Protein 9DAZ (pdb70)

Foldseek 3Di:
DVVDVLVFLAHDPFKAWAEKEKEWEWDPPPLGKIKIKMKIKIAGQDWDFKDKWAAAAKAWDADVHARKAKAWCDPGWDFPHWDADHVSRIIMTGTPGIDDHPTMMMMMTIIMHGQDCDQAAWHKDWDQDPNDIDIKIKGQHADHRVNHHPIHRQFFQRWYKYKYKYKAQPQKDKDWQAAWPDDFPVITMTTGDIDDTWHSNLTMMMIGNWDWDWDAAPVQAIEIEIEHPVLVVLPQQVLLVLLLRLLQVVLCVLLVHHQPGRYAYEYADCDDVVAWDQRNRYIYGHCQQATHDPAFDDVVSVVSNQLVSNLSVNCSQQDIQEHANHLQQVLLRQQVSLQCSQVSSCRSPVQQVSNLCLCVVAQLVVLVVLQALPDAFSGDDRVVQRDSVSSVVNPDSCSHRLSNLVVLLVCVLLDVVLLSQLSNVLSVVAGSRHDHVVSSQVSSQVSVVVDDPHDDPDGSCVQCCLRGVDTAAWEWEAEQQFQKIFIDGHHLALPDDRPDDDPLRNFHWWWKWKAKQLHTDDIDIDGRDGMDGDNVRHDDLQIAMDICASVSTNYAYHYDPSNLVNVLVCLQPDVVSHDVSVLLRVLLRLLSCCSNVNDPVVSSVSSCPSLLPDQWQRNLVSNCVSCVLVCLQPVPHPLVVLQLVLLLSSLVVNQVVVCVVCVNVPRADDHNGNLNSNLSSLQSCLVSDPPVSLVVLQVQLVVCVVPVVRRPDDSSCLLSSLLSNQQVDDDVSLVVLLVCLLPDDDDVSNVSSLLSNLNYPDPVSLLVVLVQLVDCNRPPLVCSLVSLLSNCVDPNSLVVSVVSCLVCVVVCCVSAVPPHCSVLVSLCSSLQSQQDPVSLVVLVVSLVVDDPVVNVSSVVSSVNNPVNNVVCVVCVVVSSVSSVVND/DEKEKEWEWEQDPVGAIDTELPIDIDDVPDYHYAYFYDYPVPDRPHGDDLRNDWDWDPVFIWTHHPPGIGTRGGDD/DVVDVLVFLAHDPFKAWAEKEKEWEWDPPPLGKIKIKMKIKIAGQDWDFKDKWAAAAKAWDADVHARKAKAWCDPGWDFPHWDADHVSRIIMTGTPGIDDHPTMMMMMTIIMHGQDCDQAAWHKDWDQDPNDIDIKIKGQHADHRVNHHPIHRQFFQRWYKYKYKYKAQPQKDKDWQAAWPDDFPVITMTTGDIDDTWHSNLTMMMIGNWDWDWDAAPVQAIEIEIEHPVLVVLPQQVLLVLLLRLLQVVLCVLLVHHQPGRYAYEYADCDDPVAWDQRNRYIYGHCQQATHDPAFDDVVSVVSNQLVSNLSVNCSQQDIQEHANHLQQVLLRQQVSLQCSQVSSCRSPVQQVSNLCLCVVAQLVVLVVLQALPDAFSGDDRVVQRDSVSSVVNPDSCSHRLSNLVVLLVCVLLDVVLLSQLSNVLSVVAGSRHDHVVSSQVSSQVSVVVDDPHDDPDGSCVQCCLRGVDTAAWEWEAEQQFQKIFIDGHHLALPDDRPDDDPLRNFHWWWKWKAKQLHTDDIDIDGRDGMDGDNVRHDDLQIAMDICASVSTNYAYHYDPSNLVNVLVCLQPDVVSHDVSVLLRVLLRLLSCCSNVNDPVVSSVSSCPSLLPDQWQRNLVSNCVSCVLVCLQPVPHPLVVLQLVLLLSSLVVNQVVVCVVCVNVPRADDHNGNLNSNLSSLQSCLVSDPPVSLVVLQVQLVVCVVPVVRRPDDSSCLLSSLLSNQQVDDDVSLVVLLVCLLPDDDDVSNVSSLLSNLNYPDPVSLLVVLVQLVDCNRPPLVCSLVSLLSNCVDPNSLVVSVVSCLVCVVVCCVSAVPPHCSVLVSLCSSLQSQQDPVSLVVLVVSLVVDDPVVNVSSVVSSVNNPVNNVVCVVCVVVSSVSSVVND/DEKEKEWEWEQDPVGAIDTELPIDIDDVPDYHYAYFYDYPVPDRPHGDDLRNDWDWDPVFIWTHHPPGIGTRGGDD

B-factor: mean 32.69, std 19.56, range [0.03, 134.79]

Solvent-accessible surface area: 77500 Å² total; per-residue (Å²): 128,132,95,14,54,76,45,50,74,56,3,35,148,40,9,46,7,59,30,3,67,5,49,9,82,5,73,41,76,112,195,49,28,6,43,14,47,2,70,0,104,6,38,0,75,50,67,18,45,35,6,7,0,4,7,48,162,6,110,33,60,87,41,107,65,53,43,1,40,29,37,21,124,153,105,65,22,60,25,75,150,19,36,93,29,95,136,7,28,1,0,0,2,42,13,82,55,95,9,54,64,70,34,77,8,20,5,59,12,48,11,91,8,109,3,26,79,56,50,16,0,8,10,55,17,73,26,78,34,107,87,63,88,77,46,7,7,6,7,21,2,38,20,19,51,0,14,26,4,4,0,0,3,2,10,3,48,27,28,3,24,5,48,10,22,0,33,8,36,100,91,43,57,9,9,2,4,33,68,60,145,38,135,53,114,111,98,11,66,9,41,2,32,69,8,36,84,2,0,4,12,1,7,3,7,5,4,1,33,20,27,107,35,51,43,158,22,151,93,36,15,35,5,35,0,18,1,60,56,41,5,20,127,123,25,27,2,80,24,1,36,133,1,0,20,56,0,11,45,34,0,33,138,28,0,111,20,106,23,39,16,106,8,2,2,0,1,2,6,31,63,8,106,55,23,24,4,12,4,2,1,1,3,8,0,84,43,59,23,1,29,42,31,77,101,13,12,21,12,30,43,37,24,46,2,0,15,33,0,0,24,8,0,1,0,1,0,12,5,2,5,6,2,15,87,16,3,25,7,6,4,11,14,6,0,1,2,14,21,2,23,17,33,0,0,40,94,16,22,98,93,21,79,0,100,43,6,3,3,28,57,8,3,28,134,2,8,54,65,1,0,76,39,98,7,68,24,13,14,41,99,40,87,58,12,47,41,47,71,74,5,64,73,31,57,39,52,10,9,66,3,0,0,0,6,1,1,24,4,0,10,77,23,0,41,67,56,20,7,85,102,0,2,21,37,7,1,58,82,67,97,88,20,40,7,58,35,90,34,0,4,50,20,2,43,119,23,11,105,90,36,140,92,44,88,34,68,40,62,0,38,39,1,1,39,39,2,0,58,4,2,0,1,0,3,0,55,1,62,7,78,48,0,32,1,35,7,105,29,1,32,47,74,79,95,37,83,50,126,104,126,23,134,36,118,33,41,0,16,0,12,1,32,5,17,63,55,34,53,116,42,65,96,29,37,0,73,11,71,118,137,25,99,47,100,41,0,97,20,70,101,92,30,12,0,1,0,2,42,67,5,32,4,3,3,3,2,14,14,39,79,56,2,4,117,45,1,29,88,32,3,87,102,65,25,88,58,2,57,33,14,0,19,3,6,4,0,25,4,0,18,31,0,17,50,6,122,83,17,84,20,41,12,0,1,47,3,3,54,3,7,57,86,5,62,71,41,10,0,4,56,7,1,46,65,23,10,52,69,8,74,33,13,3,9,56,38,81,5,27,9,13,0,56,122,4,6,77,103,6,0,49,51,7,0,62,55,8,39,170,76,0,127,42,13,11,54,46,23,95,48,2,23,70,26,28,4,1,48,17,0,2,48,7,0,13,59,24,32,5,84,76,0,55,52,1,1,49,39,16,9,61,35,9,79,88,54,61,100,97,33,26,1,36,4,15,4,19,49,24,1,7,41,15,6,4,35,85,32,30,38,57,43,1,68,28,0,26,49,34,25,91,151,36,103,84,72,49,28,18,48,45,10,35,37,3,0,5,29,5,80,74,10,11,1,0,40,37,0,6,59,52,6,112,34,106,100,62,2,160,112,88,24,14,19,47,3,0,33,34,0,3,57,22,47,20,0,12,53,33,0,29,35,27,0,37,62,38,32,65,53,11,70,129,76,26,18,100,82,61,74,36,7,47,99,5,1,63,24,2,7,96,13,8,12,65,70,79,31,36,61,45,1,47,66,22,51,71,97,50,172,85,72,10,39,64,14,1,42,137,9,17,61,97,0,109,57,1,56,134,52,29,83,68,24,32,77,41,0,43,144,17,0,69,129,42,42,100,68,42,47,20,46,8,4,0,17,75,0,2,52,38,71,37,26,14,15,71,105,5,92,72,56,103,127,128,73,71,65,54,63,32,27,12,11,70,38,52,71,45,61,137,59,96,28,67,102,75,20,113,5,50,24,61,151,94,51,22,16,0,33,22,115,98,81,70,38,83,17,118,74,77,141,127,131,94,13,53,78,46,51,74,54,3,37,146,38,9,46,8,60,31,3,69,5,51,9,82,4,74,40,76,113,196,48,28,5,43,15,46,1,71,0,103,5,37,0,77,50,68,16,45,35,7,7,0,4,8,47,161,5,110,33,57,88,41,108,66,52,43,1,40,30,37,20,123,152,106,66,23,61,25,74,148,19,36,92,29,95,138,8,27,2,0,0,2,42,13,80,57,94,9,53,64,71,35,78,9,20,4,60,11,46,11,91,8,111,2,26,80,57,51,16,0,7,10,53,15,73,27,78,36,107,86,62,89,78,47,9,9,7,7,21,2,38,21,19,50,0,14,27,4,4,0,0,3,3,10,2,49,26,27,3,25,4,47,10,22,1,35,9,36,100,89,43,56,10,9,2,4,33,67,61,148,39,138,52,113,111,96,11,67,9,42,2,31,68,8,34,84,2,0,4,10,0,8,4,7,7,4,1,33,21,28,108,36,49,43,158,23,152,91,37,15,36,5,33,0,17,1,56,59,41,6,21,126,123,25,26,2,81,24,1,36,133,2,0,19,55,0,10,46,33,0,32,137,29,0,113,20,105,25,38,16,106,8,2,2,0,1,2,6,33,62,8,105,55,22,23,3,11,4,2,1,0,3,9,0,82,44,60,23,1,30,42,32,76,101,13,13,21,12,29,44,37,24,48,2,0,17,32,0,0,24,8,0,1,0,1,0,10,5,2,5,6,2,16,87,17,3,25,7,6,4,10,15,6,0,1,2,14,21,1,23,17,33,0,0,40,94,16,22,97,93,22,79,0,100,43,6,4,4,28,57,8,3,29,132,2,7,55,66,1,1,78,41,100,8,68,24,14,12,42,99,40,87,59,12,48,41,46,71,76,5,65,72,30,59,41,52,10,8,66,2,1,0,1,6,1,0,24,4,0,9,74,24,1,41,65,57,20,8,84,102,0,2,21,36,7,1,60,84,68,98,89,20,39,7,59,36,89,35,0,4,51,20,1,42,119,23,11,101,92,36,136,92,44,89,35,66,41,63,0,40,41,0,1,40,39,1,0,60,5,1,1,2,0,2,0,54,1,63,7,79,49,0,33,0,34,6,104,29,1,31,47,75,79,95,37,82,49,128,105,124,23,135,39,120,32,43,0,18,0,11,1,31,4,17,65,54,36,54,116,41,66,97,31,37,0,74,12,70,121,139,25,99,46,101,40,0,96,20,69,101,94,28,12,0,0,0,2,44,67,6,32,5,3,3,4,2,14,15,38,79,56,2,4,118,45,2,31,86,32,3,86,103,64,26,87,58,3,58,33,13,0,18,3,6,4,0,25,5,0,18,32,0,18,50,5,123,81,15,83,18,41,13,0,1,48,3,3,54,4,7,56,86,5,59,70,42,10,0,3,58,7,1,45,64,23,10,52,68,8,73,35,13,3,8,55,38,79,5,27,9,14,0,56,120,4,7,78,101,7,0,49,50,6,1,62,55,7,38,168,78,0,127,41,13,11,55,49,24,93,50,2,24,71,26,30,3,1,48,16,0,1,49,7,0,12,60,24,33,4,86,76,0,54,49,1,1,49,40,15,8,62,37,10,81,88,52,61,101,99,32,27,1,37,4,16,6,20,48,23,2,6,41,15,6,3,34,84,31,31,38,59,43,2,66,30,0,27,50,32,23,92,152,37,104,86,72,50,28,18,47,44,10,35,38,4,0,6,28,4,80,74,11,10,1,0,41,37,0,6,60,52,6,113,35,106,99,61,2,163,112,88,23,14,19,51,3,0,32,34,0,2,58,22,49,19,0,12,51,34,0,29,35,29,0,37,63,38,33,66,53,11,69,129,76,26,18,101,84,60,73,36,7,48,99,6,1,63,22,2,6,96,14,9,13,65,68,79,28,36,61,44,1,46,66,21,53,71,98,50,173,86,72,10,39,63,14,1,43,138,9,19,62,98,0,108,57,1,56,135,49,30,83,69,24,33,75,40,0,43,142,17,1,69,130,43,42,99,67,41,48,20,47,8,5,0,16,75,0,1,50,38,71,38,24,13,16,72,104,4,90,74,53,103,126,130,76,72,66,54,64,33,26,11,11,67,38,50,69,45,59,138,57,95,28,67,100,74,20,112,4,50,23,62,153,93,51,22,15,0,32,21,114,98,81,69,38,82,17,118,76,78,140

Structure (mmCIF, N/CA/C/O backbone):
data_9DAZ
#
_entry.id   9DAZ
#
loop_
_entity.id
_entity.type
_entity.pdbx_description
1 polymer 'Aminopeptidase N,Immunoglobulin gamma-1 heavy chain'
2 polymer 'Spike glycoprotein'
3 branched 2-acetamido-2-deoxy-beta-D-glucopyranose-(1-4)-2-acetamido-2-deoxy-beta-D-glucopyranose
4 branched 2-acetamido-2-deoxy-beta-D-glucopyranose-(1-4)-[alpha-L-fucopyranose-(1-6)]2-acetamido-2-deoxy-beta-D-glucopyranose
5 non-polymer 2-acetamido-2-deoxy-beta-D-glucopyranose
6 non-polymer 'ZINC ION'
7 water water
#
loop_
_atom_site.group_PDB
_atom_site.id
_atom_site.type_symbol
_atom_site.label_atom_id
_atom_site.label_alt_id
_atom_site.label_comp_id
_atom_site.label_asym_id
_atom_site.label_entity_id
_atom_site.label_seq_id
_atom_site.pdbx_PDB_ins_code
_atom_site.Cartn_x
_atom_site.Cartn_y
_atom_site.Cartn_z
_atom_site.occupancy
_atom_site.B_iso_or_equiv
_atom_site.auth_seq_id
_atom_site.auth_comp_id
_atom_site.auth_asym_id
_atom_site.auth_atom_id
_atom_site.pdbx_PDB_model_num
ATOM 1 N N . ASP A 1 33 ? 303.543 262.903 203.104 1.00 71.95 64 ASP A N 1
ATOM 2 C CA . ASP A 1 33 ? 304.850 262.830 202.463 1.00 75.14 64 ASP A CA 1
ATOM 3 C C . ASP A 1 33 ? 305.949 262.620 203.499 1.00 73.44 64 ASP A C 1
ATOM 4 O O . ASP A 1 33 ? 306.479 263.579 204.059 1.00 71.93 64 ASP A O 1
ATOM 9 N N . GLN A 1 34 ? 306.292 261.356 203.745 1.00 71.64 65 GLN A N 1
ATOM 10 C CA . GLN A 1 34 ? 307.271 261.016 204.769 1.00 68.86 65 GLN A CA 1
ATOM 11 C C . GLN A 1 34 ? 308.709 261.219 204.314 1.00 68.29 65 GLN A C 1
ATOM 12 O O . GLN A 1 34 ? 309.625 261.045 205.125 1.00 69.35 65 GLN A O 1
ATOM 18 N N . SER A 1 35 ? 308.932 261.565 203.044 1.00 69.24 66 SER A N 1
ATOM 19 C CA . SER A 1 35 ? 310.288 261.844 202.584 1.00 68.43 66 SER A CA 1
ATOM 20 C C . SER A 1 35 ? 310.866 263.068 203.284 1.00 69.31 66 SER A C 1
ATOM 21 O O . SER A 1 35 ? 312.046 263.083 203.653 1.00 67.79 66 SER A O 1
ATOM 23 N N . LYS A 1 36 ? 310.053 264.103 203.470 1.00 68.50 67 LYS A N 1
ATOM 24 C CA . LYS A 1 36 ? 310.502 265.304 204.165 1.00 63.59 67 LYS A CA 1
ATOM 25 C C . LYS A 1 36 ? 310.610 265.029 205.662 1.00 60.10 67 LYS A C 1
ATOM 26 O O . LYS A 1 36 ? 309.635 264.582 206.274 1.00 60.21 67 LYS A O 1
ATOM 28 N N . PRO A 1 37 ? 311.767 265.284 206.280 1.00 57.33 68 PRO A N 1
ATOM 29 C CA . PRO A 1 37 ? 311.921 264.971 207.710 1.00 56.69 68 PRO A CA 1
ATOM 30 C C . PRO A 1 37 ? 311.019 265.782 208.625 1.00 55.55 68 PRO A C 1
ATOM 31 O O . PRO A 1 37 ? 310.813 265.373 209.775 1.00 54.11 68 PRO A O 1
ATOM 35 N N . TRP A 1 38 ? 310.482 266.911 208.169 1.00 55.83 69 TRP A N 1
ATOM 36 C CA . TRP A 1 38 ? 309.604 267.728 208.996 1.00 52.81 69 TRP A CA 1
ATOM 37 C C . TRP A 1 38 ? 308.152 267.273 208.953 1.00 52.16 69 TRP A C 1
ATOM 38 O O . TRP A 1 38 ? 307.313 267.866 209.638 1.00 53.67 69 TRP A O 1
ATOM 49 N N . ASN A 1 39 ? 307.832 266.250 208.164 1.00 53.94 70 ASN A N 1
ATOM 50 C CA . ASN A 1 39 ? 306.509 265.642 208.170 1.00 55.34 70 ASN A CA 1
ATOM 51 C C . ASN A 1 39 ? 306.432 264.414 209.067 1.00 53.60 70 ASN A C 1
ATOM 52 O O . ASN A 1 39 ? 305.364 263.804 209.170 1.00 49.40 70 ASN A O 1
ATOM 57 N N . VAL A 1 40 ? 307.533 264.043 209.713 1.00 52.81 71 VAL A N 1
ATOM 58 C CA . VAL A 1 40 ? 307.578 262.878 210.588 1.00 47.43 71 VAL A CA 1
ATOM 59 C C . VAL A 1 40 ? 307.351 263.336 212.021 1.00 42.67 71 VAL A C 1
ATOM 60 O O . VAL A 1 40 ? 307.986 264.289 212.487 1.00 46.83 71 VAL A O 1
ATOM 64 N N . TYR A 1 41 ? 306.437 262.660 212.723 1.00 41.16 72 TYR A N 1
ATOM 65 C CA . TYR A 1 41 ? 306.112 263.042 214.092 1.00 36.03 72 TYR A CA 1
ATOM 66 C C . TYR A 1 41 ? 307.267 262.818 215.058 1.00 34.27 72 TYR A C 1
ATOM 67 O O . TYR A 1 41 ? 307.289 263.438 216.126 1.00 40.98 72 TYR A O 1
ATOM 76 N N . ARG A 1 42 ? 308.218 261.955 214.719 1.00 31.30 73 ARG A N 1
ATOM 77 C CA . ARG A 1 42 ? 309.349 261.685 215.595 1.00 29.82 73 ARG A CA 1
ATOM 78 C C . ARG A 1 42 ? 310.519 262.595 215.247 1.00 36.51 73 ARG A C 1
ATOM 79 O O . ARG A 1 42 ? 310.836 262.804 214.073 1.00 40.35 73 ARG A O 1
ATOM 87 N N . LEU A 1 43 ? 311.154 263.133 216.281 1.00 36.89 74 LEU A N 1
ATOM 88 C CA . LEU A 1 43 ? 312.244 264.076 216.091 1.00 35.03 74 LEU A CA 1
ATOM 89 C C . LEU A 1 43 ? 313.465 263.368 215.508 1.00 37.43 74 LEU A C 1
ATOM 90 O O . LEU A 1 43 ? 313.740 262.216 215.857 1.00 43.12 74 LEU A O 1
ATOM 95 N N . PRO A 1 44 ? 314.213 264.023 214.620 1.00 41.24 75 PRO A N 1
ATOM 96 C CA . PRO A 1 44 ? 315.425 263.400 214.075 1.00 42.57 75 PRO A CA 1
ATOM 97 C C . PRO A 1 44 ? 316.475 263.173 215.153 1.00 47.55 75 PRO A C 1
ATOM 98 O O . PRO A 1 44 ? 316.533 263.885 216.157 1.00 54.09 75 PRO A O 1
ATOM 102 N N . LYS A 1 45 ? 317.314 262.159 214.930 1.00 49.56 76 LYS A N 1
ATOM 103 C CA . LYS A 1 45 ? 318.383 261.799 215.854 1.00 55.26 76 LYS A CA 1
ATOM 104 C C . LYS A 1 45 ? 319.705 262.485 215.525 1.00 58.25 76 LYS A C 1
ATOM 105 O O . LYS A 1 45 ? 320.772 261.955 215.860 1.00 58.40 76 LYS A O 1
ATOM 111 N N . THR A 1 46 ? 319.666 263.651 214.881 1.00 61.58 77 THR A N 1
ATOM 112 C CA . THR A 1 46 ? 320.886 264.314 214.434 1.00 61.62 77 THR A CA 1
ATOM 113 C C . THR A 1 46 ? 321.429 265.314 215.450 1.00 62.80 77 THR A C 1
ATOM 114 O O . THR A 1 46 ? 322.649 265.461 215.574 1.00 63.34 77 THR A O 1
ATOM 118 N N . LEU A 1 47 ? 320.555 266.003 216.181 1.00 60.10 78 LEU A N 1
ATOM 119 C CA . LEU A 1 47 ? 320.954 267.054 217.108 1.00 57.75 78 LEU A CA 1
ATOM 120 C C . LEU A 1 47 ? 320.561 266.665 218.526 1.00 55.73 78 LEU A C 1
ATOM 121 O O . LEU A 1 47 ? 319.430 266.226 218.761 1.00 58.59 78 LEU A O 1
ATOM 126 N N . ILE A 1 48 ? 321.486 266.830 219.466 1.00 55.41 79 ILE A N 1
ATOM 127 C CA . ILE A 1 48 ? 321.271 266.479 220.864 1.00 53.76 79 ILE A CA 1
ATOM 128 C C . ILE A 1 48 ? 321.503 267.721 221.717 1.00 48.89 79 ILE A C 1
ATOM 129 O O . ILE A 1 48 ? 322.604 268.278 221.707 1.00 48.94 79 ILE A O 1
ATOM 131 N N . PRO A 1 49 ? 320.507 268.197 222.461 1.00 48.52 80 PRO A N 1
ATOM 132 C CA . PRO A 1 49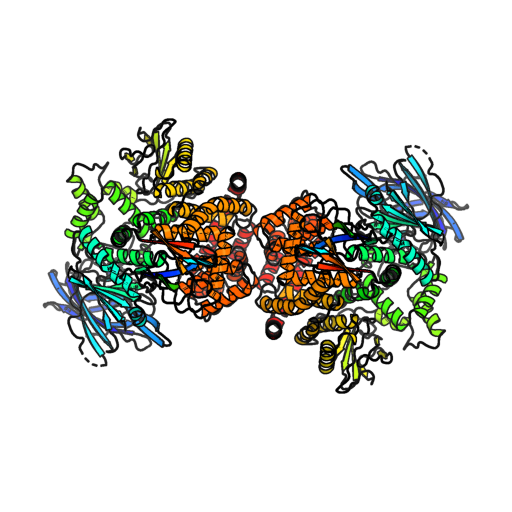 ? 320.720 269.365 223.321 1.00 45.27 80 PRO A CA 1
ATOM 133 C C . PRO A 1 49 ? 321.551 269.023 224.548 1.00 42.68 80 PRO A C 1
ATOM 134 O O . PRO A 1 49 ? 321.599 267.876 224.998 1.00 42.16 80 PRO A O 1
ATOM 138 N N . ASP A 1 50 ? 322.212 270.044 225.093 1.00 42.95 81 ASP A N 1
ATOM 139 C CA . ASP A 1 50 ? 323.018 269.903 226.300 1.00 45.18 81 ASP A CA 1
ATOM 140 C C . ASP A 1 50 ? 322.536 270.799 227.429 1.00 43.38 81 ASP A C 1
ATOM 141 O O . ASP A 1 50 ? 322.404 270.337 228.571 1.00 38.57 81 ASP A O 1
ATOM 146 N N . SER A 1 51 ? 322.260 272.069 227.143 1.00 39.92 82 SER A N 1
ATOM 147 C CA . SER A 1 51 ? 321.805 272.996 228.166 1.00 32.87 82 SER A CA 1
ATOM 148 C C . SER A 1 51 ? 320.873 274.021 227.539 1.00 34.56 82 SER A C 1
ATOM 149 O O . SER A 1 51 ? 320.927 274.292 226.338 1.00 35.88 82 SER A O 1
ATOM 151 N N . TYR A 1 52 ? 320.012 274.586 228.380 1.00 37.06 83 TYR A N 1
ATOM 152 C CA . TYR A 1 52 ? 319.053 275.604 227.984 1.00 34.59 83 TYR A CA 1
ATOM 153 C C . TYR A 1 52 ? 319.178 276.808 228.905 1.00 37.62 83 TYR A C 1
ATOM 154 O O . TYR A 1 52 ? 319.502 276.673 230.087 1.00 36.14 83 TYR A O 1
ATOM 163 N N . ASN A 1 53 ? 318.901 277.987 228.352 1.00 39.32 84 ASN A N 1
ATOM 164 C CA . ASN A 1 53 ? 318.748 279.221 229.119 1.00 31.66 84 ASN A CA 1
ATOM 165 C C . ASN A 1 53 ? 317.373 279.783 228.794 1.00 33.99 84 ASN A C 1
ATOM 166 O O . ASN A 1 53 ? 317.174 280.349 227.715 1.00 38.83 84 ASN A O 1
ATOM 171 N N . VAL A 1 54 ? 316.424 279.629 229.713 1.00 33.00 85 VAL A N 1
ATOM 172 C CA . VAL A 1 54 ? 315.048 280.060 229.499 1.00 32.82 85 VAL A CA 1
ATOM 173 C C . VAL A 1 54 ? 314.764 281.247 230.406 1.00 33.01 85 VAL A C 1
ATOM 174 O O . VAL A 1 54 ? 314.999 281.181 231.619 1.00 34.06 85 VAL A O 1
ATOM 178 N N . THR A 1 55 ? 314.271 282.332 229.815 1.00 34.22 86 THR A N 1
ATOM 179 C CA . THR A 1 55 ? 313.853 283.523 230.539 1.00 31.96 86 THR A CA 1
ATOM 180 C C . THR A 1 55 ? 312.385 283.784 230.236 1.00 33.63 86 THR A C 1
ATOM 181 O O . THR A 1 55 ? 311.992 283.839 229.067 1.00 34.00 86 THR A O 1
ATOM 185 N N . LEU A 1 56 ? 311.581 283.941 231.283 1.00 35.00 87 LEU A N 1
ATOM 186 C CA . LEU A 1 56 ? 310.147 284.129 231.135 1.00 37.60 87 LEU A CA 1
ATOM 187 C C . LEU A 1 56 ? 309.707 285.378 231.883 1.00 40.46 87 LEU A C 1
ATOM 188 O O . LEU A 1 56 ? 310.315 285.771 232.882 1.00 43.78 87 LEU A O 1
ATOM 190 N N . ARG A 1 57 ? 308.642 286.001 231.382 1.00 38.94 88 ARG A N 1
ATOM 191 C CA . ARG A 1 57 ? 308.099 287.225 231.968 1.00 40.11 88 ARG A CA 1
ATOM 192 C C . ARG A 1 57 ? 306.586 287.207 231.816 1.00 38.41 88 ARG A C 1
ATOM 193 O O . ARG A 1 57 ? 306.038 287.731 230.838 1.00 40.98 88 ARG A O 1
ATOM 201 N N . PRO A 1 58 ? 305.877 286.593 232.759 1.00 41.53 89 PRO A N 1
ATOM 202 C CA . PRO A 1 58 ? 304.414 286.578 232.683 1.00 44.99 89 PRO A CA 1
ATOM 203 C C . PRO A 1 58 ? 303.826 287.964 232.894 1.00 49.67 89 PRO A C 1
ATOM 204 O O . PRO A 1 58 ? 304.384 288.803 233.605 1.00 51.06 89 PRO A O 1
ATOM 208 N N . TYR A 1 59 ? 302.678 288.194 232.263 1.00 46.41 90 TYR A N 1
ATOM 209 C CA . TYR A 1 59 ? 301.934 289.446 232.384 1.00 45.67 90 TYR A CA 1
ATOM 210 C C . TYR A 1 59 ? 300.550 289.107 232.926 1.00 48.30 90 TYR A C 1
ATOM 211 O O . TYR A 1 59 ? 299.617 288.849 232.162 1.00 50.50 90 TYR A O 1
ATOM 220 N N . LEU A 1 60 ? 300.420 289.112 234.254 1.00 50.82 91 LEU A N 1
ATOM 221 C CA . LEU A 1 60 ? 299.146 288.810 234.893 1.00 52.73 91 LEU A CA 1
ATOM 222 C C . LEU A 1 60 ? 298.089 289.874 234.634 1.00 57.51 91 LEU A C 1
ATOM 223 O O . LEU A 1 60 ? 296.907 289.620 234.887 1.00 53.55 91 LEU A O 1
ATOM 225 N N . THR A 1 61 ? 298.481 291.047 234.153 1.00 61.21 92 THR A N 1
ATOM 226 C CA . THR A 1 61 ? 297.521 292.095 233.829 1.00 60.43 92 THR A CA 1
ATOM 227 C C . THR A 1 61 ? 296.896 291.822 232.465 1.00 62.48 92 THR A C 1
ATOM 228 O O . THR A 1 61 ? 297.622 291.669 231.478 1.00 61.79 92 THR A O 1
ATOM 230 N N . PRO A 1 62 ? 295.560 291.752 232.368 1.00 60.99 93 PRO A N 1
ATOM 231 C CA . PRO A 1 62 ? 294.873 291.503 231.097 1.00 58.98 93 PRO A CA 1
ATOM 232 C C . PRO A 1 62 ? 294.978 292.679 230.130 1.00 64.81 93 PRO A C 1
ATOM 233 O O . PRO A 1 62 ? 295.508 293.723 230.509 1.00 68.49 93 PRO A O 1
ATOM 237 N N . LEU A 1 67 ? 293.089 289.647 227.609 1.00 62.63 98 LEU A N 1
ATOM 238 C CA . LEU A 1 67 ? 294.126 289.221 226.678 1.00 65.41 98 LEU A CA 1
ATOM 239 C C . LEU A 1 67 ? 295.437 288.949 227.406 1.00 63.27 98 LEU A C 1
ATOM 240 O O . LEU A 1 67 ? 296.443 289.617 227.167 1.00 58.80 98 LEU A O 1
ATOM 245 N N . TYR A 1 68 ? 295.415 287.963 228.300 1.00 61.28 99 TYR A N 1
ATOM 246 C CA . TYR A 1 68 ? 296.612 287.596 229.042 1.00 55.31 99 TYR A CA 1
ATOM 247 C C . TYR A 1 68 ? 297.640 286.968 228.109 1.00 49.24 99 TYR A C 1
ATOM 248 O O . TYR A 1 68 ? 297.308 286.126 227.272 1.00 49.27 99 TYR A O 1
ATOM 257 N N . VAL A 1 69 ? 298.897 287.381 228.258 1.00 44.85 100 VAL A N 1
ATOM 258 C CA . VAL A 1 69 ? 299.982 286.928 227.397 1.00 45.37 100 VAL A CA 1
ATOM 259 C C . VAL A 1 69 ? 301.276 286.925 228.202 1.00 42.30 100 VAL A C 1
ATOM 260 O O . VAL A 1 69 ? 301.346 287.457 229.310 1.00 47.51 100 VAL A O 1
ATOM 262 N N . PHE A 1 70 ? 302.310 286.307 227.636 1.00 36.68 101 PHE A N 1
ATOM 263 C CA . PHE A 1 70 ? 303.635 286.292 228.233 1.00 38.23 101 PHE A CA 1
ATOM 264 C C . PHE A 1 70 ? 304.672 286.379 227.126 1.00 36.36 101 PHE A C 1
ATOM 265 O O . PHE A 1 70 ? 304.406 286.019 225.978 1.00 36.88 101 PHE A O 1
ATOM 273 N N . THR A 1 71 ? 305.856 286.869 227.477 1.00 34.75 102 THR A N 1
ATOM 274 C CA . THR A 1 71 ? 306.959 287.000 226.540 1.00 34.50 102 THR A CA 1
ATOM 275 C C . THR A 1 71 ? 308.184 286.313 227.123 1.00 30.68 102 THR A C 1
ATOM 276 O O . THR A 1 71 ? 308.276 286.097 228.333 1.00 37.66 102 THR A O 1
ATOM 280 N N . GLY A 1 72 ? 309.127 285.964 226.256 1.00 24.06 103 GLY A N 1
ATOM 281 C CA . GLY A 1 72 ? 310.322 285.306 226.749 1.00 24.17 103 GLY A CA 1
ATOM 282 C C . GLY A 1 72 ? 311.421 285.271 225.714 1.00 24.98 103 GLY A C 1
ATOM 283 O O . GLY A 1 72 ? 311.223 285.606 224.543 1.00 25.50 103 GLY A O 1
ATOM 284 N N . THR A 1 73 ? 312.598 284.862 226.179 1.00 24.94 104 THR A N 1
ATOM 285 C CA . THR A 1 73 ? 313.763 284.644 225.340 1.00 29.12 104 THR A CA 1
ATOM 286 C C . THR A 1 73 ? 314.376 283.300 225.703 1.00 35.52 104 THR A C 1
ATOM 287 O O . THR A 1 73 ? 314.267 282.841 226.843 1.00 39.16 104 THR A O 1
ATOM 289 N N . ASN A 1 74 ? 315.021 282.667 224.727 1.00 36.61 105 ASN A N 1
ATOM 290 C CA . ASN A 1 74 ? 315.504 281.309 224.919 1.00 35.83 105 ASN A CA 1
ATOM 291 C C . ASN A 1 74 ? 316.806 281.101 224.161 1.00 37.28 105 ASN A C 1
ATOM 292 O O . ASN A 1 74 ? 316.998 281.651 223.073 1.00 41.59 105 ASN A O 1
ATOM 297 N N . ILE A 1 75 ? 317.699 280.313 224.757 1.00 37.57 106 ILE A N 1
ATOM 298 C CA . ILE A 1 75 ? 318.972 279.937 224.157 1.00 40.86 106 ILE A CA 1
ATOM 299 C C . ILE A 1 75 ? 319.128 278.429 224.289 1.00 43.00 106 ILE A C 1
ATOM 300 O O . ILE A 1 75 ? 318.980 277.881 225.386 1.00 41.05 106 ILE A O 1
ATOM 305 N N . VAL A 1 76 ? 319.425 277.760 223.177 1.00 45.26 107 VAL A N 1
ATOM 306 C CA . VAL A 1 76 ? 319.603 276.312 223.153 1.00 41.66 107 VAL A CA 1
ATOM 307 C C . VAL A 1 76 ? 321.007 276.003 222.657 1.00 42.01 107 VAL A C 1
ATOM 308 O O . VAL A 1 76 ? 321.402 276.459 221.580 1.00 47.91 107 VAL A O 1
ATOM 312 N N . ARG A 1 77 ? 321.749 275.220 223.432 1.00 41.83 108 ARG A N 1
ATOM 313 C CA . ARG A 1 77 ? 323.061 274.724 223.037 1.00 46.55 108 ARG A CA 1
ATOM 314 C C . ARG A 1 77 ? 322.924 273.246 222.698 1.00 53.78 108 ARG A C 1
ATOM 315 O O . ARG A 1 77 ? 322.419 272.466 223.513 1.00 52.12 108 ARG A O 1
ATOM 323 N N . PHE A 1 78 ? 323.359 272.863 221.499 1.00 53.45 109 PHE A N 1
ATOM 324 C CA . PHE A 1 78 ? 323.204 271.485 221.054 1.00 50.20 109 PHE A CA 1
ATOM 325 C C . PHE A 1 78 ? 324.429 271.040 220.270 1.00 54.67 109 PHE A C 1
ATOM 326 O O . PHE A 1 78 ? 325.198 271.851 219.751 1.00 57.33 109 PHE A O 1
ATOM 334 N N . THR A 1 79 ? 324.598 269.724 220.192 1.00 56.45 110 THR A N 1
ATOM 335 C CA . THR A 1 79 ? 325.682 269.100 219.449 1.00 57.19 110 THR A CA 1
ATOM 336 C C . THR A 1 79 ? 325.110 268.314 218.277 1.00 62.34 110 THR A C 1
ATOM 337 O O . THR A 1 79 ? 324.080 267.643 218.409 1.00 60.72 110 THR A O 1
ATOM 341 N N . CYS A 1 80 ? 325.776 268.408 217.128 1.00 65.43 111 CYS A N 1
ATOM 342 C CA . CYS A 1 80 ? 325.365 267.693 215.924 1.00 65.84 111 CYS A CA 1
ATOM 343 C C . CYS A 1 80 ? 326.102 266.360 215.870 1.00 70.02 111 CYS A C 1
ATOM 344 O O . CYS A 1 80 ? 327.299 266.315 215.568 1.00 70.61 111 CYS A O 1
ATOM 346 N N . LYS A 1 81 ? 325.387 265.273 216.170 1.00 69.87 112 LYS A N 1
ATOM 347 C CA . LYS A 1 81 ? 325.993 263.946 216.108 1.00 68.44 112 LYS A CA 1
ATOM 348 C C . LYS A 1 81 ? 326.345 263.565 214.675 1.00 69.22 112 LYS A C 1
ATOM 349 O O . LYS A 1 81 ? 327.391 262.953 214.429 1.00 68.76 112 LYS A O 1
ATOM 351 N N . GLU A 1 82 ? 325.486 263.913 213.720 1.00 71.09 113 GLU A N 1
ATOM 352 C CA . GLU A 1 82 ? 325.717 263.634 212.312 1.00 72.34 113 GLU A CA 1
ATOM 353 C C . GLU A 1 82 ? 325.491 264.903 211.502 1.00 74.46 113 GLU A C 1
ATOM 354 O O . GLU A 1 82 ? 324.652 265.738 211.851 1.00 74.36 113 GLU A O 1
ATOM 356 N N . SER A 1 83 ? 326.253 265.039 210.418 1.00 72.82 114 SER A N 1
ATOM 357 C CA . SER A 1 83 ? 326.172 266.233 209.587 1.00 72.02 114 SER A CA 1
ATOM 358 C C . SER A 1 83 ? 324.790 266.360 208.958 1.00 71.22 114 SER A C 1
ATOM 359 O O . SER A 1 83 ? 324.235 265.386 208.442 1.00 71.46 114 SER A O 1
ATOM 361 N N . THR A 1 84 ? 324.236 267.570 209.001 1.00 69.60 115 THR A N 1
ATOM 362 C CA . THR A 1 84 ? 322.911 267.825 208.458 1.00 66.50 115 THR A CA 1
ATOM 363 C C . THR A 1 84 ? 322.820 269.281 208.029 1.00 64.24 115 THR A C 1
ATOM 364 O O . THR A 1 84 ? 323.564 270.139 208.511 1.00 67.15 115 THR A O 1
ATOM 366 N N . ASN A 1 85 ? 321.887 269.552 207.116 1.00 63.62 116 ASN A N 1
ATOM 367 C CA . ASN A 1 85 ? 321.667 270.892 206.584 1.00 65.26 116 ASN A CA 1
ATOM 368 C C . ASN A 1 85 ? 320.269 271.402 206.916 1.00 61.80 116 ASN A C 1
ATOM 369 O O . ASN A 1 85 ? 319.675 272.157 206.144 1.00 58.54 116 ASN A O 1
ATOM 371 N N . ILE A 1 86 ? 319.731 270.992 208.063 1.00 61.32 117 ILE A N 1
ATOM 372 C CA . ILE A 1 86 ? 318.392 271.385 208.483 1.00 57.38 117 ILE A CA 1
ATOM 373 C C . ILE A 1 86 ? 318.312 271.252 209.996 1.00 55.71 117 ILE A C 1
ATOM 374 O O . ILE A 1 86 ? 318.935 270.370 210.592 1.00 57.56 117 ILE A O 1
ATOM 379 N N . VAL A 1 87 ? 317.559 272.152 210.625 1.00 54.23 118 VAL A N 1
ATOM 380 C CA . VAL A 1 87 ? 317.338 272.124 212.067 1.00 52.21 118 VAL A CA 1
ATOM 381 C C . VAL A 1 87 ? 315.837 272.102 212.315 1.00 47.20 118 VAL A C 1
ATOM 382 O O . VAL A 1 87 ? 315.117 273.006 211.877 1.00 46.78 118 VAL A O 1
ATOM 386 N N . ILE A 1 88 ? 315.368 271.077 213.020 1.00 48.01 119 ILE A N 1
ATOM 387 C CA . ILE A 1 88 ? 313.956 270.916 213.345 1.00 47.33 119 ILE A CA 1
ATOM 388 C C . ILE A 1 88 ? 313.819 270.924 214.859 1.00 44.05 119 ILE A C 1
ATOM 389 O O . ILE A 1 88 ? 314.520 270.176 215.550 1.00 45.65 119 ILE A O 1
ATOM 394 N N . ILE A 1 89 ? 312.926 271.769 215.375 1.00 43.23 120 ILE A N 1
ATOM 395 C CA . ILE A 1 89 ? 312.746 271.874 216.820 1.00 40.75 120 ILE A CA 1
ATOM 396 C C . ILE A 1 89 ? 311.272 272.118 217.118 1.00 37.40 120 ILE A C 1
ATOM 397 O O . ILE A 1 89 ? 310.585 272.826 216.386 1.00 42.34 120 ILE A O 1
ATOM 402 N N . HIS A 1 90 ? 310.783 271.520 218.200 1.00 32.28 121 HIS A N 1
ATOM 403 C CA . HIS A 1 90 ? 309.369 271.640 218.534 1.00 33.87 121 HIS A CA 1
ATOM 404 C C . HIS A 1 90 ? 309.002 273.079 218.886 1.00 37.99 121 HIS A C 1
ATOM 405 O O . HIS A 1 90 ? 309.770 273.805 219.522 1.00 40.48 121 HIS A O 1
ATOM 412 N N . SER A 1 91 ? 307.804 273.481 218.466 1.00 36.10 122 SER A N 1
ATOM 413 C CA . SER A 1 91 ? 307.293 274.821 218.725 1.00 31.67 122 SER A CA 1
ATOM 414 C C . SER A 1 91 ? 305.791 274.811 218.489 1.00 31.53 122 SER A C 1
ATOM 415 O O . SER A 1 91 ? 305.335 274.348 217.440 1.00 39.96 122 SER A O 1
ATOM 418 N N . LYS A 1 92 ? 305.029 275.319 219.455 1.00 33.35 123 LYS A N 1
ATOM 419 C CA . LYS A 1 92 ? 303.571 275.269 219.405 1.00 35.14 123 LYS A CA 1
ATOM 420 C C . LYS A 1 92 ? 303.001 276.606 219.860 1.00 42.11 123 LYS A C 1
ATOM 421 O O . LYS A 1 92 ? 303.067 276.941 221.047 1.00 44.79 123 LYS A O 1
ATOM 427 N N . ARG A 1 93 ? 302.438 277.360 218.914 1.00 47.00 124 ARG A N 1
ATOM 428 C CA . ARG A 1 93 ? 301.742 278.621 219.182 1.00 42.61 124 ARG A CA 1
ATOM 429 C C . ARG A 1 93 ? 302.653 279.631 219.883 1.00 40.72 124 ARG A C 1
ATOM 430 O O . ARG A 1 93 ? 302.364 280.124 220.974 1.00 41.79 124 ARG A O 1
ATOM 438 N N . LEU A 1 94 ? 303.766 279.942 219.223 1.00 46.02 125 LEU A N 1
ATOM 439 C CA . LEU A 1 94 ? 304.708 280.947 219.701 1.00 47.64 125 LEU A CA 1
ATOM 440 C C . LEU A 1 94 ? 304.967 281.943 218.582 1.00 51.07 125 LEU A C 1
ATOM 441 O O . LEU A 1 94 ? 305.361 281.551 217.479 1.00 48.87 125 LEU A O 1
ATOM 446 N N . ASN A 1 95 ? 304.752 283.225 218.867 1.00 48.32 126 ASN A N 1
ATOM 447 C CA . ASN A 1 95 ? 305.038 284.291 217.916 1.00 42.25 126 ASN A CA 1
ATOM 448 C C . ASN A 1 95 ? 306.468 284.766 218.132 1.00 40.20 126 ASN A C 1
ATOM 449 O O . ASN A 1 95 ? 306.816 285.220 219.226 1.00 43.79 126 ASN A O 1
ATOM 454 N N . TYR A 1 96 ? 307.291 284.663 217.097 1.00 38.77 127 TYR A N 1
ATOM 455 C CA . TYR A 1 96 ? 308.693 285.039 217.179 1.00 43.33 127 TYR A CA 1
ATOM 456 C C . TYR A 1 96 ? 308.905 286.448 216.639 1.00 51.55 127 TYR A C 1
ATOM 457 O O . TYR A 1 96 ? 308.048 287.026 215.966 1.00 53.88 127 TYR A O 1
ATOM 466 N N . THR A 1 97 ? 310.075 287.000 216.946 1.00 51.11 128 THR A N 1
ATOM 467 C CA . THR A 1 97 ? 310.478 288.316 216.477 1.00 57.92 128 THR A CA 1
ATOM 468 C C . THR A 1 97 ? 311.603 288.167 215.462 1.00 66.62 128 THR A C 1
ATOM 469 O O . THR A 1 97 ? 312.493 287.326 215.628 1.00 65.06 128 THR A O 1
ATOM 471 N N . SER A 1 98 ? 311.557 288.984 214.413 1.00 66.56 129 SER A N 1
ATOM 472 C CA . SER A 1 98 ? 312.523 288.865 213.330 1.00 64.90 129 SER A CA 1
ATOM 473 C C . SER A 1 98 ? 313.920 289.231 213.812 1.00 67.06 129 SER A C 1
ATOM 474 O O . SER A 1 98 ? 314.126 290.285 214.421 1.00 69.91 129 SER A O 1
ATOM 476 N N . HIS A 1 99 ? 314.880 288.354 213.536 1.00 64.72 130 HIS A N 1
ATOM 477 C CA . HIS A 1 99 ? 316.289 288.575 213.852 1.00 64.40 130 HIS A CA 1
ATOM 478 C C . HIS A 1 99 ? 317.059 288.453 212.542 1.00 70.28 130 HIS A C 1
ATOM 479 O O . HIS A 1 99 ? 317.300 287.342 212.060 1.00 72.62 130 HIS A O 1
ATOM 481 N N . GLN A 1 100 ? 317.432 289.600 211.969 1.00 67.89 131 GLN A N 1
ATOM 482 C CA . GLN A 1 100 ? 318.056 289.668 210.647 1.00 64.35 131 GLN A CA 1
ATOM 483 C C . GLN A 1 100 ? 317.162 289.053 209.573 1.00 65.74 131 GLN A C 1
ATOM 484 O O . GLN A 1 100 ? 317.648 288.465 208.604 1.00 64.35 131 GLN A O 1
ATOM 486 N N . GLY A 1 101 ? 315.846 289.187 209.739 1.00 64.61 132 GLY A N 1
ATOM 487 C CA . GLY A 1 101 ? 314.883 288.687 208.783 1.00 65.46 132 GLY A CA 1
ATOM 488 C C . GLY A 1 101 ? 314.302 287.326 209.102 1.00 68.97 132 GLY A C 1
ATOM 489 O O . GLY A 1 101 ? 313.331 286.920 208.451 1.00 68.23 132 GLY A O 1
ATOM 490 N N . HIS A 1 102 ? 314.856 286.613 210.079 1.00 67.53 133 HIS A N 1
ATOM 491 C CA . HIS A 1 102 ? 314.419 285.267 210.413 1.00 63.63 133 HIS A CA 1
ATOM 492 C C . HIS A 1 102 ? 313.941 285.213 211.858 1.00 65.55 133 HIS A C 1
ATOM 493 O O . HIS A 1 102 ? 314.266 286.077 212.677 1.00 68.59 133 HIS A O 1
ATOM 500 N N . MET A 1 103 ? 313.153 284.178 212.162 1.00 63.21 134 MET A N 1
ATOM 501 C CA . MET A 1 103 ? 312.539 284.072 213.482 1.00 59.71 134 MET A CA 1
ATOM 502 C C . MET A 1 103 ? 313.570 283.794 214.570 1.00 59.42 134 MET A C 1
ATOM 503 O O . MET A 1 103 ? 313.459 284.320 215.683 1.00 65.57 134 MET A O 1
ATOM 508 N N . VAL A 1 104 ? 314.576 282.971 214.277 1.00 51.73 135 VAL A N 1
ATOM 509 C CA . VAL A 1 104 ? 315.594 282.614 215.254 1.00 53.23 135 VAL A CA 1
ATOM 510 C C . VAL A 1 104 ? 316.965 282.910 214.663 1.00 55.02 135 VAL A C 1
ATOM 511 O O . VAL A 1 104 ? 317.121 283.093 213.454 1.00 58.94 135 VAL A O 1
ATOM 515 N N . ALA A 1 105 ? 317.966 282.963 215.538 1.00 50.28 136 ALA A N 1
ATOM 516 C CA . ALA A 1 105 ? 319.346 283.186 215.138 1.00 48.76 136 ALA A CA 1
ATOM 517 C C . ALA A 1 105 ? 320.184 281.985 215.544 1.00 52.53 136 ALA A C 1
ATOM 518 O O . ALA A 1 105 ? 319.974 281.407 216.612 1.00 54.86 136 ALA A O 1
ATOM 520 N N . LEU A 1 106 ? 321.126 281.601 214.689 1.00 54.56 137 LEU A N 1
ATOM 521 C CA . LEU A 1 106 ? 321.977 280.446 214.932 1.00 55.24 137 LEU A CA 1
ATOM 522 C C . LEU A 1 106 ? 323.440 280.847 214.820 1.00 57.35 137 LEU A C 1
ATOM 523 O O . LEU A 1 106 ? 323.803 281.678 213.981 1.00 61.77 137 LEU A O 1
ATOM 525 N N . SER A 1 107 ? 324.279 280.252 215.667 1.00 54.72 138 SER A N 1
ATOM 526 C CA . SER A 1 107 ? 325.701 280.557 215.665 1.00 57.25 138 SER A CA 1
ATOM 527 C C . SER A 1 107 ? 326.469 279.350 216.181 1.00 56.48 138 SER A C 1
ATOM 528 O O . SER A 1 107 ? 325.897 278.430 216.768 1.00 57.66 138 SER A O 1
ATOM 530 N N . GLY A 1 108 ? 327.780 279.361 215.944 1.00 57.76 139 GLY A N 1
ATOM 531 C CA . GLY A 1 108 ? 328.643 278.291 216.390 1.00 56.77 139 GLY A CA 1
ATOM 532 C C . GLY A 1 108 ? 329.220 278.547 217.770 1.00 59.30 139 GLY A C 1
ATOM 533 O O . GLY A 1 108 ? 328.930 279.544 218.429 1.00 63.93 139 GLY A O 1
ATOM 534 N N . VAL A 1 109 ? 330.058 277.612 218.206 1.00 59.44 140 VAL A N 1
ATOM 535 C CA . VAL A 1 109 ? 330.716 277.712 219.503 1.00 61.71 140 VAL A CA 1
ATOM 536 C C . VAL A 1 109 ? 332.197 277.384 219.367 1.00 60.60 140 VAL A C 1
ATOM 537 O O . VAL A 1 109 ? 333.056 278.214 219.660 1.00 63.38 140 VAL A O 1
ATOM 541 N N . HIS A 1 113 ? 334.803 279.304 213.128 1.00 90.10 144 HIS A N 1
ATOM 542 C CA . HIS A 1 113 ? 333.376 279.587 213.240 1.00 90.41 144 HIS A CA 1
ATOM 543 C C . HIS A 1 113 ? 332.723 279.688 211.863 1.00 89.91 144 HIS A C 1
ATOM 544 O O . HIS A 1 113 ? 332.539 280.785 211.335 1.00 88.66 144 HIS A O 1
ATOM 551 N N . PRO A 1 114 ? 332.380 278.542 211.275 1.00 92.61 145 PRO A N 1
ATOM 552 C CA . PRO A 1 114 ? 331.614 278.543 210.011 1.00 90.78 145 PRO A CA 1
ATOM 553 C C . PRO A 1 114 ? 330.138 278.835 210.268 1.00 88.63 145 PRO A C 1
ATOM 554 O O . PRO A 1 114 ? 329.287 277.951 210.374 1.00 88.29 145 PRO A O 1
ATOM 558 N N . GLN A 1 115 ? 329.825 280.120 210.382 1.00 86.78 146 GLN A N 1
ATOM 559 C CA . GLN A 1 115 ? 328.484 280.548 210.754 1.00 86.40 146 GLN A CA 1
ATOM 560 C C . GLN A 1 115 ? 327.474 280.126 209.694 1.00 83.37 146 GLN A C 1
ATOM 561 O O . GLN A 1 115 ? 327.634 280.486 208.518 1.00 83.55 146 GLN A O 1
ATOM 563 N N . PRO A 1 116 ? 326.441 279.370 210.052 1.00 80.32 147 PRO A N 1
ATOM 564 C CA . PRO A 1 116 ? 325.434 278.981 209.061 1.00 78.52 147 PRO A CA 1
ATOM 565 C C . PRO A 1 116 ? 324.618 280.174 208.594 1.00 74.62 147 PRO A C 1
ATOM 566 O O . PRO A 1 116 ? 324.416 281.147 209.325 1.00 73.84 147 PRO A O 1
ATOM 570 N N . VAL A 1 117 ? 324.144 280.086 207.356 1.00 71.85 148 VAL A N 1
ATOM 571 C CA . VAL A 1 117 ? 323.294 281.108 206.758 1.00 72.34 148 VAL A CA 1
ATOM 572 C C . VAL A 1 117 ? 321.883 280.544 206.678 1.00 66.64 148 VAL A C 1
ATOM 573 O O . VAL A 1 117 ? 321.652 279.521 206.021 1.00 66.74 148 VAL A O 1
ATOM 575 N N . ILE A 1 118 ? 320.943 281.207 207.343 1.00 61.33 149 ILE A N 1
ATOM 576 C CA . ILE A 1 118 ? 319.563 280.737 207.395 1.00 64.24 149 ILE A CA 1
ATOM 577 C C . ILE A 1 118 ? 318.881 281.111 206.083 1.00 65.08 149 ILE A C 1
ATOM 578 O O . ILE A 1 118 ? 318.540 282.275 205.859 1.00 67.57 149 ILE A O 1
ATOM 583 N N . VAL A 1 119 ? 318.687 280.123 205.209 1.00 63.66 150 VAL A N 1
ATOM 584 C CA . VAL A 1 119 ? 317.982 280.375 203.957 1.00 64.20 150 VAL A CA 1
ATOM 585 C C . VAL A 1 119 ? 316.514 280.682 204.225 1.00 65.23 150 VAL A C 1
ATOM 586 O O . VAL A 1 119 ? 315.943 281.610 203.640 1.00 67.10 150 VAL A O 1
ATOM 588 N N . ARG A 1 120 ? 315.882 279.915 205.110 1.00 62.67 151 ARG A N 1
ATOM 589 C CA . ARG A 1 120 ? 314.485 280.144 205.447 1.00 64.61 151 ARG A CA 1
ATOM 590 C C . ARG A 1 120 ? 314.200 279.539 206.814 1.00 65.69 151 ARG A C 1
ATOM 591 O O . ARG A 1 120 ? 314.966 278.718 207.326 1.00 66.40 151 ARG A O 1
ATOM 599 N N . THR A 1 121 ? 313.085 279.968 207.398 1.00 62.95 152 THR A N 1
ATOM 600 C CA . THR A 1 121 ? 312.598 279.420 208.656 1.00 56.48 152 THR A CA 1
ATOM 601 C C . THR A 1 121 ? 311.079 279.447 208.617 1.00 56.25 152 THR A C 1
ATOM 602 O O . THR A 1 121 ? 310.487 280.485 208.308 1.00 57.04 152 THR A O 1
ATOM 604 N N . GLU A 1 122 ? 310.454 278.312 208.922 1.00 55.13 153 GLU A N 1
ATOM 605 C CA . GLU A 1 122 ? 309.003 278.210 208.841 1.00 54.85 153 GLU A CA 1
ATOM 606 C C . GLU A 1 122 ? 308.463 277.386 210.002 1.00 51.23 153 GLU A C 1
ATOM 607 O O . GLU A 1 122 ? 309.209 276.745 210.747 1.00 52.30 153 GLU A O 1
ATOM 613 N N . LEU A 1 123 ? 307.140 277.425 210.150 1.00 47.60 154 LEU A N 1
ATOM 614 C CA . LEU A 1 123 ? 306.418 276.686 211.175 1.00 48.81 154 LEU A CA 1
ATOM 615 C C . LEU A 1 123 ? 305.512 275.661 210.509 1.00 52.35 154 LEU A C 1
ATOM 616 O O . LEU A 1 123 ? 304.759 275.999 209.590 1.00 56.70 154 LEU A O 1
ATOM 621 N N . VAL A 1 124 ? 305.582 274.418 210.972 1.00 51.03 155 VAL A N 1
ATOM 622 C CA . VAL A 1 124 ? 304.709 273.348 210.503 1.00 48.38 155 VAL A CA 1
ATOM 623 C C . VAL A 1 124 ? 303.714 273.074 211.624 1.00 48.62 155 VAL A C 1
ATOM 624 O O . VAL A 1 124 ? 304.063 272.495 212.656 1.00 52.55 155 VAL A O 1
ATOM 628 N N . GLU A 1 125 ? 302.462 273.491 211.421 1.00 48.15 156 GLU A N 1
ATOM 629 C CA . GLU A 1 125 ? 301.473 273.414 212.491 1.00 49.00 156 GLU A CA 1
ATOM 630 C C . GLU A 1 125 ? 300.999 271.987 212.736 1.00 53.91 156 GLU A C 1
ATOM 631 O O . GLU A 1 125 ? 300.614 271.653 213.862 1.00 54.80 156 GLU A O 1
ATOM 633 N N . LEU A 1 126 ? 301.003 271.140 211.704 1.00 52.98 157 LEU A N 1
ATOM 634 C CA . LEU A 1 126 ? 300.517 269.773 211.871 1.00 52.17 157 LEU A CA 1
ATOM 635 C C . LEU A 1 126 ? 301.401 268.985 212.830 1.00 49.64 157 LEU A C 1
ATOM 636 O O . LEU A 1 126 ? 300.905 268.348 213.766 1.00 46.75 157 LEU A O 1
ATOM 641 N N . THR A 1 127 ? 302.712 269.019 212.614 1.00 47.90 158 THR A N 1
ATOM 642 C CA . THR A 1 127 ? 303.658 268.309 213.461 1.00 48.64 158 THR A CA 1
ATOM 643 C C . THR A 1 127 ? 304.239 269.184 214.561 1.00 49.28 158 THR A C 1
ATOM 644 O O . THR A 1 127 ? 305.116 268.722 215.298 1.00 52.85 158 THR A O 1
ATOM 648 N N . GLU A 1 128 ? 303.776 270.431 214.685 1.00 47.50 159 GLU A N 1
ATOM 649 C CA . GLU A 1 128 ? 304.232 271.362 215.717 1.00 42.68 159 GLU A CA 1
ATOM 650 C C . GLU A 1 128 ? 305.752 271.525 215.668 1.00 42.50 159 GLU A C 1
ATOM 651 O O . GLU A 1 128 ? 306.472 271.233 216.623 1.00 40.81 159 GLU A O 1
ATOM 657 N N . TYR A 1 129 ? 306.229 272.006 214.525 1.00 43.77 160 TYR A N 1
ATOM 658 C CA . TYR A 1 129 ? 307.653 272.097 214.253 1.00 44.24 160 TYR A CA 1
ATOM 659 C C . TYR A 1 129 ? 308.058 273.529 213.928 1.00 48.35 160 TYR A C 1
ATOM 660 O O . TYR A 1 129 ? 307.234 274.390 213.613 1.00 50.77 160 TYR A O 1
ATOM 669 N N . LEU A 1 130 ? 309.364 273.758 214.026 1.00 45.54 161 LEU A N 1
ATOM 670 C CA . LEU A 1 130 ? 310.027 274.980 213.584 1.00 44.65 161 LEU A CA 1
ATOM 671 C C . LEU A 1 130 ? 311.234 274.495 212.790 1.00 46.90 161 LEU A C 1
ATOM 672 O O . LEU A 1 130 ? 312.105 273.805 213.338 1.00 44.70 161 LEU A O 1
ATOM 677 N N . VAL A 1 131 ? 311.252 274.817 211.498 1.00 52.52 162 VAL A N 1
ATOM 678 C CA . VAL A 1 131 ? 312.243 274.305 210.561 1.00 51.45 162 VAL A CA 1
ATOM 679 C C . VAL A 1 131 ? 313.129 275.454 210.106 1.00 53.41 162 VAL A C 1
ATOM 680 O O . VAL A 1 131 ? 312.631 276.487 209.640 1.00 53.96 162 VAL A O 1
ATOM 684 N N . VAL A 1 132 ? 314.440 275.268 210.238 1.00 54.61 163 VAL A N 1
ATOM 685 C CA . VAL A 1 132 ? 315.446 276.240 209.832 1.00 54.11 163 VAL A CA 1
ATOM 686 C C . VAL A 1 132 ? 316.320 275.580 208.777 1.00 56.42 163 VAL A C 1
ATOM 687 O O . VAL A 1 132 ? 316.879 274.500 209.015 1.00 55.57 163 VAL A O 1
ATOM 691 N N . HIS A 1 133 ? 316.444 276.224 207.619 1.00 57.83 164 HIS A N 1
ATOM 692 C CA . HIS A 1 133 ? 317.207 275.688 206.500 1.00 55.99 164 HIS A CA 1
ATOM 693 C C . HIS A 1 133 ? 318.555 276.393 206.433 1.00 58.12 164 HIS A C 1
ATOM 694 O O . HIS A 1 133 ? 318.615 277.626 206.406 1.00 62.35 164 HIS A O 1
ATOM 701 N N . LEU A 1 134 ? 319.629 275.611 206.401 1.00 60.20 165 LEU A N 1
ATOM 702 C CA . LEU A 1 134 ? 320.987 276.132 206.399 1.00 63.46 165 LEU A CA 1
ATOM 703 C C . LEU A 1 134 ? 321.615 275.937 205.026 1.00 68.04 165 LEU A C 1
ATOM 704 O O . LEU A 1 134 ? 321.393 274.914 204.371 1.00 70.71 165 LEU A O 1
ATOM 709 N N . GLN A 1 135 ? 322.401 276.926 204.596 1.00 69.93 166 GLN A N 1
ATOM 710 C CA . GLN A 1 135 ? 323.012 276.873 203.274 1.00 72.94 166 GLN A CA 1
ATOM 711 C C . GLN A 1 135 ? 324.105 275.817 203.175 1.00 73.63 166 GLN A C 1
ATOM 712 O O . GLN A 1 135 ? 324.428 275.383 202.064 1.00 74.44 166 GLN A O 1
ATOM 714 N N . GLU A 1 136 ? 324.680 275.398 204.296 1.00 73.36 167 GLU A N 1
ATOM 715 C CA . GLU A 1 136 ? 325.732 274.394 204.306 1.00 74.44 167 GLU A CA 1
ATOM 716 C C . GLU A 1 136 ? 325.469 273.398 205.425 1.00 76.78 167 GLU A C 1
ATOM 717 O O . GLU A 1 136 ? 324.879 273.754 206.452 1.00 78.90 167 GLU A O 1
ATOM 719 N N . PRO A 1 137 ? 325.884 272.144 205.250 1.00 74.87 168 PRO A N 1
ATOM 720 C CA . PRO A 1 137 ? 325.699 271.154 206.316 1.00 72.54 168 PRO A CA 1
ATOM 721 C C . PRO A 1 137 ? 326.507 271.506 207.556 1.00 71.88 168 PRO A C 1
ATOM 722 O O . PRO A 1 137 ? 327.598 272.074 207.476 1.00 71.42 168 PRO A O 1
ATOM 726 N N . LEU A 1 138 ? 325.952 271.161 208.715 1.00 71.61 169 LEU A N 1
ATOM 727 C CA . LEU A 1 138 ? 326.650 271.382 209.974 1.00 69.37 169 LEU A CA 1
ATOM 728 C C . LEU A 1 138 ? 327.789 270.384 210.134 1.00 72.16 169 LEU A C 1
ATOM 729 O O . LEU A 1 138 ? 327.677 269.220 209.742 1.00 77.31 169 LEU A O 1
ATOM 734 N N . VAL A 1 139 ? 328.891 270.846 210.714 1.00 71.94 170 VAL A N 1
ATOM 735 C CA . VAL A 1 139 ? 330.051 269.992 210.938 1.00 72.48 170 VAL A CA 1
ATOM 736 C C . VAL A 1 139 ? 329.784 269.097 212.139 1.00 75.28 170 VAL A C 1
ATOM 737 O O . VAL A 1 139 ? 329.381 269.572 213.207 1.00 77.06 170 VAL A O 1
ATOM 739 N N . ALA A 1 140 ? 330.000 267.796 211.965 1.00 77.61 171 ALA A N 1
ATOM 740 C CA . ALA A 1 140 ? 329.815 266.854 213.058 1.00 77.73 171 ALA A CA 1
ATOM 741 C C . ALA A 1 140 ? 330.877 267.059 214.132 1.00 79.36 171 ALA A C 1
ATOM 742 O O . ALA A 1 140 ? 332.030 267.392 213.845 1.00 79.64 171 ALA A O 1
ATOM 744 N N . GLY A 1 141 ? 330.475 266.854 215.384 1.00 77.71 172 GLY A N 1
ATOM 745 C CA . GLY A 1 141 ? 331.373 267.035 216.505 1.00 76.31 172 GLY A CA 1
ATOM 746 C C . GLY A 1 141 ? 331.518 268.457 216.993 1.00 76.97 172 GLY A C 1
ATOM 747 O O . GLY A 1 141 ? 332.383 268.719 217.836 1.00 77.06 172 GLY A O 1
ATOM 748 N N . ARG A 1 142 ? 330.702 269.383 216.496 1.00 72.95 173 ARG A N 1
ATOM 749 C CA . ARG A 1 142 ? 330.767 270.783 216.884 1.00 71.24 173 ARG A CA 1
ATOM 750 C C . ARG A 1 142 ? 329.470 271.191 217.569 1.00 68.92 173 ARG A C 1
ATOM 751 O O . ARG A 1 142 ? 328.395 270.666 217.263 1.00 68.46 173 ARG A O 1
ATOM 753 N N . GLN A 1 143 ? 329.580 272.135 218.499 1.00 66.27 174 GLN A N 1
ATOM 754 C CA . GLN A 1 143 ? 328.442 272.614 219.270 1.00 62.24 174 GLN A CA 1
ATOM 755 C C . GLN A 1 143 ? 327.953 273.943 218.712 1.00 58.98 174 GLN A C 1
ATOM 756 O O . GLN A 1 143 ? 328.747 274.763 218.243 1.00 61.08 174 GLN A O 1
ATOM 762 N N . TYR A 1 144 ? 326.639 274.147 218.763 1.00 57.17 175 TYR A N 1
ATOM 763 C CA . TYR A 1 144 ? 326.002 275.325 218.200 1.00 55.73 175 TYR A CA 1
ATOM 764 C C . TYR A 1 144 ? 324.975 275.869 219.180 1.00 53.91 175 TYR A C 1
ATOM 765 O O . TYR A 1 144 ? 324.426 275.133 220.006 1.00 52.91 175 TYR A O 1
ATOM 774 N N . GLU A 1 145 ? 324.723 277.171 219.082 1.00 52.56 176 GLU A N 1
ATOM 775 C CA . GLU A 1 145 ? 323.776 277.860 219.944 1.00 49.45 176 GLU A CA 1
ATOM 776 C C . GLU A 1 145 ? 322.735 278.578 219.097 1.00 49.91 176 GLU A C 1
ATOM 777 O O . GLU A 1 145 ? 323.070 279.279 218.137 1.00 56.78 176 GLU A O 1
ATOM 779 N N . MET A 1 146 ? 321.471 278.408 219.472 1.00 48.19 177 MET A N 1
ATOM 780 C CA . MET A 1 146 ? 320.345 279.028 218.778 1.00 50.68 177 MET A CA 1
ATOM 781 C C . MET A 1 146 ? 319.624 279.932 219.773 1.00 50.98 177 MET A C 1
ATOM 782 O O . MET A 1 146 ? 319.172 279.473 220.826 1.00 48.74 177 MET A O 1
ATOM 787 N N . ASN A 1 147 ? 319.543 281.216 219.439 1.00 51.60 178 ASN A N 1
ATOM 788 C CA . ASN A 1 147 ? 318.829 282.194 220.239 1.00 45.40 178 ASN A CA 1
ATOM 789 C C . ASN A 1 147 ? 317.485 282.527 219.597 1.00 44.32 178 ASN A C 1
ATOM 790 O O . ASN A 1 147 ? 317.329 282.519 218.371 1.00 49.86 178 ASN A O 1
ATOM 795 N N . SER A 1 148 ? 316.505 282.823 220.446 1.00 39.47 179 SER A N 1
ATOM 796 C CA . SER A 1 148 ? 315.182 283.179 219.958 1.00 39.97 179 SER A CA 1
ATOM 797 C C . SER A 1 148 ? 314.490 284.065 220.981 1.00 38.07 179 SER A C 1
ATOM 798 O O . SER A 1 148 ? 314.809 284.040 222.172 1.00 38.49 179 SER A O 1
ATOM 800 N N . GLU A 1 149 ? 313.530 284.848 220.492 1.00 35.54 180 GLU A N 1
ATOM 801 C CA . GLU A 1 149 ? 312.678 285.681 221.333 1.00 29.39 180 GLU A CA 1
ATOM 802 C C . GLU A 1 149 ? 311.243 285.474 220.883 1.00 31.15 180 GLU A C 1
ATOM 803 O O . GLU A 1 149 ? 310.936 285.638 219.699 1.00 36.17 180 GLU A O 1
ATOM 805 N N . PHE A 1 150 ? 310.367 285.121 221.818 1.00 29.22 181 PHE A N 1
ATOM 806 C CA . PHE A 1 150 ? 309.027 284.661 221.492 1.00 31.80 181 PHE A CA 1
ATOM 807 C C . PHE A 1 150 ? 308.004 285.309 222.416 1.00 30.88 181 PHE A C 1
ATOM 808 O O . PHE A 1 150 ? 308.339 285.898 223.447 1.00 31.78 181 PHE A O 1
ATOM 816 N N . GLN A 1 151 ? 306.737 285.177 222.031 1.00 36.11 182 GLN A N 1
ATOM 817 C CA . GLN A 1 151 ? 305.626 285.709 222.812 1.00 35.98 182 GLN A CA 1
ATOM 818 C C . GLN A 1 151 ? 304.437 284.774 222.666 1.00 39.94 182 GLN A C 1
ATOM 819 O O . GLN A 1 151 ? 303.925 284.590 221.558 1.00 41.30 182 GLN A O 1
ATOM 825 N N . GLY A 1 152 ? 304.000 284.188 223.782 1.00 36.90 183 GLY A N 1
ATOM 826 C CA . GLY A 1 152 ? 302.861 283.312 223.810 1.00 33.49 183 GLY A CA 1
ATOM 827 C C . GLY A 1 152 ? 301.729 283.859 224.653 1.00 35.79 183 GLY A C 1
ATOM 828 O O . GLY A 1 152 ? 301.752 285.008 225.111 1.00 43.14 183 GLY A O 1
ATOM 829 N N . GLU A 1 153 ? 300.737 283.009 224.895 1.00 36.63 184 GLU A N 1
ATOM 830 C CA . GLU A 1 153 ? 299.537 283.399 225.620 1.00 42.76 184 GLU A CA 1
ATOM 831 C C . GLU A 1 153 ? 299.390 282.569 226.887 1.00 44.43 184 GLU A C 1
ATOM 832 O O . GLU A 1 153 ? 299.605 281.353 226.871 1.00 47.59 184 GLU A O 1
ATOM 838 N N . LEU A 1 154 ? 299.031 283.234 227.986 1.00 44.62 185 LEU A N 1
ATOM 839 C CA . LEU A 1 154 ? 298.684 282.563 229.239 1.00 40.36 185 LEU A CA 1
ATOM 840 C C . LEU A 1 154 ? 297.182 282.312 229.226 1.00 43.46 185 LEU A C 1
ATOM 841 O O . LEU A 1 154 ? 296.391 283.116 229.718 1.00 42.63 185 LEU A O 1
ATOM 846 N N . ALA A 1 155 ? 296.783 281.179 228.655 1.00 47.03 186 ALA A N 1
ATOM 847 C CA . ALA A 1 155 ? 295.376 280.857 228.498 1.00 47.64 186 ALA A CA 1
ATOM 848 C C . ALA A 1 155 ? 294.827 280.208 229.768 1.00 45.86 186 ALA A C 1
ATOM 849 O O . ALA A 1 155 ? 295.534 280.018 230.760 1.00 43.63 186 ALA A O 1
ATOM 851 N N . ASP A 1 156 ? 293.543 279.864 229.735 1.00 43.61 187 ASP A N 1
ATOM 852 C CA . ASP A 1 156 ? 292.880 279.205 230.851 1.00 47.27 187 ASP A CA 1
ATOM 853 C C . ASP A 1 156 ? 292.904 277.687 230.740 1.00 51.59 187 ASP A C 1
ATOM 854 O O . ASP A 1 156 ? 292.312 277.009 231.586 1.00 50.97 187 ASP A O 1
ATOM 856 N N . ASP A 1 157 ? 293.566 277.141 229.723 1.00 50.28 188 ASP A N 1
ATOM 857 C CA . ASP A 1 157 ? 293.678 275.700 229.550 1.00 50.03 188 ASP A CA 1
ATOM 858 C C . ASP A 1 157 ? 294.922 275.196 230.270 1.00 49.89 188 ASP A C 1
ATOM 859 O O . ASP A 1 157 ? 296.003 275.776 230.132 1.00 49.22 188 ASP A O 1
ATOM 861 N N . LEU A 1 158 ? 294.768 274.110 231.027 1.00 43.99 189 LEU A N 1
ATOM 862 C CA . LEU A 1 158 ? 295.862 273.581 231.831 1.00 39.40 189 LEU A CA 1
ATOM 863 C C . LEU A 1 158 ? 296.893 272.877 230.958 1.00 39.81 189 LEU A C 1
ATOM 864 O O . LEU A 1 158 ? 297.009 271.649 230.990 1.00 45.05 189 LEU A O 1
ATOM 866 N N . ALA A 1 159 ? 297.647 273.649 230.179 1.00 36.04 190 ALA A N 1
ATOM 867 C CA . ALA A 1 159 ? 298.659 273.098 229.291 1.00 37.18 190 ALA A CA 1
ATOM 868 C C . ALA A 1 159 ? 299.792 274.101 229.155 1.00 36.31 190 ALA A C 1
ATOM 869 O O . ALA A 1 159 ? 299.545 275.285 228.911 1.00 42.33 190 ALA A O 1
ATOM 871 N N . GLY A 1 160 ? 301.025 273.626 229.305 1.00 34.47 191 GLY A N 1
ATOM 872 C CA . GLY A 1 160 ? 302.158 274.520 229.219 1.00 33.09 191 GLY A CA 1
ATOM 873 C C . GLY A 1 160 ? 302.124 275.567 230.316 1.00 37.05 191 GLY A C 1
ATOM 874 O O . GLY A 1 160 ? 301.761 275.297 231.464 1.00 38.03 191 GLY A O 1
ATOM 875 N N . PHE A 1 161 ? 302.519 276.786 229.950 1.00 42.92 192 PHE A N 1
ATOM 876 C CA . PHE A 1 161 ? 302.493 277.933 230.853 1.00 38.71 192 PHE A CA 1
ATOM 877 C C . PHE A 1 161 ? 301.128 278.604 230.747 1.00 36.45 192 PHE A C 1
ATOM 878 O O . PHE A 1 161 ? 300.830 279.261 229.745 1.00 37.11 192 PHE A O 1
ATOM 886 N N . TYR A 1 162 ? 300.295 278.447 231.776 1.00 35.45 193 TYR A N 1
ATOM 887 C CA . TYR A 1 162 ? 298.947 278.996 231.744 1.00 38.36 193 TYR A CA 1
ATOM 888 C C . TYR A 1 162 ? 298.625 279.740 233.035 1.00 40.41 193 TYR A C 1
ATOM 889 O O . TYR A 1 162 ? 299.480 279.870 233.920 1.00 39.69 193 TYR A O 1
ATOM 898 N N . ARG A 1 163 ? 297.390 280.221 233.152 1.00 42.25 194 ARG A N 1
ATOM 899 C CA . ARG A 1 163 ? 296.949 280.993 234.301 1.00 42.12 194 ARG A CA 1
ATOM 900 C C . ARG A 1 163 ? 295.773 280.304 234.980 1.00 44.73 194 ARG A C 1
ATOM 901 O O . ARG A 1 163 ? 294.958 279.639 234.334 1.00 46.52 194 ARG A O 1
ATOM 909 N N . SER A 1 164 ? 295.706 280.462 236.298 1.00 49.91 195 SER A N 1
ATOM 910 C CA . SER A 1 164 ? 294.617 279.947 237.114 1.00 52.81 195 SER A CA 1
ATOM 911 C C . SER A 1 164 ? 293.989 281.101 237.880 1.00 53.12 195 SER A C 1
ATOM 912 O O . SER A 1 164 ? 294.691 281.848 238.569 1.00 53.18 195 SER A O 1
ATOM 914 N N . GLU A 1 165 ? 292.673 281.241 237.762 1.00 54.45 196 GLU A N 1
ATOM 915 C CA . GLU A 1 165 ? 291.930 282.309 238.417 1.00 54.64 196 GLU A CA 1
ATOM 916 C C . GLU A 1 165 ? 291.066 281.702 239.513 1.00 61.54 196 GLU A C 1
ATOM 917 O O . GLU A 1 165 ? 290.277 280.788 239.251 1.00 61.13 196 GLU A O 1
ATOM 919 N N . TYR A 1 166 ? 291.210 282.215 240.732 1.00 61.54 197 TYR A N 1
ATOM 920 C CA . TYR A 1 166 ? 290.447 281.717 241.866 1.00 60.08 197 TYR A CA 1
ATOM 921 C C . TYR A 1 166 ? 289.840 282.890 242.618 1.00 65.14 197 TYR A C 1
ATOM 922 O O . TYR A 1 166 ? 290.142 284.053 242.344 1.00 66.53 197 TYR A O 1
ATOM 931 N N . MET A 1 167 ? 288.956 282.572 243.559 1.00 69.09 198 MET A N 1
ATOM 932 C CA . MET A 1 167 ? 288.269 283.576 244.363 1.00 68.75 198 MET A CA 1
ATOM 933 C C . MET A 1 167 ? 288.798 283.503 245.791 1.00 70.99 198 MET A C 1
ATOM 934 O O . MET A 1 167 ? 288.593 282.503 246.487 1.00 72.29 198 MET A O 1
ATOM 936 N N . GLU A 1 168 ? 289.477 284.561 246.224 1.00 71.71 199 GLU A N 1
ATOM 937 C CA . GLU A 1 168 ? 289.978 284.675 247.587 1.00 71.68 199 GLU A CA 1
ATOM 938 C C . GLU A 1 168 ? 289.204 285.781 248.289 1.00 74.55 199 GLU A C 1
ATOM 939 O O . GLU A 1 168 ? 289.195 286.927 247.823 1.00 75.74 199 GLU A O 1
ATOM 945 N N . ASN A 1 169 ? 288.557 285.435 249.403 1.00 75.66 200 ASN A N 1
ATOM 946 C CA . ASN A 1 169 ? 287.667 286.339 250.137 1.00 78.33 200 ASN A CA 1
ATOM 947 C C . ASN A 1 169 ? 286.591 286.797 249.159 1.00 81.60 200 ASN A C 1
ATOM 948 O O . ASN A 1 169 ? 285.870 285.938 248.622 1.00 81.72 200 ASN A O 1
ATOM 950 N N . GLY A 1 170 ? 286.441 288.091 248.894 1.00 79.32 201 GLY A N 1
ATOM 951 C CA . GLY A 1 170 ? 285.490 288.550 247.903 1.00 78.92 201 GLY A CA 1
ATOM 952 C C . GLY A 1 170 ? 286.137 288.930 246.587 1.00 79.10 201 GLY A C 1
ATOM 953 O O . GLY A 1 170 ? 285.444 289.270 245.624 1.00 81.85 201 GLY A O 1
ATOM 954 N N . VAL A 1 171 ? 287.464 288.873 246.530 1.00 77.30 202 VAL A N 1
ATOM 955 C CA . VAL A 1 171 ? 288.199 289.314 245.354 1.00 74.71 202 VAL A CA 1
ATOM 956 C C . VAL A 1 171 ? 288.566 288.110 244.496 1.00 74.70 202 VAL A C 1
ATOM 957 O O . VAL A 1 171 ? 288.494 286.957 244.926 1.00 75.31 202 VAL A O 1
ATOM 959 N N . LYS A 1 172 ? 288.959 288.386 243.256 1.00 72.05 203 LYS A N 1
ATOM 960 C CA . LYS A 1 172 ? 289.408 287.366 242.319 1.00 67.86 203 LYS A CA 1
ATOM 961 C C . LYS A 1 172 ? 290.895 287.553 242.053 1.00 66.23 203 LYS A C 1
ATOM 962 O O . LYS A 1 172 ? 291.328 288.642 241.661 1.00 63.72 203 LYS A O 1
ATOM 964 N N . LYS A 1 173 ? 291.670 286.493 242.263 1.00 67.68 204 LYS A N 1
ATOM 965 C CA . LYS A 1 173 ? 293.115 286.533 242.116 1.00 64.75 204 LYS A CA 1
ATOM 966 C C . LYS A 1 173 ? 293.556 285.586 241.007 1.00 57.93 204 LYS A C 1
ATOM 967 O O . LYS A 1 173 ? 292.859 284.626 240.661 1.00 56.60 204 LYS A O 1
ATOM 973 N N . VAL A 1 174 ? 294.727 285.879 240.445 1.00 54.32 205 VAL A N 1
ATOM 974 C CA . VAL A 1 174 ? 295.263 285.168 239.291 1.00 53.57 205 VAL A CA 1
ATOM 975 C C . VAL A 1 174 ? 296.682 284.715 239.609 1.00 52.57 205 VAL A C 1
ATOM 976 O O . VAL A 1 174 ? 297.474 285.486 240.162 1.00 51.56 205 VAL A O 1
ATOM 980 N N . LEU A 1 175 ? 296.998 283.469 239.264 1.00 49.73 206 LEU A N 1
ATOM 981 C CA . LEU A 1 175 ? 298.343 282.930 239.390 1.00 47.46 206 LEU A CA 1
ATOM 982 C C . LEU A 1 175 ? 298.773 282.349 238.049 1.00 42.20 206 LEU A C 1
ATOM 983 O O . LEU A 1 175 ? 297.943 282.024 237.200 1.00 42.30 206 LEU A O 1
ATOM 985 N N . ALA A 1 176 ? 300.085 282.229 237.860 1.00 37.40 207 ALA A N 1
ATOM 986 C CA . ALA A 1 176 ? 300.661 281.706 236.624 1.00 37.05 207 ALA A CA 1
ATOM 987 C C . ALA A 1 176 ? 301.418 280.423 236.943 1.00 38.41 207 ALA A C 1
ATOM 988 O O . ALA A 1 176 ? 302.428 280.456 237.654 1.00 35.56 207 ALA A O 1
ATOM 990 N N . THR A 1 177 ? 300.945 279.300 236.406 1.00 43.19 208 THR A N 1
ATOM 991 C CA . THR A 1 177 ? 301.518 277.994 236.710 1.00 39.36 208 THR A CA 1
ATOM 992 C C . THR A 1 177 ? 301.696 277.196 235.425 1.00 36.91 208 THR A C 1
ATOM 993 O O . THR A 1 177 ? 301.114 277.512 234.385 1.00 39.83 208 THR A O 1
ATOM 997 N N . THR A 1 178 ? 302.503 276.140 235.503 1.00 37.08 209 THR A N 1
ATOM 998 C CA . THR A 1 178 ? 302.825 275.318 234.345 1.00 36.98 209 THR A CA 1
ATOM 999 C C . THR A 1 178 ? 302.423 273.869 234.574 1.00 37.38 209 THR A C 1
ATOM 1000 O O . THR A 1 178 ? 302.656 273.307 235.649 1.00 37.00 209 THR A O 1
ATOM 1004 N N . HIS A 1 179 ? 301.820 273.274 233.546 1.00 36.92 210 HIS A N 1
ATOM 1005 C CA . HIS A 1 179 ? 301.556 271.836 233.479 1.00 32.99 210 HIS A CA 1
ATOM 1006 C C . HIS A 1 179 ? 302.043 271.371 232.111 1.00 32.38 210 HIS A C 1
ATOM 1007 O O . HIS A 1 179 ? 301.289 271.388 231.136 1.00 36.27 210 HIS A O 1
ATOM 1014 N N . MET A 1 180 ? 303.307 270.952 232.040 1.00 30.66 211 MET A N 1
ATOM 1015 C CA . MET A 1 180 ? 303.958 270.635 230.776 1.00 30.00 211 MET A CA 1
ATOM 1016 C C . MET A 1 180 ? 304.195 269.139 230.595 1.00 31.97 211 MET A C 1
ATOM 1017 O O . MET A 1 180 ? 305.143 268.744 229.909 1.00 32.36 211 MET A O 1
ATOM 1022 N N . GLN A 1 181 ? 303.353 268.299 231.190 1.00 36.32 212 GLN A N 1
ATOM 1023 C CA . GLN A 1 181 ? 303.525 266.861 231.055 1.00 31.52 212 GLN A CA 1
ATOM 1024 C C . GLN A 1 181 ? 303.263 266.427 229.618 1.00 40.84 212 GLN A C 1
ATOM 1025 O O . GLN A 1 181 ? 302.514 267.071 228.878 1.00 42.08 212 GLN A O 1
ATOM 1031 N N . ALA A 1 182 ? 303.907 265.322 229.231 1.00 39.62 213 ALA A N 1
ATOM 1032 C CA . ALA A 1 182 ? 303.827 264.746 227.893 1.00 28.59 213 ALA A CA 1
ATOM 1033 C C . ALA A 1 182 ? 304.494 265.652 226.866 1.00 31.12 213 ALA A C 1
ATOM 1034 O O . ALA A 1 182 ? 305.725 265.714 226.797 1.00 32.41 213 ALA A O 1
ATOM 1036 N N . THR A 1 183 ? 303.699 266.353 226.064 1.00 34.42 214 THR A N 1
ATOM 1037 C CA . THR A 1 183 ? 304.200 267.102 224.914 1.00 34.15 214 THR A CA 1
ATOM 1038 C C . THR A 1 183 ? 303.691 268.537 224.940 1.00 37.34 214 THR A C 1
ATOM 1039 O O . THR A 1 183 ? 303.203 269.068 223.941 1.00 39.15 214 THR A O 1
ATOM 1043 N N . GLU A 1 184 ? 303.804 269.194 226.096 1.00 39.02 215 GLU A N 1
ATOM 1044 C CA . GLU A 1 184 ? 303.314 270.556 226.255 1.00 33.01 215 GLU A CA 1
ATOM 1045 C C . GLU A 1 184 ? 304.384 271.551 226.682 1.00 31.48 215 GLU A C 1
ATOM 1046 O O . GLU A 1 184 ? 304.055 272.716 226.931 1.00 33.42 215 GLU A O 1
ATOM 1052 N N . ALA A 1 185 ? 305.647 271.136 226.781 1.00 30.84 216 ALA A N 1
ATOM 1053 C CA . ALA A 1 185 ? 306.725 272.088 227.018 1.00 25.26 216 ALA A CA 1
ATOM 1054 C C . ALA A 1 185 ? 307.065 272.893 225.772 1.00 32.99 216 ALA A C 1
ATOM 1055 O O . ALA A 1 185 ? 307.625 273.988 225.889 1.00 36.31 216 ALA A O 1
ATOM 1057 N N . ARG A 1 186 ? 306.747 272.369 224.587 1.00 36.11 217 ARG A N 1
ATOM 1058 C CA . ARG A 1 186 ? 306.905 273.119 223.348 1.00 33.28 217 ARG A CA 1
ATOM 1059 C C . ARG A 1 186 ? 305.958 274.308 223.276 1.00 36.16 217 ARG A C 1
ATOM 1060 O O . ARG A 1 186 ? 306.230 275.261 222.538 1.00 35.61 217 ARG A O 1
ATOM 1068 N N . LYS A 1 187 ? 304.854 274.266 224.023 1.00 32.31 218 LYS A N 1
ATOM 1069 C CA . LYS A 1 187 ? 303.889 275.356 224.032 1.00 32.41 218 LYS A CA 1
ATOM 1070 C C . LYS A 1 187 ? 304.417 276.590 224.754 1.00 36.22 218 LYS A C 1
ATOM 1071 O O . LYS A 1 187 ? 303.872 277.683 224.569 1.00 40.72 218 LYS A O 1
ATOM 1077 N N . SER A 1 188 ? 305.463 276.444 225.563 1.00 34.56 219 SER A N 1
ATOM 1078 C CA . SER A 1 188 ? 306.022 277.541 226.343 1.00 35.09 219 SER A CA 1
ATOM 1079 C C . SER A 1 188 ? 307.315 278.099 225.773 1.00 31.76 219 SER A C 1
ATOM 1080 O O . SER A 1 188 ? 307.524 279.311 225.814 1.00 36.19 219 SER A O 1
ATOM 1083 N N . PHE A 1 189 ? 308.196 277.248 225.251 1.00 32.88 220 PHE A N 1
ATOM 1084 C CA . PHE A 1 189 ? 309.431 277.707 224.630 1.00 31.44 220 PHE A CA 1
ATOM 1085 C C . PHE A 1 189 ? 309.912 276.632 223.670 1.00 35.62 220 PHE A C 1
ATOM 1086 O O . PHE A 1 189 ? 309.650 275.446 223.898 1.00 34.63 220 PHE A O 1
ATOM 1094 N N . PRO A 1 190 ? 310.600 277.006 222.591 1.00 38.50 221 PRO A N 1
ATOM 1095 C CA . PRO A 1 190 ? 311.090 275.997 221.641 1.00 33.78 221 PRO A CA 1
ATOM 1096 C C . PRO A 1 190 ? 312.131 275.091 222.283 1.00 31.73 221 PRO A C 1
ATOM 1097 O O . PRO A 1 190 ? 313.087 275.559 222.903 1.00 32.94 221 PRO A O 1
ATOM 1101 N N . CYS A 1 191 ? 311.940 273.785 222.120 1.00 32.38 222 CYS A N 1
ATOM 1102 C CA . CYS A 1 191 ? 312.834 272.795 222.705 1.00 30.64 222 CYS A CA 1
ATOM 1103 C C . CYS A 1 191 ? 312.661 271.481 221.960 1.00 30.58 222 CYS A C 1
ATOM 1104 O O . CYS A 1 191 ? 311.708 271.293 221.202 1.00 32.56 222 CYS A O 1
ATOM 1107 N N . PHE A 1 192 ? 313.609 270.573 222.180 1.00 32.87 223 PHE A N 1
ATOM 1108 C CA . PHE A 1 192 ? 313.499 269.195 221.706 1.00 30.48 223 PHE A CA 1
ATOM 1109 C C . PHE A 1 192 ? 312.639 268.437 222.711 1.00 27.13 223 PHE A C 1
ATOM 1110 O O . PHE A 1 192 ? 313.136 267.823 223.654 1.00 26.59 223 PHE A O 1
ATOM 1118 N N . ASP A 1 193 ? 311.324 268.481 222.501 1.00 24.17 224 ASP A N 1
ATOM 1119 C CA . ASP A 1 193 ? 310.357 268.028 223.502 1.00 23.89 224 ASP A CA 1
ATOM 1120 C C . ASP A 1 193 ? 310.114 266.523 223.368 1.00 26.84 224 ASP A C 1
ATOM 1121 O O . ASP A 1 193 ? 309.049 266.057 222.960 1.00 27.26 224 ASP A O 1
ATOM 1126 N N . GLU A 1 194 ? 311.140 265.755 223.735 1.00 27.50 225 GLU A N 1
ATOM 1127 C CA . GLU A 1 194 ? 311.043 264.305 223.823 1.00 24.75 225 GLU A CA 1
ATOM 1128 C C . GLU A 1 194 ? 311.713 263.846 225.111 1.00 27.37 225 GLU A C 1
ATOM 1129 O O . GLU A 1 194 ? 312.729 264.426 225.521 1.00 29.16 225 GLU A O 1
ATOM 1135 N N . PRO A 1 195 ? 311.167 262.820 225.771 1.00 25.24 226 PRO A N 1
ATOM 1136 C CA . PRO A 1 195 ? 311.745 262.382 227.053 1.00 20.25 226 PRO A CA 1
ATOM 1137 C C . PRO A 1 195 ? 313.184 261.910 226.952 1.00 22.30 226 PRO A C 1
ATOM 1138 O O . PRO A 1 195 ? 313.952 262.095 227.904 1.00 25.01 226 PRO A O 1
ATOM 1142 N N . ALA A 1 196 ? 313.577 261.303 225.831 1.00 27.15 227 ALA A N 1
ATOM 1143 C CA . ALA A 1 196 ? 314.951 260.840 225.681 1.00 25.40 227 ALA A CA 1
ATOM 1144 C C . ALA A 1 196 ? 315.934 261.988 225.499 1.00 29.80 227 ALA A C 1
ATOM 1145 O O . ALA A 1 196 ? 317.141 261.785 225.669 1.00 35.96 227 ALA A O 1
ATOM 1147 N N . MET A 1 197 ? 315.453 263.180 225.156 1.00 31.35 228 MET A N 1
ATOM 1148 C CA . MET A 1 197 ? 316.299 264.362 225.034 1.00 32.12 228 MET A CA 1
ATOM 1149 C C . MET A 1 197 ? 316.442 264.993 226.414 1.00 37.03 228 MET A C 1
ATOM 1150 O O . MET A 1 197 ? 315.497 265.599 226.929 1.00 36.46 228 MET A O 1
ATOM 1155 N N . LYS A 1 198 ? 317.621 264.849 227.015 1.00 34.62 229 LYS A N 1
ATOM 1156 C CA . LYS A 1 198 ? 317.877 265.314 228.372 1.00 30.47 229 LYS A CA 1
ATOM 1157 C C . LYS A 1 198 ? 318.957 266.384 228.358 1.00 36.06 229 LYS A C 1
ATOM 1158 O O . LYS A 1 198 ? 319.979 266.235 227.679 1.00 40.01 229 LYS A O 1
ATOM 1164 N N . ALA A 1 199 ? 318.732 267.455 229.116 1.00 36.51 230 ALA A N 1
ATOM 1165 C CA . ALA A 1 199 ? 319.646 268.586 229.147 1.00 34.83 230 ALA A CA 1
ATOM 1166 C C . ALA A 1 199 ? 319.495 269.315 230.473 1.00 34.85 230 ALA A C 1
ATOM 1167 O O . ALA A 1 199 ? 318.520 269.119 231.203 1.00 31.75 230 ALA A O 1
ATOM 1169 N N . THR A 1 200 ? 320.479 270.156 230.781 1.00 33.08 231 THR A N 1
ATOM 1170 C CA . THR A 1 200 ? 320.405 271.026 231.946 1.00 28.31 231 THR A CA 1
ATOM 1171 C C . THR A 1 200 ? 319.623 272.288 231.598 1.00 30.89 231 THR A C 1
ATOM 1172 O O . THR A 1 200 ? 319.497 272.653 230.429 1.00 32.25 231 THR A O 1
ATOM 1174 N N . PHE A 1 201 ? 319.086 272.949 232.622 1.00 31.82 232 PHE A N 1
ATOM 1175 C CA . PHE A 1 201 ? 318.249 274.126 232.418 1.00 31.63 232 PHE A CA 1
ATOM 1176 C C . PHE A 1 201 ? 318.652 275.249 233.365 1.00 34.30 232 PHE A C 1
ATOM 1177 O O . PHE A 1 201 ? 318.958 275.006 234.535 1.00 33.99 232 PHE A O 1
ATOM 1185 N N . ASN A 1 202 ? 318.646 276.480 232.848 1.00 36.70 233 ASN A N 1
ATOM 1186 C CA . ASN A 1 202 ? 318.864 277.692 233.635 1.00 29.26 233 ASN A CA 1
ATOM 1187 C C . ASN A 1 202 ? 317.635 278.578 233.481 1.00 31.06 233 ASN A C 1
ATOM 1188 O O . ASN A 1 202 ? 317.408 279.150 232.409 1.00 33.82 233 ASN A O 1
ATOM 1193 N N . ILE A 1 203 ? 316.857 278.709 234.552 1.00 29.64 234 ILE A N 1
ATOM 1194 C CA . ILE A 1 203 ? 315.558 279.373 234.515 1.00 29.77 234 ILE A CA 1
ATOM 1195 C C . ILE A 1 203 ? 315.675 280.762 235.126 1.00 33.41 234 ILE A C 1
ATOM 1196 O O . ILE A 1 203 ? 316.328 280.949 236.160 1.00 37.13 234 ILE A O 1
ATOM 1201 N N . THR A 1 204 ? 315.052 281.743 234.474 1.00 30.64 235 THR A N 1
ATOM 1202 C CA . THR A 1 204 ? 314.949 283.098 234.997 1.00 28.06 235 THR A CA 1
ATOM 1203 C C . THR A 1 204 ? 313.515 283.575 234.829 1.00 29.95 235 THR A C 1
ATOM 1204 O O . THR A 1 204 ? 312.899 283.331 233.789 1.00 33.63 235 THR A O 1
ATOM 1206 N N . ILE A 1 205 ? 312.986 284.247 235.850 1.00 32.65 236 ILE A N 1
ATOM 1207 C CA . ILE A 1 205 ? 311.607 284.719 235.860 1.00 36.12 236 ILE A CA 1
ATOM 1208 C C . ILE A 1 205 ? 311.604 286.209 236.171 1.00 41.43 236 ILE A C 1
ATOM 1209 O O . ILE A 1 205 ? 312.405 286.684 236.982 1.00 42.13 236 ILE A O 1
ATOM 1214 N N . ILE A 1 206 ? 310.721 286.948 235.507 1.00 39.82 237 ILE A N 1
ATOM 1215 C CA . ILE A 1 206 ? 310.499 288.362 235.792 1.00 43.96 237 ILE A CA 1
ATOM 1216 C C . ILE A 1 206 ? 309.060 288.513 236.266 1.00 46.58 237 ILE A C 1
ATOM 1217 O O . ILE A 1 206 ? 308.120 288.233 235.513 1.00 49.12 237 ILE A O 1
ATOM 1222 N N . HIS A 1 207 ? 308.886 288.955 237.505 1.00 48.59 238 HIS A N 1
ATOM 1223 C CA . HIS A 1 207 ? 307.581 288.948 238.148 1.00 49.43 238 HIS A CA 1
ATOM 1224 C C . HIS A 1 207 ? 307.402 290.212 238.973 1.00 55.37 238 HIS A C 1
ATOM 1225 O O . HIS A 1 207 ? 308.384 290.837 239.385 1.00 54.28 238 HIS A O 1
ATOM 1232 N N . PRO A 1 208 ? 306.157 290.610 239.238 1.00 56.60 239 PRO A N 1
ATOM 1233 C CA . PRO A 1 208 ? 305.924 291.780 240.091 1.00 53.83 239 PRO A CA 1
ATOM 1234 C C . PRO A 1 208 ? 306.456 291.566 241.502 1.00 53.49 239 PRO A C 1
ATOM 1235 O O . PRO A 1 208 ? 306.580 290.440 241.988 1.00 54.18 239 PRO A O 1
ATOM 1239 N N . ASN A 1 209 ? 306.785 292.683 242.158 1.00 58.42 240 ASN A N 1
ATOM 1240 C CA . ASN A 1 209 ? 307.350 292.624 243.504 1.00 57.71 240 ASN A CA 1
ATOM 1241 C C . ASN A 1 209 ? 306.374 292.025 244.509 1.00 55.46 240 ASN A C 1
ATOM 1242 O O . ASN A 1 209 ? 306.800 291.470 245.528 1.00 52.74 240 ASN A O 1
ATOM 1247 N N . ASN A 1 210 ? 305.072 292.122 244.245 1.00 53.32 241 ASN A N 1
ATOM 1248 C CA . ASN A 1 210 ? 304.070 291.614 245.172 1.00 50.85 241 ASN A CA 1
ATOM 1249 C C . ASN A 1 210 ? 303.902 290.102 245.103 1.00 57.94 241 ASN A C 1
ATOM 1250 O O . ASN A 1 210 ? 303.151 289.543 245.910 1.00 57.65 241 ASN A O 1
ATOM 1252 N N . LEU A 1 211 ? 304.573 289.431 244.172 1.00 54.97 242 LEU A N 1
ATOM 1253 C CA . LEU A 1 211 ? 304.435 287.998 243.972 1.00 47.02 242 LEU A CA 1
ATOM 1254 C C . LEU A 1 211 ? 305.750 287.293 244.282 1.00 45.09 242 LEU A C 1
ATOM 1255 O O . LEU A 1 211 ? 306.803 287.918 244.429 1.00 43.90 242 LEU A O 1
ATOM 1260 N N . VAL A 1 212 ? 305.673 285.967 244.381 1.00 44.16 243 VAL A N 1
ATOM 1261 C CA . VAL A 1 212 ? 306.834 285.116 244.603 1.00 44.67 243 VAL A CA 1
ATOM 1262 C C . VAL A 1 212 ? 306.855 284.045 243.520 1.00 41.29 243 VAL A C 1
ATOM 1263 O O . VAL A 1 212 ? 305.813 283.647 242.987 1.00 38.06 243 VAL A O 1
ATOM 1267 N N . ALA A 1 213 ? 308.062 283.588 243.187 1.00 35.81 244 ALA A N 1
ATOM 1268 C CA . ALA A 1 213 ? 308.289 282.653 242.093 1.00 36.16 244 ALA A CA 1
ATOM 1269 C C . ALA A 1 213 ? 308.955 281.387 242.613 1.00 38.06 244 ALA A C 1
ATOM 1270 O O . ALA A 1 213 ? 309.921 281.457 243.380 1.00 35.78 244 ALA A O 1
ATOM 1272 N N . LEU A 1 214 ? 308.443 280.237 242.180 1.00 35.22 245 LEU A N 1
ATOM 1273 C CA . LEU A 1 214 ? 308.963 278.928 242.541 1.00 32.55 245 LEU A CA 1
ATOM 1274 C C . LEU A 1 214 ? 309.359 278.171 241.281 1.00 30.36 245 LEU A C 1
ATOM 1275 O O . LEU A 1 214 ? 308.726 278.312 240.229 1.00 35.58 245 LEU A O 1
ATOM 1280 N N . SER A 1 215 ? 310.399 277.352 241.399 1.00 25.46 246 SER A N 1
ATOM 1281 C CA . SER A 1 215 ? 310.888 276.551 240.284 1.00 28.41 246 SER A CA 1
ATOM 1282 C C . SER A 1 215 ? 311.366 275.208 240.825 1.00 28.93 246 SER A C 1
ATOM 1283 O O . SER A 1 215 ? 311.093 274.847 241.973 1.00 33.28 246 SER A O 1
ATOM 1286 N N . ASN A 1 216 ? 312.081 274.458 239.984 1.00 27.56 247 ASN A N 1
ATOM 1287 C CA . ASN A 1 216 ? 312.572 273.144 240.388 1.00 25.18 247 ASN A CA 1
ATOM 1288 C C . ASN A 1 216 ? 313.700 273.244 241.406 1.00 27.70 247 ASN A C 1
ATOM 1289 O O . ASN A 1 216 ? 313.809 272.389 242.291 1.00 28.61 247 ASN A O 1
ATOM 1294 N N . MET A 1 217 ? 314.546 274.263 241.298 1.00 31.16 248 MET A N 1
ATOM 1295 C CA . MET A 1 217 ? 315.739 274.397 242.120 1.00 27.75 248 MET A CA 1
ATOM 1296 C C . MET A 1 217 ? 315.621 275.614 243.032 1.00 29.14 248 MET A C 1
ATOM 1297 O O . MET A 1 217 ? 314.664 276.388 242.962 1.00 30.14 248 MET A O 1
ATOM 1302 N N . LEU A 1 218 ? 316.616 275.770 243.902 1.00 31.49 249 LEU A N 1
ATOM 1303 C CA . LEU A 1 218 ? 316.668 276.924 244.783 1.00 33.65 249 LEU A CA 1
ATOM 1304 C C . LEU A 1 218 ? 317.092 278.172 244.010 1.00 31.27 249 LEU A C 1
ATOM 1305 O O . LEU A 1 218 ? 317.883 278.089 243.067 1.00 35.39 249 LEU A O 1
ATOM 1310 N N . PRO A 1 219 ? 316.574 279.340 244.387 1.00 35.45 250 PRO A N 1
ATOM 1311 C CA . PRO A 1 219 ? 317.051 280.586 243.778 1.00 35.35 250 PRO A CA 1
ATOM 1312 C C . PRO A 1 219 ? 318.518 280.829 244.095 1.00 35.91 250 PRO A C 1
ATOM 1313 O O . PRO A 1 219 ? 319.025 280.431 245.145 1.00 40.41 250 PRO A O 1
ATOM 1317 N N . ARG A 1 220 ? 319.206 281.489 243.161 1.00 35.37 251 ARG A N 1
ATOM 1318 C CA . ARG A 1 220 ? 320.622 281.785 243.342 1.00 40.78 251 ARG A CA 1
ATOM 1319 C C . ARG A 1 220 ? 320.878 282.875 244.375 1.00 46.85 251 ARG A C 1
ATOM 1320 O O . ARG A 1 220 ? 322.025 283.035 244.805 1.00 46.23 251 ARG A O 1
ATOM 1328 N N . GLY A 1 221 ? 319.853 283.618 244.782 1.00 43.88 252 GLY A N 1
ATOM 1329 C CA . GLY A 1 221 ? 320.013 284.661 245.766 1.00 44.40 252 GLY A CA 1
ATOM 1330 C C . GLY A 1 221 ? 318.801 285.564 245.849 1.00 51.50 252 GLY A C 1
ATOM 1331 O O . GLY A 1 221 ? 317.701 285.210 245.412 1.00 51.32 252 GLY A O 1
ATOM 1332 N N . PRO A 1 222 ? 318.979 286.752 246.428 1.00 54.19 253 PRO A N 1
ATOM 1333 C CA . PRO A 1 222 ? 317.865 287.702 246.517 1.00 52.88 253 PRO A CA 1
ATOM 1334 C C . PRO A 1 222 ? 317.390 288.137 245.139 1.00 52.14 253 PRO A C 1
ATOM 1335 O O . PRO A 1 222 ? 318.170 288.241 244.190 1.00 49.04 253 PRO A O 1
ATOM 1339 N N . SER A 1 223 ? 316.089 288.395 245.039 1.00 48.10 254 SER A N 1
ATOM 1340 C CA . SER A 1 223 ? 315.464 288.791 243.779 1.00 50.25 254 SER A CA 1
ATOM 1341 C C . SER A 1 223 ? 315.619 290.297 243.614 1.00 53.07 254 SER A C 1
ATOM 1342 O O . SER A 1 223 ? 314.949 291.081 244.291 1.00 55.83 254 SER A O 1
ATOM 1344 N N . VAL A 1 224 ? 316.502 290.704 242.709 1.00 54.82 255 VAL A N 1
ATOM 1345 C CA . VAL A 1 224 ? 316.723 292.117 242.432 1.00 56.06 255 VAL A CA 1
ATOM 1346 C C . VAL A 1 224 ? 316.781 292.352 240.929 1.00 55.54 255 VAL A C 1
ATOM 1347 O O . VAL A 1 224 ? 317.717 291.914 240.261 1.00 55.47 255 VAL A O 1
ATOM 1349 N N . THR A 1 231 ? 309.021 298.161 239.786 1.00 51.65 262 THR A N 1
ATOM 1350 C CA . THR A 1 231 ? 307.770 297.447 240.016 1.00 58.31 262 THR A CA 1
ATOM 1351 C C . THR A 1 231 ? 307.883 295.986 239.590 1.00 62.52 262 THR A C 1
ATOM 1352 O O . THR A 1 231 ? 306.931 295.216 239.720 1.00 58.82 262 THR A O 1
ATOM 1354 N N . TRP A 1 232 ? 309.055 295.613 239.080 1.00 60.42 263 TRP A N 1
ATOM 1355 C CA . TRP A 1 232 ? 309.327 294.258 238.624 1.00 54.39 263 TRP A CA 1
ATOM 1356 C C . TRP A 1 232 ? 310.646 293.779 239.209 1.00 55.99 263 TRP A C 1
ATOM 1357 O O . TRP A 1 232 ? 311.592 294.559 239.350 1.00 56.40 263 TRP A O 1
ATOM 1368 N N . LYS A 1 233 ? 310.704 292.493 239.545 1.00 57.28 264 LYS A N 1
ATOM 1369 C CA . LYS A 1 233 ? 311.890 291.863 240.098 1.00 55.80 264 LYS A CA 1
ATOM 1370 C C . LYS A 1 233 ? 312.253 290.640 239.267 1.00 49.66 264 LYS A C 1
ATOM 1371 O O . LYS A 1 233 ? 311.395 290.019 238.628 1.00 49.08 264 LYS A O 1
ATOM 1373 N N . VAL A 1 234 ? 313.539 290.301 239.289 1.00 45.66 265 VAL A N 1
ATOM 1374 C CA . VAL A 1 234 ? 314.092 289.208 238.499 1.00 46.55 265 VAL A CA 1
ATOM 1375 C C . VAL A 1 234 ? 314.594 288.137 239.456 1.00 45.67 265 VAL A C 1
ATOM 1376 O O . VAL A 1 234 ? 315.448 288.409 240.309 1.00 41.34 265 VAL A O 1
ATOM 1380 N N . THR A 1 235 ? 314.072 286.923 239.307 1.00 42.61 266 THR A N 1
ATOM 1381 C CA . THR A 1 235 ? 314.465 285.783 240.120 1.00 40.55 266 THR A CA 1
ATOM 1382 C C . THR A 1 235 ? 315.197 284.774 239.247 1.00 36.87 266 THR A C 1
ATOM 1383 O O . THR A 1 235 ? 314.665 284.328 238.225 1.00 38.06 266 THR A O 1
ATOM 1387 N N . GLU A 1 236 ? 316.410 284.418 239.652 1.00 36.36 267 GLU A N 1
ATOM 1388 C CA . GLU A 1 236 ? 317.212 283.428 238.955 1.00 32.13 267 GLU A CA 1
ATOM 1389 C C . GLU A 1 236 ? 317.363 282.196 239.833 1.00 34.17 267 GLU A C 1
ATOM 1390 O O . GLU A 1 236 ? 317.480 282.298 241.057 1.00 39.50 267 GLU A O 1
ATOM 1392 N N . PHE A 1 237 ? 317.358 281.029 239.198 1.00 32.00 268 PHE A N 1
ATOM 1393 C CA . PHE A 1 237 ? 317.418 279.758 239.899 1.00 30.24 268 PHE A CA 1
ATOM 1394 C C . PHE A 1 237 ? 318.681 279.008 239.502 1.00 34.70 268 PHE A C 1
ATOM 1395 O O . PHE A 1 237 ? 319.245 279.223 238.426 1.00 37.48 268 PHE A O 1
ATOM 1403 N N . GLU A 1 238 ? 319.122 278.123 240.391 1.00 32.71 269 GLU A N 1
ATOM 1404 C CA . GLU A 1 238 ? 320.313 277.334 240.130 1.00 35.09 269 GLU A CA 1
ATOM 1405 C C . GLU A 1 238 ? 320.069 276.361 238.980 1.00 37.77 269 GLU A C 1
ATOM 1406 O O . GLU A 1 238 ? 318.930 276.062 238.610 1.00 41.85 269 GLU A O 1
ATOM 1408 N N . THR A 1 239 ? 321.164 275.873 238.405 1.00 36.47 270 THR A N 1
ATOM 1409 C CA . THR A 1 239 ? 321.071 274.973 237.264 1.00 35.25 270 THR A CA 1
ATOM 1410 C C . THR A 1 239 ? 320.493 273.628 237.690 1.00 31.08 270 THR A C 1
ATOM 1411 O O . THR A 1 239 ? 320.929 273.035 238.682 1.00 32.63 270 THR A O 1
ATOM 1415 N N . THR A 1 240 ? 319.498 273.154 236.944 1.00 29.30 271 THR A N 1
ATOM 1416 C CA . THR A 1 240 ? 318.902 271.860 237.222 1.00 26.97 271 THR A CA 1
ATOM 1417 C C . THR A 1 240 ? 319.868 270.745 236.831 1.00 27.68 271 THR A C 1
ATOM 1418 O O . THR A 1 240 ? 320.781 270.953 236.029 1.00 30.44 271 THR A O 1
ATOM 1422 N N . PRO A 1 241 ? 319.695 269.548 237.396 1.00 28.58 272 PRO A N 1
ATOM 1423 C CA . PRO A 1 241 ? 320.463 268.395 236.905 1.00 30.24 272 PRO A CA 1
ATOM 1424 C C . PRO A 1 241 ? 319.985 267.947 235.533 1.00 25.37 272 PRO A C 1
ATOM 1425 O O . PRO A 1 241 ? 319.098 268.574 234.945 1.00 25.67 272 PRO A O 1
ATOM 1429 N N . ILE A 1 242 ? 320.566 266.871 235.009 1.00 22.14 273 ILE A N 1
ATOM 1430 C CA . ILE A 1 242 ? 320.133 266.335 233.723 1.00 25.50 273 ILE A CA 1
ATOM 1431 C C . ILE A 1 242 ? 318.740 265.738 233.884 1.00 24.50 273 ILE A C 1
ATOM 1432 O O . ILE A 1 242 ? 318.545 264.769 234.626 1.00 25.02 273 ILE A O 1
ATOM 1437 N N . MET A 1 243 ? 317.765 266.313 233.184 1.00 24.69 274 MET A N 1
ATOM 1438 C CA . MET A 1 243 ? 316.373 265.914 233.331 1.00 20.71 274 MET A CA 1
ATOM 1439 C C . MET A 1 243 ? 315.661 266.089 231.996 1.00 22.23 274 MET A C 1
ATOM 1440 O O . MET A 1 243 ? 316.260 266.489 230.995 1.00 25.59 274 MET A O 1
ATOM 1445 N N . SER A 1 244 ? 314.368 265.784 231.992 1.00 23.77 275 SER A N 1
ATOM 1446 C CA . SER A 1 244 ? 313.532 265.873 230.805 1.00 23.13 275 SER A CA 1
ATOM 1447 C C . SER A 1 244 ? 312.712 267.157 230.820 1.00 22.32 275 SER A C 1
ATOM 1448 O O . SER A 1 244 ? 312.530 267.796 231.858 1.00 24.99 275 SER A O 1
ATOM 1451 N N . THR A 1 245 ? 312.210 267.526 229.639 1.00 23.17 276 THR A N 1
ATOM 1452 C CA . THR A 1 245 ? 311.482 268.784 229.504 1.00 21.98 276 THR A CA 1
ATOM 1453 C C . THR A 1 245 ? 310.122 268.726 230.191 1.00 19.66 276 THR A C 1
ATOM 1454 O O . THR A 1 245 ? 309.657 269.733 230.736 1.00 25.12 276 THR A O 1
ATOM 1458 N N . TYR A 1 246 ? 309.467 267.564 230.179 1.00 19.07 277 TYR A N 1
ATOM 1459 C CA . TYR A 1 246 ? 308.123 267.481 230.738 1.00 21.54 277 TYR A CA 1
ATOM 1460 C C . TYR A 1 246 ? 308.112 267.485 232.262 1.00 22.79 277 TYR A C 1
ATOM 1461 O O . TYR A 1 246 ? 307.031 267.558 232.855 1.00 23.57 277 TYR A O 1
ATOM 1470 N N . LEU A 1 247 ? 309.274 267.411 232.904 1.00 19.81 278 LEU A N 1
ATOM 1471 C CA . LEU A 1 247 ? 309.372 267.453 234.356 1.00 19.63 278 LEU A CA 1
ATOM 1472 C C . LEU A 1 247 ? 309.665 268.847 234.900 1.00 24.38 278 LEU A C 1
ATOM 1473 O O . LEU A 1 247 ? 309.829 268.996 236.115 1.00 27.51 278 LEU A O 1
ATOM 1478 N N . LEU A 1 248 ? 309.738 269.863 234.045 1.00 24.99 279 LEU A N 1
ATOM 1479 C CA . LEU A 1 248 ? 310.026 271.216 234.493 1.00 25.22 279 LEU A CA 1
ATOM 1480 C C . LEU A 1 248 ? 308.747 271.928 234.928 1.00 26.65 279 LEU A C 1
ATOM 1481 O O . LEU A 1 248 ? 307.643 271.611 234.477 1.00 25.56 279 LEU A O 1
ATOM 1483 N N . ALA A 1 249 ? 308.911 272.906 235.818 1.00 28.56 280 ALA A N 1
ATOM 1484 C CA . ALA A 1 249 ? 307.777 273.657 236.339 1.00 27.01 280 ALA A CA 1
ATOM 1485 C C . ALA A 1 249 ? 308.263 274.958 236.962 1.00 26.93 280 ALA A C 1
ATOM 1486 O O . ALA A 1 249 ? 309.372 275.030 237.497 1.00 27.03 280 ALA A O 1
ATOM 1488 N N . TYR A 1 250 ? 307.415 275.982 236.883 1.00 27.34 281 TYR A N 1
ATOM 1489 C CA . TYR A 1 250 ? 307.636 277.247 237.569 1.00 24.86 281 TYR A CA 1
ATOM 1490 C C . TYR A 1 250 ? 306.290 277.924 237.780 1.00 29.75 281 TYR A C 1
ATOM 1491 O O . TYR A 1 250 ? 305.450 277.941 236.878 1.00 31.24 281 TYR A O 1
ATOM 1500 N N . ILE A 1 251 ? 306.091 278.477 238.975 1.00 35.01 282 ILE A N 1
ATOM 1501 C CA . ILE A 1 251 ? 304.811 279.056 239.373 1.00 31.81 282 ILE A CA 1
ATOM 1502 C C . ILE A 1 251 ? 305.057 280.421 240.002 1.00 33.51 282 ILE A C 1
ATOM 1503 O O . ILE A 1 251 ? 305.934 280.572 240.856 1.00 34.74 282 ILE A O 1
ATOM 1508 N N . VAL A 1 252 ? 304.280 281.416 239.582 1.00 33.75 283 VAL A N 1
ATOM 1509 C CA . VAL A 1 252 ? 304.337 282.758 240.153 1.00 35.18 283 VAL A CA 1
ATOM 1510 C C . VAL A 1 252 ? 302.994 283.041 240.810 1.00 35.32 283 VAL A C 1
ATOM 1511 O O . VAL A 1 252 ? 301.954 283.022 240.140 1.00 33.31 283 VAL A O 1
ATOM 1515 N N . SER A 1 253 ? 303.015 283.310 242.113 1.00 38.47 284 SER A N 1
ATOM 1516 C CA . SER A 1 253 ? 301.776 283.489 242.862 1.00 41.21 284 SER A CA 1
ATOM 1517 C C . SER A 1 253 ? 302.083 284.188 244.180 1.00 44.47 284 SER A C 1
ATOM 1518 O O . SER A 1 253 ? 303.241 284.436 244.520 1.00 45.20 284 SER A O 1
ATOM 1521 N N . GLU A 1 254 ? 301.025 284.503 244.923 1.00 44.16 285 GLU A N 1
ATOM 1522 C CA . GLU A 1 254 ? 301.126 285.075 246.263 1.00 42.46 285 GLU A CA 1
ATOM 1523 C C . GLU A 1 254 ? 300.651 284.016 247.255 1.00 44.08 285 GLU A C 1
ATOM 1524 O O . GLU A 1 254 ? 299.485 283.978 247.649 1.00 43.51 285 GLU A O 1
ATOM 1526 N N . PHE A 1 255 ? 301.577 283.155 247.669 1.00 43.36 286 PHE A N 1
ATOM 1527 C CA . PHE A 1 255 ? 301.277 282.031 248.542 1.00 38.80 286 PHE A CA 1
ATOM 1528 C C . PHE A 1 255 ? 302.163 282.066 249.779 1.00 39.63 286 PHE A C 1
ATOM 1529 O O . PHE A 1 255 ? 303.244 282.663 249.776 1.00 37.98 286 PHE A O 1
ATOM 1537 N N . SER A 1 256 ? 301.690 281.417 250.837 1.00 35.83 287 SER A N 1
ATOM 1538 C CA . SER A 1 256 ? 302.449 281.220 252.060 1.00 34.62 287 SER A CA 1
ATOM 1539 C C . SER A 1 256 ? 302.909 279.770 252.143 1.00 32.87 287 SER A C 1
ATOM 1540 O O . SER A 1 256 ? 302.405 278.895 251.432 1.00 34.81 287 SER A O 1
ATOM 1542 N N . TYR A 1 257 ? 303.888 279.524 253.010 1.00 29.73 288 TYR A N 1
ATOM 1543 C CA . TYR A 1 257 ? 304.460 278.194 253.139 1.00 29.83 288 TYR A CA 1
ATOM 1544 C C . TYR A 1 257 ? 304.784 277.890 254.594 1.00 32.40 288 TYR A C 1
ATOM 1545 O O . TYR A 1 257 ? 305.031 278.790 255.400 1.00 38.92 288 TYR A O 1
ATOM 1554 N N . VAL A 1 258 ? 304.775 276.600 254.912 1.00 31.53 289 VAL A N 1
ATOM 1555 C CA . VAL A 1 258 ? 305.285 276.074 256.173 1.00 29.90 289 VAL A CA 1
ATOM 1556 C C . VAL A 1 258 ? 306.481 275.190 255.853 1.00 30.00 289 VAL A C 1
ATOM 1557 O O . VAL A 1 258 ? 306.409 274.342 254.956 1.00 35.51 289 VAL A O 1
ATOM 1561 N N . GLU A 1 259 ? 307.578 275.394 256.576 1.00 30.44 290 GLU A N 1
ATOM 1562 C CA . GLU A 1 259 ? 308.852 274.776 256.249 1.00 30.42 290 GLU A CA 1
ATOM 1563 C C . GLU A 1 259 ? 309.359 273.923 257.402 1.00 31.47 290 GLU A C 1
ATOM 1564 O O . GLU A 1 259 ? 309.001 274.135 258.564 1.00 38.40 290 GLU A O 1
ATOM 1566 N N . THR A 1 260 ? 310.197 272.948 257.058 1.00 33.91 291 THR A N 1
ATOM 1567 C CA . THR A 1 260 ? 310.875 272.107 258.034 1.00 36.61 291 THR A CA 1
ATOM 1568 C C . THR A 1 260 ? 312.145 271.573 257.393 1.00 41.73 291 THR A C 1
ATOM 1569 O O . THR A 1 260 ? 312.325 271.655 256.176 1.00 43.37 291 THR A O 1
ATOM 1571 N N . ARG A 1 261 ? 313.037 271.041 258.223 1.00 46.76 292 ARG A N 1
ATOM 1572 C CA . ARG A 1 261 ? 314.283 270.459 257.746 1.00 51.41 292 ARG A CA 1
ATOM 1573 C C . ARG A 1 261 ? 314.445 269.058 258.315 1.00 54.96 292 ARG A C 1
ATOM 1574 O O . ARG A 1 261 ? 314.389 268.867 259.535 1.00 54.47 292 ARG A O 1
ATOM 1582 N N . ALA A 1 262 ? 314.644 268.088 257.431 1.00 57.11 293 ALA A N 1
ATOM 1583 C CA . ALA A 1 262 ? 314.866 266.710 257.829 1.00 61.23 293 ALA A CA 1
ATOM 1584 C C . ALA A 1 262 ? 316.277 266.536 258.380 1.00 66.41 293 ALA A C 1
ATOM 1585 O O . ALA A 1 262 ? 317.170 267.336 258.091 1.00 64.98 293 ALA A O 1
ATOM 1587 N N . PRO A 1 263 ? 316.505 265.498 259.191 1.00 68.55 294 PRO A N 1
ATOM 1588 C CA . PRO A 1 263 ? 317.875 265.230 259.660 1.00 68.27 294 PRO A CA 1
ATOM 1589 C C . PRO A 1 263 ? 318.851 264.942 258.534 1.00 70.74 294 PRO A C 1
ATOM 1590 O O . PRO A 1 263 ? 320.060 265.124 258.722 1.00 73.51 294 PRO A O 1
ATOM 1594 N N . SER A 1 264 ? 318.370 264.497 257.372 1.00 69.82 295 SER A N 1
ATOM 1595 C CA . SER A 1 264 ? 319.235 264.314 256.214 1.00 69.04 295 SER A CA 1
ATOM 1596 C C . SER A 1 264 ? 319.658 265.633 255.582 1.00 66.00 295 SER A C 1
ATOM 1597 O O . SER A 1 264 ? 320.557 265.632 254.734 1.00 67.17 295 SER A O 1
ATOM 1599 N N . GLY A 1 265 ? 319.040 266.746 255.966 1.00 61.04 296 GLY A N 1
ATOM 1600 C CA . GLY A 1 265 ? 319.390 268.044 255.433 1.00 59.59 296 GLY A CA 1
ATOM 1601 C C . GLY A 1 265 ? 318.505 268.559 254.321 1.00 57.13 296 GLY A C 1
ATOM 1602 O O . GLY A 1 265 ? 318.843 269.580 253.713 1.00 58.91 296 GLY A O 1
ATOM 1603 N N . VAL A 1 266 ? 317.390 267.895 254.038 1.00 55.58 297 VAL A N 1
ATOM 1604 C CA . VAL A 1 266 ? 316.494 268.296 252.960 1.00 48.66 297 VAL A CA 1
ATOM 1605 C C . VAL A 1 266 ? 315.463 269.274 253.508 1.00 45.29 297 VAL A C 1
ATOM 1606 O O . VAL A 1 266 ? 314.809 269.000 254.521 1.00 47.92 297 VAL A O 1
ATOM 1610 N N . LEU A 1 267 ? 315.320 270.415 252.841 1.00 40.68 298 LEU A N 1
ATOM 1611 C CA . LEU A 1 267 ? 314.344 271.418 253.243 1.00 39.91 298 LEU A CA 1
ATOM 1612 C C . LEU A 1 267 ? 312.995 271.123 252.599 1.00 37.00 298 LEU A C 1
ATOM 1613 O O . LEU A 1 267 ? 312.865 271.147 251.372 1.00 38.65 298 LEU A O 1
ATOM 1618 N N . ILE A 1 268 ? 311.988 270.865 253.429 1.00 35.41 299 ILE A N 1
ATOM 1619 C CA . ILE A 1 268 ? 310.658 270.473 252.980 1.00 33.30 299 ILE A CA 1
ATOM 1620 C C . ILE A 1 268 ? 309.719 271.650 253.199 1.00 31.29 299 ILE A C 1
ATOM 1621 O O . ILE A 1 268 ? 309.599 272.153 254.323 1.00 33.18 299 ILE A O 1
ATOM 1626 N N . ARG A 1 269 ? 309.048 272.080 252.134 1.00 31.18 300 ARG A N 1
ATOM 1627 C CA . ARG A 1 269 ? 308.117 273.195 252.197 1.00 28.97 300 ARG A CA 1
ATOM 1628 C C . ARG A 1 269 ? 306.749 272.781 251.673 1.00 28.14 300 ARG A C 1
ATOM 1629 O O . ARG A 1 269 ? 306.636 272.028 250.699 1.00 27.88 300 ARG A O 1
ATOM 1637 N N . ILE A 1 270 ? 305.710 273.290 252.331 1.00 24.81 301 ILE A N 1
ATOM 1638 C CA . ILE A 1 270 ? 304.329 273.115 251.900 1.00 26.19 301 ILE A CA 1
ATOM 1639 C C . ILE A 1 270 ? 303.769 274.498 251.604 1.00 24.94 301 ILE A C 1
ATOM 1640 O O . ILE A 1 270 ? 303.734 275.360 252.490 1.00 26.81 301 ILE A O 1
ATOM 1645 N N . TRP A 1 271 ? 303.333 274.705 250.365 1.00 26.39 302 TRP A N 1
ATOM 1646 C CA . TRP A 1 271 ? 302.837 275.989 249.893 1.00 24.27 302 TRP A CA 1
ATOM 1647 C C . TRP A 1 271 ? 301.334 275.928 249.666 1.00 24.86 302 TRP A C 1
ATOM 1648 O O . TRP A 1 271 ? 300.819 274.972 249.076 1.00 28.58 302 TRP A O 1
ATOM 1659 N N . ALA A 1 272 ? 300.637 276.957 250.134 1.00 24.61 303 ALA A N 1
ATOM 1660 C CA . ALA A 1 272 ? 299.199 277.075 249.935 1.00 29.19 303 ALA A CA 1
ATOM 1661 C C . ALA A 1 272 ? 298.816 278.539 250.100 1.00 31.76 303 ALA A C 1
ATOM 1662 O O . ALA A 1 272 ? 299.674 279.410 250.260 1.00 33.79 303 ALA A O 1
ATOM 1664 N N . ARG A 1 273 ? 297.514 278.802 250.056 1.00 34.08 304 ARG A N 1
ATOM 1665 C CA . ARG A 1 273 ? 297.026 280.152 250.273 1.00 34.57 304 ARG A CA 1
ATOM 1666 C C . ARG A 1 273 ? 297.336 280.588 251.704 1.00 42.24 304 ARG A C 1
ATOM 1667 O O . ARG A 1 273 ? 297.395 279.756 252.614 1.00 42.23 304 ARG A O 1
ATOM 1675 N N . PRO A 1 274 ? 297.558 281.888 251.927 1.00 47.49 305 PRO A N 1
ATOM 1676 C CA . PRO A 1 274 ? 297.916 282.339 253.284 1.00 45.99 305 PRO A CA 1
ATOM 1677 C C . PRO A 1 274 ? 296.873 281.996 254.333 1.00 42.14 305 PRO A C 1
ATOM 1678 O O . PRO A 1 274 ? 297.234 281.685 255.474 1.00 43.37 305 PRO A O 1
ATOM 1682 N N . SER A 1 275 ? 295.588 282.034 253.978 1.00 40.78 306 SER A N 1
ATOM 1683 C CA . SER A 1 275 ? 294.545 281.684 254.939 1.00 42.89 306 SER A CA 1
ATOM 1684 C C . SER A 1 275 ? 294.667 280.229 255.376 1.00 46.39 306 SER A C 1
ATOM 1685 O O . SER A 1 275 ? 294.590 279.918 256.571 1.00 49.28 306 SER A O 1
ATOM 1687 N N . ALA A 1 276 ? 294.869 279.322 254.417 1.00 45.37 307 ALA A N 1
ATOM 1688 C CA . ALA A 1 276 ? 294.987 277.905 254.746 1.00 41.90 307 ALA A CA 1
ATOM 1689 C C . ALA A 1 276 ? 296.225 277.633 255.590 1.00 40.44 307 ALA A C 1
ATOM 1690 O O . ALA A 1 276 ? 296.188 276.813 256.513 1.00 40.31 307 ALA A O 1
ATOM 1692 N N . ILE A 1 277 ? 297.334 278.306 255.281 1.00 41.25 308 ILE A N 1
ATOM 1693 C CA . ILE A 1 277 ? 298.551 278.138 256.069 1.00 43.05 308 ILE A CA 1
ATOM 1694 C C . ILE A 1 277 ? 298.347 278.656 257.487 1.00 41.60 308 ILE A C 1
ATOM 1695 O O . ILE A 1 277 ? 298.802 278.041 258.459 1.00 43.27 308 ILE A O 1
ATOM 1700 N N . ASN A 1 278 ? 297.666 279.796 257.631 1.00 41.38 309 ASN A N 1
ATOM 1701 C CA . ASN A 1 278 ? 297.401 280.337 258.961 1.00 46.02 309 ASN A CA 1
ATOM 1702 C C . ASN A 1 278 ? 296.500 279.411 259.767 1.00 45.58 309 ASN A C 1
ATOM 1703 O O . ASN A 1 278 ? 296.705 279.229 260.973 1.00 44.68 309 ASN A O 1
ATOM 1708 N N . GLN A 1 279 ? 295.496 278.816 259.121 1.00 44.74 310 GLN A N 1
ATOM 1709 C CA . GLN A 1 279 ? 294.604 277.898 259.819 1.00 43.23 310 GLN A CA 1
ATOM 1710 C C . GLN A 1 279 ? 295.257 276.557 260.130 1.00 41.98 310 GLN A C 1
ATOM 1711 O O . GLN A 1 279 ? 294.667 275.760 260.866 1.00 46.85 310 GLN A O 1
ATOM 1717 N N . GLY A 1 280 ? 296.447 276.289 259.597 1.00 42.22 311 GLY A N 1
ATOM 1718 C CA . GLY A 1 280 ? 297.143 275.053 259.894 1.00 38.46 311 GLY A CA 1
ATOM 1719 C C . GLY A 1 280 ? 296.729 273.860 259.067 1.00 38.52 311 GLY A C 1
ATOM 1720 O O . GLY A 1 280 ? 296.921 272.722 259.506 1.00 39.47 311 GLY A O 1
ATOM 1721 N N . HIS A 1 281 ? 296.169 274.080 257.878 1.00 38.85 312 HIS A N 1
ATOM 1722 C CA . HIS A 1 281 ? 295.695 272.986 257.040 1.00 37.23 312 HIS A CA 1
ATOM 1723 C C . HIS A 1 281 ? 296.819 272.211 256.364 1.00 37.01 312 HIS A C 1
ATOM 1724 O O . HIS A 1 281 ? 296.555 271.147 255.795 1.00 35.45 312 HIS A O 1
ATOM 1731 N N . GLY A 1 282 ? 298.051 272.708 256.404 1.00 35.95 313 GLY A N 1
ATOM 1732 C CA . GLY A 1 282 ? 299.188 272.026 255.825 1.00 27.79 313 GLY A CA 1
ATOM 1733 C C . GLY A 1 282 ? 300.099 271.323 256.806 1.00 28.35 313 GLY A C 1
ATOM 1734 O O . GLY A 1 282 ? 301.220 270.960 256.432 1.00 27.97 313 GLY A O 1
ATOM 1735 N N . ASP A 1 283 ? 299.663 271.118 258.050 1.00 31.02 314 ASP A N 1
ATOM 1736 C CA . ASP A 1 283 ? 300.531 270.522 259.060 1.00 31.08 314 ASP A CA 1
ATOM 1737 C C . ASP A 1 283 ? 300.689 269.018 258.869 1.00 26.90 314 ASP A C 1
ATOM 1738 O O . ASP A 1 283 ? 301.779 268.478 259.083 1.00 28.15 314 ASP A O 1
ATOM 1743 N N . TYR A 1 284 ? 299.616 268.325 258.484 1.00 26.51 315 TYR A N 1
ATOM 1744 C CA . TYR A 1 284 ? 299.685 266.873 258.336 1.00 25.81 315 TYR A CA 1
ATOM 1745 C C . TYR A 1 284 ? 300.599 266.469 257.184 1.00 25.45 315 TYR A C 1
ATOM 1746 O O . TYR A 1 284 ? 301.368 265.506 257.301 1.00 25.76 315 TYR A O 1
ATOM 1755 N N . ALA A 1 285 ? 300.526 267.191 256.063 1.00 25.12 316 ALA A N 1
ATOM 1756 C CA . ALA A 1 285 ? 301.402 266.897 254.934 1.00 25.88 316 ALA A CA 1
ATOM 1757 C C . ALA A 1 285 ? 302.864 267.098 255.305 1.00 27.39 316 ALA A C 1
ATOM 1758 O O . ALA A 1 285 ? 303.721 266.274 254.962 1.00 28.12 316 ALA A O 1
ATOM 1760 N N . LEU A 1 286 ? 303.167 268.191 256.009 1.00 25.37 317 LEU A N 1
ATOM 1761 C CA . LEU A 1 286 ? 304.533 268.435 256.459 1.00 25.75 317 LEU A CA 1
ATOM 1762 C C . LEU A 1 286 ? 304.988 267.358 257.432 1.00 27.25 317 LEU A C 1
ATOM 1763 O O . LEU A 1 286 ? 306.148 266.931 257.401 1.00 30.15 317 LEU A O 1
ATOM 1768 N N . LYS A 1 287 ? 304.087 266.911 258.307 1.00 28.20 318 LYS A N 1
ATOM 1769 C CA . LYS A 1 287 ? 304.430 265.869 259.267 1.00 27.08 318 LYS A CA 1
ATOM 1770 C C . LYS A 1 287 ? 304.761 264.554 258.573 1.00 27.63 318 LYS A C 1
ATOM 1771 O O . LYS A 1 287 ? 305.712 263.865 258.956 1.00 30.07 318 LYS A O 1
ATOM 1777 N N . VAL A 1 288 ? 303.989 264.187 257.544 1.00 27.87 319 VAL A N 1
ATOM 1778 C CA . VAL A 1 288 ? 304.175 262.878 256.915 1.00 25.86 319 VAL A CA 1
ATOM 1779 C C . VAL A 1 288 ? 305.199 262.876 255.788 1.00 24.07 319 VAL A C 1
ATOM 1780 O O . VAL A 1 288 ? 305.647 261.792 255.383 1.00 23.09 319 VAL A O 1
ATOM 1784 N N . THR A 1 289 ? 305.591 264.042 255.267 1.00 25.35 320 THR A N 1
ATOM 1785 C CA . THR A 1 289 ? 306.520 264.062 254.139 1.00 24.36 320 THR A CA 1
ATOM 1786 C C . THR A 1 289 ? 307.889 263.501 254.518 1.00 26.49 320 THR A C 1
ATOM 1787 O O . THR A 1 289 ? 308.495 262.753 253.741 1.00 28.33 320 THR A O 1
ATOM 1791 N N . GLY A 1 290 ? 308.392 263.849 255.700 1.00 26.41 321 GLY A N 1
ATOM 1792 C CA . GLY A 1 290 ? 309.707 263.428 256.132 1.00 24.59 321 GLY A CA 1
ATOM 1793 C C . GLY A 1 290 ? 309.894 261.925 256.261 1.00 26.40 321 GLY A C 1
ATOM 1794 O O . GLY A 1 290 ? 310.840 261.349 255.708 1.00 27.15 321 GLY A O 1
ATOM 1795 N N . PRO A 1 291 ? 309.011 261.260 257.018 1.00 25.39 322 PRO A N 1
ATOM 1796 C CA . PRO A 1 291 ? 309.109 259.793 257.118 1.00 25.60 322 PRO A CA 1
ATOM 1797 C C . PRO A 1 291 ? 309.009 259.081 255.781 1.00 26.42 322 PRO A C 1
ATOM 1798 O O . PRO A 1 291 ? 309.698 258.076 255.571 1.00 28.19 322 PRO A O 1
ATOM 1802 N N . ILE A 1 292 ? 308.173 259.576 254.866 1.00 25.11 323 ILE A N 1
ATOM 1803 C CA . ILE A 1 292 ? 308.066 258.959 253.547 1.00 23.89 323 ILE A CA 1
ATOM 1804 C C . ILE A 1 292 ? 309.372 259.111 252.776 1.00 22.99 323 ILE A C 1
ATOM 1805 O O . ILE A 1 292 ? 309.827 258.175 252.107 1.00 25.69 323 ILE A O 1
ATOM 1810 N N . LEU A 1 293 ? 309.997 260.290 252.855 1.00 23.64 324 LEU A N 1
ATOM 1811 C CA . LEU A 1 293 ? 311.283 260.489 252.192 1.00 25.47 324 LEU A CA 1
ATOM 1812 C C . LEU A 1 293 ? 312.354 259.575 252.773 1.00 26.99 324 LEU A C 1
ATOM 1813 O O . LEU A 1 293 ? 313.167 259.012 252.032 1.00 28.33 324 LEU A O 1
ATOM 1818 N N . ASP A 1 294 ? 312.375 259.418 254.099 1.00 27.45 325 ASP A N 1
ATOM 1819 C CA . ASP A 1 294 ? 313.339 258.507 254.711 1.00 25.65 325 ASP A CA 1
ATOM 1820 C C . ASP A 1 294 ? 313.098 257.067 254.269 1.00 27.85 325 ASP A C 1
ATOM 1821 O O . ASP A 1 294 ? 314.048 256.331 253.963 1.00 32.41 325 ASP A O 1
ATOM 1823 N N . PHE A 1 295 ? 311.829 256.650 254.221 1.00 24.17 326 PHE A N 1
ATOM 1824 C CA . PHE A 1 295 ? 311.516 255.297 253.777 1.00 23.13 326 PHE A CA 1
ATOM 1825 C C . PHE A 1 295 ? 311.948 255.074 252.336 1.00 24.38 326 PHE A C 1
ATOM 1826 O O . PHE A 1 295 ? 312.465 254.007 251.999 1.00 22.72 326 PHE A O 1
ATOM 1834 N N . PHE A 1 296 ? 311.723 256.058 251.465 1.00 22.32 327 PHE A N 1
ATOM 1835 C CA . PHE A 1 296 ? 312.113 255.892 250.069 1.00 21.96 327 PHE A CA 1
ATOM 1836 C C . PHE A 1 296 ? 313.626 255.936 249.896 1.00 26.33 327 PHE A C 1
ATOM 1837 O O . PHE A 1 296 ? 314.161 255.287 248.991 1.00 27.73 327 PHE A O 1
ATOM 1845 N N . SER A 1 297 ? 314.329 256.693 250.741 1.00 30.75 328 SER A N 1
ATOM 1846 C CA . SER A 1 297 ? 315.787 256.672 250.708 1.00 30.62 328 SER A CA 1
ATOM 1847 C C . SER A 1 297 ? 316.329 255.308 251.113 1.00 31.41 328 SER A C 1
ATOM 1848 O O . SER A 1 297 ? 317.287 254.810 250.511 1.00 34.15 328 SER A O 1
ATOM 1851 N N . GLN A 1 298 ? 315.734 254.689 252.134 1.00 31.50 329 GLN A N 1
ATOM 1852 C CA . GLN A 1 298 ? 316.205 253.373 252.561 1.00 33.06 329 GLN A CA 1
ATOM 1853 C C . GLN A 1 298 ? 315.780 252.270 251.594 1.00 32.49 329 GLN A C 1
ATOM 1854 O O . GLN A 1 298 ? 316.543 251.330 251.348 1.00 35.95 329 GLN A O 1
ATOM 1860 N N . HIS A 1 299 ? 314.569 252.369 251.045 1.00 34.66 330 HIS A N 1
ATOM 1861 C CA . HIS A 1 299 ? 314.027 251.323 250.183 1.00 31.39 330 HIS A CA 1
ATOM 1862 C C . HIS A 1 299 ? 314.753 251.283 248.844 1.00 29.49 330 HIS A C 1
ATOM 1863 O O . HIS A 1 299 ? 315.134 250.210 248.363 1.00 31.75 330 HIS A O 1
ATOM 1870 N N . TYR A 1 300 ? 314.949 252.446 248.226 1.00 28.60 331 TYR A N 1
ATOM 1871 C CA . TYR A 1 300 ? 315.695 252.540 246.980 1.00 31.28 331 TYR A CA 1
ATOM 1872 C C . TYR A 1 300 ? 317.196 252.390 247.178 1.00 35.29 331 TYR A C 1
ATOM 1873 O O . TYR A 1 300 ? 317.913 252.190 246.191 1.00 37.60 331 TYR A O 1
ATOM 1882 N N . ASP A 1 301 ? 317.678 252.479 248.420 1.00 36.34 332 ASP A N 1
ATOM 1883 C CA . ASP A 1 301 ? 319.109 252.454 248.729 1.00 36.93 332 ASP A CA 1
ATOM 1884 C C . ASP A 1 301 ? 319.850 253.560 247.979 1.00 37.71 332 ASP A C 1
ATOM 1885 O O . ASP A 1 301 ? 320.981 253.382 247.524 1.00 37.72 332 ASP A O 1
ATOM 1890 N N . THR A 1 302 ? 319.200 254.719 247.850 1.00 36.01 333 THR A N 1
ATOM 1891 C CA . THR A 1 302 ? 319.749 255.861 247.147 1.00 36.29 333 THR A CA 1
ATOM 1892 C C . THR A 1 302 ? 319.241 257.119 247.839 1.00 39.54 333 THR A C 1
ATOM 1893 O O . THR A 1 302 ? 318.028 257.231 248.077 1.00 40.47 333 THR A O 1
ATOM 1897 N N . PRO A 1 303 ? 320.118 258.062 248.172 1.00 40.20 334 PRO A N 1
ATOM 1898 C CA . PRO A 1 303 ? 319.665 259.298 248.817 1.00 37.88 334 PRO A CA 1
ATOM 1899 C C . PRO A 1 303 ? 318.820 260.147 247.879 1.00 34.70 334 PRO A C 1
ATOM 1900 O O . PRO A 1 303 ? 318.824 259.977 246.658 1.00 33.11 334 PRO A O 1
ATOM 1904 N N . TYR A 1 304 ? 318.083 261.075 248.481 1.00 32.86 335 TYR A N 1
ATOM 1905 C CA . TYR A 1 304 ? 317.232 261.974 247.717 1.00 30.43 335 TYR A CA 1
ATOM 1906 C C . TYR A 1 304 ? 318.086 262.801 246.760 1.00 33.20 335 TYR A C 1
ATOM 1907 O O . TYR A 1 304 ? 319.040 263.459 247.199 1.00 38.60 335 TYR A O 1
ATOM 1916 N N . PRO A 1 305 ? 317.790 262.788 245.457 1.00 37.72 336 PRO A N 1
ATOM 1917 C CA . PRO A 1 305 ? 318.705 263.411 244.485 1.00 33.26 336 PRO A CA 1
ATOM 1918 C C . PRO A 1 305 ? 318.848 264.917 244.627 1.00 32.07 336 PRO A C 1
ATOM 1919 O O . PRO A 1 305 ? 319.861 265.463 244.174 1.00 36.60 336 PRO A O 1
ATOM 1923 N N . LEU A 1 306 ? 317.886 265.606 245.227 1.00 31.80 337 LEU A N 1
ATOM 1924 C CA . LEU A 1 306 ? 317.876 267.061 245.262 1.00 34.06 337 LEU A CA 1
ATOM 1925 C C . LEU A 1 306 ? 318.141 267.561 246.680 1.00 38.46 337 LEU A C 1
ATOM 1926 O O . LEU A 1 306 ? 318.420 266.789 247.600 1.00 42.28 337 LEU A O 1
ATOM 1931 N N . ASN A 1 307 ? 318.062 268.881 246.844 1.00 38.28 338 ASN A N 1
ATOM 1932 C CA . ASN A 1 307 ? 318.270 269.520 248.137 1.00 39.32 338 ASN A CA 1
ATOM 1933 C C . ASN A 1 307 ? 316.983 269.997 248.791 1.00 41.86 338 ASN A C 1
ATOM 1934 O O . ASN A 1 307 ? 316.913 270.048 250.023 1.00 46.55 338 ASN A O 1
ATOM 1939 N N . LYS A 1 308 ? 315.968 270.351 248.008 1.00 36.83 339 LYS A N 1
ATOM 1940 C CA . LYS A 1 308 ? 314.707 270.836 248.541 1.00 33.60 339 LYS A CA 1
ATOM 1941 C C . LYS A 1 308 ? 313.556 269.983 248.024 1.00 35.44 339 LYS A C 1
ATOM 1942 O O . LYS A 1 308 ? 313.676 269.273 247.022 1.00 33.41 339 LYS A O 1
ATOM 1948 N N . SER A 1 309 ? 312.430 270.062 248.731 1.00 35.29 340 SER A N 1
ATOM 1949 C CA . SER A 1 309 ? 311.209 269.352 248.357 1.00 29.50 340 SER A CA 1
ATOM 1950 C C . SER A 1 309 ? 310.037 270.287 248.638 1.00 29.52 340 SER A C 1
ATOM 1951 O O . SER A 1 309 ? 309.623 270.444 249.790 1.00 34.39 340 SER A O 1
ATOM 1954 N N . ASP A 1 310 ? 309.516 270.911 247.588 1.00 25.53 341 ASP A N 1
ATOM 1955 C CA . ASP A 1 310 ? 308.376 271.809 247.699 1.00 24.41 341 ASP A CA 1
ATOM 1956 C C . ASP A 1 310 ? 307.127 271.111 247.181 1.00 23.65 341 ASP A C 1
ATOM 1957 O O . ASP A 1 310 ? 307.156 270.487 246.116 1.00 24.46 341 ASP A O 1
ATOM 1962 N N . GLN A 1 311 ? 306.043 271.198 247.946 1.00 26.14 342 GLN A N 1
ATOM 1963 C CA . GLN A 1 311 ? 304.748 270.680 247.529 1.00 25.01 342 GLN A CA 1
ATOM 1964 C C . GLN A 1 311 ? 303.734 271.805 247.634 1.00 22.51 342 GLN A C 1
ATOM 1965 O O . GLN A 1 311 ? 303.543 272.365 248.716 1.00 26.08 342 GLN A O 1
ATOM 1971 N N . ILE A 1 312 ? 303.080 272.131 246.524 1.00 22.32 343 ILE A N 1
ATOM 1972 C CA . ILE A 1 312 ? 302.207 273.296 246.458 1.00 24.08 343 ILE A CA 1
ATOM 1973 C C . ILE A 1 312 ? 300.798 272.848 246.099 1.00 25.62 343 ILE A C 1
ATOM 1974 O O . ILE A 1 312 ? 300.603 272.057 245.170 1.00 25.29 343 ILE A O 1
ATOM 1979 N N . ALA A 1 313 ? 299.817 273.356 246.841 1.00 28.62 344 ALA A N 1
ATOM 1980 C CA . ALA A 1 313 ? 298.414 273.033 246.619 1.00 30.52 344 ALA A CA 1
ATOM 1981 C C . ALA A 1 313 ? 297.738 274.166 245.858 1.00 34.22 344 ALA A C 1
ATOM 1982 O O . ALA A 1 313 ? 297.834 275.331 246.258 1.00 38.37 344 ALA A O 1
ATOM 1984 N N . LEU A 1 314 ? 297.047 273.820 244.764 1.00 32.40 345 LEU A N 1
ATOM 1985 C CA . LEU A 1 314 ? 296.372 274.790 243.921 1.00 35.53 345 LEU A CA 1
ATOM 1986 C C . LEU A 1 314 ? 294.860 274.682 244.077 1.00 43.60 345 LEU A C 1
ATOM 1987 O O . LEU A 1 314 ? 294.325 273.571 244.157 1.00 47.39 345 LEU A O 1
ATOM 1992 N N . PRO A 1 315 ? 294.152 275.812 244.129 1.00 49.81 346 PRO A N 1
ATOM 1993 C CA . PRO A 1 315 ? 292.690 275.755 244.296 1.00 51.19 346 PRO A CA 1
ATOM 1994 C C . PRO A 1 315 ? 291.970 275.033 243.170 1.00 52.89 346 PRO A C 1
ATOM 1995 O O . PRO A 1 315 ? 290.928 274.413 243.413 1.00 58.32 346 PRO A O 1
ATOM 1999 N N . ASP A 1 316 ? 292.486 275.097 241.944 1.00 52.90 347 ASP A N 1
ATOM 2000 C CA . ASP A 1 316 ? 291.858 274.441 240.800 1.00 54.20 347 ASP A CA 1
ATOM 2001 C C . ASP A 1 316 ? 292.939 273.716 240.012 1.00 54.66 347 ASP A C 1
ATOM 2002 O O . ASP A 1 316 ? 293.757 274.356 239.345 1.00 54.98 347 ASP A O 1
ATOM 2004 N N . PHE A 1 317 ? 292.943 272.384 240.090 1.00 51.97 348 PHE A N 1
ATOM 2005 C CA . PHE A 1 317 ? 293.923 271.573 239.370 1.00 49.06 348 PHE A CA 1
ATOM 2006 C C . PHE A 1 317 ? 293.246 270.252 239.015 1.00 51.45 348 PHE A C 1
ATOM 2007 O O . PHE A 1 317 ? 293.209 269.331 239.836 1.00 48.23 348 PHE A O 1
ATOM 2015 N N . ASN A 1 318 ? 292.716 270.170 237.792 1.00 52.68 349 ASN A N 1
ATOM 2016 C CA . ASN A 1 318 ? 291.968 268.990 237.373 1.00 56.04 349 ASN A CA 1
ATOM 2017 C C . ASN A 1 318 ? 292.852 267.763 237.197 1.00 52.52 349 ASN A C 1
ATOM 2018 O O . ASN A 1 318 ? 292.345 266.638 237.264 1.00 53.34 349 ASN A O 1
ATOM 2020 N N . ALA A 1 319 ? 294.154 267.948 236.969 1.00 46.19 350 ALA A N 1
ATOM 2021 C CA . ALA A 1 319 ? 295.047 266.810 236.781 1.00 44.95 350 ALA A CA 1
ATOM 2022 C C . ALA A 1 319 ? 295.220 265.985 238.050 1.00 44.18 350 ALA A C 1
ATOM 2023 O O . ALA A 1 319 ? 295.613 264.817 237.964 1.00 47.19 350 ALA A O 1
ATOM 2025 N N . GLY A 1 320 ? 294.939 266.559 239.216 1.00 41.36 351 GLY A N 1
ATOM 2026 C CA . GLY A 1 320 ? 295.090 265.843 240.467 1.00 38.07 351 GLY A CA 1
ATOM 2027 C C . GLY A 1 320 ? 296.448 266.032 241.110 1.00 37.63 351 GLY A C 1
ATOM 2028 O O . GLY A 1 320 ? 296.548 266.602 242.199 1.00 35.73 351 GLY A O 1
ATOM 2029 N N . ALA A 1 321 ? 297.500 265.556 240.447 1.00 31.28 352 ALA A N 1
ATOM 2030 C CA . ALA A 1 321 ? 298.854 265.698 240.960 1.00 27.33 352 ALA A CA 1
ATOM 2031 C C . ALA A 1 321 ? 299.841 265.455 239.828 1.00 26.90 352 ALA A C 1
ATOM 2032 O O . ALA A 1 321 ? 299.602 264.612 238.962 1.00 31.50 352 ALA A O 1
ATOM 2034 N N . MET A 1 322 ? 300.946 266.198 239.843 1.00 22.24 353 MET A N 1
ATOM 2035 C CA . MET A 1 322 ? 302.002 266.053 238.852 1.00 21.00 353 MET A CA 1
ATOM 2036 C C . MET A 1 322 ? 303.351 265.973 239.552 1.00 19.17 353 MET A C 1
ATOM 2037 O O . MET A 1 322 ? 303.630 266.745 240.472 1.00 22.11 353 MET A O 1
ATOM 2042 N N . GLU A 1 323 ? 304.188 265.043 239.098 1.00 22.01 354 GLU A N 1
ATOM 2043 C CA . GLU A 1 323 ? 305.444 264.718 239.775 1.00 20.01 354 GLU A CA 1
ATOM 2044 C C . GLU A 1 323 ? 306.619 265.497 239.177 1.00 22.40 354 GLU A C 1
ATOM 2045 O O . GLU A 1 323 ? 307.620 264.937 238.732 1.00 25.95 354 GLU A O 1
ATOM 2051 N N . ASN A 1 324 ? 306.496 266.820 239.190 1.00 23.67 355 ASN A N 1
ATOM 2052 C CA . ASN A 1 324 ? 307.601 267.662 238.752 1.00 21.38 355 ASN A CA 1
ATOM 2053 C C . ASN A 1 324 ? 308.764 267.541 239.729 1.00 20.51 355 ASN A C 1
ATOM 2054 O O . ASN A 1 324 ? 308.572 267.496 240.946 1.00 25.08 355 ASN A O 1
ATOM 2059 N N . TRP A 1 325 ? 309.978 267.482 239.188 1.00 19.13 356 TRP A N 1
ATOM 2060 C CA . TRP A 1 325 ? 311.157 267.198 240.000 1.00 22.92 356 TRP A CA 1
ATOM 2061 C C . TRP A 1 325 ? 311.480 268.398 240.882 1.00 24.74 356 TRP A C 1
ATOM 2062 O O . TRP A 1 325 ? 311.935 269.436 240.392 1.00 29.69 356 TRP A O 1
ATOM 2073 N N . GLY A 1 326 ? 311.249 268.257 242.185 1.00 24.34 357 GLY A N 1
ATOM 2074 C CA . GLY A 1 326 ? 311.557 269.280 243.155 1.00 25.34 357 GLY A CA 1
ATOM 2075 C C . GLY A 1 326 ? 310.403 270.196 243.505 1.00 25.10 357 GLY A C 1
ATOM 2076 O O . GLY A 1 326 ? 310.457 270.864 244.542 1.00 24.53 357 GLY A O 1
ATOM 2077 N N . LEU A 1 327 ? 309.367 270.251 242.668 1.00 24.08 358 LEU A N 1
ATOM 2078 C CA . LEU A 1 327 ? 308.199 271.102 242.912 1.00 23.29 358 LEU A CA 1
ATOM 2079 C C . LEU A 1 327 ? 306.952 270.312 242.517 1.00 21.73 358 LEU A C 1
ATOM 2080 O O . LEU A 1 327 ? 306.496 270.380 241.375 1.00 24.96 358 LEU A O 1
ATOM 2085 N N . VAL A 1 328 ? 306.393 269.579 243.474 1.00 22.46 359 VAL A N 1
ATOM 2086 C CA . VAL A 1 328 ? 305.219 268.754 243.211 1.00 22.87 359 VAL A CA 1
ATOM 2087 C C . VAL A 1 328 ? 303.967 269.609 243.358 1.00 21.01 359 VAL A C 1
ATOM 2088 O O . VAL A 1 328 ? 303.871 270.446 244.264 1.00 22.75 359 VAL A O 1
ATOM 2092 N N . THR A 1 329 ? 303.018 269.415 242.448 1.00 20.63 360 THR A N 1
ATOM 2093 C CA . THR A 1 329 ? 301.785 270.185 242.395 1.00 21.48 360 THR A CA 1
ATOM 2094 C C . THR A 1 329 ? 300.605 269.281 242.722 1.00 24.28 360 THR A C 1
ATOM 2095 O O . THR A 1 329 ? 300.440 268.225 242.106 1.00 25.69 360 THR A O 1
ATOM 2099 N N . TYR A 1 330 ? 299.791 269.695 243.688 1.00 27.05 361 TYR A N 1
ATOM 2100 C CA . TYR A 1 330 ? 298.581 268.986 244.068 1.00 24.07 361 TYR A CA 1
ATOM 2101 C C . TYR A 1 330 ? 297.385 269.915 243.926 1.00 29.36 361 TYR A C 1
ATOM 2102 O O . TYR A 1 330 ? 297.526 271.133 243.803 1.00 36.14 361 TYR A O 1
ATOM 2111 N N . ARG A 1 331 ? 296.195 269.329 243.955 1.00 30.39 362 ARG A N 1
ATOM 2112 C CA . ARG A 1 331 ? 294.979 270.095 244.175 1.00 33.50 362 ARG A CA 1
ATOM 2113 C C . ARG A 1 331 ? 294.753 270.221 245.674 1.00 37.64 362 ARG A C 1
ATOM 2114 O O . ARG A 1 331 ? 295.052 269.298 246.437 1.00 41.03 362 ARG A O 1
ATOM 2122 N N . GLU A 1 332 ? 294.244 271.379 246.099 1.00 40.58 363 GLU A N 1
ATOM 2123 C CA . GLU A 1 332 ? 294.116 271.642 247.527 1.00 39.34 363 GLU A CA 1
ATOM 2124 C C . GLU A 1 332 ? 293.120 270.712 248.206 1.00 38.69 363 GLU A C 1
ATOM 2125 O O . GLU A 1 332 ? 293.192 270.534 249.426 1.00 39.26 363 GLU A O 1
ATOM 2131 N N . SER A 1 333 ? 292.201 270.110 247.451 1.00 38.25 364 SER A N 1
ATOM 2132 C CA . SER A 1 333 ? 291.264 269.157 248.031 1.00 40.54 364 SER A CA 1
ATOM 2133 C C . SER A 1 333 ? 291.912 267.819 248.357 1.00 40.76 364 SER A C 1
ATOM 2134 O O . SER A 1 333 ? 291.282 266.994 249.026 1.00 42.34 364 SER A O 1
ATOM 2136 N N . ALA A 1 334 ? 293.146 267.585 247.908 1.00 40.26 365 ALA A N 1
ATOM 2137 C CA . ALA A 1 334 ? 293.829 266.321 248.132 1.00 36.97 365 ALA A CA 1
ATOM 2138 C C . ALA A 1 334 ? 295.118 266.442 248.933 1.00 35.57 365 ALA A C 1
ATOM 2139 O O . ALA A 1 334 ? 295.714 265.412 249.262 1.00 32.27 365 ALA A O 1
ATOM 2141 N N . LEU A 1 335 ? 295.568 267.655 249.252 1.00 37.07 366 LEU A N 1
ATOM 2142 C CA . LEU A 1 335 ? 296.795 267.852 250.012 1.00 31.25 366 LEU A CA 1
ATOM 2143 C C . LEU A 1 335 ? 296.570 268.464 251.384 1.00 29.35 366 LEU A C 1
ATOM 2144 O O . LEU A 1 335 ? 297.334 268.174 252.307 1.00 31.96 366 LEU A O 1
ATOM 2149 N N . LEU A 1 336 ? 295.543 269.291 251.545 1.00 30.52 367 LEU A N 1
ATOM 2150 C CA . LEU A 1 336 ? 295.268 269.968 252.803 1.00 33.53 367 LEU A CA 1
ATOM 2151 C C . LEU A 1 336 ? 294.295 269.151 253.641 1.00 32.96 367 LEU A C 1
ATOM 2152 O O . LEU A 1 336 ? 293.307 268.619 253.126 1.00 34.52 367 LEU A O 1
ATOM 2157 N N . TYR A 1 337 ? 294.582 269.053 254.936 1.00 33.81 368 TYR A N 1
ATOM 2158 C CA . TYR A 1 337 ? 293.766 268.299 255.876 1.00 31.34 368 TYR A CA 1
ATOM 2159 C C . TYR A 1 337 ? 293.317 269.216 257.003 1.00 33.29 368 TYR A C 1
ATOM 2160 O O . TYR A 1 337 ? 294.141 269.896 257.622 1.00 36.75 368 TYR A O 1
ATOM 2169 N N . ASP A 1 338 ? 292.015 269.229 257.269 1.00 33.58 369 ASP A N 1
ATOM 2170 C CA . ASP A 1 338 ? 291.432 270.010 258.352 1.00 36.17 369 ASP A CA 1
ATOM 2171 C C . ASP A 1 338 ? 290.971 269.054 259.443 1.00 37.49 369 ASP A C 1
ATOM 2172 O O . ASP A 1 338 ? 290.123 268.191 259.199 1.00 36.98 369 ASP A O 1
ATOM 2177 N N . ARG A 1 339 ? 291.516 269.218 260.643 1.00 40.46 370 ARG A N 1
ATOM 2178 C CA . ARG A 1 339 ? 291.195 268.327 261.755 1.00 37.58 370 ARG A CA 1
ATOM 2179 C C . ARG A 1 339 ? 289.817 268.574 262.343 1.00 44.34 370 ARG A C 1
ATOM 2180 O O . ARG A 1 339 ? 289.496 267.971 263.375 1.00 45.89 370 ARG A O 1
ATOM 2182 N N . GLN A 1 340 ? 288.994 269.430 261.736 1.00 44.94 371 GLN A N 1
ATOM 2183 C CA . GLN A 1 340 ? 287.679 269.751 262.267 1.00 43.91 371 GLN A CA 1
ATOM 2184 C C . GLN A 1 340 ? 286.527 269.318 261.373 1.00 44.60 371 GLN A C 1
ATOM 2185 O O . GLN A 1 340 ? 285.399 269.214 261.866 1.00 46.89 371 GLN A O 1
ATOM 2191 N N . SER A 1 341 ? 286.769 269.061 260.086 1.00 42.12 372 SER A N 1
ATOM 2192 C CA . SER A 1 341 ? 285.687 268.701 259.180 1.00 37.44 372 SER A CA 1
ATOM 2193 C C . SER A 1 341 ? 286.060 267.588 258.207 1.00 43.64 372 SER A C 1
ATOM 2194 O O . SER A 1 341 ? 285.253 267.267 257.325 1.00 47.86 372 SER A O 1
ATOM 2197 N N . SER A 1 342 ? 287.241 266.992 258.328 1.00 40.49 373 SER A N 1
ATOM 2198 C CA . SER A 1 342 ? 287.690 265.962 257.403 1.00 32.94 373 SER A CA 1
ATOM 2199 C C . SER A 1 342 ? 287.553 264.585 258.036 1.00 33.68 373 SER A C 1
ATOM 2200 O O . SER A 1 342 ? 287.779 264.414 259.238 1.00 33.17 373 SER A O 1
ATOM 2203 N N . SER A 1 343 ? 287.180 263.605 257.217 1.00 34.54 374 SER A N 1
ATOM 2204 C CA . SER A 1 343 ? 287.012 262.234 257.665 1.00 29.28 374 SER A CA 1
ATOM 2205 C C . SER A 1 343 ? 288.302 261.442 257.449 1.00 31.30 374 SER A C 1
ATOM 2206 O O . SER A 1 343 ? 289.335 261.979 257.044 1.00 28.55 374 SER A O 1
ATOM 2209 N N . SER A 1 344 ? 288.239 260.137 257.727 1.00 31.61 375 SER A N 1
ATOM 2210 C CA . SER A 1 344 ? 289.422 259.291 257.603 1.00 27.79 375 SER A CA 1
ATOM 2211 C C . SER A 1 344 ? 289.780 259.022 256.147 1.00 29.02 375 SER A C 1
ATOM 2212 O O . SER A 1 344 ? 290.962 258.845 255.823 1.00 29.84 375 SER A O 1
ATOM 2215 N N . GLY A 1 345 ? 288.782 258.978 255.263 1.00 27.24 376 GLY A N 1
ATOM 2216 C CA . GLY A 1 345 ? 289.067 258.791 253.851 1.00 30.04 376 GLY A CA 1
ATOM 2217 C C . GLY A 1 345 ? 289.920 259.907 253.281 1.00 30.65 376 GLY A C 1
ATOM 2218 O O . GLY A 1 345 ? 290.818 259.663 252.472 1.00 31.26 376 GLY A O 1
ATOM 2219 N N . ASN A 1 346 ? 289.658 261.145 253.704 1.00 32.54 377 ASN A N 1
ATOM 2220 C CA . ASN A 1 346 ? 290.469 262.271 253.253 1.00 29.24 377 ASN A CA 1
ATOM 2221 C C . ASN A 1 346 ? 291.914 262.134 253.718 1.00 26.01 377 ASN A C 1
ATOM 2222 O O . ASN A 1 346 ? 292.847 262.396 252.951 1.00 28.24 377 ASN A O 1
ATOM 2227 N N . GLN A 1 347 ? 292.118 261.725 254.972 1.00 24.73 378 GLN A N 1
ATOM 2228 C CA . GLN A 1 347 ? 293.472 261.561 255.492 1.00 25.91 378 GLN A CA 1
ATOM 2229 C C . GLN A 1 347 ? 294.219 260.457 254.751 1.00 28.34 378 GLN A C 1
ATOM 2230 O O . GLN A 1 347 ? 295.402 260.612 254.404 1.00 27.53 378 GLN A O 1
ATOM 2236 N N . GLU A 1 348 ? 293.542 259.334 254.498 1.00 27.94 379 GLU A N 1
ATOM 2237 C CA . GLU A 1 348 ? 294.158 258.256 253.735 1.00 25.84 379 GLU A CA 1
ATOM 2238 C C . GLU A 1 348 ? 294.509 258.714 252.326 1.00 24.42 379 GLU A C 1
ATOM 2239 O O . GLU A 1 348 ? 295.589 258.396 251.812 1.00 23.32 379 GLU A O 1
ATOM 2245 N N . ARG A 1 349 ? 293.609 259.464 251.685 1.00 24.46 380 ARG A N 1
ATOM 2246 C CA . ARG A 1 349 ? 293.894 259.981 250.353 1.00 25.31 380 ARG A CA 1
ATOM 2247 C C . ARG A 1 349 ? 295.109 260.897 250.368 1.00 21.86 380 ARG A C 1
ATOM 2248 O O . ARG A 1 349 ? 295.963 260.820 249.478 1.00 22.03 380 ARG A O 1
ATOM 2250 N N . VAL A 1 350 ? 295.209 261.762 251.380 1.00 23.87 381 VAL A N 1
ATOM 2251 C CA . VAL A 1 350 ? 296.343 262.679 251.472 1.00 21.76 381 VAL A CA 1
ATOM 2252 C C . VAL A 1 350 ? 297.650 261.904 251.578 1.00 20.03 381 VAL A C 1
ATOM 2253 O O . VAL A 1 350 ? 298.602 262.146 250.823 1.00 21.20 381 VAL A O 1
ATOM 2257 N N . VAL A 1 351 ? 297.712 260.946 252.506 1.00 20.45 382 VAL A N 1
ATOM 2258 C CA . VAL A 1 351 ? 298.973 260.240 252.719 1.00 17.11 382 VAL A CA 1
ATOM 2259 C C . VAL A 1 351 ? 299.335 259.398 251.495 1.00 18.69 382 VAL A C 1
ATOM 2260 O O . VAL A 1 351 ? 300.504 259.349 251.083 1.00 17.97 382 VAL A O 1
ATOM 2264 N N . THR A 1 352 ? 298.342 258.759 250.866 1.00 19.88 383 THR A N 1
ATOM 2265 C CA . THR A 1 352 ? 298.633 257.916 249.712 1.00 16.42 383 THR A CA 1
ATOM 2266 C C . THR A 1 352 ? 299.067 258.741 248.506 1.00 17.37 383 THR A C 1
ATOM 2267 O O . THR A 1 352 ? 299.975 258.336 247.772 1.00 16.80 383 THR A O 1
ATOM 2271 N N . VAL A 1 353 ? 298.439 259.899 248.278 1.00 16.72 384 VAL A N 1
ATOM 2272 C CA . VAL A 1 353 ? 298.836 260.722 247.140 1.00 17.14 384 VAL A CA 1
ATOM 2273 C C . VAL A 1 353 ? 300.224 261.313 247.366 1.00 14.50 384 VAL A C 1
ATOM 2274 O O . VAL A 1 353 ? 301.024 261.422 246.427 1.00 15.30 384 VAL A O 1
ATOM 2278 N N . ILE A 1 354 ? 300.549 261.675 248.612 1.00 13.89 385 ILE A N 1
ATOM 2279 C CA . ILE A 1 354 ? 301.894 262.167 248.900 1.00 13.53 385 ILE A CA 1
ATOM 2280 C C . ILE A 1 354 ? 302.925 261.077 248.630 1.00 12.29 385 ILE A C 1
ATOM 2281 O O . ILE A 1 354 ? 303.963 261.325 248.006 1.00 14.66 385 ILE A O 1
ATOM 2286 N N . ALA A 1 355 ? 302.652 259.852 249.089 1.00 11.86 386 ALA A N 1
ATOM 2287 C CA . ALA A 1 355 ? 303.587 258.756 248.844 1.00 14.69 386 ALA A CA 1
ATOM 2288 C C . ALA A 1 355 ? 303.736 258.472 247.352 1.00 18.34 386 ALA A C 1
ATOM 2289 O O . ALA A 1 355 ? 304.851 258.253 246.860 1.00 18.03 386 ALA A O 1
ATOM 2291 N N . HIS A 1 356 ? 302.621 258.482 246.615 1.00 17.72 387 HIS A N 1
ATOM 2292 C CA . HIS A 1 356 ? 302.670 258.217 245.182 1.00 14.78 387 HIS A CA 1
ATOM 2293 C C . HIS A 1 356 ? 303.497 259.264 244.450 1.00 17.23 387 HIS A C 1
ATOM 2294 O O . HIS A 1 356 ? 304.289 258.928 243.561 1.00 17.39 387 HIS A O 1
ATOM 2301 N N . GLU A 1 357 ? 303.325 260.540 244.799 1.00 16.63 388 GLU A N 1
ATOM 2302 C CA . GLU A 1 357 ? 304.077 261.577 244.103 1.00 16.46 388 GLU A CA 1
ATOM 2303 C C . GLU A 1 357 ? 305.538 261.620 244.529 1.00 17.41 388 GLU A C 1
ATOM 2304 O O . GLU A 1 357 ? 306.398 261.982 243.719 1.00 18.24 388 GLU A O 1
ATOM 2310 N N . LEU A 1 358 ? 305.847 261.263 245.777 1.00 18.64 389 LEU A N 1
ATOM 2311 C CA . LEU A 1 358 ? 307.238 261.228 246.206 1.00 16.55 389 LEU A CA 1
ATOM 2312 C C . LEU A 1 358 ? 307.983 260.004 245.694 1.00 15.80 389 LEU A C 1
ATOM 2313 O O . LEU A 1 358 ? 309.216 260.024 245.647 1.00 18.58 389 LEU A O 1
ATOM 2318 N N . ALA A 1 359 ? 307.269 258.940 245.319 1.00 19.13 390 ALA A N 1
ATOM 2319 C CA . ALA A 1 359 ? 307.939 257.780 244.739 1.00 15.91 390 ALA A CA 1
ATOM 2320 C C . ALA A 1 359 ? 308.558 258.097 243.383 1.00 15.70 390 ALA A C 1
ATOM 2321 O O . ALA A 1 359 ? 309.573 257.497 243.013 1.00 15.88 390 ALA A O 1
ATOM 2323 N N . HIS A 1 360 ? 307.966 259.028 242.631 1.00 16.29 391 HIS A N 1
ATOM 2324 C CA . HIS A 1 360 ? 308.460 259.352 241.297 1.00 15.32 391 HIS A CA 1
ATOM 2325 C C . HIS A 1 360 ? 309.807 260.062 241.316 1.00 17.92 391 HIS A C 1
ATOM 2326 O O . HIS A 1 360 ? 310.451 260.158 240.268 1.00 17.95 391 HIS A O 1
ATOM 2333 N N . GLN A 1 361 ? 310.241 260.570 242.471 1.00 18.40 392 GLN A N 1
ATOM 2334 C CA . GLN A 1 361 ? 311.491 261.322 242.524 1.00 18.00 392 GLN A CA 1
ATOM 2335 C C . GLN A 1 361 ? 312.693 260.447 242.194 1.00 20.26 392 GLN A C 1
ATOM 2336 O O . GLN A 1 361 ? 313.706 260.949 241.696 1.00 21.15 392 GLN A O 1
ATOM 2342 N N . TRP A 1 362 ? 312.608 259.144 242.466 1.00 20.64 393 TRP A N 1
ATOM 2343 C CA . TRP A 1 362 ? 313.647 258.196 242.077 1.00 19.19 393 TRP A CA 1
ATOM 2344 C C . TRP A 1 362 ? 313.273 257.441 240.806 1.00 18.90 393 TRP A C 1
ATOM 2345 O O . TRP A 1 362 ? 314.000 257.486 239.810 1.00 18.72 393 TRP A O 1
ATOM 2356 N N . PHE A 1 363 ? 312.139 256.744 240.826 1.00 21.38 394 PHE A N 1
ATOM 2357 C CA . PHE A 1 363 ? 311.709 255.892 239.719 1.00 19.46 394 PHE A CA 1
ATOM 2358 C C . PHE A 1 363 ? 310.797 256.713 238.815 1.00 19.18 394 PHE A C 1
ATOM 2359 O O . PHE A 1 363 ? 309.593 256.819 239.057 1.00 20.23 394 PHE A O 1
ATOM 2367 N N . GLY A 1 364 ? 311.372 257.295 237.767 1.00 19.93 395 GLY A N 1
ATOM 2368 C CA . GLY A 1 364 ? 310.611 258.119 236.851 1.00 19.25 395 GLY A CA 1
ATOM 2369 C C . GLY A 1 364 ? 311.286 259.434 236.520 1.00 21.69 395 GLY A C 1
ATOM 2370 O O . GLY A 1 364 ? 311.166 259.934 235.399 1.00 25.31 395 GLY A O 1
ATOM 2371 N N . ASN A 1 365 ? 311.999 260.006 237.489 1.00 23.07 396 ASN A N 1
ATOM 2372 C CA . ASN A 1 365 ? 312.734 261.250 237.299 1.00 16.63 396 ASN A CA 1
ATOM 2373 C C . ASN A 1 365 ? 314.237 261.036 237.239 1.00 18.28 396 ASN A C 1
ATOM 2374 O O . ASN A 1 365 ? 314.900 261.550 236.334 1.00 22.16 396 ASN A O 1
ATOM 2379 N N . LEU A 1 366 ? 314.798 260.293 238.195 1.00 18.61 397 LEU A N 1
ATOM 2380 C CA . LEU A 1 366 ? 316.214 259.950 238.126 1.00 18.09 397 LEU A CA 1
ATOM 2381 C C . LEU A 1 366 ? 316.502 259.056 236.926 1.00 22.14 397 LEU A C 1
ATOM 2382 O O . LEU A 1 366 ? 317.506 259.244 236.230 1.00 24.54 397 LEU A O 1
ATOM 2387 N N . VAL A 1 367 ? 315.635 258.078 236.673 1.00 22.59 398 VAL A N 1
ATOM 2388 C CA . VAL A 1 367 ? 315.684 257.246 235.476 1.00 18.96 398 VAL A CA 1
ATOM 2389 C C . VAL A 1 367 ? 314.343 257.390 234.774 1.00 21.08 398 VAL A C 1
ATOM 2390 O O . VAL A 1 367 ? 313.291 257.163 235.385 1.00 22.48 398 VAL A O 1
ATOM 2394 N N . THR A 1 368 ? 314.375 257.761 233.499 1.00 21.24 399 THR A N 1
ATOM 2395 C CA . THR A 1 368 ? 313.172 258.084 232.749 1.00 23.94 399 THR A CA 1
ATOM 2396 C C . THR A 1 368 ? 312.934 257.050 231.654 1.00 21.43 399 THR A C 1
ATOM 2397 O O . THR A 1 368 ? 313.838 256.309 231.262 1.00 20.02 399 THR A O 1
ATOM 2401 N N . LEU A 1 369 ? 311.693 256.992 231.178 1.00 19.97 400 LEU A N 1
ATOM 2402 C CA . LEU A 1 369 ? 311.352 256.112 230.072 1.00 16.62 400 LEU A CA 1
ATOM 2403 C C . LEU A 1 369 ? 311.974 256.611 228.772 1.00 22.75 400 LEU A C 1
ATOM 2404 O O . LEU A 1 369 ? 312.145 257.814 228.557 1.00 24.60 400 LEU A O 1
ATOM 2409 N N . GLU A 1 370 ? 312.327 255.664 227.903 1.00 22.55 401 GLU A N 1
ATOM 2410 C CA . GLU A 1 370 ? 312.882 256.029 226.604 1.00 21.52 401 GLU A CA 1
ATOM 2411 C C . GLU A 1 370 ? 311.808 256.597 225.684 1.00 21.41 401 GLU A C 1
ATOM 2412 O O . GLU A 1 370 ? 312.063 257.547 224.936 1.00 26.70 401 GLU A O 1
ATOM 2418 N N . TRP A 1 371 ? 310.603 256.033 225.727 1.00 19.67 402 TRP A N 1
ATOM 2419 C CA . TRP A 1 371 ? 309.488 256.532 224.937 1.00 15.50 402 TRP A CA 1
ATOM 2420 C C . TRP A 1 371 ? 308.193 256.209 225.670 1.00 14.84 402 TRP A C 1
ATOM 2421 O O . TRP A 1 371 ? 308.161 255.374 226.577 1.00 15.43 402 TRP A O 1
ATOM 2432 N N . TRP A 1 372 ? 307.119 256.887 225.264 1.00 15.64 403 TRP A N 1
ATOM 2433 C CA . TRP A 1 372 ? 305.837 256.849 225.958 1.00 14.69 403 TRP A CA 1
ATOM 2434 C C . TRP A 1 372 ? 305.129 255.503 225.878 1.00 14.49 403 TRP A C 1
ATOM 2435 O O . TRP A 1 372 ? 304.003 255.399 226.375 1.00 18.16 403 TRP A O 1
ATOM 2446 N N . ASN A 1 373 ? 305.730 254.479 225.278 1.00 14.38 404 ASN A N 1
ATOM 2447 C CA . ASN A 1 373 ? 305.104 253.165 225.234 1.00 14.95 404 ASN A CA 1
ATOM 2448 C C . ASN A 1 373 ? 305.412 252.314 226.460 1.00 16.76 404 ASN A C 1
ATOM 2449 O O . ASN A 1 373 ? 304.818 251.241 226.613 1.00 18.81 404 ASN A O 1
ATOM 2454 N N . ASP A 1 374 ? 306.312 252.762 227.337 1.00 14.41 405 ASP A N 1
ATOM 2455 C CA . ASP A 1 374 ? 306.655 252.039 228.555 1.00 13.14 405 ASP A CA 1
ATOM 2456 C C . ASP A 1 374 ? 306.111 252.720 229.806 1.00 13.32 405 ASP A C 1
ATOM 2457 O O . ASP A 1 374 ? 306.516 252.374 230.921 1.00 16.38 405 ASP A O 1
ATOM 2462 N N . LEU A 1 375 ? 305.187 253.670 229.641 1.00 10.29 406 LEU A N 1
ATOM 2463 C CA . LEU A 1 375 ? 304.660 254.435 230.765 1.00 10.52 406 LEU A CA 1
ATOM 2464 C C . LEU A 1 375 ? 304.061 253.551 231.849 1.00 10.67 406 LEU A C 1
ATOM 2465 O O . LEU A 1 375 ? 304.172 253.887 233.033 1.00 11.63 406 LEU A O 1
ATOM 2470 N N . TRP A 1 376 ? 303.451 252.425 231.471 1.00 11.34 407 TRP A N 1
ATOM 2471 C CA . TRP A 1 376 ? 302.859 251.525 232.455 1.00 9.48 407 TRP A CA 1
ATOM 2472 C C . TRP A 1 376 ? 303.882 251.095 233.499 1.00 8.72 407 TRP A C 1
ATOM 2473 O O . TRP A 1 376 ? 303.535 250.884 234.667 1.00 10.94 407 TRP A O 1
ATOM 2484 N N . LEU A 1 377 ? 305.146 250.951 233.096 1.00 7.68 408 LEU A N 1
ATOM 2485 C CA . LEU A 1 377 ? 306.176 250.545 234.046 1.00 8.05 408 LEU A CA 1
ATOM 2486 C C . LEU A 1 377 ? 306.393 251.617 235.105 1.00 12.07 408 LEU A C 1
ATOM 2487 O O . LEU A 1 377 ? 306.585 251.311 236.287 1.00 16.42 408 LEU A O 1
ATOM 2492 N N . ASN A 1 378 ? 306.370 252.886 234.697 1.00 12.79 409 ASN A N 1
ATOM 2493 C CA . ASN A 1 378 ? 306.590 253.968 235.649 1.00 12.35 409 ASN A CA 1
ATOM 2494 C C . ASN A 1 378 ? 305.405 254.112 236.597 1.00 9.72 409 ASN A C 1
ATOM 2495 O O . ASN A 1 378 ? 305.513 253.826 237.796 1.00 10.60 409 ASN A O 1
ATOM 2500 N N . GLU A 1 379 ? 304.243 254.487 236.054 1.00 11.90 410 GLU A N 1
ATOM 2501 C CA . GLU A 1 379 ? 303.082 254.772 236.889 1.00 13.91 410 GLU A CA 1
ATOM 2502 C C . GLU A 1 379 ? 302.722 253.582 237.763 1.00 12.87 410 GLU A C 1
ATOM 2503 O O . GLU A 1 379 ? 302.578 253.724 238.984 1.00 15.76 410 GLU A O 1
ATOM 2509 N N . GLY A 1 380 ? 302.631 252.395 237.161 1.00 11.85 411 GLY A N 1
ATOM 2510 C CA . GLY A 1 380 ? 302.301 251.213 237.932 1.00 10.45 411 GLY A CA 1
ATOM 2511 C C . GLY A 1 380 ? 303.236 251.018 239.105 1.00 10.20 411 GLY A C 1
ATOM 2512 O O . GLY A 1 380 ? 302.786 250.757 240.225 1.00 11.98 411 GLY A O 1
ATOM 2513 N N . PHE A 1 381 ? 304.541 251.207 238.885 1.00 11.31 412 PHE A N 1
ATOM 2514 C CA . PHE A 1 381 ? 305.482 251.060 239.988 1.00 10.35 412 PHE A CA 1
ATOM 2515 C C . PHE A 1 381 ? 305.114 251.989 241.132 1.00 9.99 412 PHE A C 1
ATOM 2516 O O . PHE A 1 381 ? 304.976 251.547 242.280 1.00 12.37 412 PHE A O 1
ATOM 2524 N N . ALA A 1 382 ? 304.879 253.267 240.827 1.00 12.06 413 ALA A N 1
ATOM 2525 C CA . ALA A 1 382 ? 304.460 254.192 241.870 1.00 11.01 413 ALA A CA 1
ATOM 2526 C C . ALA A 1 382 ? 303.167 253.719 242.509 1.00 12.52 413 ALA A C 1
ATOM 2527 O O . ALA A 1 382 ? 303.060 253.655 243.741 1.00 15.95 413 ALA A O 1
ATOM 2529 N N . SER A 1 383 ? 302.206 253.294 241.683 1.00 11.21 414 SER A N 1
ATOM 2530 C CA . SER A 1 383 ? 300.918 252.854 242.195 1.00 10.40 414 SER A CA 1
ATOM 2531 C C . SER A 1 383 ? 301.053 251.654 243.115 1.00 12.45 414 SER A C 1
ATOM 2532 O O . SER A 1 383 ? 300.138 251.385 243.899 1.00 16.82 414 SER A O 1
ATOM 2535 N N . TYR A 1 384 ? 302.170 250.933 243.044 1.00 10.97 415 TYR A N 1
ATOM 2536 C CA . TYR A 1 384 ? 302.388 249.838 243.975 1.00 11.23 415 TYR A CA 1
ATOM 2537 C C . TYR A 1 384 ? 303.115 250.293 245.234 1.00 12.38 415 TYR A C 1
ATOM 2538 O O . TYR A 1 384 ? 302.783 249.840 246.334 1.00 15.88 415 TYR A O 1
ATOM 2547 N N . VAL A 1 385 ? 304.088 251.200 245.109 1.00 12.64 416 VAL A N 1
ATOM 2548 C CA . VAL A 1 385 ? 304.945 251.489 246.258 1.00 13.52 416 VAL A CA 1
ATOM 2549 C C . VAL A 1 385 ? 304.356 252.534 247.188 1.00 15.49 416 VAL A C 1
ATOM 2550 O O . VAL A 1 385 ? 304.757 252.596 248.358 1.00 18.17 416 VAL A O 1
ATOM 2554 N N . GLU A 1 386 ? 303.399 253.337 246.711 1.00 13.80 417 GLU A N 1
ATOM 2555 C CA . GLU A 1 386 ? 302.789 254.352 247.562 1.00 15.98 417 GLU A CA 1
ATOM 2556 C C . GLU A 1 386 ? 302.278 253.747 248.862 1.00 14.57 417 GLU A C 1
ATOM 2557 O O . GLU A 1 386 ? 302.634 254.214 249.951 1.00 19.77 417 GLU A O 1
ATOM 2563 N N . TYR A 1 387 ? 301.488 252.673 248.765 1.00 17.00 418 TYR A N 1
ATOM 2564 C CA . TYR A 1 387 ? 301.009 251.989 249.961 1.00 16.83 418 TYR A CA 1
ATOM 2565 C C . TYR A 1 387 ? 302.163 251.650 250.892 1.00 17.03 418 TYR A C 1
ATOM 2566 O O . TYR A 1 387 ? 302.119 251.979 252.083 1.00 20.43 418 TYR A O 1
ATOM 2575 N N . LEU A 1 388 ? 303.227 251.050 250.350 1.00 16.39 419 LEU A N 1
ATOM 2576 C CA . LEU A 1 388 ? 304.391 250.736 251.170 1.00 16.09 419 LEU A CA 1
ATOM 2577 C C . LEU A 1 388 ? 304.896 251.979 251.885 1.00 17.47 419 LEU A C 1
ATOM 2578 O O . LEU A 1 388 ? 305.035 251.983 253.115 1.00 20.23 419 LEU A O 1
ATOM 2583 N N . GLY A 1 389 ? 305.109 253.065 251.139 1.00 16.51 420 GLY A N 1
ATOM 2584 C CA . GLY A 1 389 ? 305.515 254.305 251.773 1.00 15.42 420 GLY A CA 1
ATOM 2585 C C . GLY A 1 389 ? 304.510 254.757 252.810 1.00 17.14 420 GLY A C 1
ATOM 2586 O O . GLY A 1 389 ? 304.870 255.086 253.944 1.00 23.11 420 GLY A O 1
ATOM 2587 N N . ALA A 1 390 ? 303.225 254.723 252.451 1.00 15.49 421 ALA A N 1
ATOM 2588 C CA . ALA A 1 390 ? 302.195 255.087 253.412 1.00 18.81 421 ALA A CA 1
ATOM 2589 C C . ALA A 1 390 ? 302.202 254.136 254.597 1.00 18.79 421 ALA A C 1
ATOM 2590 O O . ALA A 1 390 ? 302.013 254.570 255.740 1.00 19.72 421 ALA A O 1
ATOM 2592 N N . ASP A 1 391 ? 302.464 252.849 254.351 1.00 18.75 422 ASP A N 1
ATOM 2593 C CA . ASP A 1 391 ? 302.512 251.888 255.444 1.00 21.00 422 ASP A CA 1
ATOM 2594 C C . ASP A 1 391 ? 303.628 252.232 256.420 1.00 22.02 422 ASP A C 1
ATOM 2595 O O . ASP A 1 391 ? 303.556 251.882 257.604 1.00 23.48 422 ASP A O 1
ATOM 2600 N N . PHE A 1 392 ? 304.673 252.910 255.941 1.00 23.10 423 PHE A N 1
ATOM 2601 C CA . PHE A 1 392 ? 305.726 253.350 256.846 1.00 22.96 423 PHE A CA 1
ATOM 2602 C C . PHE A 1 392 ? 305.292 254.577 257.637 1.00 25.79 423 PHE A C 1
ATOM 2603 O O . PHE A 1 392 ? 305.658 254.732 258.807 1.00 28.54 423 PHE A O 1
ATOM 2611 N N . ALA A 1 393 ? 304.516 255.466 257.012 1.00 25.63 424 ALA A N 1
ATOM 2612 C CA . ALA A 1 393 ? 304.096 256.681 257.701 1.00 21.69 424 ALA A CA 1
ATOM 2613 C C . ALA A 1 393 ? 302.986 256.404 258.706 1.00 23.40 424 ALA A C 1
ATOM 2614 O O . ALA A 1 393 ? 302.890 257.094 259.727 1.00 26.98 424 ALA A O 1
ATOM 2616 N N . GLU A 1 394 ? 302.143 255.409 258.436 1.00 24.84 425 GLU A N 1
ATOM 2617 C CA . GLU A 1 394 ? 301.028 255.040 259.309 1.00 25.82 425 GLU A CA 1
ATOM 2618 C C . GLU A 1 394 ? 301.115 253.545 259.579 1.00 26.75 425 GLU A C 1
ATOM 2619 O O . GLU A 1 394 ? 300.429 252.742 258.932 1.00 25.21 425 GLU A O 1
ATOM 2625 N N . PRO A 1 395 ? 301.959 253.134 260.530 1.00 29.10 426 PRO A N 1
ATOM 2626 C CA . PRO A 1 395 ? 302.171 251.694 260.755 1.00 30.57 426 PRO A CA 1
ATOM 2627 C C . PRO A 1 395 ? 300.920 250.936 261.162 1.00 34.62 426 PRO A C 1
ATOM 2628 O O . PRO A 1 395 ? 300.800 249.747 260.841 1.00 36.81 426 PRO A O 1
ATOM 2632 N N . THR A 1 396 ? 299.987 251.579 261.857 1.00 31.27 427 THR A N 1
ATOM 2633 C CA . THR A 1 396 ? 298.836 250.895 262.430 1.00 32.58 427 THR A CA 1
ATOM 2634 C C . THR A 1 396 ? 297.611 250.898 261.524 1.00 33.48 427 THR A C 1
ATOM 2635 O O . THR A 1 396 ? 296.557 250.409 261.939 1.00 37.25 427 THR A O 1
ATOM 2639 N N . TRP A 1 397 ? 297.716 251.428 260.308 1.00 31.40 428 TRP A N 1
ATOM 2640 C CA . TRP A 1 397 ? 296.560 251.546 259.430 1.00 30.51 428 TRP A CA 1
ATOM 2641 C C . TRP A 1 397 ? 296.333 250.328 258.544 1.00 31.12 428 TRP A C 1
ATOM 2642 O O . TRP A 1 397 ? 295.242 250.199 257.978 1.00 33.81 428 TRP A O 1
ATOM 2653 N N . ASN A 1 398 ? 297.319 249.438 258.416 1.00 31.40 429 ASN A N 1
ATOM 2654 C CA . ASN A 1 398 ? 297.216 248.252 257.561 1.00 33.62 429 ASN A CA 1
ATOM 2655 C C . ASN A 1 398 ? 296.816 248.633 256.137 1.00 30.44 429 ASN A C 1
ATOM 2656 O O . ASN A 1 398 ? 295.901 248.061 255.543 1.00 34.40 429 ASN A O 1
ATOM 2661 N N . LEU A 1 399 ? 297.523 249.621 255.587 1.00 32.41 430 LEU A N 1
ATOM 2662 C CA . LEU A 1 399 ? 297.159 250.179 254.289 1.00 32.47 430 LEU A CA 1
ATOM 2663 C C . LEU A 1 399 ? 297.414 249.219 253.134 1.00 31.37 430 LEU A C 1
ATOM 2664 O O . LEU A 1 399 ? 296.657 249.237 252.157 1.00 32.14 430 LEU A O 1
ATOM 2669 N N . LYS A 1 400 ? 298.444 248.376 253.225 1.00 32.50 431 LYS A N 1
ATOM 2670 C CA . LYS A 1 400 ? 298.787 247.487 252.120 1.00 29.58 431 LYS A CA 1
ATOM 2671 C C . LYS A 1 400 ? 297.686 246.488 251.795 1.00 29.85 431 LYS A C 1
ATOM 2672 O O . LYS A 1 400 ? 297.705 245.908 250.704 1.00 31.48 431 LYS A O 1
ATOM 2678 N N . ASP A 1 401 ? 296.736 246.271 252.702 1.00 29.47 432 ASP A N 1
ATOM 2679 C CA . ASP A 1 401 ? 295.604 245.401 252.420 1.00 26.86 432 ASP A CA 1
ATOM 2680 C C . ASP A 1 401 ? 294.548 246.069 251.551 1.00 26.19 432 ASP A C 1
ATOM 2681 O O . ASP A 1 401 ? 293.808 245.373 250.849 1.00 26.86 432 ASP A O 1
ATOM 2686 N N . LEU A 1 402 ? 294.459 247.401 251.578 1.00 24.17 433 LEU A N 1
ATOM 2687 C CA . LEU A 1 402 ? 293.446 248.098 250.794 1.00 21.21 433 LEU A CA 1
ATOM 2688 C C . LEU A 1 402 ? 293.730 248.073 249.300 1.00 18.97 433 LEU A C 1
ATOM 2689 O O . LEU A 1 402 ? 292.782 248.175 248.510 1.00 20.00 433 LEU A O 1
ATOM 2694 N N . MET A 1 403 ? 294.996 247.912 248.905 1.00 18.49 434 MET A N 1
ATOM 2695 C CA . MET A 1 403 ? 295.372 248.019 247.498 1.00 20.22 434 MET A CA 1
ATOM 2696 C C . MET A 1 403 ? 294.505 247.130 246.618 1.00 19.59 434 MET A C 1
ATOM 2697 O O . MET A 1 403 ? 294.011 247.576 245.575 1.00 19.11 434 MET A O 1
ATOM 2702 N N . VAL A 1 404 ? 294.286 245.881 247.038 1.00 16.32 435 VAL A N 1
ATOM 2703 C CA . VAL A 1 404 ? 293.415 244.977 246.291 1.00 17.98 435 VAL A CA 1
ATOM 2704 C C . VAL A 1 404 ? 292.089 245.660 245.988 1.00 18.12 435 VAL A C 1
ATOM 2705 O O . VAL A 1 404 ? 291.758 245.928 244.825 1.00 18.32 435 VAL A O 1
ATOM 2709 N N . LEU A 1 405 ? 291.354 246.034 247.041 1.00 20.77 436 LEU A N 1
ATOM 2710 C CA . LEU A 1 405 ? 290.053 246.666 246.847 1.00 18.47 436 LEU A CA 1
ATOM 2711 C C . LEU A 1 405 ? 290.175 247.919 245.995 1.00 20.49 436 LEU A C 1
ATOM 2712 O O . LEU A 1 405 ? 289.270 248.241 245.218 1.00 23.62 436 LEU A O 1
ATOM 2717 N N . ASN A 1 406 ? 291.296 248.631 246.117 1.00 19.03 437 ASN A N 1
ATOM 2718 C CA . ASN A 1 406 ? 291.455 249.859 245.353 1.00 19.15 437 ASN A CA 1
ATOM 2719 C C . ASN A 1 406 ? 291.900 249.583 243.925 1.00 17.94 437 ASN A C 1
ATOM 2720 O O . ASN A 1 406 ? 291.515 250.319 243.011 1.00 23.01 437 ASN A O 1
ATOM 2725 N N . ASP A 1 407 ? 292.709 248.548 243.701 1.00 17.70 438 ASP A N 1
ATOM 2726 C CA . ASP A 1 407 ? 293.305 248.393 242.380 1.00 17.91 438 ASP A CA 1
ATOM 2727 C C . ASP A 1 407 ? 292.861 247.132 241.660 1.00 14.82 438 ASP A C 1
ATOM 2728 O O . ASP A 1 407 ? 292.218 247.224 240.607 1.00 16.54 438 ASP A O 1
ATOM 2730 N N . VAL A 1 408 ? 293.131 245.958 242.232 1.00 14.16 439 VAL A N 1
ATOM 2731 C CA . VAL A 1 408 ? 292.929 244.710 241.504 1.00 13.95 439 VAL A CA 1
ATOM 2732 C C . VAL A 1 408 ? 291.467 244.554 241.116 1.00 13.25 439 VAL A C 1
ATOM 2733 O O . VAL A 1 408 ? 291.124 244.493 239.928 1.00 11.64 439 VAL A O 1
ATOM 2737 N N . TYR A 1 409 ? 290.580 244.544 242.110 1.00 14.47 440 TYR A N 1
ATOM 2738 C CA . TYR A 1 409 ? 289.159 244.398 241.830 1.00 12.25 440 TYR A CA 1
ATOM 2739 C C . TYR A 1 409 ? 288.632 245.558 240.999 1.00 14.18 440 TYR A C 1
ATOM 2740 O O . TYR A 1 409 ? 287.593 245.427 240.344 1.00 16.31 440 TYR A O 1
ATOM 2749 N N . ARG A 1 410 ? 289.332 246.694 241.003 1.00 14.70 441 ARG A N 1
ATOM 2750 C CA . ARG A 1 410 ? 288.889 247.814 240.183 1.00 13.55 441 ARG A CA 1
ATOM 2751 C C . ARG A 1 410 ? 289.247 247.599 238.718 1.00 14.05 441 ARG A C 1
ATOM 2752 O O . ARG A 1 410 ? 288.502 248.017 237.825 1.00 15.89 441 ARG A O 1
ATOM 2760 N N . VAL A 1 411 ? 290.375 246.941 238.446 1.00 12.68 442 VAL A N 1
ATOM 2761 C CA . VAL A 1 411 ? 290.805 246.776 237.062 1.00 10.96 442 VAL A CA 1
ATOM 2762 C C . VAL A 1 411 ? 290.278 245.486 236.441 1.00 12.08 442 VAL A C 1
ATOM 2763 O O . VAL A 1 411 ? 290.012 245.457 235.230 1.00 12.45 442 VAL A O 1
ATOM 2767 N N . MET A 1 412 ? 290.072 244.435 237.239 1.00 13.77 443 MET A N 1
ATOM 2768 C CA . MET A 1 412 ? 289.494 243.201 236.724 1.00 11.15 443 MET A CA 1
ATOM 2769 C C . MET A 1 412 ? 288.107 243.412 236.135 1.00 11.49 443 MET A C 1
ATOM 2770 O O . MET A 1 412 ? 287.677 242.617 235.294 1.00 13.85 443 MET A O 1
ATOM 2775 N N . ALA A 1 413 ? 287.400 244.461 236.558 1.00 12.65 444 ALA A N 1
ATOM 2776 C CA . ALA A 1 413 ? 286.113 244.777 235.951 1.00 11.00 444 ALA A CA 1
ATOM 2777 C C . ALA A 1 413 ? 286.271 245.161 234.486 1.00 14.57 444 ALA A C 1
ATOM 2778 O O . ALA A 1 413 ? 285.457 244.764 233.645 1.00 19.76 444 ALA A O 1
ATOM 2780 N N . VAL A 1 414 ? 287.312 245.929 234.156 1.00 14.21 445 VAL A N 1
ATOM 2781 C CA . VAL A 1 414 ? 287.491 246.372 232.777 1.00 11.60 445 VAL A CA 1
ATOM 2782 C C . VAL A 1 414 ? 288.452 245.487 231.992 1.00 13.72 445 VAL A C 1
ATOM 2783 O O . VAL A 1 414 ? 288.437 245.521 230.754 1.00 15.25 445 VAL A O 1
ATOM 2787 N N . ASP A 1 415 ? 289.281 244.697 232.669 1.00 13.55 446 ASP A N 1
ATOM 2788 C CA . ASP A 1 415 ? 290.195 243.793 231.989 1.00 11.32 446 ASP A CA 1
ATOM 2789 C C . ASP A 1 415 ? 289.531 242.486 231.576 1.00 10.61 446 ASP A C 1
ATOM 2790 O O . ASP A 1 415 ? 290.115 241.736 230.788 1.00 15.91 446 ASP A O 1
ATOM 2795 N N . ALA A 1 416 ? 288.332 242.199 232.080 1.00 12.33 447 ALA A N 1
ATOM 2796 C CA . ALA A 1 416 ? 287.593 240.998 231.722 1.00 12.03 447 ALA A CA 1
ATOM 2797 C C . ALA A 1 416 ? 286.665 241.212 230.534 1.00 13.21 447 ALA A C 1
ATOM 2798 O O . ALA A 1 416 ? 285.688 240.472 230.380 1.00 18.59 447 ALA A O 1
ATOM 2800 N N . LEU A 1 417 ? 286.947 242.204 229.697 1.00 15.32 448 LEU A N 1
ATOM 2801 C CA . LEU A 1 417 ? 286.155 242.495 228.513 1.00 17.10 448 LEU A CA 1
ATOM 2802 C C . LEU A 1 417 ? 286.991 242.258 227.263 1.00 18.60 448 LEU A C 1
ATOM 2803 O O . LEU A 1 417 ? 288.222 242.332 227.295 1.00 22.48 448 LEU A O 1
ATOM 2808 N N . ALA A 1 418 ? 286.307 241.966 226.155 1.00 17.61 449 ALA A N 1
ATOM 2809 C CA . ALA A 1 418 ? 286.992 241.727 224.891 1.00 19.04 449 ALA A CA 1
ATOM 2810 C C . ALA A 1 418 ? 287.582 242.995 224.290 1.00 23.33 449 ALA A C 1
ATOM 2811 O O . ALA A 1 418 ? 288.352 242.902 223.329 1.00 26.42 449 ALA A O 1
ATOM 2813 N N . SER A 1 419 ? 287.244 244.164 224.826 1.00 21.41 450 SER A N 1
ATOM 2814 C CA . SER A 1 419 ? 287.750 245.438 224.337 1.00 19.42 450 SER A CA 1
ATOM 2815 C C . SER A 1 419 ? 289.004 245.898 225.071 1.00 23.73 450 SER A C 1
ATOM 2816 O O . SER A 1 419 ? 289.456 247.026 224.853 1.00 28.87 450 SER A O 1
ATOM 2819 N N . SER A 1 420 ? 289.569 245.058 225.934 1.00 20.76 451 SER A N 1
ATOM 2820 C CA . SER A 1 420 ? 290.768 245.417 226.674 1.00 18.09 451 SER A CA 1
ATOM 2821 C C . SER A 1 420 ? 291.975 245.458 225.735 1.00 16.80 451 SER A C 1
ATOM 2822 O O . SER A 1 420 ? 291.889 245.135 224.547 1.00 19.09 451 SER A O 1
ATOM 2825 N N . HIS A 1 421 ? 293.114 245.874 226.272 1.00 16.92 452 HIS A N 1
ATOM 2826 C CA . HIS A 1 421 ? 294.353 245.951 225.518 1.00 13.86 452 HIS A CA 1
ATOM 2827 C C . HIS A 1 421 ? 295.511 245.537 226.411 1.00 11.97 452 HIS A C 1
ATOM 2828 O O . HIS A 1 421 ? 295.420 245.628 227.640 1.00 12.23 452 HIS A O 1
ATOM 2835 N N . PRO A 1 422 ? 296.608 245.061 225.824 1.00 13.08 453 PRO A N 1
ATOM 2836 C CA . PRO A 1 422 ? 297.779 244.696 226.627 1.00 11.63 453 PRO A CA 1
ATOM 2837 C C . PRO A 1 422 ? 298.461 245.914 227.232 1.00 10.05 453 PRO A C 1
ATOM 2838 O O . PRO A 1 422 ? 298.271 247.053 226.801 1.00 11.97 453 PRO A O 1
ATOM 2842 N N . LEU A 1 423 ? 299.268 245.652 228.264 1.00 9.45 454 LEU A N 1
ATOM 2843 C CA . LEU A 1 423 ? 300.062 246.712 228.877 1.00 8.60 454 LEU A CA 1
ATOM 2844 C C . LEU A 1 423 ? 301.099 247.267 227.910 1.00 8.64 454 LEU A C 1
ATOM 2845 O O . LEU A 1 423 ? 301.289 248.485 227.826 1.00 8.59 454 LEU A O 1
ATOM 2850 N N . SER A 1 424 ? 301.774 246.395 227.170 1.00 10.62 455 SER A N 1
ATOM 2851 C CA . SER A 1 424 ? 302.927 246.766 226.362 1.00 10.60 455 SER A CA 1
ATOM 2852 C C . SER A 1 424 ? 302.557 246.772 224.886 1.00 12.45 455 SER A C 1
ATOM 2853 O O . SER A 1 424 ? 301.899 245.847 224.401 1.00 15.30 455 SER A O 1
ATOM 2856 N N . THR A 1 425 ? 302.983 247.815 224.182 1.00 15.84 456 THR A N 1
ATOM 2857 C CA . THR A 1 425 ? 302.805 247.969 222.749 1.00 17.14 456 THR A CA 1
ATOM 2858 C C . THR A 1 425 ? 304.112 248.433 222.126 1.00 21.45 456 THR A C 1
ATOM 2859 O O . THR A 1 425 ? 304.931 249.067 222.799 1.00 21.47 456 THR A O 1
ATOM 2861 N N . PRO A 1 426 ? 304.343 248.121 220.850 1.00 25.28 457 PRO A N 1
ATOM 2862 C CA . PRO A 1 426 ? 305.557 248.610 220.185 1.00 21.50 457 PRO A CA 1
ATOM 2863 C C . PRO A 1 426 ? 305.576 250.129 220.095 1.00 21.86 457 PRO A C 1
ATOM 2864 O O . PRO A 1 426 ? 304.535 250.785 220.022 1.00 21.75 457 PRO A O 1
ATOM 2868 N N . ALA A 1 427 ? 306.791 250.686 220.111 1.00 23.19 458 ALA A N 1
ATOM 2869 C CA . ALA A 1 427 ? 306.949 252.137 220.106 1.00 19.60 458 ALA A CA 1
ATOM 2870 C C . ALA A 1 427 ? 306.472 252.761 218.801 1.00 23.85 458 ALA A C 1
ATOM 2871 O O . ALA A 1 427 ? 306.051 253.923 218.791 1.00 27.90 458 ALA A O 1
ATOM 2873 N N . SER A 1 428 ? 306.525 252.013 217.698 1.00 23.55 459 SER A N 1
ATOM 2874 C CA . SER A 1 428 ? 306.113 252.536 216.402 1.00 21.07 459 SER A CA 1
ATOM 2875 C C . SER A 1 428 ? 304.617 252.811 216.318 1.00 22.96 459 SER A C 1
ATOM 2876 O O . SER A 1 428 ? 304.182 253.475 215.372 1.00 30.40 459 SER A O 1
ATOM 2878 N N . GLU A 1 429 ? 303.828 252.327 217.272 1.00 24.59 460 GLU A N 1
ATOM 2879 C CA . GLU A 1 429 ? 302.384 252.513 217.260 1.00 26.86 460 GLU A CA 1
ATOM 2880 C C . GLU A 1 429 ? 301.931 253.761 218.009 1.00 27.94 460 GLU A C 1
ATOM 2881 O O . GLU A 1 429 ? 300.726 254.023 218.067 1.00 31.58 460 GLU A O 1
ATOM 2883 N N . ILE A 1 430 ? 302.853 254.530 218.584 1.00 25.67 461 ILE A N 1
ATOM 2884 C CA . ILE A 1 430 ? 302.526 255.757 219.308 1.00 26.24 461 ILE A CA 1
ATOM 2885 C C . ILE A 1 430 ? 303.390 256.866 218.717 1.00 25.45 461 ILE A C 1
ATOM 2886 O O . ILE A 1 430 ? 304.579 256.971 219.036 1.00 26.67 461 ILE A O 1
ATOM 2891 N N . ASN A 1 431 ? 302.806 257.681 217.848 1.00 27.29 462 ASN A N 1
ATOM 2892 C CA . ASN A 1 431 ? 303.504 258.827 217.270 1.00 28.74 462 ASN A CA 1
ATOM 2893 C C . ASN A 1 431 ? 302.747 260.134 217.448 1.00 30.79 462 ASN A C 1
ATOM 2894 O O . ASN A 1 431 ? 303.365 261.161 217.739 1.00 28.68 462 ASN A O 1
ATOM 2899 N N . THR A 1 432 ? 301.432 260.120 217.283 1.00 35.86 463 THR A N 1
ATOM 2900 C CA . THR A 1 432 ? 300.568 261.285 217.404 1.00 33.96 463 THR A CA 1
ATOM 2901 C C . THR A 1 432 ? 300.411 261.673 218.874 1.00 34.43 463 THR A C 1
ATOM 2902 O O . THR A 1 432 ? 300.331 260.797 219.738 1.00 36.07 463 THR A O 1
ATOM 2906 N N . PRO A 1 433 ? 300.386 262.972 219.188 1.00 36.40 464 PRO A N 1
ATOM 2907 C CA . PRO A 1 433 ? 300.152 263.379 220.584 1.00 33.29 464 PRO A CA 1
ATOM 2908 C C . PRO A 1 433 ? 298.845 262.860 221.161 1.00 33.41 464 PRO A C 1
ATOM 2909 O O . PRO A 1 433 ? 298.766 262.639 222.375 1.00 36.05 464 PRO A O 1
ATOM 2913 N N . ALA A 1 434 ? 297.813 262.668 220.337 1.00 33.90 465 ALA A N 1
ATOM 2914 C CA . ALA A 1 434 ? 296.603 262.013 220.823 1.00 33.27 465 ALA A CA 1
ATOM 2915 C C . ALA A 1 434 ? 296.882 260.566 221.213 1.00 34.96 465 ALA A C 1
ATOM 2916 O O . ALA A 1 434 ? 296.392 260.085 222.242 1.00 36.61 465 ALA A O 1
ATOM 2918 N N . GLN A 1 435 ? 297.679 259.861 220.407 1.00 36.68 466 GLN A N 1
ATOM 2919 C CA . GLN A 1 435 ? 298.087 258.508 220.769 1.00 33.19 466 GLN A CA 1
ATOM 2920 C C . GLN A 1 435 ? 298.903 258.510 222.054 1.00 31.86 466 GLN A C 1
ATOM 2921 O O . GLN A 1 435 ? 298.775 257.600 222.881 1.00 34.78 466 GLN A O 1
ATOM 2927 N N . ILE A 1 436 ? 299.753 259.524 222.236 1.00 29.67 467 ILE A N 1
ATOM 2928 C CA . ILE A 1 436 ? 300.532 259.637 223.465 1.00 28.19 467 ILE A CA 1
ATOM 2929 C C . ILE A 1 436 ? 299.615 259.842 224.663 1.00 29.81 467 ILE A C 1
ATOM 2930 O O . ILE A 1 436 ? 299.808 259.236 225.723 1.00 33.60 467 ILE A O 1
ATOM 2935 N N . SER A 1 437 ? 298.605 260.700 224.518 1.00 30.46 468 SER A N 1
ATOM 2936 C CA . SER A 1 437 ? 297.663 260.926 225.607 1.00 28.20 468 SER A CA 1
ATOM 2937 C C . SER A 1 437 ? 296.785 259.711 225.876 1.00 33.10 468 SER A C 1
ATOM 2938 O O . SER A 1 437 ? 296.272 259.567 226.990 1.00 30.02 468 SER A O 1
ATOM 2940 N N . GLU A 1 438 ? 296.599 258.841 224.881 1.00 35.08 469 GLU A N 1
ATOM 2941 C CA . GLU A 1 438 ? 295.737 257.678 225.058 1.00 32.52 469 GLU A CA 1
ATOM 2942 C C . GLU A 1 438 ? 296.302 256.656 226.041 1.00 29.51 469 GLU A C 1
ATOM 2943 O O . GLU A 1 438 ? 295.533 255.860 226.589 1.00 29.35 469 GLU A O 1
ATOM 2945 N N . VAL A 1 439 ? 297.617 256.655 226.279 1.00 25.98 470 VAL A N 1
ATOM 2946 C CA . VAL A 1 439 ? 298.216 255.633 227.138 1.00 24.79 470 VAL A CA 1
ATOM 2947 C C . VAL A 1 439 ? 298.033 255.908 228.621 1.00 24.74 470 VAL A C 1
ATOM 2948 O O . VAL A 1 439 ? 298.394 255.059 229.444 1.00 25.46 470 VAL A O 1
ATOM 2952 N N . PHE A 1 440 ? 297.489 257.068 228.992 1.00 26.22 471 PHE A N 1
ATOM 2953 C CA . PHE A 1 440 ? 297.237 257.398 230.395 1.00 18.50 471 PHE A CA 1
ATOM 2954 C C . PHE A 1 440 ? 295.830 256.933 230.761 1.00 20.76 471 PHE A C 1
ATOM 2955 O O . PHE A 1 440 ? 294.886 257.718 230.868 1.00 26.25 471 PHE A O 1
ATOM 2963 N N . ASP A 1 441 ? 295.692 255.625 230.962 1.00 20.12 472 ASP A N 1
ATOM 2964 C CA . ASP A 1 441 ? 294.409 255.021 231.292 1.00 20.15 472 ASP A CA 1
ATOM 2965 C C . ASP A 1 441 ? 294.546 254.173 232.550 1.00 21.71 472 ASP A C 1
ATOM 2966 O O . ASP A 1 441 ? 295.647 253.933 233.050 1.00 19.58 472 ASP A O 1
ATOM 2971 N N . SER A 1 442 ? 293.398 253.716 233.061 1.00 22.96 473 SER A N 1
ATOM 2972 C CA . SER A 1 442 ? 293.379 252.981 234.323 1.00 20.66 473 SER A CA 1
ATOM 2973 C C . SER A 1 442 ? 294.106 251.647 234.222 1.00 20.59 473 SER A C 1
ATOM 2974 O O . SER A 1 442 ? 294.588 251.130 235.237 1.00 23.11 473 SER A O 1
ATOM 2977 N N . ILE A 1 443 ? 294.186 251.071 233.021 1.00 19.71 474 ILE A N 1
ATOM 2978 C CA . ILE A 1 443 ? 294.916 249.818 232.851 1.00 16.71 474 ILE A CA 1
ATOM 2979 C C . ILE A 1 443 ? 296.380 250.009 233.221 1.00 17.20 474 ILE A C 1
ATOM 2980 O O . ILE A 1 443 ? 296.922 249.285 234.064 1.00 15.31 474 ILE A O 1
ATOM 2985 N N . SER A 1 444 ? 297.016 251.035 232.650 1.00 18.40 475 SER A N 1
ATOM 2986 C CA . SER A 1 444 ? 298.449 251.242 232.843 1.00 16.28 475 SER A CA 1
ATOM 2987 C C . SER A 1 444 ? 298.798 251.422 234.315 1.00 15.96 475 SER A C 1
ATOM 2988 O O . SER A 1 444 ? 299.864 250.988 234.765 1.00 18.14 475 SER A O 1
ATOM 2991 N N . TYR A 1 445 ? 297.916 252.062 235.080 1.00 15.95 476 TYR A N 1
ATOM 2992 C CA . TYR A 1 445 ? 298.160 252.234 236.507 1.00 12.27 476 TYR A CA 1
ATOM 2993 C C . TYR A 1 445 ? 297.867 250.951 237.276 1.00 12.07 476 TYR A C 1
ATOM 2994 O O . TYR A 1 445 ? 298.767 250.352 237.876 1.00 12.60 476 TYR A O 1
ATOM 3003 N N . SER A 1 446 ? 296.610 250.501 237.243 1.00 12.61 477 SER A N 1
ATOM 3004 C CA . SER A 1 446 ? 296.174 249.440 238.145 1.00 9.70 477 SER A CA 1
ATOM 3005 C C . SER A 1 446 ? 296.776 248.089 237.775 1.00 7.99 477 SER A C 1
ATOM 3006 O O . SER A 1 446 ? 297.298 247.380 238.643 1.00 10.73 477 SER A O 1
ATOM 3009 N N . LYS A 1 447 ? 296.708 247.699 236.498 1.00 7.25 478 LYS A N 1
ATOM 3010 C CA . LYS A 1 447 ? 297.228 246.387 236.134 1.00 8.07 478 LYS A CA 1
ATOM 3011 C C . LYS A 1 447 ? 298.748 246.358 236.198 1.00 8.34 478 LYS A C 1
ATOM 3012 O O . LYS A 1 447 ? 299.332 245.320 236.530 1.00 10.60 478 LYS A O 1
ATOM 3018 N N . GLY A 1 448 ? 299.403 247.477 235.887 1.00 7.95 479 GLY A N 1
ATOM 3019 C CA . GLY A 1 448 ? 300.838 247.559 236.093 1.00 6.84 479 GLY A CA 1
ATOM 3020 C C . GLY A 1 448 ? 301.219 247.379 237.548 1.00 7.53 479 GLY A C 1
ATOM 3021 O O . GLY A 1 448 ? 302.151 246.636 237.871 1.00 7.78 479 GLY A O 1
ATOM 3022 N N . ALA A 1 449 ? 300.483 248.034 238.451 1.00 8.18 480 ALA A N 1
ATOM 3023 C CA . ALA A 1 449 ? 300.721 247.844 239.876 1.00 7.78 480 ALA A CA 1
ATOM 3024 C C . ALA A 1 449 ? 300.500 246.394 240.282 1.00 7.77 480 ALA A C 1
ATOM 3025 O O . ALA A 1 449 ? 301.276 245.837 241.066 1.00 10.93 480 ALA A O 1
ATOM 3027 N N . SER A 1 450 ? 299.453 245.763 239.748 1.00 7.68 481 SER A N 1
ATOM 3028 C CA . SER A 1 450 ? 299.146 244.380 240.107 1.00 7.23 481 SER A CA 1
ATOM 3029 C C . SER A 1 450 ? 300.245 243.425 239.652 1.00 7.52 481 SER A C 1
ATOM 3030 O O . SER A 1 450 ? 300.687 242.558 240.417 1.00 9.73 481 SER A O 1
ATOM 3033 N N . VAL A 1 451 ? 300.699 243.565 238.405 1.00 6.41 482 VAL A N 1
ATOM 3034 C CA . VAL A 1 451 ? 301.718 242.651 237.896 1.00 7.93 482 VAL A CA 1
ATOM 3035 C C . VAL A 1 451 ? 303.052 242.890 238.595 1.00 8.26 482 VAL A C 1
ATOM 3036 O O . VAL A 1 451 ? 303.796 241.942 238.870 1.00 8.48 482 VAL A O 1
ATOM 3040 N N . LEU A 1 452 ? 303.376 244.149 238.909 1.00 9.01 483 LEU A N 1
ATOM 3041 C CA . LEU A 1 452 ? 304.619 244.413 239.627 1.00 7.75 483 LEU A CA 1
ATOM 3042 C C . LEU A 1 452 ? 304.556 243.889 241.057 1.00 10.10 483 LEU A C 1
ATOM 3043 O O . LEU A 1 452 ? 305.559 243.399 241.586 1.00 11.67 483 LEU A O 1
ATOM 3048 N N . ARG A 1 453 ? 303.384 243.965 241.693 1.00 8.48 484 ARG A N 1
ATOM 3049 C CA . ARG A 1 453 ? 303.215 243.384 243.020 1.00 8.41 484 ARG A CA 1
ATOM 3050 C C . ARG A 1 453 ? 303.376 241.868 242.985 1.00 10.43 484 ARG A C 1
ATOM 3051 O O . ARG A 1 453 ? 304.030 241.284 243.857 1.00 14.33 484 ARG A O 1
ATOM 3059 N N . MET A 1 454 ? 302.797 241.215 241.974 1.00 10.78 485 MET A N 1
ATOM 3060 C CA . MET A 1 454 ? 302.961 239.770 241.834 1.00 8.69 485 MET A CA 1
ATOM 3061 C C . MET A 1 454 ? 304.424 239.397 241.609 1.00 10.73 485 MET A C 1
ATOM 3062 O O . MET A 1 454 ? 304.935 238.447 242.220 1.00 14.57 485 MET A O 1
ATOM 3067 N N . LEU A 1 455 ? 305.114 240.147 240.744 1.00 10.88 486 LEU A N 1
ATOM 3068 C CA . LEU A 1 455 ? 306.530 239.898 240.492 1.00 10.74 486 LEU A CA 1
ATOM 3069 C C . LEU A 1 455 ? 307.358 240.070 241.758 1.00 13.84 486 LEU A C 1
ATOM 3070 O O . LEU A 1 455 ? 308.242 239.255 242.047 1.00 14.92 486 LEU A O 1
ATOM 3075 N N . SER A 1 456 ? 307.084 241.124 242.528 1.00 13.30 487 SER A N 1
ATOM 3076 C CA . SER A 1 456 ? 307.787 241.326 243.788 1.00 14.10 487 SER A CA 1
ATOM 3077 C C . SER A 1 456 ? 307.504 240.202 244.772 1.00 18.13 487 SER A C 1
ATOM 3078 O O . SER A 1 456 ? 308.381 239.833 245.560 1.00 23.45 487 SER A O 1
ATOM 3081 N N . ASN A 1 457 ? 306.289 239.651 244.751 1.00 18.86 488 ASN A N 1
ATOM 3082 C CA . ASN A 1 457 ? 305.950 238.612 245.717 1.00 16.50 488 ASN A CA 1
ATOM 3083 C C . ASN A 1 457 ? 306.608 237.280 245.376 1.00 19.12 488 ASN A C 1
ATOM 3084 O O . ASN A 1 457 ? 307.089 236.582 246.276 1.00 25.33 488 ASN A O 1
ATOM 3089 N N . PHE A 1 458 ? 306.645 236.894 244.099 1.00 17.66 489 PHE A N 1
ATOM 3090 C CA . PHE A 1 458 ? 307.268 235.599 243.832 1.00 16.27 489 PHE A CA 1
ATOM 3091 C C . PHE A 1 458 ? 308.783 235.681 243.677 1.00 20.35 489 PHE A C 1
ATOM 3092 O O . PHE A 1 458 ? 309.425 234.641 243.501 1.00 26.78 489 PHE A O 1
ATOM 3100 N N . LEU A 1 459 ? 309.371 236.873 243.747 1.00 21.99 490 LEU A N 1
ATOM 3101 C CA . LEU A 1 459 ? 310.819 237.028 243.790 1.00 23.31 490 LEU A CA 1
ATOM 3102 C C . LEU A 1 459 ? 311.332 237.426 245.166 1.00 26.43 490 LEU A C 1
ATOM 3103 O O . LEU A 1 459 ? 312.533 237.674 245.308 1.00 32.95 490 LEU A O 1
ATOM 3108 N N . THR A 1 460 ? 310.450 237.512 246.167 1.00 26.27 491 THR A N 1
ATOM 3109 C CA . THR A 1 460 ? 310.762 237.982 247.517 1.00 24.12 491 THR A CA 1
ATOM 3110 C C . THR A 1 460 ? 311.122 239.464 247.515 1.00 27.04 491 THR A C 1
ATOM 3111 O O . THR A 1 460 ? 311.560 240.007 246.496 1.00 28.49 491 THR A O 1
ATOM 3113 N N . GLU A 1 461 ? 310.929 240.131 248.655 1.00 29.50 492 GLU A N 1
ATOM 3114 C CA . GLU A 1 461 ? 311.136 241.575 248.712 1.00 29.80 492 GLU A CA 1
ATOM 3115 C C . GLU A 1 461 ? 312.615 241.937 248.631 1.00 32.41 492 GLU A C 1
ATOM 3116 O O . GLU A 1 461 ? 312.974 242.959 248.036 1.00 34.75 492 GLU A O 1
ATOM 3118 N N . ASP A 1 462 ? 313.485 241.120 249.228 1.00 33.60 493 ASP A N 1
ATOM 3119 C CA . ASP A 1 462 ? 314.909 241.446 249.265 1.00 33.35 493 ASP A CA 1
ATOM 3120 C C . ASP A 1 462 ? 315.518 241.450 247.867 1.00 35.42 493 ASP A C 1
ATOM 3121 O O . ASP A 1 462 ? 316.226 242.393 247.490 1.00 38.03 493 ASP A O 1
ATOM 3123 N N . LEU A 1 463 ? 315.258 240.400 247.084 1.00 32.15 494 LEU A N 1
ATOM 3124 C CA . LEU A 1 463 ? 315.794 240.339 245.728 1.00 32.65 494 LEU A CA 1
ATOM 3125 C C . LEU A 1 463 ? 315.215 241.446 244.859 1.00 32.29 494 LEU A C 1
ATOM 3126 O O . LEU A 1 463 ? 315.923 242.032 244.031 1.00 36.40 494 LEU A O 1
ATOM 3131 N N . PHE A 1 464 ? 313.924 241.738 245.027 1.00 31.29 495 PHE A N 1
ATOM 3132 C CA . PHE A 1 464 ? 313.300 242.816 244.269 1.00 29.40 495 PHE A CA 1
ATOM 3133 C C . PHE A 1 464 ? 313.958 244.155 244.579 1.00 27.02 495 PHE A C 1
ATOM 3134 O O . PHE A 1 464 ? 314.261 244.933 243.667 1.00 26.67 495 PHE A O 1
ATOM 3142 N N . LYS A 1 465 ? 314.206 244.430 245.862 1.00 30.76 496 LYS A N 1
ATOM 3143 C CA . LYS A 1 465 ? 314.861 245.677 246.241 1.00 30.33 496 LYS A CA 1
ATOM 3144 C C . LYS A 1 465 ? 316.288 245.742 245.712 1.00 31.42 496 LYS A C 1
ATOM 3145 O O . LYS A 1 465 ? 316.741 246.803 245.271 1.00 32.97 496 LYS A O 1
ATOM 3151 N N . MET A 1 466 ? 317.017 244.624 245.760 1.00 32.03 497 MET A N 1
ATOM 3152 C CA . MET A 1 466 ? 318.378 244.617 245.231 1.00 30.73 497 MET A CA 1
ATOM 3153 C C . MET A 1 466 ? 318.390 244.895 243.732 1.00 28.65 497 MET A C 1
ATOM 3154 O O . MET A 1 466 ? 319.217 245.677 243.243 1.00 36.30 497 MET A O 1
ATOM 3159 N N . GLY A 1 467 ? 317.473 244.273 242.989 1.00 27.51 498 GLY A N 1
ATOM 3160 C CA . GLY A 1 467 ? 317.387 244.539 241.563 1.00 23.27 498 GLY A CA 1
ATOM 3161 C C . GLY A 1 467 ? 317.018 245.978 241.260 1.00 23.84 498 GLY A C 1
ATOM 3162 O O . GLY A 1 467 ? 317.578 246.593 240.349 1.00 27.75 498 GLY A O 1
ATOM 3163 N N . ILE A 1 468 ? 316.076 246.537 242.024 1.00 24.26 499 ILE A N 1
ATOM 3164 C CA . ILE A 1 468 ? 315.684 247.929 241.824 1.00 22.49 499 ILE A CA 1
ATOM 3165 C C . ILE A 1 468 ? 316.856 248.861 242.103 1.00 26.77 499 ILE A C 1
ATOM 3166 O O . ILE A 1 468 ? 317.088 249.827 241.367 1.00 30.50 499 ILE A O 1
ATOM 3171 N N . ALA A 1 469 ? 317.607 248.593 243.174 1.00 31.37 500 ALA A N 1
ATOM 3172 C CA . ALA A 1 469 ? 318.758 249.428 243.503 1.00 28.22 500 ALA A CA 1
ATOM 3173 C C . ALA A 1 469 ? 319.824 249.357 242.419 1.00 26.67 500 ALA A C 1
ATOM 3174 O O . ALA A 1 469 ? 320.398 250.384 242.036 1.00 27.71 500 ALA A O 1
ATOM 3176 N N . SER A 1 470 ? 320.105 248.153 241.911 1.00 24.20 501 SER A N 1
ATOM 3177 C CA . SER A 1 470 ? 321.080 248.022 240.831 1.00 25.49 501 SER A CA 1
ATOM 3178 C C . SER A 1 470 ? 320.620 248.765 239.583 1.00 28.92 501 SER A C 1
ATOM 3179 O O . SER A 1 470 ? 321.415 249.451 238.928 1.00 30.33 501 SER A O 1
ATOM 3181 N N . TYR A 1 471 ? 319.335 248.644 239.246 1.00 29.02 502 TYR A N 1
ATOM 3182 C CA . TYR A 1 471 ? 318.792 249.328 238.079 1.00 24.66 502 TYR A CA 1
ATOM 3183 C C . TYR A 1 471 ? 318.883 250.843 238.228 1.00 24.72 502 TYR A C 1
ATOM 3184 O O . TYR A 1 471 ? 319.218 251.549 237.271 1.00 24.79 502 TYR A O 1
ATOM 3193 N N . LEU A 1 472 ? 318.584 251.361 239.423 1.00 28.61 503 LEU A N 1
ATOM 3194 C CA . LEU A 1 472 ? 318.674 252.800 239.650 1.00 26.31 503 LEU A CA 1
ATOM 3195 C C . LEU A 1 472 ? 320.115 253.286 239.589 1.00 28.57 503 LEU A C 1
ATOM 3196 O O . LEU A 1 472 ? 320.390 254.363 239.049 1.00 32.68 503 LEU A O 1
ATOM 3201 N N . HIS A 1 473 ? 321.049 252.515 240.150 1.00 30.18 504 HIS A N 1
ATOM 3202 C CA . HIS A 1 473 ? 322.445 252.937 240.153 1.00 31.21 504 HIS A CA 1
ATOM 3203 C C . HIS A 1 473 ? 323.039 252.913 238.750 1.00 31.69 504 HIS A C 1
ATOM 3204 O O . HIS A 1 473 ? 323.818 253.801 238.386 1.00 36.79 504 HIS A O 1
ATOM 3206 N N . THR A 1 474 ? 322.685 251.907 237.948 1.00 31.06 505 THR A N 1
ATOM 3207 C CA . THR A 1 474 ? 323.320 251.749 236.643 1.00 29.13 505 THR A CA 1
ATOM 3208 C C . THR A 1 474 ? 322.888 252.837 235.663 1.00 30.17 505 THR A C 1
ATOM 3209 O O . THR A 1 474 ? 323.711 253.339 234.889 1.00 36.80 505 THR A O 1
ATOM 3213 N N . TYR A 1 475 ? 321.612 253.223 235.682 1.00 27.89 506 TYR A N 1
ATOM 3214 C CA . TYR A 1 475 ? 321.049 254.077 234.641 1.00 26.64 506 TYR A CA 1
ATOM 3215 C C . TYR A 1 475 ? 320.620 255.444 235.165 1.00 26.43 506 TYR A C 1
ATOM 3216 O O . TYR A 1 475 ? 319.681 256.042 234.638 1.00 27.72 506 TYR A O 1
ATOM 3225 N N . LYS A 1 476 ? 321.289 255.958 236.193 1.00 31.57 507 LYS A N 1
ATOM 3226 C CA . LYS A 1 476 ? 320.925 257.265 236.722 1.00 29.67 507 LYS A CA 1
ATOM 3227 C C . LYS A 1 476 ? 321.196 258.357 235.693 1.00 27.78 507 LYS A C 1
ATOM 3228 O O . LYS A 1 476 ? 322.200 258.323 234.977 1.00 27.38 507 LYS A O 1
ATOM 3234 N N . TYR A 1 477 ? 320.283 259.330 235.628 1.00 26.22 508 TYR A N 1
ATOM 3235 C CA . TYR A 1 477 ? 320.324 260.404 234.632 1.00 27.24 508 TYR A CA 1
ATOM 3236 C C . TYR A 1 477 ? 320.330 259.843 233.211 1.00 28.90 508 TYR A C 1
ATOM 3237 O O . TYR A 1 477 ? 321.058 260.319 232.338 1.00 29.63 508 TYR A O 1
ATOM 3246 N N . GLY A 1 478 ? 319.505 258.826 232.976 1.00 31.12 509 GLY A N 1
ATOM 3247 C CA . GLY A 1 478 ? 319.417 258.200 231.671 1.00 28.98 509 GLY A CA 1
ATOM 3248 C C . GLY A 1 478 ? 318.027 257.692 231.349 1.00 25.87 509 GLY A C 1
ATOM 3249 O O . GLY A 1 478 ? 317.079 257.951 232.094 1.00 23.19 509 GLY A O 1
ATOM 3250 N N . ASN A 1 479 ? 317.894 256.969 230.238 1.00 29.56 510 ASN A N 1
ATOM 3251 C CA . ASN A 1 479 ? 316.624 256.411 229.800 1.00 26.36 510 ASN A CA 1
ATOM 3252 C C . ASN A 1 479 ? 316.749 254.901 229.645 1.00 27.17 510 ASN A C 1
ATOM 3253 O O . ASN A 1 479 ? 317.822 254.382 229.324 1.00 28.62 510 ASN A O 1
ATOM 3258 N N . THR A 1 480 ? 315.640 254.198 229.878 1.00 26.79 511 THR A N 1
ATOM 3259 C CA . THR A 1 480 ? 315.643 252.742 229.904 1.00 25.37 511 THR A CA 1
ATOM 3260 C C . THR A 1 480 ? 314.388 252.190 229.243 1.00 24.26 511 THR A C 1
ATOM 3261 O O . THR A 1 480 ? 313.454 252.921 228.904 1.00 23.82 511 THR A O 1
ATOM 3265 N N . ILE A 1 481 ? 314.393 250.869 229.064 1.00 28.27 512 ILE A N 1
ATOM 3266 C CA . ILE A 1 481 ? 313.221 250.089 228.694 1.00 27.16 512 ILE A CA 1
ATOM 3267 C C . ILE A 1 481 ? 313.057 248.992 229.740 1.00 22.51 512 ILE A C 1
ATOM 3268 O O . ILE A 1 481 ? 313.940 248.758 230.565 1.00 23.36 512 ILE A O 1
ATOM 3273 N N . TYR A 1 482 ? 311.903 248.318 229.709 1.00 20.71 513 TYR A N 1
ATOM 3274 C CA . TYR A 1 482 ? 311.623 247.311 230.730 1.00 22.72 513 TYR A CA 1
ATOM 3275 C C . TYR A 1 482 ? 312.552 246.106 230.634 1.00 20.35 513 TYR A C 1
ATOM 3276 O O . TYR A 1 482 ? 312.737 245.399 231.634 1.00 23.07 513 TYR A O 1
ATOM 3285 N N . LEU A 1 483 ? 313.143 245.861 229.462 1.00 17.84 514 LEU A N 1
ATOM 3286 C CA . LEU A 1 483 ? 314.081 244.754 229.322 1.00 18.67 514 LEU A CA 1
ATOM 3287 C C . LEU A 1 483 ? 315.308 244.940 230.203 1.00 24.07 514 LEU A C 1
ATOM 3288 O O . LEU A 1 483 ? 315.865 243.958 230.704 1.00 28.12 514 LEU A O 1
ATOM 3293 N N . ASN A 1 484 ? 315.745 246.185 230.409 1.00 22.75 515 ASN A N 1
ATOM 3294 C CA . ASN A 1 484 ? 316.875 246.433 231.299 1.00 21.03 515 ASN A CA 1
ATOM 3295 C C . ASN A 1 484 ? 316.543 246.047 232.735 1.00 24.39 515 ASN A C 1
ATOM 3296 O O . ASN A 1 484 ? 317.363 245.433 233.430 1.00 29.66 515 ASN A O 1
ATOM 3301 N N . LEU A 1 485 ? 315.340 246.399 233.197 1.00 20.68 516 LEU A N 1
ATOM 3302 C CA . LEU A 1 485 ? 314.916 246.008 234.536 1.00 20.53 516 LEU A CA 1
ATOM 3303 C C . LEU A 1 485 ? 314.806 244.493 234.655 1.00 21.69 516 LEU A C 1
ATOM 3304 O O . LEU A 1 485 ? 315.198 243.911 235.676 1.00 24.62 516 LEU A O 1
ATOM 3309 N N . TRP A 1 486 ? 314.276 243.834 233.619 1.00 19.74 517 TRP A N 1
ATOM 3310 C CA . TRP A 1 486 ? 314.217 242.376 233.640 1.00 21.20 517 TRP A CA 1
ATOM 3311 C C . TRP A 1 486 ? 315.613 241.771 233.716 1.00 22.39 517 TRP A C 1
ATOM 3312 O O . TRP A 1 486 ? 315.832 240.789 234.433 1.00 24.80 517 TRP A O 1
ATOM 3323 N N . GLU A 1 487 ? 316.568 242.339 232.977 1.00 22.78 518 GLU A N 1
ATOM 3324 C CA . GLU A 1 487 ? 317.935 241.827 233.001 1.00 25.18 518 GLU A CA 1
ATOM 3325 C C . GLU A 1 487 ? 318.570 241.998 234.375 1.00 27.02 518 GLU A C 1
ATOM 3326 O O . GLU A 1 487 ? 319.265 241.099 234.861 1.00 28.37 518 GLU A O 1
ATOM 3328 N N . HIS A 1 488 ? 318.349 243.147 235.016 1.00 26.98 519 HIS A N 1
ATOM 3329 C CA . HIS A 1 488 ? 318.895 243.350 236.356 1.00 24.88 519 HIS A CA 1
ATOM 3330 C C . HIS A 1 488 ? 318.279 242.382 237.361 1.00 28.22 519 HIS A C 1
ATOM 3331 O O . HIS A 1 488 ? 318.988 241.813 238.205 1.00 33.27 519 HIS A O 1
ATOM 3338 N N . LEU A 1 489 ? 316.962 242.173 237.283 1.00 26.26 520 LEU A N 1
ATOM 3339 C CA . LEU A 1 489 ? 316.322 241.208 238.172 1.00 22.48 520 LEU A CA 1
ATOM 3340 C C . LEU A 1 489 ? 316.845 239.798 237.923 1.00 25.29 520 LEU A C 1
ATOM 3341 O O . LEU A 1 489 ? 317.059 239.033 238.870 1.00 28.69 520 LEU A O 1
ATOM 3346 N N . GLN A 1 490 ? 317.061 239.437 236.656 1.00 25.45 521 GLN A N 1
ATOM 3347 C CA . GLN A 1 490 ? 317.603 238.120 236.338 1.00 29.22 521 GLN A CA 1
ATOM 3348 C C . GLN A 1 490 ? 319.017 237.960 236.880 1.00 33.07 521 GLN A C 1
ATOM 3349 O O . GLN A 1 490 ? 319.386 236.885 237.363 1.00 35.45 521 GLN A O 1
ATOM 3355 N N . GLN A 1 491 ? 319.828 239.016 236.793 1.00 31.44 522 GLN A N 1
ATOM 3356 C CA . GLN A 1 491 ? 321.173 238.968 237.358 1.00 34.13 522 GLN A CA 1
ATOM 3357 C C . GLN A 1 491 ? 321.124 238.753 238.864 1.00 36.65 522 GLN A C 1
ATOM 3358 O O . GLN A 1 491 ? 321.904 237.970 239.417 1.00 39.40 522 GLN A O 1
ATOM 3364 N N . VAL A 1 492 ? 320.214 239.450 239.546 1.00 38.54 523 VAL A N 1
ATOM 3365 C CA . VAL A 1 492 ? 320.083 239.269 240.991 1.00 35.02 523 VAL A CA 1
ATOM 3366 C C . VAL A 1 492 ? 319.634 237.848 241.31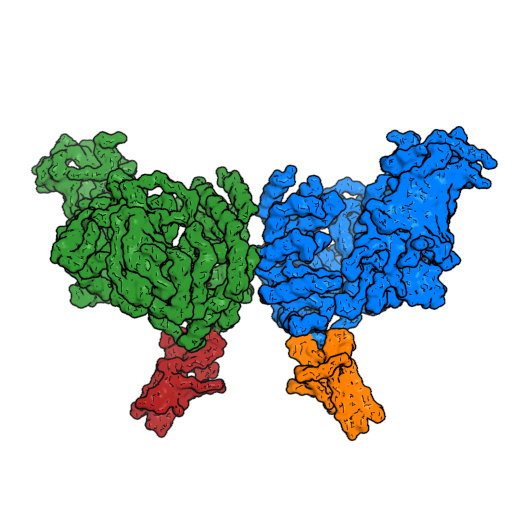6 1.00 34.18 523 VAL A C 1
ATOM 3367 O O . VAL A 1 492 ? 320.119 237.232 242.273 1.00 35.40 523 VAL A O 1
ATOM 3371 N N . VAL A 1 493 ? 318.701 237.308 240.529 1.00 36.79 524 VAL A N 1
ATOM 3372 C CA . VAL A 1 493 ? 318.204 235.955 240.773 1.00 38.33 524 VAL A CA 1
ATOM 3373 C C . VAL A 1 493 ? 319.310 234.925 240.571 1.00 41.85 524 VAL A C 1
ATOM 3374 O O . VAL A 1 493 ? 319.455 233.985 241.362 1.00 46.12 524 VAL A O 1
ATOM 3378 N N . ASP A 1 494 ? 320.107 235.083 239.511 1.00 44.84 525 ASP A N 1
ATOM 3379 C CA . ASP A 1 494 ? 321.132 234.091 239.197 1.00 45.11 525 ASP A CA 1
ATOM 3380 C C . ASP A 1 494 ? 322.241 234.055 240.242 1.00 45.47 525 ASP A C 1
ATOM 3381 O O . ASP A 1 494 ? 322.971 233.061 240.331 1.00 47.47 525 ASP A O 1
ATOM 3386 N N . LYS A 1 495 ? 322.386 235.113 241.034 1.00 47.09 526 LYS A N 1
ATOM 3387 C CA . LYS A 1 495 ? 323.454 235.199 242.023 1.00 44.83 526 LYS A CA 1
ATOM 3388 C C . LYS A 1 495 ? 323.086 234.565 243.359 1.00 47.59 526 LYS A C 1
ATOM 3389 O O . LYS A 1 495 ? 323.880 234.645 244.301 1.00 51.97 526 LYS A O 1
ATOM 3391 N N . GLN A 1 496 ? 321.914 233.947 243.468 1.00 47.64 527 GLN A N 1
ATOM 3392 C CA . GLN A 1 496 ? 321.481 233.299 244.695 1.00 48.19 527 GLN A CA 1
ATOM 3393 C C . GLN A 1 496 ? 320.942 231.915 244.370 1.00 51.96 527 GLN A C 1
ATOM 3394 O O . GLN A 1 496 ? 320.367 231.706 243.295 1.00 52.51 527 GLN A O 1
ATOM 3400 N N . PRO A 1 497 ? 321.122 230.948 245.273 1.00 55.37 528 PRO A N 1
ATOM 3401 C CA . PRO A 1 497 ? 320.663 229.582 244.992 1.00 53.35 528 PRO A CA 1
ATOM 3402 C C . PRO A 1 497 ? 319.292 229.258 245.568 1.00 54.30 528 PRO A C 1
ATOM 3403 O O . PRO A 1 497 ? 318.732 228.197 245.276 1.00 57.55 528 PRO A O 1
ATOM 3407 N N . THR A 1 498 ? 318.743 230.155 246.388 1.00 56.17 529 THR A N 1
ATOM 3408 C CA . THR A 1 498 ? 317.529 229.836 247.136 1.00 56.54 529 THR A CA 1
ATOM 3409 C C . THR A 1 498 ? 316.294 229.797 246.240 1.00 56.12 529 THR A C 1
ATOM 3410 O O . THR A 1 498 ? 315.527 228.829 246.274 1.00 54.47 529 THR A O 1
ATOM 3412 N N . ILE A 1 499 ? 316.084 230.834 245.435 1.00 53.81 530 ILE A N 1
ATOM 3413 C CA . ILE A 1 499 ? 314.864 230.972 244.645 1.00 51.97 530 ILE A CA 1
ATOM 3414 C C . ILE A 1 499 ? 315.099 230.407 243.252 1.00 48.87 530 ILE A C 1
ATOM 3415 O O . ILE A 1 499 ? 316.069 230.772 242.577 1.00 49.14 530 ILE A O 1
ATOM 3420 N N . LYS A 1 500 ? 314.209 229.517 242.819 1.00 46.16 531 LYS A N 1
ATOM 3421 C CA . LYS A 1 500 ? 314.278 228.894 241.504 1.00 38.45 531 LYS A CA 1
ATOM 3422 C C . LYS A 1 500 ? 313.000 229.199 240.736 1.00 35.07 531 LYS A C 1
ATOM 3423 O O . LYS A 1 500 ? 311.899 229.093 241.288 1.00 35.51 531 LYS A O 1
ATOM 3425 N N . LEU A 1 501 ? 313.148 229.574 239.466 1.00 29.26 532 LEU A N 1
ATOM 3426 C CA . LEU A 1 501 ? 312.027 229.942 238.619 1.00 23.04 532 LEU A CA 1
ATOM 3427 C C . LEU A 1 501 ? 311.881 228.963 237.457 1.00 22.11 532 LEU A C 1
ATOM 3428 O O . LEU A 1 501 ? 312.871 228.386 236.997 1.00 22.00 532 LEU A O 1
ATOM 3433 N N . PRO A 1 502 ? 310.658 228.748 236.965 1.00 22.49 533 PRO A N 1
ATOM 3434 C CA . PRO A 1 502 ? 310.482 227.856 235.807 1.00 17.87 533 PRO A CA 1
ATOM 3435 C C . PRO A 1 502 ? 311.133 228.371 234.537 1.00 17.64 533 PRO A C 1
ATOM 3436 O O . PRO A 1 502 ? 311.400 227.575 233.629 1.00 22.11 533 PRO A O 1
ATOM 3440 N N . ASP A 1 503 ? 311.394 229.670 234.442 1.00 18.13 534 ASP A N 1
ATOM 3441 C CA . ASP A 1 503 ? 312.005 230.272 233.264 1.00 15.46 534 ASP A CA 1
ATOM 3442 C C . ASP A 1 503 ? 312.663 231.578 233.695 1.00 16.70 534 ASP A C 1
ATOM 3443 O O . ASP A 1 503 ? 312.823 231.845 234.890 1.00 18.72 534 ASP A O 1
ATOM 3445 N N . THR A 1 504 ? 313.052 232.392 232.719 1.00 18.26 535 THR A N 1
ATOM 3446 C CA . THR A 1 504 ? 313.639 233.689 233.010 1.00 18.40 535 THR A CA 1
ATOM 3447 C C . THR A 1 504 ? 312.552 234.688 233.406 1.00 16.32 535 THR A C 1
ATOM 3448 O O . THR A 1 504 ? 311.358 234.464 233.199 1.00 16.84 535 THR A O 1
ATOM 3452 N N . VAL A 1 505 ? 312.985 235.805 233.992 1.00 17.35 536 VAL A N 1
ATOM 3453 C CA . VAL A 1 505 ? 312.044 236.840 234.412 1.00 18.02 536 VAL A CA 1
ATOM 3454 C C . VAL A 1 505 ? 311.315 237.423 233.207 1.00 16.04 536 VAL A C 1
ATOM 3455 O O . VAL A 1 505 ? 310.097 237.634 233.242 1.00 17.32 536 VAL A O 1
ATOM 3459 N N . SER A 1 506 ? 312.047 237.694 232.124 1.00 15.52 537 SER A N 1
ATOM 3460 C CA . SER A 1 506 ? 311.429 238.272 230.936 1.00 14.49 537 SER A CA 1
ATOM 3461 C C . SER A 1 506 ? 310.429 237.313 230.303 1.00 15.76 537 SER A C 1
ATOM 3462 O O . SER A 1 506 ? 309.360 237.735 229.847 1.00 18.74 537 SER A O 1
ATOM 3465 N N . ALA A 1 507 ? 310.759 236.020 230.261 1.00 16.68 538 ALA A N 1
ATOM 3466 C CA . ALA A 1 507 ? 309.843 235.040 229.686 1.00 14.04 538 ALA A CA 1
ATOM 3467 C C . ALA A 1 507 ? 308.550 234.951 230.487 1.00 14.05 538 ALA A C 1
ATOM 3468 O O . ALA A 1 507 ? 307.465 234.802 229.913 1.00 14.72 538 ALA A O 1
ATOM 3470 N N . ILE A 1 508 ? 308.645 235.025 231.815 1.00 12.50 539 ILE A N 1
ATOM 3471 C CA . ILE A 1 508 ? 307.447 234.995 232.646 1.00 13.59 539 ILE A CA 1
ATOM 3472 C C . ILE A 1 508 ? 306.635 236.272 232.467 1.00 12.35 539 ILE A C 1
ATOM 3473 O O . ILE A 1 508 ? 305.406 236.229 232.349 1.00 11.95 539 ILE A O 1
ATOM 3478 N N . MET A 1 509 ? 307.305 237.427 232.434 1.00 13.87 540 MET A N 1
ATOM 3479 C CA . MET A 1 509 ? 306.595 238.697 232.333 1.00 11.45 540 MET A CA 1
ATOM 3480 C C . MET A 1 509 ? 305.999 238.932 230.950 1.00 12.18 540 MET A C 1
ATOM 3481 O O . MET A 1 509 ? 305.083 239.752 230.817 1.00 13.22 540 MET A O 1
ATOM 3486 N N . ASP A 1 510 ? 306.500 238.240 229.923 1.00 15.02 541 ASP A N 1
ATOM 3487 C CA . ASP A 1 510 ? 305.915 238.364 228.591 1.00 11.45 541 ASP A CA 1
ATOM 3488 C C . ASP A 1 510 ? 304.461 237.917 228.581 1.00 13.16 541 ASP A C 1
ATOM 3489 O O . ASP A 1 510 ? 303.623 238.523 227.904 1.00 17.69 541 ASP A O 1
ATOM 3494 N N . ARG A 1 511 ? 304.143 236.851 229.319 1.00 11.61 542 ARG A N 1
ATOM 3495 C CA . ARG A 1 511 ? 302.768 236.367 229.366 1.00 9.52 542 ARG A CA 1
ATOM 3496 C C . ARG A 1 511 ? 301.832 237.393 229.989 1.00 6.87 542 ARG A C 1
ATOM 3497 O O . ARG A 1 511 ? 300.632 237.388 229.703 1.00 8.65 542 ARG A O 1
ATOM 3505 N N . TRP A 1 512 ? 302.354 238.278 230.835 1.00 6.70 543 TRP A N 1
ATOM 3506 C CA . TRP A 1 512 ? 301.518 239.213 231.572 1.00 6.34 543 TRP A CA 1
ATOM 3507 C C . TRP A 1 512 ? 301.543 240.630 231.014 1.00 7.98 543 TRP A C 1
ATOM 3508 O O . TRP A 1 512 ? 300.683 241.433 231.387 1.00 8.45 543 TRP A O 1
ATOM 3519 N N . ILE A 1 513 ? 302.489 240.963 230.140 1.00 9.78 544 ILE A N 1
ATOM 3520 C CA . ILE A 1 513 ? 302.537 242.300 229.564 1.00 8.54 544 ILE A CA 1
ATOM 3521 C C . ILE A 1 513 ? 302.221 242.326 228.072 1.00 9.15 544 ILE A C 1
ATOM 3522 O O . ILE A 1 513 ? 301.937 243.411 227.540 1.00 10.02 544 ILE A O 1
ATOM 3527 N N . LEU A 1 514 ? 302.243 241.187 227.381 1.00 10.65 545 LEU A N 1
ATOM 3528 C CA . LEU A 1 514 ? 302.038 241.174 225.939 1.00 10.82 545 LEU A CA 1
ATOM 3529 C C . LEU A 1 514 ? 300.634 240.758 225.519 1.00 11.79 545 LEU A C 1
ATOM 3530 O O . LEU A 1 514 ? 300.270 240.971 224.358 1.00 11.85 545 LEU A O 1
ATOM 3535 N N . GLN A 1 515 ? 299.840 240.177 226.415 1.00 9.26 546 GLN A N 1
ATOM 3536 C CA . GLN A 1 515 ? 298.474 239.792 226.094 1.00 9.57 546 GLN A CA 1
ATOM 3537 C C . GLN A 1 515 ? 297.522 240.351 227.141 1.00 10.60 546 GLN A C 1
ATOM 3538 O O . GLN A 1 515 ? 297.881 240.516 228.309 1.00 12.25 546 GLN A O 1
ATOM 3544 N N . MET A 1 516 ? 296.302 240.646 226.704 1.00 9.36 547 MET A N 1
ATOM 3545 C CA . MET A 1 516 ? 295.298 241.234 227.573 1.00 7.65 547 MET A CA 1
ATOM 3546 C C . MET A 1 516 ? 294.586 240.160 228.393 1.00 8.59 547 MET A C 1
ATOM 3547 O O . MET A 1 516 ? 294.611 238.970 228.071 1.00 10.49 547 MET A O 1
ATOM 3552 N N . GLY A 1 517 ? 293.941 240.604 229.468 1.00 8.38 548 GLY A N 1
ATOM 3553 C CA . GLY A 1 517 ? 293.152 239.723 230.302 1.00 5.49 548 GLY A CA 1
ATOM 3554 C C . GLY A 1 517 ? 293.962 239.001 231.358 1.00 4.68 548 GLY A C 1
ATOM 3555 O O . GLY A 1 517 ? 295.176 239.162 231.500 1.00 5.80 548 GLY A O 1
ATOM 3556 N N . PHE A 1 518 ? 293.250 238.187 232.123 1.00 5.99 549 PHE A N 1
ATOM 3557 C CA . PHE A 1 518 ? 293.811 237.373 233.188 1.00 4.05 549 PHE A CA 1
ATOM 3558 C C . PHE A 1 518 ? 293.145 236.008 233.144 1.00 3.98 549 PHE A C 1
ATOM 3559 O O . PHE A 1 518 ? 292.063 235.858 232.567 1.00 3.51 549 PHE A O 1
ATOM 3567 N N . PRO A 1 519 ? 293.778 234.988 233.714 1.00 4.14 550 PRO A N 1
ATOM 3568 C CA . PRO A 1 519 ? 293.174 233.655 233.714 1.00 2.68 550 PRO A CA 1
ATOM 3569 C C . PRO A 1 519 ? 292.285 233.392 234.924 1.00 3.63 550 PRO A C 1
ATOM 3570 O O . PRO A 1 519 ? 292.348 234.060 235.960 1.00 3.77 550 PRO A O 1
ATOM 3574 N N . VAL A 1 520 ? 291.431 232.389 234.754 1.00 3.93 551 VAL A N 1
ATOM 3575 C CA . VAL A 1 520 ? 290.717 231.737 235.841 1.00 4.31 551 VAL A CA 1
ATOM 3576 C C . VAL A 1 520 ? 291.281 230.329 235.969 1.00 4.20 551 VAL A C 1
ATOM 3577 O O . VAL A 1 520 ? 291.433 229.616 234.966 1.00 5.33 551 VAL A O 1
ATOM 3581 N N . ILE A 1 521 ? 291.638 229.956 237.194 1.00 5.17 552 ILE A N 1
ATOM 3582 C CA . ILE A 1 521 ? 292.265 228.680 237.507 1.00 7.38 552 ILE A CA 1
ATOM 3583 C C . ILE A 1 521 ? 291.223 227.805 238.187 1.00 6.65 552 ILE A C 1
ATOM 3584 O O . ILE A 1 521 ? 290.719 228.151 239.260 1.00 6.71 552 ILE A O 1
ATOM 3589 N N . THR A 1 522 ? 290.908 226.670 237.576 1.00 9.75 553 THR A N 1
ATOM 3590 C CA . THR A 1 522 ? 289.928 225.733 238.105 1.00 10.37 553 THR A CA 1
ATOM 3591 C C . THR A 1 522 ? 290.649 224.533 238.701 1.00 11.24 553 THR A C 1
ATOM 3592 O O . THR A 1 522 ? 291.567 223.982 238.082 1.00 12.54 553 THR A O 1
ATOM 3596 N N . VAL A 1 523 ? 290.236 224.138 239.902 1.00 10.89 554 VAL A N 1
ATOM 3597 C CA . VAL A 1 523 ? 290.864 223.049 240.640 1.00 13.71 554 VAL A CA 1
ATOM 3598 C C . VAL A 1 523 ? 289.821 221.975 240.915 1.00 16.43 554 VAL A C 1
ATOM 3599 O O . VAL A 1 523 ? 288.736 222.272 241.427 1.00 19.41 554 VAL A O 1
ATOM 3603 N N . ASP A 1 524 ? 290.151 220.732 240.572 1.00 18.84 555 ASP A N 1
ATOM 3604 C CA . ASP A 1 524 ? 289.358 219.561 240.926 1.00 23.35 555 ASP A CA 1
ATOM 3605 C C . ASP A 1 524 ? 290.140 218.790 241.983 1.00 24.62 555 ASP A C 1
ATOM 3606 O O . ASP A 1 524 ? 291.202 218.225 241.691 1.00 27.46 555 ASP A O 1
ATOM 3611 N N . THR A 1 525 ? 289.614 218.779 243.209 1.00 25.64 556 THR A N 1
ATOM 3612 C CA . THR A 1 525 ? 290.291 218.183 244.352 1.00 26.56 556 THR A CA 1
ATOM 3613 C C . THR A 1 525 ? 290.049 216.686 244.484 1.00 28.89 556 THR A C 1
ATOM 3614 O O . THR A 1 525 ? 290.742 216.034 245.272 1.00 28.53 556 THR A O 1
ATOM 3618 N N . GLN A 1 526 ? 289.085 216.129 243.750 1.00 28.55 557 GLN A N 1
ATOM 3619 C CA . GLN A 1 526 ? 288.911 214.681 243.747 1.00 30.82 557 GLN A CA 1
ATOM 3620 C C . GLN A 1 526 ? 290.118 213.986 243.132 1.00 35.88 557 GLN A C 1
ATOM 3621 O O . GLN A 1 526 ? 290.564 212.945 243.629 1.00 43.49 557 GLN A O 1
ATOM 3623 N N . THR A 1 527 ? 290.664 214.549 242.054 1.00 32.97 558 THR A N 1
ATOM 3624 C CA . THR A 1 527 ? 291.856 214.018 241.415 1.00 28.93 558 THR A CA 1
ATOM 3625 C C . THR A 1 527 ? 293.059 214.943 241.510 1.00 32.91 558 THR A C 1
ATOM 3626 O O . THR A 1 527 ? 294.170 214.514 241.180 1.00 35.41 558 THR A O 1
ATOM 3628 N N . GLY A 1 528 ? 292.877 216.185 241.950 1.00 30.54 559 GLY A N 1
ATOM 3629 C CA . GLY A 1 528 ? 293.972 217.127 242.025 1.00 22.63 559 GLY A CA 1
ATOM 3630 C C . GLY A 1 528 ? 294.323 217.807 240.723 1.00 23.56 559 GLY A C 1
ATOM 3631 O O . GLY A 1 528 ? 295.443 218.311 240.591 1.00 25.84 559 GLY A O 1
ATOM 3632 N N . THR A 1 529 ? 293.413 217.828 239.753 1.00 26.19 560 THR A N 1
ATOM 3633 C CA . THR A 1 529 ? 293.715 218.414 238.453 1.00 24.73 560 THR A CA 1
ATOM 3634 C C . THR A 1 529 ? 293.528 219.925 238.489 1.00 21.84 560 THR A C 1
ATOM 3635 O O . THR A 1 529 ? 292.650 220.442 239.182 1.00 16.76 560 THR A O 1
ATOM 3639 N N . ILE A 1 530 ? 294.367 220.637 237.743 1.00 22.15 561 ILE A N 1
ATOM 3640 C CA . ILE A 1 530 ? 294.360 222.093 237.738 1.00 16.77 561 ILE A CA 1
ATOM 3641 C C . ILE A 1 530 ? 294.424 222.584 236.297 1.00 15.13 561 ILE A C 1
ATOM 3642 O O . ILE A 1 530 ? 295.250 222.119 235.505 1.00 18.72 561 ILE A O 1
ATOM 3647 N N . SER A 1 531 ? 293.538 223.515 235.951 1.00 15.27 562 SER A N 1
ATOM 3648 C CA . SER A 1 531 ? 293.452 224.011 234.585 1.00 12.58 562 SER A CA 1
ATOM 3649 C C . SER A 1 531 ? 293.304 225.525 234.598 1.00 10.23 562 SER A C 1
ATOM 3650 O O . SER A 1 531 ? 292.929 226.121 235.607 1.00 8.84 562 SER A O 1
ATOM 3653 N N . GLN A 1 532 ? 293.606 226.144 233.458 1.00 8.43 563 GLN A N 1
ATOM 3654 C CA . GLN A 1 532 ? 293.524 227.589 233.308 1.00 6.93 563 GLN A CA 1
ATOM 3655 C C . GLN A 1 532 ? 292.731 227.939 232.058 1.00 7.32 563 GLN A C 1
ATOM 3656 O O . GLN A 1 532 ? 292.731 227.195 231.075 1.00 6.94 563 GLN A O 1
ATOM 3662 N N . GLN A 1 533 ? 292.056 229.085 232.105 1.00 7.57 564 GLN A N 1
ATOM 3663 C CA . GLN A 1 533 ? 291.270 229.523 230.959 1.00 6.51 564 GLN A CA 1
ATOM 3664 C C . GLN A 1 533 ? 291.179 231.042 230.962 1.00 8.85 564 GLN A C 1
ATOM 3665 O O . GLN A 1 533 ? 291.176 231.670 232.018 1.00 9.73 564 GLN A O 1
ATOM 3671 N N . HIS A 1 534 ? 291.107 231.629 229.770 1.00 9.32 565 HIS A N 1
ATOM 3672 C CA . HIS A 1 534 ? 290.903 233.069 229.668 1.00 5.97 565 HIS A CA 1
ATOM 3673 C C . HIS A 1 534 ? 289.522 233.437 230.198 1.00 7.52 565 HIS A C 1
ATOM 3674 O O . HIS A 1 534 ? 288.507 232.915 229.730 1.00 14.48 565 HIS A O 1
ATOM 3681 N N . PHE A 1 535 ? 289.482 234.344 231.171 1.00 6.19 566 PHE A N 1
ATOM 3682 C CA . PHE A 1 535 ? 288.236 234.696 231.839 1.00 7.69 566 PHE A CA 1
ATOM 3683 C C . PHE A 1 535 ? 287.580 235.893 231.164 1.00 10.47 566 PHE A C 1
ATOM 3684 O O . PHE A 1 535 ? 288.238 236.900 230.886 1.00 14.23 566 PHE A O 1
ATOM 3692 N N . LEU A 1 536 ? 286.279 235.779 230.912 1.00 11.39 567 LEU A N 1
ATOM 3693 C CA . LEU A 1 536 ? 285.476 236.858 230.359 1.00 11.27 567 LEU A CA 1
ATOM 3694 C C . LEU A 1 536 ? 284.169 236.949 231.131 1.00 11.54 567 LEU A C 1
ATOM 3695 O O . LEU A 1 536 ? 283.583 235.927 231.494 1.00 14.18 567 LEU A O 1
ATOM 3700 N N . LEU A 1 537 ? 283.720 238.180 231.388 1.00 13.07 568 LEU A N 1
ATOM 3701 C CA . LEU A 1 537 ? 282.470 238.370 232.116 1.00 15.59 568 LEU A CA 1
ATOM 3702 C C . LEU A 1 537 ? 281.260 237.986 231.276 1.00 21.86 568 LEU A C 1
ATOM 3703 O O . LEU A 1 537 ? 280.253 237.520 231.820 1.00 20.65 568 LEU A O 1
ATOM 3708 N N . ASP A 1 538 ? 281.334 238.174 229.961 1.00 26.82 569 ASP A N 1
ATOM 3709 C CA . ASP A 1 538 ? 280.234 237.823 229.075 1.00 28.60 569 ASP A CA 1
ATOM 3710 C C . ASP A 1 538 ? 280.436 236.406 228.557 1.00 33.67 569 ASP A C 1
ATOM 3711 O O . ASP A 1 538 ? 281.413 236.157 227.838 1.00 32.82 569 ASP A O 1
ATOM 3716 N N . PRO A 1 539 ? 279.563 235.454 228.898 1.00 36.20 570 PRO A N 1
ATOM 3717 C CA . PRO A 1 539 ? 279.747 234.079 228.405 1.00 40.22 570 PRO A CA 1
ATOM 3718 C C . PRO A 1 539 ? 279.622 233.944 226.897 1.00 43.63 570 PRO A C 1
ATOM 3719 O O . PRO A 1 539 ? 280.131 232.967 226.336 1.00 45.33 570 PRO A O 1
ATOM 3723 N N . GLN A 1 540 ? 278.967 234.886 226.224 1.00 41.95 571 GLN A N 1
ATOM 3724 C CA . GLN A 1 540 ? 278.773 234.842 224.779 1.00 44.82 571 GLN A CA 1
ATOM 3725 C C . GLN A 1 540 ? 279.594 235.919 224.074 1.00 42.48 571 GLN A C 1
ATOM 3726 O O . GLN A 1 540 ? 279.154 236.513 223.088 1.00 47.95 571 GLN A O 1
ATOM 3728 N N . SER A 1 541 ? 280.798 236.177 224.572 1.00 41.15 572 SER A N 1
ATOM 3729 C CA . SER A 1 541 ? 281.683 237.184 224.006 1.00 42.99 572 SER A CA 1
ATOM 3730 C C . SER A 1 541 ? 282.685 236.530 223.065 1.00 45.18 572 SER A C 1
ATOM 3731 O O . SER A 1 541 ? 283.151 235.414 223.313 1.00 44.36 572 SER A O 1
ATOM 3733 N N . VAL A 1 542 ? 283.012 237.231 221.984 1.00 41.60 573 VAL A N 1
ATOM 3734 C CA . VAL A 1 542 ? 283.959 236.755 220.983 1.00 41.59 573 VAL A CA 1
ATOM 3735 C C . VAL A 1 542 ? 285.190 237.648 221.038 1.00 40.64 573 VAL A C 1
ATOM 3736 O O . VAL A 1 542 ? 285.086 238.872 220.896 1.00 41.37 573 VAL A O 1
ATOM 3738 N N . VAL A 1 543 ? 286.351 237.037 221.242 1.00 35.36 574 VAL A N 1
ATOM 3739 C CA . VAL A 1 543 ? 287.616 237.760 221.293 1.00 33.31 574 VAL A CA 1
ATOM 3740 C C . VAL A 1 543 ? 288.244 237.720 219.907 1.00 34.36 574 VAL A C 1
ATOM 3741 O O . VAL A 1 543 ? 288.513 236.640 219.369 1.00 37.62 574 VAL A O 1
ATOM 3745 N N . THR A 1 544 ? 288.473 238.895 219.326 1.00 36.18 575 THR A N 1
ATOM 3746 C CA . THR A 1 544 ? 289.053 239.006 217.996 1.00 36.48 575 THR A CA 1
ATOM 3747 C C . THR A 1 544 ? 290.496 239.486 218.011 1.00 35.75 575 THR A C 1
ATOM 3748 O O . THR A 1 544 ? 291.115 239.569 216.945 1.00 38.49 575 THR A O 1
ATOM 3752 N N . ARG A 1 545 ? 291.051 239.801 219.181 1.00 33.76 576 ARG A N 1
ATOM 3753 C CA . ARG A 1 545 ? 292.438 240.234 219.275 1.00 31.03 576 ARG A CA 1
ATOM 3754 C C . ARG A 1 545 ? 293.331 239.006 219.385 1.00 30.61 576 ARG A C 1
ATOM 3755 O O . ARG A 1 545 ? 293.236 238.274 220.382 1.00 31.89 576 ARG A O 1
ATOM 3763 N N . PRO A 1 546 ? 294.193 238.735 218.409 1.00 31.07 577 PRO A N 1
ATOM 3764 C CA . PRO A 1 546 ? 295.036 237.538 218.483 1.00 27.75 577 PRO A CA 1
ATOM 3765 C C . PRO A 1 546 ? 296.109 237.659 219.554 1.00 25.93 577 PRO A C 1
ATOM 3766 O O . PRO A 1 546 ? 296.527 238.756 219.932 1.00 29.37 577 PRO A O 1
ATOM 3770 N N . SER A 1 547 ? 296.552 236.503 220.042 1.00 25.83 578 SER A N 1
ATOM 3771 C CA . SER A 1 547 ? 297.609 236.415 221.039 1.00 21.16 578 SER A CA 1
ATOM 3772 C C . SER A 1 547 ? 298.650 235.405 220.580 1.00 21.12 578 SER A C 1
ATOM 3773 O O . SER A 1 547 ? 298.307 234.348 220.045 1.00 23.90 578 SER A O 1
ATOM 3776 N N . GLN A 1 548 ? 299.926 235.738 220.789 1.00 18.38 579 GLN A N 1
ATOM 3777 C CA . GLN A 1 548 ? 301.000 234.830 220.406 1.00 17.45 579 GLN A CA 1
ATOM 3778 C C . GLN A 1 548 ? 301.124 233.645 221.353 1.00 19.85 579 GLN A C 1
ATOM 3779 O O . GLN A 1 548 ? 301.698 232.621 220.971 1.00 25.06 579 GLN A O 1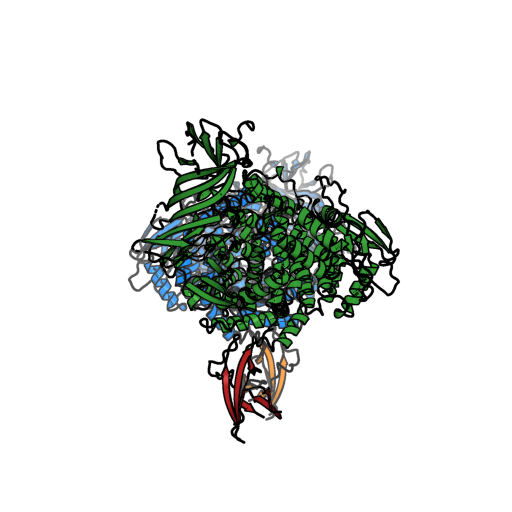
ATOM 3785 N N . PHE A 1 549 ? 300.609 233.760 222.574 1.00 20.24 580 PHE A N 1
ATOM 3786 C CA . PHE A 1 549 ? 300.639 232.674 223.542 1.00 17.95 580 PHE A CA 1
ATOM 3787 C C . PHE A 1 549 ? 299.328 231.905 223.607 1.00 20.76 580 PHE A C 1
ATOM 3788 O O . PHE A 1 549 ? 299.204 230.991 224.429 1.00 17.73 580 PHE A O 1
ATOM 3796 N N . ASN A 1 550 ? 298.355 232.251 222.761 1.00 21.32 581 ASN A N 1
ATOM 3797 C CA . ASN A 1 550 ? 297.031 231.626 222.755 1.00 16.81 581 ASN A CA 1
ATOM 3798 C C . ASN A 1 550 ? 296.344 231.741 224.112 1.00 14.96 581 ASN A C 1
ATOM 3799 O O . ASN A 1 550 ? 295.614 230.838 224.527 1.00 17.10 581 ASN A O 1
ATOM 3804 N N . TYR A 1 551 ? 296.575 232.860 224.798 1.00 14.29 582 TYR A N 1
ATOM 3805 C CA . TYR A 1 551 ? 295.977 233.150 226.101 1.00 8.50 582 TYR A CA 1
ATOM 3806 C C . TYR A 1 551 ? 296.257 232.036 227.106 1.00 6.83 582 TYR A C 1
ATOM 3807 O O . TYR A 1 551 ? 295.351 231.462 227.714 1.00 8.18 582 TYR A O 1
ATOM 3816 N N . LEU A 1 552 ? 297.540 231.729 227.271 1.00 7.24 583 LEU A N 1
ATOM 3817 C CA . LEU A 1 552 ? 298.022 230.830 228.309 1.00 5.74 583 LEU A CA 1
ATOM 3818 C C . LEU A 1 552 ? 299.103 231.552 229.094 1.00 5.76 583 LEU A C 1
ATOM 3819 O O . LEU A 1 552 ? 300.005 232.152 228.503 1.00 8.32 583 LEU A O 1
ATOM 3824 N N . TRP A 1 553 ? 299.006 231.503 230.415 1.00 5.86 584 TRP A N 1
ATOM 3825 C CA . TRP A 1 553 ? 299.934 232.186 231.302 1.00 5.37 584 TRP A CA 1
ATOM 3826 C C . TRP A 1 553 ? 300.788 231.176 232.056 1.00 7.85 584 TRP A C 1
ATOM 3827 O O . TRP A 1 553 ? 300.447 229.998 232.175 1.00 11.85 584 TRP A O 1
ATOM 3838 N N . ILE A 1 554 ? 301.916 231.657 232.566 1.00 6.86 585 ILE A N 1
ATOM 3839 C CA . ILE A 1 554 ? 302.744 230.924 233.516 1.00 8.30 585 ILE A CA 1
ATOM 3840 C C . ILE A 1 554 ? 302.435 231.510 234.886 1.00 6.43 585 ILE A C 1
ATOM 3841 O O . ILE A 1 554 ? 302.746 232.676 235.153 1.00 9.01 585 ILE A O 1
ATOM 3846 N N . VAL A 1 555 ? 301.821 230.719 235.753 1.00 6.10 586 VAL A N 1
ATOM 3847 C CA . VAL A 1 555 ? 301.093 231.236 236.912 1.00 6.89 586 VAL A CA 1
ATOM 3848 C C . VAL A 1 555 ? 301.819 230.823 238.186 1.00 7.27 586 VAL A C 1
ATOM 3849 O O . VAL A 1 555 ? 302.130 229.640 238.350 1.00 6.68 586 VAL A O 1
ATOM 3853 N N . PRO A 1 556 ? 302.105 231.753 239.106 1.00 8.78 587 PRO A N 1
ATOM 3854 C CA . PRO A 1 556 ? 302.600 231.358 240.431 1.00 7.49 587 PRO A CA 1
ATOM 3855 C C . PRO A 1 556 ? 301.451 231.120 241.399 1.00 7.58 587 PRO A C 1
ATOM 3856 O O . PRO A 1 556 ? 300.575 231.978 241.537 1.00 8.87 587 PRO A O 1
ATOM 3860 N N . ILE A 1 557 ? 301.432 229.975 242.076 1.00 8.20 588 ILE A N 1
ATOM 3861 C CA . ILE A 1 557 ? 300.292 229.561 242.883 1.00 8.31 588 ILE A CA 1
ATOM 3862 C C . ILE A 1 557 ? 300.788 229.162 244.266 1.00 8.83 588 ILE A C 1
ATOM 3863 O O . ILE A 1 557 ? 301.564 228.208 244.402 1.00 11.06 588 ILE A O 1
ATOM 3868 N N . SER A 1 558 ? 300.344 229.886 245.286 1.00 10.28 589 SER A N 1
ATOM 3869 C CA . SER A 1 558 ? 300.466 229.444 246.664 1.00 12.53 589 SER A CA 1
ATOM 3870 C C . SER A 1 558 ? 299.175 228.745 247.081 1.00 12.89 589 SER A C 1
ATOM 3871 O O . SER A 1 558 ? 298.210 228.678 246.320 1.00 13.35 589 SER A O 1
ATOM 3874 N N . SER A 1 559 ? 299.170 228.196 248.292 1.00 13.98 590 SER A N 1
ATOM 3875 C CA . SER A 1 559 ? 297.991 227.502 248.797 1.00 14.47 590 SER A CA 1
ATOM 3876 C C . SER A 1 559 ? 298.203 227.161 250.264 1.00 15.48 590 SER A C 1
ATOM 3877 O O . SER A 1 559 ? 299.321 227.204 250.782 1.00 16.95 590 SER A O 1
ATOM 3880 N N . VAL A 1 560 ? 297.097 226.823 250.928 1.00 18.48 591 VAL A N 1
ATOM 3881 C CA . VAL A 1 560 ? 297.104 226.263 252.271 1.00 19.55 591 VAL A CA 1
ATOM 3882 C C . VAL A 1 560 ? 296.211 225.032 252.268 1.00 18.56 591 VAL A C 1
ATOM 3883 O O . VAL A 1 560 ? 295.313 224.888 251.437 1.00 18.67 591 VAL A O 1
ATOM 3887 N N . ARG A 1 561 ? 296.475 224.133 253.210 1.00 21.44 592 ARG A N 1
ATOM 3888 C CA . ARG A 1 561 ? 295.658 222.942 253.417 1.00 22.35 592 ARG A CA 1
ATOM 3889 C C . ARG A 1 561 ? 295.114 222.991 254.837 1.00 25.39 592 ARG A C 1
ATOM 3890 O O . ARG A 1 561 ? 295.848 222.724 255.795 1.00 27.28 592 ARG A O 1
ATOM 3898 N N . SER A 1 562 ? 293.833 223.338 254.968 1.00 21.06 593 SER A N 1
ATOM 3899 C CA . SER A 1 562 ? 293.180 223.485 256.269 1.00 24.33 593 SER A CA 1
ATOM 3900 C C . SER A 1 562 ? 293.937 224.466 257.160 1.00 25.94 593 SER A C 1
ATOM 3901 O O . SER A 1 562 ? 294.095 224.255 258.365 1.00 26.35 593 SER A O 1
ATOM 3904 N N . GLY A 1 563 ? 294.408 225.557 256.559 1.00 23.25 594 GLY A N 1
ATOM 3905 C CA . GLY A 1 563 ? 295.127 226.585 257.277 1.00 22.62 594 GLY A CA 1
ATOM 3906 C C . GLY A 1 563 ? 296.617 226.368 257.412 1.00 29.15 594 GLY A C 1
ATOM 3907 O O . GLY A 1 563 ? 297.293 227.205 258.024 1.00 32.45 594 GLY A O 1
ATOM 3908 N N . SER A 1 564 ? 297.155 225.280 256.866 1.00 26.90 595 SER A N 1
ATOM 3909 C CA . SER A 1 564 ? 298.578 224.995 256.944 1.00 25.85 595 SER A CA 1
ATOM 3910 C C . SER A 1 564 ? 299.239 225.269 255.603 1.00 27.95 595 SER A C 1
ATOM 3911 O O . SER A 1 564 ? 298.763 224.771 254.575 1.00 27.01 595 SER A O 1
ATOM 3913 N N . PRO A 1 565 ? 300.321 226.047 255.572 1.00 26.23 596 PRO A N 1
ATOM 3914 C CA . PRO A 1 565 ? 300.942 226.399 254.290 1.00 22.64 596 PRO A CA 1
ATOM 3915 C C . PRO A 1 565 ? 301.466 225.178 253.550 1.00 26.78 596 PRO A C 1
ATOM 3916 O O . PRO A 1 565 ? 301.917 224.201 254.150 1.00 34.07 596 PRO A O 1
ATOM 3920 N N . GLN A 1 566 ? 301.399 225.248 252.225 1.00 20.75 597 GLN A N 1
ATOM 3921 C CA . GLN A 1 566 ? 301.907 224.218 251.333 1.00 18.71 597 GLN A CA 1
ATOM 3922 C C . GLN A 1 566 ? 303.148 224.729 250.608 1.00 23.90 597 GLN A C 1
ATOM 3923 O O . GLN A 1 566 ? 303.638 225.833 250.860 1.00 26.10 597 GLN A O 1
ATOM 3929 N N . ALA A 1 567 ? 303.659 223.905 249.699 1.00 25.23 598 ALA A N 1
ATOM 3930 C CA . ALA A 1 567 ? 304.795 224.292 248.878 1.00 19.11 598 ALA A CA 1
ATOM 3931 C C . ALA A 1 567 ? 304.327 225.108 247.681 1.00 21.79 598 ALA A C 1
ATOM 3932 O O . ALA A 1 567 ? 303.248 224.870 247.133 1.00 26.58 598 ALA A O 1
ATOM 3934 N N . HIS A 1 568 ? 305.145 226.078 247.283 1.00 18.83 599 HIS A N 1
ATOM 3935 C CA . HIS A 1 568 ? 304.803 226.932 246.154 1.00 13.82 599 HIS A CA 1
ATOM 3936 C C . HIS A 1 568 ? 304.787 226.125 244.862 1.00 13.22 599 HIS A C 1
ATOM 3937 O O . HIS A 1 568 ? 305.581 225.198 244.678 1.00 15.30 599 HIS A O 1
ATOM 3944 N N . TYR A 1 569 ? 303.874 226.482 243.961 1.00 11.92 600 TYR A N 1
ATOM 3945 C CA . TYR A 1 569 ? 303.669 225.750 242.722 1.00 9.22 600 TYR A CA 1
ATOM 3946 C C . TYR A 1 569 ? 303.684 226.713 241.543 1.00 7.96 600 TYR A C 1
ATOM 3947 O O . TYR A 1 569 ? 303.390 227.901 241.687 1.00 9.25 600 TYR A O 1
ATOM 3956 N N . TRP A 1 570 ? 304.050 226.195 240.374 1.00 9.83 601 TRP A N 1
ATOM 3957 C CA . TRP A 1 570 ? 304.044 226.962 239.137 1.00 8.98 601 TRP A CA 1
ATOM 3958 C C . TRP A 1 570 ? 303.227 226.231 238.083 1.00 11.18 601 TRP A C 1
ATOM 3959 O O . TRP A 1 570 ? 303.545 225.093 237.725 1.00 15.34 601 TRP A O 1
ATOM 3970 N N . LEU A 1 571 ? 302.187 226.887 237.587 1.00 10.73 602 LEU A N 1
ATOM 3971 C CA . LEU A 1 571 ? 301.487 226.404 236.408 1.00 10.54 602 LEU A CA 1
ATOM 3972 C C . LEU A 1 571 ? 302.310 226.766 235.177 1.00 13.96 602 LEU A C 1
ATOM 3973 O O . LEU A 1 571 ? 302.520 227.958 234.914 1.00 11.24 602 LEU A O 1
ATOM 3978 N N . PRO A 1 572 ? 302.776 225.786 234.401 1.00 22.95 603 PRO A N 1
ATOM 3979 C CA . PRO A 1 572 ? 303.879 226.013 233.459 1.00 18.85 603 PRO A CA 1
ATOM 3980 C C . PRO A 1 572 ? 303.478 226.579 232.107 1.00 17.76 603 PRO A C 1
ATOM 3981 O O . PRO A 1 572 ? 304.290 226.529 231.180 1.00 22.64 603 PRO A O 1
ATOM 3985 N N . GLY A 1 573 ? 302.274 227.114 231.951 1.00 15.78 604 GLY A N 1
ATOM 3986 C CA . GLY A 1 573 ? 301.847 227.603 230.658 1.00 12.71 604 GLY A CA 1
ATOM 3987 C C . GLY A 1 573 ? 301.122 226.590 229.809 1.00 16.20 604 GLY A C 1
ATOM 3988 O O . GLY A 1 573 ? 301.020 226.782 228.593 1.00 18.24 604 GLY A O 1
ATOM 3989 N N . VAL A 1 574 ? 300.625 225.514 230.407 1.00 20.86 605 VAL A N 1
ATOM 3990 C CA . VAL A 1 574 ? 299.840 224.512 229.706 1.00 15.14 605 VAL A CA 1
ATOM 3991 C C . VAL A 1 574 ? 298.390 224.637 230.151 1.00 16.82 605 VAL A C 1
ATOM 3992 O O . VAL A 1 574 ? 298.076 225.220 231.193 1.00 20.24 605 VAL A O 1
ATOM 3996 N N . GLU A 1 575 ? 297.494 224.081 229.336 1.00 14.98 606 GLU A N 1
ATOM 3997 C CA . GLU A 1 575 ? 296.067 224.205 229.612 1.00 16.47 606 GLU A CA 1
ATOM 3998 C C . GLU A 1 575 ? 295.659 223.404 230.844 1.00 19.18 606 GLU A C 1
ATOM 3999 O O . GLU A 1 575 ? 294.798 223.841 231.615 1.00 18.07 606 GLU A O 1
ATOM 4005 N N . LYS A 1 576 ? 296.260 222.233 231.048 1.00 21.62 607 LYS A N 1
ATOM 4006 C CA . LYS A 1 576 ? 295.862 221.341 232.127 1.00 17.20 607 LYS A CA 1
ATOM 4007 C C . LYS A 1 576 ? 297.095 220.687 232.734 1.00 18.37 607 LYS A C 1
ATOM 4008 O O . LYS A 1 576 ? 298.107 220.490 232.058 1.00 21.70 607 LYS A O 1
ATOM 4014 N N . ALA A 1 577 ? 297.000 220.349 234.018 1.00 18.14 608 ALA A N 1
ATOM 4015 C CA . ALA A 1 577 ? 298.081 219.675 234.725 1.00 18.11 608 ALA A CA 1
ATOM 4016 C C . ALA A 1 577 ? 297.492 218.940 235.923 1.00 21.91 608 ALA A C 1
ATOM 4017 O O . ALA A 1 577 ? 296.312 219.091 236.250 1.00 23.73 608 ALA A O 1
ATOM 4019 N N . GLN A 1 578 ? 298.331 218.147 236.585 1.00 24.32 609 GLN A N 1
ATOM 4020 C CA . GLN A 1 578 ? 297.912 217.381 237.750 1.00 24.33 609 GLN A CA 1
ATOM 4021 C C . GLN A 1 578 ? 299.012 217.438 238.800 1.00 24.87 609 GLN A C 1
ATOM 4022 O O . GLN A 1 578 ? 300.199 217.387 238.468 1.00 26.97 609 GLN A O 1
ATOM 4028 N N . ASN A 1 579 ? 298.609 217.549 240.063 1.00 22.84 610 ASN A N 1
ATOM 4029 C CA . ASN A 1 579 ? 299.553 217.566 241.171 1.00 23.96 610 ASN A CA 1
ATOM 4030 C C . ASN A 1 579 ? 298.817 217.170 242.442 1.00 26.94 610 ASN A C 1
ATOM 4031 O O . ASN A 1 579 ? 297.602 217.351 242.550 1.00 29.01 610 ASN A O 1
ATOM 4036 N N . ASP A 1 580 ? 299.566 216.632 243.403 1.00 29.68 611 ASP A N 1
ATOM 4037 C CA . ASP A 1 580 ? 298.989 216.185 244.665 1.00 29.71 611 ASP A CA 1
ATOM 4038 C C . ASP A 1 580 ? 298.851 217.301 245.692 1.00 32.05 611 ASP A C 1
ATOM 4039 O O . ASP A 1 580 ? 298.308 217.056 246.774 1.00 32.69 611 ASP A O 1
ATOM 4044 N N . LEU A 1 581 ? 299.335 218.509 245.393 1.00 27.99 612 LEU A N 1
ATOM 4045 C CA . LEU A 1 581 ? 299.090 219.641 246.277 1.00 20.90 612 LEU A CA 1
ATOM 4046 C C . LEU A 1 581 ? 297.623 220.040 246.301 1.00 22.47 612 LEU A C 1
ATOM 4047 O O . LEU A 1 581 ? 297.193 220.717 247.240 1.00 29.70 612 LEU A O 1
ATOM 4052 N N . PHE A 1 582 ? 296.849 219.637 245.295 1.00 20.69 613 PHE A N 1
ATOM 4053 C CA . PHE A 1 582 ? 295.457 220.041 245.163 1.00 21.49 613 PHE A CA 1
ATOM 4054 C C . PHE A 1 582 ? 294.497 218.866 245.295 1.00 24.70 613 PHE A C 1
ATOM 4055 O O . PHE A 1 582 ? 293.329 218.977 244.914 1.00 27.67 613 PHE A O 1
ATOM 4063 N N . LYS A 1 583 ? 294.967 217.743 245.828 1.00 28.13 614 LYS A N 1
ATOM 4064 C CA . LYS A 1 583 ? 294.141 216.566 246.053 1.00 27.88 614 LYS A CA 1
ATOM 4065 C C . LYS A 1 583 ? 293.832 216.459 247.540 1.00 33.18 614 LYS A C 1
ATOM 4066 O O . LYS A 1 583 ? 294.749 216.441 248.367 1.00 32.11 614 LYS A O 1
ATOM 4072 N N . THR A 1 584 ? 292.546 216.389 247.875 1.00 35.31 615 THR A N 1
ATOM 4073 C CA . THR A 1 584 ? 292.104 216.415 249.260 1.00 38.39 615 THR A CA 1
ATOM 4074 C C . THR A 1 584 ? 291.208 215.220 249.549 1.00 39.96 615 THR A C 1
ATOM 4075 O O . THR A 1 584 ? 290.598 214.638 248.649 1.00 41.08 615 THR A O 1
ATOM 4079 N N . THR A 1 585 ? 291.141 214.862 250.827 1.00 41.21 616 THR A N 1
ATOM 4080 C CA . THR A 1 585 ? 290.261 213.807 251.303 1.00 42.96 616 THR A CA 1
ATOM 4081 C C . THR A 1 585 ? 288.925 214.418 251.725 1.00 43.39 616 THR A C 1
ATOM 4082 O O . THR A 1 585 ? 288.632 215.583 251.444 1.00 43.23 616 THR A O 1
ATOM 4084 N N . ALA A 1 586 ? 288.095 213.630 252.411 1.00 45.56 617 ALA A N 1
ATOM 4085 C CA . ALA A 1 586 ? 286.774 214.094 252.819 1.00 46.12 617 ALA A CA 1
ATOM 4086 C C . ALA A 1 586 ? 286.816 215.090 253.971 1.00 42.56 617 ALA A C 1
ATOM 4087 O O . ALA A 1 586 ? 285.777 215.673 254.297 1.00 43.71 617 ALA A O 1
ATOM 4089 N N . ASN A 1 587 ? 287.974 215.299 254.595 1.00 39.68 618 ASN A N 1
ATOM 4090 C CA . ASN A 1 587 ? 288.079 216.179 255.752 1.00 36.06 618 ASN A CA 1
ATOM 4091 C C . ASN A 1 587 ? 288.731 217.519 255.438 1.00 38.71 618 ASN A C 1
ATOM 4092 O O . ASN A 1 587 ? 288.247 218.557 255.897 1.00 35.65 618 ASN A O 1
ATOM 4094 N N . ASP A 1 588 ? 289.810 217.525 254.664 1.00 38.17 619 ASP A N 1
ATOM 4095 C CA . ASP A 1 588 ? 290.592 218.731 254.443 1.00 30.22 619 ASP A CA 1
ATOM 4096 C C . ASP A 1 588 ? 290.096 219.506 253.225 1.00 27.23 619 ASP A C 1
ATOM 4097 O O . ASP A 1 588 ? 289.344 218.996 252.391 1.00 29.73 619 ASP A O 1
ATOM 4102 N N . TRP A 1 589 ? 290.536 220.760 253.138 1.00 24.21 620 TRP A N 1
ATOM 4103 C CA . TRP A 1 589 ? 290.208 221.649 252.032 1.00 16.18 620 TRP A CA 1
ATOM 4104 C C . TRP A 1 589 ? 291.451 222.441 251.655 1.00 17.57 620 TRP A C 1
ATOM 4105 O O . TRP A 1 589 ? 292.434 222.479 252.398 1.00 21.82 620 TRP A O 1
ATOM 4116 N N . VAL A 1 590 ? 291.402 223.078 250.484 1.00 16.71 621 VAL A N 1
ATOM 4117 C CA . VAL A 1 590 ? 292.497 223.912 250.008 1.00 13.09 621 VAL A CA 1
ATOM 4118 C C . VAL A 1 590 ? 291.959 225.277 249.598 1.00 11.34 621 VAL A C 1
ATOM 4119 O O . VAL A 1 590 ? 290.778 225.444 249.288 1.00 12.62 621 VAL A O 1
ATOM 4123 N N . LEU A 1 591 ? 292.856 226.261 249.611 1.00 11.36 622 LEU A N 1
ATOM 4124 C CA . LEU A 1 591 ? 292.557 227.620 249.180 1.00 10.03 622 LEU A CA 1
ATOM 4125 C C . LEU A 1 591 ? 293.830 228.199 248.582 1.00 13.25 622 LEU A C 1
ATOM 4126 O O . LEU A 1 591 ? 294.883 228.155 249.223 1.00 13.83 622 LEU A O 1
ATOM 4131 N N . LEU A 1 592 ? 293.737 228.738 247.365 1.00 12.19 623 LEU A N 1
ATOM 4132 C CA . LEU A 1 592 ? 294.949 228.964 246.585 1.00 11.18 623 LEU A CA 1
ATOM 4133 C C . LEU A 1 592 ? 295.550 230.364 246.692 1.00 12.45 623 LEU A C 1
ATOM 4134 O O . LEU A 1 592 ? 296.649 230.522 247.231 1.00 18.07 623 LEU A O 1
ATOM 4139 N N . ASN A 1 593 ? 294.848 231.391 246.230 1.00 10.17 624 ASN A N 1
ATOM 4140 C CA . ASN A 1 593 ? 295.498 232.687 246.026 1.00 9.84 624 ASN A CA 1
ATOM 4141 C C . ASN A 1 593 ? 295.567 233.417 247.361 1.00 10.64 624 ASN A C 1
ATOM 4142 O O . ASN A 1 593 ? 294.682 234.195 247.720 1.00 13.17 624 ASN A O 1
ATOM 4147 N N . LEU A 1 594 ? 296.644 233.168 248.103 1.00 9.83 625 LEU A N 1
ATOM 4148 C CA . LEU A 1 594 ? 296.782 233.731 249.440 1.00 13.99 625 LEU A CA 1
ATOM 4149 C C . LEU A 1 594 ? 297.072 235.223 249.363 1.00 11.75 625 LEU A C 1
ATOM 4150 O O . LEU A 1 594 ? 298.027 235.647 248.706 1.00 16.63 625 LEU A O 1
ATOM 4155 N N . ASN A 1 595 ? 296.243 236.014 250.043 1.00 16.00 626 ASN A N 1
ATOM 4156 C CA . ASN A 1 595 ? 296.307 237.474 250.035 1.00 10.92 626 ASN A CA 1
ATOM 4157 C C . ASN A 1 595 ? 296.148 238.055 248.635 1.00 11.18 626 ASN A C 1
ATOM 4158 O O . ASN A 1 595 ? 296.443 239.234 248.417 1.00 13.00 626 ASN A O 1
ATOM 4163 N N . VAL A 1 596 ? 295.670 237.240 247.691 1.00 11.50 627 VAL A N 1
ATOM 4164 C CA . VAL A 1 596 ? 295.430 237.630 246.304 1.00 8.99 627 VAL A CA 1
ATOM 4165 C C . VAL A 1 596 ? 296.664 238.326 245.744 1.00 7.07 627 VAL A C 1
ATOM 4166 O O . VAL A 1 596 ? 296.586 239.449 245.234 1.00 8.54 627 VAL A O 1
ATOM 4170 N N . THR A 1 597 ? 297.818 237.671 245.852 1.00 6.98 628 THR A N 1
ATOM 4171 C CA . THR A 1 597 ? 299.041 238.223 245.286 1.00 10.37 628 THR A CA 1
ATOM 4172 C C . THR A 1 597 ? 299.163 237.957 243.792 1.00 7.80 628 THR A C 1
ATOM 4173 O O . THR A 1 597 ? 299.987 238.594 243.129 1.00 9.91 628 THR A O 1
ATOM 4177 N N . GLY A 1 598 ? 298.360 237.047 243.251 1.00 7.22 629 GLY A N 1
ATOM 4178 C CA . GLY A 1 598 ? 298.362 236.749 241.834 1.00 4.84 629 GLY A CA 1
ATOM 4179 C C . GLY A 1 598 ? 297.182 237.389 241.127 1.00 4.59 629 GLY A C 1
ATOM 4180 O O . GLY A 1 598 ? 296.126 237.601 241.714 1.00 4.45 629 GLY A O 1
ATOM 4181 N N . TYR A 1 599 ? 297.377 237.690 239.847 1.00 4.17 630 TYR A N 1
ATOM 4182 C CA . TYR A 1 599 ? 296.374 238.392 239.050 1.00 3.49 630 TYR A CA 1
ATOM 4183 C C . TYR A 1 599 ? 295.543 237.383 238.257 1.00 2.93 630 TYR A C 1
ATOM 4184 O O . TYR A 1 599 ? 295.642 237.262 237.037 1.00 4.96 630 TYR A O 1
ATOM 4193 N N . TYR A 1 600 ? 294.706 236.648 238.987 1.00 3.43 631 TYR A N 1
ATOM 4194 C CA . TYR A 1 600 ? 293.863 235.622 238.384 1.00 3.57 631 TYR A CA 1
ATOM 4195 C C . TYR A 1 600 ? 292.714 235.303 239.331 1.00 3.35 631 TYR A C 1
ATOM 4196 O O . TYR A 1 600 ? 292.735 235.666 240.508 1.00 2.74 631 TYR A O 1
ATOM 4205 N N . LEU A 1 601 ? 291.703 234.619 238.797 1.00 5.67 632 LEU A N 1
ATOM 4206 C CA . LEU A 1 601 ? 290.578 234.143 239.592 1.00 4.22 632 LEU A CA 1
ATOM 4207 C C . LEU A 1 601 ? 290.743 232.661 239.909 1.00 4.40 632 LEU A C 1
ATOM 4208 O O . LEU A 1 601 ? 291.491 231.944 239.246 1.00 4.63 632 LEU A O 1
ATOM 4213 N N . VAL A 1 602 ? 290.026 232.202 240.934 1.00 5.52 633 VAL A N 1
ATOM 4214 C CA . VAL A 1 602 ? 290.112 230.820 241.399 1.00 5.74 633 VAL A CA 1
ATOM 4215 C C . VAL A 1 602 ? 288.711 230.226 241.465 1.00 5.83 633 VAL A C 1
ATOM 4216 O O . VAL A 1 602 ? 287.779 230.872 241.956 1.00 7.60 633 VAL A O 1
ATOM 4220 N N . ASN A 1 603 ? 288.566 228.996 240.974 1.00 7.51 634 ASN A N 1
ATOM 4221 C CA . ASN A 1 603 ? 287.317 228.251 241.025 1.00 7.15 634 ASN A CA 1
ATOM 4222 C C . ASN A 1 603 ? 287.596 226.835 241.509 1.00 8.78 634 ASN A C 1
ATOM 4223 O O . ASN A 1 603 ? 288.599 226.225 241.128 1.00 9.15 634 ASN A O 1
ATOM 4228 N N . TYR A 1 604 ? 286.709 226.319 242.355 1.00 11.55 635 TYR A N 1
ATOM 4229 C CA . TYR A 1 604 ? 286.837 224.989 242.929 1.00 10.99 635 TYR A CA 1
ATOM 4230 C C . TYR A 1 604 ? 285.655 224.124 242.514 1.00 12.01 635 TYR A C 1
ATOM 4231 O O . TYR A 1 604 ? 284.732 224.570 241.829 1.00 12.41 635 TYR A O 1
ATOM 4240 N N . ASP A 1 605 ? 285.697 222.865 242.941 1.00 16.95 636 ASP A N 1
ATOM 4241 C CA . ASP A 1 605 ? 284.534 222.001 242.850 1.00 17.33 636 ASP A CA 1
ATOM 4242 C C . ASP A 1 605 ? 283.585 222.286 244.013 1.00 15.92 636 ASP A C 1
ATOM 4243 O O . ASP A 1 605 ? 283.938 222.951 244.990 1.00 17.17 636 ASP A O 1
ATOM 4248 N N . ASN A 1 606 ? 282.359 221.773 243.897 1.00 17.45 637 ASN A N 1
ATOM 4249 C CA . ASN A 1 606 ? 281.315 222.124 244.855 1.00 19.17 637 ASN A CA 1
ATOM 4250 C C . ASN A 1 606 ? 281.627 221.616 246.259 1.00 17.47 637 ASN A C 1
ATOM 4251 O O . ASN A 1 606 ? 281.287 222.281 247.245 1.00 20.03 637 ASN A O 1
ATOM 4256 N N . GLU A 1 607 ? 282.263 220.448 246.373 1.00 16.69 638 GLU A N 1
ATOM 4257 C CA . GLU A 1 607 ? 282.602 219.916 247.690 1.00 18.30 638 GLU A CA 1
ATOM 4258 C C . GLU A 1 607 ? 283.603 220.811 248.411 1.00 18.31 638 GLU A C 1
ATOM 4259 O O . GLU A 1 607 ? 283.477 221.053 249.619 1.00 17.24 638 GLU A O 1
ATOM 4261 N N . ASN A 1 608 ? 284.608 221.310 247.688 1.00 17.92 639 ASN A N 1
ATOM 4262 C CA . ASN A 1 608 ? 285.579 222.213 248.297 1.00 14.95 639 ASN A CA 1
ATOM 4263 C C . ASN A 1 608 ? 284.923 223.523 248.717 1.00 13.30 639 ASN A C 1
ATOM 4264 O O . ASN A 1 608 ? 285.236 224.066 249.783 1.00 14.47 639 ASN A O 1
ATOM 4269 N N . TRP A 1 609 ? 284.005 224.040 247.894 1.00 12.93 640 TRP A N 1
ATOM 4270 C CA . TRP A 1 609 ? 283.259 225.235 248.274 1.00 13.75 640 TRP A CA 1
ATOM 4271 C C . TRP A 1 609 ? 282.459 225.002 249.549 1.00 13.55 640 TRP A C 1
ATOM 4272 O O . TRP A 1 609 ? 282.419 225.867 250.431 1.00 14.46 640 TRP A O 1
ATOM 4283 N N . LYS A 1 610 ? 281.808 223.841 249.660 1.00 14.88 641 LYS A N 1
ATOM 4284 C CA . LYS A 1 610 ? 281.033 223.538 250.858 1.00 14.78 641 LYS A CA 1
ATOM 4285 C C . LYS A 1 610 ? 281.925 223.431 252.089 1.00 13.41 641 LYS A C 1
ATOM 4286 O O . LYS A 1 610 ? 281.559 223.904 253.171 1.00 16.53 641 LYS A O 1
ATOM 4292 N N . LYS A 1 611 ? 283.094 222.804 251.949 1.00 14.08 642 LYS A N 1
ATOM 4293 C CA . LYS A 1 611 ? 284.023 222.727 253.073 1.00 14.07 642 LYS A CA 1
ATOM 4294 C C . LYS A 1 611 ? 284.502 224.113 253.494 1.00 13.90 642 LYS A C 1
ATOM 4295 O O . LYS A 1 611 ? 284.627 224.400 254.691 1.00 13.82 642 LYS A O 1
ATOM 4301 N N . ILE A 1 612 ? 284.780 224.985 252.522 1.00 13.78 643 ILE A N 1
ATOM 4302 C CA . ILE A 1 612 ? 285.199 226.349 252.837 1.00 11.19 643 ILE A CA 1
ATOM 4303 C C . ILE A 1 612 ? 284.086 227.100 253.560 1.00 12.76 643 ILE A C 1
ATOM 4304 O O . ILE A 1 612 ? 284.336 227.835 254.523 1.00 14.26 643 ILE A O 1
ATOM 4309 N N . GLN A 1 613 ? 282.843 226.936 253.103 1.00 12.80 644 GLN A N 1
ATOM 4310 C CA . GLN A 1 613 ? 281.717 227.590 253.765 1.00 12.52 644 GLN A CA 1
ATOM 4311 C C . GLN A 1 613 ? 281.533 227.075 255.188 1.00 15.60 644 GLN A C 1
ATOM 4312 O O . GLN A 1 613 ? 281.228 227.848 256.104 1.00 18.26 644 GLN A O 1
ATOM 4318 N N . THR A 1 614 ? 281.711 225.768 255.392 1.00 17.11 645 THR A N 1
ATOM 4319 C CA . THR A 1 614 ? 281.640 225.209 256.739 1.00 15.27 645 THR A CA 1
ATOM 4320 C C . THR A 1 614 ? 282.729 225.788 257.633 1.00 16.74 645 THR A C 1
ATOM 4321 O O . THR A 1 614 ? 282.476 226.127 258.795 1.00 21.28 645 THR A O 1
ATOM 4325 N N . GLN A 1 615 ? 283.950 225.913 257.107 1.00 16.61 646 GLN A N 1
ATOM 4326 C CA . GLN A 1 615 ? 285.030 226.508 257.887 1.00 16.97 646 GLN A CA 1
ATOM 4327 C C . GLN A 1 615 ? 284.724 227.960 258.234 1.00 20.36 646 GLN A C 1
ATOM 4328 O O . GLN A 1 615 ? 284.998 228.410 259.352 1.00 23.48 646 GLN A O 1
ATOM 4334 N N . LEU A 1 616 ? 284.160 228.710 257.285 1.00 19.78 647 LEU A N 1
ATOM 4335 C CA . LEU A 1 616 ? 283.784 230.094 257.558 1.00 19.40 647 LEU A CA 1
ATOM 4336 C C . LEU A 1 616 ? 282.717 230.172 258.642 1.00 22.38 647 LEU A C 1
ATOM 4337 O O . LEU A 1 616 ? 282.751 231.065 259.495 1.00 27.03 647 LEU A O 1
ATOM 4342 N N . GLN A 1 617 ? 281.753 229.251 258.621 1.00 24.61 648 GLN A N 1
ATOM 4343 C CA . GLN A 1 617 ? 280.748 229.216 259.677 1.00 26.75 648 GLN A CA 1
ATOM 4344 C C . GLN A 1 617 ? 281.300 228.710 261.003 1.00 27.88 648 GLN A C 1
ATOM 4345 O O . GLN A 1 617 ? 280.673 228.943 262.041 1.00 31.77 648 GLN A O 1
ATOM 4351 N N . THR A 1 618 ? 282.447 228.033 260.999 1.00 28.75 649 THR A N 1
ATOM 4352 C CA . THR A 1 618 ? 283.037 227.495 262.220 1.00 28.67 649 THR A CA 1
ATOM 4353 C C . THR A 1 618 ? 284.051 228.440 262.855 1.00 31.10 649 THR A C 1
ATOM 4354 O O . THR A 1 618 ? 283.912 228.796 264.028 1.00 35.94 649 THR A O 1
ATOM 4358 N N . ASP A 1 619 ? 285.073 228.857 262.108 1.00 28.92 650 ASP A N 1
ATOM 4359 C CA . ASP A 1 619 ? 286.108 229.731 262.659 1.00 28.01 650 ASP A CA 1
ATOM 4360 C C . ASP A 1 619 ? 286.641 230.617 261.541 1.00 26.66 650 ASP A C 1
ATOM 4361 O O . ASP A 1 619 ? 287.307 230.128 260.626 1.00 28.88 650 ASP A O 1
ATOM 4366 N N . LEU A 1 620 ? 286.352 231.918 261.625 1.00 27.02 651 LEU A N 1
ATOM 4367 C CA . LEU A 1 620 ? 286.801 232.855 260.599 1.00 25.07 651 LEU A CA 1
ATOM 4368 C C . LEU A 1 620 ? 288.313 233.042 260.629 1.00 23.36 651 LEU A C 1
ATOM 4369 O O . LEU A 1 620 ? 288.941 233.209 259.577 1.00 21.83 651 LEU A O 1
ATOM 4374 N N . SER A 1 621 ? 288.911 233.022 261.822 1.00 23.92 652 SER A N 1
ATOM 4375 C CA . SER A 1 621 ? 290.306 233.417 261.979 1.00 20.94 652 SER A CA 1
ATOM 4376 C C . SER A 1 621 ? 291.269 232.521 261.211 1.00 24.73 652 SER A C 1
ATOM 4377 O O . SER A 1 621 ? 292.392 232.947 260.923 1.00 27.04 652 SER A O 1
ATOM 4379 N N . VAL A 1 622 ? 290.862 231.296 260.875 1.00 23.08 653 VAL A N 1
ATOM 4380 C CA . VAL A 1 622 ? 291.743 230.396 260.136 1.00 21.72 653 VAL A CA 1
ATOM 4381 C C . VAL A 1 622 ? 292.036 230.949 258.746 1.00 20.91 653 VAL A C 1
ATOM 4382 O O . VAL A 1 622 ? 293.178 230.904 258.274 1.00 24.58 653 VAL A O 1
ATOM 4386 N N . ILE A 1 623 ? 291.018 231.475 258.073 1.00 17.76 654 ILE A N 1
ATOM 4387 C CA . ILE A 1 623 ? 291.161 232.027 256.727 1.00 13.41 654 ILE A CA 1
ATOM 4388 C C . ILE A 1 623 ? 291.492 233.513 256.818 1.00 17.03 654 ILE A C 1
ATOM 4389 O O . ILE A 1 623 ? 290.808 234.255 257.538 1.00 20.29 654 ILE A O 1
ATOM 4394 N N . PRO A 1 624 ? 292.528 233.987 256.125 1.00 15.56 655 PRO A N 1
ATOM 4395 C CA . PRO A 1 624 ? 292.860 235.416 256.172 1.00 12.76 655 PRO A CA 1
ATOM 4396 C C . PRO A 1 624 ? 291.742 236.281 255.606 1.00 11.70 655 PRO A C 1
ATOM 4397 O O . PRO A 1 624 ? 290.986 235.865 254.727 1.00 13.08 655 PRO A O 1
ATOM 4401 N N . VAL A 1 625 ? 291.658 237.510 256.121 1.00 11.96 656 VAL A N 1
ATOM 4402 C CA . VAL A 1 625 ? 290.533 238.392 255.811 1.00 11.88 656 VAL A CA 1
ATOM 4403 C C . VAL A 1 625 ? 290.516 238.759 254.329 1.00 12.93 656 VAL A C 1
ATOM 4404 O O . VAL A 1 625 ? 289.445 238.880 253.715 1.00 13.79 656 VAL A O 1
ATOM 4408 N N . ILE A 1 626 ? 291.696 238.932 253.727 1.00 12.52 657 ILE A N 1
ATOM 4409 C CA . ILE A 1 626 ? 291.761 239.223 252.297 1.00 10.76 657 ILE A CA 1
ATOM 4410 C C . ILE A 1 626 ? 291.152 238.080 251.497 1.00 9.85 657 ILE A C 1
ATOM 4411 O O . ILE A 1 626 ? 290.398 238.301 250.544 1.00 10.98 657 ILE A O 1
ATOM 4416 N N . ASN A 1 627 ? 291.448 236.838 251.881 1.00 11.49 658 ASN A N 1
ATOM 4417 C CA . ASN A 1 627 ? 290.843 235.701 251.196 1.00 11.34 658 ASN A CA 1
ATOM 4418 C C . ASN A 1 627 ? 289.366 235.553 251.541 1.00 9.72 658 ASN A C 1
ATOM 4419 O O . ASN A 1 627 ? 288.593 235.016 250.737 1.00 12.38 658 ASN A O 1
ATOM 4424 N N . ARG A 1 628 ? 288.952 236.035 252.715 1.00 8.91 659 ARG A N 1
ATOM 4425 C CA . ARG A 1 628 ? 287.531 236.052 253.045 1.00 8.46 659 ARG A CA 1
ATOM 4426 C C . ARG A 1 628 ? 286.764 236.991 252.122 1.00 9.65 659 ARG A C 1
ATOM 4427 O O . ARG A 1 628 ? 285.608 236.723 251.779 1.00 10.18 659 ARG A O 1
ATOM 4435 N N . ALA A 1 629 ? 287.380 238.104 251.720 1.00 10.37 660 ALA A N 1
ATOM 4436 C CA . ALA A 1 629 ? 286.771 238.933 250.682 1.00 8.39 660 ALA A CA 1
ATOM 4437 C C . ALA A 1 629 ? 286.919 238.302 249.301 1.00 9.63 660 ALA A C 1
ATOM 4438 O O . ALA A 1 629 ? 286.036 238.456 248.442 1.00 12.83 660 ALA A O 1
ATOM 4440 N N . GLN A 1 630 ? 288.028 237.592 249.079 1.00 10.32 661 GLN A N 1
ATOM 4441 C CA . GLN A 1 630 ? 288.303 236.986 247.783 1.00 9.01 661 GLN A CA 1
ATOM 4442 C C . GLN A 1 630 ? 287.262 235.940 247.417 1.00 8.13 661 GLN A C 1
ATOM 4443 O O . GLN A 1 630 ? 286.863 235.840 246.254 1.00 9.45 661 GLN A O 1
ATOM 4449 N N . VAL A 1 631 ? 286.833 235.129 248.386 1.00 8.43 662 VAL A N 1
ATOM 4450 C CA . VAL A 1 631 ? 285.864 234.080 248.070 1.00 8.08 662 VAL A CA 1
ATOM 4451 C C . VAL A 1 631 ? 284.555 234.694 247.582 1.00 8.76 662 VAL A C 1
ATOM 4452 O O . VAL A 1 631 ? 283.980 234.245 246.583 1.00 10.49 662 VAL A O 1
ATOM 4456 N N . ILE A 1 632 ? 284.089 235.753 248.248 1.00 8.37 663 ILE A N 1
ATOM 4457 C CA . ILE A 1 632 ? 282.859 236.425 247.834 1.00 7.35 663 ILE A CA 1
ATOM 4458 C C . ILE A 1 632 ? 283.023 237.033 246.446 1.00 8.75 663 ILE A C 1
ATOM 4459 O O . ILE A 1 632 ? 282.173 236.852 245.559 1.00 9.33 663 ILE A O 1
ATOM 4464 N N . HIS A 1 633 ? 284.124 237.762 246.237 1.00 9.48 664 HIS A N 1
ATOM 4465 C CA . HIS A 1 633 ? 284.343 238.428 244.955 1.00 8.64 664 HIS A CA 1
ATOM 4466 C C . HIS A 1 633 ? 284.404 237.419 243.812 1.00 9.47 664 HIS A C 1
ATOM 4467 O O . HIS A 1 633 ? 283.734 237.583 242.782 1.00 11.08 664 HIS A O 1
ATOM 4474 N N . ASP A 1 634 ? 285.196 236.358 243.986 1.00 8.66 665 ASP A N 1
ATOM 4475 C CA . ASP A 1 634 ? 285.343 235.356 242.940 1.00 8.55 665 ASP A CA 1
ATOM 4476 C C . ASP A 1 634 ? 284.036 234.625 242.685 1.00 9.46 665 ASP A C 1
ATOM 4477 O O . ASP A 1 634 ? 283.694 234.354 241.532 1.00 11.96 665 ASP A O 1
ATOM 4482 N N . ALA A 1 635 ? 283.292 234.285 243.743 1.00 8.85 666 ALA A N 1
ATOM 4483 C CA . ALA A 1 635 ? 282.026 233.591 243.546 1.00 7.91 666 ALA A CA 1
ATOM 4484 C C . ALA A 1 635 ? 281.053 234.438 242.739 1.00 10.85 666 ALA A C 1
ATOM 4485 O O . ALA A 1 635 ? 280.405 233.936 241.814 1.00 12.19 666 ALA A O 1
ATOM 4487 N N . PHE A 1 636 ? 280.945 235.730 243.060 1.00 11.76 667 PHE A N 1
ATOM 4488 C CA . PHE A 1 636 ? 280.024 236.576 242.307 1.00 9.37 667 PHE A CA 1
ATOM 4489 C C . PHE A 1 636 ? 280.472 236.750 240.859 1.00 9.44 667 PHE A C 1
ATOM 4490 O O . PHE A 1 636 ? 279.643 236.719 239.940 1.00 12.34 667 PHE A O 1
ATOM 4498 N N . ASN A 1 637 ? 281.776 236.926 240.629 1.00 13.27 668 ASN A N 1
ATOM 4499 C CA . ASN A 1 637 ? 282.256 237.080 239.257 1.00 9.11 668 ASN A CA 1
ATOM 4500 C C . ASN A 1 637 ? 282.058 235.804 238.444 1.00 9.23 668 ASN A C 1
ATOM 4501 O O . ASN A 1 637 ? 281.710 235.867 237.260 1.00 12.63 668 ASN A O 1
ATOM 4506 N N . LEU A 1 638 ? 282.284 234.640 239.056 1.00 9.75 669 LEU A N 1
ATOM 4507 C CA . LEU A 1 638 ? 282.049 233.375 238.369 1.00 10.82 669 LEU A CA 1
ATOM 4508 C C . LEU A 1 638 ? 280.569 233.147 238.103 1.00 12.00 669 LEU A C 1
ATOM 4509 O O . LEU A 1 638 ? 280.211 232.553 237.081 1.00 15.00 669 LEU A O 1
ATOM 4514 N N . ALA A 1 639 ? 279.699 233.590 239.015 1.00 13.95 670 ALA A N 1
ATOM 4515 C CA . ALA A 1 639 ? 278.265 233.501 238.767 1.00 11.76 670 ALA A CA 1
ATOM 4516 C C . ALA A 1 639 ? 277.857 234.379 237.594 1.00 13.08 670 ALA A C 1
ATOM 4517 O O . ALA A 1 639 ? 277.010 233.989 236.783 1.00 18.00 670 ALA A O 1
ATOM 4519 N N . SER A 1 640 ? 278.446 235.574 237.488 1.00 12.56 671 SER A N 1
ATOM 4520 C CA . SER A 1 640 ? 278.128 236.450 236.364 1.00 12.46 671 SER A CA 1
ATOM 4521 C C . SER A 1 640 ? 278.532 235.832 235.031 1.00 15.91 671 SER A C 1
ATOM 4522 O O . SER A 1 640 ? 277.894 236.096 234.006 1.00 24.28 671 SER A O 1
ATOM 4524 N N . ALA A 1 641 ? 279.577 235.009 235.020 1.00 16.99 672 ALA A N 1
ATOM 4525 C CA . ALA A 1 641 ? 280.048 234.347 233.811 1.00 17.49 672 ALA A CA 1
ATOM 4526 C C . ALA A 1 641 ? 279.368 233.005 233.571 1.00 17.94 672 ALA A C 1
ATOM 4527 O O . ALA A 1 641 ? 279.748 232.292 232.637 1.00 20.74 672 ALA A O 1
ATOM 4529 N N . GLN A 1 642 ? 278.381 232.649 234.396 1.00 19.79 673 GLN A N 1
ATOM 4530 C CA . GLN A 1 642 ? 277.643 231.389 234.276 1.00 18.19 673 GLN A CA 1
ATOM 4531 C C . GLN A 1 642 ? 278.567 230.179 234.398 1.00 15.68 673 GLN A C 1
ATOM 4532 O O . GLN A 1 642 ? 278.408 229.181 233.694 1.00 22.54 673 GLN A O 1
ATOM 4538 N N . LYS A 1 643 ? 279.539 230.267 235.303 1.00 14.59 674 LYS A N 1
ATOM 4539 C CA . LYS A 1 643 ? 280.390 229.131 235.632 1.00 15.74 674 LYS A CA 1
ATOM 4540 C C . LYS A 1 643 ? 279.991 228.449 236.931 1.00 19.84 674 LYS A C 1
ATOM 4541 O O . LYS A 1 643 ? 280.266 227.257 237.103 1.00 19.76 674 LYS A O 1
ATOM 4547 N N . VAL A 1 644 ? 279.359 229.177 237.847 1.00 17.22 675 VAL A N 1
ATOM 4548 C CA . VAL A 1 644 ? 278.779 228.602 239.057 1.00 14.74 675 VAL A CA 1
ATOM 4549 C C . VAL A 1 644 ? 277.356 229.134 239.184 1.00 15.06 675 VAL A C 1
ATOM 4550 O O . VAL A 1 644 ? 277.048 230.200 238.633 1.00 15.96 675 VAL A O 1
ATOM 4554 N N . PRO A 1 645 ? 276.455 228.428 239.862 1.00 17.91 676 PRO A N 1
ATOM 4555 C CA . PRO A 1 645 ? 275.124 228.989 240.112 1.00 16.07 676 PRO A CA 1
ATOM 4556 C C . PRO A 1 645 ? 275.187 230.179 241.056 1.00 17.96 676 PRO A C 1
ATOM 4557 O O . PRO A 1 645 ? 276.056 230.269 241.926 1.00 17.96 676 PRO A O 1
ATOM 4561 N N . VAL A 1 646 ? 274.242 231.105 240.872 1.00 14.84 677 VAL A N 1
ATOM 4562 C CA . VAL A 1 646 ? 274.192 232.303 241.707 1.00 12.71 677 VAL A CA 1
ATOM 4563 C C . VAL A 1 646 ? 273.917 231.940 243.160 1.00 12.44 677 VAL A C 1
ATOM 4564 O O . VAL A 1 646 ? 274.274 232.690 244.079 1.00 12.64 677 VAL A O 1
ATOM 4568 N N . THR A 1 647 ? 273.290 230.785 243.395 1.00 14.89 678 THR A N 1
ATOM 4569 C CA . THR A 1 647 ? 273.031 230.349 244.761 1.00 13.44 678 THR A CA 1
ATOM 4570 C C . THR A 1 647 ? 274.322 230.075 245.517 1.00 12.88 678 THR A C 1
ATOM 4571 O O . THR A 1 647 ? 274.369 230.257 246.734 1.00 15.21 678 THR A O 1
ATOM 4575 N N . LEU A 1 648 ? 275.379 229.646 244.824 1.00 15.00 679 LEU A N 1
ATOM 4576 C CA . LEU A 1 648 ? 276.671 229.477 245.483 1.00 14.31 679 LEU A CA 1
ATOM 4577 C C . LEU A 1 648 ? 277.242 230.819 245.929 1.00 11.64 679 LEU A C 1
ATOM 4578 O O . LEU A 1 648 ? 277.770 230.942 247.043 1.00 10.80 679 LEU A O 1
ATOM 4583 N N . ALA A 1 649 ? 277.137 231.840 245.075 1.00 12.40 680 ALA A N 1
ATOM 4584 C CA . ALA A 1 649 ? 277.588 233.174 245.452 1.00 10.34 680 ALA A CA 1
ATOM 4585 C C . ALA A 1 649 ? 276.790 233.709 246.633 1.00 10.79 680 ALA A C 1
ATOM 4586 O O . ALA A 1 649 ? 277.345 234.369 247.519 1.00 12.23 680 ALA A O 1
ATOM 4588 N N . LEU A 1 650 ? 275.483 233.442 246.659 1.00 12.38 681 LEU A N 1
ATOM 4589 C CA . LEU A 1 650 ? 274.666 233.867 247.792 1.00 9.46 681 LEU A CA 1
ATOM 4590 C C . LEU A 1 650 ? 275.010 233.083 249.056 1.00 11.27 681 LEU A C 1
ATOM 4591 O O . LEU A 1 650 ? 274.994 233.638 250.160 1.00 12.41 681 LEU A O 1
ATOM 4596 N N . ASN A 1 651 ? 275.317 231.791 248.913 1.00 11.79 682 ASN A N 1
ATOM 4597 C CA . ASN A 1 651 ? 275.751 230.982 250.047 1.00 9.49 682 ASN A CA 1
ATOM 4598 C C . ASN A 1 651 ? 277.057 231.495 250.633 1.00 10.23 682 ASN A C 1
ATOM 4599 O O . ASN A 1 651 ? 277.276 231.399 251.845 1.00 13.24 682 ASN A O 1
ATOM 4604 N N . ASN A 1 652 ? 277.944 232.021 249.787 1.00 9.99 683 ASN A N 1
ATOM 4605 C CA . ASN A 1 652 ? 279.226 232.525 250.265 1.00 11.05 683 ASN A CA 1
ATOM 4606 C C . ASN A 1 652 ? 279.102 233.772 251.133 1.00 11.10 683 ASN A C 1
ATOM 4607 O O . ASN A 1 652 ? 280.091 234.162 251.760 1.00 13.51 683 ASN A O 1
ATOM 4612 N N . THR A 1 653 ? 277.934 234.409 251.183 1.00 10.98 684 THR A N 1
ATOM 4613 C CA . THR A 1 653 ? 277.730 235.596 252.003 1.00 10.95 684 THR A CA 1
ATOM 4614 C C . THR A 1 653 ? 277.075 235.297 253.346 1.00 12.45 684 THR A C 1
ATOM 4615 O O . THR A 1 653 ? 276.775 236.232 254.091 1.00 16.12 684 THR A O 1
ATOM 4619 N N . LEU A 1 654 ? 276.850 234.025 253.675 1.00 9.98 685 LEU A N 1
ATOM 4620 C CA . LEU A 1 654 ? 276.123 233.679 254.890 1.00 9.67 685 LEU A CA 1
ATOM 4621 C C . LEU A 1 654 ? 276.948 233.847 256.158 1.00 13.28 685 LEU A C 1
ATOM 4622 O O . LEU A 1 654 ? 276.374 233.864 257.251 1.00 17.60 685 LEU A O 1
ATOM 4627 N N . PHE A 1 655 ? 278.267 233.971 256.049 1.00 13.90 686 PHE A N 1
ATOM 4628 C CA . PHE A 1 655 ? 279.122 234.093 257.222 1.00 12.69 686 PHE A CA 1
ATOM 4629 C C . PHE A 1 655 ? 279.264 235.529 257.708 1.00 12.38 686 PHE A C 1
ATOM 4630 O O . PHE A 1 655 ? 279.879 235.753 258.755 1.00 17.59 686 PHE A O 1
ATOM 4638 N N . LEU A 1 656 ? 278.711 236.502 256.982 1.00 11.05 687 LEU A N 1
ATOM 4639 C CA . LEU A 1 656 ? 278.855 237.903 257.357 1.00 11.56 687 LEU A CA 1
ATOM 4640 C C . LEU A 1 656 ? 278.112 238.261 258.635 1.00 13.88 687 LEU A C 1
ATOM 4641 O O . LEU A 1 656 ? 278.358 239.336 259.190 1.00 15.70 687 LEU A O 1
ATOM 4646 N N . ILE A 1 657 ? 277.215 237.395 259.113 1.00 15.24 688 ILE A N 1
ATOM 4647 C CA . ILE A 1 657 ? 276.486 237.662 260.345 1.00 13.11 688 ILE A CA 1
ATOM 4648 C C . ILE A 1 657 ? 277.389 237.654 261.569 1.00 15.89 688 ILE A C 1
ATOM 4649 O O . ILE A 1 657 ? 276.984 238.136 262.632 1.00 21.41 688 ILE A O 1
ATOM 4654 N N . GLN A 1 658 ? 278.611 237.130 261.445 1.00 16.06 689 GLN A N 1
ATOM 4655 C CA . GLN A 1 658 ? 279.568 237.113 262.545 1.00 17.61 689 GLN A CA 1
ATOM 4656 C C . GLN A 1 658 ? 280.896 237.753 262.155 1.00 17.05 689 GLN A C 1
ATOM 4657 O O . GLN A 1 658 ? 281.910 237.513 262.816 1.00 19.09 689 GLN A O 1
ATOM 4663 N N . GLU A 1 659 ? 280.911 238.564 261.101 1.00 15.43 690 GLU A N 1
ATOM 4664 C CA . GLU A 1 659 ? 282.127 239.198 260.608 1.00 13.99 690 GLU A CA 1
ATOM 4665 C C . GLU A 1 659 ? 282.153 240.661 261.027 1.00 15.58 690 GLU A C 1
ATOM 4666 O O . GLU A 1 659 ? 281.195 241.400 260.778 1.00 17.92 690 GLU A O 1
ATOM 4672 N N . THR A 1 660 ? 283.250 241.076 261.659 1.00 14.45 691 THR A N 1
ATOM 4673 C CA . THR A 1 660 ? 283.420 242.454 262.097 1.00 16.29 691 THR A CA 1
ATOM 4674 C C . THR A 1 660 ? 284.485 243.209 261.313 1.00 15.85 691 THR A C 1
ATOM 4675 O O . THR A 1 660 ? 284.780 244.359 261.650 1.00 18.19 691 THR A O 1
ATOM 4679 N N . GLU A 1 661 ? 285.065 242.603 260.282 1.00 17.79 692 GLU A N 1
ATOM 4680 C CA . GLU A 1 661 ? 286.059 243.269 259.454 1.00 14.53 692 GLU A CA 1
ATOM 4681 C C . GLU A 1 661 ? 285.387 244.018 258.308 1.00 15.05 692 GLU A C 1
ATOM 4682 O O . GLU A 1 661 ? 284.217 243.799 257.989 1.00 19.00 692 GLU A O 1
ATOM 4688 N N . TYR A 1 662 ? 286.157 244.901 257.677 1.00 12.70 693 TYR A N 1
ATOM 4689 C CA . TYR A 1 662 ? 285.626 245.818 256.677 1.00 10.77 693 TYR A CA 1
ATOM 4690 C C . TYR A 1 662 ? 285.667 245.256 255.259 1.00 12.65 693 TYR A C 1
ATOM 4691 O O . TYR A 1 662 ? 284.720 245.456 254.492 1.00 13.39 693 TYR A O 1
ATOM 4700 N N . MET A 1 663 ? 286.752 244.565 254.889 1.00 13.13 694 MET A N 1
ATOM 4701 C CA . MET A 1 663 ? 286.919 244.146 253.497 1.00 11.48 694 MET A CA 1
ATOM 4702 C C . MET A 1 663 ? 285.870 243.140 253.032 1.00 10.01 694 MET A C 1
ATOM 4703 O O . MET A 1 663 ? 285.353 243.301 251.911 1.00 11.69 694 MET A O 1
ATOM 4708 N N . PRO A 1 664 ? 285.547 242.072 253.777 1.00 9.47 695 PRO A N 1
ATOM 4709 C CA . PRO A 1 664 ? 284.474 241.177 253.305 1.00 9.09 695 PRO A CA 1
ATOM 4710 C C . PRO A 1 664 ? 283.136 241.875 253.132 1.00 8.50 695 PRO A C 1
ATOM 4711 O O . PRO A 1 664 ? 282.429 241.621 252.147 1.00 8.41 695 PRO A O 1
ATOM 4715 N N . TRP A 1 665 ? 282.777 242.766 254.060 1.00 8.00 696 TRP A N 1
ATOM 4716 C CA . TRP A 1 665 ? 281.534 243.518 253.926 1.00 7.64 696 TRP A CA 1
ATOM 4717 C C . TRP A 1 665 ? 281.561 244.415 252.697 1.00 9.45 696 TRP A C 1
ATOM 4718 O O . TRP A 1 665 ? 280.566 244.516 251.971 1.00 10.97 696 TRP A O 1
ATOM 4729 N N . GLN A 1 666 ? 282.692 245.083 252.455 1.00 9.73 697 GLN A N 1
ATOM 4730 C CA . GLN A 1 666 ? 282.805 245.954 251.291 1.00 10.83 697 GLN A CA 1
ATOM 4731 C C . GLN A 1 666 ? 282.664 245.161 249.999 1.00 9.92 697 GLN A C 1
ATOM 4732 O O . GLN A 1 666 ? 281.962 245.586 249.074 1.00 12.36 697 GLN A O 1
ATOM 4738 N N . ALA A 1 667 ? 283.313 243.996 249.924 1.00 9.46 698 ALA A N 1
ATOM 4739 C CA . ALA A 1 667 ? 283.198 243.164 248.731 1.00 10.89 698 ALA A CA 1
ATOM 4740 C C . ALA A 1 667 ? 281.765 242.692 248.521 1.00 8.55 698 ALA A C 1
ATOM 4741 O O . ALA A 1 667 ? 281.245 242.734 247.398 1.00 10.77 698 ALA A O 1
ATOM 4743 N N . ALA A 1 668 ? 281.105 242.250 249.595 1.00 8.92 699 ALA A N 1
ATOM 4744 C CA . ALA A 1 668 ? 279.731 241.778 249.471 1.00 8.52 699 ALA A CA 1
ATOM 4745 C C . ALA A 1 668 ? 278.797 242.893 249.020 1.00 11.06 699 ALA A C 1
ATOM 4746 O O . ALA A 1 668 ? 277.932 242.676 248.165 1.00 15.45 699 ALA A O 1
ATOM 4748 N N . LEU A 1 669 ? 278.952 244.094 249.580 1.00 9.33 700 LEU A N 1
ATOM 4749 C CA . LEU A 1 669 ? 278.078 245.198 249.196 1.00 8.53 700 LEU A CA 1
ATOM 4750 C C . LEU A 1 669 ? 278.344 245.648 247.764 1.00 11.52 700 LEU A C 1
ATOM 4751 O O . LEU A 1 669 ? 277.407 245.990 247.032 1.00 15.68 700 LEU A O 1
ATOM 4756 N N . SER A 1 670 ? 279.611 245.646 247.342 1.00 12.36 701 SER A N 1
ATOM 4757 C CA . SER A 1 670 ? 279.919 245.971 245.954 1.00 11.35 701 SER A CA 1
ATOM 4758 C C . SER A 1 670 ? 279.293 244.959 245.004 1.00 12.06 701 SER A C 1
ATOM 4759 O O . SER A 1 670 ? 278.802 245.325 243.930 1.00 15.88 701 SER A O 1
ATOM 4761 N N . SER A 1 671 ? 279.304 243.679 245.380 1.00 13.50 702 SER A N 1
ATOM 4762 C CA . SER A 1 671 ? 278.677 242.661 244.542 1.00 12.63 702 SER A CA 1
ATOM 4763 C C . SER A 1 671 ? 277.157 242.799 244.527 1.00 15.01 702 SER A C 1
ATOM 4764 O O . SER A 1 671 ? 276.522 242.603 243.485 1.00 18.35 702 SER A O 1
ATOM 4766 N N . LEU A 1 672 ? 276.555 243.133 245.671 1.00 12.71 703 LEU A N 1
ATOM 4767 C CA . LEU A 1 672 ? 275.103 243.205 245.789 1.00 13.12 703 LEU A CA 1
ATOM 4768 C C . LEU A 1 672 ? 274.520 244.528 245.306 1.00 14.34 703 LEU A C 1
ATOM 4769 O O . LEU A 1 672 ? 273.291 244.660 245.252 1.00 17.80 703 LEU A O 1
ATOM 4774 N N . SER A 1 673 ? 275.363 245.509 244.978 1.00 14.61 704 SER A N 1
ATOM 4775 C CA . SER A 1 673 ? 274.855 246.748 244.396 1.00 16.08 704 SER A CA 1
ATOM 4776 C C . SER A 1 673 ? 274.099 246.483 243.098 1.00 16.17 704 SER A C 1
ATOM 4777 O O . SER A 1 673 ? 273.070 247.116 242.831 1.00 16.24 704 SER A O 1
ATOM 4779 N N . TYR A 1 674 ? 274.595 245.556 242.276 1.00 16.40 705 TYR A N 1
ATOM 4780 C CA . TYR A 1 674 ? 273.905 245.218 241.034 1.00 14.24 705 TYR A CA 1
ATOM 4781 C C . TYR A 1 674 ? 272.549 244.578 241.308 1.00 17.19 705 TYR A C 1
ATOM 4782 O O . TYR A 1 674 ? 271.565 244.876 240.619 1.00 18.19 705 TYR A O 1
ATOM 4791 N N . PHE A 1 675 ? 272.479 243.692 242.305 1.00 16.80 706 PHE A N 1
ATOM 4792 C CA . PHE A 1 675 ? 271.200 243.101 242.686 1.00 15.43 706 PHE A CA 1
ATOM 4793 C C . PHE A 1 675 ? 270.220 244.170 243.148 1.00 16.26 706 PHE A C 1
ATOM 4794 O O . PHE A 1 675 ? 269.037 244.138 242.790 1.00 18.95 706 PHE A O 1
ATOM 4802 N N . LYS A 1 676 ? 270.699 245.125 243.947 1.00 19.46 707 LYS A N 1
ATOM 4803 C CA . LYS A 1 676 ? 269.834 246.208 244.403 1.00 18.95 707 LYS A CA 1
ATOM 4804 C C . LYS A 1 676 ? 269.346 247.055 243.234 1.00 18.38 707 LYS A C 1
ATOM 4805 O O . LYS A 1 676 ? 268.178 247.453 243.193 1.00 20.94 707 LYS A O 1
ATOM 4811 N N . LEU A 1 677 ? 270.226 247.341 242.272 1.00 19.45 708 LEU A N 1
ATOM 4812 C CA . LEU A 1 677 ? 269.812 248.101 241.095 1.00 18.66 708 LEU A CA 1
ATOM 4813 C C . LEU A 1 677 ? 268.764 247.349 240.287 1.00 17.77 708 LEU A C 1
ATOM 4814 O O . LEU A 1 677 ? 267.816 247.952 239.771 1.00 19.01 708 LEU A O 1
ATOM 4819 N N . MET A 1 678 ? 268.924 246.034 240.149 1.00 19.73 709 MET A N 1
ATOM 4820 C CA . MET A 1 678 ? 268.019 245.254 239.314 1.00 17.70 709 MET A CA 1
ATOM 4821 C C . MET A 1 678 ? 266.702 244.909 239.998 1.00 17.73 709 MET A C 1
ATOM 4822 O O . MET A 1 678 ? 265.729 244.604 239.302 1.00 19.29 709 MET A O 1
ATOM 4827 N N . PHE A 1 679 ? 266.636 244.947 241.332 1.00 16.07 710 PHE A N 1
ATOM 4828 C CA . PHE A 1 679 ? 265.469 244.425 242.033 1.00 16.19 710 PHE A CA 1
ATOM 4829 C C . PHE A 1 679 ? 264.834 245.401 243.019 1.00 17.73 710 PHE A C 1
ATOM 4830 O O . PHE A 1 679 ? 263.994 244.980 243.820 1.00 22.31 710 PHE A O 1
ATOM 4838 N N . ASP A 1 680 ? 265.183 246.685 242.982 1.00 17.05 711 ASP A N 1
ATOM 4839 C CA . ASP A 1 680 ? 264.644 247.621 243.963 1.00 18.32 711 ASP A CA 1
ATOM 4840 C C . ASP A 1 680 ? 263.237 248.105 243.631 1.00 18.04 711 ASP A C 1
ATOM 4841 O O . ASP A 1 680 ? 262.646 248.828 244.438 1.00 18.44 711 ASP A O 1
ATOM 4846 N N . ARG A 1 681 ? 262.689 247.734 242.473 1.00 16.67 712 ARG A N 1
ATOM 4847 C CA . ARG A 1 681 ? 261.338 248.124 242.090 1.00 15.07 712 ARG A CA 1
ATOM 4848 C C . ARG A 1 681 ? 260.438 246.916 241.858 1.00 18.64 712 ARG A C 1
ATOM 4849 O O . ARG A 1 681 ? 259.400 247.037 241.203 1.00 22.41 712 ARG A O 1
ATOM 4857 N N . SER A 1 682 ? 260.815 245.751 242.384 1.00 18.84 713 SER A N 1
ATOM 4858 C CA . SER A 1 682 ? 260.036 244.536 242.185 1.00 19.41 713 SER A CA 1
ATOM 4859 C C . SER A 1 682 ? 259.755 243.843 243.512 1.00 22.71 713 SER A C 1
ATOM 4860 O O . SER A 1 682 ? 260.098 244.365 244.577 1.00 23.80 713 SER A O 1
ATOM 4863 N N . GLU A 1 683 ? 259.136 242.662 243.455 1.00 21.60 714 GLU A N 1
ATOM 4864 C CA . GLU A 1 683 ? 258.791 241.935 244.670 1.00 23.62 714 GLU A CA 1
ATOM 4865 C C . GLU A 1 683 ? 260.006 241.324 245.355 1.00 23.68 714 GLU A C 1
ATOM 4866 O O . GLU A 1 683 ? 259.919 240.966 246.534 1.00 28.22 714 GLU A O 1
ATOM 4872 N N . VAL A 1 684 ? 261.130 241.191 244.647 1.00 20.50 715 VAL A N 1
ATOM 4873 C CA . VAL A 1 684 ? 262.327 240.613 245.246 1.00 19.38 715 VAL A CA 1
ATOM 4874 C C . VAL A 1 684 ? 262.917 241.527 246.312 1.00 20.28 715 VAL A C 1
ATOM 4875 O O . VAL A 1 684 ? 263.645 241.058 247.194 1.00 21.26 715 VAL A O 1
ATOM 4879 N N . TYR A 1 685 ? 262.605 242.824 246.267 1.00 19.85 716 TYR A N 1
ATOM 4880 C CA . TYR A 1 685 ? 263.182 243.769 247.214 1.00 19.30 716 TYR A CA 1
ATOM 4881 C C . TYR A 1 685 ? 262.676 243.557 248.635 1.00 20.34 716 TYR A C 1
ATOM 4882 O O . TYR A 1 685 ? 263.329 244.005 249.582 1.00 23.72 716 TYR A O 1
ATOM 4891 N N . GLY A 1 686 ? 261.537 242.893 248.804 1.00 22.32 717 GLY A N 1
ATOM 4892 C CA . GLY A 1 686 ? 261.004 242.611 250.114 1.00 18.69 717 GLY A CA 1
ATOM 4893 C C . GLY A 1 686 ? 261.891 241.694 250.931 1.00 20.24 717 GLY A C 1
ATOM 4894 O O . GLY A 1 686 ? 262.458 242.093 251.953 1.00 18.31 717 GLY A O 1
ATOM 4895 N N . PRO A 1 687 ? 262.010 240.433 250.507 1.00 24.33 718 PRO A N 1
ATOM 4896 C CA . PRO A 1 687 ? 262.894 239.503 251.228 1.00 22.15 718 PRO A CA 1
ATOM 4897 C C . PRO A 1 687 ? 264.344 239.949 251.275 1.00 20.24 718 PRO A C 1
ATOM 4898 O O . PRO A 1 687 ? 264.979 239.837 252.331 1.00 24.23 718 PRO A O 1
ATOM 4902 N N . MET A 1 688 ? 264.873 240.487 250.171 1.00 18.30 719 MET A N 1
ATOM 4903 C CA . MET A 1 688 ? 266.292 240.824 250.108 1.00 16.58 719 MET A CA 1
ATOM 4904 C C . MET A 1 688 ? 266.682 241.772 251.233 1.00 17.40 719 MET A C 1
ATOM 4905 O O . MET A 1 688 ? 267.577 241.466 252.032 1.00 17.67 719 MET A O 1
ATOM 4910 N N . LYS A 1 689 ? 265.974 242.901 251.347 1.00 18.47 720 LYS A N 1
ATOM 4911 C CA . LYS A 1 689 ? 266.218 243.821 252.451 1.00 18.10 720 LYS A CA 1
ATOM 4912 C C . LYS A 1 689 ? 266.178 243.091 253.780 1.00 16.21 720 LYS A C 1
ATOM 4913 O O . LYS A 1 689 ? 267.103 243.216 254.594 1.00 17.21 720 LYS A O 1
ATOM 4919 N N . ARG A 1 690 ? 265.138 242.280 253.991 1.00 17.46 721 ARG A N 1
ATOM 4920 C CA . ARG A 1 690 ? 265.023 241.528 255.233 1.00 16.14 721 ARG A CA 1
ATOM 4921 C C . ARG A 1 690 ? 266.301 240.751 255.500 1.00 16.86 721 ARG A C 1
ATOM 4922 O O . ARG A 1 690 ? 266.921 240.899 256.562 1.00 18.48 721 ARG A O 1
ATOM 4930 N N . TYR A 1 691 ? 266.762 239.991 254.501 1.00 17.44 722 TYR A N 1
ATOM 4931 C CA . TYR A 1 691 ? 267.985 239.219 254.671 1.00 16.33 722 TYR A CA 1
ATOM 4932 C C . TYR A 1 691 ? 269.137 240.122 255.077 1.00 13.02 722 TYR A C 1
ATOM 4933 O O . TYR A 1 691 ? 269.818 239.860 256.077 1.00 13.28 722 TYR A O 1
ATOM 4942 N N . LEU A 1 692 ? 269.321 241.231 254.359 1.00 11.86 723 LEU A N 1
ATOM 4943 C CA . LEU A 1 692 ? 270.429 242.120 254.678 1.00 13.61 723 LEU A CA 1
ATOM 4944 C C . LEU A 1 692 ? 270.291 242.662 256.090 1.00 13.94 723 LEU A C 1
ATOM 4945 O O . LEU A 1 692 ? 271.277 242.718 256.837 1.00 13.56 723 LEU A O 1
ATOM 4950 N N . LYS A 1 693 ? 269.066 243.008 256.496 1.00 15.78 724 LYS A N 1
ATOM 4951 C CA . LYS A 1 693 ? 268.859 243.454 257.866 1.00 14.33 724 LYS A CA 1
ATOM 4952 C C . LYS A 1 693 ? 269.312 242.383 258.845 1.00 14.34 724 LYS A C 1
ATOM 4953 O O . LYS A 1 693 ? 270.094 242.658 259.765 1.00 14.33 724 LYS A O 1
ATOM 4959 N N . LYS A 1 694 ? 268.899 241.135 258.604 1.00 14.97 725 LYS A N 1
ATOM 4960 C CA . LYS A 1 694 ? 269.297 240.037 259.475 1.00 13.72 725 LYS A CA 1
ATOM 4961 C C . LYS A 1 694 ? 270.812 239.911 259.534 1.00 14.37 725 LYS A C 1
ATOM 4962 O O . LYS A 1 694 ? 271.373 239.551 260.575 1.00 16.38 725 LYS A O 1
ATOM 4968 N N . GLN A 1 695 ? 271.493 240.218 258.429 1.00 15.14 726 GLN A N 1
ATOM 4969 C CA . GLN A 1 695 ? 272.942 240.079 258.414 1.00 11.73 726 GLN A CA 1
ATOM 4970 C C . GLN A 1 695 ? 273.628 241.254 259.094 1.00 12.82 726 GLN A C 1
ATOM 4971 O O . GLN A 1 695 ? 274.730 241.094 259.630 1.00 16.33 726 GLN A O 1
ATOM 4977 N N . VAL A 1 696 ? 273.000 242.432 259.099 1.00 13.01 727 VAL A N 1
ATOM 4978 C CA . VAL A 1 696 ? 273.700 243.625 259.564 1.00 12.18 727 VAL A CA 1
ATOM 4979 C C . VAL A 1 696 ? 273.379 243.979 261.011 1.00 13.70 727 VAL A C 1
ATOM 4980 O O . VAL A 1 696 ? 274.098 244.789 261.613 1.00 16.88 727 VAL A O 1
ATOM 4984 N N . THR A 1 697 ? 272.331 243.392 261.588 1.00 14.46 728 THR A N 1
ATOM 4985 C CA . THR A 1 697 ? 271.949 243.728 262.958 1.00 17.18 728 THR A CA 1
ATOM 4986 C C . THR A 1 697 ? 273.049 243.445 263.976 1.00 18.19 728 THR A C 1
ATOM 4987 O O . THR A 1 697 ? 273.306 244.318 264.824 1.00 17.77 728 THR A O 1
ATOM 4991 N N . PRO A 1 698 ? 273.725 242.288 263.973 1.00 18.13 729 PRO A N 1
ATOM 4992 C CA . PRO A 1 698 ? 274.783 242.081 264.976 1.00 15.52 729 PRO A CA 1
ATOM 4993 C C . PRO A 1 698 ? 275.936 243.060 264.853 1.00 14.98 729 PRO A C 1
ATOM 4994 O O . PRO A 1 698 ? 276.348 243.644 265.865 1.00 19.80 729 PRO A O 1
ATOM 4998 N N . LEU A 1 699 ? 276.452 243.274 263.638 1.00 13.53 730 LEU A N 1
ATOM 4999 C CA . LEU A 1 699 ? 277.596 244.161 263.451 1.00 14.25 730 LEU A CA 1
ATOM 5000 C C . LEU A 1 699 ? 277.333 245.534 264.049 1.00 18.11 730 LEU A C 1
ATOM 5001 O O . LEU A 1 699 ? 278.125 246.022 264.866 1.00 17.96 730 LEU A O 1
ATOM 5006 N N . PHE A 1 700 ? 276.206 246.150 263.683 1.00 20.24 731 PHE A N 1
ATOM 5007 C CA . PHE A 1 700 ? 275.818 247.419 264.287 1.00 16.22 731 PHE A CA 1
ATOM 5008 C C . PHE A 1 700 ? 275.829 247.321 265.805 1.00 16.46 731 PHE A C 1
ATOM 5009 O O . PHE A 1 700 ? 276.497 248.117 266.479 1.00 22.13 731 PHE A O 1
ATOM 5017 N N . ASN A 1 701 ? 275.155 246.305 266.355 1.00 15.57 732 ASN A N 1
ATOM 5018 C CA . ASN A 1 701 ? 275.140 246.130 267.803 1.00 18.60 732 ASN A CA 1
ATOM 5019 C C . ASN A 1 701 ? 276.555 246.071 268.352 1.00 19.11 732 ASN A C 1
ATOM 5020 O O . ASN A 1 701 ? 276.868 246.729 269.352 1.00 25.12 732 ASN A O 1
ATOM 5025 N N . HIS A 1 702 ? 277.437 245.337 267.668 1.00 20.11 733 HIS A N 1
ATOM 5026 C CA . HIS A 1 702 ? 278.823 245.243 268.107 1.00 19.61 733 HIS A CA 1
ATOM 5027 C C . HIS A 1 702 ? 279.416 246.629 268.302 1.00 20.82 733 HIS A C 1
ATOM 5028 O O . HIS A 1 702 ? 279.899 246.963 269.391 1.00 22.99 733 HIS A O 1
ATOM 5035 N N . PHE A 1 703 ? 279.308 247.483 267.282 1.00 19.93 734 PHE A N 1
ATOM 5036 C CA . PHE A 1 703 ? 279.898 248.808 267.407 1.00 19.06 734 PHE A CA 1
ATOM 5037 C C . PHE A 1 703 ? 279.170 249.639 268.450 1.00 23.23 734 PHE A C 1
ATOM 5038 O O . PHE A 1 703 ? 279.805 250.427 269.160 1.00 28.10 734 PHE A O 1
ATOM 5046 N N . GLU A 1 704 ? 277.856 249.442 268.593 1.00 24.98 735 GLU A N 1
ATOM 5047 C CA . GLU A 1 704 ? 277.127 250.146 269.640 1.00 25.05 735 GLU A CA 1
ATOM 5048 C C . GLU A 1 704 ? 277.705 249.816 271.007 1.00 27.56 735 GLU A C 1
ATOM 5049 O O . GLU A 1 704 ? 277.740 250.668 271.901 1.00 33.13 735 GLU A O 1
ATOM 5055 N N . ARG A 1 705 ? 278.178 248.581 271.181 1.00 26.47 736 ARG A N 1
ATOM 5056 C CA . ARG A 1 705 ? 278.835 248.214 272.427 1.00 27.92 736 ARG A CA 1
ATOM 5057 C C . ARG A 1 705 ? 280.263 248.746 272.476 1.00 29.06 736 ARG A C 1
ATOM 5058 O O . ARG A 1 705 ? 280.750 249.134 273.543 1.00 34.18 736 ARG A O 1
ATOM 5066 N N . VAL A 1 706 ? 280.948 248.777 271.330 1.00 29.58 737 VAL A N 1
ATOM 5067 C CA . VAL A 1 706 ? 282.357 249.163 271.320 1.00 29.69 737 VAL A CA 1
ATOM 5068 C C . VAL A 1 706 ? 282.510 250.665 271.531 1.00 30.97 737 VAL A C 1
ATOM 5069 O O . VAL A 1 706 ? 283.382 251.115 272.284 1.00 35.54 737 VAL A O 1
ATOM 5073 N N . THR A 1 707 ? 281.665 251.461 270.882 1.00 30.48 738 THR A N 1
ATOM 5074 C CA . THR A 1 707 ? 281.791 252.912 270.909 1.00 29.89 738 THR A CA 1
ATOM 5075 C C . THR A 1 707 ? 281.168 253.549 272.144 1.00 30.92 738 THR A C 1
ATOM 5076 O O . THR A 1 707 ? 281.220 254.776 272.272 1.00 30.92 738 THR A O 1
ATOM 5080 N N . LYS A 1 708 ? 280.588 252.754 273.045 1.00 35.14 739 LYS A N 1
ATOM 5081 C CA . LYS A 1 708 ? 279.922 253.252 274.249 1.00 33.88 739 LYS A CA 1
ATOM 5082 C C . LYS A 1 708 ? 278.774 254.194 273.884 1.00 33.95 739 LYS A C 1
ATOM 5083 O O . LYS A 1 708 ? 278.752 255.370 274.253 1.00 32.54 739 LYS A O 1
ATOM 5089 N N . ASN A 1 709 ? 277.809 253.640 273.148 1.00 35.24 740 ASN A N 1
ATOM 5090 C CA . ASN A 1 709 ? 276.653 254.391 272.656 1.00 32.17 740 ASN A CA 1
ATOM 5091 C C . ASN A 1 709 ? 277.086 255.588 271.812 1.00 29.83 740 ASN A C 1
ATOM 5092 O O . ASN A 1 709 ? 276.527 256.681 271.917 1.00 32.33 740 ASN A O 1
ATOM 5097 N N . TRP A 1 710 ? 278.100 255.370 270.972 1.00 29.31 741 TRP A N 1
ATOM 5098 C CA . TRP A 1 710 ? 278.549 256.340 269.970 1.00 26.17 741 TRP A CA 1
ATOM 5099 C C . TRP A 1 710 ? 279.094 257.612 270.619 1.00 27.85 741 TRP A C 1
ATOM 5100 O O . TRP A 1 710 ? 278.691 258.729 270.292 1.00 30.47 741 TRP A O 1
ATOM 5111 N N . THR A 1 711 ? 280.030 257.430 271.549 1.00 30.27 742 THR A N 1
ATOM 5112 C CA . THR A 1 711 ? 280.751 258.529 272.178 1.00 31.26 742 THR A CA 1
ATOM 5113 C C . THR A 1 711 ? 282.236 258.508 271.856 1.00 35.21 742 THR A C 1
ATOM 5114 O O . THR A 1 711 ? 282.804 259.537 271.478 1.00 36.77 742 THR A O 1
ATOM 5118 N N . ASP A 1 712 ? 282.882 257.355 272.003 1.00 35.47 743 ASP A N 1
ATOM 5119 C CA . ASP A 1 712 ? 284.291 257.182 271.683 1.00 35.26 743 ASP A CA 1
ATOM 5120 C C . ASP A 1 712 ? 284.407 256.409 270.379 1.00 35.50 743 ASP A C 1
ATOM 5121 O O . ASP A 1 712 ? 283.771 255.365 270.215 1.00 42.23 743 ASP A O 1
ATOM 5123 N N . HIS A 1 713 ? 285.214 256.918 269.460 1.00 37.10 744 HIS A N 1
ATOM 5124 C CA . HIS A 1 713 ? 285.297 256.307 268.148 1.00 35.30 744 HIS A CA 1
ATOM 5125 C C . HIS A 1 713 ? 286.658 255.648 267.938 1.00 36.77 744 HIS A C 1
ATOM 5126 O O . HIS A 1 713 ? 287.650 256.054 268.550 1.00 38.33 744 HIS A O 1
ATOM 5133 N N . PRO A 1 714 ? 286.731 254.620 267.090 1.00 38.75 745 PRO A N 1
ATOM 5134 C CA . PRO A 1 714 ? 287.992 253.887 266.924 1.00 35.66 745 PRO A CA 1
ATOM 5135 C C . PRO A 1 714 ? 289.099 254.763 266.361 1.00 36.00 745 PRO A C 1
ATOM 5136 O O . PRO A 1 714 ? 288.855 255.723 265.627 1.00 31.91 745 PRO A O 1
ATOM 5140 N N . GLN A 1 715 ? 290.336 254.418 266.721 1.00 37.78 746 GLN A N 1
ATOM 5141 C CA . GLN A 1 715 ? 291.508 255.168 266.290 1.00 37.25 746 GLN A CA 1
ATOM 5142 C C . GLN A 1 715 ? 292.199 254.573 265.070 1.00 33.74 746 GLN A C 1
ATOM 5143 O O . GLN A 1 715 ? 293.019 255.259 264.451 1.00 32.19 746 GLN A O 1
ATOM 5145 N N . THR A 1 716 ? 291.893 253.330 264.711 1.00 33.66 747 THR A N 1
ATOM 5146 C CA . THR A 1 716 ? 292.507 252.670 263.569 1.00 30.29 747 THR A CA 1
ATOM 5147 C C . THR A 1 716 ? 291.632 252.823 262.331 1.00 27.19 747 THR A C 1
ATOM 5148 O O . THR A 1 716 ? 290.403 252.868 262.417 1.00 28.08 747 THR A O 1
ATOM 5152 N N . LEU A 1 717 ? 292.288 252.899 261.170 1.00 25.67 748 LEU A N 1
ATOM 5153 C CA . LEU A 1 717 ? 291.582 253.174 259.922 1.00 22.82 748 LEU A CA 1
ATOM 5154 C C . LEU A 1 717 ? 290.590 252.068 259.577 1.00 23.33 748 LEU A C 1
ATOM 5155 O O . LEU A 1 717 ? 289.463 252.347 259.148 1.00 23.57 748 LEU A O 1
ATOM 5160 N N . MET A 1 718 ? 290.993 250.806 259.749 1.00 26.19 749 MET A N 1
ATOM 5161 C CA . MET A 1 718 ? 290.120 249.692 259.391 1.00 21.54 749 MET A CA 1
ATOM 5162 C C . MET A 1 718 ? 288.869 249.660 260.258 1.00 21.83 749 MET A C 1
ATOM 5163 O O . MET A 1 718 ? 287.762 249.434 259.755 1.00 23.11 749 MET A O 1
ATOM 5168 N N . ASP A 1 719 ? 289.024 249.881 261.565 1.00 24.35 750 ASP A N 1
ATOM 5169 C CA . ASP A 1 719 ? 287.867 249.891 262.454 1.00 18.15 750 ASP A CA 1
ATOM 5170 C C . ASP A 1 719 ? 286.936 251.055 262.138 1.00 19.84 750 ASP A C 1
ATOM 5171 O O . ASP A 1 719 ? 285.711 250.916 262.223 1.00 24.49 750 ASP A O 1
ATOM 5176 N N . GLN A 1 720 ? 287.497 252.211 261.780 1.00 19.77 751 GLN A N 1
ATOM 5177 C CA . GLN A 1 720 ? 286.666 253.348 261.396 1.00 18.65 751 GLN A CA 1
ATOM 5178 C C . GLN A 1 720 ? 285.881 253.055 260.123 1.00 18.08 751 GLN A C 1
ATOM 5179 O O . GLN A 1 720 ? 284.691 253.382 260.030 1.00 21.62 751 GLN A O 1
ATOM 5185 N N . TYR A 1 721 ? 286.530 252.438 259.132 1.00 19.09 752 TYR A N 1
ATOM 5186 C CA . TYR A 1 721 ? 285.818 252.042 257.920 1.00 16.83 752 TYR A CA 1
ATOM 5187 C C . TYR A 1 721 ? 284.712 251.045 258.235 1.00 15.60 752 TYR A C 1
ATOM 5188 O O . TYR A 1 721 ? 283.607 251.134 257.687 1.00 15.41 752 TYR A O 1
ATOM 5197 N N . SER A 1 722 ? 284.995 250.086 259.119 1.00 16.25 753 SER A N 1
ATOM 5198 C CA . SER A 1 722 ? 283.990 249.098 259.496 1.00 14.75 753 SER A CA 1
ATOM 5199 C C . SER A 1 722 ? 282.803 249.754 260.193 1.00 16.05 753 SER A C 1
ATOM 5200 O O . SER A 1 722 ? 281.649 249.391 259.942 1.00 15.28 753 SER A O 1
ATOM 5203 N N . GLU A 1 723 ? 283.068 250.722 261.074 1.00 17.09 754 GLU A N 1
ATOM 5204 C CA . GLU A 1 723 ? 281.988 251.430 261.755 1.00 16.43 754 GLU A CA 1
ATOM 5205 C C . GLU A 1 723 ? 281.143 252.237 260.775 1.00 15.28 754 GLU A C 1
ATOM 5206 O O . GLU A 1 723 ? 279.908 252.258 260.877 1.00 14.10 754 GLU A O 1
ATOM 5212 N N . ILE A 1 724 ? 281.792 252.919 259.828 1.00 15.04 755 ILE A N 1
ATOM 5213 C CA . ILE A 1 724 ? 281.054 253.676 258.819 1.00 13.34 755 ILE A CA 1
ATOM 5214 C C . ILE A 1 724 ? 280.165 252.743 258.010 1.00 14.79 755 ILE A C 1
ATOM 5215 O O . ILE A 1 724 ? 278.987 253.032 257.763 1.00 17.80 755 ILE A O 1
ATOM 5220 N N . ASN A 1 725 ? 280.719 251.601 257.594 1.00 16.26 756 ASN A N 1
ATOM 5221 C CA . ASN A 1 725 ? 279.945 250.623 256.839 1.00 14.04 756 ASN A CA 1
ATOM 5222 C C . ASN A 1 725 ? 278.759 250.116 257.648 1.00 13.97 756 ASN A C 1
ATOM 5223 O O . ASN A 1 725 ? 277.643 250.010 257.126 1.00 16.06 756 ASN A O 1
ATOM 5228 N N . ALA A 1 726 ? 278.981 249.806 258.926 1.00 14.96 757 ALA A N 1
ATOM 5229 C CA . ALA A 1 726 ? 277.909 249.290 259.769 1.00 14.28 757 ALA A CA 1
ATOM 5230 C C . ALA A 1 726 ? 276.778 250.299 259.902 1.00 14.46 757 ALA A C 1
ATOM 5231 O O . ALA A 1 726 ? 275.605 249.958 259.717 1.00 15.42 757 ALA A O 1
ATOM 5233 N N . VAL A 1 727 ? 277.113 251.552 260.216 1.00 17.06 758 VAL A N 1
ATOM 5234 C CA . VAL A 1 727 ? 276.079 252.569 260.395 1.00 14.60 758 VAL A CA 1
ATOM 5235 C C . VAL A 1 727 ? 275.331 252.812 259.089 1.00 14.95 758 VAL A C 1
ATOM 5236 O O . VAL A 1 727 ? 274.095 252.884 259.069 1.00 14.80 758 VAL A O 1
ATOM 5240 N N . SER A 1 728 ? 276.063 252.927 257.977 1.00 15.68 759 SER A N 1
ATOM 5241 C CA . SER A 1 728 ? 275.426 253.201 256.694 1.00 15.69 759 SER A CA 1
ATOM 5242 C C . SER A 1 728 ? 274.484 252.073 256.291 1.00 16.03 759 SER A C 1
ATOM 5243 O O . SER A 1 728 ? 273.348 252.318 255.866 1.00 18.92 759 SER A O 1
ATOM 5246 N N . THR A 1 729 ? 274.932 250.823 256.433 1.00 15.85 760 THR A N 1
ATOM 5247 C CA . THR A 1 729 ? 274.099 249.695 256.036 1.00 14.79 76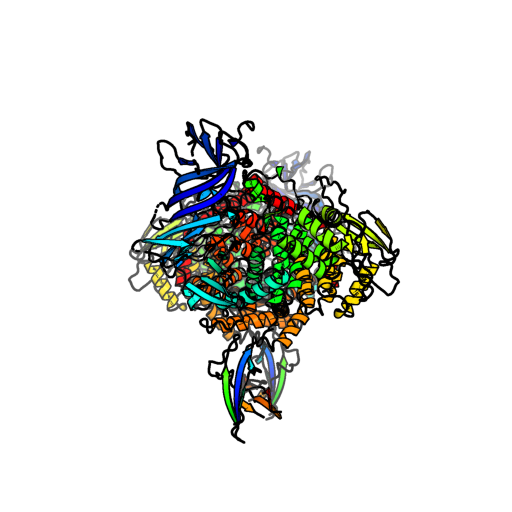0 THR A CA 1
ATOM 5248 C C . THR A 1 729 ? 272.905 249.529 256.968 1.00 16.39 760 THR A C 1
ATOM 5249 O O . THR A 1 729 ? 271.801 249.205 256.514 1.00 21.50 760 THR A O 1
ATOM 5253 N N . ALA A 1 730 ? 273.098 249.747 258.272 1.00 14.99 761 ALA A N 1
ATOM 5254 C CA . ALA A 1 730 ? 271.988 249.626 259.210 1.00 16.01 761 ALA A CA 1
ATOM 5255 C C . ALA A 1 730 ? 270.920 250.679 258.944 1.00 19.54 761 ALA A C 1
ATOM 5256 O O . ALA A 1 730 ? 269.722 250.381 258.988 1.00 20.75 761 ALA A O 1
ATOM 5258 N N . CYS A 1 731 ? 271.332 251.918 258.670 1.00 21.50 762 CYS A N 1
ATOM 5259 C CA . CYS A 1 731 ? 270.349 252.955 258.375 1.00 18.93 762 CYS A CA 1
ATOM 5260 C C . CYS A 1 731 ? 269.702 252.751 257.011 1.00 20.99 762 CYS A C 1
ATOM 5261 O O . CYS A 1 731 ? 268.536 253.114 256.822 1.00 25.05 762 CYS A O 1
ATOM 5264 N N . SER A 1 732 ? 270.431 252.173 256.052 1.00 23.30 763 SER A N 1
ATOM 5265 C CA . SER A 1 732 ? 269.873 251.989 254.716 1.00 22.62 763 SER A CA 1
ATOM 5266 C C . SER A 1 732 ? 268.797 250.910 254.683 1.00 22.43 763 SER A C 1
ATOM 5267 O O . SER A 1 732 ? 267.900 250.963 253.835 1.00 27.29 763 SER A O 1
ATOM 5269 N N . TYR A 1 733 ? 268.864 249.926 255.581 1.00 23.60 764 TYR A N 1
ATOM 5270 C CA . TYR A 1 733 ? 267.942 248.797 255.569 1.00 22.45 764 TYR A CA 1
ATOM 5271 C C . TYR A 1 733 ? 267.035 248.768 256.797 1.00 24.74 764 TYR A C 1
ATOM 5272 O O . TYR A 1 733 ? 266.629 247.696 257.252 1.00 29.65 764 TYR A O 1
ATOM 5281 N N . GLY A 1 734 ? 266.708 249.938 257.336 1.00 23.53 765 GLY A N 1
ATOM 5282 C CA . GLY A 1 734 ? 265.657 250.063 258.331 1.00 23.22 765 GLY A CA 1
ATOM 5283 C C . GLY A 1 734 ? 265.890 249.414 259.679 1.00 26.53 765 GLY A C 1
ATOM 5284 O O . GLY A 1 734 ? 264.985 248.755 260.205 1.00 31.03 765 GLY A O 1
ATOM 5285 N N . VAL A 1 735 ? 267.076 249.579 260.255 1.00 26.96 766 VAL A N 1
ATOM 5286 C CA . VAL A 1 735 ? 267.306 249.183 261.642 1.00 26.81 766 VAL A CA 1
ATOM 5287 C C . VAL A 1 735 ? 266.863 250.338 262.534 1.00 30.13 766 VAL A C 1
ATOM 5288 O O . VAL A 1 735 ? 267.358 251.463 262.377 1.00 31.16 766 VAL A O 1
ATOM 5292 N N . PRO A 1 736 ? 265.928 250.114 263.464 1.00 33.33 767 PRO A N 1
ATOM 5293 C CA . PRO A 1 736 ? 265.371 251.239 264.238 1.00 31.70 767 PRO A CA 1
ATOM 5294 C C . PRO A 1 736 ? 266.397 252.002 265.060 1.00 31.15 767 PRO A C 1
ATOM 5295 O O . PRO A 1 736 ? 266.265 253.224 265.216 1.00 34.41 767 PRO A O 1
ATOM 5299 N N . GLU A 1 737 ? 267.410 251.319 265.598 1.00 29.93 768 GLU A N 1
ATOM 5300 C CA . GLU A 1 737 ? 268.411 252.002 266.411 1.00 28.17 768 GLU A CA 1
ATOM 5301 C C . GLU A 1 737 ? 269.195 253.016 265.588 1.00 25.98 768 GLU A C 1
ATOM 5302 O O . GLU A 1 737 ? 269.495 254.116 266.069 1.00 27.08 768 GLU A O 1
ATOM 5308 N N . CYS A 1 738 ? 269.542 252.666 264.347 1.00 27.53 769 CYS A N 1
ATOM 5309 C CA . CYS A 1 738 ? 270.273 253.601 263.499 1.00 28.47 769 CYS A CA 1
ATOM 5310 C C . CYS A 1 738 ? 269.429 254.829 263.178 1.00 26.85 769 CYS A C 1
ATOM 5311 O O . CYS A 1 738 ? 269.938 255.956 263.165 1.00 24.61 769 CYS A O 1
ATOM 5314 N N . GLU A 1 739 ? 268.136 254.630 262.912 1.00 27.70 770 GLU A N 1
ATOM 5315 C CA . GLU A 1 739 ? 267.256 255.761 262.639 1.00 27.68 770 GLU A CA 1
ATOM 5316 C C . GLU A 1 739 ? 267.112 256.659 263.862 1.00 28.73 770 GLU A C 1
ATOM 5317 O O . GLU A 1 739 ? 267.120 257.891 263.738 1.00 32.84 770 GLU A O 1
ATOM 5323 N N . LYS A 1 740 ? 266.985 256.064 265.050 1.00 25.67 771 LYS A N 1
ATOM 5324 C CA . LYS A 1 740 ? 266.925 256.865 266.268 1.00 22.15 771 LYS A CA 1
ATOM 5325 C C . LYS A 1 740 ? 268.213 257.652 266.472 1.00 22.85 771 LYS A C 1
ATOM 5326 O O . LYS A 1 740 ? 268.178 258.831 266.847 1.00 27.66 771 LYS A O 1
ATOM 5328 N N . LEU A 1 741 ? 269.361 257.015 266.228 1.00 23.41 772 LEU A N 1
ATOM 5329 C CA . LEU A 1 741 ? 270.645 257.697 266.357 1.00 23.92 772 LEU A CA 1
ATOM 5330 C C . LEU A 1 741 ? 270.740 258.877 265.398 1.00 23.18 772 LEU A C 1
ATOM 5331 O O . LEU A 1 741 ? 271.162 259.975 265.782 1.00 21.87 772 LEU A O 1
ATOM 5336 N N . ALA A 1 742 ? 270.344 258.666 264.140 1.00 24.06 773 ALA A N 1
ATOM 5337 C CA . ALA A 1 742 ? 270.406 259.738 263.153 1.00 23.54 773 ALA A CA 1
ATOM 5338 C C . ALA A 1 742 ? 269.487 260.891 263.530 1.00 23.56 773 ALA A C 1
ATOM 5339 O O . ALA A 1 742 ? 269.876 262.061 263.429 1.00 23.79 773 ALA A O 1
ATOM 5341 N N . ALA A 1 743 ? 268.265 260.582 263.976 1.00 26.27 774 ALA A N 1
ATOM 5342 C CA . ALA A 1 743 ? 267.333 261.635 264.366 1.00 23.69 774 ALA A CA 1
ATOM 5343 C C . ALA A 1 743 ? 267.855 262.429 265.559 1.00 23.82 774 ALA A C 1
ATOM 5344 O O . ALA A 1 743 ? 267.786 263.664 265.570 1.00 23.97 774 ALA A O 1
ATOM 5346 N N . THR A 1 744 ? 268.385 261.738 266.572 1.00 23.07 775 THR A N 1
ATOM 5347 C CA . THR A 1 744 ? 268.894 262.433 267.750 1.00 23.68 775 THR A CA 1
ATOM 5348 C C . THR A 1 744 ? 270.090 263.312 267.403 1.00 26.16 775 THR A C 1
ATOM 5349 O O . THR A 1 744 ? 270.185 264.457 267.865 1.00 29.08 775 THR A O 1
ATOM 5353 N N . LEU A 1 745 ? 271.012 262.799 266.584 1.00 24.85 776 LEU A N 1
ATOM 5354 C CA . LEU A 1 745 ? 272.171 263.596 266.194 1.00 23.24 776 LEU A CA 1
ATOM 5355 C C . LEU A 1 745 ? 271.762 264.804 265.361 1.00 21.78 776 LEU A C 1
ATOM 5356 O O . LEU A 1 745 ? 272.318 265.896 265.530 1.00 22.36 776 LEU A O 1
ATOM 5361 N N . PHE A 1 746 ? 270.796 264.632 264.455 1.00 21.29 777 PHE A N 1
ATOM 5362 C CA . PHE A 1 746 ? 270.335 265.764 263.658 1.00 21.93 777 PHE A CA 1
ATOM 5363 C C . PHE A 1 746 ? 269.659 266.813 264.530 1.00 24.76 777 PHE A C 1
ATOM 5364 O O . PHE A 1 746 ? 269.829 268.016 264.303 1.00 28.45 777 PHE A O 1
ATOM 5372 N N . ALA A 1 747 ? 268.884 266.380 265.528 1.00 23.74 778 ALA A N 1
ATOM 5373 C CA . ALA A 1 747 ? 268.280 267.333 266.453 1.00 24.07 778 ALA A CA 1
ATOM 5374 C C . ALA A 1 747 ? 269.344 268.097 267.232 1.00 24.79 778 ALA A C 1
ATOM 5375 O O . ALA A 1 747 ? 269.240 269.318 267.409 1.00 27.81 778 ALA A O 1
ATOM 5377 N N . GLN A 1 748 ? 270.381 267.395 267.700 1.00 24.30 779 GLN A N 1
ATOM 5378 C CA . GLN A 1 748 ? 271.462 268.068 268.416 1.00 25.69 779 GLN A CA 1
ATOM 5379 C C . GLN A 1 748 ? 272.170 269.080 267.523 1.00 25.94 779 GLN A C 1
ATOM 5380 O O . GLN A 1 748 ? 272.519 270.178 267.972 1.00 28.75 779 GLN A O 1
ATOM 5386 N N . TRP A 1 749 ? 272.409 268.720 266.260 1.00 25.15 780 TRP A N 1
ATOM 5387 C CA . TRP A 1 749 ? 273.046 269.652 265.334 1.00 25.11 780 TRP A CA 1
ATOM 5388 C C . TRP A 1 749 ? 272.165 270.868 265.077 1.00 26.03 780 TRP A C 1
ATOM 5389 O O . TRP A 1 749 ? 272.653 272.003 265.045 1.00 27.64 780 TRP A O 1
ATOM 5400 N N . LYS A 1 750 ? 270.864 270.649 264.885 1.00 28.75 781 LYS A N 1
ATOM 5401 C CA . LYS A 1 750 ? 269.960 271.751 264.580 1.00 28.22 781 LYS A CA 1
ATOM 5402 C C . LYS A 1 750 ? 269.765 272.668 265.779 1.00 31.00 781 LYS A C 1
ATOM 5403 O O . LYS A 1 750 ? 269.462 273.854 265.606 1.00 34.80 781 LYS A O 1
ATOM 5409 N N . LYS A 1 751 ? 269.926 272.143 266.997 1.00 31.31 782 LYS A N 1
ATOM 5410 C CA . LYS A 1 751 ? 269.812 272.990 268.180 1.00 32.81 782 LYS A CA 1
ATOM 5411 C C . LYS A 1 751 ? 270.908 274.049 268.215 1.00 33.60 782 LYS A C 1
ATOM 5412 O O . LYS A 1 751 ? 270.643 275.217 268.521 1.00 39.31 782 LYS A O 1
ATOM 5414 N N . ASN A 1 752 ? 272.145 273.664 267.903 1.00 34.58 783 ASN A N 1
ATOM 5415 C CA . ASN A 1 752 ? 273.293 274.573 267.918 1.00 36.22 783 ASN A CA 1
ATOM 5416 C C . ASN A 1 752 ? 274.056 274.424 266.609 1.00 36.55 783 ASN A C 1
ATOM 5417 O O . ASN A 1 752 ? 275.057 273.699 266.539 1.00 36.47 783 ASN A O 1
ATOM 5419 N N . PRO A 1 753 ? 273.607 275.096 265.546 1.00 39.79 784 PRO A N 1
ATOM 5420 C CA . PRO A 1 753 ? 274.290 274.959 264.249 1.00 36.89 784 PRO A CA 1
ATOM 5421 C C . PRO A 1 753 ? 275.715 275.484 264.243 1.00 42.13 784 PRO A C 1
ATOM 5422 O O . PRO A 1 753 ? 276.488 275.113 263.351 1.00 40.93 784 PRO A O 1
ATOM 5426 N N . GLN A 1 754 ? 276.086 276.340 265.200 1.00 45.53 785 GLN A N 1
ATOM 5427 C CA . GLN A 1 754 ? 277.423 276.927 265.194 1.00 48.19 785 GLN A CA 1
ATOM 5428 C C . GLN A 1 754 ? 278.501 275.862 265.357 1.00 48.27 785 GLN A C 1
ATOM 5429 O O . GLN A 1 754 ? 279.509 275.874 264.641 1.00 45.80 785 GLN A O 1
ATOM 5431 N N . ASN A 1 755 ? 278.309 274.934 266.290 1.00 46.32 786 ASN A N 1
ATOM 5432 C CA . ASN A 1 755 ? 279.236 273.833 266.517 1.00 43.78 786 ASN A CA 1
ATOM 5433 C C . ASN A 1 755 ? 278.544 272.532 266.139 1.00 40.64 786 ASN A C 1
ATOM 5434 O O . ASN A 1 755 ? 277.464 272.227 266.657 1.00 38.70 786 ASN A O 1
ATOM 5439 N N . ASN A 1 756 ? 279.166 271.766 265.244 1.00 35.80 787 ASN A N 1
ATOM 5440 C CA . ASN A 1 756 ? 278.581 270.520 264.772 1.00 26.72 787 ASN A CA 1
ATOM 5441 C C . ASN A 1 756 ? 278.946 269.408 265.745 1.00 26.92 787 ASN A C 1
ATOM 5442 O O . ASN A 1 756 ? 280.135 269.076 265.869 1.00 31.25 787 ASN A O 1
ATOM 5447 N N . PRO A 1 757 ? 277.983 268.811 266.453 1.00 25.40 788 PRO A N 1
ATOM 5448 C CA . PRO A 1 757 ? 278.315 267.732 267.392 1.00 24.35 788 PRO A CA 1
ATOM 5449 C C . PRO A 1 757 ? 278.504 266.378 266.732 1.00 26.35 788 PRO A C 1
ATOM 5450 O O . PRO A 1 757 ? 278.898 265.426 267.418 1.00 29.05 788 PRO A O 1
ATOM 5454 N N . ILE A 1 758 ? 278.234 266.262 265.437 1.00 22.70 789 ILE A N 1
ATOM 5455 C CA . ILE A 1 758 ? 278.315 264.992 264.729 1.00 21.20 789 ILE A CA 1
ATOM 5456 C C . ILE A 1 758 ? 279.751 264.768 264.279 1.00 22.51 789 ILE A C 1
ATOM 5457 O O . ILE A 1 758 ? 280.373 265.659 263.688 1.00 21.33 789 ILE A O 1
ATOM 5462 N N . HIS A 1 759 ? 280.278 263.582 264.563 1.00 22.17 790 HIS A N 1
ATOM 5463 C CA . HIS A 1 759 ? 281.622 263.240 264.125 1.00 18.11 790 HIS A CA 1
ATOM 5464 C C . HIS A 1 759 ? 281.677 263.226 262.599 1.00 18.30 790 HIS A C 1
ATOM 5465 O O . HIS A 1 759 ? 280.736 262.757 261.950 1.00 20.75 790 HIS A O 1
ATOM 5472 N N . PRO A 1 760 ? 282.758 263.727 261.996 1.00 18.36 791 PRO A N 1
ATOM 5473 C CA . PRO A 1 760 ? 282.798 263.834 260.527 1.00 18.50 791 PRO A CA 1
ATOM 5474 C C . PRO A 1 760 ? 282.673 262.507 259.797 1.00 21.07 791 PRO A C 1
ATOM 5475 O O . PRO A 1 760 ? 282.301 262.506 258.618 1.00 23.89 791 PRO A O 1
ATOM 5479 N N . ASN A 1 761 ? 282.973 261.380 260.446 1.00 23.12 792 ASN A N 1
ATOM 5480 C CA . ASN A 1 761 ? 282.833 260.090 259.778 1.00 21.32 792 ASN A CA 1
ATOM 5481 C C . ASN A 1 761 ? 281.373 259.719 259.551 1.00 24.49 792 ASN A C 1
ATOM 5482 O O . ASN A 1 761 ? 281.063 258.997 258.596 1.00 27.95 792 ASN A O 1
ATOM 5487 N N . LEU A 1 762 ? 280.469 260.191 260.405 1.00 23.01 793 LEU A N 1
ATOM 5488 C CA . LEU A 1 762 ? 279.069 259.792 260.356 1.00 21.93 793 LEU A CA 1
ATOM 5489 C C . LEU A 1 762 ? 278.151 260.855 259.771 1.00 21.90 793 LEU A C 1
ATOM 5490 O O . LEU A 1 762 ? 276.938 260.638 259.722 1.00 24.03 793 LEU A O 1
ATOM 5495 N N . ARG A 1 763 ? 278.691 261.991 259.323 1.00 20.92 794 ARG A N 1
ATOM 5496 C CA . ARG A 1 763 ? 277.839 263.120 258.959 1.00 20.78 794 ARG A CA 1
ATOM 5497 C C . ARG A 1 763 ? 276.960 262.810 257.754 1.00 21.38 794 ARG A C 1
ATOM 5498 O O . ARG A 1 763 ? 275.771 263.147 257.752 1.00 23.56 794 ARG A O 1
ATOM 5506 N N . SER A 1 764 ? 277.517 262.174 256.723 1.00 23.84 795 SER A N 1
ATOM 5507 C CA . SER A 1 764 ? 276.746 261.918 255.509 1.00 22.09 795 SER A CA 1
ATOM 5508 C C . SER A 1 764 ? 275.564 260.995 255.787 1.00 21.41 795 SER A C 1
ATOM 5509 O O . SER A 1 764 ? 274.434 261.263 255.359 1.00 25.51 795 SER A O 1
ATOM 5511 N N . THR A 1 765 ? 275.810 259.903 256.515 1.00 21.74 796 THR A N 1
ATOM 5512 C CA . THR A 1 765 ? 274.744 258.959 256.834 1.00 20.62 796 THR A CA 1
ATOM 5513 C C . THR A 1 765 ? 273.669 259.614 257.691 1.00 20.07 796 THR A C 1
ATOM 5514 O O . THR A 1 765 ? 272.471 259.446 257.438 1.00 19.28 796 THR A O 1
ATOM 5518 N N . VAL A 1 766 ? 274.082 260.373 258.709 1.00 19.98 797 VAL A N 1
ATOM 5519 C CA . VAL A 1 766 ? 273.120 261.025 259.594 1.00 20.85 797 VAL A CA 1
ATOM 5520 C C . VAL A 1 766 ? 272.270 262.020 258.817 1.00 21.18 797 VAL A C 1
ATOM 5521 O O . VAL A 1 766 ? 271.042 262.055 258.963 1.00 21.17 797 VAL A O 1
ATOM 5525 N N . TYR A 1 767 ? 272.903 262.832 257.966 1.00 18.74 798 TYR A N 1
ATOM 5526 C CA . TYR A 1 767 ? 272.162 263.820 257.189 1.00 20.33 798 TYR A CA 1
ATOM 5527 C C . TYR A 1 767 ? 271.161 263.149 256.256 1.00 22.19 798 TYR A C 1
ATOM 5528 O O . TYR A 1 767 ? 269.983 263.527 256.213 1.00 25.79 798 TYR A O 1
ATOM 5537 N N . CYS A 1 768 ? 271.616 262.148 255.494 1.00 21.53 799 CYS A N 1
ATOM 5538 C CA . CYS A 1 768 ? 270.731 261.490 254.538 1.00 21.13 799 CYS A CA 1
ATOM 5539 C C . CYS A 1 768 ? 269.578 260.785 255.242 1.00 23.50 799 CYS A C 1
ATOM 5540 O O . CYS A 1 768 ? 268.429 260.865 254.793 1.00 27.70 799 CYS A O 1
ATOM 5543 N N . ASN A 1 769 ? 269.858 260.100 256.354 1.00 21.53 800 ASN A N 1
ATOM 5544 C CA . ASN A 1 769 ? 268.801 259.382 257.057 1.00 21.60 800 ASN A CA 1
ATOM 5545 C C . ASN A 1 769 ? 267.806 260.341 257.696 1.00 23.72 800 ASN A C 1
ATOM 5546 O O . ASN A 1 769 ? 266.598 260.078 257.692 1.00 24.85 800 ASN A O 1
ATOM 5551 N N . ALA A 1 770 ? 268.287 261.455 258.252 1.00 24.25 801 ALA A N 1
ATOM 5552 C CA . ALA A 1 770 ? 267.377 262.431 258.839 1.00 22.19 801 ALA A CA 1
ATOM 5553 C C . ALA A 1 770 ? 266.499 263.077 257.777 1.00 24.37 801 ALA A C 1
ATOM 5554 O O . ALA A 1 770 ? 265.314 263.333 258.019 1.00 28.07 801 ALA A O 1
ATOM 5556 N N . ILE A 1 771 ? 267.059 263.356 256.599 1.00 23.84 802 ILE A N 1
ATOM 5557 C CA . ILE A 1 771 ? 266.245 263.907 255.519 1.00 22.52 802 ILE A CA 1
ATOM 5558 C C . ILE A 1 771 ? 265.224 262.882 255.038 1.00 23.72 802 ILE A C 1
ATOM 5559 O O . ILE A 1 771 ? 264.069 263.223 254.758 1.00 30.10 802 ILE A O 1
ATOM 5564 N N . ALA A 1 772 ? 265.626 261.612 254.940 1.00 26.13 803 ALA A N 1
ATOM 5565 C CA . ALA A 1 772 ? 264.699 260.573 254.501 1.00 25.32 803 ALA A CA 1
ATOM 5566 C C . ALA A 1 772 ? 263.556 260.385 255.493 1.00 27.77 803 ALA A C 1
ATOM 5567 O O . ALA A 1 772 ? 262.400 260.208 255.091 1.00 28.37 803 ALA A O 1
ATOM 5569 N N . GLN A 1 773 ? 263.859 260.405 256.793 1.00 25.99 804 GLN A N 1
ATOM 5570 C CA . GLN A 1 773 ? 262.814 260.234 257.799 1.00 26.86 804 GLN A CA 1
ATOM 5571 C C . GLN A 1 773 ? 261.912 261.459 257.887 1.00 32.32 804 GLN A C 1
ATOM 5572 O O . GLN A 1 773 ? 260.692 261.327 258.036 1.00 38.67 804 GLN A O 1
ATOM 5578 N N . GLY A 1 774 ? 262.489 262.652 257.807 1.00 30.81 805 GLY A N 1
ATOM 5579 C CA . GLY A 1 774 ? 261.757 263.877 258.046 1.00 30.53 805 GLY A CA 1
ATOM 5580 C C . GLY A 1 774 ? 261.026 264.381 256.820 1.00 30.60 805 GLY A C 1
ATOM 5581 O O . GLY A 1 774 ? 260.700 263.632 255.896 1.00 27.65 805 GLY A O 1
ATOM 5582 N N . GLY A 1 775 ? 260.759 265.684 256.824 1.00 35.05 806 GLY A N 1
ATOM 5583 C CA . GLY A 1 775 ? 260.035 266.313 255.739 1.00 30.86 806 GLY A CA 1
ATOM 5584 C C . GLY A 1 775 ? 260.683 267.582 255.228 1.00 29.13 806 GLY A C 1
ATOM 5585 O O . GLY A 1 775 ? 261.887 267.607 254.956 1.00 31.71 806 GLY A O 1
ATOM 5586 N N . GLU A 1 776 ? 259.892 268.648 255.098 1.00 29.97 807 GLU A N 1
ATOM 5587 C CA . GLU A 1 776 ? 260.387 269.884 254.505 1.00 26.54 807 GLU A CA 1
ATOM 5588 C C . GLU A 1 776 ? 261.300 270.663 255.443 1.00 25.32 807 GLU A C 1
ATOM 5589 O O . GLU A 1 776 ? 262.186 271.381 254.972 1.00 28.55 807 GLU A O 1
ATOM 5591 N N . GLU A 1 777 ? 261.103 270.545 256.758 1.00 25.47 808 GLU A N 1
ATOM 5592 C CA . GLU A 1 777 ? 261.902 271.328 257.697 1.00 25.71 808 GLU A CA 1
ATOM 5593 C C . GLU A 1 777 ? 263.366 270.903 257.670 1.00 28.60 808 GLU A C 1
ATOM 5594 O O . GLU A 1 777 ? 264.269 271.749 257.600 1.00 30.76 808 GLU A O 1
ATOM 5596 N N . GLU A 1 778 ? 263.621 269.593 257.723 1.00 26.15 809 GLU A N 1
ATOM 5597 C CA . GLU A 1 778 ? 264.994 269.100 257.671 1.00 24.04 809 GLU A CA 1
ATOM 5598 C C . GLU A 1 778 ? 265.657 269.460 256.349 1.00 25.08 809 GLU A C 1
ATOM 5599 O O . GLU A 1 778 ? 266.821 269.881 256.320 1.00 29.24 809 GLU A O 1
ATOM 5605 N N . TRP A 1 779 ? 264.927 269.301 255.243 1.00 20.28 810 TRP A N 1
ATOM 5606 C CA . TRP A 1 779 ? 265.482 269.626 253.936 1.00 17.55 810 TRP A CA 1
ATOM 5607 C C . TRP A 1 779 ? 265.822 271.106 253.837 1.00 20.28 810 TRP A C 1
ATOM 5608 O O . TRP A 1 779 ? 266.876 271.473 253.309 1.00 22.63 810 TRP A O 1
ATOM 5619 N N . ASN A 1 780 ? 264.941 271.972 254.344 1.00 21.54 811 ASN A N 1
ATOM 5620 C CA . ASN A 1 780 ? 265.208 273.406 254.315 1.00 21.22 811 ASN A CA 1
ATOM 5621 C C . ASN A 1 780 ? 266.411 273.766 255.176 1.00 21.59 811 ASN A C 1
ATOM 5622 O O . ASN A 1 780 ? 267.226 274.609 254.785 1.00 23.58 811 ASN A O 1
ATOM 5627 N N . PHE A 1 781 ? 266.537 273.146 256.351 1.00 21.61 812 PHE A N 1
ATOM 5628 C CA . PHE A 1 781 ? 267.691 273.416 257.203 1.00 21.39 812 PHE A CA 1
ATOM 5629 C C . PHE A 1 781 ? 268.989 273.013 256.511 1.00 21.87 812 PHE A C 1
ATOM 5630 O O . PHE A 1 781 ? 269.969 273.770 256.509 1.00 23.41 812 PHE A O 1
ATOM 5638 N N . VAL A 1 782 ? 269.005 271.829 255.894 1.00 21.19 813 VAL A N 1
ATOM 5639 C CA . VAL A 1 782 ? 270.215 271.368 255.221 1.00 19.84 813 VAL A CA 1
ATOM 5640 C C . VAL A 1 782 ? 270.523 272.239 254.007 1.00 22.11 813 VAL A C 1
ATOM 5641 O O . VAL A 1 782 ? 271.688 272.526 253.715 1.00 24.45 813 VAL A O 1
ATOM 5645 N N . TRP A 1 783 ? 269.489 272.680 253.285 1.00 21.93 814 TRP A N 1
ATOM 5646 C CA . TRP A 1 783 ? 269.698 273.559 252.138 1.00 20.79 814 TRP A CA 1
ATOM 5647 C C . TRP A 1 783 ? 270.274 274.904 252.565 1.00 23.80 814 TRP A C 1
ATOM 5648 O O . TRP A 1 783 ? 271.183 275.436 251.913 1.00 23.73 814 TRP A O 1
ATOM 5659 N N . GLU A 1 784 ? 269.760 275.468 253.660 1.00 24.94 815 GLU A N 1
ATOM 5660 C CA . GLU A 1 784 ? 270.290 276.729 254.164 1.00 22.90 815 GLU A CA 1
ATOM 5661 C C . GLU A 1 784 ? 271.733 276.575 254.625 1.00 26.94 815 GLU A C 1
ATOM 5662 O O . GLU A 1 784 ? 272.556 277.476 254.423 1.00 31.50 815 GLU A O 1
ATOM 5664 N N . GLN A 1 785 ? 272.059 275.446 255.259 1.00 29.03 816 GLN A N 1
ATOM 5665 C CA . GLN A 1 785 ? 273.447 275.196 255.640 1.00 27.02 816 GLN A CA 1
ATOM 5666 C C . GLN A 1 785 ? 274.342 275.058 254.413 1.00 27.99 816 GLN A C 1
ATOM 5667 O O . GLN A 1 785 ? 275.484 275.529 254.412 1.00 33.44 816 GLN A O 1
ATOM 5673 N N . PHE A 1 786 ? 273.841 274.405 253.364 1.00 28.77 817 PHE A N 1
ATOM 5674 C CA . PHE A 1 786 ? 274.614 274.242 252.137 1.00 27.35 817 PHE A CA 1
ATOM 5675 C C . PHE A 1 786 ? 274.876 275.580 251.458 1.00 29.28 817 PHE A C 1
ATOM 5676 O O . PHE A 1 786 ? 275.962 275.800 250.909 1.00 35.69 817 PHE A O 1
ATOM 5684 N N . LEU A 1 787 ? 273.890 276.480 251.470 1.00 29.23 818 LEU A N 1
ATOM 5685 C CA . LEU A 1 787 ? 274.063 277.767 250.801 1.00 31.16 818 LEU A CA 1
ATOM 5686 C C . LEU A 1 787 ? 275.178 278.594 251.431 1.00 37.91 818 LEU A C 1
ATOM 5687 O O . LEU A 1 787 ? 275.860 279.348 250.729 1.00 45.48 818 LEU A O 1
ATOM 5692 N N . LYS A 1 788 ? 275.378 278.473 252.741 1.00 38.03 819 LYS A N 1
ATOM 5693 C CA . LYS A 1 788 ? 276.378 279.255 253.455 1.00 38.43 819 LYS A CA 1
ATOM 5694 C C . LYS A 1 788 ? 277.668 278.484 253.704 1.00 41.72 819 LYS A C 1
ATOM 5695 O O . LYS A 1 788 ? 278.534 278.968 254.440 1.00 46.17 819 LYS A O 1
ATOM 5701 N N . ALA A 1 789 ? 277.818 277.301 253.113 1.00 39.02 820 ALA A N 1
ATOM 5702 C CA . ALA A 1 789 ? 279.008 276.493 253.345 1.00 43.31 820 ALA A CA 1
ATOM 5703 C C . ALA A 1 789 ? 280.222 277.123 252.674 1.00 52.01 820 ALA A C 1
ATOM 5704 O O . ALA A 1 789 ? 280.161 277.533 251.510 1.00 53.96 820 ALA A O 1
ATOM 5706 N N . GLU A 1 790 ? 281.328 277.199 253.412 1.00 56.57 821 GLU A N 1
ATOM 5707 C CA . GLU A 1 790 ? 282.571 277.760 252.897 1.00 54.12 821 GLU A CA 1
ATOM 5708 C C . GLU A 1 790 ? 283.564 276.702 252.444 1.00 55.18 821 GLU A C 1
ATOM 5709 O O . GLU A 1 790 ? 284.296 276.931 251.476 1.00 55.88 821 GLU A O 1
ATOM 5711 N N . LEU A 1 791 ? 283.610 275.555 253.116 1.00 56.43 822 LEU A N 1
ATOM 5712 C CA . LEU A 1 791 ? 284.513 274.481 252.737 1.00 56.17 822 LEU A CA 1
ATOM 5713 C C . LEU A 1 791 ? 283.920 273.682 251.577 1.00 53.80 822 LEU A C 1
ATOM 5714 O O . LEU A 1 791 ? 282.804 273.935 251.116 1.00 55.91 822 LEU A O 1
ATOM 5719 N N . VAL A 1 792 ? 284.679 272.703 251.096 1.00 51.73 823 VAL A N 1
ATOM 5720 C CA . VAL A 1 792 ? 284.281 271.906 249.943 1.00 46.99 823 VAL A CA 1
ATOM 5721 C C . VAL A 1 792 ? 283.731 270.547 250.357 1.00 46.19 823 VAL A C 1
ATOM 5722 O O . VAL A 1 792 ? 282.721 270.097 249.816 1.00 45.05 823 VAL A O 1
ATOM 5724 N N . ASN A 1 793 ? 284.390 269.873 251.303 1.00 46.03 824 ASN A N 1
ATOM 5725 C CA . ASN A 1 793 ? 283.928 268.556 251.732 1.00 45.16 824 ASN A CA 1
ATOM 5726 C C . ASN A 1 793 ? 282.562 268.637 252.404 1.00 41.25 824 ASN A C 1
ATOM 5727 O O . ASN A 1 793 ? 281.675 267.821 252.126 1.00 41.05 824 ASN A O 1
ATOM 5732 N N . GLU A 1 794 ? 282.374 269.617 253.292 1.00 39.34 825 GLU A N 1
ATOM 5733 C CA . GLU A 1 794 ? 281.088 269.767 253.967 1.00 38.06 825 GLU A CA 1
ATOM 5734 C C . GLU A 1 794 ? 279.983 270.116 252.979 1.00 34.52 825 GLU A C 1
ATOM 5735 O O . GLU A 1 794 ? 278.866 269.592 253.071 1.00 35.35 825 GLU A O 1
ATOM 5737 N N . ALA A 1 795 ? 280.277 271.003 252.025 1.00 36.47 826 ALA A N 1
ATOM 5738 C CA . ALA A 1 795 ? 279.289 271.359 251.014 1.00 32.26 826 ALA A CA 1
ATOM 5739 C C . ALA A 1 795 ? 278.916 270.153 250.164 1.00 30.20 826 ALA A C 1
ATOM 5740 O O . ALA A 1 795 ? 277.741 269.955 249.836 1.00 30.47 826 ALA A O 1
ATOM 5742 N N . ASP A 1 796 ? 279.905 269.336 249.795 1.00 31.12 827 ASP A N 1
ATOM 5743 C CA . ASP A 1 796 ? 279.622 268.131 249.022 1.00 30.43 827 ASP A CA 1
ATOM 5744 C C . ASP A 1 796 ? 278.765 267.154 249.816 1.00 28.66 827 ASP A C 1
ATOM 5745 O O . ASP A 1 796 ? 277.835 266.548 249.270 1.00 28.57 827 ASP A O 1
ATOM 5747 N N . LYS A 1 797 ? 279.062 266.986 251.108 1.00 27.79 828 LYS A N 1
ATOM 5748 C CA . LYS A 1 797 ? 278.253 266.101 251.942 1.00 25.68 828 LYS A CA 1
ATOM 5749 C C . LYS A 1 797 ? 276.811 266.587 252.030 1.00 26.09 828 LYS A C 1
ATOM 5750 O O . LYS A 1 797 ? 275.871 265.793 251.909 1.00 23.09 828 LYS A O 1
ATOM 5756 N N . LEU A 1 798 ? 276.619 267.892 252.236 1.00 24.62 829 LEU A N 1
ATOM 5757 C CA . LEU A 1 798 ? 275.266 268.435 252.320 1.00 20.13 829 LEU A CA 1
ATOM 5758 C C . LEU A 1 798 ? 274.524 268.287 250.995 1.00 22.39 829 LEU A C 1
ATOM 5759 O O . LEU A 1 798 ? 273.337 267.934 250.974 1.00 23.02 829 LEU A O 1
ATOM 5764 N N . ARG A 1 799 ? 275.208 268.544 249.878 1.00 26.18 830 ARG A N 1
ATOM 5765 C CA . ARG A 1 799 ? 274.567 268.413 248.574 1.00 24.19 830 ARG A CA 1
ATOM 5766 C C . ARG A 1 799 ? 274.179 266.967 248.294 1.00 24.13 830 ARG A C 1
ATOM 5767 O O . ARG A 1 799 ? 273.118 266.702 247.718 1.00 25.33 830 ARG A O 1
ATOM 5775 N N . GLY A 1 800 ? 275.029 266.017 248.686 1.00 21.63 831 GLY A N 1
ATOM 5776 C CA . GLY A 1 800 ? 274.673 264.617 248.532 1.00 21.50 831 GLY A CA 1
ATOM 5777 C C . GLY A 1 800 ? 273.508 264.213 249.415 1.00 21.85 831 GLY A C 1
ATOM 5778 O O . GLY A 1 800 ? 272.659 263.415 249.010 1.00 22.30 831 GLY A O 1
ATOM 5779 N N . ALA A 1 801 ? 273.451 264.757 250.633 1.00 24.71 832 ALA A N 1
ATOM 5780 C CA . ALA A 1 801 ? 272.353 264.435 251.537 1.00 20.69 832 ALA A CA 1
ATOM 5781 C C . ALA A 1 801 ? 271.033 265.028 251.065 1.00 21.43 832 ALA A C 1
ATOM 5782 O O . ALA A 1 801 ? 269.967 264.485 251.374 1.00 21.90 832 ALA A O 1
ATOM 5784 N N . LEU A 1 802 ? 271.079 266.138 250.326 1.00 22.59 833 LEU A N 1
ATOM 5785 C CA . LEU A 1 802 ? 269.845 266.769 249.865 1.00 18.41 833 LEU A CA 1
ATOM 5786 C C . LEU A 1 802 ? 269.067 265.902 248.881 1.00 20.48 833 LEU A C 1
ATOM 5787 O O . LEU A 1 802 ? 267.898 266.194 248.610 1.00 21.81 833 LEU A O 1
ATOM 5792 N N . ALA A 1 803 ? 269.678 264.851 248.342 1.00 23.87 834 ALA A N 1
ATOM 5793 C CA . ALA A 1 803 ? 269.043 264.007 247.339 1.00 19.43 834 ALA A CA 1
ATOM 5794 C C . ALA A 1 803 ? 268.372 262.771 247.930 1.00 22.83 834 ALA A C 1
ATOM 5795 O O . ALA A 1 803 ? 267.936 261.899 247.172 1.00 22.66 834 ALA A O 1
ATOM 5797 N N . CYS A 1 804 ? 268.277 262.674 249.255 1.00 25.83 835 CYS A N 1
ATOM 5798 C CA . CYS A 1 804 ? 267.693 261.514 249.916 1.00 25.25 835 CYS A CA 1
ATOM 5799 C C . CYS A 1 804 ? 266.215 261.695 250.246 1.00 25.56 835 CYS A C 1
ATOM 5800 O O . CYS A 1 804 ? 265.653 260.876 250.980 1.00 25.81 835 CYS A O 1
ATOM 5803 N N . SER A 1 805 ? 265.576 262.741 249.728 1.00 24.65 836 SER A N 1
ATOM 5804 C CA . SER A 1 805 ? 264.180 263.009 250.043 1.00 22.45 836 SER A CA 1
ATOM 5805 C C . SER A 1 805 ? 263.254 262.013 249.352 1.00 21.36 836 SER A C 1
ATOM 5806 O O . SER A 1 805 ? 263.512 261.556 248.235 1.00 22.65 836 SER A O 1
ATOM 5809 N N . ASN A 1 806 ? 262.160 261.678 250.033 1.00 21.78 837 ASN A N 1
ATOM 5810 C CA . ASN A 1 806 ? 261.144 260.780 249.500 1.00 23.08 837 ASN A CA 1
ATOM 5811 C C . ASN A 1 806 ? 259.940 261.511 248.920 1.00 23.62 837 ASN A C 1
ATOM 5812 O O . ASN A 1 806 ? 258.975 260.857 248.514 1.00 23.28 837 ASN A O 1
ATOM 5817 N N . GLN A 1 807 ? 259.968 262.840 248.868 1.00 20.27 838 GLN A N 1
ATOM 5818 C CA . GLN A 1 807 ? 258.863 263.630 248.343 1.00 15.84 838 GLN A CA 1
ATOM 5819 C C . GLN A 1 807 ? 259.138 263.995 246.890 1.00 16.35 838 GLN A C 1
ATOM 5820 O O . GLN A 1 807 ? 260.240 264.441 246.555 1.00 18.60 838 GLN A O 1
ATOM 5826 N N . VAL A 1 808 ? 258.133 263.801 246.033 1.00 14.76 839 VAL A N 1
ATOM 5827 C CA . VAL A 1 808 ? 258.294 264.077 244.609 1.00 15.28 839 VAL A CA 1
ATOM 5828 C C . VAL A 1 808 ? 258.471 265.571 244.361 1.00 15.03 839 VAL A C 1
ATOM 5829 O O . VAL A 1 808 ? 259.312 265.985 243.552 1.00 15.25 839 VAL A O 1
ATOM 5833 N N . TRP A 1 809 ? 257.683 266.404 245.045 1.00 14.01 840 TRP A N 1
ATOM 5834 C CA . TRP A 1 809 ? 257.736 267.840 244.789 1.00 13.25 840 TRP A CA 1
ATOM 5835 C C . TRP A 1 809 ? 259.057 268.441 245.256 1.00 15.94 840 TRP A C 1
ATOM 5836 O O . TRP A 1 809 ? 259.586 269.356 244.616 1.00 19.09 840 TRP A O 1
ATOM 5847 N N . ILE A 1 810 ? 259.615 267.928 246.355 1.00 13.73 841 ILE A N 1
ATOM 5848 C CA . ILE A 1 810 ? 260.916 268.403 246.820 1.00 14.78 841 ILE A CA 1
ATOM 5849 C C . ILE A 1 810 ? 262.005 268.059 245.810 1.00 16.26 841 ILE A C 1
ATOM 5850 O O . ILE A 1 810 ? 262.884 268.880 245.517 1.00 19.78 841 ILE A O 1
ATOM 5855 N N . LEU A 1 811 ? 261.967 266.843 245.262 1.00 14.00 842 LEU A N 1
ATOM 5856 C CA . LEU A 1 811 ? 262.952 266.452 244.258 1.00 15.27 842 LEU A CA 1
ATOM 5857 C C . LEU A 1 811 ? 262.810 267.279 242.985 1.00 18.28 842 LEU A C 1
ATOM 5858 O O . LEU A 1 811 ? 263.814 267.654 242.367 1.00 20.81 842 LEU A O 1
ATOM 5863 N N . ASN A 1 812 ? 261.574 267.568 242.572 1.00 19.01 843 ASN A N 1
ATOM 5864 C CA . ASN A 1 812 ? 261.375 268.417 241.401 1.00 18.24 843 ASN A CA 1
ATOM 5865 C C . ASN A 1 812 ? 261.876 269.836 241.650 1.00 18.95 843 ASN A C 1
ATOM 5866 O O . ASN A 1 812 ? 262.449 270.465 240.752 1.00 20.42 843 ASN A O 1
ATOM 5871 N N . ARG A 1 813 ? 261.670 270.359 242.861 1.00 16.28 844 ARG A N 1
ATOM 5872 C CA . ARG A 1 813 ? 262.197 271.679 243.190 1.00 18.68 844 ARG A CA 1
ATOM 5873 C C . ARG A 1 813 ? 263.722 271.681 243.186 1.00 21.36 844 ARG A C 1
ATOM 5874 O O . ARG A 1 813 ? 264.348 272.658 242.762 1.00 23.07 844 ARG A O 1
ATOM 5882 N N . PHE A 1 814 ? 264.340 270.594 243.656 1.00 20.47 845 PHE A N 1
ATOM 5883 C CA . PHE A 1 814 ? 265.795 270.477 243.585 1.00 19.09 845 PHE A CA 1
ATOM 5884 C C . PHE A 1 814 ? 266.277 270.453 242.137 1.00 23.48 845 PHE A C 1
ATOM 5885 O O . PHE A 1 814 ? 267.281 271.093 241.791 1.00 26.13 845 PHE A O 1
ATOM 5893 N N . LEU A 1 815 ? 265.574 269.713 241.276 1.00 22.63 846 LEU A N 1
ATOM 5894 C CA . LEU A 1 815 ? 265.922 269.693 239.859 1.00 22.42 846 LEU A CA 1
ATOM 5895 C C . LEU A 1 815 ? 265.800 271.082 239.244 1.00 27.74 846 LEU A C 1
ATOM 5896 O O . LEU A 1 815 ? 266.617 271.472 238.404 1.00 31.41 846 LEU A O 1
ATOM 5901 N N . SER A 1 816 ? 264.774 271.837 239.643 1.00 28.75 847 SER A N 1
ATOM 5902 C CA . SER A 1 816 ? 264.659 273.222 239.196 1.00 26.57 847 SER A CA 1
ATOM 5903 C C . SER A 1 816 ? 265.816 274.073 239.706 1.00 32.84 847 SER A C 1
ATOM 5904 O O . SER A 1 816 ? 266.319 274.937 238.979 1.00 37.84 847 SER A O 1
ATOM 5906 N N . TYR A 1 817 ? 266.242 273.850 240.953 1.00 31.34 848 TYR A N 1
ATOM 5907 C CA . TYR A 1 817 ? 267.383 274.578 241.501 1.00 29.65 848 TYR A CA 1
ATOM 5908 C C . TYR A 1 817 ? 268.655 274.307 240.714 1.00 35.57 848 TYR A C 1
ATOM 5909 O O . TYR A 1 817 ? 269.501 275.197 240.581 1.00 39.24 848 TYR A O 1
ATOM 5918 N N . THR A 1 818 ? 268.811 273.088 240.197 1.00 37.64 849 THR A N 1
ATOM 5919 C CA . THR A 1 818 ? 270.036 272.739 239.482 1.00 35.38 849 THR A CA 1
ATOM 5920 C C . THR A 1 818 ? 270.251 273.563 238.217 1.00 39.74 849 THR A C 1
ATOM 5921 O O . THR A 1 818 ? 271.368 273.570 237.690 1.00 43.95 849 THR A O 1
ATOM 5925 N N . LEU A 1 819 ? 269.223 274.249 237.715 1.00 43.38 850 LEU A N 1
ATOM 5926 C CA . LEU A 1 819 ? 269.363 275.057 236.510 1.00 44.00 850 LEU A CA 1
ATOM 5927 C C . LEU A 1 819 ? 269.945 276.440 236.774 1.00 46.26 850 LEU A C 1
ATOM 5928 O O . LEU A 1 819 ? 270.259 277.151 235.814 1.00 48.62 850 LEU A O 1
ATOM 5933 N N . ASP A 1 820 ? 270.095 276.839 238.037 1.00 48.02 851 ASP A N 1
ATOM 5934 C CA . ASP A 1 820 ? 270.590 278.168 238.370 1.00 47.20 851 ASP A CA 1
ATOM 5935 C C . ASP A 1 820 ? 272.050 278.087 238.781 1.00 47.72 851 ASP A C 1
ATOM 5936 O O . ASP A 1 820 ? 272.362 277.426 239.784 1.00 47.83 851 ASP A O 1
ATOM 5938 N N . PRO A 1 821 ? 272.972 278.723 238.051 1.00 49.28 852 PRO A N 1
ATOM 5939 C CA . PRO A 1 821 ? 274.387 278.676 238.454 1.00 46.65 852 PRO A CA 1
ATOM 5940 C C . PRO A 1 821 ? 274.670 279.358 239.781 1.00 46.29 852 PRO A C 1
ATOM 5941 O O . PRO A 1 821 ? 275.676 279.031 240.421 1.00 43.79 852 PRO A O 1
ATOM 5945 N N . ASN A 1 822 ? 273.823 280.294 240.215 1.00 46.12 853 ASN A N 1
ATOM 5946 C CA . ASN A 1 822 ? 274.043 280.961 241.493 1.00 47.83 853 ASN A CA 1
ATOM 5947 C C . ASN A 1 822 ? 273.818 280.031 242.677 1.00 47.53 853 ASN A C 1
ATOM 5948 O O . ASN A 1 822 ? 274.417 280.242 243.737 1.00 48.20 853 ASN A O 1
ATOM 5950 N N . LEU A 1 823 ? 272.975 279.011 242.521 1.00 46.00 854 LEU A N 1
ATOM 5951 C CA . LEU A 1 823 ? 272.687 278.054 243.582 1.00 38.37 854 LEU A CA 1
ATOM 5952 C C . LEU A 1 823 ? 273.569 276.814 243.500 1.00 36.51 854 LEU A C 1
ATOM 5953 O O . LEU A 1 823 ? 274.215 276.446 244.484 1.00 36.83 854 LEU A O 1
ATOM 5958 N N . ILE A 1 824 ? 273.609 276.162 242.341 1.00 39.83 855 ILE A N 1
ATOM 5959 C CA . ILE A 1 824 ? 274.433 274.982 242.115 1.00 39.43 855 ILE A CA 1
ATOM 5960 C C . ILE A 1 824 ? 275.471 275.329 241.059 1.00 40.21 855 ILE A C 1
ATOM 5961 O O . ILE A 1 824 ? 275.121 275.806 239.974 1.00 45.09 855 ILE A O 1
ATOM 5966 N N . ARG A 1 825 ? 276.741 275.094 241.376 1.00 41.23 856 ARG A N 1
ATOM 5967 C CA . ARG A 1 825 ? 277.804 275.352 240.418 1.00 44.42 856 ARG A CA 1
ATOM 5968 C C . ARG A 1 825 ? 277.702 274.392 239.238 1.00 45.83 856 ARG A C 1
ATOM 5969 O O . ARG A 1 825 ? 277.175 273.282 239.348 1.00 50.69 856 ARG A O 1
ATOM 5977 N N . LYS A 1 826 ? 278.221 274.837 238.092 1.00 46.00 857 LYS A N 1
ATOM 5978 C CA . LYS A 1 826 ? 278.165 274.017 236.887 1.00 45.29 857 LYS A CA 1
ATOM 5979 C C . LYS A 1 826 ? 278.906 272.699 237.078 1.00 45.24 857 LYS A C 1
ATOM 5980 O O . LYS A 1 826 ? 278.373 271.627 236.765 1.00 48.14 857 LYS A O 1
ATOM 5986 N N . GLN A 1 827 ? 280.115 272.754 237.642 1.00 47.41 858 GLN A N 1
ATOM 5987 C CA . GLN A 1 827 ? 280.953 271.570 237.787 1.00 47.88 858 GLN A CA 1
ATOM 5988 C C . GLN A 1 827 ? 280.337 270.512 238.692 1.00 49.74 858 GLN A C 1
ATOM 5989 O O . GLN A 1 827 ? 280.800 269.367 238.678 1.00 53.93 858 GLN A O 1
ATOM 5991 N N . ASP A 1 828 ? 279.317 270.860 239.473 1.00 47.70 859 ASP A N 1
ATOM 5992 C CA . ASP A 1 828 ? 278.625 269.906 240.325 1.00 45.36 859 ASP A CA 1
ATOM 5993 C C . ASP A 1 828 ? 277.329 269.389 239.717 1.00 44.67 859 ASP A C 1
ATOM 5994 O O . ASP A 1 828 ? 276.834 268.344 240.160 1.00 41.46 859 ASP A O 1
ATOM 5999 N N . VAL A 1 829 ? 276.793 270.062 238.692 1.00 43.29 860 VAL A N 1
ATOM 6000 C CA . VAL A 1 829 ? 275.417 269.811 238.262 1.00 39.95 860 VAL A CA 1
ATOM 6001 C C . VAL A 1 829 ? 275.212 268.337 237.941 1.00 37.15 860 VAL A C 1
ATOM 6002 O O . VAL A 1 829 ? 274.340 267.675 238.519 1.00 35.54 860 VAL A O 1
ATOM 6006 N N . THR A 1 830 ? 276.048 267.788 237.055 1.00 39.22 861 THR A N 1
ATOM 6007 C CA . THR A 1 830 ? 275.895 266.389 236.674 1.00 35.19 861 THR A CA 1
ATOM 6008 C C . THR A 1 830 ? 275.943 265.484 237.895 1.00 32.27 861 THR A C 1
ATOM 6009 O O . THR A 1 830 ? 275.084 264.608 238.056 1.00 35.26 861 THR A O 1
ATOM 6013 N N . SER A 1 831 ? 276.904 265.721 238.794 1.00 35.17 862 SER A N 1
ATOM 6014 C CA . SER A 1 831 ? 276.985 264.917 240.007 1.00 33.68 862 SER A CA 1
ATOM 6015 C C . SER A 1 831 ? 275.664 264.945 240.756 1.00 31.47 862 SER A C 1
ATOM 6016 O O . SER A 1 831 ? 275.118 263.890 241.108 1.00 30.05 862 SER A O 1
ATOM 6018 N N . THR A 1 832 ? 275.102 266.143 240.945 1.00 29.92 863 THR A N 1
ATOM 6019 C CA . THR A 1 832 ? 273.814 266.252 241.616 1.00 26.26 863 THR A CA 1
ATOM 6020 C C . THR A 1 832 ? 272.777 265.379 240.930 1.00 25.70 863 THR A C 1
ATOM 6021 O O . THR A 1 832 ? 272.107 264.569 241.584 1.00 25.54 863 THR A O 1
ATOM 6025 N N . LEU A 1 833 ? 272.687 265.473 239.599 1.00 27.42 864 LEU A N 1
ATOM 6026 C CA . LEU A 1 833 ? 271.721 264.659 238.873 1.00 22.81 864 LEU A CA 1
ATOM 6027 C C . LEU A 1 833 ? 271.932 263.185 239.173 1.00 25.42 864 LEU A C 1
ATOM 6028 O O . LEU A 1 833 ? 270.978 262.471 239.511 1.00 26.81 864 LEU A O 1
ATOM 6033 N N . SER A 1 834 ? 273.189 262.732 239.138 1.00 24.52 865 SER A N 1
ATOM 6034 C CA . SER A 1 834 ? 273.463 261.328 239.416 1.00 23.31 865 SER A CA 1
ATOM 6035 C C . SER A 1 834 ? 272.958 260.946 240.798 1.00 21.58 865 SER A C 1
ATOM 6036 O O . SER A 1 834 ? 272.309 259.906 240.961 1.00 21.23 865 SER A O 1
ATOM 6038 N N . SER A 1 835 ? 273.192 261.808 241.792 1.00 21.28 866 SER A N 1
ATOM 6039 C CA . SER A 1 835 ? 272.707 261.515 243.134 1.00 20.47 866 SER A CA 1
ATOM 6040 C C . SER A 1 835 ? 271.191 261.390 243.144 1.00 19.65 866 SER A C 1
ATOM 6041 O O . SER A 1 835 ? 270.645 260.447 243.730 1.00 16.72 866 SER A O 1
ATOM 6043 N N . ILE A 1 836 ? 270.498 262.301 242.457 1.00 20.51 867 ILE A N 1
ATOM 6044 C CA . ILE A 1 836 ? 269.043 262.229 242.427 1.00 19.85 867 ILE A CA 1
ATOM 6045 C C . ILE A 1 836 ? 268.596 260.987 241.668 1.00 19.11 867 ILE A C 1
ATOM 6046 O O . ILE A 1 836 ? 267.526 260.429 241.935 1.00 19.67 867 ILE A O 1
ATOM 6051 N N . SER A 1 837 ? 269.417 260.523 240.721 1.00 18.43 868 SER A N 1
ATOM 6052 C CA . SER A 1 837 ? 269.100 259.285 240.024 1.00 17.31 868 SER A CA 1
ATOM 6053 C C . SER A 1 837 ? 269.258 258.066 240.922 1.00 16.32 868 SER A C 1
ATOM 6054 O O . SER A 1 837 ? 268.616 257.042 240.669 1.00 19.64 868 SER A O 1
ATOM 6056 N N . SER A 1 838 ? 270.094 258.151 241.961 1.00 16.91 869 SER A N 1
ATOM 6057 C CA . SER A 1 838 ? 270.279 257.013 242.853 1.00 15.28 869 SER A CA 1
ATOM 6058 C C . SER A 1 838 ? 269.042 256.738 243.697 1.00 17.09 869 SER A C 1
ATOM 6059 O O . SER A 1 838 ? 268.836 255.596 244.119 1.00 21.39 869 SER A O 1
ATOM 6061 N N . ASN A 1 839 ? 268.225 257.755 243.954 1.00 16.17 870 ASN A N 1
ATOM 6062 C CA . ASN A 1 839 ? 266.972 257.561 244.667 1.00 16.02 870 ASN A CA 1
ATOM 6063 C C . ASN A 1 839 ? 265.978 256.817 243.783 1.00 16.77 870 ASN A C 1
ATOM 6064 O O . ASN A 1 839 ? 265.822 257.128 242.599 1.00 19.39 870 ASN A O 1
ATOM 6069 N N . VAL A 1 840 ? 265.304 255.823 244.364 1.00 16.04 871 VAL A N 1
ATOM 6070 C CA . VAL A 1 840 ? 264.347 255.033 243.595 1.00 17.03 871 VAL A CA 1
ATOM 6071 C C . VAL A 1 840 ? 263.151 255.885 243.182 1.00 18.60 871 VAL A C 1
ATOM 6072 O O . VAL A 1 840 ? 262.544 255.647 242.131 1.00 18.89 871 VAL A O 1
ATOM 6076 N N . VAL A 1 841 ? 262.789 256.882 243.992 1.00 18.81 872 VAL A N 1
ATOM 6077 C CA . VAL A 1 841 ? 261.718 257.797 243.613 1.00 17.37 872 VAL A CA 1
ATOM 6078 C C . VAL A 1 841 ? 262.166 258.704 242.473 1.00 19.22 872 VAL A C 1
ATOM 6079 O O . VAL A 1 841 ? 261.396 258.990 241.549 1.00 19.25 872 VAL A O 1
ATOM 6083 N N . GLY A 1 842 ? 263.415 259.163 242.513 1.00 20.53 873 GLY A N 1
ATOM 6084 C CA . GLY A 1 842 ? 263.924 260.126 241.560 1.00 15.81 873 GLY A CA 1
ATOM 6085 C C . GLY A 1 842 ? 264.402 259.581 240.235 1.00 18.41 873 GLY A C 1
ATOM 6086 O O . GLY A 1 842 ? 264.850 260.363 239.395 1.00 22.04 873 GLY A O 1
ATOM 6087 N N . GLN A 1 843 ? 264.319 258.269 240.013 1.00 17.00 874 GLN A N 1
ATOM 6088 C CA . GLN A 1 843 ? 264.766 257.692 238.748 1.00 16.74 874 GLN A CA 1
ATOM 6089 C C . GLN A 1 843 ? 263.979 258.263 237.572 1.00 18.25 874 GLN A C 1
ATOM 6090 O O . GLN A 1 843 ? 264.557 258.796 236.614 1.00 22.82 874 GLN A O 1
ATOM 6096 N N . THR A 1 844 ? 262.649 258.184 237.645 1.00 18.93 875 THR A N 1
ATOM 6097 C CA . THR A 1 844 ? 261.812 258.677 236.556 1.00 21.27 875 THR A CA 1
ATOM 6098 C C . THR A 1 844 ? 261.906 260.191 236.427 1.00 18.46 875 THR A C 1
ATOM 6099 O O . THR A 1 844 ? 261.915 260.724 235.312 1.00 19.61 875 THR A O 1
ATOM 6101 N N . LEU A 1 845 ? 261.973 260.897 237.557 1.00 16.86 876 LEU A N 1
ATOM 6102 C CA . LEU A 1 845 ? 262.079 262.352 237.521 1.00 17.53 876 LEU A CA 1
ATOM 6103 C C . LEU A 1 845 ? 263.356 262.789 236.815 1.00 19.53 876 LEU A C 1
ATOM 6104 O O . LEU A 1 845 ? 263.335 263.688 235.967 1.00 19.98 876 LEU A O 1
ATOM 6109 N N . VAL A 1 846 ? 264.480 262.147 237.141 1.00 20.79 877 VAL A N 1
ATOM 6110 C CA . VAL A 1 846 ? 265.748 262.502 236.512 1.00 18.34 877 VAL A CA 1
ATOM 6111 C C . VAL A 1 846 ? 265.740 262.136 235.035 1.00 19.46 877 VAL A C 1
ATOM 6112 O O . VAL A 1 846 ? 266.244 262.891 234.197 1.00 23.64 877 VAL A O 1
ATOM 6116 N N . TRP A 1 847 ? 265.180 260.974 234.685 1.00 19.22 878 TRP A N 1
ATOM 6117 C CA . TRP A 1 847 ? 265.135 260.594 233.276 1.00 20.63 878 TRP A CA 1
ATOM 6118 C C . TRP A 1 847 ? 264.298 261.578 232.464 1.00 22.18 878 TRP A C 1
ATOM 6119 O O . TRP A 1 847 ? 264.697 261.986 231.365 1.00 21.71 878 TRP A O 1
ATOM 6130 N N . ASP A 1 848 ? 263.147 261.993 233.000 1.00 23.20 879 ASP A N 1
ATOM 6131 C CA . ASP A 1 848 ? 262.318 262.981 232.315 1.00 22.38 879 ASP A CA 1
ATOM 6132 C C . ASP A 1 848 ? 263.022 264.330 232.217 1.00 22.48 879 ASP A C 1
ATOM 6133 O O . ASP A 1 848 ? 262.939 265.006 231.184 1.00 25.71 879 ASP A O 1
ATOM 6135 N N . PHE A 1 849 ? 263.716 264.740 233.283 1.00 23.98 880 PHE A N 1
ATOM 6136 C CA . PHE A 1 849 ? 264.452 266.000 233.259 1.00 21.66 880 PHE A CA 1
ATOM 6137 C C . PHE A 1 849 ? 265.545 265.981 232.198 1.00 23.49 880 PHE A C 1
ATOM 6138 O O . PHE A 1 849 ? 265.741 266.966 231.478 1.00 25.04 880 PHE A O 1
ATOM 6146 N N . VAL A 1 850 ? 266.272 264.867 232.090 1.00 23.46 881 VAL A N 1
ATOM 6147 C CA . VAL A 1 850 ? 267.333 264.758 231.095 1.00 26.33 881 VAL A CA 1
ATOM 6148 C C . VAL A 1 850 ? 266.751 264.751 229.687 1.00 28.12 881 VAL A C 1
ATOM 6149 O O . VAL A 1 850 ? 267.293 265.386 228.775 1.00 31.06 881 VAL A O 1
ATOM 6153 N N . GLN A 1 851 ? 265.639 264.040 229.484 1.00 29.61 882 GLN A N 1
ATOM 6154 C CA . GLN A 1 851 ? 265.015 264.018 228.164 1.00 28.95 882 GLN A CA 1
ATOM 6155 C C . GLN A 1 851 ? 264.506 265.399 227.766 1.00 29.32 882 GLN A C 1
ATOM 6156 O O . GLN A 1 851 ? 264.557 265.770 226.588 1.00 32.61 882 GLN A O 1
ATOM 6162 N N . SER A 1 852 ? 264.006 266.172 228.731 1.00 29.98 883 SER A N 1
ATOM 6163 C CA . SER A 1 852 ? 263.472 267.494 228.421 1.00 28.20 883 SER A CA 1
ATOM 6164 C C . SER A 1 852 ? 264.567 268.521 228.151 1.00 30.47 883 SER A C 1
ATOM 6165 O O . SER A 1 852 ? 264.357 269.444 227.357 1.00 35.04 883 SER A O 1
ATOM 6167 N N . ASN A 1 853 ? 265.728 268.384 228.788 1.00 32.05 884 ASN A N 1
ATOM 6168 C CA . ASN A 1 853 ? 266.819 269.347 228.674 1.00 33.67 884 ASN A CA 1
ATOM 6169 C C . ASN A 1 853 ? 268.031 268.744 227.970 1.00 37.17 884 ASN A C 1
ATOM 6170 O O . ASN A 1 853 ? 269.176 268.995 228.348 1.00 39.68 884 ASN A O 1
ATOM 6175 N N . TRP A 1 854 ? 267.787 267.942 226.932 1.00 36.68 885 TRP A N 1
ATOM 6176 C CA . TRP A 1 854 ? 268.872 267.229 226.262 1.00 42.69 885 TRP A CA 1
ATOM 6177 C C . TRP A 1 854 ? 269.856 268.194 225.607 1.00 47.97 885 TRP A C 1
ATOM 6178 O O . TRP A 1 854 ? 271.076 268.052 225.756 1.00 50.75 885 TRP A O 1
ATOM 6189 N N . LYS A 1 855 ? 269.339 269.189 224.883 1.00 47.98 886 LYS A N 1
ATOM 6190 C CA . LYS A 1 855 ? 270.203 270.078 224.112 1.00 48.37 886 LYS A CA 1
ATOM 6191 C C . LYS A 1 855 ? 271.088 270.922 225.021 1.00 52.07 886 LYS A C 1
ATOM 6192 O O . LYS A 1 855 ? 272.295 271.050 224.782 1.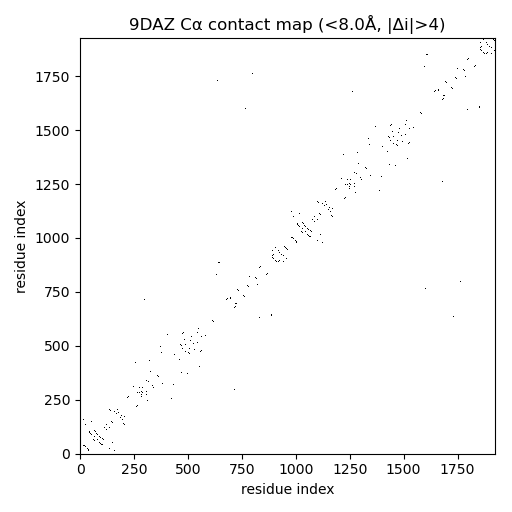00 55.57 886 LYS A O 1
ATOM 6194 N N . LYS A 1 856 ? 270.505 271.512 226.068 1.00 50.79 887 LYS A N 1
ATOM 6195 C CA . LYS A 1 856 ? 271.286 272.349 226.975 1.00 49.84 887 LYS A CA 1
ATOM 6196 C C . LYS A 1 856 ? 272.358 271.538 227.691 1.00 50.90 887 LYS A C 1
ATOM 6197 O O . LYS A 1 856 ? 273.502 271.990 227.827 1.00 53.96 887 LYS A O 1
ATOM 6199 N N . LEU A 1 857 ? 272.007 270.338 228.158 1.00 47.61 888 LEU A N 1
ATOM 6200 C CA . LEU A 1 857 ? 272.984 269.493 228.837 1.00 48.41 888 LEU A CA 1
ATOM 6201 C C . LEU A 1 857 ? 274.114 269.092 227.900 1.00 52.33 888 LEU A C 1
ATOM 6202 O O . LEU A 1 857 ? 275.287 269.099 228.292 1.00 53.29 888 LEU A O 1
ATOM 6207 N N . PHE A 1 858 ? 273.784 268.733 226.656 1.00 53.60 889 PHE A N 1
ATOM 6208 C CA . PHE A 1 858 ? 274.827 268.368 225.702 1.00 54.08 889 PHE A CA 1
ATOM 6209 C C . PHE A 1 858 ? 275.731 269.554 225.389 1.00 56.99 889 PHE A C 1
ATOM 6210 O O . PHE A 1 858 ? 276.952 269.397 225.281 1.00 57.08 889 PHE A O 1
ATOM 6218 N N . GLN A 1 859 ? 275.151 270.747 225.238 1.00 55.98 890 GLN A N 1
ATOM 6219 C CA . GLN A 1 859 ? 275.962 271.931 224.970 1.00 56.48 890 GLN A CA 1
ATOM 6220 C C . GLN A 1 859 ? 276.884 272.249 226.139 1.00 58.92 890 GLN A C 1
ATOM 6221 O O . GLN A 1 859 ? 278.049 272.613 225.939 1.00 63.16 890 GLN A O 1
ATOM 6227 N N . ASP A 1 860 ? 276.384 272.120 227.369 1.00 57.41 891 ASP A N 1
ATOM 6228 C CA . ASP A 1 860 ? 277.158 272.531 228.533 1.00 56.57 891 ASP A CA 1
ATOM 6229 C C . ASP A 1 860 ? 278.161 271.484 229.000 1.00 55.49 891 ASP A C 1
ATOM 6230 O O . ASP A 1 860 ? 279.140 271.845 229.660 1.00 56.30 891 ASP A O 1
ATOM 6235 N N . TYR A 1 861 ? 277.952 270.203 228.685 1.00 53.07 892 TYR A N 1
ATOM 6236 C CA . TYR A 1 861 ? 278.828 269.167 229.216 1.00 53.39 892 TYR A CA 1
ATOM 6237 C C . TYR A 1 861 ? 279.280 268.133 228.194 1.00 57.40 892 TYR A C 1
ATOM 6238 O O . TYR A 1 861 ? 279.954 267.174 228.581 1.00 56.44 892 TYR A O 1
ATOM 6247 N N . GLY A 1 862 ? 278.944 268.287 226.917 1.00 58.37 893 GLY A N 1
ATOM 6248 C CA . GLY A 1 862 ? 279.342 267.306 225.928 1.00 61.21 893 GLY A CA 1
ATOM 6249 C C . GLY A 1 862 ? 280.303 267.836 224.884 1.00 68.01 893 GLY A C 1
ATOM 6250 O O . GLY A 1 862 ? 280.654 267.122 223.940 1.00 64.91 893 GLY A O 1
ATOM 6251 N N . THR A 1 863 ? 280.733 269.090 225.039 1.00 70.28 894 THR A N 1
ATOM 6252 C CA . THR A 1 863 ? 281.607 269.701 224.042 1.00 70.82 894 THR A CA 1
ATOM 6253 C C . THR A 1 863 ? 282.973 269.026 224.011 1.00 71.74 894 THR A C 1
ATOM 6254 O O . THR A 1 863 ? 283.456 268.629 222.944 1.00 71.12 894 THR A O 1
ATOM 6256 N N . GLY A 1 864 ? 283.612 268.885 225.170 1.00 71.57 895 GLY A N 1
ATOM 6257 C CA . GLY A 1 864 ? 284.925 268.276 225.228 1.00 72.79 895 GLY A CA 1
ATOM 6258 C C . GLY A 1 864 ? 285.174 267.455 226.476 1.00 71.64 895 GLY A C 1
ATOM 6259 O O . GLY A 1 864 ? 286.316 267.086 226.763 1.00 72.83 895 GLY A O 1
ATOM 6260 N N . SER A 1 865 ? 284.117 267.161 227.227 1.00 71.60 896 SER A N 1
ATOM 6261 C CA . SER A 1 865 ? 284.232 266.464 228.498 1.00 70.65 896 SER A CA 1
ATOM 6262 C C . SER A 1 865 ? 283.520 265.119 228.432 1.00 69.37 896 SER A C 1
ATOM 6263 O O . SER A 1 865 ? 282.567 264.936 227.669 1.00 68.12 896 SER A O 1
ATOM 6265 N N . PHE A 1 866 ? 283.999 264.179 229.242 1.00 67.15 897 PHE A N 1
ATOM 6266 C CA . PHE A 1 866 ? 283.395 262.860 229.358 1.00 63.35 897 PHE A CA 1
ATOM 6267 C C . PHE A 1 866 ? 282.337 262.792 230.451 1.00 58.35 897 PHE A C 1
ATOM 6268 O O . PHE A 1 866 ? 281.819 261.705 230.725 1.00 53.03 897 PHE A O 1
ATOM 6270 N N . SER A 1 867 ? 282.016 263.922 231.085 1.00 57.91 898 SER A N 1
ATOM 6271 C CA . SER A 1 867 ? 281.007 263.924 232.139 1.00 53.47 898 SER A CA 1
ATOM 6272 C C . SER A 1 867 ? 279.623 263.600 231.589 1.00 52.57 898 SER A C 1
ATOM 6273 O O . SER A 1 867 ? 278.802 262.994 232.285 1.00 52.80 898 SER A O 1
ATOM 6275 N N . PHE A 1 868 ? 279.341 264.007 230.348 1.00 52.59 899 PHE A N 1
ATOM 6276 C CA . PHE A 1 868 ? 278.038 263.722 229.755 1.00 48.50 899 PHE A CA 1
ATOM 6277 C C . PHE A 1 868 ? 277.824 262.223 229.576 1.00 47.09 899 PHE A C 1
ATOM 6278 O O . PHE A 1 868 ? 276.731 261.708 229.839 1.00 45.58 899 PHE A O 1
ATOM 6286 N N . SER A 1 869 ? 278.858 261.507 229.127 1.00 47.47 900 SER A N 1
ATOM 6287 C CA . SER A 1 869 ? 278.739 260.062 228.964 1.00 46.60 900 SER A CA 1
ATOM 6288 C C . SER A 1 869 ? 278.518 259.373 230.305 1.00 43.60 900 SER A C 1
ATOM 6289 O O . SER A 1 869 ? 277.716 258.436 230.407 1.00 41.97 900 SER A O 1
ATOM 6291 N N . ASN A 1 870 ? 279.217 259.828 231.348 1.00 44.82 901 ASN A N 1
ATOM 6292 C CA . ASN A 1 870 ? 279.007 259.272 232.680 1.00 44.59 901 ASN A CA 1
ATOM 6293 C C . ASN A 1 870 ? 277.604 259.563 233.194 1.00 43.07 901 ASN A C 1
ATOM 6294 O O . ASN A 1 870 ? 276.992 258.704 233.839 1.00 42.75 901 ASN A O 1
ATOM 6299 N N . LEU A 1 871 ? 277.081 260.761 232.923 1.00 41.62 902 LEU A N 1
ATOM 6300 C CA . LEU A 1 871 ? 275.709 261.077 233.308 1.00 35.81 902 LEU A CA 1
ATOM 6301 C C . LEU A 1 871 ? 274.716 260.170 232.596 1.00 33.69 902 LEU A C 1
ATOM 6302 O O . LEU A 1 871 ? 273.760 259.684 233.210 1.00 35.21 902 LEU A O 1
ATOM 6307 N N . ILE A 1 872 ? 274.925 259.932 231.300 1.00 34.57 903 ILE A N 1
ATOM 6308 C CA . ILE A 1 872 ? 274.027 259.057 230.552 1.00 32.86 903 ILE A CA 1
ATOM 6309 C C . ILE A 1 872 ? 274.092 257.634 231.092 1.00 30.62 903 ILE A C 1
ATOM 6310 O O . ILE A 1 872 ? 273.065 256.956 231.218 1.00 29.93 903 ILE A O 1
ATOM 6315 N N . GLN A 1 873 ? 275.294 257.157 231.421 1.00 33.02 904 GLN A N 1
ATOM 6316 C CA . GLN A 1 873 ? 275.425 255.809 231.964 1.00 29.71 904 GLN A CA 1
ATOM 6317 C C . GLN A 1 873 ? 274.782 255.696 233.342 1.00 31.51 904 GLN A C 1
ATOM 6318 O O . GLN A 1 873 ? 274.217 254.651 233.685 1.00 32.19 904 GLN A O 1
ATOM 6320 N N . ALA A 1 874 ? 274.856 256.759 234.147 1.00 30.54 905 ALA A N 1
ATOM 6321 C CA . ALA A 1 874 ? 274.366 256.684 235.520 1.00 26.41 905 ALA A CA 1
ATOM 6322 C C . ALA A 1 874 ? 272.844 256.713 235.595 1.00 32.84 905 ALA A C 1
ATOM 6323 O O . ALA A 1 874 ? 272.264 256.146 236.528 1.00 35.45 905 ALA A O 1
ATOM 6325 N N . VAL A 1 875 ? 272.177 257.366 234.637 1.00 30.20 906 VAL A N 1
ATOM 6326 C CA . VAL A 1 875 ? 270.729 257.534 234.707 1.00 25.12 906 VAL A CA 1
ATOM 6327 C C . VAL A 1 875 ? 269.968 256.438 233.977 1.00 25.78 906 VAL A C 1
ATOM 6328 O O . VAL A 1 875 ? 268.730 256.476 233.945 1.00 28.27 906 VAL A O 1
ATOM 6332 N N . THR A 1 876 ? 270.660 255.462 233.389 1.00 25.60 907 THR A N 1
ATOM 6333 C CA . THR A 1 876 ? 270.002 254.404 232.633 1.00 21.70 907 THR A CA 1
ATOM 6334 C C . THR A 1 876 ? 270.371 253.007 233.118 1.00 22.52 907 THR A C 1
ATOM 6335 O O . THR A 1 876 ? 270.039 252.027 232.443 1.00 26.14 907 THR A O 1
ATOM 6339 N N . ARG A 1 877 ? 271.034 252.883 234.266 1.00 22.40 908 ARG A N 1
ATOM 6340 C CA . ARG A 1 877 ? 271.512 251.583 234.718 1.00 23.90 908 ARG A CA 1
ATOM 6341 C C . ARG A 1 877 ? 270.443 250.756 235.423 1.00 24.07 908 ARG A C 1
ATOM 6342 O O . ARG A 1 877 ? 270.708 249.599 235.761 1.00 24.65 908 ARG A O 1
ATOM 6350 N N . ARG A 1 878 ? 269.254 251.307 235.652 1.00 23.91 909 ARG A N 1
ATOM 6351 C CA . ARG A 1 878 ? 268.142 250.540 236.198 1.00 21.36 909 ARG A CA 1
ATOM 6352 C C . ARG A 1 878 ? 267.267 249.911 235.121 1.00 20.84 909 ARG A C 1
ATOM 6353 O O . ARG A 1 878 ? 266.354 249.151 235.457 1.00 23.78 909 ARG A O 1
ATOM 6361 N N . PHE A 1 879 ? 267.522 250.200 233.847 1.00 21.84 910 PHE A N 1
ATOM 6362 C CA . PHE A 1 879 ? 266.655 249.721 232.777 1.00 23.47 910 PHE A CA 1
ATOM 6363 C C . PHE A 1 879 ? 266.822 248.217 232.598 1.00 22.48 910 PHE A C 1
ATOM 6364 O O . PHE A 1 879 ? 267.906 247.745 232.242 1.00 24.23 910 PHE A O 1
ATOM 6372 N N . SER A 1 880 ? 265.747 247.463 232.847 1.00 25.23 911 SER A N 1
ATOM 6373 C CA . SER A 1 880 ? 265.786 246.017 232.669 1.00 23.35 911 SER A CA 1
ATOM 6374 C C . SER A 1 880 ? 264.500 245.451 232.076 1.00 25.50 911 SER A C 1
ATOM 6375 O O . SER A 1 880 ? 264.325 244.226 232.084 1.00 26.34 911 SER A O 1
ATOM 6378 N N . THR A 1 881 ? 263.598 246.287 231.569 1.00 29.88 912 THR A N 1
ATOM 6379 C CA . THR A 1 881 ? 262.329 245.830 231.023 1.00 28.97 912 THR A CA 1
ATOM 6380 C C . THR A 1 881 ? 262.226 246.194 229.548 1.00 30.63 912 THR A C 1
ATOM 6381 O O . THR A 1 881 ? 262.937 247.069 229.048 1.00 30.00 912 THR A O 1
ATOM 6385 N N . GLU A 1 882 ? 261.321 245.500 228.852 1.00 32.65 913 GLU A N 1
ATOM 6386 C CA . GLU A 1 882 ? 261.133 245.739 227.425 1.00 32.67 913 GLU A CA 1
ATOM 6387 C C . GLU A 1 882 ? 260.508 247.101 227.154 1.00 29.92 913 GLU A C 1
ATOM 6388 O O . GLU A 1 882 ? 260.806 247.722 226.128 1.00 31.39 913 GLU A O 1
ATOM 6390 N N . PHE A 1 883 ? 259.634 247.573 228.045 1.00 30.03 914 PHE A N 1
ATOM 6391 C CA . PHE A 1 883 ? 259.038 248.895 227.872 1.00 28.60 914 PHE A CA 1
ATOM 6392 C C . PHE A 1 883 ? 260.098 249.989 227.932 1.00 29.68 914 PHE A C 1
ATOM 6393 O O . PHE A 1 883 ? 260.093 250.918 227.114 1.00 31.86 914 PHE A O 1
ATOM 6401 N N . GLU A 1 884 ? 261.024 249.888 228.889 1.00 30.95 915 GLU A N 1
ATOM 6402 C CA . GLU A 1 884 ? 262.107 250.861 228.985 1.00 29.82 915 GLU A CA 1
ATOM 6403 C C . GLU A 1 884 ? 263.016 250.799 227.765 1.00 33.14 915 GLU A C 1
ATOM 6404 O O . GLU A 1 884 ? 263.473 251.837 227.272 1.00 35.42 915 GLU A O 1
ATOM 6410 N N . LEU A 1 885 ? 263.291 249.592 227.264 1.00 29.76 916 LEU A N 1
ATOM 6411 C CA . LEU A 1 885 ? 264.103 249.454 226.060 1.00 31.01 916 LEU A CA 1
ATOM 6412 C C . LEU A 1 885 ? 263.425 250.096 224.856 1.00 33.16 916 LEU A C 1
ATOM 6413 O O . LEU A 1 885 ? 264.076 250.789 224.065 1.00 36.30 916 LEU A O 1
ATOM 6418 N N . GLN A 1 886 ? 262.117 249.877 224.701 1.00 33.06 917 GLN A N 1
ATOM 6419 C CA . GLN A 1 886 ? 261.391 250.484 223.590 1.00 33.89 917 GLN A CA 1
ATOM 6420 C C . GLN A 1 886 ? 261.380 252.003 223.705 1.00 34.27 917 GLN A C 1
ATOM 6421 O O . GLN A 1 886 ? 261.539 252.710 222.703 1.00 36.30 917 GLN A O 1
ATOM 6423 N N . GLN A 1 887 ? 261.195 252.523 224.921 1.00 35.30 918 GLN A N 1
ATOM 6424 C CA . GLN A 1 887 ? 261.228 253.969 225.117 1.00 34.41 918 GLN A CA 1
ATOM 6425 C C . GLN A 1 887 ? 262.599 254.545 224.781 1.00 36.99 918 GLN A C 1
ATOM 6426 O O . GLN A 1 887 ? 262.697 255.601 224.144 1.00 44.36 918 GLN A O 1
ATOM 6428 N N . LEU A 1 888 ? 263.669 253.867 225.203 1.00 37.31 919 LEU A N 1
ATOM 6429 C CA . LEU A 1 888 ? 265.017 254.340 224.903 1.00 37.28 919 LEU A CA 1
ATOM 6430 C C . LEU A 1 888 ? 265.294 254.310 223.404 1.00 37.10 919 LEU A C 1
ATOM 6431 O O . LEU A 1 888 ? 265.911 255.235 222.861 1.00 38.73 919 LEU A O 1
ATOM 6436 N N . GLU A 1 889 ? 264.847 253.255 222.719 1.00 37.09 920 GLU A N 1
ATOM 6437 C CA . GLU A 1 889 ? 265.022 253.185 221.271 1.00 38.52 920 GLU A CA 1
ATOM 6438 C C . GLU A 1 889 ? 264.242 254.289 220.566 1.00 44.92 920 GLU A C 1
ATOM 6439 O O . GLU A 1 889 ? 264.735 254.884 219.600 1.00 49.28 920 GLU A O 1
ATOM 6441 N N . GLN A 1 890 ? 263.023 254.575 221.030 1.00 41.93 921 GLN A N 1
ATOM 6442 C CA . GLN A 1 890 ? 262.246 255.664 220.445 1.00 43.74 921 GLN A CA 1
ATOM 6443 C C . GLN A 1 890 ? 262.933 257.008 220.656 1.00 45.15 921 GLN A C 1
ATOM 6444 O O . GLN A 1 890 ? 262.974 257.844 219.745 1.00 49.60 921 GLN A O 1
ATOM 6450 N N . PHE A 1 891 ? 263.481 257.232 221.853 1.00 42.80 922 PHE A N 1
ATOM 6451 C CA . PHE A 1 891 ? 264.204 258.472 222.116 1.00 45.22 922 PHE A CA 1
ATOM 6452 C C . PHE A 1 891 ? 265.423 258.600 221.212 1.00 47.88 922 PHE A C 1
ATOM 6453 O O . PHE A 1 891 ? 265.687 259.676 220.656 1.00 48.06 922 PHE A O 1
ATOM 6461 N N . LYS A 1 892 ? 266.174 257.509 221.043 1.00 48.17 923 LYS A N 1
ATOM 6462 C CA . LYS A 1 892 ? 267.332 257.542 220.156 1.00 50.78 923 LYS A CA 1
ATOM 6463 C C . LYS A 1 892 ? 266.917 257.839 218.721 1.00 55.35 923 LYS A C 1
ATOM 6464 O O . LYS A 1 892 ? 267.564 258.635 218.033 1.00 56.61 923 LYS A O 1
ATOM 6470 N N . LYS A 1 893 ? 265.832 257.214 218.257 1.00 53.74 924 LYS A N 1
ATOM 6471 C CA . LYS A 1 893 ? 265.358 257.463 216.900 1.00 54.42 924 LYS A CA 1
ATOM 6472 C C . LYS A 1 893 ? 264.915 258.908 216.718 1.00 55.38 924 LYS A C 1
ATOM 6473 O O . LYS A 1 893 ? 265.114 259.487 215.645 1.00 62.08 924 LYS A O 1
ATOM 6475 N N . ASN A 1 894 ? 264.319 259.506 217.745 1.00 52.92 925 ASN A N 1
ATOM 6476 C CA . ASN A 1 894 ? 263.873 260.891 217.669 1.00 55.44 925 ASN A CA 1
ATOM 6477 C C . ASN A 1 894 ? 264.980 261.897 217.953 1.00 57.90 925 ASN A C 1
ATOM 6478 O O . ASN A 1 894 ? 264.750 263.101 217.806 1.00 61.16 925 ASN A O 1
ATOM 6483 N N . ASN A 1 895 ? 266.168 261.446 218.348 1.00 61.59 926 ASN A N 1
ATOM 6484 C CA . ASN A 1 895 ? 267.277 262.348 218.654 1.00 62.83 926 ASN A CA 1
ATOM 6485 C C . ASN A 1 895 ? 268.497 262.013 217.806 1.00 64.29 926 ASN A C 1
ATOM 6486 O O . ASN A 1 895 ? 269.621 261.901 218.301 1.00 66.87 926 ASN A O 1
ATOM 6491 N N . MET A 1 896 ? 268.287 261.850 216.504 1.00 67.05 927 MET A N 1
ATOM 6492 C CA . MET A 1 896 ? 269.392 261.663 215.568 1.00 70.47 927 MET A CA 1
ATOM 6493 C C . MET A 1 896 ? 269.316 262.674 214.429 1.00 71.21 927 MET A C 1
ATOM 6494 O O . MET A 1 896 ? 270.003 263.696 214.446 1.00 72.12 927 MET A O 1
ATOM 6499 N N . GLY A 1 901 ? 276.529 263.128 217.815 1.00 66.26 932 GLY A N 1
ATOM 6500 C CA . GLY A 1 901 ? 277.927 262.785 217.996 1.00 68.39 932 GLY A CA 1
ATOM 6501 C C . GLY A 1 901 ? 278.146 261.680 219.011 1.00 68.97 932 GLY A C 1
ATOM 6502 O O . GLY A 1 901 ? 277.794 260.526 218.771 1.00 70.22 932 GLY A O 1
ATOM 6503 N N . SER A 1 902 ? 278.735 262.039 220.154 1.00 67.55 933 SER A N 1
ATOM 6504 C CA . SER A 1 902 ? 278.972 261.064 221.212 1.00 66.60 933 SER A CA 1
ATOM 6505 C C . SER A 1 902 ? 277.695 260.699 221.958 1.00 64.45 933 SER A C 1
ATOM 6506 O O . SER A 1 902 ? 277.652 259.650 222.613 1.00 58.46 933 SER A O 1
ATOM 6508 N N . ALA A 1 903 ? 276.660 261.539 221.873 1.00 65.53 934 ALA A N 1
ATOM 6509 C CA . ALA A 1 903 ? 275.398 261.233 222.538 1.00 60.47 934 ALA A CA 1
ATOM 6510 C C . ALA A 1 903 ? 274.770 259.964 221.977 1.00 60.28 934 ALA A C 1
ATOM 6511 O O . ALA A 1 903 ? 274.256 259.131 222.734 1.00 58.34 934 ALA A O 1
ATOM 6513 N N . THR A 1 904 ? 274.809 259.793 220.653 1.00 59.95 935 THR A N 1
ATOM 6514 C CA . THR A 1 904 ? 274.273 258.578 220.049 1.00 59.25 935 THR A CA 1
ATOM 6515 C C . THR A 1 904 ? 275.080 257.347 220.446 1.00 55.47 935 THR A C 1
ATOM 6516 O O . THR A 1 904 ? 274.506 256.271 220.646 1.00 55.88 935 THR A O 1
ATOM 6520 N N . ARG A 1 905 ? 276.404 257.480 220.565 1.00 53.90 936 ARG A N 1
ATOM 6521 C CA . ARG A 1 905 ? 277.218 256.359 221.027 1.00 55.78 936 ARG A CA 1
ATOM 6522 C C . ARG A 1 905 ? 276.873 255.981 222.463 1.00 54.47 936 ARG A C 1
ATOM 6523 O O . ARG A 1 905 ? 276.783 254.791 222.798 1.00 53.76 936 ARG A O 1
ATOM 6525 N N . ALA A 1 906 ? 276.673 256.982 223.325 1.00 56.36 937 ALA A N 1
ATOM 6526 C CA . ALA A 1 906 ? 276.260 256.702 224.696 1.00 50.19 937 ALA A CA 1
ATOM 6527 C C . ALA A 1 906 ? 274.896 256.024 224.730 1.00 44.29 937 ALA A C 1
ATOM 6528 O O . ALA A 1 906 ? 274.677 255.096 225.518 1.00 43.56 937 ALA A O 1
ATOM 6530 N N . LEU A 1 907 ? 273.970 256.466 223.877 1.00 43.52 938 LEU A N 1
ATOM 6531 C CA . LEU A 1 907 ? 272.658 255.830 223.814 1.00 44.27 938 LEU A CA 1
ATOM 6532 C C . LEU A 1 907 ? 272.759 254.384 223.342 1.00 45.47 938 LEU A C 1
ATOM 6533 O O . LEU A 1 907 ? 272.047 253.511 223.848 1.00 44.60 938 LEU A O 1
ATOM 6538 N N . GLU A 1 908 ? 273.630 254.109 222.367 1.00 46.94 939 GLU A N 1
ATOM 6539 C CA . GLU A 1 908 ? 273.808 252.736 221.899 1.00 44.98 939 GLU A CA 1
ATOM 6540 C C . GLU A 1 908 ? 274.395 251.847 222.992 1.00 43.01 939 GLU A C 1
ATOM 6541 O O . GLU A 1 908 ? 273.969 250.695 223.171 1.00 43.55 939 GLU A O 1
ATOM 6543 N N . GLN A 1 909 ? 275.380 252.364 223.731 1.00 41.85 940 GLN A N 1
ATOM 6544 C CA . GLN A 1 909 ? 275.933 251.601 224.846 1.00 43.35 940 GLN A CA 1
ATOM 6545 C C . GLN A 1 909 ? 274.880 251.342 225.917 1.00 37.97 940 GLN A C 1
ATOM 6546 O O . GLN A 1 909 ? 274.820 250.239 226.480 1.00 35.90 940 GLN A O 1
ATOM 6552 N N . ALA A 1 910 ? 274.037 252.338 226.199 1.00 38.33 941 ALA A N 1
ATOM 6553 C CA . ALA A 1 910 ? 272.934 252.142 227.132 1.00 35.44 941 ALA A CA 1
ATOM 6554 C C . ALA A 1 910 ? 271.954 251.091 226.631 1.00 35.28 941 ALA A C 1
ATOM 6555 O O . ALA A 1 910 ? 271.432 250.308 227.429 1.00 33.66 941 ALA A O 1
ATOM 6557 N N . LEU A 1 911 ? 271.683 251.064 225.324 1.00 34.56 942 LEU A N 1
ATOM 6558 C CA . LEU A 1 911 ? 270.799 250.043 224.765 1.00 33.98 942 LEU A CA 1
ATOM 6559 C C . LEU A 1 911 ? 271.374 248.645 224.960 1.00 33.37 942 LEU A C 1
ATOM 6560 O O . LEU A 1 911 ? 270.652 247.712 225.340 1.00 33.74 942 LEU A O 1
ATOM 6565 N N . GLU A 1 912 ? 272.673 248.479 224.698 1.00 34.10 943 GLU A N 1
ATOM 6566 C CA . GLU A 1 912 ? 273.301 247.175 224.903 1.00 31.73 943 GLU A CA 1
ATOM 6567 C C . GLU A 1 912 ? 273.242 246.758 226.370 1.00 27.13 943 GLU A C 1
ATOM 6568 O O . GLU A 1 912 ? 272.925 245.600 226.690 1.00 27.48 943 GLU A O 1
ATOM 6570 N N . LYS A 1 913 ? 273.530 247.695 227.277 1.00 25.98 944 LYS A N 1
ATOM 6571 C CA . LYS A 1 913 ? 273.461 247.388 228.701 1.00 25.15 944 LYS A CA 1
ATOM 6572 C C . LYS A 1 913 ? 272.042 247.019 229.118 1.00 24.30 944 LYS A C 1
ATOM 6573 O O . LYS A 1 913 ? 271.845 246.113 229.935 1.00 23.26 944 LYS A O 1
ATOM 6579 N N . THR A 1 914 ? 271.043 247.715 228.569 1.00 25.31 945 THR A N 1
ATOM 6580 C CA . THR A 1 914 ? 269.651 247.413 228.885 1.00 24.43 945 THR A CA 1
ATOM 6581 C C . THR A 1 914 ? 269.269 246.015 228.422 1.00 24.98 945 THR A C 1
ATOM 6582 O O . THR A 1 914 ? 268.575 245.285 229.139 1.00 26.26 945 THR A O 1
ATOM 6586 N N . LYS A 1 915 ? 269.703 245.628 227.219 1.00 22.94 946 LYS A N 1
ATOM 6587 C CA . LYS A 1 915 ? 269.420 244.277 226.741 1.00 22.50 946 LYS A CA 1
ATOM 6588 C C . LYS A 1 915 ? 270.046 243.228 227.655 1.00 23.66 946 LYS A C 1
ATOM 6589 O O . LYS A 1 915 ? 269.398 242.230 228.013 1.00 21.99 946 LYS A O 1
ATOM 6595 N N . ALA A 1 916 ? 271.304 243.445 228.052 1.00 28.47 947 ALA A N 1
ATOM 6596 C CA . ALA A 1 916 ? 271.958 242.502 228.955 1.00 24.41 947 ALA A CA 1
ATOM 6597 C C . ALA A 1 916 ? 271.227 242.410 230.292 1.00 23.38 947 ALA A C 1
ATOM 6598 O O . ALA A 1 916 ? 271.034 241.309 230.827 1.00 21.98 947 ALA A O 1
ATOM 6600 N N . ASN A 1 917 ? 270.816 243.555 230.845 1.00 23.07 948 ASN A N 1
ATOM 6601 C CA . ASN A 1 917 ? 270.102 243.557 232.119 1.00 19.67 948 ASN A CA 1
ATOM 6602 C C . ASN A 1 917 ? 268.770 242.830 232.008 1.00 23.61 948 ASN A C 1
ATOM 6603 O O . ASN A 1 917 ? 268.380 242.091 232.919 1.00 26.94 948 ASN A O 1
ATOM 6608 N N . LEU A 1 918 ? 268.052 243.043 230.903 1.00 24.07 949 LEU A N 1
ATOM 6609 C CA . LEU A 1 918 ? 266.782 242.356 230.696 1.00 22.46 949 LEU A CA 1
ATOM 6610 C C . LEU A 1 918 ? 266.978 240.847 230.676 1.00 22.08 949 LEU A C 1
ATOM 6611 O O . LEU A 1 918 ? 266.242 240.105 231.343 1.00 25.74 949 LEU A O 1
ATOM 6616 N N . LYS A 1 919 ? 267.982 240.376 229.931 1.00 22.32 950 LYS A N 1
ATOM 6617 C CA . LYS A 1 919 ? 268.237 238.940 229.877 1.00 21.42 950 LYS A CA 1
ATOM 6618 C C . LYS A 1 919 ? 268.601 238.387 231.252 1.00 25.40 950 LYS A C 1
ATOM 6619 O O . LYS A 1 919 ? 268.080 237.341 231.667 1.00 26.26 950 LYS A O 1
ATOM 6625 N N . TRP A 1 920 ? 269.473 239.087 231.984 1.00 25.96 951 TRP A N 1
ATOM 6626 C CA . TRP A 1 920 ? 269.895 238.599 233.294 1.00 23.40 951 TRP A CA 1
ATOM 6627 C C . TRP A 1 920 ? 268.728 238.536 234.273 1.00 23.46 951 TRP A C 1
ATOM 6628 O O . TRP A 1 920 ? 268.592 237.560 235.024 1.00 21.66 951 TRP A O 1
ATOM 6639 N N . VAL A 1 921 ? 267.884 239.571 234.291 1.00 23.15 952 VAL A N 1
ATOM 6640 C CA . VAL A 1 921 ? 266.740 239.575 235.197 1.00 24.50 952 VAL A CA 1
ATOM 6641 C C . VAL A 1 921 ? 265.791 238.436 234.859 1.00 24.26 952 VAL A C 1
ATOM 6642 O O . VAL A 1 921 ? 265.365 237.679 235.745 1.00 25.00 952 VAL A O 1
ATOM 6646 N N . LYS A 1 922 ? 265.470 238.273 233.570 1.00 26.87 953 LYS A N 1
ATOM 6647 C CA . LYS A 1 922 ? 264.566 237.201 233.169 1.00 24.08 953 LYS A CA 1
ATOM 6648 C C . LYS A 1 922 ? 265.136 235.833 233.518 1.00 26.99 953 LYS A C 1
ATOM 6649 O O . LYS A 1 922 ? 264.381 234.889 233.775 1.00 29.69 953 LYS A O 1
ATOM 6651 N N . GLU A 1 923 ? 266.462 235.702 233.541 1.00 29.06 954 GLU A N 1
ATOM 6652 C CA . GLU A 1 923 ? 267.071 234.418 233.861 1.00 25.44 954 GLU A CA 1
ATOM 6653 C C . GLU A 1 923 ? 267.214 234.151 235.357 1.00 24.94 954 GLU A C 1
ATOM 6654 O O . GLU A 1 923 ? 267.244 232.982 235.754 1.00 25.95 954 GLU A O 1
ATOM 6656 N N . ASN A 1 924 ? 267.298 235.184 236.202 1.00 25.96 955 ASN A N 1
ATOM 6657 C CA . ASN A 1 924 ? 267.643 234.969 237.605 1.00 23.02 955 ASN A CA 1
ATOM 6658 C C . ASN A 1 924 ? 266.574 235.355 238.624 1.00 25.22 955 ASN A C 1
ATOM 6659 O O . ASN A 1 924 ? 266.765 235.069 239.818 1.00 26.21 955 ASN A O 1
ATOM 6664 N N . LYS A 1 925 ? 265.476 236.001 238.210 1.00 24.89 956 LYS A N 1
ATOM 6665 C CA . LYS A 1 925 ? 264.539 236.559 239.184 1.00 24.34 956 LYS A CA 1
ATOM 6666 C C . LYS A 1 925 ? 263.966 235.494 240.116 1.00 24.89 956 LYS A C 1
ATOM 6667 O O . LYS A 1 925 ? 263.965 235.668 241.341 1.00 27.88 956 LYS A O 1
ATOM 6669 N N . ASP A 1 926 ? 263.473 234.386 239.557 1.00 27.73 957 ASP A N 1
ATOM 6670 C CA . ASP A 1 926 ? 262.774 233.394 240.370 1.00 27.45 957 ASP A CA 1
ATOM 6671 C C . ASP A 1 926 ? 263.705 232.735 241.381 1.00 26.32 957 ASP A C 1
ATOM 6672 O O . ASP A 1 926 ? 263.348 232.581 242.557 1.00 27.77 957 ASP A O 1
ATOM 6674 N N . VAL A 1 927 ? 264.905 232.348 240.947 1.00 29.30 958 VAL A N 1
ATOM 6675 C CA . VAL A 1 927 ? 265.824 231.671 241.853 1.00 27.11 958 VAL A CA 1
ATOM 6676 C C . VAL A 1 927 ? 266.340 232.622 242.932 1.00 23.18 958 VAL A C 1
ATOM 6677 O O . VAL A 1 927 ? 266.467 232.222 244.099 1.00 22.38 958 VAL A O 1
ATOM 6681 N N . VAL A 1 928 ? 266.624 233.886 242.595 1.00 21.96 959 VAL A N 1
ATOM 6682 C CA . VAL A 1 928 ? 267.077 234.782 243.656 1.00 21.62 959 VAL A CA 1
ATOM 6683 C C . VAL A 1 928 ? 265.945 235.077 244.638 1.00 22.43 959 VAL A C 1
ATOM 6684 O O . VAL A 1 928 ? 266.186 235.187 245.848 1.00 23.73 959 VAL A O 1
ATOM 6688 N N . LEU A 1 929 ? 264.702 235.192 244.155 1.00 21.68 960 LEU A N 1
ATOM 6689 C CA . LEU A 1 929 ? 263.582 235.390 245.068 1.00 23.59 960 LEU A CA 1
ATOM 6690 C C . LEU A 1 929 ? 263.422 234.203 246.007 1.00 26.13 960 LEU A C 1
ATOM 6691 O O . LEU A 1 929 ? 263.205 234.381 247.212 1.00 25.67 960 LEU A O 1
ATOM 6696 N N . ARG A 1 930 ? 263.535 232.983 245.473 1.00 25.85 961 ARG A N 1
ATOM 6697 C CA . ARG A 1 930 ? 263.424 231.798 246.316 1.00 23.66 961 ARG A CA 1
ATOM 6698 C C . ARG A 1 930 ? 264.521 231.765 247.373 1.00 25.47 961 ARG A C 1
ATOM 6699 O O . ARG A 1 930 ? 264.252 231.484 248.549 1.00 23.45 961 ARG A O 1
ATOM 6707 N N . TRP A 1 931 ? 265.764 232.059 246.977 1.00 27.40 962 TRP A N 1
ATOM 6708 C CA . TRP A 1 931 ? 266.863 232.042 247.939 1.00 21.62 962 TRP A CA 1
ATOM 6709 C C . TRP A 1 931 ? 266.661 233.084 249.033 1.00 19.17 962 TRP A C 1
ATOM 6710 O O . TRP A 1 931 ? 266.853 232.791 250.221 1.00 16.95 962 TRP A O 1
ATOM 6721 N N . PHE A 1 932 ? 266.269 234.304 248.654 1.00 21.83 963 PHE A N 1
ATOM 6722 C CA . PHE A 1 932 ? 266.077 235.357 249.646 1.00 19.32 963 PHE A CA 1
ATOM 6723 C C . PHE A 1 932 ? 264.930 235.031 250.593 1.00 22.71 963 PHE A C 1
ATOM 6724 O O . PHE A 1 932 ? 265.020 235.303 251.795 1.00 23.90 963 PHE A O 1
ATOM 6732 N N . THR A 1 933 ? 263.841 234.452 250.077 1.00 24.57 964 THR A N 1
ATOM 6733 C CA . THR A 1 933 ? 262.749 234.050 250.959 1.00 24.36 964 THR A CA 1
ATOM 6734 C C . THR A 1 933 ? 263.189 232.956 251.922 1.00 24.26 964 THR A C 1
ATOM 6735 O O . THR A 1 933 ? 262.834 232.984 253.106 1.00 29.88 964 THR A O 1
ATOM 6739 N N . GLU A 1 934 ? 263.965 231.982 251.439 1.00 23.75 965 GLU A N 1
ATOM 6740 C CA . GLU A 1 934 ? 264.364 230.876 252.299 1.00 23.62 965 GLU A CA 1
ATOM 6741 C C . GLU A 1 934 ? 265.402 231.276 253.339 1.00 23.82 965 GLU A C 1
ATOM 6742 O O . GLU A 1 934 ? 265.452 230.659 254.408 1.00 25.33 965 GLU A O 1
ATOM 6748 N N . ASN A 1 935 ? 266.231 232.285 253.064 1.00 26.88 966 ASN A N 1
ATOM 6749 C CA . ASN A 1 935 ? 267.320 232.626 253.970 1.00 22.27 966 ASN A CA 1
ATOM 6750 C C . ASN A 1 935 ? 267.101 233.899 254.777 1.00 24.57 966 ASN A C 1
ATOM 6751 O O . ASN A 1 935 ? 267.997 234.284 255.535 1.00 28.04 966 ASN A O 1
ATOM 6756 N N . SER A 1 936 ? 265.951 234.554 254.653 1.00 26.70 967 SER A N 1
ATOM 6757 C CA . SER A 1 936 ? 265.698 235.779 255.410 1.00 27.06 967 SER A CA 1
ATOM 6758 C C . SER A 1 936 ? 264.978 235.491 256.723 1.00 32.43 967 SER A C 1
ATOM 6759 O O . SER A 1 936 ? 264.554 234.365 256.978 1.00 39.03 967 SER A O 1
ATOM 6762 N N . VAL B 2 40 ? 294.210 262.968 301.196 1.00 121.47 536 VAL B N 1
ATOM 6763 C CA . VAL B 2 40 ? 294.126 264.384 301.530 1.00 126.00 536 VAL B CA 1
ATOM 6764 C C . VAL B 2 40 ? 293.140 265.085 300.604 1.00 124.23 536 VAL B C 1
ATOM 6765 O O . VAL B 2 40 ? 292.041 264.588 300.364 1.00 123.95 536 VAL B O 1
ATOM 6767 N N . ASN B 2 41 ? 293.540 266.246 300.085 1.00 124.12 537 ASN B N 1
ATOM 6768 C CA . ASN B 2 41 ? 292.701 267.023 299.173 1.00 118.69 537 ASN B CA 1
ATOM 6769 C C . ASN B 2 41 ? 292.863 266.455 297.766 1.00 116.54 537 ASN B C 1
ATOM 6770 O O . ASN B 2 41 ? 293.723 266.865 296.983 1.00 114.70 537 ASN B O 1
ATOM 6772 N N . ILE B 2 42 ? 292.010 265.487 297.445 1.00 117.01 538 ILE B N 1
ATOM 6773 C CA . ILE B 2 42 ? 292.042 264.797 296.161 1.00 113.85 538 ILE B CA 1
ATOM 6774 C C . ILE B 2 42 ? 291.056 265.481 295.225 1.00 107.91 538 ILE B C 1
ATOM 6775 O O . ILE B 2 42 ? 289.889 265.688 295.581 1.00 105.69 538 ILE B O 1
ATOM 6777 N N . THR B 2 43 ? 291.523 265.830 294.029 1.00 102.73 539 THR B N 1
ATOM 6778 C CA . THR B 2 43 ? 290.714 266.509 293.028 1.00 97.90 539 THR B CA 1
ATOM 6779 C C . THR B 2 43 ? 290.519 265.603 291.821 1.00 95.32 539 THR B C 1
ATOM 6780 O O . THR B 2 43 ? 291.475 265.008 291.313 1.00 97.42 539 THR B O 1
ATOM 6782 N N . ILE B 2 44 ? 289.273 265.502 291.366 1.00 90.78 540 ILE B N 1
ATOM 6783 C CA . ILE B 2 44 ? 288.915 264.698 290.205 1.00 83.64 540 ILE B CA 1
ATOM 6784 C C . ILE B 2 44 ? 288.277 265.608 289.166 1.00 73.82 540 ILE B C 1
ATOM 6785 O O . ILE B 2 44 ? 287.235 266.222 289.424 1.00 68.87 540 ILE B O 1
ATOM 6787 N N . ASP B 2 45 ? 288.903 265.687 287.994 1.00 77.22 541 ASP B N 1
ATOM 6788 C CA . ASP B 2 45 ? 288.368 266.421 286.851 1.00 67.11 541 ASP B CA 1
ATOM 6789 C C . ASP B 2 45 ? 287.671 265.410 285.949 1.00 59.69 541 ASP B C 1
ATOM 6790 O O . ASP B 2 45 ? 288.320 264.686 285.188 1.00 60.54 541 ASP B O 1
ATOM 6792 N N . LEU B 2 46 ? 286.348 265.354 286.054 1.00 53.39 542 LEU B N 1
ATOM 6793 C CA . LEU B 2 46 ? 285.558 264.444 285.242 1.00 47.69 542 LEU B CA 1
ATOM 6794 C C . LEU B 2 46 ? 285.262 265.055 283.878 1.00 48.20 542 LEU B C 1
ATOM 6795 O O . LEU B 2 46 ? 285.077 266.268 283.737 1.00 49.05 542 LEU B O 1
ATOM 6800 N N . GLY B 2 47 ? 285.218 264.191 282.867 1.00 46.56 543 GLY B N 1
ATOM 6801 C CA . GLY B 2 47 ? 284.852 264.594 281.526 1.00 37.36 543 GLY B CA 1
ATOM 6802 C C . GLY B 2 47 ? 283.592 263.895 281.067 1.00 33.90 543 GLY B C 1
ATOM 6803 O O . GLY B 2 47 ? 283.531 262.663 281.046 1.00 42.34 543 GLY B O 1
ATOM 6804 N N . MET B 2 48 ? 282.577 264.670 280.702 1.00 27.57 544 MET B N 1
ATOM 6805 C CA . MET B 2 48 ? 281.270 264.138 280.350 1.00 26.13 544 MET B CA 1
ATOM 6806 C C . MET B 2 48 ? 280.969 264.414 278.885 1.00 24.59 544 MET B C 1
ATOM 6807 O O . MET B 2 48 ? 281.335 265.467 278.353 1.00 32.83 544 MET B O 1
ATOM 6812 N N . LYS B 2 49 ? 280.305 263.460 278.238 1.00 20.77 545 LYS B N 1
ATOM 6813 C CA . LYS B 2 49 ? 279.896 263.593 276.849 1.00 16.49 545 LYS B CA 1
ATOM 6814 C C . LYS B 2 49 ? 278.430 263.217 276.712 1.00 14.40 545 LYS B C 1
ATOM 6815 O O . LYS B 2 49 ? 277.880 262.476 277.530 1.00 17.18 545 LYS B O 1
ATOM 6821 N N . LEU B 2 50 ? 277.798 263.745 275.670 1.00 12.45 546 LEU B N 1
ATOM 6822 C CA . LEU B 2 50 ? 276.424 263.397 275.343 1.00 11.06 546 LEU B CA 1
ATOM 6823 C C . LEU B 2 50 ? 276.442 262.325 274.261 1.00 12.97 546 LEU B C 1
ATOM 6824 O O . LEU B 2 50 ? 277.019 262.530 273.188 1.00 13.24 546 LEU B O 1
ATOM 6829 N N . SER B 2 51 ? 275.820 261.184 274.544 1.00 10.50 547 SER B N 1
ATOM 6830 C CA . SER B 2 51 ? 275.867 260.065 273.618 1.00 7.23 547 SER B CA 1
ATOM 6831 C C . SER B 2 51 ? 274.986 260.337 272.401 1.00 11.38 547 SER B C 1
ATOM 6832 O O . SER B 2 51 ? 274.227 261.309 272.347 1.00 14.74 547 SER B O 1
ATOM 6835 N N . GLY B 2 52 ? 275.101 259.455 271.407 1.00 7.20 548 GLY B N 1
ATOM 6836 C CA . GLY B 2 52 ? 274.291 259.576 270.210 1.00 6.94 548 GLY B CA 1
ATOM 6837 C C . GLY B 2 52 ? 272.812 259.370 270.448 1.00 10.76 548 GLY B C 1
ATOM 6838 O O . GLY B 2 52 ? 271.998 259.796 269.623 1.00 14.57 548 GLY B O 1
ATOM 6839 N N . TYR B 2 53 ? 272.448 258.717 271.548 1.00 12.10 549 TYR B N 1
ATOM 6840 C CA . TYR B 2 53 ? 271.059 258.567 271.955 1.00 10.64 549 TYR B CA 1
ATOM 6841 C C . TYR B 2 53 ? 270.610 259.649 272.926 1.00 14.40 549 TYR B C 1
ATOM 6842 O O . TYR B 2 53 ? 269.437 259.669 273.310 1.00 21.10 549 TYR B O 1
ATOM 6851 N N . GLY B 2 54 ? 271.508 260.543 273.331 1.00 10.95 550 GLY B N 1
ATOM 6852 C CA . GLY B 2 54 ? 271.164 261.601 274.259 1.00 10.95 550 GLY B CA 1
ATOM 6853 C C . GLY B 2 54 ? 271.288 261.189 275.711 1.00 17.68 550 GLY B C 1
ATOM 6854 O O . GLY B 2 54 ? 270.357 261.381 276.497 1.00 27.10 550 GLY B O 1
ATOM 6855 N N . GLN B 2 55 ? 272.432 260.622 276.079 1.00 13.55 551 GLN B N 1
ATOM 6856 C CA . GLN B 2 55 ? 272.676 260.141 277.428 1.00 10.47 551 GLN B CA 1
ATOM 6857 C C . GLN B 2 55 ? 274.026 260.636 277.922 1.00 11.13 551 GLN B C 1
ATOM 6858 O O . GLN B 2 55 ? 274.964 260.782 277.134 1.00 14.17 551 GLN B O 1
ATOM 6864 N N . PRO B 2 56 ? 274.152 260.904 279.222 1.00 16.46 552 PRO B N 1
ATOM 6865 C CA . PRO B 2 56 ? 275.452 261.318 279.771 1.00 16.92 552 PRO B CA 1
ATOM 6866 C C . PRO B 2 56 ? 276.390 260.127 279.915 1.00 18.28 552 PRO B C 1
ATOM 6867 O O . PRO B 2 56 ? 276.030 259.101 280.498 1.00 19.31 552 PRO B O 1
ATOM 6871 N N . ILE B 2 57 ? 277.601 260.269 279.380 1.00 17.97 553 ILE B N 1
ATOM 6872 C CA . ILE B 2 57 ? 278.616 259.225 279.419 1.00 18.32 553 ILE B CA 1
ATOM 6873 C C . ILE B 2 57 ? 279.883 259.817 280.017 1.00 18.97 553 ILE B C 1
ATOM 6874 O O . ILE B 2 57 ? 280.336 260.885 279.590 1.00 22.79 553 ILE B O 1
ATOM 6879 N N . ALA B 2 58 ? 280.452 259.128 281.002 1.00 23.18 554 ALA B N 1
ATOM 6880 C CA . ALA B 2 58 ? 281.665 259.582 281.669 1.00 22.83 554 ALA B CA 1
ATOM 6881 C C . ALA B 2 58 ? 282.879 259.126 280.870 1.00 30.75 554 ALA B C 1
ATOM 6882 O O . ALA B 2 58 ? 283.112 257.922 280.717 1.00 38.95 554 ALA B O 1
ATOM 6884 N N . SER B 2 59 ? 283.648 260.085 280.365 1.00 33.08 555 SER B N 1
ATOM 6885 C CA . SER B 2 59 ? 284.812 259.765 279.554 1.00 33.83 555 SER B CA 1
ATOM 6886 C C . SER B 2 59 ? 285.935 259.196 280.414 1.00 41.50 555 SER B C 1
ATOM 6887 O O . SER B 2 59 ? 286.110 259.568 281.577 1.00 48.25 555 SER B O 1
ATOM 6889 N N . ALA B 2 60 ? 286.703 258.281 279.823 1.00 57.65 556 ALA B N 1
ATOM 6890 C CA . ALA B 2 60 ? 287.855 257.698 280.499 1.00 54.79 556 ALA B CA 1
ATOM 6891 C C . ALA B 2 60 ? 289.039 258.651 280.575 1.00 57.82 556 ALA B C 1
ATOM 6892 O O . ALA B 2 60 ? 290.024 258.336 281.251 1.00 66.60 556 ALA B O 1
ATOM 6894 N N . LEU B 2 61 ? 288.969 259.800 279.903 1.00 57.23 557 LEU B N 1
ATOM 6895 C CA . LEU B 2 61 ? 290.025 260.802 279.937 1.00 57.45 557 LEU B CA 1
ATOM 6896 C C . LEU B 2 61 ? 289.946 261.704 281.164 1.00 64.11 557 LEU B C 1
ATOM 6897 O O . LEU B 2 61 ? 290.595 262.756 281.185 1.00 75.63 557 LEU B O 1
ATOM 6902 N N . SER B 2 62 ? 289.167 261.324 282.173 1.00 62.89 558 SER B N 1
ATOM 6903 C CA . SER B 2 62 ? 289.111 262.089 283.410 1.00 63.95 558 SER B CA 1
ATOM 6904 C C . SER B 2 62 ? 290.454 262.029 284.129 1.00 73.00 558 SER B C 1
ATOM 6905 O O . SER B 2 62 ? 291.209 261.062 284.003 1.00 70.75 558 SER B O 1
ATOM 6907 N N . ASN B 2 63 ? 290.750 263.079 284.890 1.00 73.23 559 ASN B N 1
ATOM 6908 C CA . ASN B 2 63 ? 292.040 263.227 285.547 1.00 74.98 559 ASN B CA 1
ATOM 6909 C C . ASN B 2 63 ? 291.871 263.190 287.059 1.00 81.53 559 ASN B C 1
ATOM 6910 O O . ASN B 2 63 ? 290.835 263.601 287.587 1.00 80.79 559 ASN B O 1
ATOM 6915 N N . ILE B 2 64 ? 292.891 262.687 287.750 1.00 88.83 560 ILE B N 1
ATOM 6916 C CA . ILE B 2 64 ? 292.904 262.612 289.206 1.00 91.64 560 ILE B CA 1
ATOM 6917 C C . ILE B 2 64 ? 294.225 263.182 289.703 1.00 94.45 560 ILE B C 1
ATOM 6918 O O . ILE B 2 64 ? 295.289 262.839 289.176 1.00 96.36 560 ILE B O 1
ATOM 6920 N N . THR B 2 65 ? 294.157 264.048 290.711 1.00 99.66 561 THR B N 1
ATOM 6921 C CA . THR B 2 65 ? 295.337 264.671 291.292 1.00 106.26 561 THR B CA 1
ATOM 6922 C C . THR B 2 65 ? 295.428 264.323 292.771 1.00 114.06 561 THR B C 1
ATOM 6923 O O . THR B 2 65 ? 294.432 264.391 293.498 1.00 114.65 561 THR B O 1
ATOM 6925 N N . LEU B 2 66 ? 296.630 263.952 293.211 1.00 118.19 562 LEU B N 1
ATOM 6926 C CA . LEU B 2 66 ? 296.894 263.584 294.602 1.00 124.67 562 LEU B CA 1
ATOM 6927 C C . LEU B 2 66 ? 298.092 264.384 295.097 1.00 132.28 562 LEU B C 1
ATOM 6928 O O . LEU B 2 66 ? 299.220 263.875 295.140 1.00 134.43 562 LEU B O 1
ATOM 6930 N N . PRO B 2 67 ? 297.883 265.652 295.483 1.00 133.78 563 PRO B N 1
ATOM 6931 C CA . PRO B 2 67 ? 298.966 266.509 295.974 1.00 134.79 563 PRO B CA 1
ATOM 6932 C C . PRO B 2 67 ? 299.460 266.099 297.358 1.00 133.48 563 PRO B C 1
ATOM 6933 O O . PRO B 2 67 ? 298.643 265.715 298.195 1.00 131.94 563 PRO B O 1
ATOM 6937 N N . VAL B 2 85 ? 290.259 263.518 304.158 1.00 119.90 581 VAL B N 1
ATOM 6938 C CA . VAL B 2 85 ? 290.357 263.043 302.784 1.00 122.53 581 VAL B CA 1
ATOM 6939 C C . VAL B 2 85 ? 289.239 263.640 301.938 1.00 121.17 581 VAL B C 1
ATOM 6940 O O . VAL B 2 85 ? 288.410 262.915 301.387 1.00 120.91 581 VAL B O 1
ATOM 6942 N N . TYR B 2 86 ? 289.220 264.967 301.842 1.00 116.98 582 TYR B N 1
ATOM 6943 C CA . TYR B 2 86 ? 288.197 265.649 301.062 1.00 114.81 582 TYR B CA 1
ATOM 6944 C C . TYR B 2 86 ? 288.372 265.359 299.576 1.00 115.76 582 TYR B C 1
ATOM 6945 O O . TYR B 2 86 ? 289.493 265.219 299.080 1.00 117.89 582 TYR B O 1
ATOM 6947 N N . VAL B 2 87 ? 287.251 265.268 298.865 1.00 111.16 583 VAL B N 1
ATOM 6948 C CA . VAL B 2 87 ? 287.238 265.019 297.429 1.00 107.82 583 VAL B CA 1
ATOM 6949 C C . VAL B 2 87 ? 286.530 266.180 296.747 1.00 105.84 583 VAL B C 1
ATOM 6950 O O . VAL B 2 87 ? 285.389 266.508 297.094 1.00 103.06 583 VAL B O 1
ATOM 6952 N N . HIS B 2 88 ? 287.204 266.798 295.782 1.00 102.37 584 HIS B N 1
ATOM 6953 C CA . HIS B 2 88 ? 286.654 267.916 295.025 1.00 92.03 584 HIS B CA 1
ATOM 6954 C C . HIS B 2 88 ? 286.480 267.507 293.570 1.00 86.24 584 HIS B C 1
ATOM 6955 O O . HIS B 2 88 ? 287.451 267.130 292.906 1.00 88.59 584 HIS B O 1
ATOM 6957 N N . SER B 2 89 ? 285.251 267.609 293.071 1.00 76.94 585 SER B N 1
ATOM 6958 C CA . SER B 2 89 ? 284.901 267.164 291.729 1.00 73.77 585 SER B CA 1
ATOM 6959 C C . SER B 2 89 ? 284.653 268.375 290.841 1.00 74.12 585 SER B C 1
ATOM 6960 O O . SER B 2 89 ? 283.857 269.253 291.192 1.00 80.54 585 SER B O 1
ATOM 6962 N N . THR B 2 90 ? 285.328 268.417 289.695 1.00 71.77 586 THR B N 1
ATOM 6963 C CA . THR B 2 90 ? 285.127 269.459 288.696 1.00 66.40 586 THR B CA 1
ATOM 6964 C C . THR B 2 90 ? 284.715 268.809 287.384 1.00 64.56 586 THR B C 1
ATOM 6965 O O . THR B 2 90 ? 285.425 267.942 286.869 1.00 65.92 586 THR B O 1
ATOM 6967 N N . CYS B 2 91 ? 283.586 269.245 286.835 1.00 61.90 587 CYS B N 1
ATOM 6968 C CA . CYS B 2 91 ? 282.990 268.635 285.653 1.00 52.32 587 CYS B CA 1
ATOM 6969 C C . CYS B 2 91 ? 283.311 269.476 284.425 1.00 48.99 587 CYS B C 1
ATOM 6970 O O . CYS B 2 91 ? 283.210 270.707 284.469 1.00 58.29 587 CYS B O 1
ATOM 6973 N N . LYS B 2 92 ? 283.692 268.815 283.332 1.00 41.76 588 LYS B N 1
ATOM 6974 C CA . LYS B 2 92 ? 283.905 269.494 282.061 1.00 39.18 588 LYS B CA 1
ATOM 6975 C C . LYS B 2 92 ? 283.260 268.688 280.944 1.00 34.30 588 LYS B C 1
ATOM 6976 O O . LYS B 2 92 ? 283.353 267.459 280.923 1.00 43.57 588 LYS B O 1
ATOM 6978 N N . SER B 2 93 ? 282.608 269.386 280.020 1.00 38.24 589 SER B N 1
ATOM 6979 C CA . SER B 2 93 ? 281.956 268.765 278.876 1.00 34.20 589 SER B CA 1
ATOM 6980 C C . SER B 2 93 ? 282.785 268.970 277.614 1.00 29.61 589 SER B C 1
ATOM 6981 O O . SER B 2 93 ? 283.626 269.869 277.534 1.00 37.38 589 SER B O 1
ATOM 6983 N N . SER B 2 94 ? 282.538 268.120 276.620 1.00 27.00 590 SER B N 1
ATOM 6984 C CA . SER B 2 94 ? 283.265 268.192 275.361 1.00 33.17 590 SER B CA 1
ATOM 6985 C C . SER B 2 94 ? 282.414 267.593 274.249 1.00 25.86 590 SER B C 1
ATOM 6986 O O . SER B 2 94 ? 281.281 267.154 274.465 1.00 23.84 590 SER B O 1
ATOM 6989 N N . LEU B 2 95 ? 282.982 267.581 273.050 1.00 24.35 591 LEU B N 1
ATOM 6990 C CA . LEU B 2 95 ? 282.376 267.030 271.847 1.00 24.65 591 LEU B CA 1
ATOM 6991 C C . LEU B 2 95 ? 283.252 265.888 271.333 1.00 20.22 591 LEU B C 1
ATOM 6992 O O . LEU B 2 95 ? 284.161 265.415 272.021 1.00 25.16 591 LEU B O 1
ATOM 6997 N N . TRP B 2 96 ? 282.963 265.440 270.109 1.00 20.02 592 TRP B N 1
ATOM 6998 C CA . TRP B 2 96 ? 283.691 264.323 269.516 1.00 22.72 592 TRP B CA 1
ATOM 6999 C C . TRP B 2 96 ? 285.188 264.586 269.409 1.00 22.98 592 TRP B C 1
ATOM 7000 O O . TRP B 2 96 ? 285.966 263.631 269.310 1.00 25.93 592 TRP B O 1
ATOM 7011 N N . ASP B 2 97 ? 285.609 265.849 269.421 1.00 24.43 593 ASP B N 1
ATOM 7012 C CA . ASP B 2 97 ? 287.018 266.200 269.303 1.00 23.47 593 ASP B CA 1
ATOM 7013 C C . ASP B 2 97 ? 287.779 266.088 270.618 1.00 32.13 593 ASP B C 1
ATOM 7014 O O . ASP B 2 97 ? 289.000 266.285 270.620 1.00 45.18 593 ASP B O 1
ATOM 7019 N N . ASN B 2 98 ? 287.095 265.785 271.723 1.00 29.55 594 ASN B N 1
ATOM 7020 C CA . ASN B 2 98 ? 287.724 265.620 273.036 1.00 32.59 594 ASN B CA 1
ATOM 7021 C C . ASN B 2 98 ? 288.446 266.893 273.475 1.00 35.76 594 ASN B C 1
ATOM 7022 O O . ASN B 2 98 ? 289.637 266.885 273.789 1.00 39.60 594 ASN B O 1
ATOM 7027 N N . VAL B 2 99 ? 287.709 267.999 273.494 1.00 39.78 595 VAL B N 1
ATOM 7028 C CA . VAL B 2 99 ? 288.220 269.288 273.949 1.00 40.07 595 VAL B CA 1
ATOM 7029 C C . VAL B 2 99 ? 287.307 269.742 275.080 1.00 41.70 595 VAL B C 1
ATOM 7030 O O . VAL B 2 99 ? 286.202 270.243 274.838 1.00 44.09 595 VAL B O 1
ATOM 7032 N N . PHE B 2 100 ? 287.765 269.573 276.319 1.00 41.98 596 PHE B N 1
ATOM 7033 C CA . PHE B 2 100 ? 286.957 269.889 277.498 1.00 39.01 596 PHE B CA 1
ATOM 7034 C C . PHE B 2 100 ? 287.127 271.367 277.854 1.00 44.94 596 PHE B C 1
ATOM 7035 O O . PHE B 2 100 ? 287.803 271.747 278.811 1.00 46.64 596 PHE B O 1
ATOM 7043 N N . ASN B 2 101 ? 286.482 272.210 277.045 1.00 47.64 597 ASN B N 1
ATOM 7044 C CA . ASN B 2 101 ? 286.546 273.658 277.210 1.00 47.95 597 ASN B CA 1
ATOM 7045 C C . ASN B 2 101 ? 285.180 274.265 277.509 1.00 49.86 597 ASN B C 1
ATOM 7046 O O . ASN B 2 101 ? 285.001 275.478 277.363 1.00 62.08 597 ASN B O 1
ATOM 7051 N N . SER B 2 102 ? 284.212 273.452 277.922 1.00 46.79 598 SER B N 1
ATOM 7052 C CA . SER B 2 102 ? 282.867 273.925 278.210 1.00 48.68 598 SER B CA 1
ATOM 7053 C C . SER B 2 102 ? 282.420 273.412 279.569 1.00 46.66 598 SER B C 1
ATOM 7054 O O . SER B 2 102 ? 282.651 272.248 279.910 1.00 49.53 598 SER B O 1
ATOM 7056 N N . ASP B 2 103 ? 281.783 274.287 280.342 1.00 54.11 599 ASP B N 1
ATOM 7057 C CA . ASP B 2 103 ? 281.248 273.891 281.636 1.00 58.35 599 ASP B CA 1
ATOM 7058 C C . ASP B 2 103 ? 280.062 272.950 281.457 1.00 54.75 599 ASP B C 1
ATOM 7059 O O . ASP B 2 103 ? 279.279 273.071 280.511 1.00 56.65 599 ASP B O 1
ATOM 7061 N N . CYS B 2 104 ? 279.938 272.001 282.380 1.00 53.12 600 CYS B N 1
ATOM 7062 C CA . CYS B 2 104 ? 278.877 271.008 282.297 1.00 54.74 600 CYS B CA 1
ATOM 7063 C C . CYS B 2 104 ? 277.511 271.648 282.506 1.00 55.52 600 CYS B C 1
ATOM 7064 O O . CYS B 2 104 ? 277.336 272.515 283.366 1.00 61.94 600 CYS B O 1
ATOM 7067 N N . THR B 2 105 ? 276.540 271.211 281.711 1.00 56.06 601 THR B N 1
ATOM 7068 C CA . THR B 2 105 ? 275.170 271.681 281.827 1.00 50.58 601 THR B CA 1
ATOM 7069 C C . THR B 2 105 ? 274.433 270.837 282.866 1.00 54.71 601 THR B C 1
ATOM 7070 O O . THR B 2 105 ? 275.029 270.014 283.567 1.00 57.47 601 THR B O 1
ATOM 7072 N N . ASP B 2 106 ? 273.120 271.043 282.984 1.00 59.84 602 ASP B N 1
ATOM 7073 C CA . ASP B 2 106 ? 272.334 270.264 283.936 1.00 57.47 602 ASP B CA 1
ATOM 7074 C C . ASP B 2 106 ? 272.285 268.792 283.544 1.00 56.10 602 ASP B C 1
ATOM 7075 O O . ASP B 2 106 ? 272.384 267.911 284.406 1.00 56.71 602 ASP B O 1
ATOM 7077 N N . VAL B 2 107 ? 272.130 268.506 282.250 1.00 54.24 603 VAL B N 1
ATOM 7078 C CA . VAL B 2 107 ? 272.022 267.122 281.798 1.00 56.02 603 VAL B CA 1
ATOM 7079 C C . VAL B 2 107 ? 273.340 266.385 282.004 1.00 47.41 603 VAL B C 1
ATOM 7080 O O . VAL B 2 107 ? 273.368 265.264 282.524 1.00 44.62 603 VAL B O 1
ATOM 7082 N N . LEU B 2 108 ? 274.448 267.000 281.602 1.00 39.16 604 LEU B N 1
ATOM 7083 C CA . LEU B 2 108 ? 275.764 266.371 281.711 1.00 36.54 604 LEU B CA 1
ATOM 7084 C C . LEU B 2 108 ? 276.458 266.738 283.018 1.00 44.02 604 LEU B C 1
ATOM 7085 O O . LEU B 2 108 ? 277.607 267.173 283.027 1.00 49.77 604 LEU B O 1
ATOM 7090 N N . HIS B 2 109 ? 275.770 266.551 284.140 1.00 53.45 605 HIS B N 1
ATOM 7091 C CA . HIS B 2 109 ? 276.306 266.878 285.455 1.00 54.81 605 HIS B CA 1
ATOM 7092 C C . HIS B 2 109 ? 276.544 265.588 286.227 1.00 57.75 605 HIS B C 1
ATOM 7093 O O . HIS B 2 109 ? 275.623 264.782 286.393 1.00 64.35 605 HIS B O 1
ATOM 7100 N N . ALA B 2 110 ? 277.774 265.398 286.699 1.00 51.29 606 ALA B N 1
ATOM 7101 C CA . ALA B 2 110 ? 278.141 264.209 287.450 1.00 57.74 606 ALA B CA 1
ATOM 7102 C C . ALA B 2 110 ? 278.998 264.607 288.642 1.00 60.58 606 ALA B C 1
ATOM 7103 O O . ALA B 2 110 ? 279.694 265.624 288.612 1.00 61.84 606 ALA B O 1
ATOM 7105 N N . THR B 2 111 ? 278.939 263.794 289.694 1.00 61.98 607 THR B N 1
ATOM 7106 C CA . THR B 2 111 ? 279.724 264.015 290.902 1.00 61.57 607 THR B CA 1
ATOM 7107 C C . THR B 2 111 ? 280.706 262.866 291.076 1.00 62.74 607 THR B C 1
ATOM 7108 O O . THR B 2 111 ? 280.324 261.698 290.965 1.00 61.35 607 THR B O 1
ATOM 7110 N N . ALA B 2 112 ? 281.968 263.195 291.337 1.00 63.88 608 ALA B N 1
ATOM 7111 C CA . ALA B 2 112 ? 282.976 262.161 291.525 1.00 62.41 608 ALA B CA 1
ATOM 7112 C C . ALA B 2 112 ? 282.754 261.445 292.852 1.00 69.25 608 ALA B C 1
ATOM 7113 O O . ALA B 2 112 ? 282.598 262.084 293.897 1.00 72.84 608 ALA B O 1
ATOM 7115 N N . VAL B 2 113 ? 282.740 260.113 292.807 1.00 70.91 609 VAL B N 1
ATOM 7116 C CA . VAL B 2 113 ? 282.524 259.285 293.985 1.00 70.94 609 VAL B CA 1
ATOM 7117 C C . VAL B 2 113 ? 283.582 258.192 294.017 1.00 74.19 609 VAL B C 1
ATOM 7118 O O . VAL B 2 113 ? 284.206 257.864 293.005 1.00 72.46 609 VAL B O 1
ATOM 7122 N N . ILE B 2 114 ? 283.780 257.630 295.205 1.00 78.78 610 ILE B N 1
ATOM 7123 C CA . ILE B 2 114 ? 284.746 256.556 295.394 1.00 79.41 610 ILE B CA 1
ATOM 7124 C C . ILE B 2 114 ? 284.085 255.369 296.085 1.00 79.75 610 ILE B C 1
ATOM 7125 O O . ILE B 2 114 ? 283.980 254.285 295.512 1.00 80.63 610 ILE B O 1
ATOM 7130 N N . PHE B 2 148 ? 290.930 251.039 294.889 1.00 96.02 644 PHE B N 1
ATOM 7131 C CA . PHE B 2 148 ? 289.566 251.536 294.762 1.00 98.59 644 PHE B CA 1
ATOM 7132 C C . PHE B 2 148 ? 289.325 252.109 293.370 1.00 99.03 644 PHE B C 1
ATOM 7133 O O . PHE B 2 148 ? 290.268 252.342 292.614 1.00 96.53 644 PHE B O 1
ATOM 7135 N N . ASP B 2 149 ? 288.059 252.338 293.035 1.00 96.89 645 ASP B N 1
ATOM 7136 C CA . ASP B 2 149 ? 287.669 252.851 291.729 1.00 90.73 645 ASP B CA 1
ATOM 7137 C C . ASP B 2 149 ? 286.954 254.183 291.898 1.00 90.00 645 ASP B C 1
ATOM 7138 O O . ASP B 2 149 ? 286.019 254.294 292.698 1.00 89.51 645 ASP B O 1
ATOM 7140 N N . VAL B 2 150 ? 287.396 255.186 291.146 1.00 87.06 646 VAL B N 1
ATOM 7141 C CA . VAL B 2 150 ? 286.762 256.498 291.136 1.00 82.36 646 VAL B CA 1
ATOM 7142 C C . VAL B 2 150 ? 285.765 256.539 289.988 1.00 75.93 646 VAL B C 1
ATOM 7143 O O . VAL B 2 150 ? 286.133 256.346 288.820 1.00 71.06 646 VAL B O 1
ATOM 7145 N N . ALA B 2 151 ? 284.503 256.790 290.320 1.00 71.16 647 ALA B N 1
ATOM 7146 C CA . ALA B 2 151 ? 283.405 256.771 289.369 1.00 66.75 647 ALA B CA 1
ATOM 7147 C C . ALA B 2 151 ? 282.718 258.129 289.339 1.00 64.13 647 ALA B C 1
ATOM 7148 O O . ALA B 2 151 ? 283.010 259.020 290.139 1.00 67.26 647 ALA B O 1
ATOM 7150 N N . ALA B 2 152 ? 281.783 258.275 288.403 1.00 60.40 648 ALA B N 1
ATOM 7151 C CA . ALA B 2 152 ? 281.008 259.500 288.238 1.00 56.99 648 ALA B CA 1
ATOM 7152 C C . ALA B 2 152 ? 279.533 259.163 288.410 1.00 53.79 648 ALA B C 1
ATOM 7153 O O . ALA B 2 152 ? 278.953 258.453 287.581 1.00 54.49 648 ALA B O 1
ATOM 7155 N N . ARG B 2 153 ? 278.928 259.671 289.480 1.00 52.63 649 ARG B N 1
ATOM 7156 C CA . ARG B 2 153 ? 277.510 259.467 289.747 1.00 52.43 649 ARG B CA 1
ATOM 7157 C C . ARG B 2 153 ? 276.721 260.550 289.023 1.00 53.67 649 ARG B C 1
ATOM 7158 O O . ARG B 2 153 ? 276.883 261.743 289.306 1.00 63.90 649 ARG B O 1
ATOM 7160 N N . THR B 2 154 ? 275.889 260.136 288.074 1.00 48.27 650 THR B N 1
ATOM 7161 C CA . THR B 2 154 ? 275.001 261.041 287.365 1.00 54.17 650 THR B CA 1
ATOM 7162 C C . THR B 2 154 ? 273.648 261.073 288.073 1.00 65.56 650 THR B C 1
ATOM 7163 O O . THR B 2 154 ? 273.498 260.589 289.198 1.00 67.91 650 THR B O 1
ATOM 7167 N N . ARG B 2 155 ? 272.643 261.653 287.417 1.00 64.56 651 ARG B N 1
ATOM 7168 C CA . ARG B 2 155 ? 271.317 261.719 288.020 1.00 64.19 651 ARG B CA 1
ATOM 7169 C C . ARG B 2 155 ? 270.609 260.371 287.986 1.00 64.47 651 ARG B C 1
ATOM 7170 O O . ARG B 2 155 ? 269.662 260.153 288.749 1.00 69.10 651 ARG B O 1
ATOM 7172 N N . THR B 2 156 ? 271.045 259.457 287.117 1.00 63.39 652 THR B N 1
ATOM 7173 C CA . THR B 2 156 ? 270.368 258.181 286.945 1.00 59.54 652 THR B CA 1
ATOM 7174 C C . THR B 2 156 ? 271.263 256.961 287.116 1.00 58.20 652 THR B C 1
ATOM 7175 O O . THR B 2 156 ? 270.734 255.856 287.285 1.00 60.50 652 THR B O 1
ATOM 7177 N N . ASN B 2 157 ? 272.583 257.113 287.080 1.00 59.00 653 ASN B N 1
ATOM 7178 C CA . ASN B 2 157 ? 273.477 255.966 287.184 1.00 55.48 653 ASN B CA 1
ATOM 7179 C C . ASN B 2 157 ? 274.852 256.448 287.631 1.00 53.80 653 ASN B C 1
ATOM 7180 O O . ASN B 2 157 ? 275.106 257.649 287.750 1.00 55.31 653 ASN B O 1
ATOM 7185 N N . GLU B 2 158 ? 275.739 255.489 287.884 1.00 53.76 654 GLU B N 1
ATOM 7186 C CA . GLU B 2 158 ? 277.129 255.757 288.224 1.00 50.65 654 GLU B CA 1
ATOM 7187 C C . GLU B 2 158 ? 278.019 254.986 287.263 1.00 55.12 654 GLU B C 1
ATOM 7188 O O . GLU B 2 158 ? 277.815 253.787 287.051 1.00 59.33 654 GLU B O 1
ATOM 7190 N N . GLN B 2 159 ? 279.001 255.671 286.684 1.00 54.07 655 GLN B N 1
ATOM 7191 C CA . GLN B 2 159 ? 279.898 255.084 285.698 1.00 52.14 655 GLN B CA 1
ATOM 7192 C C . GLN B 2 159 ? 281.330 255.171 286.203 1.00 54.92 655 GLN B C 1
ATOM 7193 O O . GLN B 2 159 ? 281.787 256.249 286.597 1.00 60.57 655 GLN B O 1
ATOM 7199 N N . VAL B 2 160 ? 282.035 254.045 286.177 1.00 63.37 656 VAL B N 1
ATOM 7200 C CA . VAL B 2 160 ? 283.412 253.992 286.655 1.00 67.44 656 VAL B CA 1
ATOM 7201 C C . VAL B 2 160 ? 284.308 254.732 285.672 1.00 68.60 656 VAL B C 1
ATOM 7202 O O . VAL B 2 160 ? 284.283 254.464 284.465 1.00 66.96 656 VAL B O 1
ATOM 7204 N N . VAL B 2 161 ? 285.106 255.664 286.188 1.00 71.68 657 VAL B N 1
ATOM 7205 C CA . VAL B 2 161 ? 285.962 256.495 285.350 1.00 72.58 657 VAL B CA 1
ATOM 7206 C C . VAL B 2 161 ? 287.387 255.960 285.379 1.00 77.28 657 VAL B C 1
ATOM 7207 O O . VAL B 2 161 ? 287.943 255.595 284.337 1.00 74.04 657 VAL B O 1
ATOM 7209 N N . ARG B 2 162 ? 287.989 255.907 286.566 1.00 76.68 658 ARG B N 1
ATOM 7210 C CA . ARG B 2 162 ? 289.368 255.459 286.705 1.00 79.47 658 ARG B CA 1
ATOM 7211 C C . ARG B 2 162 ? 289.509 254.576 287.937 1.00 84.30 658 ARG B C 1
ATOM 7212 O O . ARG B 2 162 ? 288.550 254.330 288.669 1.00 83.67 658 ARG B O 1
ATOM 7220 N N . SER B 2 163 ? 290.732 254.099 288.161 1.00 88.04 659 SER B N 1
ATOM 7221 C CA . SER B 2 163 ? 291.058 253.285 289.324 1.00 92.28 659 SER B CA 1
ATOM 7222 C C . SER B 2 163 ? 292.280 253.870 290.014 1.00 91.86 659 SER B C 1
ATOM 7223 O O . SER B 2 163 ? 293.308 254.101 289.370 1.00 90.17 659 SER B O 1
ATOM 7225 N N . LEU B 2 164 ? 292.168 254.106 291.319 1.00 93.88 660 LEU B N 1
ATOM 7226 C CA . LEU B 2 164 ? 293.270 254.658 292.104 1.00 95.27 660 LEU B CA 1
ATOM 7227 C C . LEU B 2 164 ? 294.011 253.526 292.815 1.00 99.84 660 LEU B C 1
ATOM 7228 O O . LEU B 2 164 ? 293.932 253.344 294.030 1.00 95.85 660 LEU B O 1
ATOM 7230 N N . TYR B 2 165 ? 294.745 252.756 292.018 1.00 102.64 661 TYR B N 1
ATOM 7231 C CA . TYR B 2 165 ? 295.505 251.625 292.537 1.00 101.18 661 TYR B CA 1
ATOM 7232 C C . TYR B 2 165 ? 296.988 251.964 292.639 1.00 102.76 661 TYR B C 1
ATOM 7233 O O . TYR B 2 165 ? 297.372 252.913 293.322 1.00 99.12 661 TYR B O 1
ATOM 7235 N N . ASP C 1 33 ? 212.373 253.013 203.104 1.00 71.95 64 ASP C N 1
ATOM 7236 C CA . ASP C 1 33 ? 211.066 253.086 202.463 1.00 75.14 64 ASP C CA 1
ATOM 7237 C C . ASP C 1 33 ? 209.967 253.296 203.499 1.00 73.44 64 ASP C C 1
ATOM 7238 O O . ASP C 1 33 ? 209.437 252.337 204.059 1.00 71.93 64 ASP C O 1
ATOM 7243 N N . GLN C 1 34 ? 209.624 254.560 203.745 1.00 71.64 65 GLN C N 1
ATOM 7244 C CA . GLN C 1 34 ? 208.645 254.899 204.769 1.00 68.86 65 GLN C CA 1
ATOM 7245 C C . GLN C 1 34 ? 207.207 254.697 204.314 1.00 68.29 65 GLN C C 1
ATOM 7246 O O . GLN C 1 34 ? 206.291 254.870 205.125 1.00 69.35 65 GLN C O 1
ATOM 7252 N N . SER C 1 35 ? 206.984 254.351 203.044 1.00 69.24 66 SER C N 1
ATOM 7253 C CA . SER C 1 35 ? 205.627 254.072 202.584 1.00 68.43 66 SER C CA 1
ATOM 7254 C C . SER C 1 35 ? 205.050 252.848 203.284 1.00 69.31 66 SER C C 1
ATOM 7255 O O . SER C 1 35 ? 203.870 252.833 203.653 1.00 67.79 66 SER C O 1
ATOM 7257 N N . LYS C 1 36 ? 205.863 251.813 203.470 1.00 68.50 67 LYS C N 1
ATOM 7258 C CA . LYS C 1 36 ? 205.414 250.612 204.165 1.00 63.59 67 LYS C CA 1
ATOM 7259 C C . LYS C 1 36 ? 205.306 250.886 205.662 1.00 60.10 67 LYS C C 1
ATOM 7260 O O . LYS C 1 36 ? 206.281 251.334 206.274 1.00 60.21 67 LYS C O 1
ATOM 7262 N N . PRO C 1 37 ? 204.149 250.632 206.280 1.00 57.33 68 PRO C N 1
ATOM 7263 C CA . PRO C 1 37 ? 203.995 250.945 207.711 1.00 56.69 68 PRO C CA 1
ATOM 7264 C C . PRO C 1 37 ? 204.897 250.134 208.626 1.00 55.55 68 PRO C C 1
ATOM 7265 O O . PRO C 1 37 ? 205.103 250.543 209.775 1.00 54.11 68 PRO C O 1
ATOM 7269 N N . TRP C 1 38 ? 205.434 249.005 208.170 1.00 55.83 69 TRP C N 1
ATOM 7270 C CA . TRP C 1 38 ? 206.312 248.188 208.996 1.00 52.81 69 TRP C CA 1
ATOM 7271 C C . TRP C 1 38 ? 207.764 248.643 208.953 1.00 52.16 69 TRP C C 1
ATOM 7272 O O . TRP C 1 38 ? 208.603 248.050 209.638 1.00 53.67 69 TRP C O 1
ATOM 7283 N N . ASN C 1 39 ? 208.084 249.665 208.164 1.00 53.94 70 ASN C N 1
ATOM 7284 C CA . ASN C 1 39 ? 209.407 250.274 208.170 1.00 55.34 70 ASN C CA 1
ATOM 7285 C C . ASN C 1 39 ? 209.484 251.502 209.067 1.00 53.60 70 ASN C C 1
ATOM 7286 O O . ASN C 1 39 ? 210.552 252.112 209.170 1.00 49.40 70 ASN C O 1
ATOM 7291 N N . VAL C 1 40 ? 208.383 251.873 209.713 1.00 52.81 71 VAL C N 1
ATOM 7292 C CA . VAL C 1 40 ? 208.337 253.038 210.588 1.00 47.43 71 VAL C CA 1
ATOM 7293 C C . VAL C 1 40 ? 208.565 252.580 212.021 1.00 42.67 71 VAL C C 1
ATOM 7294 O O . VAL C 1 40 ? 207.930 251.627 212.487 1.00 46.83 71 VAL C O 1
ATOM 7298 N N . TYR C 1 41 ? 209.479 253.256 212.723 1.00 41.16 72 TYR C N 1
ATOM 7299 C CA . TYR C 1 41 ? 209.804 252.874 214.092 1.00 36.03 72 TYR C CA 1
ATOM 7300 C C . TYR C 1 41 ? 208.649 253.098 215.058 1.00 34.27 72 TYR C C 1
ATOM 7301 O O . TYR C 1 41 ? 208.627 252.478 216.126 1.00 40.98 72 TYR C O 1
ATOM 7310 N N . ARG C 1 42 ? 207.698 253.961 214.720 1.00 31.30 73 ARG C N 1
ATOM 7311 C CA . ARG C 1 42 ? 206.567 254.231 215.595 1.00 29.82 73 ARG C CA 1
ATOM 7312 C C . ARG C 1 42 ? 205.397 253.321 215.247 1.00 36.51 73 ARG C C 1
ATOM 7313 O O . ARG C 1 42 ? 205.080 253.112 214.073 1.00 40.35 73 ARG C O 1
ATOM 7321 N N . LEU C 1 43 ? 204.762 252.782 216.281 1.00 36.89 74 LEU C N 1
ATOM 7322 C CA . LEU C 1 43 ? 203.672 251.839 216.091 1.00 35.03 74 LEU C CA 1
ATOM 7323 C C . LEU C 1 43 ? 202.451 252.548 215.508 1.00 37.43 74 LEU C C 1
ATOM 7324 O O . LEU C 1 43 ? 202.176 253.700 215.857 1.00 43.12 74 LEU C O 1
ATOM 7329 N N . PRO C 1 44 ? 201.703 251.893 214.620 1.00 41.24 75 PRO C N 1
ATOM 7330 C CA . PRO C 1 44 ? 200.491 252.515 214.075 1.00 42.57 75 PRO C CA 1
ATOM 7331 C C . PRO C 1 44 ? 199.441 252.743 215.153 1.00 47.55 75 PRO C C 1
ATOM 7332 O O . PRO C 1 44 ? 199.383 252.031 216.157 1.00 54.09 75 PRO C O 1
ATOM 7336 N N . LYS C 1 45 ? 198.602 253.757 214.930 1.00 49.56 76 LYS C N 1
ATOM 7337 C CA . LYS C 1 45 ? 197.533 254.117 215.854 1.00 55.26 76 LYS C CA 1
ATOM 7338 C C . LYS C 1 45 ? 196.211 253.431 215.525 1.00 58.25 76 LYS C C 1
ATOM 7339 O O . LYS C 1 45 ? 195.144 253.961 215.860 1.00 58.40 76 LYS C O 1
ATOM 7345 N N . THR C 1 46 ? 196.250 252.265 214.882 1.00 61.58 77 THR C N 1
ATOM 7346 C CA . THR C 1 46 ? 195.030 251.602 214.434 1.00 61.62 77 THR C CA 1
ATOM 7347 C C . THR C 1 46 ? 194.487 250.602 215.450 1.00 62.80 77 THR C C 1
ATOM 7348 O O . THR C 1 46 ? 193.267 250.454 215.574 1.00 63.34 77 THR C O 1
ATOM 7352 N N . LEU C 1 47 ? 195.361 249.913 216.181 1.00 60.10 78 LEU C N 1
ATOM 7353 C CA . LEU C 1 47 ? 194.962 248.862 217.109 1.00 57.75 78 LEU C CA 1
ATOM 7354 C C . LEU C 1 47 ? 195.355 249.251 218.527 1.00 55.73 78 LEU C C 1
ATOM 7355 O O . LEU C 1 47 ? 196.486 249.690 218.761 1.00 58.59 78 LEU C O 1
ATOM 7360 N N . ILE C 1 48 ? 194.430 249.086 219.466 1.00 55.41 79 ILE C N 1
ATOM 7361 C CA . ILE C 1 48 ? 194.645 249.437 220.864 1.00 53.76 79 ILE C CA 1
ATOM 7362 C C . ILE C 1 48 ? 194.413 248.195 221.717 1.00 48.89 79 ILE C C 1
ATOM 7363 O O . ILE C 1 48 ? 193.312 247.637 221.707 1.00 48.94 79 ILE C O 1
ATOM 7365 N N . PRO C 1 49 ? 195.409 247.719 222.461 1.00 48.52 80 PRO C N 1
ATOM 7366 C CA . PRO C 1 49 ? 195.196 246.551 223.322 1.00 45.27 80 PRO C CA 1
ATOM 7367 C C . PRO C 1 49 ? 194.365 246.893 224.549 1.00 42.68 80 PRO C C 1
ATOM 7368 O O . PRO C 1 49 ? 194.317 248.040 224.998 1.00 42.16 80 PRO C O 1
ATOM 7372 N N . ASP C 1 50 ? 193.704 245.872 225.093 1.00 42.95 81 ASP C N 1
ATOM 7373 C CA . ASP C 1 50 ? 192.898 246.013 226.300 1.00 45.18 81 ASP C CA 1
ATOM 7374 C C . ASP C 1 50 ? 193.380 245.117 227.429 1.00 43.38 81 ASP C C 1
ATOM 7375 O O . ASP C 1 50 ? 193.512 245.578 228.571 1.00 38.57 81 ASP C O 1
ATOM 7380 N N . SER C 1 51 ? 193.657 243.847 227.143 1.00 39.92 82 SER C N 1
ATOM 7381 C CA . SER C 1 51 ? 194.111 242.920 228.166 1.00 32.87 82 SER C CA 1
ATOM 7382 C C . SER C 1 51 ? 195.043 241.895 227.539 1.00 34.56 82 SER C C 1
ATOM 7383 O O . SER C 1 51 ? 194.989 241.624 226.338 1.00 35.88 82 SER C O 1
ATOM 7385 N N . TYR C 1 52 ? 195.904 241.329 228.380 1.00 37.06 83 TYR C N 1
ATOM 7386 C CA . TYR C 1 52 ? 196.864 240.312 227.984 1.00 34.59 83 TYR C CA 1
ATOM 7387 C C . TYR C 1 52 ? 196.738 239.108 228.906 1.00 37.62 83 TYR C C 1
ATOM 7388 O O . TYR C 1 52 ? 196.414 239.243 230.088 1.00 36.14 83 TYR C O 1
ATOM 7397 N N . ASN C 1 53 ? 197.015 237.929 228.352 1.00 39.32 84 ASN C N 1
ATOM 7398 C CA . ASN C 1 53 ? 197.168 236.695 229.119 1.00 31.66 84 ASN C CA 1
ATOM 7399 C C . ASN C 1 53 ? 198.544 236.133 228.795 1.00 33.99 84 ASN C C 1
ATOM 7400 O O . ASN C 1 53 ? 198.743 235.567 227.716 1.00 38.83 84 ASN C O 1
ATOM 7405 N N . VAL C 1 54 ? 199.492 236.287 229.714 1.00 33.00 85 VAL C N 1
ATOM 7406 C CA . VAL C 1 54 ? 200.868 235.856 229.499 1.00 32.82 85 VAL C CA 1
ATOM 7407 C C . VAL C 1 54 ? 201.152 234.669 230.407 1.00 33.01 85 VAL C C 1
ATOM 7408 O O . VAL C 1 54 ? 200.918 234.735 231.619 1.00 34.06 85 VAL C O 1
ATOM 7412 N N . THR C 1 55 ? 201.645 233.584 229.815 1.00 34.22 86 THR C N 1
ATOM 7413 C CA . THR C 1 55 ? 202.063 232.393 230.539 1.00 31.96 86 THR C CA 1
ATOM 7414 C C . THR C 1 55 ? 203.531 232.132 230.236 1.00 33.63 86 THR C C 1
ATOM 7415 O O . THR C 1 55 ? 203.925 232.077 229.067 1.00 34.00 86 THR C O 1
ATOM 7419 N N . LEU C 1 56 ? 204.336 231.975 231.283 1.00 35.00 87 LEU C N 1
ATOM 7420 C CA . LEU C 1 56 ? 205.770 231.787 231.135 1.00 37.60 87 LEU C CA 1
ATOM 7421 C C . LEU C 1 56 ? 206.209 230.538 231.884 1.00 40.46 87 LEU C C 1
ATOM 7422 O O . LEU C 1 56 ? 205.601 230.145 232.882 1.00 43.78 87 LEU C O 1
ATOM 7424 N N . ARG C 1 57 ? 207.275 229.915 231.383 1.00 38.94 88 ARG C N 1
ATOM 7425 C CA . ARG C 1 57 ? 207.817 228.691 231.969 1.00 40.11 88 ARG C CA 1
ATOM 7426 C C . ARG C 1 57 ? 209.330 228.709 231.816 1.00 38.41 88 ARG C C 1
ATOM 7427 O O . ARG C 1 57 ? 209.879 228.185 230.838 1.00 40.98 88 ARG C O 1
ATOM 7435 N N . PRO C 1 58 ? 210.039 229.323 232.759 1.00 41.53 89 PRO C N 1
ATOM 7436 C CA . PRO C 1 58 ? 211.503 229.338 232.684 1.00 44.99 89 PRO C CA 1
ATOM 7437 C C . PRO C 1 58 ? 212.090 227.952 232.894 1.00 49.67 89 PRO C C 1
ATOM 7438 O O . PRO C 1 58 ? 211.533 227.113 233.606 1.00 51.06 89 PRO C O 1
ATOM 7442 N N . TYR C 1 59 ? 213.238 227.722 232.264 1.00 46.41 90 TYR C N 1
ATOM 7443 C CA . TYR C 1 59 ? 213.982 226.470 232.385 1.00 45.67 90 TYR C CA 1
ATOM 7444 C C . TYR C 1 59 ? 215.367 226.809 232.926 1.00 48.30 90 TYR C C 1
ATOM 7445 O O . TYR C 1 59 ? 216.299 227.067 232.162 1.00 50.50 90 TYR C O 1
ATOM 7454 N N . LEU C 1 60 ? 215.496 226.804 234.254 1.00 50.82 91 LEU C N 1
ATOM 7455 C CA . LEU C 1 60 ? 216.770 227.106 234.893 1.00 52.73 91 LEU C CA 1
ATOM 7456 C C . LEU C 1 60 ? 217.827 226.042 234.634 1.00 57.51 91 LEU C C 1
ATOM 7457 O O . LEU C 1 60 ? 219.009 226.296 234.887 1.00 53.55 91 LEU C O 1
ATOM 7459 N N . THR C 1 61 ? 217.435 224.869 234.153 1.00 61.21 92 THR C N 1
ATOM 7460 C CA . THR C 1 61 ? 218.395 223.821 233.829 1.00 60.43 92 THR C CA 1
ATOM 7461 C C . THR C 1 61 ? 219.020 224.094 232.465 1.00 62.48 92 THR C C 1
ATOM 7462 O O . THR C 1 61 ? 218.294 224.247 231.478 1.00 61.79 92 THR C O 1
ATOM 7464 N N . PRO C 1 62 ? 220.356 224.164 232.369 1.00 60.99 93 PRO C N 1
ATOM 7465 C CA . PRO C 1 62 ? 221.043 224.413 231.097 1.00 58.98 93 PRO C CA 1
ATOM 7466 C C . PRO C 1 62 ? 220.938 223.237 230.130 1.00 64.81 93 PRO C C 1
ATOM 7467 O O . PRO C 1 62 ? 220.408 222.193 230.509 1.00 68.49 93 PRO C O 1
ATOM 7471 N N . LEU C 1 67 ? 222.828 226.270 227.609 1.00 62.63 98 LEU C N 1
ATOM 7472 C CA . LEU C 1 67 ? 221.790 226.695 226.679 1.00 65.41 98 LEU C CA 1
ATOM 7473 C C . LEU C 1 67 ? 220.479 226.968 227.407 1.00 63.27 98 LEU C C 1
ATOM 7474 O O . LEU C 1 67 ? 219.474 226.299 227.167 1.00 58.80 98 LEU C O 1
ATOM 7479 N N . TYR C 1 68 ? 220.501 227.953 228.300 1.00 61.28 99 TYR C N 1
ATOM 7480 C CA . TYR C 1 68 ? 219.304 228.320 229.042 1.00 55.31 99 TYR C CA 1
ATOM 7481 C C . TYR C 1 68 ? 218.277 228.948 228.109 1.00 49.24 99 TYR C C 1
ATOM 7482 O O . TYR C 1 68 ? 218.608 229.791 227.272 1.00 49.27 99 TYR C O 1
ATOM 7491 N N . VAL C 1 69 ? 217.020 228.536 228.258 1.00 44.85 100 VAL C N 1
ATOM 7492 C CA . VAL C 1 69 ? 215.934 228.988 227.397 1.00 45.37 100 VAL C CA 1
ATOM 7493 C C . VAL C 1 69 ? 214.640 228.991 228.202 1.00 42.30 100 VAL C C 1
ATOM 7494 O O . VAL C 1 69 ? 214.570 228.459 229.310 1.00 47.51 100 VAL C O 1
ATOM 7496 N N . PHE C 1 70 ? 213.606 229.609 227.636 1.00 36.68 101 PHE C N 1
ATOM 7497 C CA . PHE C 1 70 ? 212.281 229.624 228.234 1.00 38.23 101 PHE C CA 1
ATOM 7498 C C . PHE C 1 70 ? 211.244 229.537 227.126 1.00 36.36 101 PHE C C 1
ATOM 7499 O O . PHE C 1 70 ? 211.510 229.897 225.978 1.00 36.88 101 PHE C O 1
ATOM 7507 N N . THR C 1 71 ? 210.060 229.047 227.478 1.00 34.75 102 THR C N 1
ATOM 7508 C CA . THR C 1 71 ? 208.957 228.916 226.540 1.00 34.50 102 THR C CA 1
ATOM 7509 C C . THR C 1 71 ? 207.733 229.603 227.123 1.00 30.68 102 THR C C 1
ATOM 7510 O O . THR C 1 71 ? 207.640 229.820 228.333 1.00 37.66 102 THR C O 1
ATOM 7514 N N . GLY C 1 72 ? 206.789 229.952 226.256 1.00 24.06 103 GLY C N 1
ATOM 7515 C CA . GLY C 1 72 ? 205.594 230.610 226.749 1.00 24.17 103 GLY C CA 1
ATOM 7516 C C . GLY C 1 72 ? 204.495 230.644 225.714 1.00 24.98 103 GLY C C 1
ATOM 7517 O O . GLY C 1 72 ? 204.694 230.310 224.543 1.00 25.50 103 GLY C O 1
ATOM 7518 N N . THR C 1 73 ? 203.318 231.054 226.180 1.00 24.94 104 THR C N 1
ATOM 7519 C CA . THR C 1 73 ? 202.153 231.272 225.340 1.00 29.12 104 THR C CA 1
ATOM 7520 C C . THR C 1 73 ? 201.541 232.616 225.703 1.00 35.52 104 THR C C 1
ATOM 7521 O O . THR C 1 73 ? 201.649 233.075 226.843 1.00 39.16 104 THR C O 1
ATOM 7523 N N . ASN C 1 74 ? 200.895 233.249 224.727 1.00 36.61 105 ASN C N 1
ATOM 7524 C CA . ASN C 1 74 ? 200.412 234.607 224.919 1.00 35.83 105 ASN C CA 1
ATOM 7525 C C . ASN C 1 74 ? 199.110 234.815 224.161 1.00 37.28 105 ASN C C 1
ATOM 7526 O O . ASN C 1 74 ? 198.918 234.265 223.073 1.00 41.59 105 ASN C O 1
ATOM 7531 N N . ILE C 1 75 ? 198.217 235.603 224.757 1.00 37.57 106 ILE C N 1
ATOM 7532 C CA . ILE C 1 75 ? 196.944 235.979 224.157 1.00 40.86 106 ILE C CA 1
ATOM 7533 C C . ILE C 1 75 ? 196.788 237.487 224.289 1.00 43.00 106 ILE C C 1
ATOM 7534 O O . ILE C 1 75 ? 196.937 238.035 225.387 1.00 41.05 106 ILE C O 1
ATOM 7539 N N . VAL C 1 76 ? 196.491 238.156 223.177 1.00 45.26 107 VAL C N 1
ATOM 7540 C CA . VAL C 1 76 ? 196.313 239.604 223.154 1.00 41.66 107 VAL C CA 1
ATOM 7541 C C . VAL C 1 76 ? 194.910 239.913 222.657 1.00 42.01 107 VAL C C 1
ATOM 7542 O O . VAL C 1 76 ? 194.514 239.457 221.580 1.00 47.91 107 VAL C O 1
ATOM 7546 N N . ARG C 1 77 ? 194.167 240.696 223.433 1.00 41.83 108 ARG C N 1
ATOM 7547 C CA . ARG C 1 77 ? 192.855 241.192 223.038 1.00 46.55 108 ARG C CA 1
ATOM 7548 C C . ARG C 1 77 ? 192.993 242.670 222.698 1.00 53.78 108 ARG C C 1
ATOM 7549 O O . ARG C 1 77 ? 193.497 243.450 223.513 1.00 52.12 108 ARG C O 1
ATOM 7557 N N . PHE C 1 78 ? 192.558 243.053 221.499 1.00 53.45 109 PHE C N 1
ATOM 7558 C CA . PHE C 1 78 ? 192.712 244.431 221.054 1.00 50.20 109 PHE C CA 1
ATOM 7559 C C . PHE C 1 78 ? 191.487 244.876 220.271 1.00 54.67 109 PHE C C 1
ATOM 7560 O O . PHE C 1 78 ? 190.718 244.065 219.752 1.00 57.33 109 PHE C O 1
ATOM 7568 N N . THR C 1 79 ? 191.318 246.192 220.192 1.00 56.45 110 THR C N 1
ATOM 7569 C CA . THR C 1 79 ? 190.235 246.815 219.449 1.00 57.19 110 THR C CA 1
ATOM 7570 C C . THR C 1 79 ? 190.806 247.602 218.277 1.00 62.34 110 THR C C 1
ATOM 7571 O O . THR C 1 79 ? 191.836 248.273 218.409 1.00 60.72 110 THR C O 1
ATOM 7575 N N . CYS C 1 80 ? 190.140 247.508 217.128 1.00 65.43 111 CYS C N 1
ATOM 7576 C CA . CYS C 1 80 ? 190.551 248.223 215.924 1.00 65.84 111 CYS C CA 1
ATOM 7577 C C . CYS C 1 80 ? 189.814 249.556 215.871 1.00 70.02 111 CYS C C 1
ATOM 7578 O O . CYS C 1 80 ? 188.617 249.601 215.568 1.00 70.61 111 CYS C O 1
ATOM 7580 N N . LYS C 1 81 ? 190.529 250.643 216.171 1.00 69.87 112 LYS C N 1
ATOM 7581 C CA . LYS C 1 81 ? 189.923 251.969 216.108 1.00 68.44 112 LYS C CA 1
ATOM 7582 C C . LYS C 1 81 ? 189.571 252.351 214.675 1.00 69.22 112 LYS C C 1
ATOM 7583 O O . LYS C 1 81 ? 188.525 252.962 214.429 1.00 68.76 112 LYS C O 1
ATOM 7585 N N . GLU C 1 82 ? 190.430 252.003 213.720 1.00 71.09 113 GLU C N 1
ATOM 7586 C CA . GLU C 1 82 ? 190.199 252.281 212.312 1.00 72.34 113 GLU C CA 1
ATOM 7587 C C . GLU C 1 82 ? 190.425 251.013 211.502 1.00 74.46 113 GLU C C 1
ATOM 7588 O O . GLU C 1 82 ? 191.264 250.178 211.851 1.00 74.36 113 GLU C O 1
ATOM 7590 N N . SER C 1 83 ? 189.663 250.877 210.418 1.00 72.82 114 SER C N 1
ATOM 7591 C CA . SER C 1 83 ? 189.744 249.683 209.587 1.00 72.02 114 SER C CA 1
ATOM 7592 C C . SER C 1 83 ? 191.126 249.556 208.958 1.00 71.22 114 SER C C 1
ATOM 7593 O O . SER C 1 83 ? 191.681 250.530 208.442 1.00 71.46 114 SER C O 1
ATOM 7595 N N . THR C 1 84 ? 191.680 248.346 209.002 1.00 69.60 115 THR C N 1
ATOM 7596 C CA . THR C 1 84 ? 193.005 248.091 208.459 1.00 66.50 115 THR C CA 1
ATOM 7597 C C . THR C 1 84 ? 193.096 246.634 208.030 1.00 64.24 115 THR C C 1
ATOM 7598 O O . THR C 1 84 ? 192.352 245.777 208.511 1.00 67.15 115 THR C O 1
ATOM 7600 N N . ASN C 1 85 ? 194.029 246.364 207.116 1.00 63.62 116 ASN C N 1
ATOM 7601 C CA . ASN C 1 85 ? 194.249 245.024 206.584 1.00 65.26 116 ASN C CA 1
ATOM 7602 C C . ASN C 1 85 ? 195.647 244.514 206.916 1.00 61.80 116 ASN C C 1
ATOM 7603 O O . ASN C 1 85 ? 196.241 243.758 206.144 1.00 58.54 116 ASN C O 1
ATOM 7605 N N . ILE C 1 86 ? 196.185 244.924 208.063 1.00 61.32 117 ILE C N 1
ATOM 7606 C CA . ILE C 1 86 ? 197.524 244.531 208.483 1.00 57.38 117 ILE C CA 1
ATOM 7607 C C . ILE C 1 86 ? 197.604 244.663 209.997 1.00 55.71 117 ILE C C 1
ATOM 7608 O O . ILE C 1 86 ? 196.981 245.546 210.592 1.00 57.56 117 ILE C O 1
ATOM 7613 N N . VAL C 1 87 ? 198.358 243.763 210.625 1.00 54.23 118 VAL C N 1
ATOM 7614 C CA . VAL C 1 87 ? 198.578 243.792 212.067 1.00 52.21 118 VAL C CA 1
ATOM 7615 C C . VAL C 1 87 ? 200.079 243.814 212.315 1.00 47.20 118 VAL C C 1
ATOM 7616 O O . VAL C 1 87 ? 200.799 242.910 211.877 1.00 46.78 118 VAL C O 1
ATOM 7620 N N . ILE C 1 88 ? 200.548 244.838 213.020 1.00 48.01 119 ILE C N 1
ATOM 7621 C CA . ILE C 1 88 ? 201.960 245.000 213.345 1.00 47.33 119 ILE C CA 1
ATOM 7622 C C . ILE C 1 88 ? 202.097 244.992 214.859 1.00 44.05 119 ILE C C 1
ATOM 7623 O O . ILE C 1 88 ? 201.396 245.740 215.550 1.00 45.65 119 ILE C O 1
ATOM 7628 N N . ILE C 1 89 ? 202.990 244.147 215.375 1.00 43.23 120 ILE C N 1
ATOM 7629 C CA . ILE C 1 89 ? 203.171 244.042 216.820 1.00 40.75 120 ILE C CA 1
ATOM 7630 C C . ILE C 1 89 ? 204.644 243.798 217.119 1.00 37.40 120 ILE C C 1
ATOM 7631 O O . ILE C 1 89 ? 205.331 243.090 216.386 1.00 42.34 120 ILE C O 1
ATOM 7636 N N . HIS C 1 90 ? 205.133 244.396 218.201 1.00 32.28 121 HIS C N 1
ATOM 7637 C CA . HIS C 1 90 ? 206.547 244.276 218.534 1.00 33.87 121 HIS C CA 1
ATOM 7638 C C . HIS C 1 90 ? 206.914 242.837 218.886 1.00 37.99 121 HIS C C 1
ATOM 7639 O O . HIS C 1 90 ? 206.146 242.111 219.522 1.00 40.48 121 HIS C O 1
ATOM 7646 N N . SER C 1 91 ? 208.112 242.435 218.466 1.00 36.10 122 SER C N 1
ATOM 7647 C CA . SER C 1 91 ? 208.623 241.094 218.725 1.00 31.67 122 SER C CA 1
ATOM 7648 C C . SER C 1 91 ? 210.125 241.105 218.489 1.00 31.53 122 SER C C 1
ATOM 7649 O O . SER C 1 91 ? 210.581 241.568 217.440 1.00 39.96 122 SER C O 1
ATOM 7652 N N . LYS C 1 92 ? 210.887 240.597 219.455 1.00 33.35 123 LYS C N 1
ATOM 7653 C CA . LYS C 1 92 ? 212.345 240.647 219.405 1.00 35.14 123 LYS C CA 1
ATOM 7654 C C . LYS C 1 92 ? 212.915 239.310 219.860 1.00 42.11 123 LYS C C 1
ATOM 7655 O O . LYS C 1 92 ? 212.849 238.975 221.047 1.00 44.79 123 LYS C O 1
ATOM 7661 N N . ARG C 1 93 ? 213.478 238.556 218.914 1.00 47.00 124 ARG C N 1
ATOM 7662 C CA . ARG C 1 93 ? 214.174 237.295 219.182 1.00 42.61 124 ARG C CA 1
ATOM 7663 C C . ARG C 1 93 ? 213.263 236.285 219.883 1.00 40.72 124 ARG C C 1
ATOM 7664 O O . ARG C 1 93 ? 213.552 235.792 220.974 1.00 41.79 124 ARG C O 1
ATOM 7672 N N . LEU C 1 94 ? 212.150 235.974 219.224 1.00 46.02 125 LEU C N 1
ATOM 7673 C CA . LEU C 1 94 ? 211.209 234.969 219.701 1.00 47.64 125 LEU C CA 1
ATOM 7674 C C . LEU C 1 94 ? 210.949 233.973 218.583 1.00 51.07 125 LEU C C 1
ATOM 7675 O O . LEU C 1 94 ? 210.555 234.365 217.479 1.00 48.87 125 LEU C O 1
ATOM 7680 N N . ASN C 1 95 ? 211.165 232.691 218.867 1.00 48.32 126 ASN C N 1
ATOM 7681 C CA . ASN C 1 95 ? 210.878 231.625 217.916 1.00 42.25 126 ASN C CA 1
ATOM 7682 C C . ASN C 1 95 ? 209.448 231.150 218.132 1.00 40.20 126 ASN C C 1
ATOM 7683 O O . ASN C 1 95 ? 209.101 230.696 219.226 1.00 43.79 126 ASN C O 1
ATOM 7688 N N . TYR C 1 96 ? 208.625 231.253 217.097 1.00 38.77 127 TYR C N 1
ATOM 7689 C CA . TYR C 1 96 ? 207.223 230.877 217.180 1.00 43.33 127 TYR C CA 1
ATOM 7690 C C . TYR C 1 96 ? 207.011 229.467 216.639 1.00 51.55 127 TYR C C 1
ATOM 7691 O O . TYR C 1 96 ? 207.868 228.890 215.966 1.00 53.88 127 TYR C O 1
ATOM 7700 N N . THR C 1 97 ? 205.842 228.916 216.946 1.00 51.11 128 THR C N 1
ATOM 7701 C CA . THR C 1 97 ? 205.438 227.599 216.477 1.00 57.92 128 THR C CA 1
ATOM 7702 C C . THR C 1 97 ? 204.313 227.749 215.463 1.00 66.62 128 THR C C 1
ATOM 7703 O O . THR C 1 97 ? 203.423 228.590 215.628 1.00 65.06 128 THR C O 1
ATOM 7705 N N . SER C 1 98 ? 204.359 226.932 214.413 1.00 66.56 129 SER C N 1
ATOM 7706 C CA . SER C 1 98 ? 203.394 227.051 213.330 1.00 64.90 129 SER C CA 1
ATOM 7707 C C . SER C 1 98 ? 201.996 226.685 213.813 1.00 67.06 129 SER C C 1
ATOM 7708 O O . SER C 1 98 ? 201.790 225.631 214.422 1.00 69.91 129 SER C O 1
ATOM 7710 N N . HIS C 1 99 ? 201.036 227.562 213.537 1.00 64.72 130 HIS C N 1
ATOM 7711 C CA . HIS C 1 99 ? 199.628 227.341 213.852 1.00 64.40 130 HIS C CA 1
ATOM 7712 C C . HIS C 1 99 ? 198.858 227.463 212.542 1.00 70.28 130 HIS C C 1
ATOM 7713 O O . HIS C 1 99 ? 198.617 228.574 212.060 1.00 72.62 130 HIS C O 1
ATOM 7715 N N . GLN C 1 100 ? 198.484 226.316 211.969 1.00 67.89 131 GLN C N 1
ATOM 7716 C CA . GLN C 1 100 ? 197.861 226.248 210.647 1.00 64.35 131 GLN C CA 1
ATOM 7717 C C . GLN C 1 100 ? 198.754 226.863 209.574 1.00 65.74 131 GLN C C 1
ATOM 7718 O O . GLN C 1 100 ? 198.268 227.450 208.605 1.00 64.35 131 GLN C O 1
ATOM 7720 N N . GLY C 1 101 ? 200.070 226.729 209.739 1.00 64.61 132 GLY C N 1
ATOM 7721 C CA . GLY C 1 101 ? 201.034 227.228 208.783 1.00 65.46 132 GLY C CA 1
ATOM 7722 C C . GLY C 1 101 ? 201.614 228.590 209.102 1.00 68.97 132 GLY C C 1
ATOM 7723 O O . GLY C 1 101 ? 202.585 228.996 208.451 1.00 68.23 132 GLY C O 1
ATOM 7724 N N . HIS C 1 102 ? 201.060 229.303 210.079 1.00 67.53 133 HIS C N 1
ATOM 7725 C CA . HIS C 1 102 ? 201.497 230.648 210.413 1.00 63.63 133 HIS C CA 1
ATOM 7726 C C . HIS C 1 102 ? 201.976 230.703 211.858 1.00 65.55 133 HIS C C 1
ATOM 7727 O O . HIS C 1 102 ? 201.650 229.839 212.677 1.00 68.59 133 HIS C O 1
ATOM 7734 N N . MET C 1 103 ? 202.763 231.738 212.162 1.00 63.21 134 MET C N 1
ATOM 7735 C CA . MET C 1 103 ? 203.378 231.844 213.483 1.00 59.71 134 MET C CA 1
ATOM 7736 C C . MET C 1 103 ? 202.346 232.122 214.570 1.00 59.42 134 MET C C 1
ATOM 7737 O O . MET C 1 103 ? 202.457 231.596 215.683 1.00 65.57 134 MET C O 1
ATOM 7742 N N . VAL C 1 104 ? 201.340 232.945 214.277 1.00 51.73 135 VAL C N 1
ATOM 7743 C CA . VAL C 1 104 ? 200.322 233.302 215.254 1.00 53.23 135 VAL C CA 1
ATOM 7744 C C . VAL C 1 104 ? 198.951 233.006 214.663 1.00 55.02 135 VAL C C 1
ATOM 7745 O O . VAL C 1 104 ? 198.795 232.823 213.454 1.00 58.94 135 VAL C O 1
ATOM 7749 N N . ALA C 1 105 ? 197.951 232.953 215.539 1.00 50.28 136 ALA C N 1
ATOM 7750 C CA . ALA C 1 105 ? 196.570 232.730 215.139 1.00 48.76 136 ALA C CA 1
ATOM 7751 C C . ALA C 1 105 ? 195.732 233.931 215.545 1.00 52.53 136 ALA C C 1
ATOM 7752 O O . ALA C 1 105 ? 195.943 234.509 216.612 1.00 54.86 136 ALA C O 1
ATOM 7754 N N . LEU C 1 106 ? 194.790 234.315 214.689 1.00 54.56 137 LEU C N 1
ATOM 7755 C CA . LEU C 1 106 ? 193.939 235.470 214.932 1.00 55.24 137 LEU C CA 1
ATOM 7756 C C . LEU C 1 106 ? 192.476 235.068 214.821 1.00 57.35 137 LEU C C 1
ATOM 7757 O O . LEU C 1 106 ? 192.113 234.238 213.982 1.00 61.77 137 LEU C O 1
ATOM 7759 N N . SER C 1 107 ? 191.637 235.664 215.667 1.00 54.72 138 SER C N 1
ATOM 7760 C CA . SER C 1 107 ? 190.215 235.359 215.665 1.00 57.25 138 SER C CA 1
ATOM 7761 C C . SER C 1 107 ? 189.447 236.565 216.181 1.00 56.48 138 SER C C 1
ATOM 7762 O O . SER C 1 107 ? 190.020 237.485 216.769 1.00 57.66 138 SER C O 1
ATOM 7764 N N . GLY C 1 108 ? 188.136 236.555 215.944 1.00 57.76 139 GLY C N 1
ATOM 7765 C CA . GLY C 1 108 ? 187.273 237.625 216.391 1.00 56.77 139 GLY C CA 1
ATOM 7766 C C . GLY C 1 108 ? 186.696 237.369 217.770 1.00 59.30 139 GLY C C 1
ATOM 7767 O O . GLY C 1 108 ? 186.986 236.372 218.430 1.00 63.93 139 GLY C O 1
ATOM 7768 N N . VAL C 1 109 ? 185.858 238.304 218.207 1.00 59.44 140 VAL C N 1
ATOM 7769 C CA . VAL C 1 109 ? 185.201 238.203 219.504 1.00 61.71 140 VAL C CA 1
ATOM 7770 C C . VAL C 1 109 ? 183.719 238.532 219.368 1.00 60.60 140 VAL C C 1
ATOM 7771 O O . VAL C 1 109 ? 182.860 237.701 219.661 1.00 63.38 140 VAL C O 1
ATOM 7775 N N . HIS C 1 113 ? 181.114 236.612 213.128 1.00 90.10 144 HIS C N 1
ATOM 7776 C CA . HIS C 1 113 ? 182.540 236.329 213.240 1.00 90.41 144 HIS C CA 1
ATOM 7777 C C . HIS C 1 113 ? 183.193 236.227 211.863 1.00 89.91 144 HIS C C 1
ATOM 7778 O O . HIS C 1 113 ? 183.377 235.131 211.336 1.00 88.66 144 HIS C O 1
ATOM 7785 N N . PRO C 1 114 ? 183.536 237.374 211.275 1.00 92.61 145 PRO C N 1
ATOM 7786 C CA . PRO C 1 114 ? 184.302 237.372 210.011 1.00 90.78 145 PRO C CA 1
ATOM 7787 C C . PRO C 1 114 ? 185.778 237.080 210.268 1.00 88.63 145 PRO C C 1
ATOM 7788 O O . PRO C 1 114 ? 186.629 237.964 210.374 1.00 88.29 145 PRO C O 1
ATOM 7792 N N . GLN C 1 115 ? 186.091 235.795 210.382 1.00 86.78 146 GLN C N 1
ATOM 7793 C CA . GLN C 1 115 ? 187.432 235.368 210.754 1.00 86.40 146 GLN C CA 1
ATOM 7794 C C . GLN C 1 115 ? 188.442 235.790 209.694 1.00 83.37 146 GLN C C 1
ATOM 7795 O O . GLN C 1 115 ? 188.282 235.429 208.518 1.00 83.55 146 GLN C O 1
ATOM 7797 N N . PRO C 1 116 ? 189.476 236.546 210.053 1.00 80.32 147 PRO C N 1
ATOM 7798 C CA . PRO C 1 116 ? 190.482 236.935 209.061 1.00 78.52 147 PRO C CA 1
ATOM 7799 C C . PRO C 1 116 ? 191.298 235.742 208.595 1.00 74.62 147 PRO C C 1
ATOM 7800 O O . PRO C 1 116 ? 191.500 234.769 209.325 1.00 73.84 147 PRO C O 1
ATOM 7804 N N . VAL C 1 117 ? 191.772 235.829 207.356 1.00 71.85 148 VAL C N 1
ATOM 7805 C CA . VAL C 1 117 ? 192.622 234.808 206.758 1.00 72.34 148 VAL C CA 1
ATOM 7806 C C . VAL C 1 117 ? 194.033 235.372 206.678 1.00 66.64 148 VAL C C 1
ATOM 7807 O O . VAL C 1 117 ? 194.265 236.394 206.022 1.00 66.74 148 VAL C O 1
ATOM 7809 N N . ILE C 1 118 ? 194.974 234.709 207.343 1.00 61.33 149 ILE C N 1
ATOM 7810 C CA . ILE C 1 118 ? 196.353 235.179 207.395 1.00 64.24 149 ILE C CA 1
ATOM 7811 C C . ILE C 1 118 ? 197.035 234.804 206.083 1.00 65.08 149 ILE C C 1
ATOM 7812 O O . ILE C 1 118 ? 197.376 233.641 205.860 1.00 67.57 149 ILE C O 1
ATOM 7817 N N . VAL C 1 119 ? 197.229 235.793 205.209 1.00 63.66 150 VAL C N 1
ATOM 7818 C CA . VAL C 1 119 ? 197.934 235.541 203.958 1.00 64.20 150 VAL C CA 1
ATOM 7819 C C . VAL C 1 119 ? 199.402 235.234 204.225 1.00 65.23 150 VAL C C 1
ATOM 7820 O O . VAL C 1 119 ? 199.973 234.306 203.641 1.00 67.10 150 VAL C O 1
ATOM 7822 N N . ARG C 1 120 ? 200.034 236.001 205.110 1.00 62.67 151 ARG C N 1
ATOM 7823 C CA . ARG C 1 120 ? 201.431 235.772 205.447 1.00 64.61 151 ARG C CA 1
ATOM 7824 C C . ARG C 1 120 ? 201.716 236.377 206.814 1.00 65.69 151 ARG C C 1
ATOM 7825 O O . ARG C 1 120 ? 200.950 237.197 207.327 1.00 66.40 151 ARG C O 1
ATOM 7833 N N . THR C 1 121 ? 202.831 235.948 207.399 1.00 62.95 152 THR C N 1
ATOM 7834 C CA . THR C 1 121 ? 203.319 236.495 208.657 1.00 56.48 152 THR C CA 1
ATOM 7835 C C . THR C 1 121 ? 204.837 236.469 208.618 1.00 56.25 152 THR C C 1
ATOM 7836 O O . THR C 1 121 ? 205.429 235.431 208.309 1.00 57.04 152 THR C O 1
ATOM 7838 N N . GLU C 1 122 ? 205.462 237.604 208.922 1.00 55.13 153 GLU C N 1
ATOM 7839 C CA . GLU C 1 122 ? 206.913 237.706 208.842 1.00 54.85 153 GLU C CA 1
ATOM 7840 C C . GLU C 1 122 ? 207.453 238.530 210.002 1.00 51.23 153 GLU C C 1
ATOM 7841 O O . GLU C 1 122 ? 206.707 239.171 210.747 1.00 52.30 153 GLU C O 1
ATOM 7847 N N . LEU C 1 123 ? 208.776 238.490 210.150 1.00 47.60 154 LEU C N 1
ATOM 7848 C CA . LEU C 1 123 ? 209.499 239.230 211.175 1.00 48.81 154 LEU C CA 1
ATOM 7849 C C . LEU C 1 123 ? 210.404 240.255 210.509 1.00 52.35 154 LEU C C 1
ATOM 7850 O O . LEU C 1 123 ? 211.157 239.917 209.590 1.00 56.70 154 LEU C O 1
ATOM 7855 N N . VAL C 1 124 ? 210.334 241.498 210.973 1.00 51.03 155 VAL C N 1
ATOM 7856 C CA . VAL C 1 124 ? 211.207 242.568 210.503 1.00 48.38 155 VAL C CA 1
ATOM 7857 C C . VAL C 1 124 ? 212.202 242.842 211.624 1.00 48.62 155 VAL C C 1
ATOM 7858 O O . VAL C 1 124 ? 211.853 243.421 212.656 1.00 52.55 155 VAL C O 1
ATOM 7862 N N . GLU C 1 125 ? 213.454 242.425 211.421 1.00 48.15 156 GLU C N 1
ATOM 7863 C CA . GLU C 1 125 ? 214.443 242.502 212.491 1.00 49.00 156 GLU C CA 1
ATOM 7864 C C . GLU C 1 125 ? 214.917 243.929 212.736 1.00 53.91 156 GLU C C 1
ATOM 7865 O O . GLU C 1 125 ? 215.302 244.263 213.862 1.00 54.80 156 GLU C O 1
ATOM 7867 N N . LEU C 1 126 ? 214.913 244.776 211.704 1.00 52.98 157 LEU C N 1
ATOM 7868 C CA . LEU C 1 126 ? 215.399 246.143 211.871 1.00 52.17 157 LEU C CA 1
ATOM 7869 C C . LEU C 1 126 ? 214.515 246.931 212.830 1.00 49.64 157 LEU C C 1
ATOM 7870 O O . LEU C 1 126 ? 215.011 247.568 213.766 1.00 46.75 157 LEU C O 1
ATOM 7875 N N . THR C 1 127 ? 213.204 246.897 212.614 1.00 47.90 158 THR C N 1
ATOM 7876 C CA . THR C 1 127 ? 212.258 247.607 213.461 1.00 48.64 158 THR C CA 1
ATOM 7877 C C . THR C 1 127 ? 211.677 246.731 214.562 1.00 49.28 158 THR C C 1
ATOM 7878 O O . THR C 1 127 ? 210.800 247.194 215.298 1.00 52.85 158 THR C O 1
ATOM 7882 N N . GLU C 1 128 ? 212.140 245.485 214.685 1.00 47.50 159 GLU C N 1
ATOM 7883 C CA . GLU C 1 128 ? 211.684 244.554 215.717 1.00 42.68 159 GLU C CA 1
ATOM 7884 C C . GLU C 1 128 ? 210.164 244.391 215.668 1.00 42.50 159 GLU C C 1
ATOM 7885 O O . GLU C 1 128 ? 209.444 244.683 216.624 1.00 40.81 159 GLU C O 1
ATOM 7891 N N . TYR C 1 129 ? 209.687 243.910 214.526 1.00 43.77 160 TYR C N 1
ATOM 7892 C CA . TYR C 1 129 ? 208.263 243.819 214.253 1.00 44.24 160 TYR C CA 1
ATOM 7893 C C . TYR C 1 129 ? 207.858 242.387 213.928 1.00 48.35 160 TYR C C 1
ATOM 7894 O O . TYR C 1 129 ? 208.683 241.526 213.613 1.00 50.77 160 TYR C O 1
ATOM 7903 N N . LEU C 1 130 ? 206.552 242.158 214.026 1.00 45.54 161 LEU C N 1
ATOM 7904 C CA . LEU C 1 130 ? 205.889 240.936 213.584 1.00 44.65 161 LEU C CA 1
ATOM 7905 C C . LEU C 1 130 ? 204.682 241.421 212.790 1.00 46.90 161 LEU C C 1
ATOM 7906 O O . LEU C 1 130 ? 203.811 242.111 213.339 1.00 44.70 161 LEU C O 1
ATOM 7911 N N . VAL C 1 131 ? 204.664 241.099 211.498 1.00 52.52 162 VAL C N 1
ATOM 7912 C CA . VAL C 1 131 ? 203.673 241.611 210.561 1.00 51.45 162 VAL C CA 1
ATOM 7913 C C . VAL C 1 131 ? 202.787 240.462 210.106 1.00 53.41 162 VAL C C 1
ATOM 7914 O O . VAL C 1 131 ? 203.285 239.428 209.640 1.00 53.96 162 VAL C O 1
ATOM 7918 N N . VAL C 1 132 ? 201.476 240.648 210.238 1.00 54.61 163 VAL C N 1
ATOM 7919 C CA . VAL C 1 132 ? 200.470 239.676 209.833 1.00 54.11 163 VAL C CA 1
ATOM 7920 C C . VAL C 1 132 ? 199.596 240.336 208.777 1.00 56.42 163 VAL C C 1
ATOM 7921 O O . VAL C 1 132 ? 199.037 241.415 209.015 1.00 55.57 163 VAL C O 1
ATOM 7925 N N . HIS C 1 133 ? 199.472 239.692 207.619 1.00 57.83 164 HIS C N 1
ATOM 7926 C CA . HIS C 1 133 ? 198.709 240.228 206.501 1.00 55.99 164 HIS C CA 1
ATOM 7927 C C . HIS C 1 133 ? 197.361 239.523 206.434 1.00 58.12 164 HIS C C 1
ATOM 7928 O O . HIS C 1 133 ? 197.302 238.290 206.406 1.00 62.35 164 HIS C O 1
ATOM 7935 N N . LEU C 1 134 ? 196.287 240.305 206.402 1.00 60.20 165 LEU C N 1
ATOM 7936 C CA . LEU C 1 134 ? 194.929 239.784 206.399 1.00 63.46 165 LEU C CA 1
ATOM 7937 C C . LEU C 1 134 ? 194.301 239.979 205.026 1.00 68.04 165 LEU C C 1
ATOM 7938 O O . LEU C 1 134 ? 194.523 241.001 204.371 1.00 70.71 165 LEU C O 1
ATOM 7943 N N . GLN C 1 135 ? 193.515 238.990 204.597 1.00 69.93 166 GLN C N 1
ATOM 7944 C CA . GLN C 1 135 ? 192.904 239.043 203.274 1.00 72.94 166 GLN C CA 1
ATOM 7945 C C . GLN C 1 135 ? 191.811 240.098 203.175 1.00 73.63 166 GLN C C 1
ATOM 7946 O O . GLN C 1 135 ? 191.488 240.533 202.064 1.00 74.44 166 GLN C O 1
ATOM 7948 N N . GLU C 1 136 ? 191.236 240.518 204.297 1.00 73.36 167 GLU C N 1
ATOM 7949 C CA . GLU C 1 136 ? 190.185 241.522 204.306 1.00 74.44 167 GLU C CA 1
ATOM 7950 C C . GLU C 1 136 ? 190.447 242.518 205.425 1.00 76.78 167 GLU C C 1
ATOM 7951 O O . GLU C 1 136 ? 191.037 242.162 206.452 1.00 78.90 167 GLU C O 1
ATOM 7953 N N . PRO C 1 137 ? 190.032 243.772 205.250 1.00 74.87 168 PRO C N 1
ATOM 7954 C CA . PRO C 1 137 ? 190.217 244.762 206.316 1.00 72.54 168 PRO C CA 1
ATOM 7955 C C . PRO C 1 137 ? 189.410 244.410 207.556 1.00 71.88 168 PRO C C 1
ATOM 7956 O O . PRO C 1 137 ? 188.318 243.842 207.476 1.00 71.42 168 PRO C O 1
ATOM 7960 N N . LEU C 1 138 ? 189.964 244.755 208.715 1.00 71.61 169 LEU C N 1
ATOM 7961 C CA . LEU C 1 138 ? 189.266 244.533 209.974 1.00 69.37 169 LEU C CA 1
ATOM 7962 C C . LEU C 1 138 ? 188.127 245.532 210.134 1.00 72.16 169 LEU C C 1
ATOM 7963 O O . LEU C 1 138 ? 188.239 246.696 209.742 1.00 77.31 169 LEU C O 1
ATOM 7968 N N . VAL C 1 139 ? 187.025 245.069 210.714 1.00 71.94 170 VAL C N 1
ATOM 7969 C CA . VAL C 1 139 ? 185.865 245.924 210.938 1.00 72.48 170 VAL C CA 1
ATOM 7970 C C . VAL C 1 139 ? 186.132 246.819 212.139 1.00 75.28 170 VAL C C 1
ATOM 7971 O O . VAL C 1 139 ? 186.535 246.343 213.207 1.00 77.06 170 VAL C O 1
ATOM 7973 N N . ALA C 1 140 ? 185.916 248.119 211.966 1.00 77.61 171 ALA C N 1
ATOM 7974 C CA . ALA C 1 140 ? 186.101 249.062 213.058 1.00 77.73 171 ALA C CA 1
ATOM 7975 C C . ALA C 1 140 ? 185.039 248.857 214.132 1.00 79.36 171 ALA C C 1
ATOM 7976 O O . ALA C 1 140 ? 183.886 248.524 213.845 1.00 79.64 171 ALA C O 1
ATOM 7978 N N . GLY C 1 141 ? 185.441 249.062 215.384 1.00 77.71 172 GLY C N 1
ATOM 7979 C CA . GLY C 1 141 ? 184.543 248.881 216.505 1.00 76.31 172 GLY C CA 1
ATOM 7980 C C . GLY C 1 141 ? 184.398 247.459 216.993 1.00 76.97 172 GLY C C 1
ATOM 7981 O O . GLY C 1 141 ? 183.533 247.197 217.836 1.00 77.06 172 GLY C O 1
ATOM 7982 N N . ARG C 1 142 ? 185.214 246.533 216.497 1.00 72.95 173 ARG C N 1
ATOM 7983 C CA . ARG C 1 142 ? 185.149 245.133 216.885 1.00 71.24 173 ARG C CA 1
ATOM 7984 C C . ARG C 1 142 ? 186.446 244.725 217.569 1.00 68.92 173 ARG C C 1
ATOM 7985 O O . ARG C 1 142 ? 187.521 245.250 217.263 1.00 68.46 173 ARG C O 1
ATOM 7987 N N . GLN C 1 143 ? 186.336 243.781 218.500 1.00 66.27 174 GLN C N 1
ATOM 7988 C CA . GLN C 1 143 ? 187.474 243.302 219.270 1.00 62.24 174 GLN C CA 1
ATOM 7989 C C . GLN C 1 143 ? 187.964 241.973 218.712 1.00 58.98 174 GLN C C 1
ATOM 7990 O O . GLN C 1 143 ? 187.169 241.153 218.243 1.00 61.08 174 GLN C O 1
ATOM 7996 N N . TYR C 1 144 ? 189.277 241.769 218.764 1.00 57.17 175 TYR C N 1
ATOM 7997 C CA . TYR C 1 144 ? 189.914 240.591 218.200 1.00 55.73 175 TYR C CA 1
ATOM 7998 C C . TYR C 1 144 ? 190.942 240.047 219.180 1.00 53.91 175 TYR C C 1
ATOM 7999 O O . TYR C 1 144 ? 191.490 240.783 220.007 1.00 52.91 175 TYR C O 1
ATOM 8008 N N . GLU C 1 145 ? 191.194 238.745 219.083 1.00 52.56 176 GLU C N 1
ATOM 8009 C CA . GLU C 1 145 ? 192.141 238.056 219.944 1.00 49.45 176 GLU C CA 1
ATOM 8010 C C . GLU C 1 145 ? 193.181 237.338 219.098 1.00 49.91 176 GLU C C 1
ATOM 8011 O O . GLU C 1 145 ? 192.846 236.637 218.137 1.00 56.78 176 GLU C O 1
ATOM 8013 N N . MET C 1 146 ? 194.445 237.507 219.472 1.00 48.19 177 MET C N 1
ATOM 8014 C CA . MET C 1 146 ? 195.572 236.888 218.778 1.00 50.68 177 MET C CA 1
ATOM 8015 C C . MET C 1 146 ? 196.292 235.984 219.773 1.00 50.98 177 MET C C 1
ATOM 8016 O O . MET C 1 146 ? 196.745 236.443 220.826 1.00 48.74 177 MET C O 1
ATOM 8021 N N . ASN C 1 147 ? 196.373 234.700 219.440 1.00 51.60 178 ASN C N 1
ATOM 8022 C CA . ASN C 1 147 ? 197.087 233.722 220.240 1.00 45.40 178 ASN C CA 1
ATOM 8023 C C . ASN C 1 147 ? 198.431 233.388 219.597 1.00 44.32 178 ASN C C 1
ATOM 8024 O O . ASN C 1 147 ? 198.587 233.397 218.371 1.00 49.86 178 ASN C O 1
ATOM 8029 N N . SER C 1 148 ? 199.411 233.093 220.447 1.00 39.47 179 SER C N 1
ATOM 8030 C CA . SER C 1 148 ? 200.734 232.737 219.958 1.00 39.97 179 SER C CA 1
ATOM 8031 C C . SER C 1 148 ? 201.427 231.851 220.982 1.00 38.07 179 SER C C 1
ATOM 8032 O O . SER C 1 148 ? 201.107 231.876 222.173 1.00 38.49 179 SER C O 1
ATOM 8034 N N . GLU C 1 149 ? 202.386 231.068 220.493 1.00 35.54 180 GLU C N 1
ATOM 8035 C CA . GLU C 1 149 ? 203.238 230.235 221.333 1.00 29.39 180 GLU C CA 1
ATOM 8036 C C . GLU C 1 149 ? 204.673 230.442 220.883 1.00 31.15 180 GLU C C 1
ATOM 8037 O O . GLU C 1 149 ? 204.980 230.278 219.699 1.00 36.17 180 GLU C O 1
ATOM 8039 N N . PHE C 1 150 ? 205.549 230.795 221.818 1.00 29.22 181 PHE C N 1
ATOM 8040 C CA . PHE C 1 150 ? 206.889 231.255 221.492 1.00 31.80 181 PHE C CA 1
ATOM 8041 C C . PHE C 1 150 ? 207.912 230.607 222.416 1.00 30.88 181 PHE C C 1
ATOM 8042 O O . PHE C 1 150 ? 207.577 230.018 223.447 1.00 31.78 181 PHE C O 1
ATOM 8050 N N . GLN C 1 151 ? 209.179 230.739 222.031 1.00 36.11 182 GLN C N 1
ATOM 8051 C CA . GLN C 1 151 ? 210.290 230.207 222.812 1.00 35.98 182 GLN C CA 1
ATOM 8052 C C . GLN C 1 151 ? 211.480 231.142 222.666 1.00 39.94 182 GLN C C 1
ATOM 8053 O O . GLN C 1 151 ? 211.991 231.326 221.559 1.00 41.30 182 GLN C O 1
ATOM 8059 N N . GLY C 1 152 ? 211.916 231.728 223.782 1.00 36.90 183 GLY C N 1
ATOM 8060 C CA . GLY C 1 152 ? 213.055 232.604 223.810 1.00 33.49 183 GLY C CA 1
ATOM 8061 C C . GLY C 1 152 ? 214.187 232.057 224.654 1.00 35.79 183 GLY C C 1
ATOM 8062 O O . GLY C 1 152 ? 214.164 230.908 225.112 1.00 43.14 183 GLY C O 1
ATOM 8063 N N . GLU C 1 153 ? 215.179 232.907 224.896 1.00 36.63 184 GLU C N 1
ATOM 8064 C CA . GLU C 1 153 ? 216.380 232.517 225.620 1.00 42.76 184 GLU C CA 1
ATOM 8065 C C . GLU C 1 153 ? 216.526 233.347 226.887 1.00 44.43 184 GLU C C 1
ATOM 8066 O O . GLU C 1 153 ? 216.311 234.563 226.871 1.00 47.59 184 GLU C O 1
ATOM 8072 N N . LEU C 1 154 ? 216.885 232.682 227.986 1.00 44.62 185 LEU C N 1
ATOM 8073 C CA . LEU C 1 154 ? 217.232 233.353 229.240 1.00 40.36 185 LEU C CA 1
ATOM 8074 C C . LEU C 1 154 ? 218.734 233.604 229.226 1.00 43.46 185 LEU C C 1
ATOM 8075 O O . LEU C 1 154 ? 219.525 232.800 229.718 1.00 42.63 185 LEU C O 1
ATOM 8080 N N . ALA C 1 155 ? 219.133 234.737 228.655 1.00 47.03 186 ALA C N 1
ATOM 8081 C CA . ALA C 1 155 ? 220.541 235.059 228.498 1.00 47.64 186 ALA C CA 1
ATOM 8082 C C . ALA C 1 155 ? 221.089 235.708 229.768 1.00 45.86 186 ALA C C 1
ATOM 8083 O O . ALA C 1 155 ? 220.382 235.898 230.760 1.00 43.63 186 ALA C O 1
ATOM 8085 N N . ASP C 1 156 ? 222.373 236.053 229.735 1.00 43.61 187 ASP C N 1
ATOM 8086 C CA . ASP C 1 156 ? 223.036 236.711 230.851 1.00 47.27 187 ASP C CA 1
ATOM 8087 C C . ASP C 1 156 ? 223.012 238.229 230.741 1.00 51.59 187 ASP C C 1
ATOM 8088 O O . ASP C 1 156 ? 223.605 238.907 231.586 1.00 50.97 187 ASP C O 1
ATOM 8090 N N . ASP C 1 157 ? 222.351 238.775 229.723 1.00 50.28 188 ASP C N 1
ATOM 8091 C CA . ASP C 1 157 ? 222.238 240.217 229.550 1.00 50.03 188 ASP C CA 1
ATOM 8092 C C . ASP C 1 157 ? 220.994 240.720 230.270 1.00 49.89 188 ASP C C 1
ATOM 8093 O O . ASP C 1 157 ? 219.913 240.140 230.132 1.00 49.22 188 ASP C O 1
ATOM 8095 N N . LEU C 1 158 ? 221.148 241.806 231.027 1.00 43.99 189 LEU C N 1
ATOM 8096 C CA . LEU C 1 158 ? 220.054 242.335 231.831 1.00 39.40 189 LEU C CA 1
ATOM 8097 C C . LEU C 1 158 ? 219.023 243.039 230.958 1.00 39.81 189 LEU C C 1
ATOM 8098 O O . LEU C 1 158 ? 218.907 244.268 230.990 1.00 45.05 189 LEU C O 1
ATOM 8100 N N . ALA C 1 159 ? 218.270 242.267 230.179 1.00 36.04 190 ALA C N 1
ATOM 8101 C CA . ALA C 1 159 ? 217.257 242.819 229.291 1.00 37.18 190 ALA C CA 1
ATOM 8102 C C . ALA C 1 159 ? 216.124 241.815 229.155 1.00 36.31 190 ALA C C 1
ATOM 8103 O O . ALA C 1 159 ? 216.372 240.632 228.911 1.00 42.33 190 ALA C O 1
ATOM 8105 N N . GLY C 1 160 ? 214.892 242.290 229.305 1.00 34.47 191 GLY C N 1
ATOM 8106 C CA . GLY C 1 160 ? 213.758 241.396 229.219 1.00 33.09 191 GLY C CA 1
ATOM 8107 C C . GLY C 1 160 ? 213.793 240.349 230.316 1.00 37.05 191 GLY C C 1
ATOM 8108 O O . GLY C 1 160 ? 214.155 240.619 231.464 1.00 38.03 191 GLY C O 1
ATOM 8109 N N . PHE C 1 161 ? 213.398 239.130 229.950 1.00 42.92 192 PHE C N 1
ATOM 8110 C CA . PHE C 1 161 ? 213.424 237.983 230.853 1.00 38.71 192 PHE C CA 1
ATOM 8111 C C . PHE C 1 161 ? 214.788 237.312 230.748 1.00 36.45 192 PHE C C 1
ATOM 8112 O O . PHE C 1 161 ? 215.086 236.655 229.746 1.00 37.11 192 PHE C O 1
ATOM 8120 N N . TYR C 1 162 ? 215.621 237.469 231.776 1.00 35.45 193 TYR C N 1
ATOM 8121 C CA . TYR C 1 162 ? 216.969 236.920 231.744 1.00 38.36 193 TYR C CA 1
ATOM 8122 C C . TYR C 1 162 ? 217.292 236.177 233.035 1.00 40.41 193 TYR C C 1
ATOM 8123 O O . TYR C 1 162 ? 216.437 236.046 233.920 1.00 39.69 193 TYR C O 1
ATOM 8132 N N . ARG C 1 163 ? 218.527 235.695 233.152 1.00 42.25 194 ARG C N 1
ATOM 8133 C CA . ARG C 1 163 ? 218.967 234.923 234.301 1.00 42.12 194 ARG C CA 1
ATOM 8134 C C . ARG C 1 163 ? 220.143 235.612 234.980 1.00 44.73 194 ARG C C 1
ATOM 8135 O O . ARG C 1 163 ? 220.959 236.277 234.334 1.00 46.52 194 ARG C O 1
ATOM 8143 N N . SER C 1 164 ? 220.210 235.454 236.298 1.00 49.91 195 SER C N 1
ATOM 8144 C CA . SER C 1 164 ? 221.299 235.970 237.114 1.00 52.81 195 SER C CA 1
ATOM 8145 C C . SER C 1 164 ? 221.927 234.816 237.880 1.00 53.12 195 SER C C 1
ATOM 8146 O O . SER C 1 164 ? 221.225 234.068 238.569 1.00 53.18 195 SER C O 1
ATOM 8148 N N . GLU C 1 165 ? 223.243 234.675 237.762 1.00 54.45 196 GLU C N 1
ATOM 8149 C CA . GLU C 1 165 ? 223.986 233.608 238.417 1.00 54.64 196 GLU C CA 1
ATOM 8150 C C . GLU C 1 165 ? 224.850 234.214 239.513 1.00 61.54 196 GLU C C 1
ATOM 8151 O O . GLU C 1 165 ? 225.639 235.129 239.251 1.00 61.13 196 GLU C O 1
ATOM 8153 N N . TYR C 1 166 ? 224.706 233.701 240.733 1.00 61.54 197 TYR C N 1
ATOM 8154 C CA . TYR C 1 166 ? 225.470 234.200 241.866 1.00 60.08 197 TYR C CA 1
ATOM 8155 C C . TYR C 1 166 ? 226.076 233.026 242.618 1.00 65.14 197 TYR C C 1
ATOM 8156 O O . TYR C 1 166 ? 225.775 231.863 242.344 1.00 66.53 197 TYR C O 1
ATOM 8165 N N . MET C 1 167 ? 226.960 233.344 243.559 1.00 69.09 198 MET C N 1
ATOM 8166 C CA . MET C 1 167 ? 227.647 232.341 244.364 1.00 68.75 198 MET C CA 1
ATOM 8167 C C . MET C 1 167 ? 227.119 232.413 245.791 1.00 70.99 198 MET C C 1
ATOM 8168 O O . MET C 1 167 ? 227.324 233.413 246.487 1.00 72.29 198 MET C O 1
ATOM 8170 N N . GLU C 1 168 ? 226.440 231.355 246.224 1.00 71.71 199 GLU C N 1
ATOM 8171 C CA . GLU C 1 168 ? 225.938 231.242 247.588 1.00 71.68 199 GLU C CA 1
ATOM 8172 C C . GLU C 1 168 ? 226.712 230.135 248.289 1.00 74.55 199 GLU C C 1
ATOM 8173 O O . GLU C 1 168 ? 226.721 228.990 247.823 1.00 75.74 199 GLU C O 1
ATOM 8179 N N . ASN C 1 169 ? 227.359 230.481 249.403 1.00 75.66 200 ASN C N 1
ATOM 8180 C CA . ASN C 1 169 ? 228.249 229.577 250.137 1.00 78.33 200 ASN C CA 1
ATOM 8181 C C . ASN C 1 169 ? 229.325 229.119 249.159 1.00 81.60 200 ASN C C 1
ATOM 8182 O O . ASN C 1 169 ? 230.046 229.978 248.622 1.00 81.72 200 ASN C O 1
ATOM 8184 N N . GLY C 1 170 ? 229.475 227.826 248.894 1.00 79.32 201 GLY C N 1
ATOM 8185 C CA . GLY C 1 170 ? 230.427 227.366 247.903 1.00 78.92 201 GLY C CA 1
ATOM 8186 C C . GLY C 1 170 ? 229.780 226.986 246.587 1.00 79.10 201 GLY C C 1
ATOM 8187 O O . GLY C 1 170 ? 230.473 226.646 245.624 1.00 81.85 201 GLY C O 1
ATOM 8188 N N . VAL C 1 171 ? 228.452 227.044 246.530 1.00 77.30 202 VAL C N 1
ATOM 8189 C CA . VAL C 1 171 ? 227.717 226.602 245.355 1.00 74.71 202 VAL C CA 1
ATOM 8190 C C . VAL C 1 171 ? 227.350 227.806 244.496 1.00 74.70 202 VAL C C 1
ATOM 8191 O O . VAL C 1 171 ? 227.422 228.959 244.927 1.00 75.31 202 VAL C O 1
ATOM 8193 N N . LYS C 1 172 ? 226.957 227.530 243.256 1.00 72.05 203 LYS C N 1
ATOM 8194 C CA . LYS C 1 172 ? 226.508 228.550 242.319 1.00 67.86 203 LYS C CA 1
ATOM 8195 C C . LYS C 1 172 ? 225.021 228.363 242.053 1.00 66.23 203 LYS C C 1
ATOM 8196 O O . LYS C 1 172 ? 224.589 227.274 241.661 1.00 63.72 203 LYS C O 1
ATOM 8198 N N . LYS C 1 173 ? 224.246 229.424 242.263 1.00 67.68 204 LYS C N 1
ATOM 8199 C CA . LYS C 1 173 ? 222.801 229.384 242.116 1.00 64.75 204 LYS C CA 1
ATOM 8200 C C . LYS C 1 173 ? 222.361 230.331 241.007 1.00 57.93 204 LYS C C 1
ATOM 8201 O O . LYS C 1 173 ? 223.057 231.290 240.661 1.00 56.60 204 LYS C O 1
ATOM 8207 N N . VAL C 1 174 ? 221.189 230.038 240.445 1.00 54.32 205 VAL C N 1
ATOM 8208 C CA . VAL C 1 174 ? 220.653 230.749 239.291 1.00 53.57 205 VAL C CA 1
ATOM 8209 C C . VAL C 1 174 ? 219.235 231.201 239.609 1.00 52.57 205 VAL C C 1
ATOM 8210 O O . VAL C 1 174 ? 218.443 230.430 240.162 1.00 51.56 205 VAL C O 1
ATOM 8214 N N . LEU C 1 175 ? 218.918 232.448 239.264 1.00 49.73 206 LEU C N 1
ATOM 8215 C CA . LEU C 1 175 ? 217.573 232.987 239.390 1.00 47.46 206 LEU C CA 1
ATOM 8216 C C . LEU C 1 175 ? 217.144 233.567 238.049 1.00 42.20 206 LEU C C 1
ATOM 8217 O O . LEU C 1 175 ? 217.974 233.892 237.200 1.00 42.30 206 LEU C O 1
ATOM 8219 N N . ALA C 1 176 ? 215.832 233.687 237.860 1.00 37.40 207 ALA C N 1
ATOM 8220 C CA . ALA C 1 176 ? 215.255 234.211 236.624 1.00 37.05 207 ALA C CA 1
ATOM 8221 C C . ALA C 1 176 ? 214.498 235.493 236.944 1.00 38.41 207 ALA C C 1
ATOM 8222 O O . ALA C 1 176 ? 213.489 235.461 237.654 1.00 35.56 207 ALA C O 1
ATOM 8224 N N . THR C 1 177 ? 214.971 236.617 236.407 1.00 43.19 208 THR C N 1
ATOM 8225 C CA . THR C 1 177 ? 214.399 237.922 236.710 1.00 39.36 208 THR C CA 1
ATOM 8226 C C . THR C 1 177 ? 214.221 238.720 235.425 1.00 36.91 208 THR C C 1
ATOM 8227 O O . THR C 1 177 ? 214.802 238.404 234.386 1.00 39.83 208 THR C O 1
ATOM 8231 N N . THR C 1 178 ? 213.413 239.776 235.503 1.00 37.08 209 THR C N 1
ATOM 8232 C CA . THR C 1 178 ? 213.091 240.598 234.345 1.00 36.98 209 THR C CA 1
ATOM 8233 C C . THR C 1 178 ? 213.493 242.047 234.574 1.00 37.38 209 THR C C 1
ATOM 8234 O O . THR C 1 178 ? 213.260 242.609 235.649 1.00 37.00 209 THR C O 1
ATOM 8238 N N . HIS C 1 179 ? 214.096 242.642 233.547 1.00 36.92 210 HIS C N 1
ATOM 8239 C CA . HIS C 1 179 ? 214.361 244.080 233.479 1.00 32.99 210 HIS C CA 1
ATOM 8240 C C . HIS C 1 179 ? 213.873 244.546 232.111 1.00 32.38 210 HIS C C 1
ATOM 8241 O O . HIS C 1 179 ? 214.628 244.528 231.136 1.00 36.27 210 HIS C O 1
ATOM 8248 N N . MET C 1 180 ? 212.609 244.964 232.040 1.00 30.66 211 MET C N 1
ATOM 8249 C CA . MET C 1 180 ? 211.958 245.281 230.776 1.00 30.00 211 MET C CA 1
ATOM 8250 C C . MET C 1 180 ? 211.721 246.777 230.595 1.00 31.97 211 MET C C 1
ATOM 8251 O O . MET C 1 180 ? 210.773 247.172 229.910 1.00 32.36 211 MET C O 1
ATOM 8256 N N . GLN C 1 181 ? 212.564 247.617 231.190 1.00 36.32 212 GLN C N 1
ATOM 8257 C CA . GLN C 1 181 ? 212.391 249.055 231.055 1.00 31.52 212 GLN C CA 1
ATOM 8258 C C . GLN C 1 181 ? 212.653 249.490 229.618 1.00 40.84 212 GLN C C 1
ATOM 8259 O O . GLN C 1 181 ? 213.402 248.845 228.878 1.00 42.08 212 GLN C O 1
ATOM 8265 N N . ALA C 1 182 ? 212.009 250.594 229.231 1.00 39.62 213 ALA C N 1
ATOM 8266 C CA . ALA C 1 182 ? 212.089 251.170 227.893 1.00 28.59 213 ALA C CA 1
ATOM 8267 C C . ALA C 1 182 ? 211.422 250.264 226.866 1.00 31.12 213 ALA C C 1
ATOM 8268 O O . ALA C 1 182 ? 210.191 250.202 226.797 1.00 32.41 213 ALA C O 1
ATOM 8270 N N . THR C 1 183 ? 212.217 249.563 226.064 1.00 34.42 214 THR C N 1
ATOM 8271 C CA . THR C 1 183 ? 211.716 248.814 224.915 1.00 34.15 214 THR C CA 1
ATOM 8272 C C . THR C 1 183 ? 212.225 247.379 224.940 1.00 37.34 214 THR C C 1
ATOM 8273 O O . THR C 1 183 ? 212.714 246.848 223.941 1.00 39.15 214 THR C O 1
ATOM 8277 N N . GLU C 1 184 ? 212.112 246.723 226.096 1.00 39.02 215 GLU C N 1
ATOM 8278 C CA . GLU C 1 184 ? 212.602 245.360 226.255 1.00 33.01 215 GLU C CA 1
ATOM 8279 C C . GLU C 1 184 ? 211.532 244.365 226.682 1.00 31.48 215 GLU C C 1
ATOM 8280 O O . GLU C 1 184 ? 211.861 243.201 226.931 1.00 33.42 215 GLU C O 1
ATOM 8286 N N . ALA C 1 185 ? 210.269 244.780 226.781 1.00 30.84 216 ALA C N 1
ATOM 8287 C CA . ALA C 1 185 ? 209.191 243.828 227.018 1.00 25.26 216 ALA C CA 1
ATOM 8288 C C . ALA C 1 185 ? 208.851 243.023 225.773 1.00 32.99 216 ALA C C 1
ATOM 8289 O O . ALA C 1 185 ? 208.291 241.928 225.890 1.00 36.31 216 ALA C O 1
ATOM 8291 N N . ARG C 1 186 ? 209.170 243.547 224.587 1.00 36.11 217 ARG C N 1
ATOM 8292 C CA . ARG C 1 186 ? 209.011 242.797 223.348 1.00 33.28 217 ARG C CA 1
ATOM 8293 C C . ARG C 1 186 ? 209.958 241.608 223.276 1.00 36.16 217 ARG C C 1
ATOM 8294 O O . ARG C 1 186 ? 209.687 240.655 222.538 1.00 35.61 217 ARG C O 1
ATOM 8302 N N . LYS C 1 187 ? 211.062 241.650 224.024 1.00 32.31 218 LYS C N 1
ATOM 8303 C CA . LYS C 1 187 ? 212.027 240.560 224.032 1.00 32.41 218 LYS C CA 1
ATOM 8304 C C . LYS C 1 187 ? 211.499 239.326 224.754 1.00 36.22 218 LYS C C 1
ATOM 8305 O O . LYS C 1 187 ? 212.044 238.233 224.569 1.00 40.72 218 LYS C O 1
ATOM 8311 N N . SER C 1 188 ? 210.453 239.472 225.563 1.00 34.56 219 SER C N 1
ATOM 8312 C CA . SER C 1 188 ? 209.895 238.375 226.343 1.00 35.09 219 SER C CA 1
ATOM 8313 C C . SER C 1 188 ? 208.601 237.818 225.773 1.00 31.76 219 SER C C 1
ATOM 8314 O O . SER C 1 188 ? 208.392 236.605 225.814 1.00 36.19 219 SER C O 1
ATOM 8317 N N . PHE C 1 189 ? 207.720 238.668 225.251 1.00 32.88 220 PHE C N 1
ATOM 8318 C CA . PHE C 1 189 ? 206.486 238.209 224.630 1.00 31.44 220 PHE C CA 1
ATOM 8319 C C . PHE C 1 189 ? 206.005 239.284 223.671 1.00 35.62 220 PHE C C 1
ATOM 8320 O O . PHE C 1 189 ? 206.266 240.470 223.898 1.00 34.63 220 PHE C O 1
ATOM 8328 N N . PRO C 1 190 ? 205.316 238.910 222.591 1.00 38.50 221 PRO C N 1
ATOM 8329 C CA . PRO C 1 190 ? 204.826 239.919 221.641 1.00 33.78 221 PRO C CA 1
ATOM 8330 C C . PRO C 1 190 ? 203.785 240.825 222.283 1.00 31.73 221 PRO C C 1
ATOM 8331 O O . PRO C 1 190 ? 202.829 240.357 222.904 1.00 32.94 221 PRO C O 1
ATOM 8335 N N . CYS C 1 191 ? 203.976 242.131 222.120 1.00 32.38 222 CYS C N 1
ATOM 8336 C CA . CYS C 1 191 ? 203.082 243.121 222.706 1.00 30.64 222 CYS C CA 1
ATOM 8337 C C . CYS C 1 191 ? 203.255 244.435 221.960 1.00 30.58 222 CYS C C 1
ATOM 8338 O O . CYS C 1 191 ? 204.208 244.623 221.202 1.00 32.56 222 CYS C O 1
ATOM 8341 N N . PHE C 1 192 ? 202.308 245.343 222.181 1.00 32.87 223 PHE C N 1
ATOM 8342 C CA . PHE C 1 192 ? 202.417 246.721 221.706 1.00 30.48 223 PHE C CA 1
ATOM 8343 C C . PHE C 1 192 ? 203.277 247.479 222.711 1.00 27.13 223 PHE C C 1
ATOM 8344 O O . PHE C 1 192 ? 202.780 248.093 223.654 1.00 26.59 223 PHE C O 1
ATOM 8352 N N . ASP C 1 193 ? 204.592 247.435 222.501 1.00 24.17 224 ASP C N 1
ATOM 8353 C CA . ASP C 1 193 ? 205.559 247.888 223.502 1.00 23.89 224 ASP C CA 1
ATOM 8354 C C . ASP C 1 193 ? 205.802 249.393 223.368 1.00 26.84 224 ASP C C 1
ATOM 8355 O O . ASP C 1 193 ? 206.867 249.859 222.960 1.00 27.26 224 ASP C O 1
ATOM 8360 N N . GLU C 1 194 ? 204.776 250.161 223.735 1.00 27.50 225 GLU C N 1
ATOM 8361 C CA . GLU C 1 194 ? 204.873 251.611 223.823 1.00 24.75 225 GLU C CA 1
ATOM 8362 C C . GLU C 1 194 ? 204.203 252.070 225.111 1.00 27.37 225 GLU C C 1
ATOM 8363 O O . GLU C 1 194 ? 203.187 251.490 225.521 1.00 29.16 225 GLU C O 1
ATOM 8369 N N . PRO C 1 195 ? 204.749 253.096 225.771 1.00 25.24 226 PRO C N 1
ATOM 8370 C CA . PRO C 1 195 ? 204.171 253.534 227.053 1.00 20.25 226 PRO C CA 1
ATOM 8371 C C . PRO C 1 195 ? 202.732 254.006 226.952 1.00 22.30 226 PRO C C 1
ATOM 8372 O O . PRO C 1 195 ? 201.964 253.821 227.904 1.00 25.01 226 PRO C O 1
ATOM 8376 N N . ALA C 1 196 ? 202.339 254.613 225.831 1.00 27.15 227 ALA C N 1
ATOM 8377 C CA . ALA C 1 196 ? 200.965 255.076 225.681 1.00 25.40 227 ALA C CA 1
ATOM 8378 C C . ALA C 1 196 ? 199.982 253.928 225.499 1.00 29.80 227 ALA C C 1
ATOM 8379 O O . ALA C 1 196 ? 198.775 254.131 225.669 1.00 35.96 227 ALA C O 1
ATOM 8381 N N . MET C 1 197 ? 200.463 252.736 225.156 1.00 31.35 228 MET C N 1
ATOM 8382 C CA . MET C 1 197 ? 199.617 251.554 225.034 1.00 32.12 228 MET C CA 1
ATOM 8383 C C . MET C 1 197 ? 199.474 250.923 226.415 1.00 37.03 228 MET C C 1
ATOM 8384 O O . MET C 1 197 ? 200.419 250.317 226.929 1.00 36.46 228 MET C O 1
ATOM 8389 N N . LYS C 1 198 ? 198.295 251.067 227.015 1.00 34.62 229 LYS C N 1
ATOM 8390 C CA . LYS C 1 198 ? 198.039 250.602 228.372 1.00 30.47 229 LYS C CA 1
ATOM 8391 C C . LYS C 1 198 ? 196.959 249.532 228.359 1.00 36.06 229 LYS C C 1
ATOM 8392 O O . LYS C 1 198 ? 195.938 249.681 227.680 1.00 40.01 229 LYS C O 1
ATOM 8398 N N . ALA C 1 199 ? 197.184 248.461 229.116 1.00 36.51 230 ALA C N 1
ATOM 8399 C CA . ALA C 1 199 ? 196.270 247.330 229.147 1.00 34.83 230 ALA C CA 1
ATOM 8400 C C . ALA C 1 199 ? 196.421 246.601 230.473 1.00 34.85 230 ALA C C 1
ATOM 8401 O O . ALA C 1 199 ? 197.396 246.797 231.203 1.00 31.75 230 ALA C O 1
ATOM 8403 N N . THR C 1 200 ? 195.437 245.760 230.782 1.00 33.08 231 THR C N 1
ATOM 8404 C CA . THR C 1 200 ? 195.511 244.890 231.947 1.00 28.31 231 THR C CA 1
ATOM 8405 C C . THR C 1 200 ? 196.293 243.628 231.598 1.00 30.89 231 THR C C 1
ATOM 8406 O O . THR C 1 200 ? 196.419 243.262 230.429 1.00 32.25 231 THR C O 1
ATOM 8408 N N . PHE C 1 201 ? 196.830 242.966 232.622 1.00 31.82 232 PHE C N 1
ATOM 8409 C CA . PHE C 1 201 ? 197.667 241.790 232.419 1.00 31.63 232 PHE C CA 1
ATOM 8410 C C . PHE C 1 201 ? 197.264 240.667 233.365 1.00 34.30 232 PHE C C 1
ATOM 8411 O O . PHE C 1 201 ? 196.958 240.910 234.536 1.00 33.99 232 PHE C O 1
ATOM 8419 N N . ASN C 1 202 ? 197.270 239.436 232.848 1.00 36.70 233 ASN C N 1
ATOM 8420 C CA . ASN C 1 202 ? 197.052 238.224 233.635 1.00 29.26 233 ASN C CA 1
ATOM 8421 C C . ASN C 1 202 ? 198.282 237.338 233.481 1.00 31.06 233 ASN C C 1
ATOM 8422 O O . ASN C 1 202 ? 198.508 236.766 232.409 1.00 33.82 233 ASN C O 1
ATOM 8427 N N . ILE C 1 203 ? 199.059 237.207 234.553 1.00 29.64 234 ILE C N 1
ATOM 8428 C CA . ILE C 1 203 ? 200.358 236.543 234.515 1.00 29.77 234 ILE C CA 1
ATOM 8429 C C . ILE C 1 203 ? 200.241 235.154 235.126 1.00 33.41 234 ILE C C 1
ATOM 8430 O O . ILE C 1 203 ? 199.588 234.967 236.160 1.00 37.13 234 ILE C O 1
ATOM 8435 N N . THR C 1 204 ? 200.865 234.173 234.474 1.00 30.64 235 THR C N 1
ATOM 8436 C CA . THR C 1 204 ? 200.967 232.818 234.997 1.00 28.06 235 THR C CA 1
ATOM 8437 C C . THR C 1 204 ? 202.401 232.341 234.830 1.00 29.95 235 THR C C 1
ATOM 8438 O O . THR C 1 204 ? 203.018 232.585 233.789 1.00 33.63 235 THR C O 1
ATOM 8440 N N . ILE C 1 205 ? 202.930 231.669 235.850 1.00 32.65 236 ILE C N 1
ATOM 8441 C CA . ILE C 1 205 ? 204.309 231.197 235.860 1.00 36.12 236 ILE C CA 1
ATOM 8442 C C . ILE C 1 205 ? 204.312 229.707 236.171 1.00 41.43 236 ILE C C 1
ATOM 8443 O O . ILE C 1 205 ? 203.511 229.232 236.982 1.00 42.13 236 ILE C O 1
ATOM 8448 N N . ILE C 1 206 ? 205.195 228.968 235.508 1.00 39.82 237 ILE C N 1
ATOM 8449 C CA . ILE C 1 206 ? 205.418 227.554 235.792 1.00 43.96 237 ILE C CA 1
ATOM 8450 C C . ILE C 1 206 ? 206.856 227.403 236.266 1.00 46.58 237 ILE C C 1
ATOM 8451 O O . ILE C 1 206 ? 207.796 227.683 235.513 1.00 49.12 237 ILE C O 1
ATOM 8456 N N . HIS C 1 207 ? 207.030 226.961 237.505 1.00 48.59 238 HIS C N 1
ATOM 8457 C CA . HIS C 1 207 ? 208.335 226.968 238.149 1.00 49.43 238 HIS C CA 1
ATOM 8458 C C . HIS C 1 207 ? 208.515 225.704 238.973 1.00 55.37 238 HIS C C 1
ATOM 8459 O O . HIS C 1 207 ? 207.533 225.080 239.385 1.00 54.28 238 HIS C O 1
ATOM 8466 N N . PRO C 1 208 ? 209.759 225.306 239.238 1.00 56.60 239 PRO C N 1
ATOM 8467 C CA . PRO C 1 208 ? 209.993 224.136 240.092 1.00 53.83 239 PRO C CA 1
ATOM 8468 C C . PRO C 1 208 ? 209.461 224.351 241.502 1.00 53.49 239 PRO C C 1
ATOM 8469 O O . PRO C 1 208 ? 209.337 225.477 241.988 1.00 54.18 239 PRO C O 1
ATOM 8473 N N . ASN C 1 209 ? 209.132 223.233 242.158 1.00 58.42 240 ASN C N 1
ATOM 8474 C CA . ASN C 1 209 ? 208.567 223.292 243.504 1.00 57.71 240 ASN C CA 1
ATOM 8475 C C . ASN C 1 209 ? 209.542 223.891 244.509 1.00 55.46 240 ASN C C 1
ATOM 8476 O O . ASN C 1 209 ? 209.117 224.446 245.529 1.00 52.74 240 ASN C O 1
ATOM 8481 N N . ASN C 1 210 ? 210.845 223.794 244.245 1.00 53.32 241 ASN C N 1
ATOM 8482 C CA . ASN C 1 210 ? 211.847 224.302 245.172 1.00 50.85 241 ASN C CA 1
ATOM 8483 C C . ASN C 1 210 ? 212.014 225.814 245.104 1.00 57.94 241 ASN C C 1
ATOM 8484 O O . ASN C 1 210 ? 212.765 226.373 245.910 1.00 57.65 241 ASN C O 1
ATOM 8486 N N . LEU C 1 211 ? 211.343 226.485 244.172 1.00 54.97 242 LEU C N 1
ATOM 8487 C CA . LEU C 1 211 ? 211.481 227.919 243.973 1.00 47.02 242 LEU C CA 1
ATOM 8488 C C . LEU C 1 211 ? 210.166 228.624 244.282 1.00 45.09 242 LEU C C 1
ATOM 8489 O O . LEU C 1 211 ? 209.113 227.998 244.429 1.00 43.90 242 LEU C O 1
ATOM 8494 N N . VAL C 1 212 ? 210.243 229.949 244.381 1.00 44.16 243 VAL C N 1
ATOM 8495 C CA . VAL C 1 212 ? 209.083 230.800 244.603 1.00 44.67 243 VAL C CA 1
ATOM 8496 C C . VAL C 1 212 ? 209.061 231.871 243.520 1.00 41.29 243 VAL C C 1
ATOM 8497 O O . VAL C 1 212 ? 210.104 232.269 242.987 1.00 38.06 243 VAL C O 1
ATOM 8501 N N . ALA C 1 213 ? 207.854 232.329 243.187 1.00 35.81 244 ALA C N 1
ATOM 8502 C CA . ALA C 1 213 ? 207.628 233.263 242.093 1.00 36.16 244 ALA C CA 1
ATOM 8503 C C . ALA C 1 213 ? 206.961 234.529 242.613 1.00 38.06 244 ALA C C 1
ATOM 8504 O O . ALA C 1 213 ? 205.995 234.460 243.380 1.00 35.78 244 ALA C O 1
ATOM 8506 N N . LEU C 1 214 ? 207.474 235.679 242.181 1.00 35.22 245 LEU C N 1
ATOM 8507 C CA . LEU C 1 214 ? 206.953 236.988 242.542 1.00 32.55 245 LEU C CA 1
ATOM 8508 C C . LEU C 1 214 ? 206.558 237.745 241.281 1.00 30.36 245 LEU C C 1
ATOM 8509 O O . LEU C 1 214 ? 207.190 237.604 240.230 1.00 35.58 245 LEU C O 1
ATOM 8514 N N . SER C 1 215 ? 205.517 238.564 241.399 1.00 25.46 246 SER C N 1
ATOM 8515 C CA . SER C 1 215 ? 205.029 239.365 240.284 1.00 28.41 246 SER C CA 1
ATOM 8516 C C . SER C 1 215 ? 204.550 240.708 240.825 1.00 28.93 246 SER C C 1
ATOM 8517 O O . SER C 1 215 ? 204.823 241.069 241.974 1.00 33.28 246 SER C O 1
ATOM 8520 N N . ASN C 1 216 ? 203.835 241.458 239.984 1.00 27.56 247 ASN C N 1
ATOM 8521 C CA . ASN C 1 216 ? 203.344 242.772 240.388 1.00 25.18 247 ASN C CA 1
ATOM 8522 C C . ASN C 1 216 ? 202.216 242.672 241.406 1.00 27.70 247 ASN C C 1
ATOM 8523 O O . ASN C 1 216 ? 202.107 243.527 242.291 1.00 28.61 247 ASN C O 1
ATOM 8528 N N . MET C 1 217 ? 201.370 241.653 241.298 1.00 31.16 248 MET C N 1
ATOM 8529 C CA . MET C 1 217 ? 200.177 241.519 242.120 1.00 27.75 248 MET C CA 1
ATOM 8530 C C . MET C 1 217 ? 200.295 240.302 243.032 1.00 29.14 248 MET C C 1
ATOM 8531 O O . MET C 1 217 ? 201.253 239.528 242.962 1.00 30.14 248 MET C O 1
ATOM 8536 N N . LEU C 1 218 ? 199.301 240.146 243.902 1.00 31.49 249 LEU C N 1
ATOM 8537 C CA . LEU C 1 218 ? 199.248 238.993 244.783 1.00 33.65 249 LEU C CA 1
ATOM 8538 C C . LEU C 1 218 ? 198.824 237.744 244.010 1.00 31.27 249 LEU C C 1
ATOM 8539 O O . LEU C 1 218 ? 198.033 237.827 243.067 1.00 35.39 249 LEU C O 1
ATOM 8544 N N . PRO C 1 219 ? 199.342 236.576 244.387 1.00 35.45 250 PRO C N 1
ATOM 8545 C CA . PRO C 1 219 ? 198.866 235.330 243.778 1.00 35.35 250 PRO C CA 1
ATOM 8546 C C . PRO C 1 219 ? 197.398 235.087 244.095 1.00 35.91 250 PRO C C 1
ATOM 8547 O O . PRO C 1 219 ? 196.891 235.485 245.145 1.00 40.41 250 PRO C O 1
ATOM 8551 N N . ARG C 1 220 ? 196.711 234.427 243.162 1.00 35.37 251 ARG C N 1
ATOM 8552 C CA . ARG C 1 220 ? 195.294 234.131 243.342 1.00 40.78 251 ARG C CA 1
ATOM 8553 C C . ARG C 1 220 ? 195.038 233.041 244.375 1.00 46.85 251 ARG C C 1
ATOM 8554 O O . ARG C 1 220 ? 193.891 232.881 244.806 1.00 46.23 251 ARG C O 1
ATOM 8562 N N . GLY C 1 221 ? 196.063 232.298 244.782 1.00 43.88 252 GLY C N 1
ATOM 8563 C CA . GLY C 1 221 ? 195.903 231.255 245.766 1.00 44.40 252 GLY C CA 1
ATOM 8564 C C . GLY C 1 221 ? 197.115 230.352 245.849 1.00 51.50 252 GLY C C 1
ATOM 8565 O O . GLY C 1 221 ? 198.215 230.706 245.413 1.00 51.32 252 GLY C O 1
ATOM 8566 N N . PRO C 1 222 ? 196.938 229.165 246.428 1.00 54.19 253 PRO C N 1
ATOM 8567 C CA . PRO C 1 222 ? 198.052 228.214 246.518 1.00 52.88 253 PRO C CA 1
ATOM 8568 C C . PRO C 1 222 ? 198.526 227.779 245.139 1.00 52.14 253 PRO C C 1
ATOM 8569 O O . PRO C 1 222 ? 197.746 227.675 244.191 1.00 49.04 253 PRO C O 1
ATOM 8573 N N . SER C 1 223 ? 199.828 227.521 245.040 1.00 48.10 254 SER C N 1
ATOM 8574 C CA . SER C 1 223 ? 200.452 227.125 243.779 1.00 50.25 254 SER C CA 1
ATOM 8575 C C . SER C 1 223 ? 200.297 225.619 243.615 1.00 53.07 254 SER C C 1
ATOM 8576 O O . SER C 1 223 ? 200.967 224.835 244.291 1.00 55.83 254 SER C O 1
ATOM 8578 N N . VAL C 1 224 ? 199.414 225.212 242.709 1.00 54.82 255 VAL C N 1
ATOM 8579 C CA . VAL C 1 224 ? 199.194 223.799 242.432 1.00 56.06 255 VAL C CA 1
ATOM 8580 C C . VAL C 1 224 ? 199.135 223.564 240.930 1.00 55.54 255 VAL C C 1
ATOM 8581 O O . VAL C 1 224 ? 198.200 224.002 240.262 1.00 55.47 255 VAL C O 1
ATOM 8583 N N . THR C 1 231 ? 206.896 217.756 239.786 1.00 51.65 262 THR C N 1
ATOM 8584 C CA . THR C 1 231 ? 208.147 218.469 240.017 1.00 58.31 262 THR C CA 1
ATOM 8585 C C . THR C 1 231 ? 208.034 219.930 239.590 1.00 62.52 262 THR C C 1
ATOM 8586 O O . THR C 1 231 ? 208.986 220.701 239.720 1.00 58.82 262 THR C O 1
ATOM 8588 N N . TRP C 1 232 ? 206.862 220.303 239.080 1.00 60.42 263 TRP C N 1
ATOM 8589 C CA . TRP C 1 232 ? 206.590 221.658 238.624 1.00 54.39 263 TRP C CA 1
ATOM 8590 C C . TRP C 1 232 ? 205.270 222.137 239.209 1.00 55.99 263 TRP C C 1
ATOM 8591 O O . TRP C 1 232 ? 204.324 221.357 239.351 1.00 56.40 263 TRP C O 1
ATOM 8602 N N . LYS C 1 233 ? 205.212 223.423 239.545 1.00 57.28 264 LYS C N 1
ATOM 8603 C CA . LYS C 1 233 ? 204.027 224.053 240.098 1.00 55.80 264 LYS C CA 1
ATOM 8604 C C . LYS C 1 233 ? 203.663 225.276 239.268 1.00 49.66 264 LYS C C 1
ATOM 8605 O O . LYS C 1 233 ? 204.522 225.897 238.629 1.00 49.08 264 LYS C O 1
ATOM 8607 N N . VAL C 1 234 ? 202.378 225.615 239.289 1.00 45.66 265 VAL C N 1
ATOM 8608 C CA . VAL C 1 234 ? 201.824 226.708 238.499 1.00 46.55 265 VAL C CA 1
ATOM 8609 C C . VAL C 1 234 ? 201.323 227.779 239.456 1.00 45.67 265 VAL C C 1
ATOM 8610 O O . VAL C 1 234 ? 200.469 227.507 240.309 1.00 41.34 265 VAL C O 1
ATOM 8614 N N . THR C 1 235 ? 201.844 228.993 239.308 1.00 42.61 266 THR C N 1
ATOM 8615 C CA . THR C 1 235 ? 201.451 230.133 240.121 1.00 40.55 266 THR C CA 1
ATOM 8616 C C . THR C 1 235 ? 200.720 231.142 239.247 1.00 36.87 266 THR C C 1
ATOM 8617 O O . THR C 1 235 ? 201.251 231.588 238.225 1.00 38.06 266 THR C O 1
ATOM 8621 N N . GLU C 1 236 ? 199.506 231.499 239.652 1.00 36.36 267 GLU C N 1
ATOM 8622 C CA . GLU C 1 236 ? 198.704 232.489 238.955 1.00 32.13 267 GLU C CA 1
ATOM 8623 C C . GLU C 1 236 ? 198.553 233.720 239.834 1.00 34.17 267 GLU C C 1
ATOM 8624 O O . GLU C 1 236 ? 198.436 233.618 241.058 1.00 39.50 267 GLU C O 1
ATOM 8626 N N . PHE C 1 237 ? 198.558 234.887 239.198 1.00 32.00 268 PHE C N 1
ATOM 8627 C CA . PHE C 1 237 ? 198.498 236.158 239.899 1.00 30.24 268 PHE C CA 1
ATOM 8628 C C . PHE C 1 237 ? 197.235 236.908 239.502 1.00 34.70 268 PHE C C 1
ATOM 8629 O O . PHE C 1 237 ? 196.671 236.693 238.426 1.00 37.48 268 PHE C O 1
ATOM 8637 N N . GLU C 1 238 ? 196.795 237.793 240.391 1.00 32.71 269 GLU C N 1
ATOM 8638 C CA . GLU C 1 238 ? 195.603 238.582 240.131 1.00 35.09 269 GLU C CA 1
ATOM 8639 C C . GLU C 1 238 ? 195.848 239.555 238.980 1.00 37.77 269 GLU C C 1
ATOM 8640 O O . GLU C 1 238 ? 196.986 239.854 238.610 1.00 41.85 269 GLU C O 1
ATOM 8642 N N . THR C 1 239 ? 194.753 240.043 238.405 1.00 36.47 270 THR C N 1
ATOM 8643 C CA . THR C 1 239 ? 194.845 240.943 237.265 1.00 35.25 270 THR C CA 1
ATOM 8644 C C . THR C 1 239 ? 195.423 242.288 237.691 1.00 31.08 270 THR C C 1
ATOM 8645 O O . THR C 1 239 ? 194.987 242.881 238.682 1.00 32.63 270 THR C O 1
ATOM 8649 N N . THR C 1 240 ? 196.418 242.762 236.944 1.00 29.30 271 THR C N 1
ATOM 8650 C CA . THR C 1 240 ? 197.014 244.056 237.222 1.00 26.97 271 THR C CA 1
ATOM 8651 C C . THR C 1 240 ? 196.048 245.171 236.831 1.00 27.68 271 THR C C 1
ATOM 8652 O O . THR C 1 240 ? 195.136 244.963 236.029 1.00 30.44 271 THR C O 1
ATOM 8656 N N . PRO C 1 241 ? 196.221 246.368 237.396 1.00 28.58 272 PRO C N 1
ATOM 8657 C CA . PRO C 1 241 ? 195.453 247.521 236.905 1.00 30.24 272 PRO C CA 1
ATOM 8658 C C . PRO C 1 241 ? 195.932 247.969 235.533 1.00 25.37 272 PRO C C 1
ATOM 8659 O O . PRO C 1 241 ? 196.819 247.342 234.945 1.00 25.67 272 PRO C O 1
ATOM 8663 N N . ILE C 1 242 ? 195.351 249.045 235.010 1.00 22.14 273 ILE C N 1
ATOM 8664 C CA . ILE C 1 242 ? 195.783 249.581 233.724 1.00 25.50 273 ILE C CA 1
ATOM 8665 C C . ILE C 1 242 ? 197.176 250.178 233.884 1.00 24.50 273 ILE C C 1
ATOM 8666 O O . ILE C 1 242 ? 197.371 251.147 234.626 1.00 25.02 273 ILE C O 1
ATOM 8671 N N . MET C 1 243 ? 198.151 249.603 233.184 1.00 24.69 274 MET C N 1
ATOM 8672 C CA . MET C 1 243 ? 199.543 250.002 233.331 1.00 20.71 274 MET C CA 1
ATOM 8673 C C . MET C 1 243 ? 200.255 249.827 231.996 1.00 22.23 274 MET C C 1
ATOM 8674 O O . MET C 1 243 ? 199.656 249.427 230.995 1.00 25.59 274 MET C O 1
ATOM 8679 N N . SER C 1 244 ? 201.549 250.132 231.992 1.00 23.77 275 SER C N 1
ATOM 8680 C CA . SER C 1 244 ? 202.384 250.043 230.805 1.00 23.13 275 SER C CA 1
ATOM 8681 C C . SER C 1 244 ? 203.204 248.759 230.820 1.00 22.32 275 SER C C 1
ATOM 8682 O O . SER C 1 244 ? 203.386 248.120 231.858 1.00 24.99 275 SER C O 1
ATOM 8685 N N . THR C 1 245 ? 203.706 248.390 229.639 1.00 23.17 276 THR C N 1
ATOM 8686 C CA . THR C 1 245 ? 204.435 247.132 229.504 1.00 21.98 276 THR C CA 1
ATOM 8687 C C . THR C 1 245 ? 205.794 247.190 230.191 1.00 19.66 276 THR C C 1
ATOM 8688 O O . THR C 1 245 ? 206.259 246.183 230.736 1.00 25.12 276 THR C O 1
ATOM 8692 N N . TYR C 1 246 ? 206.449 248.352 230.179 1.00 19.07 277 TYR C N 1
ATOM 8693 C CA . TYR C 1 246 ? 207.794 248.435 230.738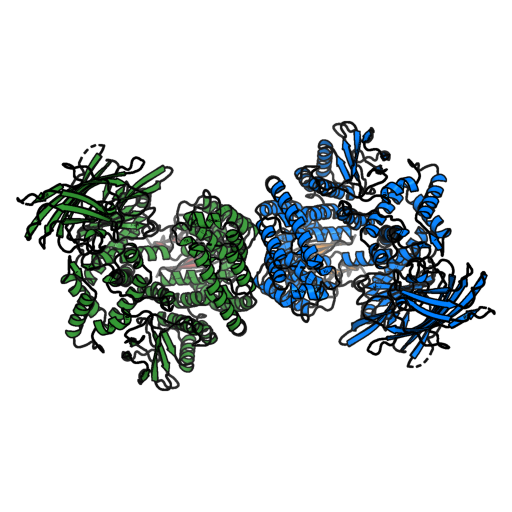 1.00 21.54 277 TYR C CA 1
ATOM 8694 C C . TYR C 1 246 ? 207.804 248.432 232.262 1.00 22.79 277 TYR C C 1
ATOM 8695 O O . TYR C 1 246 ? 208.885 248.358 232.855 1.00 23.57 277 TYR C O 1
ATOM 8704 N N . LEU C 1 247 ? 206.642 248.505 232.904 1.00 19.81 278 LEU C N 1
ATOM 8705 C CA . LEU C 1 247 ? 206.544 248.463 234.356 1.00 19.63 278 LEU C CA 1
ATOM 8706 C C . LEU C 1 247 ? 206.251 247.069 234.901 1.00 24.38 278 LEU C C 1
ATOM 8707 O O . LEU C 1 247 ? 206.087 246.921 236.115 1.00 27.51 278 LEU C O 1
ATOM 8712 N N . LEU C 1 248 ? 206.179 246.053 234.045 1.00 24.99 279 LEU C N 1
ATOM 8713 C CA . LEU C 1 248 ? 205.890 244.700 234.493 1.00 25.22 279 LEU C CA 1
ATOM 8714 C C . LEU C 1 248 ? 207.169 243.988 234.928 1.00 26.65 279 LEU C C 1
ATOM 8715 O O . LEU C 1 248 ? 208.274 244.305 234.477 1.00 25.56 279 LEU C O 1
ATOM 8717 N N . ALA C 1 249 ? 207.005 243.010 235.818 1.00 28.56 280 ALA C N 1
ATOM 8718 C CA . ALA C 1 249 ? 208.139 242.259 236.339 1.00 27.01 280 ALA C CA 1
ATOM 8719 C C . ALA C 1 249 ? 207.653 240.959 236.962 1.00 26.93 280 ALA C C 1
ATOM 8720 O O . ALA C 1 249 ? 206.545 240.886 237.497 1.00 27.03 280 ALA C O 1
ATOM 8722 N N . TYR C 1 250 ? 208.502 239.934 236.883 1.00 27.34 281 TYR C N 1
ATOM 8723 C CA . TYR C 1 250 ? 208.280 238.669 237.569 1.00 24.86 281 TYR C CA 1
ATOM 8724 C C . TYR C 1 250 ? 209.626 237.992 237.780 1.00 29.75 281 TYR C C 1
ATOM 8725 O O . TYR C 1 250 ? 210.466 237.975 236.878 1.00 31.24 281 TYR C O 1
ATOM 8734 N N . ILE C 1 251 ? 209.825 237.439 238.976 1.00 35.01 282 ILE C N 1
ATOM 8735 C CA . ILE C 1 251 ? 211.105 236.860 239.373 1.00 31.81 282 ILE C CA 1
ATOM 8736 C C . ILE C 1 251 ? 210.860 235.495 240.002 1.00 33.51 282 ILE C C 1
ATOM 8737 O O . ILE C 1 251 ? 209.983 235.344 240.856 1.00 34.74 282 ILE C O 1
ATOM 8742 N N . VAL C 1 252 ? 211.637 234.501 239.582 1.00 33.75 283 VAL C N 1
ATOM 8743 C CA . VAL C 1 252 ? 211.580 233.158 240.153 1.00 35.18 283 VAL C CA 1
ATOM 8744 C C . VAL C 1 252 ? 212.922 232.876 240.811 1.00 35.32 283 VAL C C 1
ATOM 8745 O O . VAL C 1 252 ? 213.962 232.894 240.140 1.00 33.31 283 VAL C O 1
ATOM 8749 N N . SER C 1 253 ? 212.901 232.606 242.114 1.00 38.47 284 SER C N 1
ATOM 8750 C CA . SER C 1 253 ? 214.141 232.427 242.863 1.00 41.21 284 SER C CA 1
ATOM 8751 C C . SER C 1 253 ? 213.833 231.729 244.180 1.00 44.47 284 SER C C 1
ATOM 8752 O O . SER C 1 253 ? 212.675 231.480 244.520 1.00 45.20 284 SER C O 1
ATOM 8755 N N . GLU C 1 254 ? 214.891 231.413 244.923 1.00 44.16 285 GLU C N 1
ATOM 8756 C CA . GLU C 1 254 ? 214.791 230.841 246.263 1.00 42.46 285 GLU C CA 1
ATOM 8757 C C . GLU C 1 254 ? 215.265 231.900 247.255 1.00 44.08 285 GLU C C 1
ATOM 8758 O O . GLU C 1 254 ? 216.431 231.938 247.649 1.00 43.51 285 GLU C O 1
ATOM 8760 N N . PHE C 1 255 ? 214.339 232.761 247.669 1.00 43.36 286 PHE C N 1
ATOM 8761 C CA . PHE C 1 255 ? 214.639 233.885 248.542 1.00 38.80 286 PHE C CA 1
ATOM 8762 C C . PHE C 1 255 ? 213.753 233.850 249.779 1.00 39.63 286 PHE C C 1
ATOM 8763 O O . PHE C 1 255 ? 212.672 233.254 249.776 1.00 37.98 286 PHE C O 1
ATOM 8771 N N . SER C 1 256 ? 214.227 234.500 250.837 1.00 35.83 287 SER C N 1
ATOM 8772 C CA . SER C 1 256 ? 213.467 234.697 252.060 1.00 34.62 287 SER C CA 1
ATOM 8773 C C . SER C 1 256 ? 213.008 236.146 252.143 1.00 32.87 287 SER C C 1
ATOM 8774 O O . SER C 1 256 ? 213.511 237.022 251.433 1.00 34.81 287 SER C O 1
ATOM 8776 N N . TYR C 1 257 ? 212.028 236.392 253.010 1.00 29.73 288 TYR C N 1
ATOM 8777 C CA . TYR C 1 257 ? 211.457 237.722 253.139 1.00 29.83 288 TYR C CA 1
ATOM 8778 C C . TYR C 1 257 ? 211.133 238.026 254.594 1.00 32.40 288 TYR C C 1
ATOM 8779 O O . TYR C 1 257 ? 210.886 237.126 255.400 1.00 38.92 288 TYR C O 1
ATOM 8788 N N . VAL C 1 258 ? 211.141 239.317 254.912 1.00 31.53 289 VAL C N 1
ATOM 8789 C CA . VAL C 1 258 ? 210.631 239.842 256.173 1.00 29.90 289 VAL C CA 1
ATOM 8790 C C . VAL C 1 258 ? 209.436 240.727 255.853 1.00 30.00 289 VAL C C 1
ATOM 8791 O O . VAL C 1 258 ? 209.507 241.574 254.956 1.00 35.51 289 VAL C O 1
ATOM 8795 N N . GLU C 1 259 ? 208.339 240.522 256.576 1.00 30.44 290 GLU C N 1
ATOM 8796 C CA . GLU C 1 259 ? 207.064 241.141 256.249 1.00 30.42 290 GLU C CA 1
ATOM 8797 C C . GLU C 1 259 ? 206.557 241.994 257.403 1.00 31.47 290 GLU C C 1
ATOM 8798 O O . GLU C 1 259 ? 206.916 241.782 258.564 1.00 38.40 290 GLU C O 1
ATOM 8800 N N . THR C 1 260 ? 205.720 242.969 257.058 1.00 33.91 291 THR C N 1
ATOM 8801 C CA . THR C 1 260 ? 205.042 243.810 258.035 1.00 36.61 291 THR C CA 1
ATOM 8802 C C . THR C 1 260 ? 203.771 244.344 257.393 1.00 41.73 291 THR C C 1
ATOM 8803 O O . THR C 1 260 ? 203.592 244.261 256.177 1.00 43.37 291 THR C O 1
ATOM 8805 N N . ARG C 1 261 ? 202.880 244.875 258.223 1.00 46.76 292 ARG C N 1
ATOM 8806 C CA . ARG C 1 261 ? 201.633 245.458 257.746 1.00 51.41 292 ARG C CA 1
ATOM 8807 C C . ARG C 1 261 ? 201.471 246.858 258.316 1.00 54.96 292 ARG C C 1
ATOM 8808 O O . ARG C 1 261 ? 201.528 247.050 259.535 1.00 54.47 292 ARG C O 1
ATOM 8816 N N . ALA C 1 262 ? 201.272 247.828 257.432 1.00 57.11 293 ALA C N 1
ATOM 8817 C CA . ALA C 1 262 ? 201.051 249.206 257.829 1.00 61.23 293 ALA C CA 1
ATOM 8818 C C . ALA C 1 262 ? 199.640 249.381 258.380 1.00 66.41 293 ALA C C 1
ATOM 8819 O O . ALA C 1 262 ? 198.747 248.581 258.091 1.00 64.98 293 ALA C O 1
ATOM 8821 N N . PRO C 1 263 ? 199.411 250.418 259.191 1.00 68.55 294 PRO C N 1
ATOM 8822 C CA . PRO C 1 263 ? 198.042 250.687 259.660 1.00 68.27 294 PRO C CA 1
ATOM 8823 C C . PRO C 1 263 ? 197.065 250.974 258.534 1.00 70.74 294 PRO C C 1
ATOM 8824 O O . PRO C 1 263 ? 195.856 250.792 258.722 1.00 73.51 294 PRO C O 1
ATOM 8828 N N . SER C 1 264 ? 197.547 251.419 257.372 1.00 69.82 295 SER C N 1
ATOM 8829 C CA . SER C 1 264 ? 196.681 251.602 256.214 1.00 69.04 295 SER C CA 1
ATOM 8830 C C . SER C 1 264 ? 196.259 250.283 255.582 1.00 66.00 295 SER C C 1
ATOM 8831 O O . SER C 1 264 ? 195.360 250.285 254.734 1.00 67.17 295 SER C O 1
ATOM 8833 N N . GLY C 1 265 ? 196.876 249.170 255.966 1.00 61.04 296 GLY C N 1
ATOM 8834 C CA . GLY C 1 265 ? 196.526 247.872 255.433 1.00 59.59 296 GLY C CA 1
ATOM 8835 C C . GLY C 1 265 ? 197.411 247.357 254.322 1.00 57.13 296 GLY C C 1
ATOM 8836 O O . GLY C 1 265 ? 197.073 246.336 253.713 1.00 58.91 296 GLY C O 1
ATOM 8837 N N . VAL C 1 266 ? 198.527 248.021 254.038 1.00 55.58 297 VAL C N 1
ATOM 8838 C CA . VAL C 1 266 ? 199.423 247.620 252.960 1.00 48.66 297 VAL C CA 1
ATOM 8839 C C . VAL C 1 266 ? 200.453 246.642 253.509 1.00 45.29 297 VAL C C 1
ATOM 8840 O O . VAL C 1 266 ? 201.107 246.916 254.521 1.00 47.92 297 VAL C O 1
ATOM 8844 N N . LEU C 1 267 ? 200.596 245.501 252.841 1.00 40.68 298 LEU C N 1
ATOM 8845 C CA . LEU C 1 267 ? 201.572 244.498 253.243 1.00 39.91 298 LEU C CA 1
ATOM 8846 C C . LEU C 1 267 ? 202.921 244.793 252.599 1.00 37.00 298 LEU C C 1
ATOM 8847 O O . LEU C 1 267 ? 203.051 244.769 251.372 1.00 38.65 298 LEU C O 1
ATOM 8852 N N . ILE C 1 268 ? 203.928 245.051 253.429 1.00 35.41 299 ILE C N 1
ATOM 8853 C CA . ILE C 1 268 ? 205.258 245.443 252.980 1.00 33.30 299 ILE C CA 1
ATOM 8854 C C . ILE C 1 268 ? 206.197 244.267 253.199 1.00 31.29 299 ILE C C 1
ATOM 8855 O O . ILE C 1 268 ? 206.317 243.763 254.323 1.00 33.18 299 ILE C O 1
ATOM 8860 N N . ARG C 1 269 ? 206.868 243.836 252.134 1.00 31.18 300 ARG C N 1
ATOM 8861 C CA . ARG C 1 269 ? 207.800 242.721 252.197 1.00 28.97 300 ARG C CA 1
ATOM 8862 C C . ARG C 1 269 ? 209.167 243.135 251.673 1.00 28.14 300 ARG C C 1
ATOM 8863 O O . ARG C 1 269 ? 209.280 243.888 250.699 1.00 27.88 300 ARG C O 1
ATOM 8871 N N . ILE C 1 270 ? 210.206 242.627 252.331 1.00 24.81 301 ILE C N 1
ATOM 8872 C CA . ILE C 1 270 ? 211.587 242.801 251.900 1.00 26.19 301 ILE C CA 1
ATOM 8873 C C . ILE C 1 270 ? 212.148 241.418 251.604 1.00 24.94 301 ILE C C 1
ATOM 8874 O O . ILE C 1 270 ? 212.182 240.556 252.490 1.00 26.81 301 ILE C O 1
ATOM 8879 N N . TRP C 1 271 ? 212.583 241.211 250.365 1.00 26.39 302 TRP C N 1
ATOM 8880 C CA . TRP C 1 271 ? 213.080 239.927 249.893 1.00 24.27 302 TRP C CA 1
ATOM 8881 C C . TRP C 1 271 ? 214.583 239.989 249.666 1.00 24.86 302 TRP C C 1
ATOM 8882 O O . TRP C 1 271 ? 215.097 240.945 249.076 1.00 28.58 302 TRP C O 1
ATOM 8893 N N . ALA C 1 272 ? 215.280 238.959 250.134 1.00 24.61 303 ALA C N 1
ATOM 8894 C CA . ALA C 1 272 ? 216.718 238.841 249.935 1.00 29.19 303 ALA C CA 1
ATOM 8895 C C . ALA C 1 272 ? 217.100 237.378 250.100 1.00 31.76 303 ALA C C 1
ATOM 8896 O O . ALA C 1 272 ? 216.242 236.506 250.260 1.00 33.79 303 ALA C O 1
ATOM 8898 N N . ARG C 1 273 ? 218.403 237.114 250.056 1.00 34.08 304 ARG C N 1
ATOM 8899 C CA . ARG C 1 273 ? 218.890 235.765 250.273 1.00 34.57 304 ARG C CA 1
ATOM 8900 C C . ARG C 1 273 ? 218.580 235.328 251.704 1.00 42.24 304 ARG C C 1
ATOM 8901 O O . ARG C 1 273 ? 218.522 236.160 252.614 1.00 42.23 304 ARG C O 1
ATOM 8909 N N . PRO C 1 274 ? 218.358 234.028 251.928 1.00 47.49 305 PRO C N 1
ATOM 8910 C CA . PRO C 1 274 ? 218.001 233.578 253.284 1.00 45.99 305 PRO C CA 1
ATOM 8911 C C . PRO C 1 274 ? 219.043 233.921 254.333 1.00 42.14 305 PRO C C 1
ATOM 8912 O O . PRO C 1 274 ? 218.683 234.232 255.474 1.00 43.37 305 PRO C O 1
ATOM 8916 N N . SER C 1 275 ? 220.329 233.882 253.979 1.00 40.78 306 SER C N 1
ATOM 8917 C CA . SER C 1 275 ? 221.371 234.232 254.939 1.00 42.89 306 SER C CA 1
ATOM 8918 C C . SER C 1 275 ? 221.250 235.688 255.376 1.00 46.39 306 SER C C 1
ATOM 8919 O O . SER C 1 275 ? 221.327 235.999 256.571 1.00 49.28 306 SER C O 1
ATOM 8921 N N . ALA C 1 276 ? 221.048 236.595 254.417 1.00 45.37 307 ALA C N 1
ATOM 8922 C CA . ALA C 1 276 ? 220.930 238.012 254.746 1.00 41.90 307 ALA C CA 1
ATOM 8923 C C . ALA C 1 276 ? 219.691 238.283 255.590 1.00 40.44 307 ALA C C 1
ATOM 8924 O O . ALA C 1 276 ? 219.728 239.104 256.513 1.00 40.31 307 ALA C O 1
ATOM 8926 N N . ILE C 1 277 ? 218.582 237.611 255.281 1.00 41.25 308 ILE C N 1
ATOM 8927 C CA . ILE C 1 277 ? 217.365 237.778 256.069 1.00 43.05 308 ILE C CA 1
ATOM 8928 C C . ILE C 1 277 ? 217.569 237.260 257.487 1.00 41.60 308 ILE C C 1
ATOM 8929 O O . ILE C 1 277 ? 217.114 237.876 258.459 1.00 43.27 308 ILE C O 1
ATOM 8934 N N . ASN C 1 278 ? 218.251 236.120 257.631 1.00 41.38 309 ASN C N 1
ATOM 8935 C CA . ASN C 1 278 ? 218.515 235.579 258.961 1.00 46.02 309 ASN C CA 1
ATOM 8936 C C . ASN C 1 278 ? 219.416 236.506 259.767 1.00 45.58 309 ASN C C 1
ATOM 8937 O O . ASN C 1 278 ? 219.212 236.687 260.973 1.00 44.68 309 ASN C O 1
ATOM 8942 N N . GLN C 1 279 ? 220.420 237.100 259.121 1.00 44.74 310 GLN C N 1
ATOM 8943 C CA . GLN C 1 279 ? 221.312 238.018 259.819 1.00 43.23 310 GLN C CA 1
ATOM 8944 C C . GLN C 1 279 ? 220.659 239.359 260.130 1.00 41.98 310 GLN C C 1
ATOM 8945 O O . GLN C 1 279 ? 221.250 240.157 260.866 1.00 46.85 310 GLN C O 1
ATOM 8951 N N . GLY C 1 280 ? 219.469 239.627 259.597 1.00 42.22 311 GLY C N 1
ATOM 8952 C CA . GLY C 1 280 ? 218.773 240.863 259.895 1.00 38.46 311 GLY C CA 1
ATOM 8953 C C . GLY C 1 280 ? 219.187 242.057 259.067 1.00 38.52 311 GLY C C 1
ATOM 8954 O O . GLY C 1 280 ? 218.996 243.194 259.506 1.00 39.47 311 GLY C O 1
ATOM 8955 N N . HIS C 1 281 ? 219.747 241.837 257.878 1.00 38.85 312 HIS C N 1
ATOM 8956 C CA . HIS C 1 281 ? 220.221 242.931 257.040 1.00 37.23 312 HIS C CA 1
ATOM 8957 C C . HIS C 1 281 ? 219.097 243.706 256.364 1.00 37.01 312 HIS C C 1
ATOM 8958 O O . HIS C 1 281 ? 219.361 244.770 255.795 1.00 35.45 312 HIS C O 1
ATOM 8965 N N . GLY C 1 282 ? 217.865 243.209 256.404 1.00 35.95 313 GLY C N 1
ATOM 8966 C CA . GLY C 1 282 ? 216.729 243.891 255.825 1.00 27.79 313 GLY C CA 1
ATOM 8967 C C . GLY C 1 282 ? 215.817 244.593 256.807 1.00 28.35 313 GLY C C 1
ATOM 8968 O O . GLY C 1 282 ? 214.696 244.956 256.432 1.00 27.97 313 GLY C O 1
ATOM 8969 N N . ASP C 1 283 ? 216.253 244.798 258.050 1.00 31.02 314 ASP C N 1
ATOM 8970 C CA . ASP C 1 283 ? 215.385 245.394 259.060 1.00 31.08 314 ASP C CA 1
ATOM 8971 C C . ASP C 1 283 ? 215.227 246.899 258.869 1.00 26.90 314 ASP C C 1
ATOM 8972 O O . ASP C 1 283 ? 214.137 247.439 259.083 1.00 28.15 314 ASP C O 1
ATOM 8977 N N . TYR C 1 284 ? 216.300 247.592 258.484 1.00 26.51 315 TYR C N 1
ATOM 8978 C CA . TYR C 1 284 ? 216.232 249.043 258.336 1.00 25.81 315 TYR C CA 1
ATOM 8979 C C . TYR C 1 284 ? 215.318 249.447 257.184 1.00 25.45 315 TYR C C 1
ATOM 8980 O O . TYR C 1 284 ? 214.548 250.410 257.301 1.00 25.76 315 TYR C O 1
ATOM 8989 N N . ALA C 1 285 ? 215.390 248.725 256.063 1.00 25.12 316 ALA C N 1
ATOM 8990 C CA . ALA C 1 285 ? 214.514 249.020 254.934 1.00 25.88 316 ALA C CA 1
ATOM 8991 C C . ALA C 1 285 ? 213.052 248.818 255.305 1.00 27.39 316 ALA C C 1
ATOM 8992 O O . ALA C 1 285 ? 212.196 249.643 254.963 1.00 28.12 316 ALA C O 1
ATOM 8994 N N . LEU C 1 286 ? 212.749 247.725 256.009 1.00 25.37 317 LEU C N 1
ATOM 8995 C CA . LEU C 1 286 ? 211.384 247.481 256.459 1.00 25.75 317 LEU C CA 1
ATOM 8996 C C . LEU C 1 286 ? 210.928 248.559 257.432 1.00 27.25 317 LEU C C 1
ATOM 8997 O O . LEU C 1 286 ? 209.768 248.986 257.401 1.00 30.15 317 LEU C O 1
ATOM 9002 N N . LYS C 1 287 ? 211.829 249.005 258.307 1.00 28.20 318 LYS C N 1
ATOM 9003 C CA . LYS C 1 287 ? 211.486 250.047 259.267 1.00 27.08 318 LYS C CA 1
ATOM 9004 C C . LYS C 1 287 ? 211.156 251.362 258.573 1.00 27.63 318 LYS C C 1
ATOM 9005 O O . LYS C 1 287 ? 210.204 252.051 258.956 1.00 30.07 318 LYS C O 1
ATOM 9011 N N . VAL C 1 288 ? 211.927 251.729 257.544 1.00 27.87 319 VAL C N 1
ATOM 9012 C CA . VAL C 1 288 ? 211.742 253.038 256.915 1.00 25.86 319 VAL C CA 1
ATOM 9013 C C . VAL C 1 288 ? 210.717 253.041 255.788 1.00 24.07 319 VAL C C 1
ATOM 9014 O O . VAL C 1 288 ? 210.269 254.124 255.383 1.00 23.09 319 VAL C O 1
ATOM 9018 N N . THR C 1 289 ? 210.325 251.874 255.267 1.00 25.35 320 THR C N 1
ATOM 9019 C CA . THR C 1 289 ? 209.396 251.854 254.139 1.00 24.36 320 THR C CA 1
ATOM 9020 C C . THR C 1 289 ? 208.027 252.415 254.518 1.00 26.49 320 THR C C 1
ATOM 9021 O O . THR C 1 289 ? 207.421 253.163 253.741 1.00 28.33 320 THR C O 1
ATOM 9025 N N . GLY C 1 290 ? 207.524 252.067 255.700 1.00 26.41 321 GLY C N 1
ATOM 9026 C CA . GLY C 1 290 ? 206.209 252.489 256.132 1.00 24.59 321 GLY C CA 1
ATOM 9027 C C . GLY C 1 290 ? 206.022 253.991 256.261 1.00 26.40 321 GLY C C 1
ATOM 9028 O O . GLY C 1 290 ? 205.076 254.567 255.708 1.00 27.15 321 GLY C O 1
ATOM 9029 N N . PRO C 1 291 ? 206.905 254.656 257.018 1.00 25.39 322 PRO C N 1
ATOM 9030 C CA . PRO C 1 291 ? 206.808 256.123 257.118 1.00 25.60 322 PRO C CA 1
ATOM 9031 C C . PRO C 1 291 ? 206.907 256.835 255.781 1.00 26.42 322 PRO C C 1
ATOM 9032 O O . PRO C 1 291 ? 206.218 257.840 255.571 1.00 28.19 322 PRO C O 1
ATOM 9036 N N . ILE C 1 292 ? 207.743 256.341 254.866 1.00 25.11 323 ILE C N 1
ATOM 9037 C CA . ILE C 1 292 ? 207.850 256.958 253.547 1.00 23.89 323 ILE C CA 1
ATOM 9038 C C . ILE C 1 292 ? 206.544 256.805 252.776 1.00 22.99 323 ILE C C 1
ATOM 9039 O O . ILE C 1 292 ? 206.089 257.742 252.107 1.00 25.69 323 ILE C O 1
ATOM 9044 N N . LEU C 1 293 ? 205.919 255.627 252.855 1.00 23.64 324 LEU C N 1
ATOM 9045 C CA . LEU C 1 293 ? 204.633 255.428 252.192 1.00 25.47 324 LEU C CA 1
ATOM 9046 C C . LEU C 1 293 ? 203.563 256.341 252.774 1.00 26.99 324 LEU C C 1
ATOM 9047 O O . LEU C 1 293 ? 202.750 256.904 252.032 1.00 28.33 324 LEU C O 1
ATOM 9052 N N . ASP C 1 294 ? 203.541 256.498 254.099 1.00 27.45 325 ASP C N 1
ATOM 9053 C CA . ASP C 1 294 ? 202.577 257.410 254.711 1.00 25.65 325 ASP C CA 1
ATOM 9054 C C . ASP C 1 294 ? 202.818 258.849 254.269 1.00 27.85 325 ASP C C 1
ATOM 9055 O O . ASP C 1 294 ? 201.868 259.585 253.963 1.00 32.41 325 ASP C O 1
ATOM 9057 N N . PHE C 1 295 ? 204.087 259.266 254.221 1.00 24.17 326 PHE C N 1
ATOM 9058 C CA . PHE C 1 295 ? 204.400 260.619 253.777 1.00 23.13 326 PHE C CA 1
ATOM 9059 C C . PHE C 1 295 ? 203.968 260.842 252.336 1.00 24.38 326 PHE C C 1
ATOM 9060 O O . PHE C 1 295 ? 203.451 261.909 251.999 1.00 22.72 326 PHE C O 1
ATOM 9068 N N . PHE C 1 296 ? 204.193 259.858 251.465 1.00 22.32 327 PHE C N 1
ATOM 9069 C CA . PHE C 1 296 ? 203.803 260.024 250.069 1.00 21.96 327 PHE C CA 1
ATOM 9070 C C . PHE C 1 296 ? 202.291 259.980 249.896 1.00 26.33 327 PHE C C 1
ATOM 9071 O O . PHE C 1 296 ? 201.755 260.629 248.991 1.00 27.73 327 PHE C O 1
ATOM 9079 N N . SER C 1 297 ? 201.587 259.223 250.741 1.00 30.75 328 SER C N 1
ATOM 9080 C CA . SER C 1 297 ? 200.129 259.244 250.708 1.00 30.62 328 SER C CA 1
ATOM 9081 C C . SER C 1 297 ? 199.587 260.609 251.113 1.00 31.41 328 SER C C 1
ATOM 9082 O O . SER C 1 297 ? 198.629 261.106 250.511 1.00 34.15 328 SER C O 1
ATOM 9085 N N . GLN C 1 298 ? 200.182 261.227 252.134 1.00 31.50 329 GLN C N 1
ATOM 9086 C CA . GLN C 1 298 ? 199.711 262.543 252.561 1.00 33.06 329 GLN C CA 1
ATOM 9087 C C . GLN C 1 298 ? 200.136 263.646 251.594 1.00 32.49 329 GLN C C 1
ATOM 9088 O O . GLN C 1 298 ? 199.373 264.586 251.348 1.00 35.95 329 GLN C O 1
ATOM 9094 N N . HIS C 1 299 ? 201.347 263.547 251.045 1.00 34.66 330 HIS C N 1
ATOM 9095 C CA . HIS C 1 299 ? 201.889 264.593 250.182 1.00 31.39 330 HIS C CA 1
ATOM 9096 C C . HIS C 1 299 ? 201.163 264.633 248.844 1.00 29.49 330 HIS C C 1
ATOM 9097 O O . HIS C 1 299 ? 200.782 265.706 248.363 1.00 31.75 330 HIS C O 1
ATOM 9104 N N . TYR C 1 300 ? 200.967 263.470 248.226 1.00 28.60 331 TYR C N 1
ATOM 9105 C CA . TYR C 1 300 ? 200.221 263.377 246.980 1.00 31.28 331 TYR C CA 1
ATOM 9106 C C . TYR C 1 300 ? 198.720 263.527 247.178 1.00 35.29 331 TYR C C 1
ATOM 9107 O O . TYR C 1 300 ? 198.003 263.726 246.191 1.00 37.60 331 TYR C O 1
ATOM 9116 N N . ASP C 1 301 ? 198.238 263.437 248.420 1.00 36.34 332 ASP C N 1
ATOM 9117 C CA . ASP C 1 301 ? 196.807 263.462 248.729 1.00 36.93 332 ASP C CA 1
ATOM 9118 C C . ASP C 1 301 ? 196.067 262.356 247.979 1.00 37.71 332 ASP C C 1
ATOM 9119 O O . ASP C 1 301 ? 194.935 262.534 247.524 1.00 37.72 332 ASP C O 1
ATOM 9124 N N . THR C 1 302 ? 196.716 261.197 247.851 1.00 36.01 333 THR C N 1
ATOM 9125 C CA . THR C 1 302 ? 196.167 260.055 247.147 1.00 36.29 333 THR C CA 1
ATOM 9126 C C . THR C 1 302 ? 196.675 258.797 247.839 1.00 39.54 333 THR C C 1
ATOM 9127 O O . THR C 1 302 ? 197.888 258.685 248.077 1.00 40.47 333 THR C O 1
ATOM 9131 N N . PRO C 1 303 ? 195.798 257.854 248.172 1.00 40.20 334 PRO C N 1
ATOM 9132 C CA . PRO C 1 303 ? 196.251 256.618 248.817 1.00 37.88 334 PRO C CA 1
ATOM 9133 C C . PRO C 1 303 ? 197.096 255.769 247.879 1.00 34.70 334 PRO C C 1
ATOM 9134 O O . PRO C 1 303 ? 197.092 255.939 246.658 1.00 33.11 334 PRO C O 1
ATOM 9138 N N . TYR C 1 304 ? 197.833 254.841 248.482 1.00 32.86 335 TYR C N 1
ATOM 9139 C CA . TYR C 1 304 ? 198.684 253.942 247.717 1.00 30.43 335 TYR C CA 1
ATOM 9140 C C . TYR C 1 304 ? 197.830 253.115 246.761 1.00 33.20 335 TYR C C 1
ATOM 9141 O O . TYR C 1 304 ? 196.876 252.457 247.199 1.00 38.60 335 TYR C O 1
ATOM 9150 N N . PRO C 1 305 ? 198.126 253.128 245.457 1.00 37.72 336 PRO C N 1
ATOM 9151 C CA . PRO C 1 305 ? 197.211 252.505 244.485 1.00 33.26 336 PRO C CA 1
ATOM 9152 C C . PRO C 1 305 ? 197.068 250.999 244.627 1.00 32.07 336 PRO C C 1
ATOM 9153 O O . PRO C 1 305 ? 196.055 250.453 244.174 1.00 36.60 336 PRO C O 1
ATOM 9157 N N . LEU C 1 306 ? 198.031 250.310 245.227 1.00 31.80 337 LEU C N 1
ATOM 9158 C CA . LEU C 1 306 ? 198.040 248.855 245.262 1.00 34.06 337 LEU C CA 1
ATOM 9159 C C . LEU C 1 306 ? 197.776 248.355 246.680 1.00 38.46 337 LEU C C 1
ATOM 9160 O O . LEU C 1 306 ? 197.496 249.127 247.601 1.00 42.28 337 LEU C O 1
ATOM 9165 N N . ASN C 1 307 ? 197.855 247.035 246.844 1.00 38.28 338 ASN C N 1
ATOM 9166 C CA . ASN C 1 307 ? 197.646 246.396 248.137 1.00 39.32 338 ASN C CA 1
ATOM 9167 C C . ASN C 1 307 ? 198.934 245.919 248.791 1.00 41.86 338 ASN C C 1
ATOM 9168 O O . ASN C 1 307 ? 199.003 245.868 250.023 1.00 46.55 338 ASN C O 1
ATOM 9173 N N . LYS C 1 308 ? 199.948 245.565 248.008 1.00 36.83 339 LYS C N 1
ATOM 9174 C CA . LYS C 1 308 ? 201.210 245.080 248.541 1.00 33.60 339 LYS C CA 1
ATOM 9175 C C . LYS C 1 308 ? 202.361 245.933 248.024 1.00 35.44 339 LYS C C 1
ATOM 9176 O O . LYS C 1 308 ? 202.240 246.643 247.022 1.00 33.41 339 LYS C O 1
ATOM 9182 N N . SER C 1 309 ? 203.486 245.854 248.731 1.00 35.29 340 SER C N 1
ATOM 9183 C CA . SER C 1 309 ? 204.708 246.564 248.357 1.00 29.50 340 SER C CA 1
ATOM 9184 C C . SER C 1 309 ? 205.879 245.629 248.638 1.00 29.52 340 SER C C 1
ATOM 9185 O O . SER C 1 309 ? 206.293 245.472 249.790 1.00 34.39 340 SER C O 1
ATOM 9188 N N . ASP C 1 310 ? 206.401 245.006 247.589 1.00 25.53 341 ASP C N 1
ATOM 9189 C CA . ASP C 1 310 ? 207.540 244.108 247.699 1.00 24.41 341 ASP C CA 1
ATOM 9190 C C . ASP C 1 310 ? 208.789 244.806 247.181 1.00 23.65 341 ASP C C 1
ATOM 9191 O O . ASP C 1 310 ? 208.760 245.429 246.116 1.00 24.46 341 ASP C O 1
ATOM 9196 N N . GLN C 1 311 ? 209.873 244.718 247.946 1.00 26.14 342 GLN C N 1
ATOM 9197 C CA . GLN C 1 311 ? 211.168 245.236 247.529 1.00 25.01 342 GLN C CA 1
ATOM 9198 C C . GLN C 1 311 ? 212.182 244.111 247.635 1.00 22.51 342 GLN C C 1
ATOM 9199 O O . GLN C 1 311 ? 212.373 243.551 248.716 1.00 26.08 342 GLN C O 1
ATOM 9205 N N . ILE C 1 312 ? 212.836 243.785 246.524 1.00 22.32 343 ILE C N 1
ATOM 9206 C CA . ILE C 1 312 ? 213.709 242.621 246.459 1.00 24.08 343 ILE C CA 1
ATOM 9207 C C . ILE C 1 312 ? 215.118 243.068 246.100 1.00 25.62 343 ILE C C 1
ATOM 9208 O O . ILE C 1 312 ? 215.314 243.859 245.170 1.00 25.29 343 ILE C O 1
ATOM 9213 N N . ALA C 1 313 ? 216.099 242.560 246.841 1.00 28.62 344 ALA C N 1
ATOM 9214 C CA . ALA C 1 313 ? 217.502 242.883 246.619 1.00 30.52 344 ALA C CA 1
ATOM 9215 C C . ALA C 1 313 ? 218.178 241.750 245.858 1.00 34.22 344 ALA C C 1
ATOM 9216 O O . ALA C 1 313 ? 218.082 240.585 246.258 1.00 38.37 344 ALA C O 1
ATOM 9218 N N . LEU C 1 314 ? 218.869 242.097 244.764 1.00 32.40 345 LEU C N 1
ATOM 9219 C CA . LEU C 1 314 ? 219.545 241.126 243.921 1.00 35.53 345 LEU C CA 1
ATOM 9220 C C . LEU C 1 314 ? 221.056 241.235 244.077 1.00 43.60 345 LEU C C 1
ATOM 9221 O O . LEU C 1 314 ? 221.591 242.346 244.157 1.00 47.39 345 LEU C O 1
ATOM 9226 N N . PRO C 1 315 ? 221.765 240.104 244.129 1.00 49.81 346 PRO C N 1
ATOM 9227 C CA . PRO C 1 315 ? 223.227 240.161 244.296 1.00 51.19 346 PRO C CA 1
ATOM 9228 C C . PRO C 1 315 ? 223.946 240.883 243.170 1.00 52.89 346 PRO C C 1
ATOM 9229 O O . PRO C 1 315 ? 224.989 241.503 243.413 1.00 58.32 346 PRO C O 1
ATOM 9233 N N . ASP C 1 316 ? 223.430 240.819 241.945 1.00 52.90 347 ASP C N 1
ATOM 9234 C CA . ASP C 1 316 ? 224.059 241.476 240.800 1.00 54.20 347 ASP C CA 1
ATOM 9235 C C . ASP C 1 316 ? 222.977 242.200 240.012 1.00 54.66 347 ASP C C 1
ATOM 9236 O O . ASP C 1 316 ? 222.159 241.560 239.345 1.00 54.98 347 ASP C O 1
ATOM 9238 N N . PHE C 1 317 ? 222.973 243.532 240.090 1.00 51.97 348 PHE C N 1
ATOM 9239 C CA . PHE C 1 317 ? 221.993 244.343 239.370 1.00 49.06 348 PHE C CA 1
ATOM 9240 C C . PHE C 1 317 ? 222.670 245.664 239.015 1.00 51.45 348 PHE C C 1
ATOM 9241 O O . PHE C 1 317 ? 222.707 246.585 239.836 1.00 48.23 348 PHE C O 1
ATOM 9249 N N . ASN C 1 318 ? 223.200 245.746 237.792 1.00 52.68 349 ASN C N 1
ATOM 9250 C CA . ASN C 1 318 ? 223.949 246.926 237.373 1.00 56.04 349 ASN C CA 1
ATOM 9251 C C . ASN C 1 318 ? 223.064 248.154 237.197 1.00 52.52 349 ASN C C 1
ATOM 9252 O O . ASN C 1 318 ? 223.571 249.278 237.264 1.00 53.34 349 ASN C O 1
ATOM 9254 N N . ALA C 1 319 ? 221.762 247.969 236.969 1.00 46.19 350 ALA C N 1
ATOM 9255 C CA . ALA C 1 319 ? 220.869 249.106 236.781 1.00 44.95 350 ALA C CA 1
ATOM 9256 C C . ALA C 1 319 ? 220.696 249.931 238.050 1.00 44.18 350 ALA C C 1
ATOM 9257 O O . ALA C 1 319 ? 220.303 251.099 237.964 1.00 47.19 350 ALA C O 1
ATOM 9259 N N . GLY C 1 320 ? 220.977 249.357 239.216 1.00 41.36 351 GLY C N 1
ATOM 9260 C CA . GLY C 1 320 ? 220.827 250.074 240.467 1.00 38.07 351 GLY C CA 1
ATOM 9261 C C . GLY C 1 320 ? 219.469 249.884 241.110 1.00 37.63 351 GLY C C 1
ATOM 9262 O O . GLY C 1 320 ? 219.368 249.314 242.199 1.00 35.73 351 GLY C O 1
ATOM 9263 N N . ALA C 1 321 ? 218.416 250.361 240.447 1.00 31.28 352 ALA C N 1
ATOM 9264 C CA . ALA C 1 321 ? 217.062 250.218 240.960 1.00 27.33 352 ALA C CA 1
ATOM 9265 C C . ALA C 1 321 ? 216.075 250.461 239.828 1.00 26.90 352 ALA C C 1
ATOM 9266 O O . ALA C 1 321 ? 216.314 251.305 238.962 1.00 31.50 352 ALA C O 1
ATOM 9268 N N . MET C 1 322 ? 214.970 249.718 239.843 1.00 22.24 353 MET C N 1
ATOM 9269 C CA . MET C 1 322 ? 213.914 249.863 238.852 1.00 21.00 353 MET C CA 1
ATOM 9270 C C . MET C 1 322 ? 212.565 249.943 239.552 1.00 19.17 353 MET C C 1
ATOM 9271 O O . MET C 1 322 ? 212.286 249.171 240.472 1.00 22.11 353 MET C O 1
ATOM 9276 N N . GLU C 1 323 ? 211.728 250.873 239.098 1.00 22.01 354 GLU C N 1
ATOM 9277 C CA . GLU C 1 323 ? 210.473 251.198 239.775 1.00 20.01 354 GLU C CA 1
ATOM 9278 C C . GLU C 1 323 ? 209.297 250.419 239.178 1.00 22.40 354 GLU C C 1
ATOM 9279 O O . GLU C 1 323 ? 208.296 250.979 238.732 1.00 25.95 354 GLU C O 1
ATOM 9285 N N . ASN C 1 324 ? 209.420 249.096 239.190 1.00 23.67 355 ASN C N 1
ATOM 9286 C CA . ASN C 1 324 ? 208.316 248.254 238.752 1.00 21.38 355 ASN C CA 1
ATOM 9287 C C . ASN C 1 324 ? 207.152 248.375 239.729 1.00 20.51 355 ASN C C 1
ATOM 9288 O O . ASN C 1 324 ? 207.344 248.421 240.946 1.00 25.08 355 ASN C O 1
ATOM 9293 N N . TRP C 1 325 ? 205.938 248.435 239.189 1.00 19.13 356 TRP C N 1
ATOM 9294 C CA . TRP C 1 325 ? 204.759 248.718 240.000 1.00 22.92 356 TRP C CA 1
ATOM 9295 C C . TRP C 1 325 ? 204.436 247.518 240.882 1.00 24.74 356 TRP C C 1
ATOM 9296 O O . TRP C 1 325 ? 203.981 246.480 240.392 1.00 29.69 356 TRP C O 1
ATOM 9307 N N . GLY C 1 326 ? 204.668 247.660 242.185 1.00 24.34 357 GLY C N 1
ATOM 9308 C CA . GLY C 1 326 ? 204.359 246.637 243.155 1.00 25.34 357 GLY C CA 1
ATOM 9309 C C . GLY C 1 326 ? 205.513 245.720 243.505 1.00 25.10 357 GLY C C 1
ATOM 9310 O O . GLY C 1 326 ? 205.459 245.052 244.542 1.00 24.53 357 GLY C O 1
ATOM 9311 N N . LEU C 1 327 ? 206.550 245.665 242.668 1.00 24.08 358 LEU C N 1
ATOM 9312 C CA . LEU C 1 327 ? 207.718 244.814 242.912 1.00 23.29 358 LEU C CA 1
ATOM 9313 C C . LEU C 1 327 ? 208.964 245.604 242.518 1.00 21.73 358 LEU C C 1
ATOM 9314 O O . LEU C 1 327 ? 209.420 245.536 241.375 1.00 24.96 358 LEU C O 1
ATOM 9319 N N . VAL C 1 328 ? 209.523 246.337 243.474 1.00 22.46 359 VAL C N 1
ATOM 9320 C CA . VAL C 1 328 ? 210.697 247.162 243.212 1.00 22.87 359 VAL C CA 1
ATOM 9321 C C . VAL C 1 328 ? 211.949 246.307 243.358 1.00 21.01 359 VAL C C 1
ATOM 9322 O O . VAL C 1 328 ? 212.045 245.470 244.264 1.00 22.75 359 VAL C O 1
ATOM 9326 N N . THR C 1 329 ? 212.898 246.501 242.448 1.00 20.63 360 THR C N 1
ATOM 9327 C CA . THR C 1 329 ? 214.132 245.731 242.395 1.00 21.48 360 THR C CA 1
ATOM 9328 C C . THR C 1 329 ? 215.311 246.635 242.722 1.00 24.28 360 THR C C 1
ATOM 9329 O O . THR C 1 329 ? 215.476 247.692 242.106 1.00 25.69 360 THR C O 1
ATOM 9333 N N . TYR C 1 330 ? 216.125 246.221 243.688 1.00 27.05 361 TYR C N 1
ATOM 9334 C CA . TYR C 1 330 ? 217.336 246.931 244.068 1.00 24.07 361 TYR C CA 1
ATOM 9335 C C . TYR C 1 330 ? 218.531 246.001 243.926 1.00 29.36 361 TYR C C 1
ATOM 9336 O O . TYR C 1 330 ? 218.390 244.783 243.803 1.00 36.14 361 TYR C O 1
ATOM 9345 N N . ARG C 1 331 ? 219.721 246.588 243.955 1.00 30.39 362 ARG C N 1
ATOM 9346 C CA . ARG C 1 331 ? 220.937 245.822 244.175 1.00 33.50 362 ARG C CA 1
ATOM 9347 C C . ARG C 1 331 ? 221.163 245.695 245.675 1.00 37.64 362 ARG C C 1
ATOM 9348 O O . ARG C 1 331 ? 220.864 246.618 246.437 1.00 41.03 362 ARG C O 1
ATOM 9356 N N . GLU C 1 332 ? 221.673 244.537 246.099 1.00 40.58 363 GLU C N 1
ATOM 9357 C CA . GLU C 1 332 ? 221.800 244.274 247.527 1.00 39.34 363 GLU C CA 1
ATOM 9358 C C . GLU C 1 332 ? 222.796 245.205 248.207 1.00 38.69 363 GLU C C 1
ATOM 9359 O O . GLU C 1 332 ? 222.724 245.382 249.426 1.00 39.26 363 GLU C O 1
ATOM 9365 N N . SER C 1 333 ? 223.715 245.807 247.451 1.00 38.25 364 SER C N 1
ATOM 9366 C CA . SER C 1 333 ? 224.652 246.760 248.031 1.00 40.54 364 SER C CA 1
ATOM 9367 C C . SER C 1 333 ? 224.004 248.098 248.357 1.00 40.76 364 SER C C 1
ATOM 9368 O O . SER C 1 333 ? 224.634 248.923 249.026 1.00 42.34 364 SER C O 1
ATOM 9370 N N . ALA C 1 334 ? 222.770 248.332 247.908 1.00 40.26 365 ALA C N 1
ATOM 9371 C CA . ALA C 1 334 ? 222.087 249.595 248.132 1.00 36.97 365 ALA C CA 1
ATOM 9372 C C . ALA C 1 334 ? 220.799 249.474 248.933 1.00 35.57 365 ALA C C 1
ATOM 9373 O O . ALA C 1 334 ? 220.202 250.505 249.262 1.00 32.27 365 ALA C O 1
ATOM 9375 N N . LEU C 1 335 ? 220.348 248.261 249.252 1.00 37.07 366 LEU C N 1
ATOM 9376 C CA . LEU C 1 335 ? 219.121 248.064 250.012 1.00 31.25 366 LEU C CA 1
ATOM 9377 C C . LEU C 1 335 ? 219.346 247.452 251.384 1.00 29.35 366 LEU C C 1
ATOM 9378 O O . LEU C 1 335 ? 218.583 247.743 252.307 1.00 31.96 366 LEU C O 1
ATOM 9383 N N . LEU C 1 336 ? 220.374 246.626 251.545 1.00 30.52 367 LEU C N 1
ATOM 9384 C CA . LEU C 1 336 ? 220.648 245.948 252.803 1.00 33.53 367 LEU C CA 1
ATOM 9385 C C . LEU C 1 336 ? 221.622 246.766 253.641 1.00 32.96 367 LEU C C 1
ATOM 9386 O O . LEU C 1 336 ? 222.609 247.297 253.126 1.00 34.52 367 LEU C O 1
ATOM 9391 N N . TYR C 1 337 ? 221.334 246.864 254.936 1.00 33.81 368 TYR C N 1
ATOM 9392 C CA . TYR C 1 337 ? 222.150 247.618 255.876 1.00 31.34 368 TYR C CA 1
ATOM 9393 C C . TYR C 1 337 ? 222.600 246.700 257.003 1.00 33.29 368 TYR C C 1
ATOM 9394 O O . TYR C 1 337 ? 221.775 246.021 257.622 1.00 36.75 368 TYR C O 1
ATOM 9403 N N . ASP C 1 338 ? 223.902 246.687 257.269 1.00 33.58 369 ASP C N 1
ATOM 9404 C CA . ASP C 1 338 ? 224.484 245.906 258.352 1.00 36.17 369 ASP C CA 1
ATOM 9405 C C . ASP C 1 338 ? 224.945 246.862 259.443 1.00 37.49 369 ASP C C 1
ATOM 9406 O O . ASP C 1 338 ? 225.793 247.725 259.199 1.00 36.98 369 ASP C O 1
ATOM 9411 N N . ARG C 1 339 ? 224.400 246.699 260.643 1.00 40.46 370 ARG C N 1
ATOM 9412 C CA . ARG C 1 339 ? 224.721 247.590 261.755 1.00 37.58 370 ARG C CA 1
ATOM 9413 C C . ARG C 1 339 ? 226.099 247.342 262.343 1.00 44.34 370 ARG C C 1
ATOM 9414 O O . ARG C 1 339 ? 226.420 247.946 263.375 1.00 45.89 370 ARG C O 1
ATOM 9416 N N . GLN C 1 340 ? 226.922 246.486 261.736 1.00 44.94 371 GLN C N 1
ATOM 9417 C CA . GLN C 1 340 ? 228.237 246.166 262.267 1.00 43.91 371 GLN C CA 1
ATOM 9418 C C . GLN C 1 340 ? 229.390 246.598 261.373 1.00 44.60 371 GLN C C 1
ATOM 9419 O O . GLN C 1 340 ? 230.517 246.703 261.866 1.00 46.89 371 GLN C O 1
ATOM 9425 N N . SER C 1 341 ? 229.147 246.855 260.086 1.00 42.12 372 SER C N 1
ATOM 9426 C CA . SER C 1 341 ? 230.230 247.216 259.180 1.00 37.44 372 SER C CA 1
ATOM 9427 C C . SER C 1 341 ? 229.857 248.329 258.207 1.00 43.64 372 SER C C 1
ATOM 9428 O O . SER C 1 341 ? 230.664 248.649 257.325 1.00 47.86 372 SER C O 1
ATOM 9431 N N . SER C 1 342 ? 228.675 248.925 258.328 1.00 40.49 373 SER C N 1
ATOM 9432 C CA . SER C 1 342 ? 228.226 249.955 257.403 1.00 32.94 373 SER C CA 1
ATOM 9433 C C . SER C 1 342 ? 228.363 251.332 258.036 1.00 33.68 373 SER C C 1
ATOM 9434 O O . SER C 1 342 ? 228.138 251.502 259.238 1.00 33.17 373 SER C O 1
ATOM 9437 N N . SER C 1 343 ? 228.736 252.311 257.217 1.00 34.54 374 SER C N 1
ATOM 9438 C CA . SER C 1 343 ? 228.904 253.682 257.665 1.00 29.28 374 SER C CA 1
ATOM 9439 C C . SER C 1 343 ? 227.614 254.475 257.449 1.00 31.30 374 SER C C 1
ATOM 9440 O O . SER C 1 343 ? 226.581 253.938 257.044 1.00 28.55 374 SER C O 1
ATOM 9443 N N . SER C 1 344 ? 227.677 255.779 257.727 1.00 31.61 375 SER C N 1
ATOM 9444 C CA . SER C 1 344 ? 226.494 256.626 257.603 1.00 27.79 375 SER C CA 1
ATOM 9445 C C . SER C 1 344 ? 226.136 256.895 256.147 1.00 29.02 375 SER C C 1
ATOM 9446 O O . SER C 1 344 ? 224.954 257.072 255.823 1.00 29.84 375 SER C O 1
ATOM 9449 N N . GLY C 1 345 ? 227.134 256.938 255.263 1.00 27.24 376 GLY C N 1
ATOM 9450 C CA . GLY C 1 345 ? 226.849 257.125 253.851 1.00 30.04 376 GLY C CA 1
ATOM 9451 C C . GLY C 1 345 ? 225.996 256.010 253.281 1.00 30.65 376 GLY C C 1
ATOM 9452 O O . GLY C 1 345 ? 225.098 256.253 252.472 1.00 31.26 376 GLY C O 1
ATOM 9453 N N . ASN C 1 346 ? 226.258 254.771 253.704 1.00 32.54 377 ASN C N 1
ATOM 9454 C CA . ASN C 1 346 ? 225.447 253.645 253.253 1.00 29.24 377 ASN C CA 1
ATOM 9455 C C . ASN C 1 346 ? 224.003 253.782 253.718 1.00 26.01 377 ASN C C 1
ATOM 9456 O O . ASN C 1 346 ? 223.070 253.520 252.951 1.00 28.24 377 ASN C O 1
ATOM 9461 N N . GLN C 1 347 ? 223.798 254.191 254.972 1.00 24.73 378 GLN C N 1
ATOM 9462 C CA . GLN C 1 347 ? 222.444 254.356 255.492 1.00 25.91 378 GLN C CA 1
ATOM 9463 C C . GLN C 1 347 ? 221.697 255.459 254.751 1.00 28.34 378 GLN C C 1
ATOM 9464 O O . GLN C 1 347 ? 220.514 255.304 254.404 1.00 27.53 378 GLN C O 1
ATOM 9470 N N . GLU C 1 348 ? 222.375 256.582 254.498 1.00 27.94 379 GLU C N 1
ATOM 9471 C CA . GLU C 1 348 ? 221.758 257.660 253.735 1.00 25.84 379 GLU C CA 1
ATOM 9472 C C . GLU C 1 348 ? 221.407 257.203 252.326 1.00 24.42 379 GLU C C 1
ATOM 9473 O O . GLU C 1 348 ? 220.327 257.521 251.812 1.00 23.32 379 GLU C O 1
ATOM 9479 N N . ARG C 1 349 ? 222.307 256.452 251.685 1.00 24.46 380 ARG C N 1
ATOM 9480 C CA . ARG C 1 349 ? 222.022 255.935 250.353 1.00 25.31 380 ARG C CA 1
ATOM 9481 C C . ARG C 1 349 ? 220.807 255.019 250.368 1.00 21.86 380 ARG C C 1
ATOM 9482 O O . ARG C 1 349 ? 219.954 255.097 249.478 1.00 22.03 380 ARG C O 1
ATOM 9484 N N . VAL C 1 350 ? 220.707 254.154 251.380 1.00 23.87 381 VAL C N 1
ATOM 9485 C CA . VAL C 1 350 ? 219.573 253.237 251.472 1.00 21.76 381 VAL C CA 1
ATOM 9486 C C . VAL C 1 350 ? 218.266 254.013 251.578 1.00 20.03 381 VAL C C 1
ATOM 9487 O O . VAL C 1 350 ? 217.314 253.771 250.823 1.00 21.20 381 VAL C O 1
ATOM 9491 N N . VAL C 1 351 ? 218.204 254.971 252.506 1.00 20.45 382 VAL C N 1
ATOM 9492 C CA . VAL C 1 351 ? 216.943 255.677 252.719 1.00 17.11 382 VAL C CA 1
ATOM 9493 C C . VAL C 1 351 ? 216.581 256.518 251.495 1.00 18.69 382 VAL C C 1
ATOM 9494 O O . VAL C 1 351 ? 215.413 256.567 251.083 1.00 17.97 382 VAL C O 1
ATOM 9498 N N . THR C 1 352 ? 217.574 257.158 250.866 1.00 19.88 383 THR C N 1
ATOM 9499 C CA . THR C 1 352 ? 217.283 258.000 249.712 1.00 16.42 383 THR C CA 1
ATOM 9500 C C . THR C 1 352 ? 216.849 257.175 248.506 1.00 17.37 383 THR C C 1
ATOM 9501 O O . THR C 1 352 ? 215.942 257.580 247.772 1.00 16.80 383 THR C O 1
ATOM 9505 N N . VAL C 1 353 ? 217.477 256.018 248.278 1.00 16.72 384 VAL C N 1
ATOM 9506 C CA . VAL C 1 353 ? 217.080 255.194 247.140 1.00 17.14 384 VAL C CA 1
ATOM 9507 C C . VAL C 1 353 ? 215.692 254.604 247.366 1.00 14.50 384 VAL C C 1
ATOM 9508 O O . VAL C 1 353 ? 214.892 254.495 246.427 1.00 15.30 384 VAL C O 1
ATOM 9512 N N . ILE C 1 354 ? 215.368 254.241 248.612 1.00 13.89 385 ILE C N 1
ATOM 9513 C CA . ILE C 1 354 ? 214.022 253.750 248.900 1.00 13.53 385 ILE C CA 1
ATOM 9514 C C . ILE C 1 354 ? 212.991 254.839 248.630 1.00 12.29 385 ILE C C 1
ATOM 9515 O O . ILE C 1 354 ? 211.953 254.591 248.006 1.00 14.66 385 ILE C O 1
ATOM 9520 N N . ALA C 1 355 ? 213.264 256.064 249.089 1.00 11.86 386 ALA C N 1
ATOM 9521 C CA . ALA C 1 355 ? 212.329 257.160 248.844 1.00 14.69 386 ALA C CA 1
ATOM 9522 C C . ALA C 1 355 ? 212.181 257.444 247.352 1.00 18.34 386 ALA C C 1
ATOM 9523 O O . ALA C 1 355 ? 211.066 257.663 246.860 1.00 18.03 386 ALA C O 1
ATOM 9525 N N . HIS C 1 356 ? 213.295 257.434 246.615 1.00 17.72 387 HIS C N 1
ATOM 9526 C CA . HIS C 1 356 ? 213.246 257.699 245.182 1.00 14.78 387 HIS C CA 1
ATOM 9527 C C . HIS C 1 356 ? 212.419 256.653 244.450 1.00 17.23 387 HIS C C 1
ATOM 9528 O O . HIS C 1 356 ? 211.628 256.988 243.561 1.00 17.39 387 HIS C O 1
ATOM 9535 N N . GLU C 1 357 ? 212.591 255.377 244.799 1.00 16.63 388 GLU C N 1
ATOM 9536 C CA . GLU C 1 357 ? 211.839 254.340 244.103 1.00 16.46 388 GLU C CA 1
ATOM 9537 C C . GLU C 1 357 ? 210.378 254.296 244.529 1.00 17.41 388 GLU C C 1
ATOM 9538 O O . GLU C 1 357 ? 209.518 253.934 243.719 1.00 18.24 388 GLU C O 1
ATOM 9544 N N . LEU C 1 358 ? 210.070 254.654 245.777 1.00 18.64 389 LEU C N 1
ATOM 9545 C CA . LEU C 1 358 ? 208.678 254.688 246.206 1.00 16.55 389 LEU C CA 1
ATOM 9546 C C . LEU C 1 358 ? 207.934 255.912 245.694 1.00 15.80 389 LEU C C 1
ATOM 9547 O O . LEU C 1 358 ? 206.700 255.892 245.647 1.00 18.58 389 LEU C O 1
ATOM 9552 N N . ALA C 1 359 ? 208.648 256.976 245.319 1.00 19.13 390 ALA C N 1
ATOM 9553 C CA . ALA C 1 359 ? 207.978 258.136 244.739 1.00 15.91 390 ALA C CA 1
ATOM 9554 C C . ALA C 1 359 ? 207.358 257.819 243.383 1.00 15.70 390 ALA C C 1
ATOM 9555 O O . ALA C 1 359 ? 206.343 258.419 243.013 1.00 15.88 390 ALA C O 1
ATOM 9557 N N . HIS C 1 360 ? 207.950 256.888 242.631 1.00 16.29 391 HIS C N 1
ATOM 9558 C CA . HIS C 1 360 ? 207.456 256.564 241.297 1.00 15.32 391 HIS C CA 1
ATOM 9559 C C . HIS C 1 360 ? 206.110 255.854 241.316 1.00 17.92 391 HIS C C 1
ATOM 9560 O O . HIS C 1 360 ? 205.465 255.758 240.268 1.00 17.95 391 HIS C O 1
ATOM 9567 N N . GLN C 1 361 ? 205.675 255.346 242.471 1.00 18.40 392 GLN C N 1
ATOM 9568 C CA . GLN C 1 361 ? 204.426 254.594 242.524 1.00 18.00 392 GLN C CA 1
ATOM 9569 C C . GLN C 1 361 ? 203.223 255.470 242.194 1.00 20.26 392 GLN C C 1
ATOM 9570 O O . GLN C 1 361 ? 202.210 254.967 241.696 1.00 21.15 392 GLN C O 1
ATOM 9576 N N . TRP C 1 362 ? 203.309 256.772 242.466 1.00 20.64 393 TRP C N 1
ATOM 9577 C CA . TRP C 1 362 ? 202.269 257.720 242.077 1.00 19.19 393 TRP C CA 1
ATOM 9578 C C . TRP C 1 362 ? 202.643 258.476 240.806 1.00 18.90 393 TRP C C 1
ATOM 9579 O O . TRP C 1 362 ? 201.916 258.430 239.810 1.00 18.72 393 TRP C O 1
ATOM 9590 N N . PHE C 1 363 ? 203.777 259.172 240.826 1.00 21.38 394 PHE C N 1
ATOM 9591 C CA . PHE C 1 363 ? 204.207 260.024 239.719 1.00 19.46 394 PHE C CA 1
ATOM 9592 C C . PHE C 1 363 ? 205.119 259.203 238.816 1.00 19.18 394 PHE C C 1
ATOM 9593 O O . PHE C 1 363 ? 206.323 259.098 239.057 1.00 20.23 394 PHE C O 1
ATOM 9601 N N . GLY C 1 364 ? 204.544 258.621 237.767 1.00 19.93 395 GLY C N 1
ATOM 9602 C CA . GLY C 1 364 ? 205.305 257.797 236.851 1.00 19.25 395 GLY C CA 1
ATOM 9603 C C . GLY C 1 364 ? 204.630 256.482 236.520 1.00 21.69 395 GLY C C 1
ATOM 9604 O O . GLY C 1 364 ? 204.750 255.983 235.399 1.00 25.31 395 GLY C O 1
ATOM 9605 N N . ASN C 1 365 ? 203.917 255.910 237.489 1.00 23.07 396 ASN C N 1
ATOM 9606 C CA . ASN C 1 365 ? 203.182 254.666 237.299 1.00 16.63 396 ASN C CA 1
ATOM 9607 C C . ASN C 1 365 ? 201.679 254.880 237.239 1.00 18.28 396 ASN C C 1
ATOM 9608 O O . ASN C 1 365 ? 201.016 254.367 236.334 1.00 22.16 396 ASN C O 1
ATOM 9613 N N . LEU C 1 366 ? 201.118 255.623 238.195 1.00 18.61 397 LEU C N 1
ATOM 9614 C CA . LEU C 1 366 ? 199.702 255.966 238.126 1.00 18.09 397 LEU C CA 1
ATOM 9615 C C . LEU C 1 366 ? 199.414 256.860 236.926 1.00 22.14 397 LEU C C 1
ATOM 9616 O O . LEU C 1 366 ? 198.410 256.672 236.230 1.00 24.54 397 LEU C O 1
ATOM 9621 N N . VAL C 1 367 ? 200.281 257.838 236.673 1.00 22.59 398 VAL C N 1
ATOM 9622 C CA . VAL C 1 367 ? 200.232 258.670 235.476 1.00 18.96 398 VAL C CA 1
ATOM 9623 C C . VAL C 1 367 ? 201.573 258.526 234.774 1.00 21.08 398 VAL C C 1
ATOM 9624 O O . VAL C 1 367 ? 202.625 258.753 235.385 1.00 22.48 398 VAL C O 1
ATOM 9628 N N . THR C 1 368 ? 201.541 258.155 233.499 1.00 21.24 399 THR C N 1
ATOM 9629 C CA . THR C 1 368 ? 202.744 257.832 232.749 1.00 23.94 399 THR C CA 1
ATOM 9630 C C . THR C 1 368 ? 202.982 258.866 231.654 1.00 21.43 399 THR C C 1
ATOM 9631 O O . THR C 1 368 ? 202.078 259.607 231.262 1.00 20.02 399 THR C O 1
ATOM 9635 N N . LEU C 1 369 ? 204.223 258.924 231.178 1.00 19.97 400 LEU C N 1
ATOM 9636 C CA . LEU C 1 369 ? 204.564 259.804 230.072 1.00 16.62 400 LEU C CA 1
ATOM 9637 C C . LEU C 1 369 ? 203.942 259.305 228.772 1.00 22.75 400 LEU C C 1
ATOM 9638 O O . LEU C 1 369 ? 203.771 258.102 228.557 1.00 24.60 400 LEU C O 1
ATOM 9643 N N . GLU C 1 370 ? 203.589 260.252 227.903 1.00 22.55 401 GLU C N 1
ATOM 9644 C CA . GLU C 1 370 ? 203.034 259.887 226.604 1.00 21.52 401 GLU C CA 1
ATOM 9645 C C . GLU C 1 370 ? 204.108 259.319 225.684 1.00 21.41 401 GLU C C 1
ATOM 9646 O O . GLU C 1 370 ? 203.853 258.369 224.936 1.00 26.70 401 GLU C O 1
ATOM 9652 N N . TRP C 1 371 ? 205.313 259.883 225.727 1.00 19.67 402 TRP C N 1
ATOM 9653 C CA . TRP C 1 371 ? 206.428 259.384 224.937 1.00 15.50 402 TRP C CA 1
ATOM 9654 C C . TRP C 1 371 ? 207.723 259.707 225.670 1.00 14.84 402 TRP C C 1
ATOM 9655 O O . TRP C 1 371 ? 207.755 260.542 226.577 1.00 15.43 402 TRP C O 1
ATOM 9666 N N . TRP C 1 372 ? 208.797 259.029 225.264 1.00 15.64 403 TRP C N 1
ATOM 9667 C CA . TRP C 1 372 ? 210.079 259.067 225.958 1.00 14.69 403 TRP C CA 1
ATOM 9668 C C . TRP C 1 372 ? 210.787 260.413 225.878 1.00 14.49 403 TRP C C 1
ATOM 9669 O O . TRP C 1 372 ? 211.913 260.517 226.375 1.00 18.16 403 TRP C O 1
ATOM 9680 N N . ASN C 1 373 ? 210.186 261.437 225.278 1.00 14.38 404 ASN C N 1
ATOM 9681 C CA . ASN C 1 373 ? 210.812 262.751 225.234 1.00 14.95 404 ASN C CA 1
ATOM 9682 C C . ASN C 1 373 ? 210.504 263.602 226.460 1.00 16.76 404 ASN C C 1
ATOM 9683 O O . ASN C 1 373 ? 211.098 264.675 226.613 1.00 18.81 404 ASN C O 1
ATOM 9688 N N . ASP C 1 374 ? 209.604 263.154 227.337 1.00 14.41 405 ASP C N 1
ATOM 9689 C CA . ASP C 1 374 ? 209.261 263.877 228.555 1.00 13.14 405 ASP C CA 1
ATOM 9690 C C . ASP C 1 374 ? 209.805 263.196 229.806 1.00 13.32 405 ASP C C 1
ATOM 9691 O O . ASP C 1 374 ? 209.400 263.542 230.921 1.00 16.38 405 ASP C O 1
ATOM 9696 N N . LEU C 1 375 ? 210.729 262.246 229.641 1.00 10.29 406 LEU C N 1
ATOM 9697 C CA . LEU C 1 375 ? 211.256 261.481 230.765 1.00 10.52 406 LEU C CA 1
ATOM 9698 C C . LEU C 1 375 ? 211.855 262.365 231.849 1.00 10.67 406 LEU C C 1
ATOM 9699 O O . LEU C 1 375 ? 211.744 262.030 233.033 1.00 11.63 406 LEU C O 1
ATOM 9704 N N . TRP C 1 376 ? 212.465 263.492 231.471 1.00 11.34 407 TRP C N 1
ATOM 9705 C CA . TRP C 1 376 ? 213.057 264.392 232.455 1.00 9.48 407 TRP C CA 1
ATOM 9706 C C . TRP C 1 376 ? 212.034 264.822 233.499 1.00 8.72 407 TRP C C 1
ATOM 9707 O O . TRP C 1 376 ? 212.381 265.032 234.666 1.00 10.94 407 TRP C O 1
ATOM 9718 N N . LEU C 1 377 ? 210.769 264.965 233.096 1.00 7.68 408 LEU C N 1
ATOM 9719 C CA . LEU C 1 377 ? 209.740 265.372 234.046 1.00 8.05 408 LEU C CA 1
ATOM 9720 C C . LEU C 1 377 ? 209.523 264.299 235.105 1.00 12.07 408 LEU C C 1
ATOM 9721 O O . LEU C 1 377 ? 209.331 264.605 236.287 1.00 16.42 408 LEU C O 1
ATOM 9726 N N . ASN C 1 378 ? 209.546 263.030 234.697 1.00 12.79 409 ASN C N 1
ATOM 9727 C CA . ASN C 1 378 ? 209.326 261.948 235.649 1.00 12.35 409 ASN C CA 1
ATOM 9728 C C . ASN C 1 378 ? 210.511 261.804 236.597 1.00 9.72 409 ASN C C 1
ATOM 9729 O O . ASN C 1 378 ? 210.403 262.091 237.796 1.00 10.60 409 ASN C O 1
ATOM 9734 N N . GLU C 1 379 ? 211.673 261.429 236.054 1.00 11.90 410 GLU C N 1
ATOM 9735 C CA . GLU C 1 379 ? 212.834 261.144 236.889 1.00 13.91 410 GLU C CA 1
ATOM 9736 C C . GLU C 1 379 ? 213.193 262.334 237.763 1.00 12.87 410 GLU C C 1
ATOM 9737 O O . GLU C 1 379 ? 213.338 262.192 238.984 1.00 15.76 410 GLU C O 1
ATOM 9743 N N . GLY C 1 380 ? 213.285 263.521 237.161 1.00 11.85 411 GLY C N 1
ATOM 9744 C CA . GLY C 1 380 ? 213.615 264.703 237.932 1.00 10.45 411 GLY C CA 1
ATOM 9745 C C . GLY C 1 380 ? 212.680 264.898 239.105 1.00 10.20 411 GLY C C 1
ATOM 9746 O O . GLY C 1 380 ? 213.130 265.159 240.225 1.00 11.98 411 GLY C O 1
ATOM 9747 N N . PHE C 1 381 ? 211.375 264.709 238.884 1.00 11.31 412 PHE C N 1
ATOM 9748 C CA . PHE C 1 381 ? 210.434 264.856 239.988 1.00 10.35 412 PHE C CA 1
ATOM 9749 C C . PHE C 1 381 ? 210.802 263.927 241.132 1.00 9.99 412 PHE C C 1
ATOM 9750 O O . PHE C 1 381 ? 210.940 264.370 242.280 1.00 12.37 412 PHE C O 1
ATOM 9758 N N . ALA C 1 382 ? 211.037 262.649 240.827 1.00 12.06 413 ALA C N 1
ATOM 9759 C CA . ALA C 1 382 ? 211.456 261.724 241.870 1.00 11.01 413 ALA C CA 1
ATOM 9760 C C . ALA C 1 382 ? 212.749 262.198 242.509 1.00 12.52 413 ALA C C 1
ATOM 9761 O O . ALA C 1 382 ? 212.856 262.261 243.741 1.00 15.95 413 ALA C O 1
ATOM 9763 N N . SER C 1 383 ? 213.710 262.623 241.683 1.00 11.21 414 SER C N 1
ATOM 9764 C CA . SER C 1 383 ? 214.998 263.063 242.195 1.00 10.40 414 SER C CA 1
ATOM 9765 C C . SER C 1 383 ? 214.863 264.262 243.115 1.00 12.45 414 SER C C 1
ATOM 9766 O O . SER C 1 383 ? 215.778 264.531 243.899 1.00 16.82 414 SER C O 1
ATOM 9769 N N . TYR C 1 384 ? 213.746 264.983 243.044 1.00 10.97 415 TYR C N 1
ATOM 9770 C CA . TYR C 1 384 ? 213.528 266.078 243.975 1.00 11.23 415 TYR C CA 1
ATOM 9771 C C . TYR C 1 384 ? 212.801 265.623 245.234 1.00 12.38 415 TYR C C 1
ATOM 9772 O O . TYR C 1 384 ? 213.133 266.076 246.334 1.00 15.88 415 TYR C O 1
ATOM 9781 N N . VAL C 1 385 ? 211.828 264.716 245.109 1.00 12.64 416 VAL C N 1
ATOM 9782 C CA . VAL C 1 385 ? 210.971 264.427 246.258 1.00 13.52 416 VAL C CA 1
ATOM 9783 C C . VAL C 1 385 ? 211.560 263.382 247.188 1.00 15.49 416 VAL C C 1
ATOM 9784 O O . VAL C 1 385 ? 211.159 263.321 248.358 1.00 18.17 416 VAL C O 1
ATOM 9788 N N . GLU C 1 386 ? 212.517 262.580 246.711 1.00 13.80 417 GLU C N 1
ATOM 9789 C CA . GLU C 1 386 ? 213.127 261.564 247.562 1.00 15.98 417 GLU C CA 1
ATOM 9790 C C . GLU C 1 386 ? 213.638 262.169 248.862 1.00 14.57 417 GLU C C 1
ATOM 9791 O O . GLU C 1 386 ? 213.282 261.702 249.951 1.00 19.77 417 GLU C O 1
ATOM 9797 N N . TYR C 1 387 ? 214.428 263.244 248.765 1.00 17.00 418 TYR C N 1
ATOM 9798 C CA . TYR C 1 387 ? 214.907 263.927 249.961 1.00 16.83 418 TYR C CA 1
ATOM 9799 C C . TYR C 1 387 ? 213.753 264.266 250.891 1.00 17.03 418 TYR C C 1
ATOM 9800 O O . TYR C 1 387 ? 213.797 263.937 252.083 1.00 20.43 418 TYR C O 1
ATOM 9809 N N . LEU C 1 388 ? 212.689 264.867 250.350 1.00 16.39 419 LEU C N 1
ATOM 9810 C CA . LEU C 1 388 ? 211.525 265.180 251.170 1.00 16.09 419 LEU C CA 1
ATOM 9811 C C . LEU C 1 388 ? 211.020 263.937 251.885 1.00 17.47 419 LEU C C 1
ATOM 9812 O O . LEU C 1 388 ? 210.881 263.934 253.115 1.00 20.23 419 LEU C O 1
ATOM 9817 N N . GLY C 1 389 ? 210.807 262.851 251.139 1.00 16.51 420 GLY C N 1
ATOM 9818 C CA . GLY C 1 389 ? 210.401 261.611 251.773 1.00 15.42 420 GLY C CA 1
ATOM 9819 C C . GLY C 1 389 ? 211.406 261.159 252.810 1.00 17.14 420 GLY C C 1
ATOM 9820 O O . GLY C 1 389 ? 211.046 260.830 253.944 1.00 23.11 420 GLY C O 1
ATOM 9821 N N . ALA C 1 390 ? 212.691 261.193 252.451 1.00 15.49 421 ALA C N 1
ATOM 9822 C CA . ALA C 1 390 ? 213.721 260.830 253.412 1.00 18.81 421 ALA C CA 1
ATOM 9823 C C . ALA C 1 390 ? 213.714 261.781 254.597 1.00 18.79 421 ALA C C 1
ATOM 9824 O O . ALA C 1 390 ? 213.903 261.347 255.740 1.00 19.72 421 ALA C O 1
ATOM 9826 N N . ASP C 1 391 ? 213.452 263.067 254.350 1.00 18.75 422 ASP C N 1
ATOM 9827 C CA . ASP C 1 391 ? 213.404 264.028 255.444 1.00 21.00 422 ASP C CA 1
ATOM 9828 C C . ASP C 1 391 ? 212.288 263.685 256.420 1.00 22.02 422 ASP C C 1
ATOM 9829 O O . ASP C 1 391 ? 212.360 264.034 257.604 1.00 23.48 422 ASP C O 1
ATOM 9834 N N . PHE C 1 392 ? 211.243 263.007 255.941 1.00 23.10 423 PHE C N 1
ATOM 9835 C CA . PHE C 1 392 ? 210.190 262.566 256.846 1.00 22.96 423 PHE C CA 1
ATOM 9836 C C . PHE C 1 392 ? 210.624 261.339 257.637 1.00 25.79 423 PHE C C 1
ATOM 9837 O O . PHE C 1 392 ? 210.259 261.184 258.807 1.00 28.54 423 PHE C O 1
ATOM 9845 N N . ALA C 1 393 ? 211.400 260.450 257.012 1.00 25.63 424 ALA C N 1
ATOM 9846 C CA . ALA C 1 393 ? 211.820 259.235 257.701 1.00 21.69 424 ALA C CA 1
ATOM 9847 C C . ALA C 1 393 ? 212.930 259.512 258.706 1.00 23.40 424 ALA C C 1
ATOM 9848 O O . ALA C 1 393 ? 213.026 258.823 259.727 1.00 26.98 424 ALA C O 1
ATOM 9850 N N . GLU C 1 394 ? 213.774 260.507 258.436 1.00 24.84 425 GLU C N 1
ATOM 9851 C CA . GLU C 1 394 ? 214.888 260.876 259.308 1.00 25.82 425 GLU C CA 1
ATOM 9852 C C . GLU C 1 394 ? 214.801 262.372 259.579 1.00 26.75 425 GLU C C 1
ATOM 9853 O O . GLU C 1 394 ? 215.487 263.174 258.932 1.00 25.21 425 GLU C O 1
ATOM 9859 N N . PRO C 1 395 ? 213.958 262.782 260.530 1.00 29.10 426 PRO C N 1
ATOM 9860 C CA . PRO C 1 395 ? 213.745 264.222 260.755 1.00 30.57 426 PRO C CA 1
ATOM 9861 C C . PRO C 1 395 ? 214.996 264.981 261.162 1.00 34.62 426 PRO C C 1
ATOM 9862 O O . PRO C 1 395 ? 215.116 266.169 260.841 1.00 36.81 426 PRO C O 1
ATOM 9866 N N . THR C 1 396 ? 215.929 264.337 261.857 1.00 31.27 427 THR C N 1
ATOM 9867 C CA . THR C 1 396 ? 217.080 265.021 262.430 1.00 32.58 427 THR C CA 1
ATOM 9868 C C . THR C 1 396 ? 218.305 265.019 261.524 1.00 33.48 427 THR C C 1
ATOM 9869 O O . THR C 1 396 ? 219.359 265.508 261.939 1.00 37.25 427 THR C O 1
ATOM 9873 N N . TRP C 1 397 ? 218.200 264.489 260.308 1.00 31.40 428 TRP C N 1
ATOM 9874 C CA . TRP C 1 397 ? 219.356 264.370 259.430 1.00 30.51 428 TRP C CA 1
ATOM 9875 C C . TRP C 1 397 ? 219.583 265.589 258.544 1.00 31.12 428 TRP C C 1
ATOM 9876 O O . TRP C 1 397 ? 220.674 265.717 257.978 1.00 33.81 428 TRP C O 1
ATOM 9887 N N . ASN C 1 398 ? 218.598 266.479 258.416 1.00 31.40 429 ASN C N 1
ATOM 9888 C CA . ASN C 1 398 ? 218.700 267.664 257.561 1.00 33.62 429 ASN C CA 1
ATOM 9889 C C . ASN C 1 398 ? 219.100 267.283 256.137 1.00 30.44 429 ASN C C 1
ATOM 9890 O O . ASN C 1 398 ? 220.015 267.856 255.543 1.00 34.40 429 ASN C O 1
ATOM 9895 N N . LEU C 1 399 ? 218.393 266.295 255.586 1.00 32.41 430 LEU C N 1
ATOM 9896 C CA . LEU C 1 399 ? 218.757 265.737 254.289 1.00 32.47 430 LEU C CA 1
ATOM 9897 C C . LEU C 1 399 ? 218.502 266.697 253.134 1.00 31.37 430 LEU C C 1
ATOM 9898 O O . LEU C 1 399 ? 219.259 266.679 252.157 1.00 32.14 430 LEU C O 1
ATOM 9903 N N . LYS C 1 400 ? 217.472 267.540 253.224 1.00 32.50 431 LYS C N 1
ATOM 9904 C CA . LYS C 1 400 ? 217.129 268.429 252.120 1.00 29.58 431 LYS C CA 1
ATOM 9905 C C . LYS C 1 400 ? 218.230 269.428 251.794 1.00 29.85 431 LYS C C 1
ATOM 9906 O O . LYS C 1 400 ? 218.211 270.009 250.704 1.00 31.48 431 LYS C O 1
ATOM 9912 N N . ASP C 1 401 ? 219.180 269.646 252.702 1.00 29.47 432 ASP C N 1
ATOM 9913 C CA . ASP C 1 401 ? 220.312 270.516 252.420 1.00 26.86 432 ASP C CA 1
ATOM 9914 C C . ASP C 1 401 ? 221.368 269.847 251.551 1.00 26.19 432 ASP C C 1
ATOM 9915 O O . ASP C 1 401 ? 222.108 270.544 250.848 1.00 26.86 432 ASP C O 1
ATOM 9920 N N . LEU C 1 402 ? 221.457 268.515 251.578 1.00 24.17 433 LEU C N 1
ATOM 9921 C CA . LEU C 1 402 ? 222.470 267.818 250.793 1.00 21.21 433 LEU C CA 1
ATOM 9922 C C . LEU C 1 402 ? 222.186 267.843 249.300 1.00 18.97 433 LEU C C 1
ATOM 9923 O O . LEU C 1 402 ? 223.134 267.741 248.510 1.00 20.00 433 LEU C O 1
ATOM 9928 N N . MET C 1 403 ? 220.920 268.005 248.904 1.00 18.49 434 MET C N 1
ATOM 9929 C CA . MET C 1 403 ? 220.544 267.897 247.498 1.00 20.22 434 MET C CA 1
ATOM 9930 C C . MET C 1 403 ? 221.411 268.786 246.618 1.00 19.59 434 MET C C 1
ATOM 9931 O O . MET C 1 403 ? 221.905 268.341 245.575 1.00 19.11 434 MET C O 1
ATOM 9936 N N . VAL C 1 404 ? 221.630 270.035 247.038 1.00 16.32 435 VAL C N 1
ATOM 9937 C CA . VAL C 1 404 ? 222.501 270.940 246.291 1.00 17.98 435 VAL C CA 1
ATOM 9938 C C . VAL C 1 404 ? 223.827 270.257 245.988 1.00 18.12 435 VAL C C 1
ATOM 9939 O O . VAL C 1 404 ? 224.157 269.989 244.825 1.00 18.32 435 VAL C O 1
ATOM 9943 N N . LEU C 1 405 ? 224.562 269.882 247.041 1.00 20.77 436 LEU C N 1
ATOM 9944 C CA . LEU C 1 405 ? 225.863 269.250 246.847 1.00 18.47 436 LEU C CA 1
ATOM 9945 C C . LEU C 1 405 ? 225.741 267.998 245.995 1.00 20.49 436 LEU C C 1
ATOM 9946 O O . LEU C 1 405 ? 226.646 267.675 245.218 1.00 23.62 436 LEU C O 1
ATOM 9951 N N . ASN C 1 406 ? 224.620 267.285 246.117 1.00 19.03 437 ASN C N 1
ATOM 9952 C CA . ASN C 1 406 ? 224.461 266.058 245.353 1.00 19.15 437 ASN C CA 1
ATOM 9953 C C . ASN C 1 406 ? 224.016 266.333 243.925 1.00 17.94 437 ASN C C 1
ATOM 9954 O O . ASN C 1 406 ? 224.401 265.597 243.011 1.00 23.01 437 ASN C O 1
ATOM 9959 N N . ASP C 1 407 ? 223.207 267.369 243.701 1.00 17.70 438 ASP C N 1
ATOM 9960 C CA . ASP C 1 407 ? 222.611 267.523 242.380 1.00 17.91 438 ASP C CA 1
ATOM 9961 C C . ASP C 1 407 ? 223.055 268.784 241.660 1.00 14.82 438 ASP C C 1
ATOM 9962 O O . ASP C 1 407 ? 223.698 268.693 240.606 1.00 16.54 438 ASP C O 1
ATOM 9964 N N . VAL C 1 408 ? 222.785 269.958 242.232 1.00 14.16 439 VAL C N 1
ATOM 9965 C CA . VAL C 1 408 ? 222.987 271.206 241.504 1.00 13.95 439 VAL C CA 1
ATOM 9966 C C . VAL C 1 408 ? 224.449 271.362 241.115 1.00 13.25 439 VAL C C 1
ATOM 9967 O O . VAL C 1 408 ? 224.792 271.423 239.928 1.00 11.64 439 VAL C O 1
ATOM 9971 N N . TYR C 1 409 ? 225.336 271.372 242.110 1.00 14.47 440 TYR C N 1
ATOM 9972 C CA . TYR C 1 409 ? 226.757 271.518 241.829 1.00 12.25 440 TYR C CA 1
ATOM 9973 C C . TYR C 1 409 ? 227.283 270.358 240.999 1.00 14.18 440 TYR C C 1
ATOM 9974 O O . TYR C 1 409 ? 228.323 270.490 240.344 1.00 16.31 440 TYR C O 1
ATOM 9983 N N . ARG C 1 410 ? 226.584 269.222 241.003 1.00 14.70 441 ARG C N 1
ATOM 9984 C CA . ARG C 1 410 ? 227.027 268.103 240.183 1.00 13.55 441 ARG C CA 1
ATOM 9985 C C . ARG C 1 410 ? 226.669 268.318 238.718 1.00 14.05 441 ARG C C 1
ATOM 9986 O O . ARG C 1 410 ? 227.414 267.900 237.825 1.00 15.89 441 ARG C O 1
ATOM 9994 N N . VAL C 1 411 ? 225.541 268.976 238.446 1.00 12.68 442 VAL C N 1
ATOM 9995 C CA . VAL C 1 411 ? 225.111 269.140 237.062 1.00 10.96 442 VAL C CA 1
ATOM 9996 C C . VAL C 1 411 ? 225.638 270.430 236.440 1.00 12.08 442 VAL C C 1
ATOM 9997 O O . VAL C 1 411 ? 225.904 270.459 235.229 1.00 12.45 442 VAL C O 1
ATOM 10001 N N . MET C 1 412 ? 225.844 271.481 237.239 1.00 13.77 443 MET C N 1
ATOM 10002 C CA . MET C 1 412 ? 226.422 272.716 236.724 1.00 11.15 443 MET C CA 1
ATOM 10003 C C . MET C 1 412 ? 227.809 272.504 236.135 1.00 11.49 443 MET C C 1
ATOM 10004 O O . MET C 1 412 ? 228.238 273.299 235.294 1.00 13.85 443 MET C O 1
ATOM 10009 N N . ALA C 1 413 ? 228.516 271.456 236.558 1.00 12.65 444 ALA C N 1
ATOM 10010 C CA . ALA C 1 413 ? 229.803 271.140 235.951 1.00 11.00 444 ALA C CA 1
ATOM 10011 C C . ALA C 1 413 ? 229.644 270.755 234.485 1.00 14.57 444 ALA C C 1
ATOM 10012 O O . ALA C 1 413 ? 230.459 271.153 233.644 1.00 19.76 444 ALA C O 1
ATOM 10014 N N . VAL C 1 414 ? 228.604 269.987 234.155 1.00 14.21 445 VAL C N 1
ATOM 10015 C CA . VAL C 1 414 ? 228.425 269.544 232.777 1.00 11.60 445 VAL C CA 1
ATOM 10016 C C . VAL C 1 414 ? 227.464 270.429 231.992 1.00 13.72 445 VAL C C 1
ATOM 10017 O O . VAL C 1 414 ? 227.479 270.395 230.753 1.00 15.25 445 VAL C O 1
ATOM 10021 N N . ASP C 1 415 ? 226.635 271.219 232.669 1.00 13.55 446 ASP C N 1
ATOM 10022 C CA . ASP C 1 415 ? 225.721 272.123 231.988 1.00 11.32 446 ASP C CA 1
ATOM 10023 C C . ASP C 1 415 ? 226.385 273.430 231.576 1.00 10.61 446 ASP C C 1
ATOM 10024 O O . ASP C 1 415 ? 225.801 274.181 230.787 1.00 15.91 446 ASP C O 1
ATOM 10029 N N . ALA C 1 416 ? 227.584 273.717 232.080 1.00 12.33 447 ALA C N 1
ATOM 10030 C CA . ALA C 1 416 ? 228.323 274.919 231.722 1.00 12.03 447 ALA C CA 1
ATOM 10031 C C . ALA C 1 416 ? 229.251 274.704 230.534 1.00 13.21 447 ALA C C 1
ATOM 10032 O O . ALA C 1 416 ? 230.228 275.444 230.380 1.00 18.59 447 ALA C O 1
ATOM 10034 N N . LEU C 1 417 ? 228.969 273.712 229.696 1.00 15.32 448 LEU C N 1
ATOM 10035 C CA . LEU C 1 417 ? 229.760 273.421 228.513 1.00 17.10 448 LEU C CA 1
ATOM 10036 C C . LEU C 1 417 ? 228.925 273.658 227.262 1.00 18.60 448 LEU C C 1
ATOM 10037 O O . LEU C 1 417 ? 227.694 273.584 227.294 1.00 22.48 448 LEU C O 1
ATOM 10042 N N . ALA C 1 418 ? 229.608 273.950 226.155 1.00 17.61 449 ALA C N 1
ATOM 10043 C CA . ALA C 1 418 ? 228.924 274.190 224.891 1.00 19.04 449 ALA C CA 1
ATOM 10044 C C . ALA C 1 418 ? 228.334 272.922 224.289 1.00 23.33 449 ALA C C 1
ATOM 10045 O O . ALA C 1 418 ? 227.564 273.014 223.328 1.00 26.42 449 ALA C O 1
ATOM 10047 N N . SER C 1 419 ? 228.672 271.752 224.826 1.00 21.41 450 SER C N 1
ATOM 10048 C CA . SER C 1 419 ? 228.166 270.479 224.337 1.00 19.42 450 SER C CA 1
ATOM 10049 C C . SER C 1 419 ? 226.912 270.019 225.071 1.00 23.73 450 SER C C 1
ATOM 10050 O O . SER C 1 419 ? 226.460 268.890 224.852 1.00 28.87 450 SER C O 1
ATOM 10053 N N . SER C 1 420 ? 226.346 270.858 225.934 1.00 20.76 451 SER C N 1
ATOM 10054 C CA . SER C 1 420 ? 225.148 270.499 226.674 1.00 18.09 451 SER C CA 1
ATOM 10055 C C . SER C 1 420 ? 223.941 270.458 225.735 1.00 16.80 451 SER C C 1
ATOM 10056 O O . SER C 1 420 ? 224.027 270.781 224.547 1.00 19.09 451 SER C O 1
ATOM 10059 N N . HIS C 1 421 ? 222.802 270.042 226.272 1.00 16.92 452 HIS C N 1
ATOM 10060 C CA . HIS C 1 421 ? 221.562 269.965 225.517 1.00 13.86 452 HIS C CA 1
ATOM 10061 C C . HIS C 1 421 ? 220.404 270.379 226.411 1.00 11.97 452 HIS C C 1
ATOM 10062 O O . HIS C 1 421 ? 220.496 270.288 227.640 1.00 12.23 452 HIS C O 1
ATOM 10069 N N . PRO C 1 422 ? 219.308 270.855 225.824 1.00 13.08 453 PRO C N 1
ATOM 10070 C CA . PRO C 1 422 ? 218.137 271.220 226.627 1.00 11.63 453 PRO C CA 1
ATOM 10071 C C . PRO C 1 422 ? 217.455 270.002 227.232 1.00 10.05 453 PRO C C 1
ATOM 10072 O O . PRO C 1 422 ? 217.645 268.863 226.801 1.00 11.97 453 PRO C O 1
ATOM 10076 N N . LEU C 1 423 ? 216.648 270.265 228.264 1.00 9.45 454 LEU C N 1
ATOM 10077 C CA . LEU C 1 423 ? 215.854 269.204 228.877 1.00 8.60 454 LEU C CA 1
ATOM 10078 C C . LEU C 1 423 ? 214.817 268.649 227.909 1.00 8.64 454 LEU C C 1
ATOM 10079 O O . LEU C 1 423 ? 214.627 267.431 227.826 1.00 8.59 454 LEU C O 1
ATOM 10084 N N . SER C 1 424 ? 214.141 269.521 227.170 1.00 10.62 455 SER C N 1
ATOM 10085 C CA . SER C 1 424 ? 212.989 269.150 226.362 1.00 10.60 455 SER C CA 1
ATOM 10086 C C . SER C 1 424 ? 213.358 269.144 224.886 1.00 12.45 455 SER C C 1
ATOM 10087 O O . SER C 1 424 ? 214.017 270.069 224.401 1.00 15.30 455 SER C O 1
ATOM 10090 N N . THR C 1 425 ? 212.932 268.101 224.182 1.00 15.84 456 THR C N 1
ATOM 10091 C CA . THR C 1 425 ? 213.111 267.947 222.749 1.00 17.14 456 THR C CA 1
ATOM 10092 C C . THR C 1 425 ? 211.804 267.483 222.126 1.00 21.45 456 THR C C 1
ATOM 10093 O O . THR C 1 425 ? 210.985 266.849 222.799 1.00 21.47 456 THR C O 1
ATOM 10095 N N . PRO C 1 426 ? 211.573 267.795 220.850 1.00 25.28 457 PRO C N 1
ATOM 10096 C CA . PRO C 1 426 ? 210.359 267.306 220.185 1.00 21.50 457 PRO C CA 1
ATOM 10097 C C . PRO C 1 426 ? 210.340 265.787 220.095 1.00 21.86 457 PRO C C 1
ATOM 10098 O O . PRO C 1 426 ? 211.381 265.131 220.022 1.00 21.75 457 PRO C O 1
ATOM 10102 N N . ALA C 1 427 ? 209.125 265.230 220.111 1.00 23.19 458 ALA C N 1
ATOM 10103 C CA . ALA C 1 427 ? 208.967 263.779 220.106 1.00 19.60 458 ALA C CA 1
ATOM 10104 C C . ALA C 1 427 ? 209.444 263.155 218.801 1.00 23.85 458 ALA C C 1
ATOM 10105 O O . ALA C 1 427 ? 209.865 261.993 218.791 1.00 27.90 458 ALA C O 1
ATOM 10107 N N . SER C 1 428 ? 209.391 263.903 217.698 1.00 23.55 459 SER C N 1
ATOM 10108 C CA . SER C 1 428 ? 209.803 263.380 216.402 1.00 21.07 459 SER C CA 1
ATOM 10109 C C . SER C 1 428 ? 211.299 263.105 216.318 1.00 22.96 459 SER C C 1
ATOM 10110 O O . SER C 1 428 ? 211.734 262.441 215.372 1.00 30.40 459 SER C O 1
ATOM 10112 N N . GLU C 1 429 ? 212.088 263.589 217.272 1.00 24.59 460 GLU C N 1
ATOM 10113 C CA . GLU C 1 429 ? 213.532 263.403 217.260 1.00 26.86 460 GLU C CA 1
ATOM 10114 C C . GLU C 1 429 ? 213.985 262.155 218.009 1.00 27.94 460 GLU C C 1
ATOM 10115 O O . GLU C 1 429 ? 215.190 261.893 218.067 1.00 31.58 460 GLU C O 1
ATOM 10117 N N . ILE C 1 430 ? 213.063 261.386 218.584 1.00 25.67 461 ILE C N 1
ATOM 10118 C CA . ILE C 1 430 ? 213.390 260.159 219.308 1.00 26.24 461 ILE C CA 1
ATOM 10119 C C . ILE C 1 430 ? 212.526 259.050 218.717 1.00 25.45 461 ILE C C 1
ATOM 10120 O O . ILE C 1 430 ? 211.337 258.945 219.036 1.00 26.67 461 ILE C O 1
ATOM 10125 N N . ASN C 1 431 ? 213.110 258.235 217.848 1.00 27.29 462 ASN C N 1
ATOM 10126 C CA . ASN C 1 431 ? 212.412 257.089 217.270 1.00 28.74 462 ASN C CA 1
ATOM 10127 C C . ASN C 1 431 ? 213.169 255.782 217.448 1.00 30.79 462 ASN C C 1
ATOM 10128 O O . ASN C 1 431 ? 212.551 254.755 217.739 1.00 28.68 462 ASN C O 1
ATOM 10133 N N . THR C 1 432 ? 214.484 255.796 217.283 1.00 35.86 463 THR C N 1
ATOM 10134 C CA . THR C 1 432 ? 215.348 254.631 217.404 1.00 33.96 463 THR C CA 1
ATOM 10135 C C . THR C 1 432 ? 215.505 254.243 218.874 1.00 34.43 463 THR C C 1
ATOM 10136 O O . THR C 1 432 ? 215.585 255.119 219.738 1.00 36.07 463 THR C O 1
ATOM 10140 N N . PRO C 1 433 ? 215.530 252.944 219.188 1.00 36.40 464 PRO C N 1
ATOM 10141 C CA . PRO C 1 433 ? 215.764 252.537 220.584 1.00 33.29 464 PRO C CA 1
ATOM 10142 C C . PRO C 1 433 ? 217.071 253.056 221.161 1.00 33.41 464 PRO C C 1
ATOM 10143 O O . PRO C 1 433 ? 217.150 253.277 222.375 1.00 36.05 464 PRO C O 1
ATOM 10147 N N . ALA C 1 434 ? 218.103 253.248 220.337 1.00 33.90 465 ALA C N 1
ATOM 10148 C CA . ALA C 1 434 ? 219.313 253.903 220.823 1.00 33.27 465 ALA C CA 1
ATOM 10149 C C . ALA C 1 434 ? 219.034 255.350 221.213 1.00 34.96 465 ALA C C 1
ATOM 10150 O O . ALA C 1 434 ? 219.524 255.831 222.242 1.00 36.61 465 ALA C O 1
ATOM 10152 N N . GLN C 1 435 ? 218.237 256.055 220.407 1.00 36.68 466 GLN C N 1
ATOM 10153 C CA . GLN C 1 435 ? 217.829 257.408 220.769 1.00 33.19 466 GLN C CA 1
ATOM 10154 C C . GLN C 1 435 ? 217.013 257.406 222.054 1.00 31.86 466 GLN C C 1
ATOM 10155 O O . GLN C 1 435 ? 217.141 258.316 222.881 1.00 34.78 466 GLN C O 1
ATOM 10161 N N . ILE C 1 436 ? 216.163 256.392 222.236 1.00 29.67 467 ILE C N 1
ATOM 10162 C CA . ILE C 1 436 ? 215.384 256.279 223.465 1.00 28.19 467 ILE C CA 1
ATOM 10163 C C . ILE C 1 436 ? 216.301 256.074 224.663 1.00 29.81 467 ILE C C 1
ATOM 10164 O O . ILE C 1 436 ? 216.108 256.680 225.723 1.00 33.60 467 ILE C O 1
ATOM 10169 N N . SER C 1 437 ? 217.311 255.216 224.518 1.00 30.46 468 SER C N 1
ATOM 10170 C CA . SER C 1 437 ? 218.253 254.990 225.607 1.00 28.20 468 SER C CA 1
ATOM 10171 C C . SER C 1 437 ? 219.131 256.205 225.876 1.00 33.10 468 SER C C 1
ATOM 10172 O O . SER C 1 437 ? 219.644 256.349 226.990 1.00 30.02 468 SER C O 1
ATOM 10174 N N . GLU C 1 438 ? 219.317 257.075 224.881 1.00 35.08 469 GLU C N 1
ATOM 10175 C CA . GLU C 1 438 ? 220.179 258.239 225.058 1.00 32.52 469 GLU C CA 1
ATOM 10176 C C . GLU C 1 438 ? 219.614 259.260 226.041 1.00 29.51 469 GLU C C 1
ATOM 10177 O O . GLU C 1 438 ? 220.383 260.056 226.589 1.00 29.35 469 GLU C O 1
ATOM 10179 N N . VAL C 1 439 ? 218.299 259.261 226.279 1.00 25.98 470 VAL C N 1
ATOM 10180 C CA . VAL C 1 439 ? 217.700 260.283 227.138 1.00 24.79 470 VAL C CA 1
ATOM 10181 C C . VAL C 1 439 ? 217.883 260.008 228.621 1.00 24.74 470 VAL C C 1
ATOM 10182 O O . VAL C 1 439 ? 217.522 260.857 229.444 1.00 25.46 470 VAL C O 1
ATOM 10186 N N . PHE C 1 440 ? 218.427 258.848 228.991 1.00 26.22 471 PHE C N 1
ATOM 10187 C CA . PHE C 1 440 ? 218.679 258.518 230.395 1.00 18.50 471 PHE C CA 1
ATOM 10188 C C . PHE C 1 440 ? 220.086 258.983 230.761 1.00 20.76 471 PHE C C 1
ATOM 10189 O O . PHE C 1 440 ? 221.030 258.198 230.868 1.00 26.25 471 PHE C O 1
ATOM 10197 N N . ASP C 1 441 ? 220.224 260.292 230.962 1.00 20.12 472 ASP C N 1
ATOM 10198 C CA . ASP C 1 441 ? 221.507 260.896 231.292 1.00 20.15 472 ASP C CA 1
ATOM 10199 C C . ASP C 1 441 ? 221.370 261.744 232.550 1.00 21.71 472 ASP C C 1
ATOM 10200 O O . ASP C 1 441 ? 220.269 261.983 233.050 1.00 19.58 472 ASP C O 1
ATOM 10205 N N . SER C 1 442 ? 222.518 262.200 233.061 1.00 22.96 473 SER C N 1
ATOM 10206 C CA . SER C 1 442 ? 222.537 262.935 234.323 1.00 20.66 473 SER C CA 1
ATOM 10207 C C . SER C 1 442 ? 221.810 264.269 234.222 1.00 20.59 473 SER C C 1
ATOM 10208 O O . SER C 1 442 ? 221.328 264.786 235.236 1.00 23.11 473 SER C O 1
ATOM 10211 N N . ILE C 1 443 ? 221.730 264.846 233.021 1.00 19.71 474 ILE C N 1
ATOM 10212 C CA . ILE C 1 443 ? 221.000 266.098 232.851 1.00 16.71 474 ILE C CA 1
ATOM 10213 C C . ILE C 1 443 ? 219.536 265.908 233.221 1.00 17.20 474 ILE C C 1
ATOM 10214 O O . ILE C 1 443 ? 218.994 266.632 234.064 1.00 15.31 474 ILE C O 1
ATOM 10219 N N . SER C 1 444 ? 218.900 264.881 232.649 1.00 18.40 475 SER C N 1
ATOM 10220 C CA . SER C 1 444 ? 217.467 264.675 232.843 1.00 16.28 475 SER C CA 1
ATOM 10221 C C . SER C 1 444 ? 217.118 264.494 234.315 1.00 15.96 475 SER C C 1
ATOM 10222 O O . SER C 1 444 ? 216.052 264.929 234.765 1.00 18.14 475 SER C O 1
ATOM 10225 N N . TYR C 1 445 ? 218.000 263.854 235.080 1.00 15.95 476 TYR C N 1
ATOM 10226 C CA . TYR C 1 445 ? 217.756 263.682 236.507 1.00 12.27 476 TYR C CA 1
ATOM 10227 C C . TYR C 1 445 ? 218.049 264.965 237.276 1.00 12.07 476 TYR C C 1
ATOM 10228 O O . TYR C 1 445 ? 217.149 265.564 237.876 1.00 12.60 476 TYR C O 1
ATOM 10237 N N . SER C 1 446 ? 219.306 265.415 237.243 1.00 12.61 477 SER C N 1
ATOM 10238 C CA . SER C 1 446 ? 219.742 266.476 238.145 1.00 9.70 477 SER C CA 1
ATOM 10239 C C . SER C 1 446 ? 219.140 267.827 237.775 1.00 7.99 477 SER C C 1
ATOM 10240 O O . SER C 1 446 ? 218.618 268.537 238.643 1.00 10.73 477 SER C O 1
ATOM 10243 N N . LYS C 1 447 ? 219.208 268.218 236.497 1.00 7.25 478 LYS C N 1
ATOM 10244 C CA . LYS C 1 447 ? 218.688 269.529 236.134 1.00 8.07 478 LYS C CA 1
ATOM 10245 C C . LYS C 1 447 ? 217.168 269.559 236.198 1.00 8.34 478 LYS C C 1
ATOM 10246 O O . LYS C 1 447 ? 216.584 270.596 236.530 1.00 10.60 478 LYS C O 1
ATOM 10252 N N . GLY C 1 448 ? 216.513 268.439 235.886 1.00 7.95 479 GLY C N 1
ATOM 10253 C CA . GLY C 1 448 ? 215.078 268.357 236.092 1.00 6.84 479 GLY C CA 1
ATOM 10254 C C . GLY C 1 448 ? 214.697 268.537 237.548 1.00 7.53 479 GLY C C 1
ATOM 10255 O O . GLY C 1 448 ? 213.765 269.280 237.870 1.00 7.78 479 GLY C O 1
ATOM 10256 N N . ALA C 1 449 ? 215.433 267.882 238.451 1.00 8.18 480 ALA C N 1
ATOM 10257 C CA . ALA C 1 449 ? 215.195 268.072 239.876 1.00 7.78 480 ALA C CA 1
ATOM 10258 C C . ALA C 1 449 ? 215.416 269.522 240.282 1.00 7.77 480 ALA C C 1
ATOM 10259 O O . ALA C 1 449 ? 214.640 270.079 241.066 1.00 10.93 480 ALA C O 1
ATOM 10261 N N . SER C 1 450 ? 216.463 270.154 239.748 1.00 7.68 481 SER C N 1
ATOM 10262 C CA . SER C 1 450 ? 216.770 271.536 240.106 1.00 7.23 481 SER C CA 1
ATOM 10263 C C . SER C 1 450 ? 215.671 272.491 239.652 1.00 7.52 481 SER C C 1
ATOM 10264 O O . SER C 1 450 ? 215.229 273.358 240.417 1.00 9.73 481 SER C O 1
ATOM 10267 N N . VAL C 1 451 ? 215.217 272.351 238.405 1.00 6.41 482 VAL C N 1
ATOM 10268 C CA . VAL C 1 451 ? 214.198 273.265 237.896 1.00 7.93 482 VAL C CA 1
ATOM 10269 C C . VAL C 1 451 ? 212.864 273.026 238.595 1.00 8.26 482 VAL C C 1
ATOM 10270 O O . VAL C 1 451 ? 212.120 273.975 238.870 1.00 8.48 482 VAL C O 1
ATOM 10274 N N . LEU C 1 452 ? 212.540 271.767 238.909 1.00 9.01 483 LEU C N 1
ATOM 10275 C CA . LEU C 1 452 ? 211.297 271.503 239.626 1.00 7.75 483 LEU C CA 1
ATOM 10276 C C . LEU C 1 452 ? 211.360 272.027 241.057 1.00 10.10 483 LEU C C 1
ATOM 10277 O O . LEU C 1 452 ? 210.357 272.517 241.586 1.00 11.67 483 LEU C O 1
ATOM 10282 N N . ARG C 1 453 ? 212.532 271.951 241.693 1.00 8.48 484 ARG C N 1
ATOM 10283 C CA . ARG C 1 453 ? 212.701 272.533 243.020 1.00 8.41 484 ARG C CA 1
ATOM 10284 C C . ARG C 1 453 ? 212.540 274.048 242.985 1.00 10.43 484 ARG C C 1
ATOM 10285 O O . ARG C 1 453 ? 211.886 274.632 243.857 1.00 14.33 484 ARG C O 1
ATOM 10293 N N . MET C 1 454 ? 213.119 274.701 241.973 1.00 10.78 485 MET C N 1
ATOM 10294 C CA . MET C 1 454 ? 212.954 276.146 241.834 1.00 8.69 485 MET C CA 1
ATOM 10295 C C . MET C 1 454 ? 211.492 276.519 241.609 1.00 10.73 485 MET C C 1
ATOM 10296 O O . MET C 1 454 ? 210.981 277.469 242.220 1.00 14.57 485 MET C O 1
ATOM 10301 N N . LEU C 1 455 ? 210.801 275.770 240.744 1.00 10.88 486 LEU C N 1
ATOM 10302 C CA . LEU C 1 455 ? 209.386 276.018 240.491 1.00 10.74 486 LEU C CA 1
ATOM 10303 C C . LEU C 1 455 ? 208.558 275.847 241.758 1.00 13.84 486 LEU C C 1
ATOM 10304 O O . LEU C 1 455 ? 207.674 276.661 242.047 1.00 14.92 486 LEU C O 1
ATOM 10309 N N . SER C 1 456 ? 208.832 274.792 242.528 1.00 13.30 487 SER C N 1
ATOM 10310 C CA . SER C 1 456 ? 208.129 274.590 243.787 1.00 14.10 487 SER C CA 1
ATOM 10311 C C . SER C 1 456 ? 208.412 275.714 244.772 1.00 18.13 487 SER C C 1
ATOM 10312 O O . SER C 1 456 ? 207.535 276.083 245.560 1.00 23.45 487 SER C O 1
ATOM 10315 N N . ASN C 1 457 ? 209.627 276.265 244.751 1.00 18.86 488 ASN C N 1
ATOM 10316 C CA . ASN C 1 457 ? 209.966 277.304 245.716 1.00 16.50 488 ASN C CA 1
ATOM 10317 C C . ASN C 1 457 ? 209.308 278.636 245.376 1.00 19.12 488 ASN C C 1
ATOM 10318 O O . ASN C 1 457 ? 208.827 279.334 246.276 1.00 25.33 488 ASN C O 1
ATOM 10323 N N . PHE C 1 458 ? 209.271 279.023 244.099 1.00 17.66 489 PHE C N 1
ATOM 10324 C CA . PHE C 1 458 ? 208.648 280.318 243.832 1.00 16.27 489 PHE C CA 1
ATOM 10325 C C . PHE C 1 458 ? 207.133 280.235 243.677 1.00 20.35 489 PHE C C 1
ATOM 10326 O O . PHE C 1 458 ? 206.491 281.275 243.501 1.00 26.78 489 PHE C O 1
ATOM 10334 N N . LEU C 1 459 ? 206.545 279.043 243.746 1.00 21.99 490 LEU C N 1
ATOM 10335 C CA . LEU C 1 459 ? 205.097 278.888 243.790 1.00 23.31 490 LEU C CA 1
ATOM 10336 C C . LEU C 1 459 ? 204.584 278.490 245.166 1.00 26.43 490 LEU C C 1
ATOM 10337 O O . LEU C 1 459 ? 203.383 278.242 245.308 1.00 32.95 490 LEU C O 1
ATOM 10342 N N . THR C 1 460 ? 205.466 278.404 246.167 1.00 26.27 491 THR C N 1
ATOM 10343 C CA . THR C 1 460 ? 205.154 277.935 247.516 1.00 24.12 491 THR C CA 1
ATOM 10344 C C . THR C 1 460 ? 204.794 276.452 247.515 1.00 27.04 491 THR C C 1
ATOM 10345 O O . THR C 1 460 ? 204.356 275.910 246.495 1.00 28.49 491 THR C O 1
ATOM 10347 N N . GLU C 1 461 ? 204.987 275.785 248.654 1.00 29.50 492 GLU C N 1
ATOM 10348 C CA . GLU C 1 461 ? 204.780 274.341 248.712 1.00 29.80 492 GLU C CA 1
ATOM 10349 C C . GLU C 1 461 ? 203.301 273.979 248.630 1.00 32.41 492 GLU C C 1
ATOM 10350 O O . GLU C 1 461 ? 202.942 272.957 248.036 1.00 34.75 492 GLU C O 1
ATOM 10352 N N . ASP C 1 462 ? 202.430 274.796 249.228 1.00 33.60 493 ASP C N 1
ATOM 10353 C CA . ASP C 1 462 ? 201.007 274.470 249.265 1.00 33.35 493 ASP C CA 1
ATOM 10354 C C . ASP C 1 462 ? 200.398 274.466 247.867 1.00 35.42 493 ASP C C 1
ATOM 10355 O O . ASP C 1 462 ? 199.689 273.523 247.490 1.00 38.03 493 ASP C O 1
ATOM 10357 N N . LEU C 1 463 ? 200.658 275.516 247.084 1.00 32.15 494 LEU C N 1
ATOM 10358 C CA . LEU C 1 463 ? 200.122 275.577 245.728 1.00 32.65 494 LEU C CA 1
ATOM 10359 C C . LEU C 1 463 ? 200.701 274.470 244.859 1.00 32.29 494 LEU C C 1
ATOM 10360 O O . LEU C 1 463 ? 199.993 273.884 244.030 1.00 36.40 494 LEU C O 1
ATOM 10365 N N . PHE C 1 464 ? 201.992 274.178 245.027 1.00 31.29 495 PHE C N 1
ATOM 10366 C CA . PHE C 1 464 ? 202.616 273.100 244.269 1.00 29.40 495 PHE C CA 1
ATOM 10367 C C . PHE C 1 464 ? 201.958 271.762 244.579 1.00 27.02 495 PHE C C 1
ATOM 10368 O O . PHE C 1 464 ? 201.655 270.983 243.667 1.00 26.67 495 PHE C O 1
ATOM 10376 N N . LYS C 1 465 ? 201.710 271.486 245.862 1.00 30.76 496 LYS C N 1
ATOM 10377 C CA . LYS C 1 465 ? 201.055 270.239 246.241 1.00 30.33 496 LYS C CA 1
ATOM 10378 C C . LYS C 1 465 ? 199.628 270.174 245.712 1.00 31.42 496 LYS C C 1
ATOM 10379 O O . LYS C 1 465 ? 199.175 269.113 245.271 1.00 32.97 496 LYS C O 1
ATOM 10385 N N . MET C 1 466 ? 198.899 271.292 245.760 1.00 32.03 497 MET C N 1
ATOM 10386 C CA . MET C 1 466 ? 197.538 271.299 245.231 1.00 30.73 497 MET C CA 1
ATOM 10387 C C . MET C 1 466 ? 197.526 271.021 243.732 1.00 28.65 497 MET C C 1
ATOM 10388 O O . MET C 1 466 ? 196.699 270.239 243.243 1.00 36.30 497 MET C O 1
ATOM 10393 N N . GLY C 1 467 ? 198.443 271.643 242.989 1.00 27.51 498 GLY C N 1
ATOM 10394 C CA . GLY C 1 467 ? 198.529 271.377 241.563 1.00 23.27 498 GLY C CA 1
ATOM 10395 C C . GLY C 1 467 ? 198.898 269.938 241.260 1.00 23.84 498 GLY C C 1
ATOM 10396 O O . GLY C 1 467 ? 198.338 269.323 240.349 1.00 27.75 498 GLY C O 1
ATOM 10397 N N . ILE C 1 468 ? 199.840 269.379 242.024 1.00 24.26 499 ILE C N 1
ATOM 10398 C CA . ILE C 1 468 ? 200.232 267.987 241.824 1.00 22.49 499 ILE C CA 1
ATOM 10399 C C . ILE C 1 468 ? 199.060 267.055 242.103 1.00 26.77 499 ILE C C 1
ATOM 10400 O O . ILE C 1 468 ? 198.827 266.089 241.367 1.00 30.50 499 ILE C O 1
ATOM 10405 N N . ALA C 1 469 ? 198.309 267.323 243.174 1.00 31.37 500 ALA C N 1
ATOM 10406 C CA . ALA C 1 469 ? 197.158 266.488 243.503 1.00 28.22 500 ALA C CA 1
ATOM 10407 C C . ALA C 1 469 ? 196.092 266.559 242.419 1.00 26.67 500 ALA C C 1
ATOM 10408 O O . ALA C 1 469 ? 195.518 265.532 242.036 1.00 27.71 500 ALA C O 1
ATOM 10410 N N . SER C 1 470 ? 195.811 267.763 241.911 1.00 24.20 501 SER C N 1
ATOM 10411 C CA . SER C 1 470 ? 194.836 267.894 240.831 1.00 25.49 501 SER C CA 1
ATOM 10412 C C . SER C 1 470 ? 195.296 267.151 239.583 1.00 28.92 501 SER C C 1
ATOM 10413 O O . SER C 1 470 ? 194.501 266.465 238.928 1.00 30.33 501 SER C O 1
ATOM 10415 N N . TYR C 1 471 ? 196.581 267.272 239.246 1.00 29.02 502 TYR C N 1
ATOM 10416 C CA . TYR C 1 471 ? 197.124 266.588 238.079 1.00 24.66 502 TYR C CA 1
ATOM 10417 C C . TYR C 1 471 ? 197.033 265.073 238.228 1.00 24.72 502 TYR C C 1
ATOM 10418 O O . TYR C 1 471 ? 196.698 264.367 237.271 1.00 24.79 502 TYR C O 1
ATOM 10427 N N . LEU C 1 472 ? 197.332 264.555 239.423 1.00 28.61 503 LEU C N 1
ATOM 10428 C CA . LEU C 1 472 ? 197.242 263.116 239.650 1.00 26.31 503 LEU C CA 1
ATOM 10429 C C . LEU C 1 472 ? 195.801 262.630 239.589 1.00 28.57 503 LEU C C 1
ATOM 10430 O O . LEU C 1 472 ? 195.526 261.553 239.049 1.00 32.68 503 LEU C O 1
ATOM 10435 N N . HIS C 1 473 ? 194.867 263.401 240.150 1.00 30.18 504 HIS C N 1
ATOM 10436 C CA . HIS C 1 473 ? 193.471 262.979 240.153 1.00 31.21 504 HIS C CA 1
ATOM 10437 C C . HIS C 1 473 ? 192.877 263.003 238.750 1.00 31.69 504 HIS C C 1
ATOM 10438 O O . HIS C 1 473 ? 192.098 262.115 238.386 1.00 36.79 504 HIS C O 1
ATOM 10440 N N . THR C 1 474 ? 193.231 264.009 237.948 1.00 31.06 505 THR C N 1
ATOM 10441 C CA . THR C 1 474 ? 192.596 264.167 236.643 1.00 29.13 505 THR C CA 1
ATOM 10442 C C . THR C 1 474 ? 193.028 263.079 235.663 1.00 30.17 505 THR C C 1
ATOM 10443 O O . THR C 1 474 ? 192.205 262.577 234.889 1.00 36.80 505 THR C O 1
ATOM 10447 N N . TYR C 1 475 ? 194.304 262.693 235.682 1.00 27.89 506 TYR C N 1
ATOM 10448 C CA . TYR C 1 475 ? 194.867 261.839 234.641 1.00 26.64 506 TYR C CA 1
ATOM 10449 C C . TYR C 1 475 ? 195.296 260.472 235.166 1.00 26.43 506 TYR C C 1
ATOM 10450 O O . TYR C 1 475 ? 196.235 259.874 234.638 1.00 27.72 506 TYR C O 1
ATOM 10459 N N . LYS C 1 476 ? 194.627 259.958 236.193 1.00 31.57 507 LYS C N 1
ATOM 10460 C CA . LYS C 1 476 ? 194.991 258.651 236.722 1.00 29.67 507 LYS C CA 1
ATOM 10461 C C . LYS C 1 476 ? 194.720 257.559 235.693 1.00 27.78 507 LYS C C 1
ATOM 10462 O O . LYS C 1 476 ? 193.716 257.593 234.977 1.00 27.38 507 LYS C O 1
ATOM 10468 N N . TYR C 1 477 ? 195.633 256.586 235.628 1.00 26.22 508 TYR C N 1
ATOM 10469 C CA . TYR C 1 477 ? 195.592 255.512 234.632 1.00 27.24 508 TYR C CA 1
ATOM 10470 C C . TYR C 1 477 ? 195.586 256.073 233.211 1.00 28.90 508 TYR C C 1
ATOM 10471 O O . TYR C 1 477 ? 194.858 255.597 232.338 1.00 29.63 508 TYR C O 1
ATOM 10480 N N . GLY C 1 478 ? 196.411 257.090 232.976 1.00 31.12 509 GLY C N 1
ATOM 10481 C CA . GLY C 1 478 ? 196.499 257.716 231.671 1.00 28.98 509 GLY C CA 1
ATOM 10482 C C . GLY C 1 478 ? 197.889 258.224 231.349 1.00 25.87 509 GLY C C 1
ATOM 10483 O O . GLY C 1 478 ? 198.837 257.965 232.094 1.00 23.19 509 GLY C O 1
ATOM 10484 N N . ASN C 1 479 ? 198.022 258.947 230.238 1.00 29.56 510 ASN C N 1
ATOM 10485 C CA . ASN C 1 479 ? 199.292 259.505 229.800 1.00 26.36 510 ASN C CA 1
ATOM 10486 C C . ASN C 1 479 ? 199.167 261.015 229.645 1.00 27.17 510 ASN C C 1
ATOM 10487 O O . ASN C 1 479 ? 198.094 261.534 229.324 1.00 28.62 510 ASN C O 1
ATOM 10492 N N . THR C 1 480 ? 200.276 261.718 229.878 1.00 26.79 511 THR C N 1
ATOM 10493 C CA . THR C 1 480 ? 200.273 263.174 229.904 1.00 25.37 511 THR C CA 1
ATOM 10494 C C . THR C 1 480 ? 201.527 263.726 229.243 1.00 24.26 511 THR C C 1
ATOM 10495 O O . THR C 1 480 ? 202.462 262.995 228.904 1.00 23.82 511 THR C O 1
ATOM 10499 N N . ILE C 1 481 ? 201.523 265.047 229.064 1.00 28.27 512 ILE C N 1
ATOM 10500 C CA . ILE C 1 481 ? 202.695 265.827 228.693 1.00 27.16 512 ILE C CA 1
ATOM 10501 C C . ILE C 1 481 ? 202.859 266.924 229.740 1.00 22.51 512 ILE C C 1
ATOM 10502 O O . ILE C 1 481 ? 201.976 267.158 230.565 1.00 23.36 512 ILE C O 1
ATOM 10507 N N . TYR C 1 482 ? 204.013 267.598 229.709 1.00 20.71 513 TYR C N 1
ATOM 10508 C CA . TYR C 1 482 ? 204.293 268.605 230.730 1.00 22.72 513 TYR C CA 1
ATOM 10509 C C . TYR C 1 482 ? 203.364 269.810 230.634 1.00 20.35 513 TYR C C 1
ATOM 10510 O O . TYR C 1 482 ? 203.178 270.517 231.634 1.00 23.07 513 TYR C O 1
ATOM 10519 N N . LEU C 1 483 ? 202.773 270.055 229.462 1.00 17.84 514 LEU C N 1
ATOM 10520 C CA . LEU C 1 483 ? 201.835 271.162 229.322 1.00 18.67 514 LEU C CA 1
ATOM 10521 C C . LEU C 1 483 ? 200.607 270.976 230.203 1.00 24.07 514 LEU C C 1
ATOM 10522 O O . LEU C 1 483 ? 200.051 271.958 230.704 1.00 28.12 514 LEU C O 1
ATOM 10527 N N . ASN C 1 484 ? 200.171 269.731 230.409 1.00 22.75 515 ASN C N 1
ATOM 10528 C CA . ASN C 1 484 ? 199.041 269.483 231.299 1.00 21.03 515 ASN C CA 1
ATOM 10529 C C . ASN C 1 484 ? 199.373 269.869 232.735 1.00 24.39 515 ASN C C 1
ATOM 10530 O O . ASN C 1 484 ? 198.552 270.483 233.430 1.00 29.66 515 ASN C O 1
ATOM 10535 N N . LEU C 1 485 ? 200.576 269.517 233.197 1.00 20.68 516 LEU C N 1
ATOM 10536 C CA . LEU C 1 485 ? 201.000 269.908 234.536 1.00 20.53 516 LEU C CA 1
ATOM 10537 C C . LEU C 1 485 ? 201.110 271.423 234.655 1.00 21.69 516 LEU C C 1
ATOM 10538 O O . LEU C 1 485 ? 200.718 272.005 235.676 1.00 24.62 516 LEU C O 1
ATOM 10543 N N . TRP C 1 486 ? 201.640 272.082 233.619 1.00 19.74 517 TRP C N 1
ATOM 10544 C CA . TRP C 1 486 ? 201.699 273.540 233.640 1.00 21.20 517 TRP C CA 1
ATOM 10545 C C . TRP C 1 486 ? 200.303 274.145 233.716 1.00 22.39 517 TRP C C 1
ATOM 10546 O O . TRP C 1 486 ? 200.084 275.127 234.433 1.00 24.80 517 TRP C O 1
ATOM 10557 N N . GLU C 1 487 ? 199.347 273.577 232.977 1.00 22.78 518 GLU C N 1
ATOM 10558 C CA . GLU C 1 487 ? 197.981 274.089 233.001 1.00 25.18 518 GLU C CA 1
ATOM 10559 C C . GLU C 1 487 ? 197.346 273.918 234.375 1.00 27.02 518 GLU C C 1
ATOM 10560 O O . GLU C 1 487 ? 196.651 274.817 234.861 1.00 28.37 518 GLU C O 1
ATOM 10562 N N . HIS C 1 488 ? 197.567 272.769 235.016 1.00 26.98 519 HIS C N 1
ATOM 10563 C CA . HIS C 1 488 ? 197.021 272.566 236.356 1.00 24.88 519 HIS C CA 1
ATOM 10564 C C . HIS C 1 488 ? 197.636 273.534 237.361 1.00 28.22 519 HIS C C 1
ATOM 10565 O O . HIS C 1 488 ? 196.928 274.103 238.205 1.00 33.27 519 HIS C O 1
ATOM 10572 N N . LEU C 1 489 ? 198.954 273.743 237.283 1.00 26.26 520 LEU C N 1
ATOM 10573 C CA . LEU C 1 489 ? 199.594 274.709 238.172 1.00 22.48 520 LEU C CA 1
ATOM 10574 C C . LEU C 1 489 ? 199.071 276.118 237.923 1.00 25.29 520 LEU C C 1
ATOM 10575 O O . LEU C 1 489 ? 198.857 276.884 238.870 1.00 28.69 520 LEU C O 1
ATOM 10580 N N . GLN C 1 490 ? 198.855 276.479 236.656 1.00 25.45 521 GLN C N 1
ATOM 10581 C CA . GLN C 1 490 ? 198.313 277.796 236.338 1.00 29.22 521 GLN C CA 1
ATOM 10582 C C . GLN C 1 490 ? 196.899 277.956 236.879 1.00 33.07 521 GLN C C 1
ATOM 10583 O O . GLN C 1 490 ? 196.529 279.031 237.363 1.00 35.45 521 GLN C O 1
ATOM 10589 N N . GLN C 1 491 ? 196.088 276.900 236.793 1.00 31.44 522 GLN C N 1
ATOM 10590 C CA . GLN C 1 491 ? 194.743 276.948 237.358 1.00 34.13 522 GLN C CA 1
ATOM 10591 C C . GLN C 1 491 ? 194.792 277.163 238.864 1.00 36.65 522 GLN C C 1
ATOM 10592 O O . GLN C 1 491 ? 194.012 277.946 239.417 1.00 39.40 522 GLN C O 1
ATOM 10598 N N . VAL C 1 492 ? 195.702 276.466 239.546 1.00 38.54 523 VAL C N 1
ATOM 10599 C CA . VAL C 1 492 ? 195.832 276.647 240.991 1.00 35.02 523 VAL C CA 1
ATOM 10600 C C . VAL C 1 492 ? 196.282 278.068 241.316 1.00 34.18 523 VAL C C 1
ATOM 10601 O O . VAL C 1 492 ? 195.797 278.685 242.273 1.00 35.40 523 VAL C O 1
ATOM 10605 N N . VAL C 1 493 ? 197.214 278.608 240.529 1.00 36.79 524 VAL C N 1
ATOM 10606 C CA . VAL C 1 493 ? 197.712 279.962 240.773 1.00 38.33 524 VAL C CA 1
ATOM 10607 C C . VAL C 1 493 ? 196.606 280.991 240.571 1.00 41.85 524 VAL C C 1
ATOM 10608 O O . VAL C 1 493 ? 196.460 281.931 241.362 1.00 46.12 524 VAL C O 1
ATOM 10612 N N . ASP C 1 494 ? 195.808 280.833 239.511 1.00 44.84 525 ASP C N 1
ATOM 10613 C CA . ASP C 1 494 ? 194.784 281.825 239.197 1.00 45.11 525 ASP C CA 1
ATOM 10614 C C . ASP C 1 494 ? 193.675 281.861 240.242 1.00 45.47 525 ASP C C 1
ATOM 10615 O O . ASP C 1 494 ? 192.945 282.854 240.330 1.00 47.47 525 ASP C O 1
ATOM 10620 N N . LYS C 1 495 ? 193.530 280.803 241.034 1.00 47.09 526 LYS C N 1
ATOM 10621 C CA . LYS C 1 495 ? 192.462 280.717 242.023 1.00 44.83 526 LYS C CA 1
ATOM 10622 C C . LYS C 1 495 ? 192.830 281.351 243.359 1.00 47.59 526 LYS C C 1
ATOM 10623 O O . LYS C 1 495 ? 192.036 281.271 244.301 1.00 51.97 526 LYS C O 1
ATOM 10625 N N . GLN C 1 496 ? 194.002 281.970 243.467 1.00 47.64 527 GLN C N 1
ATOM 10626 C CA . GLN C 1 496 ? 194.435 282.617 244.695 1.00 48.19 527 GLN C CA 1
ATOM 10627 C C . GLN C 1 496 ? 194.974 284.001 244.370 1.00 51.96 527 GLN C C 1
ATOM 10628 O O . GLN C 1 496 ? 195.549 284.210 243.295 1.00 52.51 527 GLN C O 1
ATOM 10634 N N . PRO C 1 497 ? 194.794 284.968 245.273 1.00 55.37 528 PRO C N 1
ATOM 10635 C CA . PRO C 1 497 ? 195.253 286.334 244.991 1.00 53.35 528 PRO C CA 1
ATOM 10636 C C . PRO C 1 497 ? 196.624 286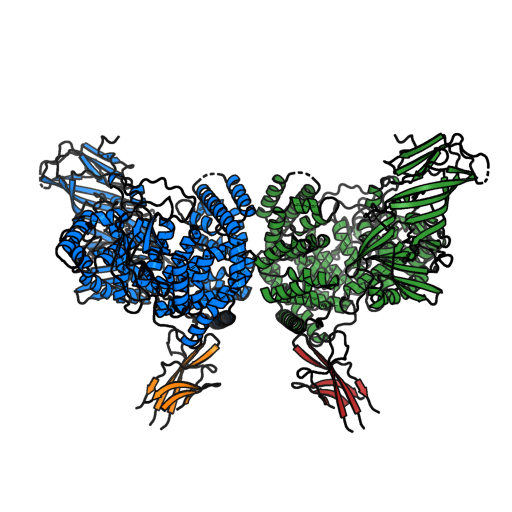.658 245.568 1.00 54.30 528 PRO C C 1
ATOM 10637 O O . PRO C 1 497 ? 197.184 287.720 245.276 1.00 57.55 528 PRO C O 1
ATOM 10641 N N . THR C 1 498 ? 197.173 285.761 246.388 1.00 56.17 529 THR C N 1
ATOM 10642 C CA . THR C 1 498 ? 198.387 286.080 247.135 1.00 56.54 529 THR C CA 1
ATOM 10643 C C . THR C 1 498 ? 199.622 286.119 246.240 1.00 56.12 529 THR C C 1
ATOM 10644 O O . THR C 1 498 ? 200.389 287.087 246.274 1.00 54.47 529 THR C O 1
ATOM 10646 N N . ILE C 1 499 ? 199.832 285.082 245.435 1.00 53.81 530 ILE C N 1
ATOM 10647 C CA . ILE C 1 499 ? 201.052 284.944 244.645 1.00 51.97 530 ILE C CA 1
ATOM 10648 C C . ILE C 1 499 ? 200.817 285.509 243.251 1.00 48.87 530 ILE C C 1
ATOM 10649 O O . ILE C 1 499 ? 199.847 285.144 242.577 1.00 49.14 530 ILE C O 1
ATOM 10654 N N . LYS C 1 500 ? 201.707 286.399 242.819 1.00 46.16 531 LYS C N 1
ATOM 10655 C CA . LYS C 1 500 ? 201.638 287.022 241.503 1.00 38.45 531 LYS C CA 1
ATOM 10656 C C . LYS C 1 500 ? 202.916 286.717 240.736 1.00 35.07 531 LYS C C 1
ATOM 10657 O O . LYS C 1 500 ? 204.016 286.823 241.288 1.00 35.51 531 LYS C O 1
ATOM 10659 N N . LEU C 1 501 ? 202.768 286.343 239.466 1.00 29.26 532 LEU C N 1
ATOM 10660 C CA . LEU C 1 501 ? 203.889 285.974 238.619 1.00 23.04 532 LEU C CA 1
ATOM 10661 C C . LEU C 1 501 ? 204.035 286.953 237.457 1.00 22.11 532 LEU C C 1
ATOM 10662 O O . LEU C 1 501 ? 203.045 287.530 236.997 1.00 22.00 532 LEU C O 1
ATOM 10667 N N . PRO C 1 502 ? 205.258 287.168 236.965 1.00 22.49 533 PRO C N 1
ATOM 10668 C CA . PRO C 1 502 ? 205.434 288.060 235.807 1.00 17.87 533 PRO C CA 1
ATOM 10669 C C . PRO C 1 502 ? 204.782 287.545 234.537 1.00 17.64 533 PRO C C 1
ATOM 10670 O O . PRO C 1 502 ? 204.516 288.341 233.629 1.00 22.11 533 PRO C O 1
ATOM 10674 N N . ASP C 1 503 ? 204.522 286.246 234.441 1.00 18.13 534 ASP C N 1
ATOM 10675 C CA . ASP C 1 503 ? 203.910 285.644 233.264 1.00 15.46 534 ASP C CA 1
ATOM 10676 C C . ASP C 1 503 ? 203.253 284.338 233.695 1.00 16.70 534 ASP C C 1
ATOM 10677 O O . ASP C 1 503 ? 203.093 284.071 234.890 1.00 18.72 534 ASP C O 1
ATOM 10679 N N . THR C 1 504 ? 202.864 283.524 232.719 1.00 18.26 535 THR C N 1
ATOM 10680 C CA . THR C 1 504 ? 202.277 282.227 233.010 1.00 18.40 535 THR C CA 1
ATOM 10681 C C . THR C 1 504 ? 203.363 281.228 233.405 1.00 16.32 535 THR C C 1
ATOM 10682 O O . THR C 1 504 ? 204.558 281.452 233.199 1.00 16.84 535 THR C O 1
ATOM 10686 N N . VAL C 1 505 ? 202.930 280.111 233.992 1.00 17.35 536 VAL C N 1
ATOM 10687 C CA . VAL C 1 505 ? 203.872 279.076 234.412 1.00 18.02 536 VAL C CA 1
ATOM 10688 C C . VAL C 1 505 ? 204.600 278.493 233.207 1.00 16.04 536 VAL C C 1
ATOM 10689 O O . VAL C 1 505 ? 205.819 278.282 233.241 1.00 17.32 536 VAL C O 1
ATOM 10693 N N . SER C 1 506 ? 203.868 278.222 232.124 1.00 15.52 537 SER C N 1
ATOM 10694 C CA . SER C 1 506 ? 204.487 277.644 230.935 1.00 14.49 537 SER C CA 1
ATOM 10695 C C . SER C 1 506 ? 205.487 278.603 230.303 1.00 15.76 537 SER C C 1
ATOM 10696 O O . SER C 1 506 ? 206.556 278.181 229.847 1.00 18.74 537 SER C O 1
ATOM 10699 N N . ALA C 1 507 ? 205.157 279.896 230.261 1.00 16.68 538 ALA C N 1
ATOM 10700 C CA . ALA C 1 507 ? 206.072 280.876 229.686 1.00 14.04 538 ALA C CA 1
ATOM 10701 C C . ALA C 1 507 ? 207.366 280.965 230.486 1.00 14.05 538 ALA C C 1
ATOM 10702 O O . ALA C 1 507 ? 208.451 281.114 229.913 1.00 14.72 538 ALA C O 1
ATOM 10704 N N . ILE C 1 508 ? 207.270 280.891 231.815 1.00 12.50 539 ILE C N 1
ATOM 10705 C CA . ILE C 1 508 ? 208.469 280.921 232.646 1.00 13.59 539 ILE C CA 1
ATOM 10706 C C . ILE C 1 508 ? 209.280 279.644 232.467 1.00 12.35 539 ILE C C 1
ATOM 10707 O O . ILE C 1 508 ? 210.510 279.687 232.349 1.00 11.95 539 ILE C O 1
ATOM 10712 N N . MET C 1 509 ? 208.611 278.489 232.433 1.00 13.87 540 MET C N 1
ATOM 10713 C CA . MET C 1 509 ? 209.321 277.219 232.333 1.00 11.45 540 MET C CA 1
ATOM 10714 C C . MET C 1 509 ? 209.917 276.984 230.950 1.00 12.18 540 MET C C 1
ATOM 10715 O O . MET C 1 509 ? 210.832 276.164 230.817 1.00 13.22 540 MET C O 1
ATOM 10720 N N . ASP C 1 510 ? 209.416 277.676 229.923 1.00 15.02 541 ASP C N 1
ATOM 10721 C CA . ASP C 1 510 ? 210.000 277.552 228.591 1.00 11.45 541 ASP C CA 1
ATOM 10722 C C . ASP C 1 510 ? 211.455 277.999 228.581 1.00 13.16 541 ASP C C 1
ATOM 10723 O O . ASP C 1 510 ? 212.293 277.394 227.904 1.00 17.69 541 ASP C O 1
ATOM 10728 N N . ARG C 1 511 ? 211.773 279.065 229.319 1.00 11.61 542 ARG C N 1
ATOM 10729 C CA . ARG C 1 511 ? 213.147 279.549 229.366 1.00 9.52 542 ARG C CA 1
ATOM 10730 C C . ARG C 1 511 ? 214.084 278.523 229.988 1.00 6.87 542 ARG C C 1
ATOM 10731 O O . ARG C 1 511 ? 215.284 278.528 229.702 1.00 8.65 542 ARG C O 1
ATOM 10739 N N . TRP C 1 512 ? 213.562 277.638 230.835 1.00 6.70 543 TRP C N 1
ATOM 10740 C CA . TRP C 1 512 ? 214.397 276.703 231.572 1.00 6.34 543 TRP C CA 1
ATOM 10741 C C . TRP C 1 512 ? 214.373 275.286 231.014 1.00 7.98 543 TRP C C 1
ATOM 10742 O O . TRP C 1 512 ? 215.233 274.483 231.387 1.00 8.45 543 TRP C O 1
ATOM 10753 N N . ILE C 1 513 ? 213.427 274.953 230.140 1.00 9.78 544 ILE C N 1
ATOM 10754 C CA . ILE C 1 513 ? 213.379 273.616 229.564 1.00 8.54 544 ILE C CA 1
ATOM 10755 C C . ILE C 1 513 ? 213.695 273.590 228.072 1.00 9.15 544 ILE C C 1
ATOM 10756 O O . ILE C 1 513 ? 213.979 272.506 227.540 1.00 10.02 544 ILE C O 1
ATOM 10761 N N . LEU C 1 514 ? 213.673 274.729 227.381 1.00 10.65 545 LEU C N 1
ATOM 10762 C CA . LEU C 1 514 ? 213.878 274.742 225.938 1.00 10.82 545 LEU C CA 1
ATOM 10763 C C . LEU C 1 514 ? 215.282 275.158 225.518 1.00 11.79 545 LEU C C 1
ATOM 10764 O O . LEU C 1 514 ? 215.646 274.945 224.358 1.00 11.85 545 LEU C O 1
ATOM 10769 N N . GLN C 1 515 ? 216.076 275.739 226.414 1.00 9.26 546 GLN C N 1
ATOM 10770 C CA . GLN C 1 515 ? 217.442 276.124 226.094 1.00 9.57 546 GLN C CA 1
ATOM 10771 C C . GLN C 1 515 ? 218.394 275.566 227.141 1.00 10.60 546 GLN C C 1
ATOM 10772 O O . GLN C 1 515 ? 218.035 275.400 228.309 1.00 12.25 546 GLN C O 1
ATOM 10778 N N . MET C 1 516 ? 219.614 275.270 226.703 1.00 9.36 547 MET C N 1
ATOM 10779 C CA . MET C 1 516 ? 220.618 274.683 227.573 1.00 7.65 547 MET C CA 1
ATOM 10780 C C . MET C 1 516 ? 221.329 275.756 228.393 1.00 8.59 547 MET C C 1
ATOM 10781 O O . MET C 1 516 ? 221.305 276.946 228.071 1.00 10.49 547 MET C O 1
ATOM 10786 N N . GLY C 1 517 ? 221.974 275.313 229.468 1.00 8.38 548 GLY C N 1
ATOM 10787 C CA . GLY C 1 517 ? 222.764 276.193 230.302 1.00 5.49 548 GLY C CA 1
ATOM 10788 C C . GLY C 1 517 ? 221.954 276.915 231.358 1.00 4.68 548 GLY C C 1
ATOM 10789 O O . GLY C 1 517 ? 220.740 276.754 231.500 1.00 5.80 548 GLY C O 1
ATOM 10790 N N . PHE C 1 518 ? 222.666 277.730 232.123 1.00 5.99 549 PHE C N 1
ATOM 10791 C CA . PHE C 1 518 ? 222.105 278.543 233.188 1.00 4.05 549 PHE C CA 1
ATOM 10792 C C . PHE C 1 518 ? 222.770 279.909 233.143 1.00 3.98 549 PHE C C 1
ATOM 10793 O O . PHE C 1 518 ? 223.853 280.058 232.567 1.00 3.51 549 PHE C O 1
ATOM 10801 N N . PRO C 1 519 ? 222.137 280.928 233.714 1.00 4.14 550 PRO C N 1
ATOM 10802 C CA . PRO C 1 519 ? 222.742 282.261 233.714 1.00 2.68 550 PRO C CA 1
ATOM 10803 C C . PRO C 1 519 ? 223.631 282.524 234.924 1.00 3.63 550 PRO C C 1
ATOM 10804 O O . PRO C 1 519 ? 223.568 281.857 235.960 1.00 3.77 550 PRO C O 1
ATOM 10808 N N . VAL C 1 520 ? 224.485 283.528 234.753 1.00 3.93 551 VAL C N 1
ATOM 10809 C CA . VAL C 1 520 ? 225.199 284.179 235.841 1.00 4.31 551 VAL C CA 1
ATOM 10810 C C . VAL C 1 520 ? 224.635 285.588 235.968 1.00 4.20 551 VAL C C 1
ATOM 10811 O O . VAL C 1 520 ? 224.483 286.301 234.965 1.00 5.33 551 VAL C O 1
ATOM 10815 N N . ILE C 1 521 ? 224.277 285.960 237.193 1.00 5.17 552 ILE C N 1
ATOM 10816 C CA . ILE C 1 521 ? 223.651 287.236 237.507 1.00 7.38 552 ILE C CA 1
ATOM 10817 C C . ILE C 1 521 ? 224.693 288.111 238.187 1.00 6.65 552 ILE C C 1
ATOM 10818 O O . ILE C 1 521 ? 225.197 287.766 239.260 1.00 6.71 552 ILE C O 1
ATOM 10823 N N . THR C 1 522 ? 225.008 289.246 237.575 1.00 9.75 553 THR C N 1
ATOM 10824 C CA . THR C 1 522 ? 225.988 290.183 238.104 1.00 10.37 553 THR C CA 1
ATOM 10825 C C . THR C 1 522 ? 225.267 291.384 238.700 1.00 11.24 553 THR C C 1
ATOM 10826 O O . THR C 1 522 ? 224.348 291.934 238.081 1.00 12.54 553 THR C O 1
ATOM 10830 N N . VAL C 1 523 ? 225.680 291.778 239.902 1.00 10.89 554 VAL C N 1
ATOM 10831 C CA . VAL C 1 523 ? 225.052 292.868 240.639 1.00 13.71 554 VAL C CA 1
ATOM 10832 C C . VAL C 1 523 ? 226.095 293.941 240.915 1.00 16.43 554 VAL C C 1
ATOM 10833 O O . VAL C 1 523 ? 227.179 293.644 241.427 1.00 19.41 554 VAL C O 1
ATOM 10837 N N . ASP C 1 524 ? 225.765 295.184 240.571 1.00 18.84 555 ASP C N 1
ATOM 10838 C CA . ASP C 1 524 ? 226.558 296.356 240.926 1.00 23.35 555 ASP C CA 1
ATOM 10839 C C . ASP C 1 524 ? 225.776 297.127 241.983 1.00 24.62 555 ASP C C 1
ATOM 10840 O O . ASP C 1 524 ? 224.713 297.691 241.690 1.00 27.46 555 ASP C O 1
ATOM 10845 N N . THR C 1 525 ? 226.302 297.137 243.208 1.00 25.64 556 THR C N 1
ATOM 10846 C CA . THR C 1 525 ? 225.624 297.733 244.352 1.00 26.56 556 THR C CA 1
ATOM 10847 C C . THR C 1 525 ? 225.867 299.230 244.484 1.00 28.89 556 THR C C 1
ATOM 10848 O O . THR C 1 525 ? 225.174 299.882 245.271 1.00 28.53 556 THR C O 1
ATOM 10852 N N . GLN C 1 526 ? 226.831 299.788 243.749 1.00 28.55 557 GLN C N 1
ATOM 10853 C CA . GLN C 1 526 ? 227.005 301.236 243.747 1.00 30.82 557 GLN C CA 1
ATOM 10854 C C . GLN C 1 526 ? 225.797 301.931 243.132 1.00 35.88 557 GLN C C 1
ATOM 10855 O O . GLN C 1 526 ? 225.352 302.971 243.628 1.00 43.49 557 GLN C O 1
ATOM 10857 N N . THR C 1 527 ? 225.252 301.367 242.054 1.00 32.97 558 THR C N 1
ATOM 10858 C CA . THR C 1 527 ? 224.060 301.898 241.414 1.00 28.93 558 THR C CA 1
ATOM 10859 C C . THR C 1 527 ? 222.857 300.974 241.510 1.00 32.91 558 THR C C 1
ATOM 10860 O O . THR C 1 527 ? 221.746 301.402 241.179 1.00 35.41 558 THR C O 1
ATOM 10862 N N . GLY C 1 528 ? 223.038 299.731 241.950 1.00 30.54 559 GLY C N 1
ATOM 10863 C CA . GLY C 1 528 ? 221.943 298.789 242.024 1.00 22.63 559 GLY C CA 1
ATOM 10864 C C . GLY C 1 528 ? 221.593 298.110 240.723 1.00 23.56 559 GLY C C 1
ATOM 10865 O O . GLY C 1 528 ? 220.472 297.606 240.591 1.00 25.84 559 GLY C O 1
ATOM 10866 N N . THR C 1 529 ? 222.502 298.088 239.752 1.00 26.19 560 THR C N 1
ATOM 10867 C CA . THR C 1 529 ? 222.200 297.502 238.452 1.00 24.73 560 THR C CA 1
ATOM 10868 C C . THR C 1 529 ? 222.387 295.991 238.488 1.00 21.84 560 THR C C 1
ATOM 10869 O O . THR C 1 529 ? 223.266 295.474 239.182 1.00 16.76 560 THR C O 1
ATOM 10873 N N . ILE C 1 530 ? 221.549 295.279 237.743 1.00 22.15 561 ILE C N 1
ATOM 10874 C CA . ILE C 1 530 ? 221.555 293.823 237.738 1.00 16.77 561 ILE C CA 1
ATOM 10875 C C . ILE C 1 530 ? 221.492 293.333 236.297 1.00 15.13 561 ILE C C 1
ATOM 10876 O O . ILE C 1 530 ? 220.666 293.798 235.504 1.00 18.72 561 ILE C O 1
ATOM 10881 N N . SER C 1 531 ? 222.378 292.401 235.951 1.00 15.27 562 SER C N 1
ATOM 10882 C CA . SER C 1 531 ? 222.464 291.905 234.584 1.00 12.58 562 SER C CA 1
ATOM 10883 C C . SER C 1 531 ? 222.612 290.391 234.598 1.00 10.23 562 SER C C 1
ATOM 10884 O O . SER C 1 531 ? 222.987 289.795 235.607 1.00 8.84 562 SER C O 1
ATOM 10887 N N . GLN C 1 532 ? 222.310 289.772 233.458 1.00 8.43 563 GLN C N 1
ATOM 10888 C CA . GLN C 1 532 ? 222.392 288.328 233.307 1.00 6.93 563 GLN C CA 1
ATOM 10889 C C . GLN C 1 532 ? 223.184 287.978 232.058 1.00 7.32 563 GLN C C 1
ATOM 10890 O O . GLN C 1 532 ? 223.185 288.722 231.074 1.00 6.94 563 GLN C O 1
ATOM 10896 N N . GLN C 1 533 ? 223.859 286.831 232.105 1.00 7.57 564 GLN C N 1
ATOM 10897 C CA . GLN C 1 533 ? 224.646 286.393 230.959 1.00 6.51 564 GLN C CA 1
ATOM 10898 C C . GLN C 1 533 ? 224.737 284.874 230.961 1.00 8.85 564 GLN C C 1
ATOM 10899 O O . GLN C 1 533 ? 224.740 284.246 232.018 1.00 9.73 564 GLN C O 1
ATOM 10905 N N . HIS C 1 534 ? 224.809 284.287 229.769 1.00 9.32 565 HIS C N 1
ATOM 10906 C CA . HIS C 1 534 ? 225.012 282.847 229.667 1.00 5.97 565 HIS C CA 1
ATOM 10907 C C . HIS C 1 534 ? 226.393 282.479 230.197 1.00 7.52 565 HIS C C 1
ATOM 10908 O O . HIS C 1 534 ? 227.409 283.001 229.730 1.00 14.48 565 HIS C O 1
ATOM 10915 N N . PHE C 1 535 ? 226.433 281.572 231.171 1.00 6.19 566 PHE C N 1
ATOM 10916 C CA . PHE C 1 535 ? 227.680 281.220 231.838 1.00 7.69 566 PHE C CA 1
ATOM 10917 C C . PHE C 1 535 ? 228.336 280.023 231.164 1.00 10.47 566 PHE C C 1
ATOM 10918 O O . PHE C 1 535 ? 227.677 279.017 230.886 1.00 14.23 566 PHE C O 1
ATOM 10926 N N . LEU C 1 536 ? 229.637 280.137 230.912 1.00 11.39 567 LEU C N 1
ATOM 10927 C CA . LEU C 1 536 ? 230.440 279.059 230.358 1.00 11.27 567 LEU C CA 1
ATOM 10928 C C . LEU C 1 536 ? 231.746 278.967 231.131 1.00 11.54 567 LEU C C 1
ATOM 10929 O O . LEU C 1 536 ? 232.333 279.990 231.494 1.00 14.18 567 LEU C O 1
ATOM 10934 N N . LEU C 1 537 ? 232.195 277.737 231.387 1.00 13.07 568 LEU C N 1
ATOM 10935 C CA . LEU C 1 537 ? 233.445 277.547 232.116 1.00 15.59 568 LEU C CA 1
ATOM 10936 C C . LEU C 1 537 ? 234.656 277.930 231.275 1.00 21.86 568 LEU C C 1
ATOM 10937 O O . LEU C 1 537 ? 235.663 278.397 231.819 1.00 20.65 568 LEU C O 1
ATOM 10942 N N . ASP C 1 538 ? 234.582 277.742 229.961 1.00 26.82 569 ASP C N 1
ATOM 10943 C CA . ASP C 1 538 ? 235.682 278.094 229.075 1.00 28.60 569 ASP C CA 1
ATOM 10944 C C . ASP C 1 538 ? 235.480 279.511 228.557 1.00 33.67 569 ASP C C 1
ATOM 10945 O O . ASP C 1 538 ? 234.503 279.759 227.837 1.00 32.82 569 ASP C O 1
ATOM 10950 N N . PRO C 1 539 ? 236.353 280.462 228.897 1.00 36.20 570 PRO C N 1
ATOM 10951 C CA . PRO C 1 539 ? 236.169 281.837 228.405 1.00 40.22 570 PRO C CA 1
ATOM 10952 C C . PRO C 1 539 ? 236.294 281.972 226.897 1.00 43.63 570 PRO C C 1
ATOM 10953 O O . PRO C 1 539 ? 235.784 282.950 226.336 1.00 45.33 570 PRO C O 1
ATOM 10957 N N . GLN C 1 540 ? 236.949 281.030 226.224 1.00 41.95 571 GLN C N 1
ATOM 10958 C CA . GLN C 1 540 ? 237.142 281.074 224.778 1.00 44.82 571 GLN C CA 1
ATOM 10959 C C . GLN C 1 540 ? 236.322 279.998 224.073 1.00 42.48 571 GLN C C 1
ATOM 10960 O O . GLN C 1 540 ? 236.762 279.404 223.088 1.00 47.95 571 GLN C O 1
ATOM 10962 N N . SER C 1 541 ? 235.118 279.739 224.572 1.00 41.15 572 SER C N 1
ATOM 10963 C CA . SER C 1 541 ? 234.232 278.733 224.006 1.00 42.99 572 SER C CA 1
ATOM 10964 C C . SER C 1 541 ? 233.231 279.387 223.065 1.00 45.18 572 SER C C 1
ATOM 10965 O O . SER C 1 541 ? 232.765 280.502 223.313 1.00 44.36 572 SER C O 1
ATOM 10967 N N . VAL C 1 542 ? 232.904 278.685 221.983 1.00 41.60 573 VAL C N 1
ATOM 10968 C CA . VAL C 1 542 ? 231.957 279.161 220.982 1.00 41.59 573 VAL C CA 1
ATOM 10969 C C . VAL C 1 542 ? 230.726 278.269 221.038 1.00 40.64 573 VAL C C 1
ATOM 10970 O O . VAL C 1 542 ? 230.830 277.044 220.896 1.00 41.37 573 VAL C O 1
ATOM 10972 N N . VAL C 1 543 ? 229.565 278.880 221.242 1.00 35.36 574 VAL C N 1
ATOM 10973 C CA . VAL C 1 543 ? 228.300 278.156 221.293 1.00 33.31 574 VAL C CA 1
ATOM 10974 C C . VAL C 1 543 ? 227.672 278.197 219.907 1.00 34.36 574 VAL C C 1
ATOM 10975 O O . VAL C 1 543 ? 227.403 279.276 219.369 1.00 37.62 574 VAL C O 1
ATOM 10979 N N . THR C 1 544 ? 227.443 277.021 219.326 1.00 36.18 575 THR C N 1
ATOM 10980 C CA . THR C 1 544 ? 226.863 276.910 217.996 1.00 36.48 575 THR C CA 1
ATOM 10981 C C . THR C 1 544 ? 225.419 276.431 218.010 1.00 35.75 575 THR C C 1
ATOM 10982 O O . THR C 1 544 ? 224.800 276.347 216.945 1.00 38.49 575 THR C O 1
ATOM 10986 N N . ARG C 1 545 ? 224.864 276.116 219.181 1.00 33.76 576 ARG C N 1
ATOM 10987 C CA . ARG C 1 545 ? 223.478 275.682 219.275 1.00 31.03 576 ARG C CA 1
ATOM 10988 C C . ARG C 1 545 ? 222.585 276.911 219.385 1.00 30.61 576 ARG C C 1
ATOM 10989 O O . ARG C 1 545 ? 222.680 277.642 220.382 1.00 31.89 576 ARG C O 1
ATOM 10997 N N . PRO C 1 546 ? 221.722 277.181 218.409 1.00 31.07 577 PRO C N 1
ATOM 10998 C CA . PRO C 1 546 ? 220.879 278.378 218.483 1.00 27.75 577 PRO C CA 1
ATOM 10999 C C . PRO C 1 546 ? 219.807 278.257 219.553 1.00 25.93 577 PRO C C 1
ATOM 11000 O O . PRO C 1 546 ? 219.389 277.160 219.932 1.00 29.37 577 PRO C O 1
ATOM 11004 N N . SER C 1 547 ? 219.364 279.413 220.042 1.00 25.83 578 SER C N 1
ATOM 11005 C CA . SER C 1 547 ? 218.307 279.501 221.038 1.00 21.16 578 SER C CA 1
ATOM 11006 C C . SER C 1 547 ? 217.266 280.511 220.580 1.00 21.12 578 SER C C 1
ATOM 11007 O O . SER C 1 547 ? 217.609 281.568 220.045 1.00 23.90 578 SER C O 1
ATOM 11010 N N . GLN C 1 548 ? 215.990 280.178 220.788 1.00 18.38 579 GLN C N 1
ATOM 11011 C CA . GLN C 1 548 ? 214.916 281.086 220.406 1.00 17.45 579 GLN C CA 1
ATOM 11012 C C . GLN C 1 548 ? 214.792 282.271 221.353 1.00 19.85 579 GLN C C 1
ATOM 11013 O O . GLN C 1 548 ? 214.218 283.295 220.970 1.00 25.06 579 GLN C O 1
ATOM 11019 N N . PHE C 1 549 ? 215.307 282.156 222.574 1.00 20.24 580 PHE C N 1
ATOM 11020 C CA . PHE C 1 549 ? 215.277 283.242 223.542 1.00 17.95 580 PHE C CA 1
ATOM 11021 C C . PHE C 1 549 ? 216.588 284.011 223.607 1.00 20.76 580 PHE C C 1
ATOM 11022 O O . PHE C 1 549 ? 216.711 284.925 224.429 1.00 17.73 580 PHE C O 1
ATOM 11030 N N . ASN C 1 550 ? 217.561 283.665 222.761 1.00 21.32 581 ASN C N 1
ATOM 11031 C CA . ASN C 1 550 ? 218.885 284.291 222.755 1.00 16.81 581 ASN C CA 1
ATOM 11032 C C . ASN C 1 550 ? 219.572 284.175 224.112 1.00 14.96 581 ASN C C 1
ATOM 11033 O O . ASN C 1 550 ? 220.302 285.078 224.527 1.00 17.10 581 ASN C O 1
ATOM 11038 N N . TYR C 1 551 ? 219.341 283.057 224.798 1.00 14.29 582 TYR C N 1
ATOM 11039 C CA . TYR C 1 551 ? 219.939 282.766 226.101 1.00 8.50 582 TYR C CA 1
ATOM 11040 C C . TYR C 1 551 ? 219.659 283.880 227.106 1.00 6.83 582 TYR C C 1
ATOM 11041 O O . TYR C 1 551 ? 220.564 284.454 227.714 1.00 8.18 582 TYR C O 1
ATOM 11050 N N . LEU C 1 552 ? 218.376 284.187 227.271 1.00 7.24 583 LEU C N 1
ATOM 11051 C CA . LEU C 1 552 ? 217.894 285.087 228.308 1.00 5.74 583 LEU C CA 1
ATOM 11052 C C . LEU C 1 552 ? 216.813 284.364 229.094 1.00 5.76 583 LEU C C 1
ATOM 11053 O O . LEU C 1 552 ? 215.910 283.764 228.503 1.00 8.32 583 LEU C O 1
ATOM 11058 N N . TRP C 1 553 ? 216.909 284.413 230.415 1.00 5.86 584 TRP C N 1
ATOM 11059 C CA . TRP C 1 553 ? 215.982 283.730 231.302 1.00 5.37 584 TRP C CA 1
ATOM 11060 C C . TRP C 1 553 ? 215.128 284.740 232.056 1.00 7.85 584 TRP C C 1
ATOM 11061 O O . TRP C 1 553 ? 215.469 285.919 232.175 1.00 11.85 584 TRP C O 1
ATOM 11072 N N . ILE C 1 554 ? 214.000 284.259 232.565 1.00 6.86 585 ILE C N 1
ATOM 11073 C CA . ILE C 1 554 ? 213.171 284.992 233.516 1.00 8.30 585 ILE C CA 1
ATOM 11074 C C . ILE C 1 554 ? 213.481 284.406 234.886 1.00 6.43 585 ILE C C 1
ATOM 11075 O O . ILE C 1 554 ? 213.170 283.240 235.153 1.00 9.01 585 ILE C O 1
ATOM 11080 N N . VAL C 1 555 ? 214.095 285.197 235.753 1.00 6.10 586 VAL C N 1
ATOM 11081 C CA . VAL C 1 555 ? 214.823 284.680 236.912 1.00 6.89 586 VAL C CA 1
ATOM 11082 C C . VAL C 1 555 ? 214.097 285.093 238.185 1.00 7.27 586 VAL C C 1
ATOM 11083 O O . VAL C 1 555 ? 213.786 286.276 238.350 1.00 6.68 586 VAL C O 1
ATOM 11087 N N . PRO C 1 556 ? 213.811 284.163 239.105 1.00 8.78 587 PRO C N 1
ATOM 11088 C CA . PRO C 1 556 ? 213.316 284.558 240.431 1.00 7.49 587 PRO C CA 1
ATOM 11089 C C . PRO C 1 556 ? 214.465 284.796 241.398 1.00 7.58 587 PRO C C 1
ATOM 11090 O O . PRO C 1 556 ? 215.341 283.939 241.536 1.00 8.87 587 PRO C O 1
ATOM 11094 N N . ILE C 1 557 ? 214.484 285.941 242.076 1.00 8.20 588 ILE C N 1
ATOM 11095 C CA . ILE C 1 557 ? 215.624 286.355 242.883 1.00 8.31 588 ILE C CA 1
ATOM 11096 C C . ILE C 1 557 ? 215.128 286.755 244.266 1.00 8.83 588 ILE C C 1
ATOM 11097 O O . ILE C 1 557 ? 214.352 287.709 244.402 1.00 11.06 588 ILE C O 1
ATOM 11102 N N . SER C 1 558 ? 215.572 286.030 245.286 1.00 10.28 589 SER C N 1
ATOM 11103 C CA . SER C 1 558 ? 215.450 286.472 246.664 1.00 12.53 589 SER C CA 1
ATOM 11104 C C . SER C 1 558 ? 216.741 287.171 247.081 1.00 12.89 589 SER C C 1
ATOM 11105 O O . SER C 1 558 ? 217.706 287.239 246.320 1.00 13.35 589 SER C O 1
ATOM 11108 N N . SER C 1 559 ? 216.746 287.720 248.292 1.00 13.98 590 SER C N 1
ATOM 11109 C CA . SER C 1 559 ? 217.924 288.414 248.797 1.00 14.47 590 SER C CA 1
ATOM 11110 C C . SER C 1 559 ? 217.713 288.756 250.264 1.00 15.48 590 SER C C 1
ATOM 11111 O O . SER C 1 559 ? 216.595 288.712 250.782 1.00 16.95 590 SER C O 1
ATOM 11114 N N . VAL C 1 560 ? 218.818 289.093 250.928 1.00 18.48 591 VAL C N 1
ATOM 11115 C CA . VAL C 1 560 ? 218.812 289.653 252.270 1.00 19.55 591 VAL C CA 1
ATOM 11116 C C . VAL C 1 560 ? 219.705 290.885 252.267 1.00 18.56 591 VAL C C 1
ATOM 11117 O O . VAL C 1 560 ? 220.603 291.029 251.436 1.00 18.67 591 VAL C O 1
ATOM 11121 N N . ARG C 1 561 ? 219.441 291.784 253.210 1.00 21.44 592 ARG C N 1
ATOM 11122 C CA . ARG C 1 561 ? 220.258 292.975 253.416 1.00 22.35 592 ARG C CA 1
ATOM 11123 C C . ARG C 1 561 ? 220.801 292.925 254.837 1.00 25.39 592 ARG C C 1
ATOM 11124 O O . ARG C 1 561 ? 220.068 293.193 255.795 1.00 27.28 592 ARG C O 1
ATOM 11132 N N . SER C 1 562 ? 222.083 292.579 254.967 1.00 21.06 593 SER C N 1
ATOM 11133 C CA . SER C 1 562 ? 222.736 292.432 256.269 1.00 24.33 593 SER C CA 1
ATOM 11134 C C . SER C 1 562 ? 221.979 291.450 257.160 1.00 25.94 593 SER C C 1
ATOM 11135 O O . SER C 1 562 ? 221.821 291.661 258.364 1.00 26.35 593 SER C O 1
ATOM 11138 N N . GLY C 1 563 ? 221.508 290.360 256.559 1.00 23.25 594 GLY C N 1
ATOM 11139 C CA . GLY C 1 563 ? 220.789 289.331 257.277 1.00 22.62 594 GLY C CA 1
ATOM 11140 C C . GLY C 1 563 ? 219.298 289.548 257.412 1.00 29.15 594 GLY C C 1
ATOM 11141 O O . GLY C 1 563 ? 218.623 288.712 258.024 1.00 32.45 594 GLY C O 1
ATOM 11142 N N . SER C 1 564 ? 218.761 290.637 256.866 1.00 26.90 595 SER C N 1
ATOM 11143 C CA . SER C 1 564 ? 217.338 290.921 256.944 1.00 25.85 595 SER C CA 1
ATOM 11144 C C . SER C 1 564 ? 216.677 290.648 255.603 1.00 27.95 595 SER C C 1
ATOM 11145 O O . SER C 1 564 ? 217.152 291.146 254.574 1.00 27.01 595 SER C O 1
ATOM 11147 N N . PRO C 1 565 ? 215.595 289.870 255.572 1.00 26.23 596 PRO C N 1
ATOM 11148 C CA . PRO C 1 565 ? 214.973 289.518 254.290 1.00 22.64 596 PRO C CA 1
ATOM 11149 C C . PRO C 1 565 ? 214.450 290.739 253.549 1.00 26.78 596 PRO C C 1
ATOM 11150 O O . PRO C 1 565 ? 213.999 291.716 254.150 1.00 34.07 596 PRO C O 1
ATOM 11154 N N . GLN C 1 566 ? 214.516 290.668 252.225 1.00 20.75 597 GLN C N 1
ATOM 11155 C CA . GLN C 1 566 ? 214.009 291.698 251.333 1.00 18.71 597 GLN C CA 1
ATOM 11156 C C . GLN C 1 566 ? 212.768 291.187 250.608 1.00 23.90 597 GLN C C 1
ATOM 11157 O O . GLN C 1 566 ? 212.277 290.083 250.860 1.00 26.10 597 GLN C O 1
ATOM 11163 N N . ALA C 1 567 ? 212.257 292.011 249.699 1.00 25.23 598 ALA C N 1
ATOM 11164 C CA . ALA C 1 567 ? 211.121 291.625 248.878 1.00 19.11 598 ALA C CA 1
ATOM 11165 C C . ALA C 1 567 ? 211.589 290.808 247.681 1.00 21.79 598 ALA C C 1
ATOM 11166 O O . ALA C 1 567 ? 212.668 291.046 247.132 1.00 26.58 598 ALA C O 1
ATOM 11168 N N . HIS C 1 568 ? 210.771 289.838 247.282 1.00 18.83 599 HIS C N 1
ATOM 11169 C CA . HIS C 1 568 ? 211.113 288.985 246.154 1.00 13.82 599 HIS C CA 1
ATOM 11170 C C . HIS C 1 568 ? 211.129 289.791 244.861 1.00 13.22 599 HIS C C 1
ATOM 11171 O O . HIS C 1 568 ? 210.335 290.718 244.678 1.00 15.30 599 HIS C O 1
ATOM 11178 N N . TYR C 1 569 ? 212.042 289.434 243.961 1.00 11.92 600 TYR C N 1
ATOM 11179 C CA . TYR C 1 569 ? 212.247 290.166 242.721 1.00 9.22 600 TYR C CA 1
ATOM 11180 C C . TYR C 1 569 ? 212.232 289.203 241.542 1.00 7.96 600 TYR C C 1
ATOM 11181 O O . TYR C 1 569 ? 212.525 288.015 241.686 1.00 9.25 600 TYR C O 1
ATOM 11190 N N . TRP C 1 570 ? 211.866 289.721 240.374 1.00 9.83 601 TRP C N 1
ATOM 11191 C CA . TRP C 1 570 ? 211.871 288.954 239.136 1.00 8.98 601 TRP C CA 1
ATOM 11192 C C . TRP C 1 570 ? 212.689 289.685 238.083 1.00 11.18 601 TRP C C 1
ATOM 11193 O O . TRP C 1 570 ? 212.371 290.823 237.725 1.00 15.34 601 TRP C O 1
ATOM 11204 N N . LEU C 1 571 ? 213.729 289.030 237.586 1.00 10.73 602 LEU C N 1
ATOM 11205 C CA . LEU C 1 571 ? 214.429 289.512 236.407 1.00 10.54 602 LEU C CA 1
ATOM 11206 C C . LEU C 1 571 ? 213.606 289.150 235.177 1.00 13.96 602 LEU C C 1
ATOM 11207 O O . LEU C 1 571 ? 213.396 287.958 234.913 1.00 11.24 602 LEU C O 1
ATOM 11212 N N . PRO C 1 572 ? 213.139 290.130 234.401 1.00 22.95 603 PRO C N 1
ATOM 11213 C CA . PRO C 1 572 ? 212.036 289.903 233.459 1.00 18.85 603 PRO C CA 1
ATOM 11214 C C . PRO C 1 572 ? 212.438 289.337 232.107 1.00 17.76 603 PRO C C 1
ATOM 11215 O O . PRO C 1 572 ? 211.626 289.387 231.179 1.00 22.64 603 PRO C O 1
ATOM 11219 N N . GLY C 1 573 ? 213.641 288.802 231.951 1.00 15.78 604 GLY C N 1
ATOM 11220 C CA . GLY C 1 573 ? 214.069 288.313 230.658 1.00 12.71 604 GLY C CA 1
ATOM 11221 C C . GLY C 1 573 ? 214.793 289.326 229.808 1.00 16.20 604 GLY C C 1
ATOM 11222 O O . GLY C 1 573 ? 214.895 289.134 228.592 1.00 18.24 604 GLY C O 1
ATOM 11223 N N . VAL C 1 574 ? 215.291 290.402 230.407 1.00 20.86 605 VAL C N 1
ATOM 11224 C CA . VAL C 1 574 ? 216.075 291.404 229.706 1.00 15.14 605 VAL C CA 1
ATOM 11225 C C . VAL C 1 574 ? 217.525 291.279 230.150 1.00 16.82 605 VAL C C 1
ATOM 11226 O O . VAL C 1 574 ? 217.840 290.696 231.192 1.00 20.24 605 VAL C O 1
ATOM 11230 N N . GLU C 1 575 ? 218.422 291.835 229.335 1.00 14.98 606 GLU C N 1
ATOM 11231 C CA . GLU C 1 575 ? 219.848 291.711 229.612 1.00 16.47 606 GLU C CA 1
ATOM 11232 C C . GLU C 1 575 ? 220.257 292.512 230.843 1.00 19.18 606 GLU C C 1
ATOM 11233 O O . GLU C 1 575 ? 221.117 292.075 231.615 1.00 18.07 606 GLU C O 1
ATOM 11239 N N . LYS C 1 576 ? 219.656 293.683 231.047 1.00 21.62 607 LYS C N 1
ATOM 11240 C CA . LYS C 1 576 ? 220.054 294.575 232.126 1.00 17.20 607 LYS C CA 1
ATOM 11241 C C . LYS C 1 576 ? 218.821 295.229 232.734 1.00 18.37 607 LYS C C 1
ATOM 11242 O O . LYS C 1 576 ? 217.809 295.426 232.058 1.00 21.70 607 LYS C O 1
ATOM 11248 N N . ALA C 1 577 ? 218.916 295.567 234.018 1.00 18.14 608 ALA C N 1
ATOM 11249 C CA . ALA C 1 577 ? 217.834 296.241 234.725 1.00 18.11 608 ALA C CA 1
ATOM 11250 C C . ALA C 1 577 ? 218.424 296.976 235.922 1.00 21.91 608 ALA C C 1
ATOM 11251 O O . ALA C 1 577 ? 219.604 296.825 236.249 1.00 23.73 608 ALA C O 1
ATOM 11253 N N . GLN C 1 578 ? 217.584 297.769 236.585 1.00 24.32 609 GLN C N 1
ATOM 11254 C CA . GLN C 1 578 ? 218.003 298.535 237.750 1.00 24.33 609 GLN C CA 1
ATOM 11255 C C . GLN C 1 578 ? 216.904 298.478 238.800 1.00 24.87 609 GLN C C 1
ATOM 11256 O O . GLN C 1 578 ? 215.717 298.529 238.468 1.00 26.97 609 GLN C O 1
ATOM 11262 N N . ASN C 1 579 ? 217.307 298.367 240.063 1.00 22.84 610 ASN C N 1
ATOM 11263 C CA . ASN C 1 579 ? 216.363 298.350 241.171 1.00 23.96 610 ASN C CA 1
ATOM 11264 C C . ASN C 1 579 ? 217.099 298.746 242.441 1.00 26.94 610 ASN C C 1
ATOM 11265 O O . ASN C 1 579 ? 218.314 298.566 242.550 1.00 29.01 610 ASN C O 1
ATOM 11270 N N . ASP C 1 580 ? 216.349 299.284 243.402 1.00 29.68 611 ASP C N 1
ATOM 11271 C CA . ASP C 1 580 ? 216.926 299.731 244.665 1.00 29.71 611 ASP C CA 1
ATOM 11272 C C . ASP C 1 580 ? 217.064 298.615 245.691 1.00 32.05 611 ASP C C 1
ATOM 11273 O O . ASP C 1 580 ? 217.607 298.860 246.773 1.00 32.69 611 ASP C O 1
ATOM 11278 N N . LEU C 1 581 ? 216.581 297.407 245.393 1.00 27.99 612 LEU C N 1
ATOM 11279 C CA . LEU C 1 581 ? 216.826 296.275 246.277 1.00 20.90 612 LEU C CA 1
ATOM 11280 C C . LEU C 1 581 ? 218.292 295.876 246.301 1.00 22.47 612 LEU C C 1
ATOM 11281 O O . LEU C 1 581 ? 218.723 295.199 247.240 1.00 29.70 612 LEU C O 1
ATOM 11286 N N . PHE C 1 582 ? 219.067 296.279 245.294 1.00 20.69 613 PHE C N 1
ATOM 11287 C CA . PHE C 1 582 ? 220.459 295.875 245.162 1.00 21.49 613 PHE C CA 1
ATOM 11288 C C . PHE C 1 582 ? 221.418 297.051 245.294 1.00 24.70 613 PHE C C 1
ATOM 11289 O O . PHE C 1 582 ? 222.586 296.939 244.914 1.00 27.67 613 PHE C O 1
ATOM 11297 N N . LYS C 1 583 ? 220.948 298.173 245.828 1.00 28.13 614 LYS C N 1
ATOM 11298 C CA . LYS C 1 583 ? 221.775 299.350 246.053 1.00 27.88 614 LYS C CA 1
ATOM 11299 C C . LYS C 1 583 ? 222.083 299.458 247.539 1.00 33.18 614 LYS C C 1
ATOM 11300 O O . LYS C 1 583 ? 221.167 299.475 248.367 1.00 32.11 614 LYS C O 1
ATOM 11306 N N . THR C 1 584 ? 223.369 299.528 247.874 1.00 35.31 615 THR C N 1
ATOM 11307 C CA . THR C 1 584 ? 223.811 299.501 249.260 1.00 38.39 615 THR C CA 1
ATOM 11308 C C . THR C 1 584 ? 224.708 300.697 249.548 1.00 39.96 615 THR C C 1
ATOM 11309 O O . THR C 1 584 ? 225.318 301.279 248.649 1.00 41.08 615 THR C O 1
ATOM 11313 N N . THR C 1 585 ? 224.774 301.055 250.827 1.00 41.21 616 THR C N 1
ATOM 11314 C CA . THR C 1 585 ? 225.654 302.109 251.303 1.00 42.96 616 THR C CA 1
ATOM 11315 C C . THR C 1 585 ? 226.991 301.499 251.725 1.00 43.39 616 THR C C 1
ATOM 11316 O O . THR C 1 585 ? 227.283 300.334 251.443 1.00 43.23 616 THR C O 1
ATOM 11318 N N . ALA C 1 586 ? 227.821 302.286 252.410 1.00 45.56 617 ALA C N 1
ATOM 11319 C CA . ALA C 1 586 ? 229.141 301.822 252.819 1.00 46.12 617 ALA C CA 1
ATOM 11320 C C . ALA C 1 586 ? 229.099 300.826 253.970 1.00 42.56 617 ALA C C 1
ATOM 11321 O O . ALA C 1 586 ? 230.139 300.243 254.296 1.00 43.71 617 ALA C O 1
ATOM 11323 N N . ASN C 1 587 ? 227.942 300.617 254.594 1.00 39.68 618 ASN C N 1
ATOM 11324 C CA . ASN C 1 587 ? 227.836 299.738 255.752 1.00 36.06 618 ASN C CA 1
ATOM 11325 C C . ASN C 1 587 ? 227.185 298.398 255.437 1.00 38.71 618 ASN C C 1
ATOM 11326 O O . ASN C 1 587 ? 227.669 297.359 255.896 1.00 35.65 618 ASN C O 1
ATOM 11328 N N . ASP C 1 588 ? 226.105 298.392 254.663 1.00 38.17 619 ASP C N 1
ATOM 11329 C CA . ASP C 1 588 ? 225.323 297.186 254.442 1.00 30.22 619 ASP C CA 1
ATOM 11330 C C . ASP C 1 588 ? 225.820 296.411 253.224 1.00 27.23 619 ASP C C 1
ATOM 11331 O O . ASP C 1 588 ? 226.571 296.921 252.391 1.00 29.73 619 ASP C O 1
ATOM 11336 N N . TRP C 1 589 ? 225.380 295.156 253.137 1.00 24.21 620 TRP C N 1
ATOM 11337 C CA . TRP C 1 589 ? 225.707 294.268 252.032 1.00 16.18 620 TRP C CA 1
ATOM 11338 C C . TRP C 1 589 ? 224.464 293.475 251.655 1.00 17.57 620 TRP C C 1
ATOM 11339 O O . TRP C 1 589 ? 223.482 293.438 252.398 1.00 21.82 620 TRP C O 1
ATOM 11350 N N . VAL C 1 590 ? 224.514 292.838 250.484 1.00 16.71 621 VAL C N 1
ATOM 11351 C CA . VAL C 1 590 ? 223.419 292.005 250.008 1.00 13.09 621 VAL C CA 1
ATOM 11352 C C . VAL C 1 590 ? 223.956 290.640 249.598 1.00 11.34 621 VAL C C 1
ATOM 11353 O O . VAL C 1 590 ? 225.137 290.473 249.288 1.00 12.62 621 VAL C O 1
ATOM 11357 N N . LEU C 1 591 ? 223.060 289.656 249.610 1.00 11.36 622 LEU C N 1
ATOM 11358 C CA . LEU C 1 591 ? 223.359 288.296 249.180 1.00 10.03 622 LEU C CA 1
ATOM 11359 C C . LEU C 1 591 ? 222.086 287.717 248.582 1.00 13.25 622 LEU C C 1
ATOM 11360 O O . LEU C 1 591 ? 221.033 287.762 249.222 1.00 13.83 622 LEU C O 1
ATOM 11365 N N . LEU C 1 592 ? 222.179 287.178 247.365 1.00 12.19 623 LEU C N 1
ATOM 11366 C CA . LEU C 1 592 ? 220.967 286.952 246.585 1.00 11.18 623 LEU C CA 1
ATOM 11367 C C . LEU C 1 592 ? 220.366 285.553 246.692 1.00 12.45 623 LEU C C 1
ATOM 11368 O O . LEU C 1 592 ? 219.267 285.394 247.230 1.00 18.07 623 LEU C O 1
ATOM 11373 N N . ASN C 1 593 ? 221.068 284.526 246.230 1.00 10.17 624 ASN C N 1
ATOM 11374 C CA . ASN C 1 593 ? 220.418 283.229 246.026 1.00 9.84 624 ASN C CA 1
ATOM 11375 C C . ASN C 1 593 ? 220.349 282.499 247.361 1.00 10.64 624 ASN C C 1
ATOM 11376 O O . ASN C 1 593 ? 221.233 281.722 247.720 1.00 13.17 624 ASN C O 1
ATOM 11381 N N . LEU C 1 594 ? 219.272 282.749 248.103 1.00 9.83 625 LEU C N 1
ATOM 11382 C CA . LEU C 1 594 ? 219.134 282.185 249.440 1.00 13.99 625 LEU C CA 1
ATOM 11383 C C . LEU C 1 594 ? 218.844 280.694 249.363 1.00 11.75 625 LEU C C 1
ATOM 11384 O O . LEU C 1 594 ? 217.889 280.269 248.705 1.00 16.63 625 LEU C O 1
ATOM 11389 N N . ASN C 1 595 ? 219.673 279.902 250.043 1.00 16.00 626 ASN C N 1
ATOM 11390 C CA . ASN C 1 595 ? 219.609 278.442 250.035 1.00 10.92 626 ASN C CA 1
ATOM 11391 C C . ASN C 1 595 ? 219.768 277.861 248.634 1.00 11.18 626 ASN C C 1
ATOM 11392 O O . ASN C 1 595 ? 219.473 276.682 248.417 1.00 13.00 626 ASN C O 1
ATOM 11397 N N . VAL C 1 596 ? 220.246 278.676 247.691 1.00 11.50 627 VAL C N 1
ATOM 11398 C CA . VAL C 1 596 ? 220.486 278.286 246.303 1.00 8.99 627 VAL C CA 1
ATOM 11399 C C . VAL C 1 596 ? 219.252 277.590 245.744 1.00 7.07 627 VAL C C 1
ATOM 11400 O O . VAL C 1 596 ? 219.330 276.468 245.233 1.00 8.54 627 VAL C O 1
ATOM 11404 N N . THR C 1 597 ? 218.098 278.246 245.851 1.00 6.98 628 THR C N 1
ATOM 11405 C CA . THR C 1 597 ? 216.875 277.694 245.286 1.00 10.37 628 THR C CA 1
ATOM 11406 C C . THR C 1 597 ? 216.753 277.959 243.791 1.00 7.80 628 THR C C 1
ATOM 11407 O O . THR C 1 597 ? 215.928 277.323 243.129 1.00 9.91 628 THR C O 1
ATOM 11411 N N . GLY C 1 598 ? 217.555 278.869 243.251 1.00 7.22 629 GLY C N 1
ATOM 11412 C CA . GLY C 1 598 ? 217.554 279.167 241.834 1.00 4.84 629 GLY C CA 1
ATOM 11413 C C . GLY C 1 598 ? 218.734 278.528 241.126 1.00 4.59 629 GLY C C 1
ATOM 11414 O O . GLY C 1 598 ? 219.790 278.315 241.714 1.00 4.45 629 GLY C O 1
ATOM 11415 N N . TYR C 1 599 ? 218.539 278.226 239.846 1.00 4.17 630 TYR C N 1
ATOM 11416 C CA . TYR C 1 599 ? 219.542 277.524 239.050 1.00 3.49 630 TYR C CA 1
ATOM 11417 C C . TYR C 1 599 ? 220.373 278.533 238.257 1.00 2.93 630 TYR C C 1
ATOM 11418 O O . TYR C 1 599 ? 220.274 278.654 237.037 1.00 4.96 630 TYR C O 1
ATOM 11427 N N . TYR C 1 600 ? 221.210 279.269 238.987 1.00 3.43 631 TYR C N 1
ATOM 11428 C CA . TYR C 1 600 ? 222.052 280.294 238.384 1.00 3.57 631 TYR C CA 1
ATOM 11429 C C . TYR C 1 600 ? 223.202 280.613 239.330 1.00 3.35 631 TYR C C 1
ATOM 11430 O O . TYR C 1 600 ? 223.181 280.251 240.508 1.00 2.74 631 TYR C O 1
ATOM 11439 N N . LEU C 1 601 ? 224.213 281.297 238.797 1.00 5.67 632 LEU C N 1
ATOM 11440 C CA . LEU C 1 601 ? 225.338 281.773 239.592 1.00 4.22 632 LEU C CA 1
ATOM 11441 C C . LEU C 1 601 ? 225.173 283.256 239.908 1.00 4.40 632 LEU C C 1
ATOM 11442 O O . LEU C 1 601 ? 224.425 283.972 239.246 1.00 4.63 632 LEU C O 1
ATOM 11447 N N . VAL C 1 602 ? 225.890 283.715 240.933 1.00 5.52 633 VAL C N 1
ATOM 11448 C CA . VAL C 1 602 ? 225.804 285.096 241.398 1.00 5.74 633 VAL C CA 1
ATOM 11449 C C . VAL C 1 602 ? 227.205 285.691 241.464 1.00 5.83 633 VAL C C 1
ATOM 11450 O O . VAL C 1 602 ? 228.136 285.044 241.955 1.00 7.60 633 VAL C O 1
ATOM 11454 N N . ASN C 1 603 ? 227.350 286.921 240.973 1.00 7.51 634 ASN C N 1
ATOM 11455 C CA . ASN C 1 603 ? 228.599 287.665 241.024 1.00 7.15 634 ASN C CA 1
ATOM 11456 C C . ASN C 1 603 ? 228.320 289.082 241.509 1.00 8.78 634 ASN C C 1
ATOM 11457 O O . ASN C 1 603 ? 227.317 289.692 241.128 1.00 9.15 634 ASN C O 1
ATOM 11462 N N . TYR C 1 604 ? 229.207 289.597 242.354 1.00 11.55 635 TYR C N 1
ATOM 11463 C CA . TYR C 1 604 ? 229.079 290.928 242.928 1.00 10.99 635 TYR C CA 1
ATOM 11464 C C . TYR C 1 604 ? 230.261 291.793 242.514 1.00 12.01 635 TYR C C 1
ATOM 11465 O O . TYR C 1 604 ? 231.184 291.346 241.828 1.00 12.41 635 TYR C O 1
ATOM 11474 N N . ASP C 1 605 ? 230.219 293.051 242.940 1.00 16.95 636 ASP C N 1
ATOM 11475 C CA . ASP C 1 605 ? 231.382 293.915 242.849 1.00 17.33 636 ASP C CA 1
ATOM 11476 C C . ASP C 1 605 ? 232.331 293.630 244.012 1.00 15.92 636 ASP C C 1
ATOM 11477 O O . ASP C 1 605 ? 231.978 292.966 244.989 1.00 17.17 636 ASP C O 1
ATOM 11482 N N . ASN C 1 606 ? 233.556 294.144 243.896 1.00 17.45 637 ASN C N 1
ATOM 11483 C CA . ASN C 1 606 ? 234.601 293.793 244.854 1.00 19.17 637 ASN C CA 1
ATOM 11484 C C . ASN C 1 606 ? 234.289 294.301 246.259 1.00 17.47 637 ASN C C 1
ATOM 11485 O O . ASN C 1 606 ? 234.629 293.636 247.244 1.00 20.03 637 ASN C O 1
ATOM 11490 N N . GLU C 1 607 ? 233.652 295.468 246.373 1.00 16.69 638 GLU C N 1
ATOM 11491 C CA . GLU C 1 607 ? 233.314 296.001 247.689 1.00 18.30 638 GLU C CA 1
ATOM 11492 C C . GLU C 1 607 ? 232.313 295.105 248.411 1.00 18.31 638 GLU C C 1
ATOM 11493 O O . GLU C 1 607 ? 232.439 294.864 249.619 1.00 17.24 638 GLU C O 1
ATOM 11495 N N . ASN C 1 608 ? 231.307 294.606 247.688 1.00 17.92 639 ASN C N 1
ATOM 11496 C CA . ASN C 1 608 ? 230.337 293.704 248.296 1.00 14.95 639 ASN C CA 1
ATOM 11497 C C . ASN C 1 608 ? 230.993 292.394 248.716 1.00 13.30 639 ASN C C 1
ATOM 11498 O O . ASN C 1 608 ? 230.680 291.851 249.783 1.00 14.47 639 ASN C O 1
ATOM 11503 N N . TRP C 1 609 ? 231.910 291.877 247.894 1.00 12.93 640 TRP C N 1
ATOM 11504 C CA . TRP C 1 609 ? 232.657 290.682 248.273 1.00 13.75 640 TRP C CA 1
ATOM 11505 C C . TRP C 1 609 ? 233.456 290.914 249.548 1.00 13.55 640 TRP C C 1
ATOM 11506 O O . TRP C 1 609 ? 233.497 290.049 250.430 1.00 14.46 640 TRP C O 1
ATOM 11517 N N . LYS C 1 610 ? 234.107 292.075 249.659 1.00 14.88 641 LYS C N 1
ATOM 11518 C CA . LYS C 1 610 ? 234.883 292.379 250.858 1.00 14.78 641 LYS C CA 1
ATOM 11519 C C . LYS C 1 610 ? 233.991 292.486 252.089 1.00 13.41 641 LYS C C 1
ATOM 11520 O O . LYS C 1 610 ? 234.357 292.013 253.171 1.00 16.53 641 LYS C O 1
ATOM 11526 N N . LYS C 1 611 ? 232.822 293.112 251.948 1.00 14.08 642 LYS C N 1
ATOM 11527 C CA . LYS C 1 611 ? 231.892 293.189 253.073 1.00 14.07 642 LYS C CA 1
ATOM 11528 C C . LYS C 1 611 ? 231.413 291.804 253.493 1.00 13.90 642 LYS C C 1
ATOM 11529 O O . LYS C 1 611 ? 231.288 291.517 254.691 1.00 13.82 642 LYS C O 1
ATOM 11535 N N . ILE C 1 612 ? 231.136 290.932 252.521 1.00 13.78 643 ILE C N 1
ATOM 11536 C CA . ILE C 1 612 ? 230.717 289.568 252.836 1.00 11.19 643 ILE C CA 1
ATOM 11537 C C . ILE C 1 612 ? 231.830 288.817 253.560 1.00 12.76 643 ILE C C 1
ATOM 11538 O O . ILE C 1 612 ? 231.580 288.081 254.522 1.00 14.26 643 ILE C O 1
ATOM 11543 N N . GLN C 1 613 ? 233.073 288.981 253.103 1.00 12.80 644 GLN C N 1
ATOM 11544 C CA . GLN C 1 613 ? 234.199 288.327 253.764 1.00 12.52 644 GLN C CA 1
ATOM 11545 C C . GLN C 1 613 ? 234.383 288.842 255.187 1.00 15.60 644 GLN C C 1
ATOM 11546 O O . GLN C 1 613 ? 234.688 288.068 256.104 1.00 18.26 644 GLN C O 1
ATOM 11552 N N . THR C 1 614 ? 234.204 290.149 255.391 1.00 17.11 645 THR C N 1
ATOM 11553 C CA . THR C 1 614 ? 234.276 290.707 256.738 1.00 15.27 645 THR C CA 1
ATOM 11554 C C . THR C 1 614 ? 233.187 290.129 257.633 1.00 16.74 645 THR C C 1
ATOM 11555 O O . THR C 1 614 ? 233.440 289.790 258.795 1.00 21.28 645 THR C O 1
ATOM 11559 N N . GLN C 1 615 ? 231.966 290.004 257.106 1.00 16.61 646 GLN C N 1
ATOM 11560 C CA . GLN C 1 615 ? 230.886 289.408 257.886 1.00 16.97 646 GLN C CA 1
ATOM 11561 C C . GLN C 1 615 ? 231.192 287.957 258.234 1.00 20.36 646 GLN C C 1
ATOM 11562 O O . GLN C 1 615 ? 230.917 287.506 259.352 1.00 23.48 646 GLN C O 1
ATOM 11568 N N . LEU C 1 616 ? 231.756 287.207 257.284 1.00 19.78 647 LEU C N 1
ATOM 11569 C CA . LEU C 1 616 ? 232.131 285.823 257.558 1.00 19.40 647 LEU C CA 1
ATOM 11570 C C . LEU C 1 616 ? 233.199 285.745 258.641 1.00 22.38 647 LEU C C 1
ATOM 11571 O O . LEU C 1 616 ? 233.165 284.851 259.494 1.00 27.03 647 LEU C O 1
ATOM 11576 N N . GLN C 1 617 ? 234.163 286.666 258.620 1.00 24.61 648 GLN C N 1
ATOM 11577 C CA . GLN C 1 617 ? 235.168 286.701 259.676 1.00 26.75 648 GLN C CA 1
ATOM 11578 C C . GLN C 1 617 ? 234.616 287.206 261.003 1.00 27.88 648 GLN C C 1
ATOM 11579 O O . GLN C 1 617 ? 235.243 286.973 262.041 1.00 31.77 648 GLN C O 1
ATOM 11585 N N . THR C 1 618 ? 233.469 287.884 260.999 1.00 28.75 649 THR C N 1
ATOM 11586 C CA . THR C 1 618 ? 232.879 288.421 262.220 1.00 28.67 649 THR C CA 1
ATOM 11587 C C . THR C 1 618 ? 231.865 287.476 262.855 1.00 31.10 649 THR C C 1
ATOM 11588 O O . THR C 1 618 ? 232.004 287.121 264.028 1.00 35.94 649 THR C O 1
ATOM 11592 N N . ASP C 1 619 ? 230.843 287.059 262.108 1.00 28.92 650 ASP C N 1
ATOM 11593 C CA . ASP C 1 619 ? 229.808 286.185 262.658 1.00 28.01 650 ASP C CA 1
ATOM 11594 C C . ASP C 1 619 ? 229.275 285.300 261.541 1.00 26.66 650 ASP C C 1
ATOM 11595 O O . ASP C 1 619 ? 228.609 285.789 260.625 1.00 28.88 650 ASP C O 1
ATOM 11600 N N . LEU C 1 620 ? 229.564 283.998 261.625 1.00 27.02 651 LEU C N 1
ATOM 11601 C CA . LEU C 1 620 ? 229.114 283.061 260.599 1.00 25.07 651 LEU C CA 1
ATOM 11602 C C . LEU C 1 620 ? 227.603 282.874 260.628 1.00 23.36 651 LEU C C 1
ATOM 11603 O O . LEU C 1 620 ? 226.975 282.708 259.577 1.00 21.83 651 LEU C O 1
ATOM 11608 N N . SER C 1 621 ? 227.005 282.894 261.822 1.00 23.92 652 SER C N 1
ATOM 11609 C CA . SER C 1 621 ? 225.610 282.500 261.979 1.00 20.94 652 SER C CA 1
ATOM 11610 C C . SER C 1 621 ? 224.647 283.396 261.210 1.00 24.73 652 SER C C 1
ATOM 11611 O O . SER C 1 621 ? 223.523 282.970 260.923 1.00 27.04 652 SER C O 1
ATOM 11613 N N . VAL C 1 622 ? 225.054 284.621 260.874 1.00 23.08 653 VAL C N 1
ATOM 11614 C CA . VAL C 1 622 ? 224.173 285.521 260.136 1.00 21.72 653 VAL C CA 1
ATOM 11615 C C . VAL C 1 622 ? 223.880 284.968 258.746 1.00 20.91 653 VAL C C 1
ATOM 11616 O O . VAL C 1 622 ? 222.738 285.012 258.274 1.00 24.58 653 VAL C O 1
ATOM 11620 N N . ILE C 1 623 ? 224.897 284.441 258.072 1.00 17.76 654 ILE C N 1
ATOM 11621 C CA . ILE C 1 623 ? 224.755 283.890 256.727 1.00 13.41 654 ILE C CA 1
ATOM 11622 C C . ILE C 1 623 ? 224.424 282.404 256.818 1.00 17.03 654 ILE C C 1
ATOM 11623 O O . ILE C 1 623 ? 225.107 281.662 257.538 1.00 20.29 654 ILE C O 1
ATOM 11628 N N . PRO C 1 624 ? 223.387 281.930 256.125 1.00 15.56 655 PRO C N 1
ATOM 11629 C CA . PRO C 1 624 ? 223.056 280.500 256.172 1.00 12.76 655 PRO C CA 1
ATOM 11630 C C . PRO C 1 624 ? 224.174 279.635 255.606 1.00 11.70 655 PRO C C 1
ATOM 11631 O O . PRO C 1 624 ? 224.930 280.052 254.727 1.00 13.08 655 PRO C O 1
ATOM 11635 N N . VAL C 1 625 ? 224.258 278.406 256.121 1.00 11.96 656 VAL C N 1
ATOM 11636 C CA . VAL C 1 625 ? 225.383 277.525 255.811 1.00 11.88 656 VAL C CA 1
ATOM 11637 C C . VAL C 1 625 ? 225.400 277.157 254.329 1.00 12.93 656 VAL C C 1
ATOM 11638 O O . VAL C 1 625 ? 226.471 277.036 253.715 1.00 13.79 656 VAL C O 1
ATOM 11642 N N . ILE C 1 626 ? 224.220 276.984 253.727 1.00 12.52 657 ILE C N 1
ATOM 11643 C CA . ILE C 1 626 ? 224.155 276.694 252.297 1.00 10.76 657 ILE C CA 1
ATOM 11644 C C . ILE C 1 626 ? 224.764 277.837 251.497 1.00 9.85 657 ILE C C 1
ATOM 11645 O O . ILE C 1 626 ? 225.518 277.615 250.544 1.00 10.98 657 ILE C O 1
ATOM 11650 N N . ASN C 1 627 ? 224.468 279.079 251.881 1.00 11.49 658 ASN C N 1
ATOM 11651 C CA . ASN C 1 627 ? 225.073 280.216 251.196 1.00 11.34 658 ASN C CA 1
ATOM 11652 C C . ASN C 1 627 ? 226.550 280.363 251.540 1.00 9.72 658 ASN C C 1
ATOM 11653 O O . ASN C 1 627 ? 227.323 280.901 250.736 1.00 12.38 658 ASN C O 1
ATOM 11658 N N . ARG C 1 628 ? 226.964 279.881 252.714 1.00 8.91 659 ARG C N 1
ATOM 11659 C CA . ARG C 1 628 ? 228.385 279.864 253.044 1.00 8.46 659 ARG C CA 1
ATOM 11660 C C . ARG C 1 628 ? 229.152 278.925 252.121 1.00 9.65 659 ARG C C 1
ATOM 11661 O O . ARG C 1 628 ? 230.308 279.193 251.778 1.00 10.18 659 ARG C O 1
ATOM 11669 N N . ALA C 1 629 ? 228.535 277.812 251.720 1.00 10.37 660 ALA C N 1
ATOM 11670 C CA . ALA C 1 629 ? 229.145 276.983 250.682 1.00 8.39 660 ALA C CA 1
ATOM 11671 C C . ALA C 1 629 ? 228.997 277.614 249.300 1.00 9.63 660 ALA C C 1
ATOM 11672 O O . ALA C 1 629 ? 229.880 277.461 248.441 1.00 12.83 660 ALA C O 1
ATOM 11674 N N . GLN C 1 630 ? 227.888 278.324 249.079 1.00 10.32 661 GLN C N 1
ATOM 11675 C CA . GLN C 1 630 ? 227.612 278.930 247.782 1.00 9.01 661 GLN C CA 1
ATOM 11676 C C . GLN C 1 630 ? 228.654 279.976 247.417 1.00 8.13 661 GLN C C 1
ATOM 11677 O O . GLN C 1 630 ? 229.053 280.077 246.254 1.00 9.45 661 GLN C O 1
ATOM 11683 N N . VAL C 1 631 ? 229.082 280.788 248.385 1.00 8.43 662 VAL C N 1
ATOM 11684 C CA . VAL C 1 631 ? 230.052 281.836 248.070 1.00 8.08 662 VAL C CA 1
ATOM 11685 C C . VAL C 1 631 ? 231.361 281.223 247.582 1.00 8.76 662 VAL C C 1
ATOM 11686 O O . VAL C 1 631 ? 231.936 281.671 246.583 1.00 10.49 662 VAL C O 1
ATOM 11690 N N . ILE C 1 632 ? 231.827 280.164 248.248 1.00 8.37 663 ILE C N 1
ATOM 11691 C CA . ILE C 1 632 ? 233.057 279.492 247.834 1.00 7.35 663 ILE C CA 1
ATOM 11692 C C . ILE C 1 632 ? 232.893 278.883 246.446 1.00 8.75 663 ILE C C 1
ATOM 11693 O O . ILE C 1 632 ? 233.742 279.064 245.559 1.00 9.33 663 ILE C O 1
ATOM 11698 N N . HIS C 1 633 ? 231.791 278.154 246.237 1.00 9.48 664 HIS C N 1
ATOM 11699 C CA . HIS C 1 633 ? 231.573 277.489 244.955 1.00 8.64 664 HIS C CA 1
ATOM 11700 C C . HIS C 1 633 ? 231.512 278.497 243.812 1.00 9.47 664 HIS C C 1
ATOM 11701 O O . HIS C 1 633 ? 232.182 278.333 242.781 1.00 11.08 664 HIS C O 1
ATOM 11708 N N . ASP C 1 634 ? 230.720 279.558 243.986 1.00 8.66 665 ASP C N 1
ATOM 11709 C CA . ASP C 1 634 ? 230.573 280.561 242.940 1.00 8.55 665 ASP C CA 1
ATOM 11710 C C . ASP C 1 634 ? 231.880 281.292 242.685 1.00 9.46 665 ASP C C 1
ATOM 11711 O O . ASP C 1 634 ? 232.222 281.562 241.531 1.00 11.96 665 ASP C O 1
ATOM 11716 N N . ALA C 1 635 ? 232.624 281.632 243.743 1.00 8.85 666 ALA C N 1
ATOM 11717 C CA . ALA C 1 635 ? 233.890 282.326 243.546 1.00 7.91 666 ALA C CA 1
ATOM 11718 C C . ALA C 1 635 ? 234.863 281.479 242.739 1.00 10.85 666 ALA C C 1
ATOM 11719 O O . ALA C 1 635 ? 235.511 281.981 241.814 1.00 12.19 666 ALA C O 1
ATOM 11721 N N . PHE C 1 636 ? 234.971 280.187 243.060 1.00 11.76 667 PHE C N 1
ATOM 11722 C CA . PHE C 1 636 ? 235.892 279.340 242.307 1.00 9.37 667 PHE C CA 1
ATOM 11723 C C . PHE C 1 636 ? 235.444 279.167 240.859 1.00 9.44 667 PHE C C 1
ATOM 11724 O O . PHE C 1 636 ? 236.273 279.198 239.939 1.00 12.34 667 PHE C O 1
ATOM 11732 N N . ASN C 1 637 ? 234.139 278.990 240.629 1.00 13.27 668 ASN C N 1
ATOM 11733 C CA . ASN C 1 637 ? 233.660 278.837 239.257 1.00 9.11 668 ASN C CA 1
ATOM 11734 C C . ASN C 1 637 ? 233.858 280.112 238.444 1.00 9.23 668 ASN C C 1
ATOM 11735 O O . ASN C 1 637 ? 234.206 280.050 237.260 1.00 12.63 668 ASN C O 1
ATOM 11740 N N . LEU C 1 638 ? 233.631 281.276 239.055 1.00 9.75 669 LEU C N 1
ATOM 11741 C CA . LEU C 1 638 ? 233.866 282.541 238.369 1.00 10.82 669 LEU C CA 1
ATOM 11742 C C . LEU C 1 638 ? 235.347 282.769 238.103 1.00 12.00 669 LEU C C 1
ATOM 11743 O O . LEU C 1 638 ? 235.705 283.364 237.081 1.00 15.00 669 LEU C O 1
ATOM 11748 N N . ALA C 1 639 ? 236.216 282.327 239.014 1.00 13.95 670 ALA C N 1
ATOM 11749 C CA . ALA C 1 639 ? 237.650 282.415 238.767 1.00 11.76 670 ALA C CA 1
ATOM 11750 C C . ALA C 1 639 ? 238.059 281.537 237.594 1.00 13.08 670 ALA C C 1
ATOM 11751 O O . ALA C 1 639 ? 238.906 281.928 236.783 1.00 18.00 670 ALA C O 1
ATOM 11753 N N . SER C 1 640 ? 237.470 280.343 237.487 1.00 12.56 671 SER C N 1
ATOM 11754 C CA . SER C 1 640 ? 237.788 279.466 236.364 1.00 12.46 671 SER C CA 1
ATOM 11755 C C . SER C 1 640 ? 237.383 280.084 235.030 1.00 15.91 671 SER C C 1
ATOM 11756 O O . SER C 1 640 ? 238.022 279.820 234.006 1.00 24.28 671 SER C O 1
ATOM 11758 N N . ALA C 1 641 ? 236.338 280.908 235.019 1.00 16.99 672 ALA C N 1
ATOM 11759 C CA . ALA C 1 641 ? 235.868 281.570 233.811 1.00 17.49 672 ALA C CA 1
ATOM 11760 C C . ALA C 1 641 ? 236.548 282.912 233.570 1.00 17.94 672 ALA C C 1
ATOM 11761 O O . ALA C 1 641 ? 236.167 283.625 232.636 1.00 20.74 672 ALA C O 1
ATOM 11763 N N . GLN C 1 642 ? 237.535 283.267 234.395 1.00 19.79 673 GLN C N 1
ATOM 11764 C CA . GLN C 1 642 ? 238.272 284.527 234.275 1.00 18.19 673 GLN C CA 1
ATOM 11765 C C . GLN C 1 642 ? 237.349 285.737 234.397 1.00 15.68 673 GLN C C 1
ATOM 11766 O O . GLN C 1 642 ? 237.507 286.736 233.693 1.00 22.54 673 GLN C O 1
ATOM 11772 N N . LYS C 1 643 ? 236.377 285.650 235.302 1.00 14.59 674 LYS C N 1
ATOM 11773 C CA . LYS C 1 643 ? 235.526 286.786 235.632 1.00 15.74 674 LYS C CA 1
ATOM 11774 C C . LYS C 1 643 ? 235.925 287.468 236.931 1.00 19.84 674 LYS C C 1
ATOM 11775 O O . LYS C 1 643 ? 235.650 288.659 237.103 1.00 19.76 674 LYS C O 1
ATOM 11781 N N . VAL C 1 644 ? 236.557 286.740 237.846 1.00 17.22 675 VAL C N 1
ATOM 11782 C CA . VAL C 1 644 ? 237.137 287.315 239.057 1.00 14.74 675 VAL C CA 1
ATOM 11783 C C . VAL C 1 644 ? 238.559 286.783 239.184 1.00 15.06 675 VAL C C 1
ATOM 11784 O O . VAL C 1 644 ? 238.868 285.717 238.632 1.00 15.96 675 VAL C O 1
ATOM 11788 N N . PRO C 1 645 ? 239.461 287.489 239.861 1.00 17.91 676 PRO C N 1
ATOM 11789 C CA . PRO C 1 645 ? 240.792 286.927 240.111 1.00 16.07 676 PRO C CA 1
ATOM 11790 C C . PRO C 1 645 ? 240.729 285.737 241.056 1.00 17.96 676 PRO C C 1
ATOM 11791 O O . PRO C 1 645 ? 239.859 285.648 241.926 1.00 17.96 676 PRO C O 1
ATOM 11795 N N . VAL C 1 646 ? 241.674 284.812 240.872 1.00 14.84 677 VAL C N 1
ATOM 11796 C CA . VAL C 1 646 ? 241.724 283.613 241.706 1.00 12.71 677 VAL C CA 1
ATOM 11797 C C . VAL C 1 646 ? 241.999 283.977 243.160 1.00 12.44 677 VAL C C 1
ATOM 11798 O O . VAL C 1 646 ? 241.642 283.226 244.079 1.00 12.64 677 VAL C O 1
ATOM 11802 N N . THR C 1 647 ? 242.626 285.132 243.395 1.00 14.89 678 THR C N 1
ATOM 11803 C CA . THR C 1 647 ? 242.885 285.567 244.761 1.00 13.44 678 THR C CA 1
ATOM 11804 C C . THR C 1 647 ? 241.594 285.841 245.517 1.00 12.88 678 THR C C 1
ATOM 11805 O O . THR C 1 647 ? 241.546 285.660 246.734 1.00 15.21 678 THR C O 1
ATOM 11809 N N . LEU C 1 648 ? 240.537 286.270 244.823 1.00 15.00 679 LEU C N 1
ATOM 11810 C CA . LEU C 1 648 ? 239.244 286.440 245.482 1.00 14.31 679 LEU C CA 1
ATOM 11811 C C . LEU C 1 648 ? 238.674 285.097 245.929 1.00 11.64 679 LEU C C 1
ATOM 11812 O O . LEU C 1 648 ? 238.146 284.975 247.043 1.00 10.80 679 LEU C O 1
ATOM 11817 N N . ALA C 1 649 ? 238.779 284.077 245.075 1.00 12.40 680 ALA C N 1
ATOM 11818 C CA . ALA C 1 649 ? 238.328 282.743 245.452 1.00 10.34 680 ALA C CA 1
ATOM 11819 C C . ALA C 1 649 ? 239.126 282.208 246.633 1.00 10.79 680 ALA C C 1
ATOM 11820 O O . ALA C 1 649 ? 238.571 281.548 247.519 1.00 12.23 680 ALA C O 1
ATOM 11822 N N . LEU C 1 650 ? 240.433 282.474 246.658 1.00 12.38 681 LEU C N 1
ATOM 11823 C CA . LEU C 1 650 ? 241.250 282.049 247.791 1.00 9.46 681 LEU C CA 1
ATOM 11824 C C . LEU C 1 650 ? 240.906 282.834 249.055 1.00 11.27 681 LEU C C 1
ATOM 11825 O O . LEU C 1 650 ? 240.922 282.278 250.159 1.00 12.41 681 LEU C O 1
ATOM 11830 N N . ASN C 1 651 ? 240.598 284.126 248.913 1.00 11.79 682 ASN C N 1
ATOM 11831 C CA . ASN C 1 651 ? 240.165 284.935 250.047 1.00 9.49 682 ASN C CA 1
ATOM 11832 C C . ASN C 1 651 ? 238.859 284.422 250.632 1.00 10.23 682 ASN C C 1
ATOM 11833 O O . ASN C 1 651 ? 238.640 284.518 251.844 1.00 13.24 682 ASN C O 1
ATOM 11838 N N . ASN C 1 652 ? 237.972 283.896 249.787 1.00 9.99 683 ASN C N 1
ATOM 11839 C CA . ASN C 1 652 ? 236.689 283.392 250.264 1.00 11.05 683 ASN C CA 1
ATOM 11840 C C . ASN C 1 652 ? 236.814 282.145 251.132 1.00 11.10 683 ASN C C 1
ATOM 11841 O O . ASN C 1 652 ? 235.825 281.755 251.759 1.00 13.51 683 ASN C O 1
ATOM 11846 N N . THR C 1 653 ? 237.982 281.508 251.183 1.00 10.98 684 THR C N 1
ATOM 11847 C CA . THR C 1 653 ? 238.186 280.320 252.003 1.00 10.95 684 THR C CA 1
ATOM 11848 C C . THR C 1 653 ? 238.841 280.620 253.345 1.00 12.45 684 THR C C 1
ATOM 11849 O O . THR C 1 653 ? 239.141 279.684 254.091 1.00 16.12 684 THR C O 1
ATOM 11853 N N . LEU C 1 654 ? 239.066 281.892 253.675 1.00 9.98 685 LEU C N 1
ATOM 11854 C CA . LEU C 1 654 ? 239.793 282.238 254.889 1.00 9.67 685 LEU C CA 1
ATOM 11855 C C . LEU C 1 654 ? 238.968 282.069 256.158 1.00 13.28 685 LEU C C 1
ATOM 11856 O O . LEU C 1 654 ? 239.542 282.053 257.251 1.00 17.60 685 LEU C O 1
ATOM 11861 N N . PHE C 1 655 ? 237.649 281.945 256.048 1.00 13.90 686 PHE C N 1
ATOM 11862 C CA . PHE C 1 655 ? 236.794 281.823 257.221 1.00 12.69 686 PHE C CA 1
ATOM 11863 C C . PHE C 1 655 ? 236.652 280.387 257.708 1.00 12.38 686 PHE C C 1
ATOM 11864 O O . PHE C 1 655 ? 236.037 280.164 258.755 1.00 17.59 686 PHE C O 1
ATOM 11872 N N . LEU C 1 656 ? 237.205 279.414 256.982 1.00 11.05 687 LEU C N 1
ATOM 11873 C CA . LEU C 1 656 ? 237.061 278.013 257.357 1.00 11.56 687 LEU C CA 1
ATOM 11874 C C . LEU C 1 656 ? 237.804 277.656 258.634 1.00 13.88 687 LEU C C 1
ATOM 11875 O O . LEU C 1 656 ? 237.558 276.581 259.189 1.00 15.70 687 LEU C O 1
ATOM 11880 N N . ILE C 1 657 ? 238.701 278.522 259.112 1.00 15.24 688 ILE C N 1
ATOM 11881 C CA . ILE C 1 657 ? 239.430 278.255 260.345 1.00 13.11 688 ILE C CA 1
ATOM 11882 C C . ILE C 1 657 ? 238.527 278.263 261.569 1.00 15.89 688 ILE C C 1
ATOM 11883 O O . ILE C 1 657 ? 238.932 277.781 262.632 1.00 21.41 688 ILE C O 1
ATOM 11888 N N . GLN C 1 658 ? 237.305 278.786 261.444 1.00 16.06 689 GLN C N 1
ATOM 11889 C CA . GLN C 1 658 ? 236.348 278.804 262.544 1.00 17.61 689 GLN C CA 1
ATOM 11890 C C . GLN C 1 658 ? 235.020 278.164 262.154 1.00 17.05 689 GLN C C 1
ATOM 11891 O O . GLN C 1 658 ? 234.006 278.403 262.816 1.00 19.09 689 GLN C O 1
ATOM 11897 N N . GLU C 1 659 ? 235.005 277.353 261.101 1.00 15.43 690 GLU C N 1
ATOM 11898 C CA . GLU C 1 659 ? 233.789 276.719 260.607 1.00 13.99 690 GLU C CA 1
ATOM 11899 C C . GLU C 1 659 ? 233.763 275.256 261.027 1.00 15.58 690 GLU C C 1
ATOM 11900 O O . GLU C 1 659 ? 234.721 274.517 260.777 1.00 17.92 690 GLU C O 1
ATOM 11906 N N . THR C 1 660 ? 232.666 274.840 261.658 1.00 14.45 691 THR C N 1
ATOM 11907 C CA . THR C 1 660 ? 232.496 273.463 262.097 1.00 16.29 691 THR C CA 1
ATOM 11908 C C . THR C 1 660 ? 231.431 272.708 261.312 1.00 15.85 691 THR C C 1
ATOM 11909 O O . THR C 1 660 ? 231.136 271.557 261.650 1.00 18.19 691 THR C O 1
ATOM 11913 N N . GLU C 1 661 ? 230.851 273.313 260.282 1.00 17.79 692 GLU C N 1
ATOM 11914 C CA . GLU C 1 661 ? 229.857 272.647 259.454 1.00 14.53 692 GLU C CA 1
ATOM 11915 C C . GLU C 1 661 ? 230.529 271.899 258.308 1.00 15.05 692 GLU C C 1
ATOM 11916 O O . GLU C 1 661 ? 231.699 272.117 257.989 1.00 19.00 692 GLU C O 1
ATOM 11922 N N . TYR C 1 662 ? 229.759 271.016 257.677 1.00 12.70 693 TYR C N 1
ATOM 11923 C CA . TYR C 1 662 ? 230.290 270.099 256.677 1.00 10.77 693 TYR C CA 1
ATOM 11924 C C . TYR C 1 662 ? 230.249 270.661 255.259 1.00 12.65 693 TYR C C 1
ATOM 11925 O O . TYR C 1 662 ? 231.196 270.460 254.492 1.00 13.39 693 TYR C O 1
ATOM 11934 N N . MET C 1 663 ? 229.164 271.351 254.889 1.00 13.13 694 MET C N 1
ATOM 11935 C CA . MET C 1 663 ? 228.997 271.770 253.497 1.00 11.48 694 MET C CA 1
ATOM 11936 C C . MET C 1 663 ? 230.045 272.776 253.031 1.00 10.01 694 MET C C 1
ATOM 11937 O O . MET C 1 663 ? 230.563 272.615 251.911 1.00 11.69 694 MET C O 1
ATOM 11942 N N . PRO C 1 664 ? 230.369 273.844 253.777 1.00 9.47 695 PRO C N 1
ATOM 11943 C CA . PRO C 1 664 ? 231.442 274.739 253.305 1.00 9.09 695 PRO C CA 1
ATOM 11944 C C . PRO C 1 664 ? 232.780 274.041 253.132 1.00 8.50 695 PRO C C 1
ATOM 11945 O O . PRO C 1 664 ? 233.487 274.295 252.147 1.00 8.41 695 PRO C O 1
ATOM 11949 N N . TRP C 1 665 ? 233.139 273.151 254.060 1.00 8.00 696 TRP C N 1
ATOM 11950 C CA . TRP C 1 665 ? 234.382 272.399 253.926 1.00 7.64 696 TRP C CA 1
ATOM 11951 C C . TRP C 1 665 ? 234.355 271.501 252.697 1.00 9.45 696 TRP C C 1
ATOM 11952 O O . TRP C 1 665 ? 235.350 271.401 251.970 1.00 10.97 696 TRP C O 1
ATOM 11963 N N . GLN C 1 666 ? 233.224 270.834 252.455 1.00 9.73 697 GLN C N 1
ATOM 11964 C CA . GLN C 1 666 ? 233.111 269.963 251.291 1.00 10.83 697 GLN C CA 1
ATOM 11965 C C . GLN C 1 666 ? 233.252 270.756 249.999 1.00 9.92 697 GLN C C 1
ATOM 11966 O O . GLN C 1 666 ? 233.953 270.331 249.074 1.00 12.36 697 GLN C O 1
ATOM 11972 N N . ALA C 1 667 ? 232.602 271.920 249.924 1.00 9.46 698 ALA C N 1
ATOM 11973 C CA . ALA C 1 667 ? 232.718 272.752 248.730 1.00 10.89 698 ALA C CA 1
ATOM 11974 C C . ALA C 1 667 ? 234.151 273.225 248.521 1.00 8.55 698 ALA C C 1
ATOM 11975 O O . ALA C 1 667 ? 234.671 273.183 247.398 1.00 10.77 698 ALA C O 1
ATOM 11977 N N . ALA C 1 668 ? 234.811 273.667 249.595 1.00 8.92 699 ALA C N 1
ATOM 11978 C CA . ALA C 1 668 ? 236.185 274.139 249.471 1.00 8.52 699 ALA C CA 1
ATOM 11979 C C . ALA C 1 668 ? 237.119 273.024 249.019 1.00 11.06 699 ALA C C 1
ATOM 11980 O O . ALA C 1 668 ? 237.984 273.241 248.165 1.00 15.45 699 ALA C O 1
ATOM 11982 N N . LEU C 1 669 ? 236.964 271.823 249.580 1.00 9.33 700 LEU C N 1
ATOM 11983 C CA . LEU C 1 669 ? 237.838 270.718 249.195 1.00 8.53 700 LEU C CA 1
ATOM 11984 C C . LEU C 1 669 ? 237.572 270.269 247.764 1.00 11.52 700 LEU C C 1
ATOM 11985 O O . LEU C 1 669 ? 238.509 269.927 247.032 1.00 15.68 700 LEU C O 1
ATOM 11990 N N . SER C 1 670 ? 236.305 270.271 247.342 1.00 12.36 701 SER C N 1
ATOM 11991 C CA . SER C 1 670 ? 235.997 269.946 245.954 1.00 11.35 701 SER C CA 1
ATOM 11992 C C . SER C 1 670 ? 236.623 270.957 245.004 1.00 12.06 701 SER C C 1
ATOM 11993 O O . SER C 1 670 ? 237.114 270.591 243.930 1.00 15.88 701 SER C O 1
ATOM 11995 N N . SER C 1 671 ? 236.612 272.238 245.380 1.00 13.50 702 SER C N 1
ATOM 11996 C CA . SER C 1 671 ? 237.239 273.256 244.542 1.00 12.63 702 SER C CA 1
ATOM 11997 C C . SER C 1 671 ? 238.759 273.117 244.527 1.00 15.01 702 SER C C 1
ATOM 11998 O O . SER C 1 671 ? 239.394 273.313 243.485 1.00 18.35 702 SER C O 1
ATOM 12000 N N . LEU C 1 672 ? 239.361 272.784 245.670 1.00 12.71 703 LEU C N 1
ATOM 12001 C CA . LEU C 1 672 ? 240.813 272.711 245.789 1.00 13.12 703 LEU C CA 1
ATOM 12002 C C . LEU C 1 672 ? 241.396 271.389 245.306 1.00 14.34 703 LEU C C 1
ATOM 12003 O O . LEU C 1 672 ? 242.625 271.257 245.251 1.00 17.80 703 LEU C O 1
ATOM 12008 N N . SER C 1 673 ? 240.553 270.407 244.978 1.00 14.61 704 SER C N 1
ATOM 12009 C CA . SER C 1 673 ? 241.061 269.169 244.396 1.00 16.08 704 SER C CA 1
ATOM 12010 C C . SER C 1 673 ? 241.817 269.433 243.098 1.00 16.17 704 SER C C 1
ATOM 12011 O O . SER C 1 673 ? 242.845 268.800 242.830 1.00 16.24 704 SER C O 1
ATOM 12013 N N . TYR C 1 674 ? 241.321 270.360 242.276 1.00 16.40 705 TYR C N 1
ATOM 12014 C CA . TYR C 1 674 ? 242.011 270.698 241.034 1.00 14.24 705 TYR C CA 1
ATOM 12015 C C . TYR C 1 674 ? 243.367 271.339 241.307 1.00 17.19 705 TYR C C 1
ATOM 12016 O O . TYR C 1 674 ? 244.351 271.041 240.619 1.00 18.19 705 TYR C O 1
ATOM 12025 N N . PHE C 1 675 ? 243.437 272.224 242.304 1.00 16.80 706 PHE C N 1
ATOM 12026 C CA . PHE C 1 675 ? 244.716 272.816 242.686 1.00 15.43 706 PHE C CA 1
ATOM 12027 C C . PHE C 1 675 ? 245.695 271.746 243.147 1.00 16.26 706 PHE C C 1
ATOM 12028 O O . PHE C 1 675 ? 246.879 271.778 242.790 1.00 18.95 706 PHE C O 1
ATOM 12036 N N . LYS C 1 676 ? 245.217 270.792 243.947 1.00 19.46 707 LYS C N 1
ATOM 12037 C CA . LYS C 1 676 ? 246.082 269.709 244.403 1.00 18.95 707 LYS C CA 1
ATOM 12038 C C . LYS C 1 676 ? 246.570 268.861 243.234 1.00 18.38 707 LYS C C 1
ATOM 12039 O O . LYS C 1 676 ? 247.738 268.464 243.193 1.00 20.94 707 LYS C O 1
ATOM 12045 N N . LEU C 1 677 ? 245.690 268.576 242.272 1.00 19.45 708 LEU C N 1
ATOM 12046 C CA . LEU C 1 677 ? 246.104 267.816 241.095 1.00 18.66 708 LEU C CA 1
ATOM 12047 C C . LEU C 1 677 ? 247.152 268.568 240.286 1.00 17.77 708 LEU C C 1
ATOM 12048 O O . LEU C 1 677 ? 248.100 267.964 239.771 1.00 19.01 708 LEU C O 1
ATOM 12053 N N . MET C 1 678 ? 246.992 269.883 240.148 1.00 19.73 709 MET C N 1
ATOM 12054 C CA . MET C 1 678 ? 247.897 270.663 239.314 1.00 17.70 709 MET C CA 1
ATOM 12055 C C . MET C 1 678 ? 249.213 271.007 239.998 1.00 17.73 709 MET C C 1
ATOM 12056 O O . MET C 1 678 ? 250.187 271.312 239.302 1.00 19.29 709 MET C O 1
ATOM 12061 N N . PHE C 1 679 ? 249.280 270.970 241.332 1.00 16.07 710 PHE C N 1
ATOM 12062 C CA . PHE C 1 679 ? 250.447 271.491 242.033 1.00 16.19 710 PHE C CA 1
ATOM 12063 C C . PHE C 1 679 ? 251.082 270.516 243.019 1.00 17.73 710 PHE C C 1
ATOM 12064 O O . PHE C 1 679 ? 251.922 270.937 243.820 1.00 22.31 710 PHE C O 1
ATOM 12072 N N . ASP C 1 680 ? 250.733 269.232 242.981 1.00 17.05 711 ASP C N 1
ATOM 12073 C CA . ASP C 1 680 ? 251.272 268.295 243.963 1.00 18.32 711 ASP C CA 1
ATOM 12074 C C . ASP C 1 680 ? 252.679 267.812 243.631 1.00 18.04 711 ASP C C 1
ATOM 12075 O O . ASP C 1 680 ? 253.270 267.088 244.438 1.00 18.44 711 ASP C O 1
ATOM 12080 N N . ARG C 1 681 ? 253.227 268.183 242.473 1.00 16.67 712 ARG C N 1
ATOM 12081 C CA . ARG C 1 681 ? 254.578 267.792 242.089 1.00 15.07 712 ARG C CA 1
ATOM 12082 C C . ARG C 1 681 ? 255.477 269.001 241.858 1.00 18.64 712 ARG C C 1
ATOM 12083 O O . ARG C 1 681 ? 256.516 268.880 241.203 1.00 22.41 712 ARG C O 1
ATOM 12091 N N . SER C 1 682 ? 255.101 270.166 242.383 1.00 18.84 713 SER C N 1
ATOM 12092 C CA . SER C 1 682 ? 255.880 271.381 242.185 1.00 19.41 713 SER C CA 1
ATOM 12093 C C . SER C 1 682 ? 256.161 272.073 243.512 1.00 22.71 713 SER C C 1
ATOM 12094 O O . SER C 1 682 ? 255.818 271.551 244.576 1.00 23.80 713 SER C O 1
ATOM 12097 N N . GLU C 1 683 ? 256.780 273.254 243.455 1.00 21.60 714 GLU C N 1
ATOM 12098 C CA . GLU C 1 683 ? 257.125 273.982 244.670 1.00 23.62 714 GLU C CA 1
ATOM 12099 C C . GLU C 1 683 ? 255.910 274.593 245.355 1.00 23.68 714 GLU C C 1
ATOM 12100 O O . GLU C 1 683 ? 255.997 274.950 246.534 1.00 28.22 714 GLU C O 1
ATOM 12106 N N . VAL C 1 684 ? 254.786 274.726 244.647 1.00 20.50 715 VAL C N 1
ATOM 12107 C CA . VAL C 1 684 ? 253.589 275.304 245.246 1.00 19.38 715 VAL C CA 1
ATOM 12108 C C . VAL C 1 684 ? 252.999 274.390 246.311 1.00 20.28 715 VAL C C 1
ATOM 12109 O O . VAL C 1 684 ? 252.271 274.858 247.193 1.00 21.26 715 VAL C O 1
ATOM 12113 N N . TYR C 1 685 ? 253.311 273.093 246.266 1.00 19.85 716 TYR C N 1
ATOM 12114 C CA . TYR C 1 685 ? 252.734 272.148 247.214 1.00 19.30 716 TYR C CA 1
ATOM 12115 C C . TYR C 1 685 ? 253.240 272.360 248.634 1.00 20.34 716 TYR C C 1
ATOM 12116 O O . TYR C 1 685 ? 252.587 271.912 249.582 1.00 23.72 716 TYR C O 1
ATOM 12125 N N . GLY C 1 686 ? 254.379 273.024 248.803 1.00 22.32 717 GLY C N 1
ATOM 12126 C CA . GLY C 1 686 ? 254.912 273.306 250.114 1.00 18.69 717 GLY C CA 1
ATOM 12127 C C . GLY C 1 686 ? 254.025 274.223 250.931 1.00 20.24 717 GLY C C 1
ATOM 12128 O O . GLY C 1 686 ? 253.458 273.824 251.953 1.00 18.31 717 GLY C O 1
ATOM 12129 N N . PRO C 1 687 ? 253.906 275.483 250.506 1.00 24.33 718 PRO C N 1
ATOM 12130 C CA . PRO C 1 687 ? 253.022 276.414 251.228 1.00 22.15 718 PRO C CA 1
ATOM 12131 C C . PRO C 1 687 ? 251.572 275.967 251.274 1.00 20.24 718 PRO C C 1
ATOM 12132 O O . PRO C 1 687 ? 250.936 276.080 252.331 1.00 24.23 718 PRO C O 1
ATOM 12136 N N . MET C 1 688 ? 251.043 275.430 250.170 1.00 18.30 719 MET C N 1
ATOM 12137 C CA . MET C 1 688 ? 249.624 275.092 250.107 1.00 16.58 719 MET C CA 1
ATOM 12138 C C . MET C 1 688 ? 249.234 274.145 251.232 1.00 17.40 719 MET C C 1
ATOM 12139 O O . MET C 1 688 ? 248.339 274.451 252.032 1.00 17.67 719 MET C O 1
ATOM 12144 N N . LYS C 1 689 ? 249.942 273.016 251.346 1.00 18.47 720 LYS C N 1
ATOM 12145 C CA . LYS C 1 689 ? 249.698 272.096 252.451 1.00 18.10 720 LYS C CA 1
ATOM 12146 C C . LYS C 1 689 ? 249.738 272.826 253.780 1.00 16.21 720 LYS C C 1
ATOM 12147 O O . LYS C 1 689 ? 248.813 272.701 254.594 1.00 17.21 720 LYS C O 1
ATOM 12153 N N . ARG C 1 690 ? 250.778 273.637 253.991 1.00 17.46 721 ARG C N 1
ATOM 12154 C CA . ARG C 1 690 ? 250.893 274.389 255.232 1.00 16.14 721 ARG C CA 1
ATOM 12155 C C . ARG C 1 690 ? 249.615 275.166 255.500 1.00 16.86 721 ARG C C 1
ATOM 12156 O O . ARG C 1 690 ? 248.994 275.017 256.561 1.00 18.48 721 ARG C O 1
ATOM 12164 N N . TYR C 1 691 ? 249.154 275.925 254.500 1.00 17.44 722 TYR C N 1
ATOM 12165 C CA . TYR C 1 691 ? 247.931 276.698 254.671 1.00 16.33 722 TYR C CA 1
ATOM 12166 C C . TYR C 1 691 ? 246.779 275.795 255.077 1.00 13.02 722 TYR C C 1
ATOM 12167 O O . TYR C 1 691 ? 246.098 276.056 256.077 1.00 13.28 722 TYR C O 1
ATOM 12176 N N . LEU C 1 692 ? 246.595 274.686 254.358 1.00 11.86 723 LEU C N 1
ATOM 12177 C CA . LEU C 1 692 ? 245.487 273.797 254.678 1.00 13.61 723 LEU C CA 1
ATOM 12178 C C . LEU C 1 692 ? 245.624 273.255 256.090 1.00 13.94 723 LEU C C 1
ATOM 12179 O O . LEU C 1 692 ? 244.639 273.199 256.836 1.00 13.56 723 LEU C O 1
ATOM 12184 N N . LYS C 1 693 ? 246.850 272.909 256.495 1.00 15.78 724 LYS C N 1
ATOM 12185 C CA . LYS C 1 693 ? 247.057 272.462 257.866 1.00 14.33 724 LYS C CA 1
ATOM 12186 C C . LYS C 1 693 ? 246.604 273.534 258.845 1.00 14.34 724 LYS C C 1
ATOM 12187 O O . LYS C 1 693 ? 245.822 273.258 259.764 1.00 14.33 724 LYS C O 1
ATOM 12193 N N . LYS C 1 694 ? 247.017 274.782 258.604 1.00 14.97 725 LYS C N 1
ATOM 12194 C CA . LYS C 1 694 ? 246.619 275.879 259.475 1.00 13.72 725 LYS C CA 1
ATOM 12195 C C . LYS C 1 694 ? 245.104 276.006 259.534 1.00 14.37 725 LYS C C 1
ATOM 12196 O O . LYS C 1 694 ? 244.543 276.365 260.575 1.00 16.38 725 LYS C O 1
ATOM 12202 N N . GLN C 1 695 ? 244.423 275.699 258.428 1.00 15.14 726 GLN C N 1
ATOM 12203 C CA . GLN C 1 695 ? 242.974 275.838 258.414 1.00 11.73 726 GLN C CA 1
ATOM 12204 C C . GLN C 1 695 ? 242.288 274.663 259.094 1.00 12.82 726 GLN C C 1
ATOM 12205 O O . GLN C 1 695 ? 241.186 274.822 259.629 1.00 16.33 726 GLN C O 1
ATOM 12211 N N . VAL C 1 696 ? 242.916 273.485 259.099 1.00 13.01 727 VAL C N 1
ATOM 12212 C CA . VAL C 1 696 ? 242.216 272.292 259.564 1.00 12.18 727 VAL C CA 1
ATOM 12213 C C . VAL C 1 696 ? 242.537 271.938 261.011 1.00 13.70 727 VAL C C 1
ATOM 12214 O O . VAL C 1 696 ? 241.818 271.128 261.613 1.00 16.88 727 VAL C O 1
ATOM 12218 N N . THR C 1 697 ? 243.585 272.524 261.587 1.00 14.46 728 THR C N 1
ATOM 12219 C CA . THR C 1 697 ? 243.967 272.189 262.958 1.00 17.18 728 THR C CA 1
ATOM 12220 C C . THR C 1 697 ? 242.867 272.471 263.976 1.00 18.19 728 THR C C 1
ATOM 12221 O O . THR C 1 697 ? 242.610 271.599 264.823 1.00 17.77 728 THR C O 1
ATOM 12225 N N . PRO C 1 698 ? 242.191 273.629 263.973 1.00 18.13 729 PRO C N 1
ATOM 12226 C CA . PRO C 1 698 ? 241.133 273.836 264.976 1.00 15.52 729 PRO C CA 1
ATOM 12227 C C . PRO C 1 698 ? 239.980 272.856 264.853 1.00 14.98 729 PRO C C 1
ATOM 12228 O O . PRO C 1 698 ? 239.568 272.273 265.865 1.00 19.80 729 PRO C O 1
ATOM 12232 N N . LEU C 1 699 ? 239.464 272.643 263.638 1.00 13.53 730 LEU C N 1
ATOM 12233 C CA . LEU C 1 699 ? 238.320 271.756 263.451 1.00 14.25 730 LEU C CA 1
ATOM 12234 C C . LEU C 1 699 ? 238.583 270.383 264.049 1.00 18.11 730 LEU C C 1
ATOM 12235 O O . LEU C 1 699 ? 237.792 269.895 264.866 1.00 17.96 730 LEU C O 1
ATOM 12240 N N . PHE C 1 700 ? 239.710 269.767 263.683 1.00 20.24 731 PHE C N 1
ATOM 12241 C CA . PHE C 1 700 ? 240.098 268.498 264.287 1.00 16.22 731 PHE C CA 1
ATOM 12242 C C . PHE C 1 700 ? 240.087 268.595 265.805 1.00 16.46 731 PHE C C 1
ATOM 12243 O O . PHE C 1 700 ? 239.419 267.799 266.479 1.00 22.13 731 PHE C O 1
ATOM 12251 N N . ASN C 1 701 ? 240.761 269.611 266.355 1.00 15.57 732 ASN C N 1
ATOM 12252 C CA . ASN C 1 701 ? 240.776 269.787 267.803 1.00 18.60 732 ASN C CA 1
ATOM 12253 C C . ASN C 1 701 ? 239.361 269.846 268.351 1.00 19.11 732 ASN C C 1
ATOM 12254 O O . ASN C 1 701 ? 239.048 269.188 269.352 1.00 25.12 732 ASN C O 1
ATOM 12259 N N . HIS C 1 702 ? 238.479 270.580 267.668 1.00 20.11 733 HIS C N 1
ATOM 12260 C CA . HIS C 1 702 ? 237.093 270.674 268.107 1.00 19.61 733 HIS C CA 1
ATOM 12261 C C . HIS C 1 702 ? 236.500 269.288 268.302 1.00 20.82 733 HIS C C 1
ATOM 12262 O O . HIS C 1 702 ? 236.017 268.954 269.391 1.00 22.99 733 HIS C O 1
ATOM 12269 N N . PHE C 1 703 ? 236.608 268.433 267.282 1.00 19.93 734 PHE C N 1
ATOM 12270 C CA . PHE C 1 703 ? 236.018 267.108 267.407 1.00 19.06 734 PHE C CA 1
ATOM 12271 C C . PHE C 1 703 ? 236.746 266.278 268.450 1.00 23.23 734 PHE C C 1
ATOM 12272 O O . PHE C 1 703 ? 236.111 265.489 269.160 1.00 28.10 734 PHE C O 1
ATOM 12280 N N . GLU C 1 704 ? 238.060 266.474 268.593 1.00 24.98 735 GLU C N 1
ATOM 12281 C CA . GLU C 1 704 ? 238.789 265.770 269.640 1.00 25.05 735 GLU C CA 1
ATOM 12282 C C . GLU C 1 704 ? 238.211 266.101 271.007 1.00 27.56 735 GLU C C 1
ATOM 12283 O O . GLU C 1 704 ? 238.177 265.248 271.901 1.00 33.13 735 GLU C O 1
ATOM 12289 N N . ARG C 1 705 ? 237.739 267.335 271.181 1.00 26.47 736 ARG C N 1
ATOM 12290 C CA . ARG C 1 705 ? 237.081 267.703 272.427 1.00 27.92 736 ARG C CA 1
ATOM 12291 C C . ARG C 1 705 ? 235.653 267.171 272.475 1.00 29.06 736 ARG C C 1
ATOM 12292 O O . ARG C 1 705 ? 235.166 266.782 273.543 1.00 34.18 736 ARG C O 1
ATOM 12300 N N . VAL C 1 706 ? 234.968 267.140 271.330 1.00 29.58 737 VAL C N 1
ATOM 12301 C CA . VAL C 1 706 ? 233.559 266.753 271.320 1.00 29.69 737 VAL C CA 1
ATOM 12302 C C . VAL C 1 706 ? 233.406 265.252 271.531 1.00 30.97 737 VAL C C 1
ATOM 12303 O O . VAL C 1 706 ? 232.534 264.802 272.284 1.00 35.54 737 VAL C O 1
ATOM 12307 N N . THR C 1 707 ? 234.251 264.456 270.881 1.00 30.48 738 THR C N 1
ATOM 12308 C CA . THR C 1 707 ? 234.125 263.005 270.908 1.00 29.89 738 THR C CA 1
ATOM 12309 C C . THR C 1 707 ? 234.748 262.368 272.144 1.00 30.92 738 THR C C 1
ATOM 12310 O O . THR C 1 707 ? 234.696 261.141 272.272 1.00 30.92 738 THR C O 1
ATOM 12314 N N . LYS C 1 708 ? 235.328 263.163 273.045 1.00 35.14 739 LYS C N 1
ATOM 12315 C CA . LYS C 1 708 ? 235.994 262.665 274.249 1.00 33.88 739 LYS C CA 1
ATOM 12316 C C . LYS C 1 708 ? 237.142 261.722 273.884 1.00 33.95 739 LYS C C 1
ATOM 12317 O O . LYS C 1 708 ? 237.164 260.547 274.253 1.00 32.54 739 LYS C O 1
ATOM 12323 N N . ASN C 1 709 ? 238.107 262.276 273.148 1.00 35.24 740 ASN C N 1
ATOM 12324 C CA . ASN C 1 709 ? 239.263 261.526 272.656 1.00 32.17 740 ASN C CA 1
ATOM 12325 C C . ASN C 1 709 ? 238.830 260.329 271.812 1.00 29.83 740 ASN C C 1
ATOM 12326 O O . ASN C 1 709 ? 239.390 259.236 271.917 1.00 32.33 740 ASN C O 1
ATOM 12331 N N . TRP C 1 710 ? 237.816 260.547 270.972 1.00 29.31 741 TRP C N 1
ATOM 12332 C CA . TRP C 1 710 ? 237.368 259.577 269.970 1.00 26.17 741 TRP C CA 1
ATOM 12333 C C . TRP C 1 710 ? 236.822 258.305 270.619 1.00 27.85 741 TRP C C 1
ATOM 12334 O O . TRP C 1 710 ? 237.225 257.187 270.292 1.00 30.47 741 TRP C O 1
ATOM 12345 N N . THR C 1 711 ? 235.886 258.486 271.549 1.00 30.27 742 THR C N 1
ATOM 12346 C CA . THR C 1 711 ? 235.165 257.387 272.178 1.00 31.26 742 THR C CA 1
ATOM 12347 C C . THR C 1 711 ? 233.680 257.409 271.855 1.00 35.21 742 THR C C 1
ATOM 12348 O O . THR C 1 711 ? 233.112 256.380 271.478 1.00 36.77 742 THR C O 1
ATOM 12352 N N . ASP C 1 712 ? 233.034 258.561 272.003 1.00 35.47 743 ASP C N 1
ATOM 12353 C CA . ASP C 1 712 ? 231.625 258.735 271.683 1.00 35.26 743 ASP C CA 1
ATOM 12354 C C . ASP C 1 712 ? 231.509 259.508 270.379 1.00 35.50 743 ASP C C 1
ATOM 12355 O O . ASP C 1 712 ? 232.146 260.552 270.214 1.00 42.23 743 ASP C O 1
ATOM 12357 N N . HIS C 1 713 ? 230.703 258.999 269.460 1.00 37.10 744 HIS C N 1
ATOM 12358 C CA . HIS C 1 713 ? 230.619 259.609 268.148 1.00 35.30 744 HIS C CA 1
ATOM 12359 C C . HIS C 1 713 ? 229.259 260.268 267.938 1.00 36.77 744 HIS C C 1
ATOM 12360 O O . HIS C 1 713 ? 228.266 259.863 268.550 1.00 38.33 744 HIS C O 1
ATOM 12367 N N . PRO C 1 714 ? 229.185 261.296 267.090 1.00 38.75 745 PRO C N 1
ATOM 12368 C CA . PRO C 1 714 ? 227.925 262.030 266.924 1.00 35.66 745 PRO C CA 1
ATOM 12369 C C . PRO C 1 714 ? 226.817 261.153 266.360 1.00 36.00 745 PRO C C 1
ATOM 12370 O O . PRO C 1 714 ? 227.061 260.193 265.627 1.00 31.91 745 PRO C O 1
ATOM 12374 N N . GLN C 1 715 ? 225.580 261.498 266.721 1.00 37.78 746 GLN C N 1
ATOM 12375 C CA . GLN C 1 715 ? 224.408 260.749 266.290 1.00 37.25 746 GLN C CA 1
ATOM 12376 C C . GLN C 1 715 ? 223.717 261.344 265.070 1.00 33.74 746 GLN C C 1
ATOM 12377 O O . GLN C 1 715 ? 222.898 260.658 264.451 1.00 32.19 746 GLN C O 1
ATOM 12379 N N . THR C 1 716 ? 224.023 262.586 264.711 1.00 33.66 747 THR C N 1
ATOM 12380 C CA . THR C 1 716 ? 223.409 263.247 263.569 1.00 30.29 747 THR C CA 1
ATOM 12381 C C . THR C 1 716 ? 224.284 263.093 262.331 1.00 27.19 747 THR C C 1
ATOM 12382 O O . THR C 1 716 ? 225.513 263.048 262.417 1.00 28.08 747 THR C O 1
ATOM 12386 N N . LEU C 1 717 ? 223.628 263.018 261.170 1.00 25.67 748 LEU C N 1
ATOM 12387 C CA . LEU C 1 717 ? 224.334 262.742 259.922 1.00 22.82 748 LEU C CA 1
ATOM 12388 C C . LEU C 1 717 ? 225.326 263.849 259.577 1.00 23.33 748 LEU C C 1
ATOM 12389 O O . LEU C 1 717 ? 226.453 263.570 259.148 1.00 23.57 748 LEU C O 1
ATOM 12394 N N . MET C 1 718 ? 224.923 265.110 259.749 1.00 26.19 749 MET C N 1
ATOM 12395 C CA . MET C 1 718 ? 225.796 266.225 259.391 1.00 21.54 749 MET C CA 1
ATOM 12396 C C . MET C 1 718 ? 227.047 266.256 260.258 1.00 21.83 749 MET C C 1
ATOM 12397 O O . MET C 1 718 ? 228.154 266.482 259.755 1.00 23.11 749 MET C O 1
ATOM 12402 N N . ASP C 1 719 ? 226.892 266.036 261.564 1.00 24.35 750 ASP C N 1
ATOM 12403 C CA . ASP C 1 719 ? 228.049 266.025 262.454 1.00 18.15 750 ASP C CA 1
ATOM 12404 C C . ASP C 1 719 ? 228.980 264.862 262.138 1.00 19.84 750 ASP C C 1
ATOM 12405 O O . ASP C 1 719 ? 230.205 265.001 262.223 1.00 24.49 750 ASP C O 1
ATOM 12410 N N . GLN C 1 720 ? 228.419 263.705 261.780 1.00 19.77 751 GLN C N 1
ATOM 12411 C CA . GLN C 1 720 ? 229.250 262.569 261.396 1.00 18.65 751 GLN C CA 1
ATOM 12412 C C . GLN C 1 720 ? 230.035 262.861 260.123 1.00 18.08 751 GLN C C 1
ATOM 12413 O O . GLN C 1 720 ? 231.225 262.535 260.030 1.00 21.62 751 GLN C O 1
ATOM 12419 N N . TYR C 1 721 ? 229.386 263.479 259.132 1.00 19.09 752 TYR C N 1
ATOM 12420 C CA . TYR C 1 721 ? 230.098 263.875 257.920 1.00 16.83 752 TYR C CA 1
ATOM 12421 C C . TYR C 1 721 ? 231.204 264.872 258.235 1.00 15.60 752 TYR C C 1
ATOM 12422 O O . TYR C 1 721 ? 232.309 264.782 257.686 1.00 15.41 752 TYR C O 1
ATOM 12431 N N . SER C 1 722 ? 230.921 265.831 259.118 1.00 16.25 753 SER C N 1
ATOM 12432 C CA . SER C 1 722 ? 231.926 266.818 259.496 1.00 14.75 753 SER C CA 1
ATOM 12433 C C . SER C 1 722 ? 233.113 266.163 260.193 1.00 16.05 753 SER C C 1
ATOM 12434 O O . SER C 1 722 ? 234.267 266.526 259.942 1.00 15.28 753 SER C O 1
ATOM 12437 N N . GLU C 1 723 ? 232.848 265.195 261.074 1.00 17.09 754 GLU C N 1
ATOM 12438 C CA . GLU C 1 723 ? 233.928 264.486 261.755 1.00 16.43 754 GLU C CA 1
ATOM 12439 C C . GLU C 1 723 ? 234.773 263.680 260.775 1.00 15.28 754 GLU C C 1
ATOM 12440 O O . GLU C 1 723 ? 236.008 263.659 260.876 1.00 14.10 754 GLU C O 1
ATOM 12446 N N . ILE C 1 724 ? 234.124 262.998 259.828 1.00 15.04 755 ILE C N 1
ATOM 12447 C CA . ILE C 1 724 ? 234.862 262.241 258.819 1.00 13.34 755 ILE C CA 1
ATOM 12448 C C . ILE C 1 724 ? 235.751 263.174 258.010 1.00 14.79 755 ILE C C 1
ATOM 12449 O O . ILE C 1 724 ? 236.929 262.885 257.763 1.00 17.80 755 ILE C O 1
ATOM 12454 N N . ASN C 1 725 ? 235.197 264.315 257.594 1.00 16.26 756 ASN C N 1
ATOM 12455 C CA . ASN C 1 725 ? 235.971 265.294 256.839 1.00 14.04 756 ASN C CA 1
ATOM 12456 C C . ASN C 1 725 ? 237.157 265.800 257.647 1.00 13.97 756 ASN C C 1
ATOM 12457 O O . ASN C 1 725 ? 238.273 265.907 257.126 1.00 16.06 756 ASN C O 1
ATOM 12462 N N . ALA C 1 726 ? 236.935 266.110 258.926 1.00 14.96 757 ALA C N 1
ATOM 12463 C CA . ALA C 1 726 ? 238.007 266.627 259.769 1.00 14.28 757 ALA C CA 1
ATOM 12464 C C . ALA C 1 726 ? 239.138 265.618 259.901 1.00 14.46 757 ALA C C 1
ATOM 12465 O O . ALA C 1 726 ? 240.312 265.959 259.717 1.00 15.42 757 ALA C O 1
ATOM 12467 N N . VAL C 1 727 ? 238.803 264.365 260.216 1.00 17.06 758 VAL C N 1
ATOM 12468 C CA . VAL C 1 727 ? 239.837 263.348 260.395 1.00 14.60 758 VAL C CA 1
ATOM 12469 C C . VAL C 1 727 ? 240.585 263.105 259.089 1.00 14.95 758 VAL C C 1
ATOM 12470 O O . VAL C 1 727 ? 241.822 263.033 259.068 1.00 14.80 758 VAL C O 1
ATOM 12474 N N . SER C 1 728 ? 239.853 262.989 257.977 1.00 15.68 759 SER C N 1
ATOM 12475 C CA . SER C 1 728 ? 240.491 262.715 256.694 1.00 15.69 759 SER C CA 1
ATOM 12476 C C . SER C 1 728 ? 241.432 263.844 256.291 1.00 16.03 759 SER C C 1
ATOM 12477 O O . SER C 1 728 ? 242.568 263.599 255.866 1.00 18.92 759 SER C O 1
ATOM 12480 N N . THR C 1 729 ? 240.984 265.093 256.433 1.00 15.85 760 THR C N 1
ATOM 12481 C CA . THR C 1 729 ? 241.817 266.222 256.036 1.00 14.79 760 THR C CA 1
ATOM 12482 C C . THR C 1 729 ? 243.011 266.388 256.968 1.00 16.39 760 THR C C 1
ATOM 12483 O O . THR C 1 729 ? 244.115 266.712 256.514 1.00 21.50 760 THR C O 1
ATOM 12487 N N . ALA C 1 730 ? 242.818 266.170 258.272 1.00 14.99 761 ALA C N 1
ATOM 12488 C CA . ALA C 1 730 ? 243.928 266.291 259.209 1.00 16.01 761 ALA C CA 1
ATOM 12489 C C . ALA C 1 730 ? 244.996 265.238 258.944 1.00 19.54 761 ALA C C 1
ATOM 12490 O O . ALA C 1 730 ? 246.194 265.536 258.987 1.00 20.75 761 ALA C O 1
ATOM 12492 N N . CYS C 1 731 ? 244.584 263.998 258.670 1.00 21.50 762 CYS C N 1
ATOM 12493 C CA . CYS C 1 731 ? 245.567 262.962 258.375 1.00 18.93 762 CYS C CA 1
ATOM 12494 C C . CYS C 1 731 ? 246.214 263.166 257.010 1.00 20.99 762 CYS C C 1
ATOM 12495 O O . CYS C 1 731 ? 247.380 262.803 256.822 1.00 25.05 762 CYS C O 1
ATOM 12498 N N . SER C 1 732 ? 245.486 263.744 256.052 1.00 23.30 763 SER C N 1
ATOM 12499 C CA . SER C 1 732 ? 246.043 263.928 254.716 1.00 22.62 763 SER C CA 1
ATOM 12500 C C . SER C 1 732 ? 247.119 265.007 254.683 1.00 22.43 763 SER C C 1
ATOM 12501 O O . SER C 1 732 ? 248.016 264.954 253.835 1.00 27.29 763 SER C O 1
ATOM 12503 N N . TYR C 1 733 ? 247.052 265.991 255.581 1.00 23.60 764 TYR C N 1
ATOM 12504 C CA . TYR C 1 733 ? 247.974 267.120 255.569 1.00 22.45 764 TYR C CA 1
ATOM 12505 C C . TYR C 1 733 ? 248.881 267.149 256.797 1.00 24.74 764 TYR C C 1
ATOM 12506 O O . TYR C 1 733 ? 249.287 268.220 257.252 1.00 29.65 764 TYR C O 1
ATOM 12515 N N . GLY C 1 734 ? 249.208 265.979 257.335 1.00 23.53 765 GLY C N 1
ATOM 12516 C CA . GLY C 1 734 ? 250.259 265.854 258.331 1.00 23.22 765 GLY C CA 1
ATOM 12517 C C . GLY C 1 734 ? 250.026 266.502 259.679 1.00 26.53 765 GLY C C 1
ATOM 12518 O O . GLY C 1 734 ? 250.931 267.162 260.205 1.00 31.03 765 GLY C O 1
ATOM 12519 N N . VAL C 1 735 ? 248.840 266.338 260.254 1.00 26.96 766 VAL C N 1
ATOM 12520 C CA . VAL C 1 735 ? 248.610 266.734 261.642 1.00 26.81 766 VAL C CA 1
ATOM 12521 C C . VAL C 1 735 ? 249.054 265.579 262.534 1.00 30.13 766 VAL C C 1
ATOM 12522 O O . VAL C 1 735 ? 248.558 264.454 262.377 1.00 31.16 766 VAL C O 1
ATOM 12526 N N . PRO C 1 736 ? 249.988 265.803 263.464 1.00 33.33 767 PRO C N 1
ATOM 12527 C CA . PRO C 1 736 ? 250.545 264.678 264.238 1.00 31.70 767 PRO C CA 1
ATOM 12528 C C . PRO C 1 736 ? 249.519 263.915 265.059 1.00 31.15 767 PRO C C 1
ATOM 12529 O O . PRO C 1 736 ? 249.651 262.693 265.215 1.00 34.41 767 PRO C O 1
ATOM 12533 N N . GLU C 1 737 ? 248.506 264.598 265.597 1.00 29.93 768 GLU C N 1
ATOM 12534 C CA . GLU C 1 737 ? 247.505 263.914 266.411 1.00 28.17 768 GLU C CA 1
ATOM 12535 C C . GLU C 1 737 ? 246.721 262.900 265.588 1.00 25.98 768 GLU C C 1
ATOM 12536 O O . GLU C 1 737 ? 246.421 261.801 266.068 1.00 27.08 768 GLU C O 1
ATOM 12542 N N . CYS C 1 738 ? 246.374 263.251 264.347 1.00 27.53 769 CYS C N 1
ATOM 12543 C CA . CYS C 1 738 ? 245.643 262.315 263.499 1.00 28.47 769 CYS C CA 1
ATOM 12544 C C . CYS C 1 738 ? 246.487 261.088 263.178 1.00 26.85 769 CYS C C 1
ATOM 12545 O O . CYS C 1 738 ? 245.978 259.961 263.165 1.00 24.61 769 CYS C O 1
ATOM 12548 N N . GLU C 1 739 ? 247.780 261.287 262.912 1.00 27.70 770 GLU C N 1
ATOM 12549 C CA . GLU C 1 739 ? 248.660 260.156 262.639 1.00 27.68 770 GLU C CA 1
ATOM 12550 C C . GLU C 1 739 ? 248.804 259.257 263.862 1.00 28.73 770 GLU C C 1
ATOM 12551 O O . GLU C 1 739 ? 248.796 258.026 263.738 1.00 32.84 770 GLU C O 1
ATOM 12557 N N . LYS C 1 740 ? 248.931 259.853 265.050 1.00 25.67 771 LYS C N 1
ATOM 12558 C CA . LYS C 1 740 ? 248.991 259.052 266.268 1.00 22.15 771 LYS C CA 1
ATOM 12559 C C . LYS C 1 740 ? 247.703 258.264 266.472 1.00 22.85 771 LYS C C 1
ATOM 12560 O O . LYS C 1 740 ? 247.738 257.085 266.846 1.00 27.66 771 LYS C O 1
ATOM 12562 N N . LEU C 1 741 ? 246.555 258.902 266.228 1.00 23.41 772 LEU C N 1
ATOM 12563 C CA . LEU C 1 741 ? 245.272 258.220 266.357 1.00 23.92 772 LEU C CA 1
ATOM 12564 C C . LEU C 1 741 ? 245.176 257.040 265.397 1.00 23.18 772 LEU C C 1
ATOM 12565 O O . LEU C 1 741 ? 244.754 255.941 265.781 1.00 21.87 772 LEU C O 1
ATOM 12570 N N . ALA C 1 742 ? 245.572 257.251 264.140 1.00 24.06 773 ALA C N 1
ATOM 12571 C CA . ALA C 1 742 ? 245.510 256.179 263.153 1.00 23.54 773 ALA C CA 1
ATOM 12572 C C . ALA C 1 742 ? 246.429 255.025 263.530 1.00 23.56 773 ALA C C 1
ATOM 12573 O O . ALA C 1 742 ? 246.041 253.855 263.429 1.00 23.79 773 ALA C O 1
ATOM 12575 N N . ALA C 1 743 ? 247.651 255.335 263.976 1.00 26.27 774 ALA C N 1
ATOM 12576 C CA . ALA C 1 743 ? 248.583 254.282 264.366 1.00 23.69 774 ALA C CA 1
ATOM 12577 C C . ALA C 1 743 ? 248.061 253.488 265.559 1.00 23.82 774 ALA C C 1
ATOM 12578 O O . ALA C 1 743 ? 248.130 252.253 265.570 1.00 23.97 774 ALA C O 1
ATOM 12580 N N . THR C 1 744 ? 247.531 254.179 266.572 1.00 23.07 775 THR C N 1
ATOM 12581 C CA . THR C 1 744 ? 247.022 253.484 267.750 1.00 23.68 775 THR C CA 1
ATOM 12582 C C . THR C 1 744 ? 245.826 252.605 267.403 1.00 26.16 775 THR C C 1
ATOM 12583 O O . THR C 1 744 ? 245.732 251.460 267.865 1.00 29.08 775 THR C O 1
ATOM 12587 N N . LEU C 1 745 ? 244.904 253.118 266.583 1.00 24.85 776 LEU C N 1
ATOM 12588 C CA . LEU C 1 745 ? 243.745 252.321 266.194 1.00 23.24 776 LEU C CA 1
ATOM 12589 C C . LEU C 1 745 ? 244.154 251.113 265.361 1.00 21.78 776 LEU C C 1
ATOM 12590 O O . LEU C 1 745 ? 243.599 250.021 265.530 1.00 22.36 776 LEU C O 1
ATOM 12595 N N . PHE C 1 746 ? 245.121 251.284 264.455 1.00 21.29 777 PHE C N 1
ATOM 12596 C CA . PHE C 1 746 ? 245.581 250.153 263.658 1.00 21.93 777 PHE C CA 1
ATOM 12597 C C . PHE C 1 746 ? 246.257 249.104 264.530 1.00 24.76 777 PHE C C 1
ATOM 12598 O O . PHE C 1 746 ? 246.088 247.901 264.303 1.00 28.45 777 PHE C O 1
ATOM 12606 N N . ALA C 1 747 ? 247.032 249.537 265.527 1.00 23.74 778 ALA C N 1
ATOM 12607 C CA . ALA C 1 747 ? 247.636 248.583 266.453 1.00 24.07 778 ALA C CA 1
ATOM 12608 C C . ALA C 1 747 ? 246.572 247.820 267.232 1.00 24.79 778 ALA C C 1
ATOM 12609 O O . ALA C 1 747 ? 246.676 246.599 267.409 1.00 27.81 778 ALA C O 1
ATOM 12611 N N . GLN C 1 748 ? 245.535 248.522 267.700 1.00 24.30 779 GLN C N 1
ATOM 12612 C CA . GLN C 1 748 ? 244.454 247.849 268.416 1.00 25.69 779 GLN C CA 1
ATOM 12613 C C . GLN C 1 748 ? 243.746 246.837 267.523 1.00 25.94 779 GLN C C 1
ATOM 12614 O O . GLN C 1 748 ? 243.398 245.739 267.972 1.00 28.75 779 GLN C O 1
ATOM 12620 N N . TRP C 1 749 ? 243.507 247.197 266.260 1.00 25.15 780 TRP C N 1
ATOM 12621 C CA . TRP C 1 749 ? 242.870 246.265 265.334 1.00 25.11 780 TRP C CA 1
ATOM 12622 C C . TRP C 1 749 ? 243.751 245.049 265.077 1.00 26.03 780 TRP C C 1
ATOM 12623 O O . TRP C 1 749 ? 243.263 243.914 265.045 1.00 27.64 780 TRP C O 1
ATOM 12634 N N . LYS C 1 750 ? 245.053 245.268 264.885 1.00 28.75 781 LYS C N 1
ATOM 12635 C CA . LYS C 1 750 ? 245.957 244.166 264.580 1.00 28.22 781 LYS C CA 1
ATOM 12636 C C . LYS C 1 750 ? 246.151 243.249 265.779 1.00 31.00 781 LYS C C 1
ATOM 12637 O O . LYS C 1 750 ? 246.454 242.063 265.606 1.00 34.80 781 LYS C O 1
ATOM 12643 N N . LYS C 1 751 ? 245.990 243.774 266.997 1.00 31.31 782 LYS C N 1
ATOM 12644 C CA . LYS C 1 751 ? 246.104 242.927 268.180 1.00 32.81 782 LYS C CA 1
ATOM 12645 C C . LYS C 1 751 ? 245.008 241.868 268.215 1.00 33.60 782 LYS C C 1
ATOM 12646 O O . LYS C 1 751 ? 245.274 240.700 268.521 1.00 39.31 782 LYS C O 1
ATOM 12648 N N . ASN C 1 752 ? 243.771 242.252 267.903 1.00 34.58 783 ASN C N 1
ATOM 12649 C CA . ASN C 1 752 ? 242.624 241.344 267.918 1.00 36.22 783 ASN C CA 1
ATOM 12650 C C . ASN C 1 752 ? 241.861 241.493 266.609 1.00 36.55 783 ASN C C 1
ATOM 12651 O O . ASN C 1 752 ? 240.859 242.217 266.539 1.00 36.47 783 ASN C O 1
ATOM 12653 N N . PRO C 1 753 ? 242.309 240.821 265.546 1.00 39.79 784 PRO C N 1
ATOM 12654 C CA . PRO C 1 753 ? 241.626 240.958 264.249 1.00 36.89 784 PRO C CA 1
ATOM 12655 C C . PRO C 1 753 ? 240.201 240.433 264.244 1.00 42.13 784 PRO C C 1
ATOM 12656 O O . PRO C 1 753 ? 239.429 240.804 263.351 1.00 40.93 784 PRO C O 1
ATOM 12660 N N . GLN C 1 754 ? 239.831 239.576 265.200 1.00 45.53 785 GLN C N 1
ATOM 12661 C CA . GLN C 1 754 ? 238.493 238.990 265.194 1.00 48.19 785 GLN C CA 1
ATOM 12662 C C . GLN C 1 754 ? 237.415 240.055 265.357 1.00 48.27 785 GLN C C 1
ATOM 12663 O O . GLN C 1 754 ? 236.407 240.043 264.641 1.00 45.80 785 GLN C O 1
ATOM 12665 N N . ASN C 1 755 ? 237.608 240.983 266.290 1.00 46.32 786 ASN C N 1
ATOM 12666 C CA . ASN C 1 755 ? 236.680 242.084 266.517 1.00 43.78 786 ASN C CA 1
ATOM 12667 C C . ASN C 1 755 ? 237.373 243.385 266.139 1.00 40.64 786 ASN C C 1
ATOM 12668 O O . ASN C 1 755 ? 238.452 243.689 266.657 1.00 38.70 786 ASN C O 1
ATOM 12673 N N . ASN C 1 756 ? 236.751 244.151 265.244 1.00 35.80 787 ASN C N 1
ATOM 12674 C CA . ASN C 1 756 ? 237.336 245.397 264.772 1.00 26.72 787 ASN C CA 1
ATOM 12675 C C . ASN C 1 756 ? 236.970 246.509 265.745 1.00 26.92 787 ASN C C 1
ATOM 12676 O O . ASN C 1 756 ? 235.782 246.840 265.869 1.00 31.25 787 ASN C O 1
ATOM 12681 N N . PRO C 1 757 ? 237.934 247.106 266.453 1.00 25.40 788 PRO C N 1
ATOM 12682 C CA . PRO C 1 757 ? 237.601 248.185 267.392 1.00 24.35 788 PRO C CA 1
ATOM 12683 C C . PRO C 1 757 ? 237.413 249.539 266.732 1.00 26.35 788 PRO C C 1
ATOM 12684 O O . PRO C 1 757 ? 237.018 250.491 267.418 1.00 29.05 788 PRO C O 1
ATOM 12688 N N . ILE C 1 758 ? 237.682 249.655 265.437 1.00 22.70 789 ILE C N 1
ATOM 12689 C CA . ILE C 1 758 ? 237.601 250.925 264.729 1.00 21.20 789 ILE C CA 1
ATOM 12690 C C . ILE C 1 758 ? 236.165 251.149 264.279 1.00 22.51 789 ILE C C 1
ATOM 12691 O O . ILE C 1 758 ? 235.543 250.258 263.688 1.00 21.33 789 ILE C O 1
ATOM 12696 N N . HIS C 1 759 ? 235.638 252.335 264.563 1.00 22.17 790 HIS C N 1
ATOM 12697 C CA . HIS C 1 759 ? 234.295 252.676 264.125 1.00 18.11 790 HIS C CA 1
ATOM 12698 C C . HIS C 1 759 ? 234.239 252.691 262.599 1.00 18.30 790 HIS C C 1
ATOM 12699 O O . HIS C 1 759 ? 235.181 253.159 261.950 1.00 20.75 790 HIS C O 1
ATOM 12706 N N . PRO C 1 760 ? 233.159 252.190 261.996 1.00 18.36 791 PRO C N 1
ATOM 12707 C CA . PRO C 1 760 ? 233.119 252.083 260.527 1.00 18.50 791 PRO C CA 1
ATOM 12708 C C . PRO C 1 760 ? 233.243 253.410 259.797 1.00 21.07 791 PRO C C 1
ATOM 12709 O O . PRO C 1 760 ? 233.616 253.411 258.618 1.00 23.89 791 PRO C O 1
ATOM 12713 N N . ASN C 1 761 ? 232.944 254.537 260.446 1.00 23.12 792 ASN C N 1
ATOM 12714 C CA . ASN C 1 761 ? 233.083 255.827 259.778 1.00 21.32 792 ASN C CA 1
ATOM 12715 C C . ASN C 1 761 ? 234.543 256.198 259.550 1.00 24.49 792 ASN C C 1
ATOM 12716 O O . ASN C 1 761 ? 234.853 256.919 258.596 1.00 27.95 792 ASN C O 1
ATOM 12721 N N . LEU C 1 762 ? 235.448 255.726 260.405 1.00 23.01 793 LEU C N 1
ATOM 12722 C CA . LEU C 1 762 ? 236.847 256.125 260.356 1.00 21.93 793 LEU C CA 1
ATOM 12723 C C . LEU C 1 762 ? 237.765 255.061 259.771 1.00 21.90 793 LEU C C 1
ATOM 12724 O O . LEU C 1 762 ? 238.978 255.279 259.722 1.00 24.03 793 LEU C O 1
ATOM 12729 N N . ARG C 1 763 ? 237.225 253.926 259.323 1.00 20.92 794 ARG C N 1
ATOM 12730 C CA . ARG C 1 763 ? 238.077 252.797 258.959 1.00 20.78 794 ARG C CA 1
ATOM 12731 C C . ARG C 1 763 ? 238.957 253.107 257.754 1.00 21.38 794 ARG C C 1
ATOM 12732 O O . ARG C 1 763 ? 240.145 252.770 257.752 1.00 23.56 794 ARG C O 1
ATOM 12740 N N . SER C 1 764 ? 238.399 253.742 256.722 1.00 23.84 795 SER C N 1
ATOM 12741 C CA . SER C 1 764 ? 239.170 253.998 255.509 1.00 22.09 795 SER C CA 1
ATOM 12742 C C . SER C 1 764 ? 240.352 254.921 255.787 1.00 21.41 795 SER C C 1
ATOM 12743 O O . SER C 1 764 ? 241.482 254.653 255.359 1.00 25.51 795 SER C O 1
ATOM 12745 N N . THR C 1 765 ? 240.106 256.013 256.515 1.00 21.74 796 THR C N 1
ATOM 12746 C CA . THR C 1 765 ? 241.172 256.957 256.834 1.00 20.62 796 THR C CA 1
ATOM 12747 C C . THR C 1 765 ? 242.248 256.303 257.691 1.00 20.07 796 THR C C 1
ATOM 12748 O O . THR C 1 765 ? 243.446 256.470 257.438 1.00 19.28 796 THR C O 1
ATOM 12752 N N . VAL C 1 766 ? 241.834 255.544 258.709 1.00 19.98 797 VAL C N 1
ATOM 12753 C CA . VAL C 1 766 ? 242.796 254.892 259.594 1.00 20.85 797 VAL C CA 1
ATOM 12754 C C . VAL C 1 766 ? 243.647 253.896 258.817 1.00 21.18 797 VAL C C 1
ATOM 12755 O O . VAL C 1 766 ? 244.874 253.862 258.963 1.00 21.17 797 VAL C O 1
ATOM 12759 N N . TYR C 1 767 ? 243.013 253.085 257.966 1.00 18.74 798 TYR C N 1
ATOM 12760 C CA . TYR C 1 767 ? 243.755 252.097 257.189 1.00 20.33 798 TYR C CA 1
ATOM 12761 C C . TYR C 1 767 ? 244.755 252.767 256.256 1.00 22.19 798 TYR C C 1
ATOM 12762 O O . TYR C 1 767 ? 245.933 252.390 256.213 1.00 25.79 798 TYR C O 1
ATOM 12771 N N . CYS C 1 768 ? 244.300 253.769 255.494 1.00 21.53 799 CYS C N 1
ATOM 12772 C CA . CYS C 1 768 ? 245.185 254.426 254.538 1.00 21.13 799 CYS C CA 1
ATOM 12773 C C . CYS C 1 768 ? 246.338 255.132 255.241 1.00 23.50 799 CYS C C 1
ATOM 12774 O O . CYS C 1 768 ? 247.487 255.052 254.792 1.00 27.70 799 CYS C O 1
ATOM 12777 N N . ASN C 1 769 ? 246.058 255.817 256.354 1.00 21.53 800 ASN C N 1
ATOM 12778 C CA . ASN C 1 769 ? 247.115 256.535 257.057 1.00 21.60 800 ASN C CA 1
ATOM 12779 C C . ASN C 1 769 ? 248.111 255.576 257.695 1.00 23.72 800 ASN C C 1
ATOM 12780 O O . ASN C 1 769 ? 249.318 255.838 257.692 1.00 24.85 800 ASN C O 1
ATOM 12785 N N . ALA C 1 770 ? 247.629 254.461 258.252 1.00 24.25 801 ALA C N 1
ATOM 12786 C CA . ALA C 1 770 ? 248.539 253.485 258.839 1.00 22.19 801 ALA C CA 1
ATOM 12787 C C . ALA C 1 770 ? 249.418 252.840 257.777 1.00 24.37 801 ALA C C 1
ATOM 12788 O O . ALA C 1 770 ? 250.602 252.584 258.018 1.00 28.07 801 ALA C O 1
ATOM 12790 N N . ILE C 1 771 ? 248.858 252.560 256.598 1.00 23.84 802 ILE C N 1
ATOM 12791 C CA . ILE C 1 771 ? 249.671 252.009 255.519 1.00 22.52 802 ILE C CA 1
ATOM 12792 C C . ILE C 1 771 ? 250.692 253.035 255.038 1.00 23.72 802 ILE C C 1
ATOM 12793 O O . ILE C 1 771 ? 251.847 252.694 254.758 1.00 30.10 802 ILE C O 1
ATOM 12798 N N . ALA C 1 772 ? 250.290 254.305 254.940 1.00 26.13 803 ALA C N 1
ATOM 12799 C CA . ALA C 1 772 ? 251.218 255.343 254.501 1.00 25.32 803 ALA C CA 1
ATOM 12800 C C . ALA C 1 772 ? 252.361 255.532 255.493 1.00 27.77 803 ALA C C 1
ATOM 12801 O O . ALA C 1 772 ? 253.516 255.708 255.091 1.00 28.37 803 ALA C O 1
ATOM 12803 N N . GLN C 1 773 ? 252.057 255.511 256.793 1.00 25.99 804 GLN C N 1
ATOM 12804 C CA . GLN C 1 773 ? 253.102 255.683 257.799 1.00 26.86 804 GLN C CA 1
ATOM 12805 C C . GLN C 1 773 ? 254.004 254.458 257.887 1.00 32.32 804 GLN C C 1
ATOM 12806 O O . GLN C 1 773 ? 255.224 254.590 258.035 1.00 38.67 804 GLN C O 1
ATOM 12812 N N . GLY C 1 774 ? 253.427 253.265 257.807 1.00 30.81 805 GLY C N 1
ATOM 12813 C CA . GLY C 1 774 ? 254.159 252.040 258.045 1.00 30.53 805 GLY C CA 1
ATOM 12814 C C . GLY C 1 774 ? 254.891 251.536 256.819 1.00 30.60 805 GLY C C 1
ATOM 12815 O O . GLY C 1 774 ? 255.217 252.284 255.895 1.00 27.65 805 GLY C O 1
ATOM 12816 N N . GLY C 1 775 ? 255.157 250.232 256.824 1.00 35.05 806 GLY C N 1
ATOM 12817 C CA . GLY C 1 775 ? 255.881 249.604 255.739 1.00 30.86 806 GLY C CA 1
ATOM 12818 C C . GLY C 1 775 ? 255.233 248.335 255.228 1.00 29.13 806 GLY C C 1
ATOM 12819 O O . GLY C 1 775 ? 254.030 248.310 254.955 1.00 31.71 806 GLY C O 1
ATOM 12820 N N . GLU C 1 776 ? 256.025 247.269 255.098 1.00 29.97 807 GLU C N 1
ATOM 12821 C CA . GLU C 1 776 ? 255.530 246.032 254.505 1.00 26.54 807 GLU C CA 1
ATOM 12822 C C . GLU C 1 776 ? 254.617 245.254 255.443 1.00 25.32 807 GLU C C 1
ATOM 12823 O O . GLU C 1 776 ? 253.730 244.535 254.972 1.00 28.55 807 GLU C O 1
ATOM 12825 N N . GLU C 1 777 ? 254.813 245.371 256.757 1.00 25.47 808 GLU C N 1
ATOM 12826 C CA . GLU C 1 777 ? 254.014 244.589 257.697 1.00 25.71 808 GLU C CA 1
ATOM 12827 C C . GLU C 1 777 ? 252.550 245.014 257.670 1.00 28.60 808 GLU C C 1
ATOM 12828 O O . GLU C 1 777 ? 251.648 244.168 257.600 1.00 30.76 808 GLU C O 1
ATOM 12830 N N . GLU C 1 778 ? 252.295 246.324 257.723 1.00 26.15 809 GLU C N 1
ATOM 12831 C CA . GLU C 1 778 ? 250.923 246.817 257.671 1.00 24.04 809 GLU C CA 1
ATOM 12832 C C . GLU C 1 778 ? 250.260 246.457 256.349 1.00 25.08 809 GLU C C 1
ATOM 12833 O O . GLU C 1 778 ? 249.095 246.036 256.320 1.00 29.24 809 GLU C O 1
ATOM 12839 N N . TRP C 1 779 ? 250.989 246.615 255.243 1.00 20.28 810 TRP C N 1
ATOM 12840 C CA . TRP C 1 779 ? 250.434 246.291 253.936 1.00 17.55 810 TRP C CA 1
ATOM 12841 C C . TRP C 1 779 ? 250.095 244.810 253.837 1.00 20.28 810 TRP C C 1
ATOM 12842 O O . TRP C 1 779 ? 249.040 244.444 253.309 1.00 22.63 810 TRP C O 1
ATOM 12853 N N . ASN C 1 780 ? 250.976 243.945 254.344 1.00 21.54 811 ASN C N 1
ATOM 12854 C CA . ASN C 1 780 ? 250.709 242.510 254.315 1.00 21.22 811 ASN C CA 1
ATOM 12855 C C . ASN C 1 780 ? 249.506 242.151 255.176 1.00 21.59 811 ASN C C 1
ATOM 12856 O O . ASN C 1 780 ? 248.690 241.308 254.785 1.00 23.58 811 ASN C O 1
ATOM 12861 N N . PHE C 1 781 ? 249.379 242.771 256.351 1.00 21.61 812 PHE C N 1
ATOM 12862 C CA . PHE C 1 781 ? 248.225 242.501 257.203 1.00 21.39 812 PHE C CA 1
ATOM 12863 C C . PHE C 1 781 ? 246.928 242.903 256.511 1.00 21.87 812 PHE C C 1
ATOM 12864 O O . PHE C 1 781 ? 245.947 242.147 256.509 1.00 23.41 812 PHE C O 1
ATOM 12872 N N . VAL C 1 782 ? 246.912 244.087 255.894 1.00 21.19 813 VAL C N 1
ATOM 12873 C CA . VAL C 1 782 ? 245.701 244.549 255.221 1.00 19.84 813 VAL C CA 1
ATOM 12874 C C . VAL C 1 782 ? 245.393 243.677 254.007 1.00 22.11 813 VAL C C 1
ATOM 12875 O O . VAL C 1 782 ? 244.228 243.391 253.715 1.00 24.45 813 VAL C O 1
ATOM 12879 N N . TRP C 1 783 ? 246.427 243.236 253.285 1.00 21.93 814 TRP C N 1
ATOM 12880 C CA . TRP C 1 783 ? 246.219 242.357 252.138 1.00 20.79 814 TRP C CA 1
ATOM 12881 C C . TRP C 1 783 ? 245.642 241.013 252.565 1.00 23.80 814 TRP C C 1
ATOM 12882 O O . TRP C 1 783 ? 244.733 240.481 251.913 1.00 23.73 814 TRP C O 1
ATOM 12893 N N . GLU C 1 784 ? 246.157 240.449 253.660 1.00 24.94 815 GLU C N 1
ATOM 12894 C CA . GLU C 1 784 ? 245.626 239.187 254.164 1.00 22.90 815 GLU C CA 1
ATOM 12895 C C . GLU C 1 784 ? 244.183 239.341 254.625 1.00 26.94 815 GLU C C 1
ATOM 12896 O O . GLU C 1 784 ? 243.360 238.441 254.423 1.00 31.50 815 GLU C O 1
ATOM 12898 N N . GLN C 1 785 ? 243.857 240.471 255.259 1.00 29.03 816 GLN C N 1
ATOM 12899 C CA . GLN C 1 785 ? 242.469 240.720 255.640 1.00 27.02 816 GLN C CA 1
ATOM 12900 C C . GLN C 1 785 ? 241.575 240.859 254.413 1.00 27.99 816 GLN C C 1
ATOM 12901 O O . GLN C 1 785 ? 240.432 240.387 254.412 1.00 33.44 816 GLN C O 1
ATOM 12907 N N . PHE C 1 786 ? 242.076 241.512 253.364 1.00 28.77 817 PHE C N 1
ATOM 12908 C CA . PHE C 1 786 ? 241.302 241.675 252.137 1.00 27.35 817 PHE C CA 1
ATOM 12909 C C . PHE C 1 786 ? 241.040 240.337 251.458 1.00 29.28 817 PHE C C 1
ATOM 12910 O O . PHE C 1 786 ? 239.954 240.116 250.909 1.00 35.69 817 PHE C O 1
ATOM 12918 N N . LEU C 1 787 ? 242.026 239.436 251.470 1.00 29.23 818 LEU C N 1
ATOM 12919 C CA . LEU C 1 787 ? 241.853 238.150 250.801 1.00 31.16 818 LEU C CA 1
ATOM 12920 C C . LEU C 1 787 ? 240.739 237.323 251.431 1.00 37.91 818 LEU C C 1
ATOM 12921 O O . LEU C 1 787 ? 240.056 236.569 250.729 1.00 45.48 818 LEU C O 1
ATOM 12926 N N . LYS C 1 788 ? 240.538 237.444 252.741 1.00 38.03 819 LYS C N 1
ATOM 12927 C CA . LYS C 1 788 ? 239.539 236.662 253.455 1.00 38.43 819 LYS C CA 1
ATOM 12928 C C . LYS C 1 788 ? 238.248 237.433 253.704 1.00 41.72 819 LYS C C 1
ATOM 12929 O O . LYS C 1 788 ? 237.382 236.949 254.440 1.00 46.17 819 LYS C O 1
ATOM 12935 N N . ALA C 1 789 ? 238.098 238.615 253.113 1.00 39.02 820 ALA C N 1
ATOM 12936 C CA . ALA C 1 789 ? 236.908 239.423 253.345 1.00 43.31 820 ALA C CA 1
ATOM 12937 C C . ALA C 1 789 ? 235.695 238.793 252.674 1.00 52.01 820 ALA C C 1
ATOM 12938 O O . ALA C 1 789 ? 235.755 238.384 251.510 1.00 53.96 820 ALA C O 1
ATOM 12940 N N . GLU C 1 790 ? 234.588 238.718 253.412 1.00 56.57 821 GLU C N 1
ATOM 12941 C CA . GLU C 1 790 ? 233.346 238.157 252.897 1.00 54.12 821 GLU C CA 1
ATOM 12942 C C . GLU C 1 790 ? 232.352 239.215 252.444 1.00 55.18 821 GLU C C 1
ATOM 12943 O O . GLU C 1 790 ? 231.621 238.986 251.476 1.00 55.88 821 GLU C O 1
ATOM 12945 N N . LEU C 1 791 ? 232.306 240.361 253.116 1.00 56.43 822 LEU C N 1
ATOM 12946 C CA . LEU C 1 791 ? 231.404 241.435 252.737 1.00 56.17 822 LEU C CA 1
ATOM 12947 C C . LEU C 1 791 ? 231.996 242.235 251.577 1.00 53.80 822 LEU C C 1
ATOM 12948 O O . LEU C 1 791 ? 233.112 241.982 251.117 1.00 55.91 822 LEU C O 1
ATOM 12953 N N . VAL C 1 792 ? 231.238 243.214 251.096 1.00 51.73 823 VAL C N 1
ATOM 12954 C CA . VAL C 1 792 ? 231.635 244.011 249.943 1.00 46.99 823 VAL C CA 1
ATOM 12955 C C . VAL C 1 792 ? 232.186 245.370 250.357 1.00 46.19 823 VAL C C 1
ATOM 12956 O O . VAL C 1 792 ? 233.195 245.820 249.816 1.00 45.05 823 VAL C O 1
ATOM 12958 N N . ASN C 1 793 ? 231.526 246.044 251.302 1.00 46.03 824 ASN C N 1
ATOM 12959 C CA . ASN C 1 793 ? 231.989 247.360 251.732 1.00 45.16 824 ASN C CA 1
ATOM 12960 C C . ASN C 1 793 ? 233.354 247.279 252.404 1.00 41.25 824 ASN C C 1
ATOM 12961 O O . ASN C 1 793 ? 234.241 248.096 252.126 1.00 41.05 824 ASN C O 1
ATOM 12966 N N . GLU C 1 794 ? 233.543 246.300 253.292 1.00 39.34 825 GLU C N 1
ATOM 12967 C CA . GLU C 1 794 ? 234.828 246.149 253.967 1.00 38.06 825 GLU C CA 1
ATOM 12968 C C . GLU C 1 794 ? 235.933 245.800 252.979 1.00 34.52 825 GLU C C 1
ATOM 12969 O O . GLU C 1 794 ? 237.050 246.325 253.071 1.00 35.35 825 GLU C O 1
ATOM 12971 N N . ALA C 1 795 ? 235.639 244.913 252.025 1.00 36.47 826 ALA C N 1
ATOM 12972 C CA . ALA C 1 795 ? 236.628 244.558 251.014 1.00 32.26 826 ALA C CA 1
ATOM 12973 C C . ALA C 1 795 ? 237.000 245.764 250.164 1.00 30.20 826 ALA C C 1
ATOM 12974 O O . ALA C 1 795 ? 238.175 245.962 249.836 1.00 30.47 826 ALA C O 1
ATOM 12976 N N . ASP C 1 796 ? 236.011 246.581 249.795 1.00 31.12 827 ASP C N 1
ATOM 12977 C CA . ASP C 1 796 ? 236.294 247.785 249.022 1.00 30.43 827 ASP C CA 1
ATOM 12978 C C . ASP C 1 796 ? 237.152 248.763 249.816 1.00 28.66 827 ASP C C 1
ATOM 12979 O O . ASP C 1 796 ? 238.081 249.368 249.270 1.00 28.57 827 ASP C O 1
ATOM 12981 N N . LYS C 1 797 ? 236.854 248.930 251.108 1.00 27.79 828 LYS C N 1
ATOM 12982 C CA . LYS C 1 797 ? 237.663 249.815 251.942 1.00 25.68 828 LYS C CA 1
ATOM 12983 C C . LYS C 1 797 ? 239.105 249.329 252.030 1.00 26.09 828 LYS C C 1
ATOM 12984 O O . LYS C 1 797 ? 240.046 250.124 251.909 1.00 23.09 828 LYS C O 1
ATOM 12990 N N . LEU C 1 798 ? 239.297 248.025 252.236 1.00 24.62 829 LEU C N 1
ATOM 12991 C CA . LEU C 1 798 ? 240.650 247.482 252.320 1.00 20.13 829 LEU C CA 1
ATOM 12992 C C . LEU C 1 798 ? 241.392 247.630 250.995 1.00 22.39 829 LEU C C 1
ATOM 12993 O O . LEU C 1 798 ? 242.579 247.983 250.974 1.00 23.02 829 LEU C O 1
ATOM 12998 N N . ARG C 1 799 ? 240.708 247.373 249.878 1.00 26.18 830 ARG C N 1
ATOM 12999 C CA . ARG C 1 799 ? 241.349 247.503 248.574 1.00 24.19 830 ARG C CA 1
ATOM 13000 C C . ARG C 1 799 ? 241.737 248.949 248.294 1.00 24.13 830 ARG C C 1
ATOM 13001 O O . ARG C 1 799 ? 242.798 249.214 247.718 1.00 25.33 830 ARG C O 1
ATOM 13009 N N . GLY C 1 800 ? 240.887 249.899 248.686 1.00 21.63 831 GLY C N 1
ATOM 13010 C CA . GLY C 1 800 ? 241.243 251.299 248.532 1.00 21.50 831 GLY C CA 1
ATOM 13011 C C . GLY C 1 800 ? 242.408 251.703 249.415 1.00 21.85 831 GLY C C 1
ATOM 13012 O O . GLY C 1 800 ? 243.258 252.502 249.010 1.00 22.30 831 GLY C O 1
ATOM 13013 N N . ALA C 1 801 ? 242.465 251.160 250.633 1.00 24.71 832 ALA C N 1
ATOM 13014 C CA . ALA C 1 801 ? 243.563 251.481 251.537 1.00 20.69 832 ALA C CA 1
ATOM 13015 C C . ALA C 1 801 ? 244.883 250.888 251.065 1.00 21.43 832 ALA C C 1
ATOM 13016 O O . ALA C 1 801 ? 245.949 251.432 251.374 1.00 21.90 832 ALA C O 1
ATOM 13018 N N . LEU C 1 802 ? 244.837 249.778 250.326 1.00 22.59 833 LEU C N 1
ATOM 13019 C CA . LEU C 1 802 ? 246.071 249.148 249.865 1.00 18.41 833 LEU C CA 1
ATOM 13020 C C . LEU C 1 802 ? 246.849 250.014 248.881 1.00 20.48 833 LEU C C 1
ATOM 13021 O O . LEU C 1 802 ? 248.018 249.723 248.610 1.00 21.81 833 LEU C O 1
ATOM 13026 N N . ALA C 1 803 ? 246.238 251.066 248.342 1.00 23.87 834 ALA C N 1
ATOM 13027 C CA . ALA C 1 803 ? 246.873 251.910 247.339 1.00 19.43 834 ALA C CA 1
ATOM 13028 C C . ALA C 1 803 ? 247.544 253.146 247.930 1.00 22.83 834 ALA C C 1
ATOM 13029 O O . ALA C 1 803 ? 247.980 254.017 247.172 1.00 22.66 834 ALA C O 1
ATOM 13031 N N . CYS C 1 804 ? 247.640 253.243 249.254 1.00 25.83 835 CYS C N 1
ATOM 13032 C CA . CYS C 1 804 ? 248.223 254.403 249.916 1.00 25.25 835 CYS C CA 1
ATOM 13033 C C . CYS C 1 804 ? 249.702 254.221 250.246 1.00 25.56 835 CYS C C 1
ATOM 13034 O O . CYS C 1 804 ? 250.263 255.041 250.980 1.00 25.81 835 CYS C O 1
ATOM 13037 N N . SER C 1 805 ? 250.340 253.176 249.728 1.00 24.65 836 SER C N 1
ATOM 13038 C CA . SER C 1 805 ? 251.736 252.907 250.042 1.00 22.45 836 SER C CA 1
ATOM 13039 C C . SER C 1 805 ? 252.662 253.904 249.351 1.00 21.36 836 SER C C 1
ATOM 13040 O O . SER C 1 805 ? 252.404 254.361 248.235 1.00 22.65 836 SER C O 1
ATOM 13043 N N . ASN C 1 806 ? 253.756 254.239 250.033 1.00 21.78 837 ASN C N 1
ATOM 13044 C CA . ASN C 1 806 ? 254.772 255.137 249.500 1.00 23.08 837 ASN C CA 1
ATOM 13045 C C . ASN C 1 806 ? 255.976 254.405 248.920 1.00 23.62 837 ASN C C 1
ATOM 13046 O O . ASN C 1 806 ? 256.941 255.059 248.513 1.00 23.28 837 ASN C O 1
ATOM 13051 N N . GLN C 1 807 ? 255.948 253.077 248.868 1.00 20.27 838 GLN C N 1
ATOM 13052 C CA . GLN C 1 807 ? 257.053 252.286 248.343 1.00 15.84 838 GLN C CA 1
ATOM 13053 C C . GLN C 1 807 ? 256.778 251.921 246.890 1.00 16.35 838 GLN C C 1
ATOM 13054 O O . GLN C 1 807 ? 255.677 251.476 246.554 1.00 18.60 838 GLN C O 1
ATOM 13060 N N . VAL C 1 808 ? 257.783 252.116 246.033 1.00 14.76 839 VAL C N 1
ATOM 13061 C CA . VAL C 1 808 ? 257.622 251.839 244.609 1.00 15.28 839 VAL C CA 1
ATOM 13062 C C . VAL C 1 808 ? 257.445 250.345 244.361 1.00 15.03 839 VAL C C 1
ATOM 13063 O O . VAL C 1 808 ? 256.604 249.931 243.552 1.00 15.25 839 VAL C O 1
ATOM 13067 N N . TRP C 1 809 ? 258.233 249.512 245.045 1.00 14.01 840 TRP C N 1
ATOM 13068 C CA . TRP C 1 809 ? 258.181 248.077 244.789 1.00 13.25 840 TRP C CA 1
ATOM 13069 C C . TRP C 1 809 ? 256.860 247.476 245.256 1.00 15.94 840 TRP C C 1
ATOM 13070 O O . TRP C 1 809 ? 256.330 246.561 244.616 1.00 19.09 840 TRP C O 1
ATOM 13081 N N . ILE C 1 810 ? 256.302 247.989 246.355 1.00 13.73 841 ILE C N 1
ATOM 13082 C CA . ILE C 1 810 ? 255.001 247.514 246.820 1.00 14.78 841 ILE C CA 1
ATOM 13083 C C . ILE C 1 810 ? 253.911 247.858 245.809 1.00 16.26 841 ILE C C 1
ATOM 13084 O O . ILE C 1 810 ? 253.032 247.037 245.516 1.00 19.78 841 ILE C O 1
ATOM 13089 N N . LEU C 1 811 ? 253.949 249.074 245.262 1.00 14.00 842 LEU C N 1
ATOM 13090 C CA . LEU C 1 811 ? 252.964 249.465 244.258 1.00 15.27 842 LEU C CA 1
ATOM 13091 C C . LEU C 1 811 ? 253.106 248.638 242.985 1.00 18.28 842 LEU C C 1
ATOM 13092 O O . LEU C 1 811 ? 252.102 248.263 242.367 1.00 20.81 842 LEU C O 1
ATOM 13097 N N . ASN C 1 812 ? 254.342 248.348 242.572 1.00 19.01 843 ASN C N 1
ATOM 13098 C CA . ASN C 1 812 ? 254.541 247.499 241.400 1.00 18.24 843 ASN C CA 1
ATOM 13099 C C . ASN C 1 812 ? 254.040 246.081 241.650 1.00 18.95 843 ASN C C 1
ATOM 13100 O O . ASN C 1 812 ? 253.467 245.452 240.752 1.00 20.42 843 ASN C O 1
ATOM 13105 N N . ARG C 1 813 ? 254.246 245.558 242.861 1.00 16.28 844 ARG C N 1
ATOM 13106 C CA . ARG C 1 813 ? 253.719 244.238 243.190 1.00 18.68 844 ARG C CA 1
ATOM 13107 C C . ARG C 1 813 ? 252.194 244.236 243.186 1.00 21.36 844 ARG C C 1
ATOM 13108 O O . ARG C 1 813 ? 251.569 243.259 242.762 1.00 23.07 844 ARG C O 1
ATOM 13116 N N . PHE C 1 814 ? 251.577 245.322 243.656 1.00 20.47 845 PHE C N 1
ATOM 13117 C CA . PHE C 1 814 ? 250.122 245.440 243.585 1.00 19.09 845 PHE C CA 1
ATOM 13118 C C . PHE C 1 814 ? 249.639 245.464 242.137 1.00 23.48 845 PHE C C 1
ATOM 13119 O O . PHE C 1 814 ? 248.635 244.824 241.790 1.00 26.13 845 PHE C O 1
ATOM 13127 N N . LEU C 1 815 ? 250.342 246.204 241.276 1.00 22.63 846 LEU C N 1
ATOM 13128 C CA . LEU C 1 815 ? 249.994 246.223 239.859 1.00 22.42 846 LEU C CA 1
ATOM 13129 C C . LEU C 1 815 ? 250.117 244.835 239.244 1.00 27.74 846 LEU C C 1
ATOM 13130 O O . LEU C 1 815 ? 249.299 244.444 238.404 1.00 31.41 846 LEU C O 1
ATOM 13135 N N . SER C 1 816 ? 251.142 244.080 239.643 1.00 28.75 847 SER C N 1
ATOM 13136 C CA . SER C 1 816 ? 251.258 242.695 239.196 1.00 26.57 847 SER C CA 1
ATOM 13137 C C . SER C 1 816 ? 250.101 241.843 239.706 1.00 32.84 847 SER C C 1
ATOM 13138 O O . SER C 1 816 ? 249.597 240.980 238.979 1.00 37.84 847 SER C O 1
ATOM 13140 N N . TYR C 1 817 ? 249.674 242.066 240.953 1.00 31.34 848 TYR C N 1
ATOM 13141 C CA . TYR C 1 817 ? 248.534 241.338 241.501 1.00 29.65 848 TYR C CA 1
ATOM 13142 C C . TYR C 1 817 ? 247.261 241.610 240.714 1.00 35.57 848 TYR C C 1
ATOM 13143 O O . TYR C 1 817 ? 246.415 240.719 240.581 1.00 39.24 848 TYR C O 1
ATOM 13152 N N . THR C 1 818 ? 247.105 242.829 240.197 1.00 37.64 849 THR C N 1
ATOM 13153 C CA . THR C 1 818 ? 245.880 243.178 239.482 1.00 35.38 849 THR C CA 1
ATOM 13154 C C . THR C 1 818 ? 245.665 242.353 238.217 1.00 39.74 849 THR C C 1
ATOM 13155 O O . THR C 1 818 ? 244.548 242.347 237.690 1.00 43.95 849 THR C O 1
ATOM 13159 N N . LEU C 1 819 ? 246.693 241.667 237.715 1.00 43.38 850 LEU C N 1
ATOM 13160 C CA . LEU C 1 819 ? 246.554 240.859 236.510 1.00 44.00 850 LEU C CA 1
ATOM 13161 C C . LEU C 1 819 ? 245.971 239.477 236.774 1.00 46.26 850 LEU C C 1
ATOM 13162 O O . LEU C 1 819 ? 245.657 238.766 235.814 1.00 48.62 850 LEU C O 1
ATOM 13167 N N . ASP C 1 820 ? 245.821 239.078 238.037 1.00 48.02 851 ASP C N 1
ATOM 13168 C CA . ASP C 1 820 ? 245.326 237.749 238.370 1.00 47.20 851 ASP C CA 1
ATOM 13169 C C . ASP C 1 820 ? 243.867 237.830 238.781 1.00 47.72 851 ASP C C 1
ATOM 13170 O O . ASP C 1 820 ? 243.554 238.491 239.784 1.00 47.83 851 ASP C O 1
ATOM 13172 N N . PRO C 1 821 ? 242.945 237.194 238.051 1.00 49.28 852 PRO C N 1
ATOM 13173 C CA . PRO C 1 821 ? 241.530 237.240 238.454 1.00 46.65 852 PRO C CA 1
ATOM 13174 C C . PRO C 1 821 ? 241.247 236.558 239.781 1.00 46.29 852 PRO C C 1
ATOM 13175 O O . PRO C 1 821 ? 240.240 236.885 240.421 1.00 43.79 852 PRO C O 1
ATOM 13179 N N . ASN C 1 822 ? 242.093 235.622 240.215 1.00 46.12 853 ASN C N 1
ATOM 13180 C CA . ASN C 1 822 ? 241.873 234.956 241.493 1.00 47.83 853 ASN C CA 1
ATOM 13181 C C . ASN C 1 822 ? 242.098 235.886 242.677 1.00 47.53 853 ASN C C 1
ATOM 13182 O O . ASN C 1 822 ? 241.500 235.674 243.737 1.00 48.20 853 ASN C O 1
ATOM 13184 N N . LEU C 1 823 ? 242.941 236.905 242.521 1.00 46.00 854 LEU C N 1
ATOM 13185 C CA . LEU C 1 823 ? 243.229 237.863 243.582 1.00 38.37 854 LEU C CA 1
ATOM 13186 C C . LEU C 1 823 ? 242.348 239.103 243.500 1.00 36.51 854 LEU C C 1
ATOM 13187 O O . LEU C 1 823 ? 241.701 239.471 244.484 1.00 36.83 854 LEU C O 1
ATOM 13192 N N . ILE C 1 824 ? 242.308 239.755 242.341 1.00 39.83 855 ILE C N 1
ATOM 13193 C CA . ILE C 1 824 ? 241.483 240.935 242.115 1.00 39.43 855 ILE C CA 1
ATOM 13194 C C . ILE C 1 824 ? 240.445 240.588 241.059 1.00 40.21 855 ILE C C 1
ATOM 13195 O O . ILE C 1 824 ? 240.796 240.110 239.974 1.00 45.09 855 ILE C O 1
ATOM 13200 N N . ARG C 1 825 ? 239.175 240.822 241.376 1.00 41.23 856 ARG C N 1
ATOM 13201 C CA . ARG C 1 825 ? 238.112 240.565 240.418 1.00 44.42 856 ARG C CA 1
ATOM 13202 C C . ARG C 1 825 ? 238.215 241.525 239.238 1.00 45.83 856 ARG C C 1
ATOM 13203 O O . ARG C 1 825 ? 238.741 242.635 239.348 1.00 50.69 856 ARG C O 1
ATOM 13211 N N . LYS C 1 826 ? 237.696 241.079 238.092 1.00 46.00 857 LYS C N 1
ATOM 13212 C CA . LYS C 1 826 ? 237.752 241.899 236.887 1.00 45.29 857 LYS C CA 1
ATOM 13213 C C . LYS C 1 826 ? 237.010 243.217 237.078 1.00 45.24 857 LYS C C 1
ATOM 13214 O O . LYS C 1 826 ? 237.543 244.289 236.765 1.00 48.14 857 LYS C O 1
ATOM 13220 N N . GLN C 1 827 ? 235.802 243.162 237.642 1.00 47.41 858 GLN C N 1
ATOM 13221 C CA . GLN C 1 827 ? 234.963 244.346 237.787 1.00 47.88 858 GLN C CA 1
ATOM 13222 C C . GLN C 1 827 ? 235.579 245.404 238.692 1.00 49.74 858 GLN C C 1
ATOM 13223 O O . GLN C 1 827 ? 235.116 246.550 238.678 1.00 53.93 858 GLN C O 1
ATOM 13225 N N . ASP C 1 828 ? 236.599 245.056 239.473 1.00 47.70 859 ASP C N 1
ATOM 13226 C CA . ASP C 1 828 ? 237.291 246.011 240.325 1.00 45.36 859 ASP C CA 1
ATOM 13227 C C . ASP C 1 828 ? 238.587 246.528 239.717 1.00 44.67 859 ASP C C 1
ATOM 13228 O O . ASP C 1 828 ? 239.082 247.572 240.160 1.00 41.46 859 ASP C O 1
ATOM 13233 N N . VAL C 1 829 ? 239.123 245.854 238.692 1.00 43.29 860 VAL C N 1
ATOM 13234 C CA . VAL C 1 829 ? 240.499 246.106 238.262 1.00 39.95 860 VAL C CA 1
ATOM 13235 C C . VAL C 1 829 ? 240.704 247.580 237.941 1.00 37.15 860 VAL C C 1
ATOM 13236 O O . VAL C 1 829 ? 241.577 248.241 238.519 1.00 35.54 860 VAL C O 1
ATOM 13240 N N . THR C 1 830 ? 239.869 248.128 237.055 1.00 39.22 861 THR C N 1
ATOM 13241 C CA . THR C 1 830 ? 240.021 249.528 236.674 1.00 35.19 861 THR C CA 1
ATOM 13242 C C . THR C 1 830 ? 239.973 250.432 237.895 1.00 32.27 861 THR C C 1
ATOM 13243 O O . THR C 1 830 ? 240.832 251.309 238.056 1.00 35.26 861 THR C O 1
ATOM 13247 N N . SER C 1 831 ? 239.012 250.196 238.794 1.00 35.17 862 SER C N 1
ATOM 13248 C CA . SER C 1 831 ? 238.931 251.000 240.007 1.00 33.68 862 SER C CA 1
ATOM 13249 C C . SER C 1 831 ? 240.252 250.972 240.756 1.00 31.47 862 SER C C 1
ATOM 13250 O O . SER C 1 831 ? 240.798 252.026 241.108 1.00 30.05 862 SER C O 1
ATOM 13252 N N . THR C 1 832 ? 240.814 249.774 240.945 1.00 29.92 863 THR C N 1
ATOM 13253 C CA . THR C 1 832 ? 242.102 249.665 241.616 1.00 26.26 863 THR C CA 1
ATOM 13254 C C . THR C 1 832 ? 243.139 250.538 240.930 1.00 25.70 863 THR C C 1
ATOM 13255 O O . THR C 1 832 ? 243.809 251.347 241.584 1.00 25.54 863 THR C O 1
ATOM 13259 N N . LEU C 1 833 ? 243.229 250.443 239.598 1.00 27.42 864 LEU C N 1
ATOM 13260 C CA . LEU C 1 833 ? 244.195 251.258 238.873 1.00 22.81 864 LEU C CA 1
ATOM 13261 C C . LEU C 1 833 ? 243.984 252.732 239.173 1.00 25.42 864 LEU C C 1
ATOM 13262 O O . LEU C 1 833 ? 244.938 253.445 239.511 1.00 26.81 864 LEU C O 1
ATOM 13267 N N . SER C 1 834 ? 242.727 253.185 239.138 1.00 24.52 865 SER C N 1
ATOM 13268 C CA . SER C 1 834 ? 242.453 254.588 239.416 1.00 23.31 865 SER C CA 1
ATOM 13269 C C . SER C 1 834 ? 242.958 254.970 240.798 1.00 21.58 865 SER C C 1
ATOM 13270 O O . SER C 1 834 ? 243.607 256.011 240.961 1.00 21.23 865 SER C O 1
ATOM 13272 N N . SER C 1 835 ? 242.724 254.109 241.792 1.00 21.28 866 SER C N 1
ATOM 13273 C CA . SER C 1 835 ? 243.209 254.402 243.134 1.00 20.47 866 SER C CA 1
ATOM 13274 C C . SER C 1 835 ? 244.725 254.527 243.144 1.00 19.65 866 SER C C 1
ATOM 13275 O O . SER C 1 835 ? 245.271 255.470 243.730 1.00 16.72 866 SER C O 1
ATOM 13277 N N . ILE C 1 836 ? 245.418 253.616 242.457 1.00 20.51 867 ILE C N 1
ATOM 13278 C CA . ILE C 1 836 ? 246.873 253.688 242.427 1.00 19.85 867 ILE C CA 1
ATOM 13279 C C . ILE C 1 836 ? 247.320 254.929 241.667 1.00 19.11 867 ILE C C 1
ATOM 13280 O O . ILE C 1 836 ? 248.390 255.487 241.935 1.00 19.67 867 ILE C O 1
ATOM 13285 N N . SER C 1 837 ? 246.499 255.394 240.721 1.00 18.43 868 SER C N 1
ATOM 13286 C CA . SER C 1 837 ? 246.816 256.632 240.024 1.00 17.31 868 SER C CA 1
ATOM 13287 C C . SER C 1 837 ? 246.658 257.850 240.921 1.00 16.32 868 SER C C 1
ATOM 13288 O O . SER C 1 837 ? 247.300 258.875 240.669 1.00 19.64 868 SER C O 1
ATOM 13290 N N . SER C 1 838 ? 245.823 257.766 241.961 1.00 16.91 869 SER C N 1
ATOM 13291 C CA . SER C 1 838 ? 245.637 258.904 242.853 1.00 15.28 869 SER C CA 1
ATOM 13292 C C . SER C 1 838 ? 246.874 259.179 243.697 1.00 17.09 869 SER C C 1
ATOM 13293 O O . SER C 1 838 ? 247.081 260.321 244.119 1.00 21.39 869 SER C O 1
ATOM 13295 N N . ASN C 1 839 ? 247.691 258.161 243.954 1.00 16.17 870 ASN C N 1
ATOM 13296 C CA . ASN C 1 839 ? 248.944 258.356 244.667 1.00 16.02 870 ASN C CA 1
ATOM 13297 C C . ASN C 1 839 ? 249.938 259.099 243.782 1.00 16.77 870 ASN C C 1
ATOM 13298 O O . ASN C 1 839 ? 250.094 258.788 242.599 1.00 19.39 870 ASN C O 1
ATOM 13303 N N . VAL C 1 840 ? 250.612 260.094 244.364 1.00 16.04 871 VAL C N 1
ATOM 13304 C CA . VAL C 1 840 ? 251.569 260.883 243.595 1.00 17.03 871 VAL C CA 1
ATOM 13305 C C . VAL C 1 840 ? 252.765 260.032 243.182 1.00 18.60 871 VAL C C 1
ATOM 13306 O O . VAL C 1 840 ? 253.372 260.269 242.131 1.00 18.89 871 VAL C O 1
ATOM 13310 N N . VAL C 1 841 ? 253.127 259.035 243.991 1.00 18.81 872 VAL C N 1
ATOM 13311 C CA . VAL C 1 841 ? 254.198 258.120 243.612 1.00 17.37 872 VAL C CA 1
ATOM 13312 C C . VAL C 1 841 ? 253.750 257.213 242.473 1.00 19.22 872 VAL C C 1
ATOM 13313 O O . VAL C 1 841 ? 254.520 256.926 241.549 1.00 19.25 872 VAL C O 1
ATOM 13317 N N . GLY C 1 842 ? 252.501 256.754 242.513 1.00 20.53 873 GLY C N 1
ATOM 13318 C CA . GLY C 1 842 ? 251.993 255.790 241.560 1.00 15.81 873 GLY C CA 1
ATOM 13319 C C . GLY C 1 842 ? 251.514 256.335 240.235 1.00 18.41 873 GLY C C 1
ATOM 13320 O O . GLY C 1 842 ? 251.066 255.553 239.394 1.00 22.04 873 GLY C O 1
ATOM 13321 N N . GLN C 1 843 ? 251.597 257.648 240.013 1.00 17.00 874 GLN C N 1
ATOM 13322 C CA . GLN C 1 843 ? 251.150 258.225 238.748 1.00 16.74 874 GLN C CA 1
ATOM 13323 C C . GLN C 1 843 ? 251.937 257.654 237.571 1.00 18.25 874 GLN C C 1
ATOM 13324 O O . GLN C 1 843 ? 251.359 257.120 236.613 1.00 22.82 874 GLN C O 1
ATOM 13330 N N . THR C 1 844 ? 253.267 257.733 237.644 1.00 18.93 875 THR C N 1
ATOM 13331 C CA . THR C 1 844 ? 254.104 257.240 236.556 1.00 21.27 875 THR C CA 1
ATOM 13332 C C . THR C 1 844 ? 254.010 255.726 236.427 1.00 18.46 875 THR C C 1
ATOM 13333 O O . THR C 1 844 ? 254.001 255.192 235.312 1.00 19.61 875 THR C O 1
ATOM 13335 N N . LEU C 1 845 ? 253.943 255.019 237.557 1.00 16.86 876 LEU C N 1
ATOM 13336 C CA . LEU C 1 845 ? 253.837 253.565 237.521 1.00 17.53 876 LEU C CA 1
ATOM 13337 C C . LEU C 1 845 ? 252.560 253.128 236.815 1.00 19.53 876 LEU C C 1
ATOM 13338 O O . LEU C 1 845 ? 252.581 252.229 235.967 1.00 19.98 876 LEU C O 1
ATOM 13343 N N . VAL C 1 846 ? 251.436 253.769 237.141 1.00 20.79 877 VAL C N 1
ATOM 13344 C CA . VAL C 1 846 ? 250.168 253.414 236.512 1.00 18.34 877 VAL C CA 1
ATOM 13345 C C . VAL C 1 846 ? 250.176 253.780 235.034 1.00 19.46 877 VAL C C 1
ATOM 13346 O O . VAL C 1 846 ? 249.672 253.025 234.197 1.00 23.64 877 VAL C O 1
ATOM 13350 N N . TRP C 1 847 ? 250.736 254.942 234.685 1.00 19.22 878 TRP C N 1
ATOM 13351 C CA . TRP C 1 847 ? 250.781 255.323 233.276 1.00 20.63 878 TRP C CA 1
ATOM 13352 C C . TRP C 1 847 ? 251.618 254.338 232.464 1.00 22.18 878 TRP C C 1
ATOM 13353 O O . TRP C 1 847 ? 251.219 253.930 231.365 1.00 21.71 878 TRP C O 1
ATOM 13364 N N . ASP C 1 848 ? 252.769 253.923 233.000 1.00 23.20 879 ASP C N 1
ATOM 13365 C CA . ASP C 1 848 ? 253.598 252.935 232.314 1.00 22.38 879 ASP C CA 1
ATOM 13366 C C . ASP C 1 848 ? 252.894 251.587 232.217 1.00 22.48 879 ASP C C 1
ATOM 13367 O O . ASP C 1 848 ? 252.977 250.911 231.184 1.00 25.71 879 ASP C O 1
ATOM 13369 N N . PHE C 1 849 ? 252.200 251.176 233.283 1.00 23.98 880 PHE C N 1
ATOM 13370 C CA . PHE C 1 849 ? 251.464 249.917 233.259 1.00 21.66 880 PHE C CA 1
ATOM 13371 C C . PHE C 1 849 ? 250.371 249.936 232.198 1.00 23.49 880 PHE C C 1
ATOM 13372 O O . PHE C 1 849 ? 250.175 248.950 231.478 1.00 25.04 880 PHE C O 1
ATOM 13380 N N . VAL C 1 850 ? 249.644 251.050 232.090 1.00 23.46 881 VAL C N 1
ATOM 13381 C CA . VAL C 1 850 ? 248.583 251.158 231.095 1.00 26.33 881 VAL C CA 1
ATOM 13382 C C . VAL C 1 850 ? 249.165 251.165 229.687 1.00 28.12 881 VAL C C 1
ATOM 13383 O O . VAL C 1 850 ? 248.623 250.531 228.775 1.00 31.06 881 VAL C O 1
ATOM 13387 N N . GLN C 1 851 ? 250.277 251.877 229.484 1.00 29.61 882 GLN C N 1
ATOM 13388 C CA . GLN C 1 851 ? 250.901 251.898 228.164 1.00 28.95 882 GLN C CA 1
ATOM 13389 C C . GLN C 1 851 ? 251.410 250.518 227.765 1.00 29.32 882 GLN C C 1
ATOM 13390 O O . GLN C 1 851 ? 251.359 250.146 226.587 1.00 32.61 882 GLN C O 1
ATOM 13396 N N . SER C 1 852 ? 251.910 249.744 228.731 1.00 29.98 883 SER C N 1
ATOM 13397 C CA . SER C 1 852 ? 252.444 248.423 228.420 1.00 28.20 883 SER C CA 1
ATOM 13398 C C . SER C 1 852 ? 251.349 247.396 228.151 1.00 30.47 883 SER C C 1
ATOM 13399 O O . SER C 1 852 ? 251.559 246.472 227.357 1.00 35.04 883 SER C O 1
ATOM 13401 N N . ASN C 1 853 ? 250.188 247.533 228.788 1.00 32.05 884 ASN C N 1
ATOM 13402 C CA . ASN C 1 853 ? 249.097 246.569 228.674 1.00 33.67 884 ASN C CA 1
ATOM 13403 C C . ASN C 1 853 ? 247.885 247.173 227.970 1.00 37.17 884 ASN C C 1
ATOM 13404 O O . ASN C 1 853 ? 246.740 246.922 228.348 1.00 39.68 884 ASN C O 1
ATOM 13409 N N . TRP C 1 854 ? 248.129 247.974 226.932 1.00 36.68 885 TRP C N 1
ATOM 13410 C CA . TRP C 1 854 ? 247.044 248.687 226.262 1.00 42.69 885 TRP C CA 1
ATOM 13411 C C . TRP C 1 854 ? 246.060 247.723 225.607 1.00 47.97 885 TRP C C 1
ATOM 13412 O O . TRP C 1 854 ? 244.840 247.864 225.756 1.00 50.75 885 TRP C O 1
ATOM 13423 N N . LYS C 1 855 ? 246.577 246.728 224.883 1.00 47.98 886 LYS C N 1
ATOM 13424 C CA . LYS C 1 855 ? 245.713 245.839 224.112 1.00 48.37 886 LYS C CA 1
ATOM 13425 C C . LYS C 1 855 ? 244.828 244.994 225.021 1.00 52.07 886 LYS C C 1
ATOM 13426 O O . LYS C 1 855 ? 243.621 244.867 224.782 1.00 55.57 886 LYS C O 1
ATOM 13428 N N . LYS C 1 856 ? 245.411 244.404 226.068 1.00 50.79 887 LYS C N 1
ATOM 13429 C CA . LYS C 1 856 ? 244.630 243.568 226.975 1.00 49.84 887 LYS C CA 1
ATOM 13430 C C . LYS C 1 856 ? 243.558 244.378 227.691 1.00 50.90 887 LYS C C 1
ATOM 13431 O O . LYS C 1 856 ? 242.414 243.926 227.827 1.00 53.96 887 LYS C O 1
ATOM 13433 N N . LEU C 1 857 ? 243.909 245.579 228.158 1.00 47.61 888 LEU C N 1
ATOM 13434 C CA . LEU C 1 857 ? 242.932 246.424 228.837 1.00 48.41 888 LEU C CA 1
ATOM 13435 C C . LEU C 1 857 ? 241.802 246.825 227.899 1.00 52.33 888 LEU C C 1
ATOM 13436 O O . LEU C 1 857 ? 240.629 246.817 228.292 1.00 53.29 888 LEU C O 1
ATOM 13441 N N . PHE C 1 858 ? 242.132 247.183 226.656 1.00 53.60 889 PHE C N 1
ATOM 13442 C CA . PHE C 1 858 ? 241.090 247.548 225.702 1.00 54.08 889 PHE C CA 1
ATOM 13443 C C . PHE C 1 858 ? 240.185 246.362 225.389 1.00 56.99 889 PHE C C 1
ATOM 13444 O O . PHE C 1 858 ? 238.964 246.519 225.281 1.00 57.08 889 PHE C O 1
ATOM 13452 N N . GLN C 1 859 ? 240.765 245.169 225.238 1.00 55.98 890 GLN C N 1
ATOM 13453 C CA . GLN C 1 859 ? 239.955 243.986 224.970 1.00 56.48 890 GLN C CA 1
ATOM 13454 C C . GLN C 1 859 ? 239.032 243.667 226.139 1.00 58.92 890 GLN C C 1
ATOM 13455 O O . GLN C 1 859 ? 237.867 243.304 225.939 1.00 63.16 890 GLN C O 1
ATOM 13461 N N . ASP C 1 860 ? 239.532 243.797 227.369 1.00 57.41 891 ASP C N 1
ATOM 13462 C CA . ASP C 1 860 ? 238.758 243.385 228.533 1.00 56.57 891 ASP C CA 1
ATOM 13463 C C . ASP C 1 860 ? 237.755 244.433 229.000 1.00 55.49 891 ASP C C 1
ATOM 13464 O O . ASP C 1 860 ? 236.776 244.071 229.660 1.00 56.30 891 ASP C O 1
ATOM 13469 N N . TYR C 1 861 ? 237.964 245.713 228.685 1.00 53.07 892 TYR C N 1
ATOM 13470 C CA . TYR C 1 861 ? 237.088 246.750 229.215 1.00 53.39 892 TYR C CA 1
ATOM 13471 C C . TYR C 1 861 ? 236.636 247.783 228.194 1.00 57.40 892 TYR C C 1
ATOM 13472 O O . TYR C 1 861 ? 235.962 248.743 228.581 1.00 56.44 892 TYR C O 1
ATOM 13481 N N . GLY C 1 862 ? 236.972 247.629 226.917 1.00 58.37 893 GLY C N 1
ATOM 13482 C CA . GLY C 1 862 ? 236.574 248.610 225.928 1.00 61.21 893 GLY C CA 1
ATOM 13483 C C . GLY C 1 862 ? 235.613 248.080 224.884 1.00 68.01 893 GLY C C 1
ATOM 13484 O O . GLY C 1 862 ? 235.262 248.794 223.940 1.00 64.91 893 GLY C O 1
ATOM 13485 N N . THR C 1 863 ? 235.183 246.826 225.039 1.00 70.28 894 THR C N 1
ATOM 13486 C CA . THR C 1 863 ? 234.309 246.216 224.042 1.00 70.82 894 THR C CA 1
ATOM 13487 C C . THR C 1 863 ? 232.943 246.891 224.011 1.00 71.74 894 THR C C 1
ATOM 13488 O O . THR C 1 863 ? 232.460 247.288 222.944 1.00 71.12 894 THR C O 1
ATOM 13490 N N . GLY C 1 864 ? 232.304 247.031 225.170 1.00 71.57 895 GLY C N 1
ATOM 13491 C CA . GLY C 1 864 ? 230.991 247.640 225.228 1.00 72.79 895 GLY C CA 1
ATOM 13492 C C . GLY C 1 864 ? 230.742 248.461 226.476 1.00 71.64 895 GLY C C 1
ATOM 13493 O O . GLY C 1 864 ? 229.600 248.831 226.763 1.00 72.83 895 GLY C O 1
ATOM 13494 N N . SER C 1 865 ? 231.799 248.755 227.227 1.00 71.60 896 SER C N 1
ATOM 13495 C CA . SER C 1 865 ? 231.685 249.453 228.498 1.00 70.65 896 SER C CA 1
ATOM 13496 C C . SER C 1 865 ? 232.396 250.797 228.432 1.00 69.37 896 SER C C 1
ATOM 13497 O O . SER C 1 865 ? 233.349 250.980 227.669 1.00 68.12 896 SER C O 1
ATOM 13499 N N . PHE C 1 866 ? 231.917 251.737 229.242 1.00 67.15 897 PHE C N 1
ATOM 13500 C CA . PHE C 1 866 ? 232.521 253.057 229.358 1.00 63.35 897 PHE C CA 1
ATOM 13501 C C . PHE C 1 866 ? 233.579 253.124 230.451 1.00 58.35 897 PHE C C 1
ATOM 13502 O O . PHE C 1 866 ? 234.097 254.212 230.725 1.00 53.03 897 PHE C O 1
ATOM 13504 N N . SER C 1 867 ? 233.900 251.995 231.085 1.00 57.91 898 SER C N 1
ATOM 13505 C CA . SER C 1 867 ? 234.909 251.992 232.139 1.00 53.47 898 SER C CA 1
ATOM 13506 C C . SER C 1 867 ? 236.293 252.317 231.589 1.00 52.57 898 SER C C 1
ATOM 13507 O O . SER C 1 867 ? 237.114 252.923 232.285 1.00 52.80 898 SER C O 1
ATOM 13509 N N . PHE C 1 868 ? 236.575 251.910 230.348 1.00 52.59 899 PHE C N 1
ATOM 13510 C CA . PHE C 1 868 ? 237.878 252.194 229.755 1.00 48.50 899 PHE C CA 1
ATOM 13511 C C . PHE C 1 868 ? 238.092 253.693 229.576 1.00 47.09 899 PHE C C 1
ATOM 13512 O O . PHE C 1 868 ? 239.185 254.209 229.839 1.00 45.58 899 PHE C O 1
ATOM 13520 N N . SER C 1 869 ? 237.058 254.409 229.127 1.00 47.47 900 SER C N 1
ATOM 13521 C CA . SER C 1 869 ? 237.177 255.854 228.964 1.00 46.60 900 SER C CA 1
ATOM 13522 C C . SER C 1 869 ? 237.398 256.543 230.305 1.00 43.60 900 SER C C 1
ATOM 13523 O O . SER C 1 869 ? 238.200 257.480 230.407 1.00 41.97 900 SER C O 1
ATOM 13525 N N . ASN C 1 870 ? 236.699 256.089 231.348 1.00 44.82 901 ASN C N 1
ATOM 13526 C CA . ASN C 1 870 ? 236.909 256.645 232.680 1.00 44.59 901 ASN C CA 1
ATOM 13527 C C . ASN C 1 870 ? 238.312 256.353 233.194 1.00 43.07 901 ASN C C 1
ATOM 13528 O O . ASN C 1 870 ? 238.924 257.212 233.839 1.00 42.75 901 ASN C O 1
ATOM 13533 N N . LEU C 1 871 ? 238.835 255.155 232.923 1.00 41.62 902 LEU C N 1
ATOM 13534 C CA . LEU C 1 871 ? 240.207 254.840 233.308 1.00 35.81 902 LEU C CA 1
ATOM 13535 C C . LEU C 1 871 ? 241.200 255.747 232.596 1.00 33.69 902 LEU C C 1
ATOM 13536 O O . LEU C 1 871 ? 242.156 256.232 233.210 1.00 35.21 902 LEU C O 1
ATOM 13541 N N . ILE C 1 872 ? 240.991 255.985 231.300 1.00 34.57 903 ILE C N 1
ATOM 13542 C CA . ILE C 1 872 ? 241.889 256.860 230.552 1.00 32.86 903 ILE C CA 1
ATOM 13543 C C . ILE C 1 872 ? 241.824 258.282 231.092 1.00 30.62 903 ILE C C 1
ATOM 13544 O O . ILE C 1 872 ? 242.851 258.960 231.218 1.00 29.93 903 ILE C O 1
ATOM 13549 N N . GLN C 1 873 ? 240.622 258.759 231.421 1.00 33.02 904 GLN C N 1
ATOM 13550 C CA . GLN C 1 873 ? 240.491 260.107 231.964 1.00 29.71 904 GLN C CA 1
ATOM 13551 C C . GLN C 1 873 ? 241.134 260.220 233.342 1.00 31.51 904 GLN C C 1
ATOM 13552 O O . GLN C 1 873 ? 241.699 261.265 233.685 1.00 32.19 904 GLN C O 1
ATOM 13554 N N . ALA C 1 874 ? 241.060 259.157 234.147 1.00 30.54 905 ALA C N 1
ATOM 13555 C CA . ALA C 1 874 ? 241.550 259.233 235.519 1.00 26.41 905 ALA C CA 1
ATOM 13556 C C . ALA C 1 874 ? 243.072 259.204 235.595 1.00 32.84 905 ALA C C 1
ATOM 13557 O O . ALA C 1 874 ? 243.652 259.770 236.528 1.00 35.45 905 ALA C O 1
ATOM 13559 N N . VAL C 1 875 ? 243.739 258.550 234.637 1.00 30.20 906 VAL C N 1
ATOM 13560 C CA . VAL C 1 875 ? 245.187 258.382 234.707 1.00 25.12 906 VAL C CA 1
ATOM 13561 C C . VAL C 1 875 ? 245.949 259.478 233.977 1.00 25.78 906 VAL C C 1
ATOM 13562 O O . VAL C 1 875 ? 247.186 259.440 233.945 1.00 28.27 906 VAL C O 1
ATOM 13566 N N . THR C 1 876 ? 245.256 260.455 233.388 1.00 25.60 907 THR C N 1
ATOM 13567 C CA . THR C 1 876 ? 245.914 261.513 232.633 1.00 21.70 907 THR C CA 1
ATOM 13568 C C . THR C 1 876 ? 245.545 262.909 233.118 1.00 22.52 907 THR C C 1
ATOM 13569 O O . THR C 1 876 ? 245.877 263.889 232.443 1.00 26.14 907 THR C O 1
ATOM 13573 N N . ARG C 1 877 ? 244.882 263.034 234.265 1.00 22.40 908 ARG C N 1
ATOM 13574 C CA . ARG C 1 877 ? 244.404 264.334 234.718 1.00 23.90 908 ARG C CA 1
ATOM 13575 C C . ARG C 1 877 ? 245.473 265.160 235.423 1.00 24.07 908 ARG C C 1
ATOM 13576 O O . ARG C 1 877 ? 245.208 266.318 235.760 1.00 24.65 908 ARG C O 1
ATOM 13584 N N . ARG C 1 878 ? 246.662 264.609 235.652 1.00 23.91 909 ARG C N 1
ATOM 13585 C CA . ARG C 1 878 ? 247.774 265.376 236.197 1.00 21.36 909 ARG C CA 1
ATOM 13586 C C . ARG C 1 878 ? 248.649 266.006 235.121 1.00 20.84 909 ARG C C 1
ATOM 13587 O O . ARG C 1 878 ? 249.562 266.766 235.457 1.00 23.78 909 ARG C O 1
ATOM 13595 N N . PHE C 1 879 ? 248.394 265.717 233.847 1.00 21.84 910 PHE C N 1
ATOM 13596 C CA . PHE C 1 879 ? 249.261 266.195 232.776 1.00 23.47 910 PHE C CA 1
ATOM 13597 C C . PHE C 1 879 ? 249.094 267.699 232.598 1.00 22.48 910 PHE C C 1
ATOM 13598 O O . PHE C 1 879 ? 248.010 268.172 232.241 1.00 24.23 910 PHE C O 1
ATOM 13606 N N . SER C 1 880 ? 250.169 268.453 232.847 1.00 25.23 911 SER C N 1
ATOM 13607 C CA . SER C 1 880 ? 250.130 269.899 232.669 1.00 23.35 911 SER C CA 1
ATOM 13608 C C . SER C 1 880 ? 251.416 270.466 232.076 1.00 25.50 911 SER C C 1
ATOM 13609 O O . SER C 1 880 ? 251.591 271.690 232.084 1.00 26.34 911 SER C O 1
ATOM 13612 N N . THR C 1 881 ? 252.318 269.630 231.568 1.00 29.88 912 THR C N 1
ATOM 13613 C CA . THR C 1 881 ? 253.587 270.087 231.023 1.00 28.97 912 THR C CA 1
ATOM 13614 C C . THR C 1 881 ? 253.690 269.722 229.547 1.00 30.63 912 THR C C 1
ATOM 13615 O O . THR C 1 881 ? 252.978 268.847 229.047 1.00 30.00 912 THR C O 1
ATOM 13619 N N . GLU C 1 882 ? 254.595 270.417 228.852 1.00 32.65 913 GLU C N 1
ATOM 13620 C CA . GLU C 1 882 ? 254.783 270.178 227.425 1.00 32.67 913 GLU C CA 1
ATOM 13621 C C . GLU C 1 882 ? 255.408 268.815 227.153 1.00 29.92 913 GLU C C 1
ATOM 13622 O O . GLU C 1 882 ? 255.110 268.194 226.128 1.00 31.39 913 GLU C O 1
ATOM 13624 N N . PHE C 1 883 ? 256.282 268.343 228.045 1.00 30.03 914 PHE C N 1
ATOM 13625 C CA . PHE C 1 883 ? 256.877 267.022 227.872 1.00 28.60 914 PHE C CA 1
ATOM 13626 C C . PHE C 1 883 ? 255.818 265.928 227.932 1.00 29.68 914 PHE C C 1
ATOM 13627 O O . PHE C 1 883 ? 255.823 264.999 227.114 1.00 31.86 914 PHE C O 1
ATOM 13635 N N . GLU C 1 884 ? 254.892 266.029 228.889 1.00 30.95 915 GLU C N 1
ATOM 13636 C CA . GLU C 1 884 ? 253.809 265.056 228.985 1.00 29.82 915 GLU C CA 1
ATOM 13637 C C . GLU C 1 884 ? 252.900 265.117 227.764 1.00 33.14 915 GLU C C 1
ATOM 13638 O O . GLU C 1 884 ? 252.443 264.079 227.272 1.00 35.42 915 GLU C O 1
ATOM 13644 N N . LEU C 1 885 ? 252.625 266.324 227.264 1.00 29.76 916 LEU C N 1
ATOM 13645 C CA . LEU C 1 885 ? 251.812 266.463 226.060 1.00 31.01 916 LEU C CA 1
ATOM 13646 C C . LEU C 1 885 ? 252.491 265.821 224.855 1.00 33.16 916 LEU C C 1
ATOM 13647 O O . LEU C 1 885 ? 251.840 265.127 224.065 1.00 36.30 916 LEU C O 1
ATOM 13652 N N . GLN C 1 886 ? 253.799 266.040 224.700 1.00 33.06 917 GLN C N 1
ATOM 13653 C CA . GLN C 1 886 ? 254.524 265.432 223.590 1.00 33.89 917 GLN C CA 1
ATOM 13654 C C . GLN C 1 886 ? 254.536 263.914 223.705 1.00 34.27 917 GLN C C 1
ATOM 13655 O O . GLN C 1 886 ? 254.377 263.207 222.702 1.00 36.30 917 GLN C O 1
ATOM 13657 N N . GLN C 1 887 ? 254.721 263.393 224.920 1.00 35.30 918 GLN C N 1
ATOM 13658 C CA . GLN C 1 887 ? 254.688 261.947 225.116 1.00 34.41 918 GLN C CA 1
ATOM 13659 C C . GLN C 1 887 ? 253.317 261.372 224.781 1.00 36.99 918 GLN C C 1
ATOM 13660 O O . GLN C 1 887 ? 253.219 260.316 224.143 1.00 44.36 918 GLN C O 1
ATOM 13662 N N . LEU C 1 888 ? 252.247 262.049 225.203 1.00 37.31 919 LEU C N 1
ATOM 13663 C CA . LEU C 1 888 ? 250.899 261.576 224.903 1.00 37.28 919 LEU C CA 1
ATOM 13664 C C . LEU C 1 888 ? 250.622 261.607 223.404 1.00 37.10 919 LEU C C 1
ATOM 13665 O O . LEU C 1 888 ? 250.005 260.682 222.860 1.00 38.73 919 LEU C O 1
ATOM 13670 N N . GLU C 1 889 ? 251.069 262.662 222.718 1.00 37.09 920 GLU C N 1
ATOM 13671 C CA . GLU C 1 889 ? 250.894 262.731 221.271 1.00 38.52 920 GLU C CA 1
ATOM 13672 C C . GLU C 1 889 ? 251.674 261.628 220.565 1.00 44.92 920 GLU C C 1
ATOM 13673 O O . GLU C 1 889 ? 251.181 261.033 219.600 1.00 49.28 920 GLU C O 1
ATOM 13675 N N . GLN C 1 890 ? 252.893 261.341 221.030 1.00 41.93 921 GLN C N 1
ATOM 13676 C CA . GLN C 1 890 ? 253.670 260.253 220.445 1.00 43.74 921 GLN C CA 1
ATOM 13677 C C . GLN C 1 890 ? 252.983 258.909 220.656 1.00 45.15 921 GLN C C 1
ATOM 13678 O O . GLN C 1 890 ? 252.942 258.072 219.745 1.00 49.60 921 GLN C O 1
ATOM 13684 N N . PHE C 1 891 ? 252.435 258.685 221.852 1.00 42.80 922 PHE C N 1
ATOM 13685 C CA . PHE C 1 891 ? 251.712 257.445 222.116 1.00 45.22 922 PHE C CA 1
ATOM 13686 C C . PHE C 1 891 ? 250.493 257.316 221.211 1.00 47.88 922 PHE C C 1
ATOM 13687 O O . PHE C 1 891 ? 250.229 256.241 220.656 1.00 48.06 922 PHE C O 1
ATOM 13695 N N . LYS C 1 892 ? 249.742 258.408 221.043 1.00 48.17 923 LYS C N 1
ATOM 13696 C CA . LYS C 1 892 ? 248.584 258.374 220.156 1.00 50.78 923 LYS C CA 1
ATOM 13697 C C . LYS C 1 892 ? 248.999 258.077 218.721 1.00 55.35 923 LYS C C 1
ATOM 13698 O O . LYS C 1 892 ? 248.352 257.281 218.033 1.00 56.61 923 LYS C O 1
ATOM 13704 N N . LYS C 1 893 ? 250.084 258.702 218.256 1.00 53.74 924 LYS C N 1
ATOM 13705 C CA . LYS C 1 893 ? 250.558 258.453 216.900 1.00 54.42 924 LYS C CA 1
ATOM 13706 C C . LYS C 1 893 ? 251.001 257.008 216.718 1.00 55.38 924 LYS C C 1
ATOM 13707 O O . LYS C 1 893 ? 250.802 256.429 215.644 1.00 62.08 924 LYS C O 1
ATOM 13709 N N . ASN C 1 894 ? 251.597 256.410 217.745 1.00 52.92 925 ASN C N 1
ATOM 13710 C CA . ASN C 1 894 ? 252.043 255.026 217.669 1.00 55.44 925 ASN C CA 1
ATOM 13711 C C . ASN C 1 894 ? 250.936 254.020 217.953 1.00 57.90 925 ASN C C 1
ATOM 13712 O O . ASN C 1 894 ? 251.166 252.815 217.806 1.00 61.16 925 ASN C O 1
ATOM 13717 N N . ASN C 1 895 ? 249.748 254.470 218.348 1.00 61.59 926 ASN C N 1
ATOM 13718 C CA . ASN C 1 895 ? 248.639 253.569 218.654 1.00 62.83 926 ASN C CA 1
ATOM 13719 C C . ASN C 1 895 ? 247.419 253.903 217.806 1.00 64.29 926 ASN C C 1
ATOM 13720 O O . ASN C 1 895 ? 246.295 254.016 218.300 1.00 66.87 926 ASN C O 1
ATOM 13725 N N . MET C 1 896 ? 247.629 254.067 216.504 1.00 67.05 927 MET C N 1
ATOM 13726 C CA . MET C 1 896 ? 246.524 254.254 215.568 1.00 70.47 927 MET C CA 1
ATOM 13727 C C . MET C 1 896 ? 246.600 253.243 214.429 1.00 71.21 927 MET C C 1
ATOM 13728 O O . MET C 1 896 ? 245.913 252.220 214.446 1.00 72.12 927 MET C O 1
ATOM 13733 N N . GLY C 1 901 ? 239.387 252.788 217.815 1.00 66.26 932 GLY C N 1
ATOM 13734 C CA . GLY C 1 901 ? 237.989 253.131 217.996 1.00 68.39 932 GLY C CA 1
ATOM 13735 C C . GLY C 1 901 ? 237.770 254.236 219.011 1.00 68.97 932 GLY C C 1
ATOM 13736 O O . GLY C 1 901 ? 238.122 255.390 218.770 1.00 70.22 932 GLY C O 1
ATOM 13737 N N . SER C 1 902 ? 237.181 253.878 220.154 1.00 67.55 933 SER C N 1
ATOM 13738 C CA . SER C 1 902 ? 236.944 254.853 221.212 1.00 66.60 933 SER C CA 1
ATOM 13739 C C . SER C 1 902 ? 238.221 255.218 221.957 1.00 64.45 933 SER C C 1
ATOM 13740 O O . SER C 1 902 ? 238.264 256.266 222.613 1.00 58.46 933 SER C O 1
ATOM 13742 N N . ALA C 1 903 ? 239.256 254.378 221.873 1.00 65.53 934 ALA C N 1
ATOM 13743 C CA . ALA C 1 903 ? 240.518 254.683 222.538 1.00 60.47 934 ALA C CA 1
ATOM 13744 C C . ALA C 1 903 ? 241.146 255.953 221.976 1.00 60.28 934 ALA C C 1
ATOM 13745 O O . ALA C 1 903 ? 241.660 256.786 222.733 1.00 58.34 934 ALA C O 1
ATOM 13747 N N . THR C 1 904 ? 241.107 256.124 220.653 1.00 59.95 935 THR C N 1
ATOM 13748 C CA . THR C 1 904 ? 241.643 257.339 220.049 1.00 59.25 935 THR C CA 1
ATOM 13749 C C . THR C 1 904 ? 240.836 258.569 220.445 1.00 55.47 935 THR C C 1
ATOM 13750 O O . THR C 1 904 ? 241.410 259.645 220.646 1.00 55.88 935 THR C O 1
ATOM 13754 N N . ARG C 1 905 ? 239.512 258.436 220.565 1.00 53.90 936 ARG C N 1
ATOM 13755 C CA . ARG C 1 905 ? 238.698 259.557 221.027 1.00 55.78 936 ARG C CA 1
ATOM 13756 C C . ARG C 1 905 ? 239.043 259.935 222.463 1.00 54.47 936 ARG C C 1
ATOM 13757 O O . ARG C 1 905 ? 239.133 261.125 222.798 1.00 53.76 936 ARG C O 1
ATOM 13759 N N . ALA C 1 906 ? 239.243 258.934 223.324 1.00 56.36 937 ALA C N 1
ATOM 13760 C CA . ALA C 1 906 ? 239.656 259.214 224.695 1.00 50.19 937 ALA C CA 1
ATOM 13761 C C . ALA C 1 906 ? 241.020 259.893 224.730 1.00 44.29 937 ALA C C 1
ATOM 13762 O O . ALA C 1 906 ? 241.239 260.820 225.518 1.00 43.56 937 ALA C O 1
ATOM 13764 N N . LEU C 1 907 ? 241.946 259.450 223.877 1.00 43.52 938 LEU C N 1
ATOM 13765 C CA . LEU C 1 907 ? 243.258 260.086 223.814 1.00 44.27 938 LEU C CA 1
ATOM 13766 C C . LEU C 1 907 ? 243.157 261.533 223.341 1.00 45.47 938 LEU C C 1
ATOM 13767 O O . LEU C 1 907 ? 243.869 262.405 223.848 1.00 44.60 938 LEU C O 1
ATOM 13772 N N . GLU C 1 908 ? 242.286 261.807 222.367 1.00 46.94 939 GLU C N 1
ATOM 13773 C CA . GLU C 1 908 ? 242.108 263.180 221.899 1.00 44.98 939 GLU C CA 1
ATOM 13774 C C . GLU C 1 908 ? 241.521 264.069 222.992 1.00 43.01 939 GLU C C 1
ATOM 13775 O O . GLU C 1 908 ? 241.947 265.221 223.170 1.00 43.55 939 GLU C O 1
ATOM 13777 N N . GLN C 1 909 ? 240.536 263.553 223.731 1.00 41.85 940 GLN C N 1
ATOM 13778 C CA . GLN C 1 909 ? 239.983 264.316 224.845 1.00 43.35 940 GLN C CA 1
ATOM 13779 C C . GLN C 1 909 ? 241.036 264.575 225.917 1.00 37.97 940 GLN C C 1
ATOM 13780 O O . GLN C 1 909 ? 241.095 265.677 226.480 1.00 35.90 940 GLN C O 1
ATOM 13786 N N . ALA C 1 910 ? 241.879 263.578 226.199 1.00 38.33 941 ALA C N 1
ATOM 13787 C CA . ALA C 1 910 ? 242.981 263.774 227.132 1.00 35.44 941 ALA C CA 1
ATOM 13788 C C . ALA C 1 910 ? 243.962 264.826 226.631 1.00 35.28 941 ALA C C 1
ATOM 13789 O O . ALA C 1 910 ? 244.484 265.608 227.428 1.00 33.66 941 ALA C O 1
ATOM 13791 N N . LEU C 1 911 ? 244.233 264.853 225.323 1.00 34.56 942 LEU C N 1
ATOM 13792 C CA . LEU C 1 911 ? 245.116 265.874 224.765 1.00 33.98 942 LEU C CA 1
ATOM 13793 C C . LEU C 1 911 ? 244.542 267.272 224.960 1.00 33.37 942 LEU C C 1
ATOM 13794 O O . LEU C 1 911 ? 245.264 268.205 225.340 1.00 33.74 942 LEU C O 1
ATOM 13799 N N . GLU C 1 912 ? 243.243 267.437 224.697 1.00 34.10 943 GLU C N 1
ATOM 13800 C CA . GLU C 1 912 ? 242.614 268.741 224.903 1.00 31.73 943 GLU C CA 1
ATOM 13801 C C . GLU C 1 912 ? 242.674 269.159 226.369 1.00 27.13 943 GLU C C 1
ATOM 13802 O O . GLU C 1 912 ? 242.990 270.317 226.689 1.00 27.48 943 GLU C O 1
ATOM 13804 N N . LYS C 1 913 ? 242.386 268.222 227.276 1.00 25.98 944 LYS C N 1
ATOM 13805 C CA . LYS C 1 913 ? 242.455 268.528 228.701 1.00 25.15 944 LYS C CA 1
ATOM 13806 C C . LYS C 1 913 ? 243.874 268.897 229.118 1.00 24.30 944 LYS C C 1
ATOM 13807 O O . LYS C 1 913 ? 244.071 269.804 229.935 1.00 23.26 944 LYS C O 1
ATOM 13813 N N . THR C 1 914 ? 244.873 268.202 228.569 1.00 25.31 945 THR C N 1
ATOM 13814 C CA . THR C 1 914 ? 246.264 268.503 228.885 1.00 24.43 945 THR C CA 1
ATOM 13815 C C . THR C 1 914 ? 246.646 269.902 228.422 1.00 24.98 945 THR C C 1
ATOM 13816 O O . THR C 1 914 ? 247.340 270.632 229.139 1.00 26.26 945 THR C O 1
ATOM 13820 N N . LYS C 1 915 ? 246.213 270.289 227.219 1.00 22.94 946 LYS C N 1
ATOM 13821 C CA . LYS C 1 915 ? 246.495 271.640 226.741 1.00 22.50 946 LYS C CA 1
ATOM 13822 C C . LYS C 1 915 ? 245.870 272.688 227.655 1.00 23.66 946 LYS C C 1
ATOM 13823 O O . LYS C 1 915 ? 246.518 273.686 228.013 1.00 21.99 946 LYS C O 1
ATOM 13829 N N . ALA C 1 916 ? 244.612 272.472 228.051 1.00 28.47 947 ALA C N 1
ATOM 13830 C CA . ALA C 1 916 ? 243.958 273.414 228.955 1.00 24.41 947 ALA C CA 1
ATOM 13831 C C . ALA C 1 916 ? 244.689 273.507 230.291 1.00 23.38 947 ALA C C 1
ATOM 13832 O O . ALA C 1 916 ? 244.882 274.607 230.827 1.00 21.98 947 ALA C O 1
ATOM 13834 N N . ASN C 1 917 ? 245.100 272.361 230.844 1.00 23.07 948 ASN C N 1
ATOM 13835 C CA . ASN C 1 917 ? 245.814 272.359 232.118 1.00 19.67 948 ASN C CA 1
ATOM 13836 C C . ASN C 1 917 ? 247.145 273.086 232.007 1.00 23.61 948 ASN C C 1
ATOM 13837 O O . ASN C 1 917 ? 247.536 273.826 232.918 1.00 26.94 948 ASN C O 1
ATOM 13842 N N . LEU C 1 918 ? 247.864 272.874 230.903 1.00 24.07 949 LEU C N 1
ATOM 13843 C CA . LEU C 1 918 ? 249.134 273.561 230.695 1.00 22.46 949 LEU C CA 1
ATOM 13844 C C . LEU C 1 918 ? 248.937 275.070 230.676 1.00 22.08 949 LEU C C 1
ATOM 13845 O O . LEU C 1 918 ? 249.674 275.812 231.343 1.00 25.74 949 LEU C O 1
ATOM 13850 N N . LYS C 1 919 ? 247.933 275.540 229.931 1.00 22.32 950 LYS C N 1
ATOM 13851 C CA . LYS C 1 919 ? 247.679 276.977 229.876 1.00 21.42 950 LYS C CA 1
ATOM 13852 C C . LYS C 1 919 ? 247.315 277.530 231.252 1.00 25.40 950 LYS C C 1
ATOM 13853 O O . LYS C 1 919 ? 247.836 278.576 231.666 1.00 26.26 950 LYS C O 1
ATOM 13859 N N . TRP C 1 920 ? 246.443 276.829 231.983 1.00 25.96 951 TRP C N 1
ATOM 13860 C CA . TRP C 1 920 ? 246.021 277.317 233.293 1.00 23.40 951 TRP C CA 1
ATOM 13861 C C . TRP C 1 920 ? 247.188 277.381 234.273 1.00 23.46 951 TRP C C 1
ATOM 13862 O O . TRP C 1 920 ? 247.324 278.357 235.024 1.00 21.66 951 TRP C O 1
ATOM 13873 N N . VAL C 1 921 ? 248.032 276.346 234.291 1.00 23.15 952 VAL C N 1
ATOM 13874 C CA . VAL C 1 921 ? 249.176 276.342 235.197 1.00 24.50 952 VAL C CA 1
ATOM 13875 C C . VAL C 1 921 ? 250.125 277.481 234.859 1.00 24.26 952 VAL C C 1
ATOM 13876 O O . VAL C 1 921 ? 250.551 278.237 235.745 1.00 25.00 952 VAL C O 1
ATOM 13880 N N . LYS C 1 922 ? 250.446 277.643 233.570 1.00 26.87 953 LYS C N 1
ATOM 13881 C CA . LYS C 1 922 ? 251.350 278.715 233.168 1.00 24.08 953 LYS C CA 1
ATOM 13882 C C . LYS C 1 922 ? 250.779 280.084 233.518 1.00 26.99 953 LYS C C 1
ATOM 13883 O O . LYS C 1 922 ? 251.535 281.028 233.775 1.00 29.69 953 LYS C O 1
ATOM 13885 N N . GLU C 1 923 ? 249.454 280.214 233.541 1.00 29.06 954 GLU C N 1
ATOM 13886 C CA . GLU C 1 923 ? 248.845 281.499 233.860 1.00 25.44 954 GLU C CA 1
ATOM 13887 C C . GLU C 1 923 ? 248.702 281.766 235.357 1.00 24.94 954 GLU C C 1
ATOM 13888 O O . GLU C 1 923 ? 248.672 282.935 235.753 1.00 25.95 954 GLU C O 1
ATOM 13890 N N . ASN C 1 924 ? 248.618 280.732 236.201 1.00 25.96 955 ASN C N 1
ATOM 13891 C CA . ASN C 1 924 ? 248.273 280.948 237.604 1.00 23.02 955 ASN C CA 1
ATOM 13892 C C . ASN C 1 924 ? 249.341 280.561 238.623 1.00 25.22 955 ASN C C 1
ATOM 13893 O O . ASN C 1 924 ? 249.150 280.848 239.817 1.00 26.21 955 ASN C O 1
ATOM 13898 N N . LYS C 1 925 ? 250.439 279.915 238.209 1.00 24.89 956 LYS C N 1
ATOM 13899 C CA . LYS C 1 925 ? 251.377 279.357 239.184 1.00 24.34 956 LYS C CA 1
ATOM 13900 C C . LYS C 1 925 ? 251.950 280.423 240.115 1.00 24.89 956 LYS C C 1
ATOM 13901 O O . LYS C 1 925 ? 251.951 280.248 241.341 1.00 27.88 956 LYS C O 1
ATOM 13903 N N . ASP C 1 926 ? 252.443 281.531 239.556 1.00 27.73 957 ASP C N 1
ATOM 13904 C CA . ASP C 1 926 ? 253.142 282.523 240.370 1.00 27.45 957 ASP C CA 1
ATOM 13905 C C . ASP C 1 926 ? 252.211 283.182 241.380 1.00 26.32 957 ASP C C 1
ATOM 13906 O O . ASP C 1 926 ? 252.568 283.336 242.556 1.00 27.77 957 ASP C O 1
ATOM 13908 N N . VAL C 1 927 ? 251.011 283.568 240.946 1.00 29.30 958 VAL C N 1
ATOM 13909 C CA . VAL C 1 927 ? 250.091 284.245 241.852 1.00 27.11 958 VAL C CA 1
ATOM 13910 C C . VAL C 1 927 ? 249.576 283.295 242.932 1.00 23.18 958 VAL C C 1
ATOM 13911 O O . VAL C 1 927 ? 249.449 283.695 244.099 1.00 22.38 958 VAL C O 1
ATOM 13915 N N . VAL C 1 928 ? 249.292 282.031 242.595 1.00 21.96 959 VAL C N 1
ATOM 13916 C CA . VAL C 1 928 ? 248.839 281.135 243.656 1.00 21.62 959 VAL C CA 1
ATOM 13917 C C . VAL C 1 928 ? 249.971 280.839 244.638 1.00 22.43 959 VAL C C 1
ATOM 13918 O O . VAL C 1 928 ? 249.730 280.730 245.848 1.00 23.73 959 VAL C O 1
ATOM 13922 N N . LEU C 1 929 ? 251.213 280.725 244.155 1.00 21.68 960 LEU C N 1
ATOM 13923 C CA . LEU C 1 929 ? 252.334 280.526 245.068 1.00 23.59 960 LEU C CA 1
ATOM 13924 C C . LEU C 1 929 ? 252.494 281.714 246.006 1.00 26.13 960 LEU C C 1
ATOM 13925 O O . LEU C 1 929 ? 252.711 281.536 247.212 1.00 25.67 960 LEU C O 1
ATOM 13930 N N . ARG C 1 930 ? 252.381 282.933 245.473 1.00 25.85 961 ARG C N 1
ATOM 13931 C CA . ARG C 1 930 ? 252.492 284.119 246.316 1.00 23.66 961 ARG C CA 1
ATOM 13932 C C . ARG C 1 930 ? 251.395 284.152 247.373 1.00 25.47 961 ARG C C 1
ATOM 13933 O O . ARG C 1 930 ? 251.664 284.433 248.548 1.00 23.45 961 ARG C O 1
ATOM 13941 N N . TRP C 1 931 ? 250.151 283.858 246.976 1.00 27.40 962 TRP C N 1
ATOM 13942 C CA . TRP C 1 931 ? 249.052 283.875 247.938 1.00 21.62 962 TRP C CA 1
ATOM 13943 C C . TRP C 1 931 ? 249.255 282.833 249.032 1.00 19.17 962 TRP C C 1
ATOM 13944 O O . TRP C 1 931 ? 249.063 283.126 250.221 1.00 16.95 962 TRP C O 1
ATOM 13955 N N . PHE C 1 932 ? 249.647 281.613 248.653 1.00 21.83 963 PHE C N 1
ATOM 13956 C CA . PHE C 1 932 ? 249.838 280.560 249.646 1.00 19.32 963 PHE C CA 1
ATOM 13957 C C . PHE C 1 932 ? 250.986 280.886 250.592 1.00 22.71 963 PHE C C 1
ATOM 13958 O O . PHE C 1 932 ? 250.896 280.614 251.794 1.00 23.90 963 PHE C O 1
ATOM 13966 N N . THR C 1 933 ? 252.075 281.465 250.077 1.00 24.57 964 THR C N 1
ATOM 13967 C CA . THR C 1 933 ? 253.167 281.866 250.959 1.00 24.36 964 THR C CA 1
ATOM 13968 C C . THR C 1 933 ? 252.727 282.961 251.922 1.00 24.26 964 THR C C 1
ATOM 13969 O O . THR C 1 933 ? 253.082 282.932 253.105 1.00 29.88 964 THR C O 1
ATOM 13973 N N . GLU C 1 934 ? 251.951 283.934 251.438 1.00 23.75 965 GLU C N 1
ATOM 13974 C CA . GLU C 1 934 ? 251.552 285.041 252.299 1.00 23.62 965 GLU C CA 1
ATOM 13975 C C . GLU C 1 934 ? 250.514 284.641 253.339 1.00 23.82 965 GLU C C 1
ATOM 13976 O O . GLU C 1 934 ? 250.464 285.258 254.408 1.00 25.33 965 GLU C O 1
ATOM 13982 N N . ASN C 1 935 ? 249.685 283.632 253.063 1.00 26.88 966 ASN C N 1
ATOM 13983 C CA . ASN C 1 935 ? 248.595 283.291 253.969 1.00 22.27 966 ASN C CA 1
ATOM 13984 C C . ASN C 1 935 ? 248.815 282.018 254.777 1.00 24.57 966 ASN C C 1
ATOM 13985 O O . ASN C 1 935 ? 247.918 281.632 255.534 1.00 28.04 966 ASN C O 1
ATOM 13990 N N . SER C 1 936 ? 249.965 281.363 254.653 1.00 26.70 967 SER C N 1
ATOM 13991 C CA . SER C 1 936 ? 250.218 280.138 255.410 1.00 27.06 967 SER C CA 1
ATOM 13992 C C . SER C 1 936 ? 250.938 280.425 256.723 1.00 32.43 967 SER C C 1
ATOM 13993 O O . SER C 1 936 ? 251.362 281.552 256.978 1.00 39.03 967 SER C O 1
ATOM 13996 N N . VAL D 2 40 ? 221.703 252.946 301.195 1.00 121.47 536 VAL D N 1
ATOM 13997 C CA . VAL D 2 40 ? 221.787 251.530 301.528 1.00 126.00 536 VAL D CA 1
ATOM 13998 C C . VAL D 2 40 ? 222.774 250.829 300.603 1.00 124.23 536 VAL D C 1
ATOM 13999 O O . VAL D 2 40 ? 223.873 251.326 300.363 1.00 123.95 536 VAL D O 1
ATOM 14001 N N . ASN D 2 41 ? 222.374 249.668 300.083 1.00 124.12 537 ASN D N 1
ATOM 14002 C CA . ASN D 2 41 ? 223.214 248.891 299.172 1.00 118.69 537 ASN D CA 1
ATOM 14003 C C . ASN D 2 41 ? 223.051 249.459 297.765 1.00 116.54 537 ASN D C 1
ATOM 14004 O O . ASN D 2 41 ? 222.191 249.049 296.981 1.00 114.70 537 ASN D O 1
ATOM 14006 N N . ILE D 2 42 ? 223.904 250.427 297.444 1.00 117.01 538 ILE D N 1
ATOM 14007 C CA . ILE D 2 42 ? 223.872 251.117 296.160 1.00 113.85 538 ILE D CA 1
ATOM 14008 C C . ILE D 2 42 ? 224.858 250.433 295.224 1.00 107.91 538 ILE D C 1
ATOM 14009 O O . ILE D 2 42 ? 226.026 250.226 295.580 1.00 105.69 538 ILE D O 1
ATOM 14011 N N . THR D 2 43 ? 224.391 250.085 294.028 1.00 102.73 539 THR D N 1
ATOM 14012 C CA . THR D 2 43 ? 225.200 249.406 293.027 1.00 97.90 539 THR D CA 1
ATOM 14013 C C . THR D 2 43 ? 225.396 250.311 291.820 1.00 95.32 539 THR D C 1
ATOM 14014 O O . THR D 2 43 ? 224.440 250.906 291.311 1.00 97.42 539 THR D O 1
ATOM 14016 N N . ILE D 2 44 ? 226.642 250.412 291.365 1.00 90.78 540 ILE D N 1
ATOM 14017 C CA . ILE D 2 44 ? 227.000 251.217 290.204 1.00 83.64 540 ILE D CA 1
ATOM 14018 C C . ILE D 2 44 ? 227.638 250.307 289.165 1.00 73.82 540 ILE D C 1
ATOM 14019 O O . ILE D 2 44 ? 228.680 249.693 289.423 1.00 68.87 540 ILE D O 1
ATOM 14021 N N . ASP D 2 45 ? 227.013 250.227 287.993 1.00 77.22 541 ASP D N 1
ATOM 14022 C CA . ASP D 2 45 ? 227.547 249.493 286.850 1.00 67.11 541 ASP D CA 1
ATOM 14023 C C . ASP D 2 45 ? 228.244 250.505 285.948 1.00 59.69 541 ASP D C 1
ATOM 14024 O O . ASP D 2 45 ? 227.595 251.228 285.187 1.00 60.54 541 ASP D O 1
ATOM 14026 N N . LEU D 2 46 ? 229.568 250.561 286.053 1.00 53.39 542 LEU D N 1
ATOM 14027 C CA . LEU D 2 46 ? 230.358 251.471 285.241 1.00 47.69 542 LEU D CA 1
ATOM 14028 C C . LEU D 2 46 ? 230.653 250.860 283.877 1.00 48.20 542 LEU D C 1
ATOM 14029 O O . LEU D 2 46 ? 230.838 249.647 283.737 1.00 49.05 542 LEU D O 1
ATOM 14034 N N . GLY D 2 47 ? 230.698 251.724 282.867 1.00 46.56 543 GLY D N 1
ATOM 14035 C CA . GLY D 2 47 ? 231.063 251.321 281.525 1.00 37.36 543 GLY D CA 1
ATOM 14036 C C . GLY D 2 47 ? 232.323 252.020 281.066 1.00 33.90 543 GLY D C 1
ATOM 14037 O O . GLY D 2 47 ? 232.384 253.252 281.045 1.00 42.34 543 GLY D O 1
ATOM 14038 N N . MET D 2 48 ? 233.339 251.246 280.702 1.00 27.57 544 MET D N 1
ATOM 14039 C CA . MET D 2 48 ? 234.646 251.778 280.350 1.00 26.13 544 MET D CA 1
ATOM 14040 C C . MET D 2 48 ? 234.946 251.502 278.885 1.00 24.59 544 MET D C 1
ATOM 14041 O O . MET D 2 48 ? 234.581 250.449 278.353 1.00 32.83 544 MET D O 1
ATOM 14046 N N . LYS D 2 49 ? 235.611 252.455 278.237 1.00 20.77 545 LYS D N 1
ATOM 14047 C CA . LYS D 2 49 ? 236.020 252.323 276.849 1.00 16.49 545 LYS D CA 1
ATOM 14048 C C . LYS D 2 49 ? 237.486 252.699 276.712 1.00 14.40 545 LYS D C 1
ATOM 14049 O O . LYS D 2 49 ? 238.035 253.440 277.530 1.00 17.18 545 LYS D O 1
ATOM 14055 N N . LEU D 2 50 ? 238.118 252.171 275.670 1.00 12.45 546 LEU D N 1
ATOM 14056 C CA . LEU D 2 50 ? 239.492 252.519 275.343 1.00 11.06 546 LEU D CA 1
ATOM 14057 C C . LEU D 2 50 ? 239.474 253.592 274.261 1.00 12.97 546 LEU D C 1
ATOM 14058 O O . LEU D 2 50 ? 238.897 253.386 273.188 1.00 13.24 546 LEU D O 1
ATOM 14063 N N . SER D 2 51 ? 240.096 254.733 274.544 1.00 10.50 547 SER D N 1
ATOM 14064 C CA . SER D 2 51 ? 240.048 255.851 273.618 1.00 7.23 547 SER D CA 1
ATOM 14065 C C . SER D 2 51 ? 240.929 255.579 272.401 1.00 11.38 547 SER D C 1
ATOM 14066 O O . SER D 2 51 ? 241.689 254.608 272.347 1.00 14.74 547 SER D O 1
ATOM 14069 N N . GLY D 2 52 ? 240.814 256.462 271.407 1.00 7.20 548 GLY D N 1
ATOM 14070 C CA . GLY D 2 52 ? 241.625 256.340 270.210 1.00 6.94 548 GLY D CA 1
ATOM 14071 C C . GLY D 2 52 ? 243.104 256.547 270.448 1.00 10.76 548 GLY D C 1
ATOM 14072 O O . GLY D 2 52 ? 243.918 256.122 269.623 1.00 14.57 548 GLY D O 1
ATOM 14073 N N . TYR D 2 53 ? 243.468 257.200 271.549 1.00 12.10 549 TYR D N 1
ATOM 14074 C CA . TYR D 2 53 ? 244.856 257.351 271.956 1.00 10.64 549 TYR D CA 1
ATOM 14075 C C . TYR D 2 53 ? 245.306 256.268 272.927 1.00 14.40 549 TYR D C 1
ATOM 14076 O O . TYR D 2 53 ? 246.478 256.248 273.311 1.00 21.10 549 TYR D O 1
ATOM 14085 N N . GLY D 2 54 ? 244.408 255.374 273.331 1.00 10.95 550 GLY D N 1
ATOM 14086 C CA . GLY D 2 54 ? 244.752 254.316 274.260 1.00 10.95 550 GLY D CA 1
ATOM 14087 C C . GLY D 2 54 ? 244.628 254.729 275.711 1.00 17.68 550 GLY D C 1
ATOM 14088 O O . GLY D 2 54 ? 245.559 254.537 276.498 1.00 27.10 550 GLY D O 1
ATOM 14089 N N . GLN D 2 55 ? 243.483 255.296 276.079 1.00 13.55 551 GLN D N 1
ATOM 14090 C CA . GLN D 2 55 ? 243.239 255.777 277.428 1.00 10.47 551 GLN D CA 1
ATOM 14091 C C . GLN D 2 55 ? 241.890 255.281 277.922 1.00 11.13 551 GLN D C 1
ATOM 14092 O O . GLN D 2 55 ? 240.951 255.135 277.134 1.00 14.17 551 GLN D O 1
ATOM 14098 N N . PRO D 2 56 ? 241.763 255.013 279.222 1.00 16.46 552 PRO D N 1
ATOM 14099 C CA . PRO D 2 56 ? 240.464 254.599 279.771 1.00 16.92 552 PRO D CA 1
ATOM 14100 C C . PRO D 2 56 ? 239.525 255.790 279.915 1.00 18.28 552 PRO D C 1
ATOM 14101 O O . PRO D 2 56 ? 239.884 256.815 280.498 1.00 19.31 552 PRO D O 1
ATOM 14105 N N . ILE D 2 57 ? 238.314 255.647 279.380 1.00 17.97 553 ILE D N 1
ATOM 14106 C CA . ILE D 2 57 ? 237.299 256.691 279.418 1.00 18.32 553 ILE D CA 1
ATOM 14107 C C . ILE D 2 57 ? 236.032 256.099 280.017 1.00 18.97 553 ILE D C 1
ATOM 14108 O O . ILE D 2 57 ? 235.579 255.031 279.590 1.00 22.79 553 ILE D O 1
ATOM 14113 N N . ALA D 2 58 ? 235.463 256.788 281.001 1.00 23.18 554 ALA D N 1
ATOM 14114 C CA . ALA D 2 58 ? 234.250 256.333 281.668 1.00 22.83 554 ALA D CA 1
ATOM 14115 C C . ALA D 2 58 ? 233.035 256.789 280.870 1.00 30.75 554 ALA D C 1
ATOM 14116 O O . ALA D 2 58 ? 232.803 257.993 280.716 1.00 38.95 554 ALA D O 1
ATOM 14118 N N . SER D 2 59 ? 232.266 255.830 280.365 1.00 33.08 555 SER D N 1
ATOM 14119 C CA . SER D 2 59 ? 231.103 256.150 279.553 1.00 33.83 555 SER D CA 1
ATOM 14120 C C . SER D 2 59 ? 229.980 256.718 280.413 1.00 41.50 555 SER D C 1
ATOM 14121 O O . SER D 2 59 ? 229.804 256.346 281.576 1.00 48.25 555 SER D O 1
ATOM 14123 N N . ALA D 2 60 ? 229.211 257.633 279.822 1.00 57.65 556 ALA D N 1
ATOM 14124 C CA . ALA D 2 60 ? 228.060 258.216 280.498 1.00 54.79 556 ALA D CA 1
ATOM 14125 C C . ALA D 2 60 ? 226.876 257.263 280.574 1.00 57.82 556 ALA D C 1
ATOM 14126 O O . ALA D 2 60 ? 225.891 257.578 281.250 1.00 66.60 556 ALA D O 1
ATOM 14128 N N . LEU D 2 61 ? 226.946 256.114 279.902 1.00 57.23 557 LEU D N 1
ATOM 14129 C CA . LEU D 2 61 ? 225.890 255.112 279.936 1.00 57.45 557 LEU D CA 1
ATOM 14130 C C . LEU D 2 61 ? 225.969 254.210 281.162 1.00 64.11 557 LEU D C 1
ATOM 14131 O O . LEU D 2 61 ? 225.320 253.158 281.184 1.00 75.63 557 LEU D O 1
ATOM 14136 N N . SER D 2 62 ? 226.748 254.590 282.172 1.00 62.89 558 SER D N 1
ATOM 14137 C CA . SER D 2 62 ? 226.804 253.826 283.409 1.00 63.95 558 SER D CA 1
ATOM 14138 C C . SER D 2 62 ? 225.461 253.885 284.128 1.00 73.00 558 SER D C 1
ATOM 14139 O O . SER D 2 62 ? 224.705 254.852 284.001 1.00 70.75 558 SER D O 1
ATOM 14141 N N . ASN D 2 63 ? 225.165 252.835 284.889 1.00 73.23 559 ASN D N 1
ATOM 14142 C CA . ASN D 2 63 ? 223.874 252.687 285.546 1.00 74.98 559 ASN D CA 1
ATOM 14143 C C . ASN D 2 63 ? 224.044 252.724 287.058 1.00 81.53 559 ASN D C 1
ATOM 14144 O O . ASN D 2 63 ? 225.080 252.313 287.586 1.00 80.79 559 ASN D O 1
ATOM 14149 N N . ILE D 2 64 ? 223.023 253.226 287.749 1.00 88.83 560 ILE D N 1
ATOM 14150 C CA . ILE D 2 64 ? 223.010 253.301 289.205 1.00 91.64 560 ILE D CA 1
ATOM 14151 C C . ILE D 2 64 ? 221.690 252.732 289.701 1.00 94.45 560 ILE D C 1
ATOM 14152 O O . ILE D 2 64 ? 220.626 253.074 289.175 1.00 96.36 560 ILE D O 1
ATOM 14154 N N . THR D 2 65 ? 221.757 251.866 290.710 1.00 99.66 561 THR D N 1
ATOM 14155 C CA . THR D 2 65 ? 220.577 251.242 291.290 1.00 106.26 561 THR D CA 1
ATOM 14156 C C . THR D 2 65 ? 220.486 251.590 292.769 1.00 114.06 561 THR D C 1
ATOM 14157 O O . THR D 2 65 ? 221.482 251.522 293.496 1.00 114.65 561 THR D O 1
ATOM 14159 N N . LEU D 2 66 ? 219.285 251.961 293.209 1.00 118.19 562 LEU D N 1
ATOM 14160 C CA . LEU D 2 66 ? 219.020 252.329 294.601 1.00 124.67 562 LEU D CA 1
ATOM 14161 C C . LEU D 2 66 ? 217.822 251.529 295.095 1.00 132.28 562 LEU D C 1
ATOM 14162 O O . LEU D 2 66 ? 216.694 252.037 295.138 1.00 134.43 562 LEU D O 1
ATOM 14164 N N . PRO D 2 67 ? 218.032 250.261 295.481 1.00 133.78 563 PRO D N 1
ATOM 14165 C CA . PRO D 2 67 ? 216.948 249.403 295.972 1.00 134.79 563 PRO D CA 1
ATOM 14166 C C . PRO D 2 67 ? 216.454 249.814 297.356 1.00 133.48 563 PRO D C 1
ATOM 14167 O O . PRO D 2 67 ? 217.271 250.198 298.193 1.00 131.94 563 PRO D O 1
ATOM 14171 N N . VAL D 2 85 ? 225.655 252.397 304.157 1.00 119.90 581 VAL D N 1
ATOM 14172 C CA . VAL D 2 85 ? 225.556 252.871 302.783 1.00 122.53 581 VAL D CA 1
ATOM 14173 C C . VAL D 2 85 ? 226.675 252.275 301.937 1.00 121.17 581 VAL D C 1
ATOM 14174 O O . VAL D 2 85 ? 227.503 253.000 301.386 1.00 120.91 581 VAL D O 1
ATOM 14176 N N . TYR D 2 86 ? 226.693 250.948 301.841 1.00 116.98 582 TYR D N 1
ATOM 14177 C CA . TYR D 2 86 ? 227.716 250.267 301.061 1.00 114.81 582 TYR D CA 1
ATOM 14178 C C . TYR D 2 86 ? 227.542 250.556 299.575 1.00 115.76 582 TYR D C 1
ATOM 14179 O O . TYR D 2 86 ? 226.421 250.696 299.079 1.00 117.89 582 TYR D O 1
ATOM 14181 N N . VAL D 2 87 ? 228.663 250.647 298.864 1.00 111.16 583 VAL D N 1
ATOM 14182 C CA . VAL D 2 87 ? 228.676 250.897 297.428 1.00 107.82 583 VAL D CA 1
ATOM 14183 C C . VAL D 2 87 ? 229.385 249.735 296.746 1.00 105.84 583 VAL D C 1
ATOM 14184 O O . VAL D 2 87 ? 230.526 249.408 297.094 1.00 103.06 583 VAL D O 1
ATOM 14186 N N . HIS D 2 88 ? 228.711 249.117 295.781 1.00 102.37 584 HIS D N 1
ATOM 14187 C CA . HIS D 2 88 ? 229.260 247.999 295.025 1.00 92.03 584 HIS D CA 1
ATOM 14188 C C . HIS D 2 88 ? 229.435 248.408 293.569 1.00 86.24 584 HIS D C 1
ATOM 14189 O O . HIS D 2 88 ? 228.464 248.785 292.906 1.00 88.59 584 HIS D O 1
ATOM 14191 N N . SER D 2 89 ? 230.664 248.306 293.071 1.00 76.94 585 SER D N 1
ATOM 14192 C CA . SER D 2 89 ? 231.015 248.752 291.728 1.00 73.77 585 SER D CA 1
ATOM 14193 C C . SER D 2 89 ? 231.263 247.540 290.841 1.00 74.12 585 SER D C 1
ATOM 14194 O O . SER D 2 89 ? 232.058 246.662 291.191 1.00 80.54 585 SER D O 1
ATOM 14196 N N . THR D 2 90 ? 230.588 247.498 289.694 1.00 71.77 586 THR D N 1
ATOM 14197 C CA . THR D 2 90 ? 230.788 246.456 288.696 1.00 66.40 586 THR D CA 1
ATOM 14198 C C . THR D 2 90 ? 231.201 247.106 287.384 1.00 64.56 586 THR D C 1
ATOM 14199 O O . THR D 2 90 ? 230.490 247.973 286.869 1.00 65.92 586 THR D O 1
ATOM 14201 N N . CYS D 2 91 ? 232.330 246.671 286.834 1.00 61.90 587 CYS D N 1
ATOM 14202 C CA . CYS D 2 91 ? 232.926 247.280 285.652 1.00 52.32 587 CYS D CA 1
ATOM 14203 C C . CYS D 2 91 ? 232.606 246.439 284.425 1.00 48.99 587 CYS D C 1
ATOM 14204 O O . CYS D 2 91 ? 232.706 245.209 284.469 1.00 58.29 587 CYS D O 1
ATOM 14207 N N . LYS D 2 92 ? 232.224 247.100 283.331 1.00 41.76 588 LYS D N 1
ATOM 14208 C CA . LYS D 2 92 ? 232.012 246.421 282.061 1.00 39.18 588 LYS D CA 1
ATOM 14209 C C . LYS D 2 92 ? 232.657 247.227 280.944 1.00 34.30 588 LYS D C 1
ATOM 14210 O O . LYS D 2 92 ? 232.563 248.457 280.923 1.00 43.57 588 LYS D O 1
ATOM 14212 N N . SER D 2 93 ? 233.309 246.530 280.019 1.00 38.24 589 SER D N 1
ATOM 14213 C CA . SER D 2 93 ? 233.961 247.150 278.876 1.00 34.20 589 SER D CA 1
ATOM 14214 C C . SER D 2 93 ? 233.132 246.945 277.614 1.00 29.61 589 SER D C 1
ATOM 14215 O O . SER D 2 93 ? 232.291 246.046 277.534 1.00 37.38 589 SER D O 1
ATOM 14217 N N . SER D 2 94 ? 233.379 247.795 276.620 1.00 27.00 590 SER D N 1
ATOM 14218 C CA . SER D 2 94 ? 232.652 247.723 275.361 1.00 33.17 590 SER D CA 1
ATOM 14219 C C . SER D 2 94 ? 233.503 248.322 274.249 1.00 25.86 590 SER D C 1
ATOM 14220 O O . SER D 2 94 ? 234.635 248.761 274.465 1.00 23.84 590 SER D O 1
ATOM 14223 N N . LEU D 2 95 ? 232.935 248.334 273.050 1.00 24.35 591 LEU D N 1
ATOM 14224 C CA . LEU D 2 95 ? 233.541 248.885 271.847 1.00 24.65 591 LEU D CA 1
ATOM 14225 C C . LEU D 2 95 ? 232.665 250.027 271.332 1.00 20.22 591 LEU D C 1
ATOM 14226 O O . LEU D 2 95 ? 231.756 250.500 272.020 1.00 25.16 591 LEU D O 1
ATOM 14231 N N . TRP D 2 96 ? 232.954 250.475 270.109 1.00 20.02 592 TRP D N 1
ATOM 14232 C CA . TRP D 2 96 ? 232.226 251.592 269.516 1.00 22.72 592 TRP D CA 1
ATOM 14233 C C . TRP D 2 96 ? 230.729 251.329 269.409 1.00 22.98 592 TRP D C 1
ATOM 14234 O O . TRP D 2 96 ? 229.951 252.283 269.309 1.00 25.93 592 TRP D O 1
ATOM 14245 N N . ASP D 2 97 ? 230.308 250.066 269.421 1.00 24.43 593 ASP D N 1
ATOM 14246 C CA . ASP D 2 97 ? 228.899 249.714 269.302 1.00 23.47 593 ASP D CA 1
ATOM 14247 C C . ASP D 2 97 ? 228.138 249.826 270.617 1.00 32.13 593 ASP D C 1
ATOM 14248 O O . ASP D 2 97 ? 226.918 249.629 270.619 1.00 45.18 593 ASP D O 1
ATOM 14253 N N . ASN D 2 98 ? 228.822 250.129 271.723 1.00 29.55 594 ASN D N 1
ATOM 14254 C CA . ASN D 2 98 ? 228.193 250.294 273.035 1.00 32.59 594 ASN D CA 1
ATOM 14255 C C . ASN D 2 98 ? 227.471 249.021 273.474 1.00 35.76 594 ASN D C 1
ATOM 14256 O O . ASN D 2 98 ? 226.280 249.029 273.788 1.00 39.60 594 ASN D O 1
ATOM 14261 N N . VAL D 2 99 ? 228.208 247.915 273.494 1.00 39.78 595 VAL D N 1
ATOM 14262 C CA . VAL D 2 99 ? 227.697 246.626 273.949 1.00 40.07 595 VAL D CA 1
ATOM 14263 C C . VAL D 2 99 ? 228.610 246.172 275.079 1.00 41.70 595 VAL D C 1
ATOM 14264 O O . VAL D 2 99 ? 229.715 245.671 274.838 1.00 44.09 595 VAL D O 1
ATOM 14266 N N . PHE D 2 100 ? 228.152 246.341 276.319 1.00 41.98 596 PHE D N 1
ATOM 14267 C CA . PHE D 2 100 ? 228.960 246.025 277.497 1.00 39.01 596 PHE D CA 1
ATOM 14268 C C . PHE D 2 100 ? 228.791 244.547 277.853 1.00 44.94 596 PHE D C 1
ATOM 14269 O O . PHE D 2 100 ? 228.114 244.167 278.810 1.00 46.64 596 PHE D O 1
ATOM 14277 N N . ASN D 2 101 ? 229.435 243.704 277.045 1.00 47.64 597 ASN D N 1
ATOM 14278 C CA . ASN D 2 101 ? 229.372 242.257 277.209 1.00 47.95 597 ASN D CA 1
ATOM 14279 C C . ASN D 2 101 ? 230.738 241.650 277.509 1.00 49.86 597 ASN D C 1
ATOM 14280 O O . ASN D 2 101 ? 230.918 240.437 277.363 1.00 62.08 597 ASN D O 1
ATOM 14285 N N . SER D 2 102 ? 231.706 242.463 277.922 1.00 46.79 598 SER D N 1
ATOM 14286 C CA . SER D 2 102 ? 233.051 241.990 278.210 1.00 48.68 598 SER D CA 1
ATOM 14287 C C . SER D 2 102 ? 233.498 242.504 279.569 1.00 46.66 598 SER D C 1
ATOM 14288 O O . SER D 2 102 ? 233.266 243.667 279.910 1.00 49.53 598 SER D O 1
ATOM 14290 N N . ASP D 2 103 ? 234.134 241.629 280.342 1.00 54.11 599 ASP D N 1
ATOM 14291 C CA . ASP D 2 103 ? 234.670 242.024 281.636 1.00 58.35 599 ASP D CA 1
ATOM 14292 C C . ASP D 2 103 ? 235.855 242.966 281.457 1.00 54.75 599 ASP D C 1
ATOM 14293 O O . ASP D 2 103 ? 236.638 242.846 280.511 1.00 56.65 599 ASP D O 1
ATOM 14295 N N . CYS D 2 104 ? 235.979 243.915 282.380 1.00 53.12 600 CYS D N 1
ATOM 14296 C CA . CYS D 2 104 ? 237.040 244.908 282.297 1.00 54.74 600 CYS D CA 1
ATOM 14297 C C . CYS D 2 104 ? 238.406 244.268 282.506 1.00 55.52 600 CYS D C 1
ATOM 14298 O O . CYS D 2 104 ? 238.581 243.401 283.367 1.00 61.94 600 CYS D O 1
ATOM 14301 N N . THR D 2 105 ? 239.377 244.706 281.711 1.00 56.06 601 THR D N 1
ATOM 14302 C CA . THR D 2 105 ? 240.747 244.236 281.827 1.00 50.58 601 THR D CA 1
ATOM 14303 C C . THR D 2 105 ? 241.483 245.080 282.867 1.00 54.71 601 THR D C 1
ATOM 14304 O O . THR D 2 105 ? 240.887 245.903 283.567 1.00 57.47 601 THR D O 1
ATOM 14306 N N . ASP D 2 106 ? 242.797 244.875 282.985 1.00 59.84 602 ASP D N 1
ATOM 14307 C CA . ASP D 2 106 ? 243.582 245.654 283.937 1.00 57.47 602 ASP D CA 1
ATOM 14308 C C . ASP D 2 106 ? 243.632 247.126 283.545 1.00 56.10 602 ASP D C 1
ATOM 14309 O O . ASP D 2 106 ? 243.532 248.006 284.407 1.00 56.71 602 ASP D O 1
ATOM 14311 N N . VAL D 2 107 ? 243.787 247.411 282.251 1.00 54.24 603 VAL D N 1
ATOM 14312 C CA . VAL D 2 107 ? 243.894 248.796 281.799 1.00 56.02 603 VAL D CA 1
ATOM 14313 C C . VAL D 2 107 ? 242.576 249.532 282.005 1.00 47.41 603 VAL D C 1
ATOM 14314 O O . VAL D 2 107 ? 242.548 250.654 282.525 1.00 44.62 603 VAL D O 1
ATOM 14316 N N . LEU D 2 108 ? 241.468 248.917 281.602 1.00 39.16 604 LEU D N 1
ATOM 14317 C CA . LEU D 2 108 ? 240.152 249.546 281.712 1.00 36.54 604 LEU D CA 1
ATOM 1431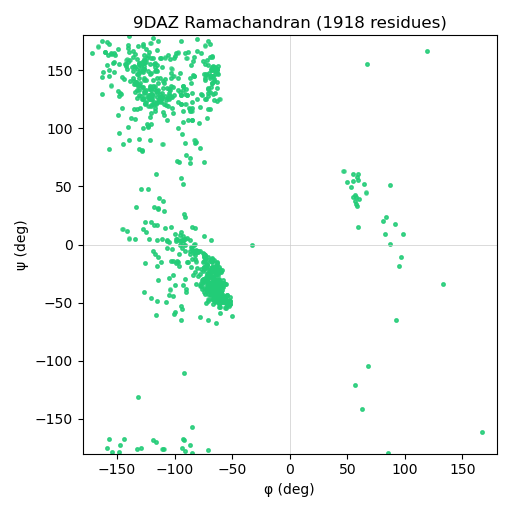8 C C . LEU D 2 108 ? 239.458 249.179 283.018 1.00 44.02 604 LEU D C 1
ATOM 14319 O O . LEU D 2 108 ? 238.309 248.743 283.027 1.00 49.77 604 LEU D O 1
ATOM 14324 N N . HIS D 2 109 ? 240.146 249.366 284.140 1.00 53.45 605 HIS D N 1
ATOM 14325 C CA . HIS D 2 109 ? 239.609 249.039 285.455 1.00 54.81 605 HIS D CA 1
ATOM 14326 C C . HIS D 2 109 ? 239.371 250.329 286.227 1.00 57.75 605 HIS D C 1
ATOM 14327 O O . HIS D 2 109 ? 240.293 251.136 286.394 1.00 64.35 605 HIS D O 1
ATOM 14334 N N . ALA D 2 110 ? 238.141 250.518 286.699 1.00 51.29 606 ALA D N 1
ATOM 14335 C CA . ALA D 2 110 ? 237.774 251.708 287.450 1.00 57.74 606 ALA D CA 1
ATOM 14336 C C . ALA D 2 110 ? 236.917 251.310 288.642 1.00 60.58 606 ALA D C 1
ATOM 14337 O O . ALA D 2 110 ? 236.221 250.292 288.612 1.00 61.84 606 ALA D O 1
ATOM 14339 N N . THR D 2 111 ? 236.975 252.122 289.694 1.00 61.98 607 THR D N 1
ATOM 14340 C CA . THR D 2 111 ? 236.190 251.902 290.902 1.00 61.57 607 THR D CA 1
ATOM 14341 C C . THR D 2 111 ? 235.208 253.051 291.076 1.00 62.74 607 THR D C 1
ATOM 14342 O O . THR D 2 111 ? 235.591 254.218 290.965 1.00 61.35 607 THR D O 1
ATOM 14344 N N . ALA D 2 112 ? 233.946 252.721 291.336 1.00 63.88 608 ALA D N 1
ATOM 14345 C CA . ALA D 2 112 ? 232.938 253.754 291.525 1.00 62.41 608 ALA D CA 1
ATOM 14346 C C . ALA D 2 112 ? 233.160 254.470 292.851 1.00 69.25 608 ALA D C 1
ATOM 14347 O O . ALA D 2 112 ? 233.316 253.832 293.896 1.00 72.84 608 ALA D O 1
ATOM 14349 N N . VAL D 2 113 ? 233.173 255.803 292.807 1.00 70.91 609 VAL D N 1
ATOM 14350 C CA . VAL D 2 113 ? 233.390 256.631 293.984 1.00 70.94 609 VAL D CA 1
ATOM 14351 C C . VAL D 2 113 ? 232.331 257.724 294.016 1.00 74.19 609 VAL D C 1
ATOM 14352 O O . VAL D 2 113 ? 231.707 258.051 293.004 1.00 72.46 609 VAL D O 1
ATOM 14356 N N . ILE D 2 114 ? 232.133 258.286 295.204 1.00 78.78 610 ILE D N 1
ATOM 14357 C CA . ILE D 2 114 ? 231.167 259.359 295.394 1.00 79.41 610 ILE D CA 1
ATOM 14358 C C . ILE D 2 114 ? 231.827 260.547 296.084 1.00 79.75 610 ILE D C 1
ATOM 14359 O O . ILE D 2 114 ? 231.932 261.631 295.511 1.00 80.63 610 ILE D O 1
ATOM 14364 N N . PHE D 2 148 ? 224.981 264.876 294.888 1.00 96.02 644 PHE D N 1
ATOM 14365 C CA . PHE D 2 148 ? 226.346 264.378 294.761 1.00 98.59 644 PHE D CA 1
ATOM 14366 C C . PHE D 2 148 ? 226.586 263.805 293.368 1.00 99.03 644 PHE D C 1
ATOM 14367 O O . PHE D 2 148 ? 225.644 263.573 292.612 1.00 96.53 644 PHE D O 1
ATOM 14369 N N . ASP D 2 149 ? 227.853 263.577 293.033 1.00 96.89 645 ASP D N 1
ATOM 14370 C CA . ASP D 2 149 ? 228.243 263.063 291.728 1.00 90.73 645 ASP D CA 1
ATOM 14371 C C . ASP D 2 149 ? 228.958 261.732 291.897 1.00 90.00 645 ASP D C 1
ATOM 14372 O O . ASP D 2 149 ? 229.894 261.621 292.697 1.00 89.51 645 ASP D O 1
ATOM 14374 N N . VAL D 2 150 ? 228.517 260.729 291.145 1.00 87.06 646 VAL D N 1
ATOM 14375 C CA . VAL D 2 150 ? 229.151 259.417 291.135 1.00 82.36 646 VAL D CA 1
ATOM 14376 C C . VAL D 2 150 ? 230.148 259.376 289.986 1.00 75.93 646 VAL D C 1
ATOM 14377 O O . VAL D 2 150 ? 229.780 259.569 288.819 1.00 71.06 646 VAL D O 1
ATOM 14379 N N . ALA D 2 151 ? 231.410 259.125 290.319 1.00 71.16 647 ALA D N 1
ATOM 14380 C CA . ALA D 2 151 ? 232.509 259.145 289.368 1.00 66.75 647 ALA D CA 1
ATOM 14381 C C . ALA D 2 151 ? 233.195 257.786 289.338 1.00 64.13 647 ALA D C 1
ATOM 14382 O O . ALA D 2 151 ? 232.903 256.895 290.139 1.00 67.26 647 ALA D O 1
ATOM 14384 N N . ALA D 2 152 ? 234.130 257.641 288.403 1.00 60.40 648 ALA D N 1
ATOM 14385 C CA . ALA D 2 152 ? 234.906 256.416 288.237 1.00 56.99 648 ALA D CA 1
ATOM 14386 C C . ALA D 2 152 ? 236.381 256.753 288.409 1.00 53.79 648 ALA D C 1
ATOM 14387 O O . ALA D 2 152 ? 236.960 257.464 287.581 1.00 54.49 648 ALA D O 1
ATOM 14389 N N . ARG D 2 153 ? 236.986 256.245 289.479 1.00 52.63 649 ARG D N 1
ATOM 14390 C CA . ARG D 2 153 ? 238.404 256.450 289.747 1.00 52.43 649 ARG D CA 1
ATOM 14391 C C . ARG D 2 153 ? 239.193 255.367 289.023 1.00 53.67 649 ARG D C 1
ATOM 14392 O O . ARG D 2 153 ? 239.032 254.174 289.306 1.00 63.90 649 ARG D O 1
ATOM 14394 N N . THR D 2 154 ? 240.025 255.781 288.074 1.00 48.27 650 THR D N 1
ATOM 14395 C CA . THR D 2 154 ? 240.913 254.876 287.365 1.00 54.17 650 THR D CA 1
ATOM 14396 C C . THR D 2 154 ? 242.266 254.844 288.073 1.00 65.56 650 THR D C 1
ATOM 14397 O O . THR D 2 154 ? 242.416 255.328 289.198 1.00 67.91 650 THR D O 1
ATOM 14401 N N . ARG D 2 155 ? 243.272 254.265 287.417 1.00 64.56 651 ARG D N 1
ATOM 14402 C CA . ARG D 2 155 ? 244.597 254.199 288.020 1.00 64.19 651 ARG D CA 1
ATOM 14403 C C . ARG D 2 155 ? 245.305 255.548 287.986 1.00 64.47 651 ARG D C 1
ATOM 14404 O O . ARG D 2 155 ? 246.252 255.766 288.750 1.00 69.10 651 ARG D O 1
ATOM 14406 N N . THR D 2 156 ? 244.869 256.461 287.117 1.00 63.39 652 THR D N 1
ATOM 14407 C CA . THR D 2 156 ? 245.545 257.737 286.946 1.00 59.54 652 THR D CA 1
ATOM 14408 C C . THR D 2 156 ? 244.651 258.957 287.117 1.00 58.20 652 THR D C 1
ATOM 14409 O O . THR D 2 156 ? 245.180 260.062 287.286 1.00 60.50 652 THR D O 1
ATOM 14411 N N . ASN D 2 157 ? 243.330 258.805 287.081 1.00 59.00 653 ASN D N 1
ATOM 14412 C CA . ASN D 2 157 ? 242.436 259.951 287.185 1.00 55.48 653 ASN D CA 1
ATOM 14413 C C . ASN D 2 157 ? 241.061 259.469 287.631 1.00 53.80 653 ASN D C 1
ATOM 14414 O O . ASN D 2 157 ? 240.808 258.268 287.750 1.00 55.31 653 ASN D O 1
ATOM 14419 N N . GLU D 2 158 ? 240.174 260.429 287.884 1.00 53.76 654 GLU D N 1
ATOM 14420 C CA . GLU D 2 158 ? 238.784 260.160 288.223 1.00 50.65 654 GLU D CA 1
ATOM 14421 C C . GLU D 2 158 ? 237.894 260.931 287.262 1.00 55.12 654 GLU D C 1
ATOM 14422 O O . GLU D 2 158 ? 238.098 262.130 287.051 1.00 59.33 654 GLU D O 1
ATOM 14424 N N . GLN D 2 159 ? 236.912 260.245 286.683 1.00 54.07 655 GLN D N 1
ATOM 14425 C CA . GLN D 2 159 ? 236.016 260.832 285.697 1.00 52.14 655 GLN D CA 1
ATOM 14426 C C . GLN D 2 159 ? 234.584 260.744 286.202 1.00 54.92 655 GLN D C 1
ATOM 14427 O O . GLN D 2 159 ? 234.127 259.667 286.597 1.00 60.57 655 GLN D O 1
ATOM 14433 N N . VAL D 2 160 ? 233.878 261.871 286.177 1.00 63.37 656 VAL D N 1
ATOM 14434 C CA . VAL D 2 160 ? 232.501 261.924 286.654 1.00 67.44 656 VAL D CA 1
ATOM 14435 C C . VAL D 2 160 ? 231.605 261.184 285.671 1.00 68.60 656 VAL D C 1
ATOM 14436 O O . VAL D 2 160 ? 231.631 261.451 284.464 1.00 66.96 656 VAL D O 1
ATOM 14438 N N . VAL D 2 161 ? 230.807 260.251 286.187 1.00 71.68 657 VAL D N 1
ATOM 14439 C CA . VAL D 2 161 ? 229.952 259.420 285.349 1.00 72.58 657 VAL D CA 1
ATOM 14440 C C . VAL D 2 161 ? 228.527 259.955 285.378 1.00 77.28 657 VAL D C 1
ATOM 14441 O O . VAL D 2 161 ? 227.970 260.320 284.336 1.00 74.04 657 VAL D O 1
ATOM 14443 N N . ARG D 2 162 ? 227.924 260.008 286.564 1.00 76.68 658 ARG D N 1
ATOM 14444 C CA . ARG D 2 162 ? 226.546 260.455 286.704 1.00 79.47 658 ARG D CA 1
ATOM 14445 C C . ARG D 2 162 ? 226.403 261.338 287.935 1.00 84.30 658 ARG D C 1
ATOM 14446 O O . ARG D 2 162 ? 227.362 261.585 288.668 1.00 83.67 658 ARG D O 1
ATOM 14454 N N . SER D 2 163 ? 225.181 261.815 288.159 1.00 88.04 659 SER D N 1
ATOM 14455 C CA . SER D 2 163 ? 224.855 262.629 289.322 1.00 92.28 659 SER D CA 1
ATOM 14456 C C . SER D 2 163 ? 223.632 262.044 290.012 1.00 91.86 659 SER D C 1
ATOM 14457 O O . SER D 2 163 ? 222.604 261.813 289.368 1.00 90.17 659 SER D O 1
ATOM 14459 N N . LEU D 2 164 ? 223.745 261.808 291.318 1.00 93.88 660 LEU D N 1
ATOM 14460 C CA . LEU D 2 164 ? 222.642 261.255 292.102 1.00 95.27 660 LEU D CA 1
ATOM 14461 C C . LEU D 2 164 ? 221.901 262.388 292.813 1.00 99.84 660 LEU D C 1
ATOM 14462 O O . LEU D 2 164 ? 221.980 262.569 294.028 1.00 95.85 660 LEU D O 1
ATOM 14464 N N . TYR D 2 165 ? 221.167 263.157 292.016 1.00 102.64 661 TYR D N 1
ATOM 14465 C CA . TYR D 2 165 ? 220.407 264.288 292.535 1.00 101.18 661 TYR D CA 1
ATOM 14466 C C . TYR D 2 165 ? 218.924 263.949 292.636 1.00 102.76 661 TYR D C 1
ATOM 14467 O O . TYR D 2 165 ? 218.540 263.000 293.319 1.00 99.12 661 TYR D O 1
#

Secondary structure (DSSP, 8-state):
-TTSGGGSSSPPSSEEEEEEEEEEEEE-----EEEEEEEEEEEESS--SEEEEE--S-EE--BTTBSEEEEE------EEEEEEETTTTEEEEEESSPPPTT-EEEEEEEEEEE--SSSSEEEEEEEEETTEEEEEEEEE-TTT-STTTS-B---TT--BEEEEEEEEETTSEEE-SS-BSS----EEEEEBPPP-SB-GGG---EEE--EEEEEE-TTS-EEEEEE-HHHHHHTTTHHHHHHHHHHHHHHHHHHTS--SSSEEEEEEESS-TT-EE--TTEEEEEHHHH---TTT--HHHHHHHHHHHHHHHHTTTBTTTEEESSGGGHHHHHHHHHHHHHHHHHHH-GGG-GGGHHIIIIIHHHHHHHTSTT---S---GGG--SHHHHHHT-SHIIIIIHHHHHHHHHHHT-HHHHHHHHHHHHHHTTTEEE-HHHHHHHHHHHHHT-SS---SS-HHHHHHHHHSS-S-EEEEEETTTTEEEEEE--S-TT----S--TT-S--EEEE--EETTEE---EEEES-SEEE-GGG---SS--EE-SGGG-SSSEEE--HHHHHHHHHHHHH-GGGS-HHHHHHHHHHHHHHHHTTSS-HHHHHHTTGGGGG---HHHHHHHHHHHHHHHHHHTTSTTHHHHHHHHHHHHHHHHHHHHHHTTTTTS--SSHHHHHHHHHHHHHHHHTT-HHHHHHHHHHHHHHHH-TTS--S-TTTHHHHHHHHHHHS-HHHHHHHHHHHHT--SSHHHHHHHHHTT----HHHHHHHHHHTT-TTTS-HHHHHHHHHHHHHSTTHHHHHHHHHHHTHHHHHHHHSSS-SHHHHHHHHTSTT--SHHHHHHHHHHHHHT--HHHHHHHHHHHHHHHHHHHHHHHHHHHHHHHHHH-/--EEEEEEEEE-TTS-EEE-TT-EEE----EEEEEEE--TT----EE--STT--EEE--EEEEE-SS-EEEEEE--/-TTSGGGSSSPPSSEEEEEEEEEEEEE-----EEEEEEEEEEEESS--SEEEEE--S-EE--BTTBSEEEEE------EEEEEEETTTTEEEEEESSPPPTT-EEEEEEEEEEE--SSSSEEEEEEEEETTEEEEEEEEE-TTT-STTTS-B---TT--BEEEEEEEEETTSEEE-SS-BSS----EEEEEBPPP-SB-GGG---EEE--EEEEEE-TTS-EEEEEE-HHHHHHTTTHHHHHHHHHHHHHHHHHHTS--SSSEEEEEEESS-TT-EE--TTEEEEEHHHH---TTT--HHHHHHHHHHHHHHHHTTTBTTTEEESSGGGHHHHHHHHHHHHHHHHHHH-GGG-GGGHHIIIIIHHHHHHHTSTT---S---GGG--SHHHHHHT-SHIIIIIHHHHHHHHHHHT-HHHHHHHHHHHHHHTTTEEE-HHHHHHHHHHHHHT-SS---SS-HHHHHHHHHSS-S-EEEEEETTTTEEEEEE--S-TT----S--TT-S--EEEE--EETTEE---EEEES-SEEE-GGG---SS--EE-SGGG-SSSEEE--HHHHHHHHHHHHH-GGGS-HHHHHHHHHHHHHHHHTTSS-HHHHHHTTGGGGG---HHHHHHHHHHHHHHHHHHTTSTTHHHHHHHHHHHHHHHHHHHHHHTTTTTS--SSHHHHHHHHHHHHHHHHTT-HHHHHHHHHHHHHHHH-TTS--S-TTTHHHHHHHHHHHS-HHHHHHHHHHHHT--SSHHHHHHHHHTT----HHHHHHHHHHTT-TTTS-HHHHHHHHHHHHHSTTHHHHHHHHHHHTHHHHHHHHSSS-SHHHHHHHHTSTT--SHHHHHHHHHHHHHT--HHHHHHHHHHHHHHHHHHHHHHHHHHHHHHHHHH-/--EEEEEEEEE-TTS-EEE-TT-EEE----EEEEEEE--TT----EE--STT--EEE--EEEEE-SS-EEEEEE--

Sequence (1926 aa):
DQSKPWNVYRLPKTLIPDSYNVTLRPYLTPLYVFTGTNIVRFTCKESTNIVIIHSKRLNYTSHQGHMVALSGVHPQPVIVRTELVELTEYLVVHLQEPLVAGRQYEMNSEFQGELADDLAGFYRSEYMENGVKKVLATTHMQATEARKSFPCFDEPAMKATFNITIIHPNNLVALSNMLPRGPSVTWKVTEFETTPIMSTYLLAYIVSEFSYVETRAPSGVLIRIWARPSAINQGHGDYALKVTGPILDFFSQHYDTPYPLNKSDQIALPDFNAGAMENWGLVTYRESALLYDRQSSSSGNQERVVTVIAHELAHQWFGNLVTLEWWNDLWLNEGFASYVEYLGADFAEPTWNLKDLMVLNDVYRVMAVDALASSHPLSTPASEINTPAQISEVFDSISYSKGASVLRMLSNFLTEDLFKMGIASYLHTYKYGNTIYLNLWEHLQQVVDKQPTIKLPDTVSAIMDRWILQMGFPVITVDTQTGTISQQHFLLDPQSVVTRPSQFNYLWIVPISSVRSGSPQAHYWLPGVEKAQNDLFKTTANDWVLLNLNVTGYYLVNYDNENWKKIQTQLQTDLSVIPVINRAQVIHDAFNLASAQKVPVTLALNNTLFLIQETEYMPWQAALSSLSYFKLMFDRSEVYGPMKRYLKKQVTPLFNHFERVTKNWTDHPQTLMDQYSEINAVSTACSYGVPECEKLAATLFAQWKKNPQNNPIHPNLRSTVYCNAIAQGGEEEWNFVWEQFLKAELVNEADKLRGALACSNQVWILNRFLSYTLDPNLIRKQDVTSTLSSISSNVVGQTLVWDFVQSNWKKLFQDYGTGSFSFSNLIQAVTRRFSTEFELQQLEQFKKNNMGSATRALEQALEKTKANLKWVKENKDVVLRWFTENSVNITIDLGMKLSGYGQPIASALSNITLPVYVHSTCKSSLWDNVFNSDCTDVLHATAVIFDVAARTRTNEQVVRSLYDQSKPWNVYRLPKTLIPDSYNVTLRPYLTPLYVFTGTNIVRFTCKESTNIVIIHSKRLNYTSHQGHMVALSGVHPQPVIVRTELVELTEYLVVHLQEPLVAGRQYEMNSEFQGELADDLAGFYRSEYMENGVKKVLATTHMQATEARKSFPCFDEPAMKATFNITIIHPNNLVALSNMLPRGPSVTWKVTEFETTPIMSTYLLAYIVSEFSYVETRAPSGVLIRIWARPSAINQGHGDYALKVTGPILDFFSQHYDTPYPLNKSDQIALPDFNAGAMENWGLVTYRESALLYDRQSSSSGNQERVVTVIAHELAHQWFGNLVTLEWWNDLWLNEGFASYVEYLGADFAEPTWNLKDLMVLNDVYRVMAVDALASSHPLSTPASEINTPAQISEVFDSISYSKGASVLRMLSNFLTEDLFKMGIASYLHTYKYGNTIYLNLWEHLQQVVDKQPTIKLPDTVSAIMDRWILQMGFPVITVDTQTGTISQQHFLLDPQSVVTRPSQFNYLWIVPISSVRSGSPQAHYWLPGVEKAQNDLFKTTANDWVLLNLNVTGYYLVNYDNENWKKIQTQLQTDLSVIPVINRAQVIHDAFNLASAQKVPVTLALNNTLFLIQETEYMPWQAALSSLSYFKLMFDRSEVYGPMKRYLKKQVTPLFNHFERVTKNWTDHPQTLMDQYSEINAVSTACSYGVPECEKLAATLFAQWKKNPQNNPIHPNLRSTVYCNAIAQGGEEEWNFVWEQFLKAELVNEADKLRGALACSNQVWILNRFLSYTLDPNLIRKQDVTSTLSSISSNVVGQTLVWDFVQSNWKKLFQDYGTGSFSFSNLIQAVTRRFSTEFELQQLEQFKKNNMGSATRALEQALEKTKANLKWVKENKDVVLRWFTENSVNITIDLGMKLSGYGQPIASALSNITLPVYVHSTCKSSLWDNVFNSDCTDVLHATAVIFDVAARTRTNEQVVRSLY

Radius of gyration: 47.05 Å; Cα contacts (8 Å, |Δi|>4): 3586; chains: 4; bounding box: 151×88×100 Å

GO terms:
  GO:0005886 plasma membrane (C, EXP)

Organism: Felis catus (NCBI:txid9685)

InterPro domains:
  IPR001930 Peptidase M1, alanine aminopeptidase/leukotriene A4 hydrolase [PR00756] (217-232)
  IPR001930 Peptidase M1, alanine aminopeptidase/leukotriene A4 hydrolase [PR00756] (268-283)
  IPR001930 Peptidase M1, alanine aminopeptidase/leukotriene A4 hydrolase [PR00756] (348-358)
  IPR001930 Peptidase M1, alanine aminopeptidase/leukotriene A4 hydrolase [PR00756] (384-399)
  IPR001930 Peptidase M1, alanine aminopeptidase/leukotriene A4 hydrolase [PR00756] (403-415)
  IPR014782 Peptidase M1, membrane alanine aminopeptidase [PF01433] (315-543)
  IPR024571 ERAP1-like C-terminal domain [PF11838] (620-946)
  IPR027268 Peptidase M4/M1, CTD superfamily [G3DSA:1.10.390.10] (288-548)
  IPR034016 Aminopeptidase N-type [cd09601] (82-545)
  IPR042097 Aminopeptidase N-like , N-terminal domain superfamliy [G3DSA:2.60.40.1730] (63-286)
  IPR042097 Aminopeptidase N-like , N-terminal domain superfamliy [SSF63737] (66-285)
  IPR045357 Aminopeptidase N-like , N-terminal domain [PF17900] (80-278)
  IPR050344 Peptidase M1 family aminopeptidases [PTHR11533] (44-963)

Nearest PDB structures (foldseek):
  7usa-assembly1_A  TM=9.531E-01  e=5.045E-10  unidentified human coronavirus
  7usa-assembly1_C  TM=9.531E-01  e=5.045E-10  unidentified human coronavirus
  7u0l-assembly1_B  TM=9.458E-01  e=3.231E-10  Coronaviridae sp.
  4f5c-assembly2_F  TM=9.517E-01  e=1.397E-09  Porcine respiratory coronavirus
  4f5c-assembly1_E  TM=9.473E-01  e=5.322E-09  Porcine respiratory coronavirus